Protein 1WYJ (pdb70)

Organism: Mus musculus (NCBI:txid10090)

Solvent-accessible surface area: 9272 Å² total; per-residue (Å²): 129,123,110,78,114,125,78,114,75,88,56,82,11,82,9,64,12,99,76,125,6,77,152,40,41,81,7,15,52,0,0,155,67,79,61,65,59,37,163,70,4,80,76,65,6,0,43,2,76,3,99,88,104,157,62,10,0,98,10,68,44,166,70,0,30,0,36,9,93,95,130,18,105,138,152,90,31,25,13,108,83,126,107,10,49,14,100,7,79,2,35,10,104,93,101,104,84,100,20,91,0,39,1,83,39,72,122,107,142,122,180,60,132,128,194,149,130,122,152,122,67,142,110,128,132

CATH classification: 2.60.40.60

Secondary structure (DSSP, 8-state):
--------------EEE-SS--TT-EEEESTTTTT--HHHHHHTT-EEE-SSSS-SEEE-SSSSEEEESS---STTT-TT-SS--B--EEEETTTTEEE---EEE--------------------

Sequence (125 aa):
GSSGSSGAGSATITYSVLEETDRGSLVGNLAKDLGLSLRELITRGAQILSKGNKQLLQLEQKSGNLLLKEKLDREELCGSTNPCILHFQVLLKSPVQFIQGEIQLQDVNDHAPEFMEDESGPSSGGSSGSSGAGSATITYSVLEETDRGSLVGNLAKDLGLSLRELITRGAQILSKGNKQLLQLEQKSGNLLLKEKLDREELCGSTNPCILHFQVLLKSPVQFIQGEIQLQDVNDHAPEFMEDESGPSSGGSSGSSGAGSATITYSVLEETDRGSLVGNLAKDLGLSLRELITRGAQILSKGNKQLLQLEQKSGNLLLKEKLDREELCGSTNPCILHFQVLLKSPVQFIQGEIQLQDVNDHAPEFMEDESGPSSGGSSGSSGAGSATITYSVLEETDRGSLVGNLAKDLGLSLRELITRGAQILSKGNKQLLQLEQKSGNLLLKEKLDREELCGSTNPCILHFQVLLKSPVQFIQGEIQLQDVNDHAPEFMEDESGPSSGGSSGSSGAGSATITYSVLEETDRGSLVGNLAKDLGLSLRELITRGAQILSKGNKQLLQLEQKSGNLLLKEKLDREELCGSTNPCILHFQVLLKSPVQFIQGEIQLQDVNDHAPEFMEDESGPSSGGSSGSSGAGSATITYSVLEETDRGSLVGNLAKDLGLSLRELITRGAQILSKGNKQLLQLEQKSGNLLLKEKLDREELCGSTNPCILHFQVLLKSPVQFIQGEIQLQDVNDHAPEFMEDESGPSSGGSSGSSGAGSATITYSVLEETDRGSLVGNLAKDLGLSLRELITRGAQILSKGNKQLLQLEQKSGNLLLKEKLDREELCGSTNPCILHFQVLLKSPVQFIQGEIQLQDVNDHAPEFMEDESGPSSGGSSGSSGAGSATITYSVLEETDRGSLVGNLAKDLGLSLRELITRGAQILSKGNKQLLQLEQKSGNLLLKEKLDREELCGSTNPCILHFQVLLKSPVQFIQGEIQLQDVNDHAPEFMEDESGPSSGGSSGSSGAGSATITYSVLEETDRGSLVGNLAKDLGLSLRELITRGAQILSKGNKQLLQLEQKSGNLLLKEKLDREELCGSTNPCILHFQVLLKSPVQFIQGEIQLQDVNDHAPEFMEDESGPSSGGSSGSSGAGSATITYSVLEETDRGSLVGNLAKDLGLSLRELITRGAQILSKGNKQLLQLEQKSGNLLLKEKLDREELCGSTNPCILHFQVLLKSPVQFIQGEIQLQDVNDHAPEFMEDESGPSSGGSSGSSGAGSATITYSVLEETDRGSLVGNLAKDLGLSLRELITRGAQILSKGNKQLLQLEQKSGNLLLKEKLDREELCGSTNPCILHFQVLLKSPVQFIQGEIQLQDVNDHAPEFMEDESGPSSGGSSGSSGAGSATITYSVLEETDRGSLVGNLAKDLGLSLRELITRGAQILSKGNKQLLQLEQKSGNLLLKEKLDREELCGSTNPCILHFQVLLKSPVQFIQGEIQLQDVNDHAPEFMEDESGPSSGGSSGSSGAGSATITYSVLEETDRGSLVGNLAKDLGLSLRELITRGAQILSKGNKQLLQLEQKSGNLLLKEKLDREELCGSTNPCILHFQVLLKSPVQFIQGEIQLQDVNDHAPEFMEDESGPSSGGSSGSSGAGSATITYSVLEETDRGSLVGNLAKDLGLSLRELITRGAQILSKGNKQLLQLEQKSGNLLLKEKLDREELCGSTNPCILHFQVLLKSPVQFIQGEIQLQDVNDHAPEFMEDESGPSSGGSSGSSGAGSATITYSVLEETDRGSLVGNLAKDLGLSLRELITRGAQILSKGNKQLLQLEQKSGNLLLKEKLDREELCGSTNPCILHFQVLLKSPVQFIQGEIQLQDVNDHAPEFMEDESGPSSGGSSGSSGAGSATITYSVLEETDRGSLVGNLAKDLGLSLRELITRGAQILSKGNKQLLQLEQKSGNLLLKEKLDREELCGSTNPCILHFQVLLKSPVQFIQGEIQLQDVNDHAPEFMEDESGPSSGGSSGSSGAGSATITYSVLEETDRGSLVGNLAKDLGLSLRELITRGAQILSKGNKQLLQLEQKSGNLLLKEKLDREELCGSTNPCILHFQVLLKSPVQFIQGEIQLQDVNDHAPEFMEDESGPSSGGSSGSSGAGSATITYSVLEETDRGSLVGNLAKDLGLSLRELITRGAQILSKGNKQLLQLEQKSGNLLLKEKLDREELCGSTNPCILHFQVLLKSPVQFIQGEIQLQDVNDHAPEFMEDESGPSSGGSSGSSGAGSATITYSVLEETDRGSLVGNLAKDLGLSLRELITRGAQILSKGNKQLLQLEQKSGNLLLKEKLDREELCGSTNPCILHFQVLLKSPVQFIQGEIQLQDVNDHAPEFMEDESGPSSGGSSGSSGAGSATITYSVLEETDRGSLVGNLAKDLGLSLRELITRGAQILSKGNKQLLQLEQKSGNLLLKEKLDREELCGSTNPCILHFQVLLKSPVQFIQGEIQLQDVNDHAPEFMEDESGPSSG

InterPro domains:
  IPR002126 Cadherin-like [PF00028] (156-233)
  IPR002126 Cadherin-like [PF00028] (247-337)
  IPR002126 Cadherin-like [PF00028] (355-441)
  IPR002126 Cadherin-like [PF00028] (456-552)
  IPR002126 Cadherin-like [PF00028] (581-661)
  IPR002126 Cadherin-like [PR00205] (73-92)
  IPR002126 Cadherin-like [PR00205] (242-271)
  IPR002126 Cadherin-like [PR00205] (314-326)
  IPR002126 Cadherin-like [PR00205] (326-345)
  IPR002126 Cadherin-like [PR00205] (449-462)
  IPR002126 Cadherin-like [PR00205] (509-535)
  IPR002126 Cadherin-like [PR00205] (543-560)
  IPR002126 Cadherin-like [PS50268] (28-133)
  IPR002126 Cadherin-like [PS50268] (134-242)
  IPR002126 Cadherin-like [PS50268] (243-347)
  IPR002126 Cadherin-like [PS50268] (348-451)
  IPR002126 Cadherin-like [PS50268] (452-561)
  IPR002126 Cadherin-like [PS50268] (576-676)
  IPR002126 Cadherin-like [SM00112] (155-240)
  IPR002126 Cadherin-like [SM00112] (264-345)

Foldseek 3Di:
DDDDDDDDDDAPAEWEEALFDAAFDFRFADCVVVPHDLVVCVVQVKFKDDDDPDFQWGQPSPRRTITGHGGHDCVVQPVDDPPRKGWMKIFTVVVTDIHGHIYGHDDDDDDDDDDDDDDDDDDDD

Radius of gyration: 18.24 Å; Cα contacts (8 Å, |Δi|>4): 208; chains: 1; bounding box: 41×64×37 Å

Nearest PDB structures (foldseek):
  1wyj-assembly1_A  TM=8.303E-01  e=5.986E-22  Mus musculus
  5dzx-assembly1_B  TM=8.175E-01  e=1.644E-13  Mus musculus
  4zpl-assembly1_A  TM=7.864E-01  e=1.957E-11  Mus musculus
  4zi8-assembly1_A  TM=7.928E-01  e=5.149E-10  Mus musculus
  7jgz-assembly1_A-2  TM=7.872E-01  e=1.322E-09  Mus musculus

Structure (mmCIF, N/CA/C/O backbone):
data_1WYJ
#
_entry.id   1WYJ
#
loop_
_atom_site.group_PDB
_atom_site.id
_atom_site.type_symbol
_atom_site.label_atom_id
_atom_site.label_alt_id
_atom_site.label_comp_id
_atom_site.label_asym_id
_atom_site.label_entity_id
_atom_site.label_seq_id
_atom_site.pdbx_PDB_ins_code
_atom_site.Cartn_x
_atom_site.Cartn_y
_atom_site.Cartn_z
_atom_site.occupancy
_atom_site.B_iso_or_equiv
_atom_site.auth_seq_id
_atom_site.auth_comp_id
_atom_site.auth_asym_id
_atom_site.auth_atom_id
_atom_site.pdbx_PDB_model_num
ATOM 1 N N . GLY A 1 1 ? -24.073 -22.412 23.167 1.00 0.00 1 GLY A N 1
ATOM 2 C CA . GLY A 1 1 ? -22.637 -22.622 23.100 1.00 0.00 1 GLY A CA 1
ATOM 3 C C . GLY A 1 1 ? -21.879 -21.413 23.652 1.00 0.00 1 GLY A C 1
ATOM 4 O O . GLY A 1 1 ? -22.387 -20.293 23.626 1.00 0.00 1 GLY A O 1
ATOM 8 N N . SER A 1 2 ? -20.677 -21.680 24.140 1.00 0.00 2 SER A N 1
ATOM 9 C CA . SER A 1 2 ? -19.844 -20.628 24.697 1.00 0.00 2 SER A CA 1
ATOM 10 C C . SER A 1 2 ? -18.382 -21.078 24.726 1.00 0.00 2 SER A C 1
ATOM 11 O O . SER A 1 2 ? -18.094 -22.253 24.947 1.00 0.00 2 SER A O 1
ATOM 19 N N . SER A 1 3 ? -17.497 -20.118 24.500 1.00 0.00 3 SER A N 1
ATOM 20 C CA . SER A 1 3 ? -16.071 -20.400 24.497 1.00 0.00 3 SER A CA 1
ATOM 21 C C . SER A 1 3 ? -15.287 -19.138 24.859 1.00 0.00 3 SER A C 1
ATOM 22 O O . SER A 1 3 ? -14.756 -18.459 23.981 1.00 0.00 3 SER A O 1
ATOM 30 N N . GLY A 1 4 ? -15.239 -18.860 26.153 1.00 0.00 4 GLY A N 1
ATOM 31 C CA . GLY A 1 4 ? -14.528 -17.691 26.642 1.00 0.00 4 GLY A CA 1
ATOM 32 C C . GLY A 1 4 ? -14.719 -16.500 25.701 1.00 0.00 4 GLY A C 1
ATOM 33 O O . GLY A 1 4 ? -15.749 -16.387 25.039 1.00 0.00 4 GLY A O 1
ATOM 37 N N . SER A 1 5 ? -13.710 -15.642 25.671 1.00 0.00 5 SER A N 1
ATOM 38 C CA . SER A 1 5 ? -13.754 -14.464 24.822 1.00 0.00 5 SER A CA 1
ATOM 39 C C . SER A 1 5 ? -12.440 -13.688 24.935 1.00 0.00 5 SER A C 1
ATOM 40 O O . SER A 1 5 ? -11.866 -13.587 26.019 1.00 0.00 5 SER A O 1
ATOM 48 N N . SER A 1 6 ? -12.001 -13.161 23.802 1.00 0.00 6 SER A N 1
ATOM 49 C CA . SER A 1 6 ? -10.766 -12.397 23.760 1.00 0.00 6 SER A CA 1
ATOM 50 C C . SER A 1 6 ? -10.493 -11.921 22.332 1.00 0.00 6 SER A C 1
ATOM 51 O O . SER A 1 6 ? -11.038 -12.470 21.376 1.00 0.00 6 SER A O 1
ATOM 59 N N . GLY A 1 7 ? -9.649 -10.904 22.232 1.00 0.00 7 GLY A N 1
ATOM 60 C CA . GLY A 1 7 ? -9.298 -10.347 20.937 1.00 0.00 7 GLY A CA 1
ATOM 61 C C . GLY A 1 7 ? -9.011 -8.848 21.044 1.00 0.00 7 GLY A C 1
ATOM 62 O O . GLY A 1 7 ? -9.835 -8.089 21.551 1.00 0.00 7 GLY A O 1
ATOM 66 N N . ALA A 1 8 ? -7.839 -8.467 20.558 1.00 0.00 8 ALA A N 1
ATOM 67 C CA . ALA A 1 8 ? -7.433 -7.072 20.593 1.00 0.00 8 ALA A CA 1
ATOM 68 C C . ALA A 1 8 ? -6.444 -6.805 19.456 1.00 0.00 8 ALA A C 1
ATOM 69 O O . ALA A 1 8 ? -5.943 -7.739 18.832 1.00 0.00 8 ALA A O 1
ATOM 76 N N . GLY A 1 9 ? -6.193 -5.525 19.221 1.00 0.00 9 GLY A N 1
ATOM 77 C CA . GLY A 1 9 ? -5.273 -5.123 18.170 1.00 0.00 9 GLY A CA 1
ATOM 78 C C . GLY A 1 9 ? -5.959 -4.194 17.167 1.00 0.00 9 GLY A C 1
ATOM 79 O O . GLY A 1 9 ? -6.847 -4.618 16.429 1.00 0.00 9 GLY A O 1
ATOM 83 N N . SER A 1 10 ? -5.521 -2.943 17.172 1.00 0.00 10 SER A N 1
ATOM 84 C CA . SER A 1 10 ? -6.082 -1.951 16.272 1.00 0.00 10 SER A CA 1
ATOM 85 C C . SER A 1 10 ? -5.309 -1.946 14.951 1.00 0.00 10 SER A C 1
ATOM 86 O O . SER A 1 10 ? -5.899 -2.094 13.882 1.00 0.00 10 SER A O 1
ATOM 94 N N . ALA A 1 11 ? -4.001 -1.774 15.069 1.00 0.00 11 ALA A N 1
ATOM 95 C CA . ALA A 1 11 ? -3.141 -1.749 13.898 1.00 0.00 11 ALA A CA 1
ATOM 96 C C . ALA A 1 11 ? -3.444 -2.965 13.021 1.00 0.00 11 ALA A C 1
ATOM 97 O O . ALA A 1 11 ? -3.498 -4.091 13.512 1.00 0.00 11 ALA A O 1
ATOM 104 N N . THR A 1 12 ? -3.635 -2.696 11.738 1.00 0.00 12 THR A N 1
ATOM 105 C CA . THR A 1 12 ? -3.932 -3.754 10.787 1.00 0.00 12 THR A CA 1
ATOM 106 C C . THR A 1 12 ? -2.735 -3.994 9.865 1.00 0.00 12 THR A C 1
ATOM 107 O O . THR A 1 12 ? -2.499 -5.120 9.429 1.00 0.00 12 THR A O 1
ATOM 118 N N . ILE A 1 13 ? -2.011 -2.918 9.596 1.00 0.00 13 ILE A N 1
ATOM 119 C CA . ILE A 1 13 ? -0.844 -2.997 8.734 1.00 0.00 13 ILE A CA 1
ATOM 120 C C . ILE A 1 13 ? 0.356 -2.371 9.448 1.00 0.00 13 ILE A C 1
ATOM 121 O O . ILE A 1 13 ? 0.198 -1.432 10.226 1.00 0.00 13 ILE A O 1
ATOM 137 N N . THR A 1 14 ? 1.527 -2.917 9.157 1.00 0.00 14 THR A N 1
ATOM 138 C CA . THR A 1 14 ? 2.753 -2.424 9.761 1.00 0.00 14 THR A CA 1
ATOM 139 C C . THR A 1 14 ? 3.859 -2.313 8.710 1.00 0.00 14 THR A C 1
ATOM 140 O O . THR A 1 14 ? 4.273 -3.316 8.131 1.00 0.00 14 THR A O 1
ATOM 151 N N . TYR A 1 15 ? 4.306 -1.084 8.494 1.00 0.00 15 TYR A N 1
ATOM 152 C CA . TYR A 1 15 ? 5.356 -0.830 7.522 1.00 0.00 15 TYR A CA 1
ATOM 153 C C . TYR A 1 15 ? 6.723 -0.737 8.204 1.00 0.00 15 TYR A C 1
ATOM 154 O O . TYR A 1 15 ? 6.806 -0.664 9.429 1.00 0.00 15 TYR A O 1
ATOM 172 N N . SER A 1 16 ? 7.760 -0.744 7.380 1.00 0.00 16 SER A N 1
ATOM 173 C CA . SER A 1 16 ? 9.119 -0.662 7.888 1.00 0.00 16 SER A CA 1
ATOM 174 C C . SER A 1 16 ? 9.866 0.483 7.201 1.00 0.00 16 SER A C 1
ATOM 175 O O . SER A 1 16 ? 9.985 0.506 5.977 1.00 0.00 16 SER A O 1
ATOM 183 N N . VAL A 1 17 ? 10.350 1.406 8.019 1.00 0.00 17 VAL A N 1
ATOM 184 C CA . VAL A 1 17 ? 11.082 2.552 7.506 1.00 0.00 17 VAL A CA 1
ATOM 185 C C . VAL A 1 17 ? 11.883 3.191 8.642 1.00 0.00 17 VAL A C 1
ATOM 186 O O . VAL A 1 17 ? 11.411 3.261 9.776 1.00 0.00 17 VAL A O 1
ATOM 199 N N . LEU A 1 18 ? 13.081 3.641 8.299 1.00 0.00 18 LEU A N 1
ATOM 200 C CA . LEU A 1 18 ? 13.951 4.273 9.276 1.00 0.00 18 LEU A CA 1
ATOM 201 C C . LEU A 1 18 ? 13.254 5.508 9.850 1.00 0.00 18 LEU A C 1
ATOM 202 O O . LEU A 1 18 ? 12.028 5.604 9.821 1.00 0.00 18 LEU A O 1
ATOM 218 N N . GLU A 1 19 ? 14.066 6.423 10.360 1.00 0.00 19 GLU A N 1
ATOM 219 C CA . GLU A 1 19 ? 13.544 7.648 10.940 1.00 0.00 19 GLU A CA 1
ATOM 220 C C . GLU A 1 19 ? 13.965 8.855 10.100 1.00 0.00 19 GLU A C 1
ATOM 221 O O . GLU A 1 19 ? 13.270 9.870 10.072 1.00 0.00 19 GLU A O 1
ATOM 233 N N . GLU A 1 20 ? 15.102 8.706 9.435 1.00 0.00 20 GLU A N 1
ATOM 234 C CA . GLU A 1 20 ? 15.624 9.771 8.597 1.00 0.00 20 GLU A CA 1
ATOM 235 C C . GLU A 1 20 ? 15.233 9.537 7.136 1.00 0.00 20 GLU A C 1
ATOM 236 O O . GLU A 1 20 ? 15.875 10.061 6.227 1.00 0.00 20 GLU A O 1
ATOM 248 N N . THR A 1 21 ? 14.182 8.751 6.957 1.00 0.00 21 THR A N 1
ATOM 249 C CA . THR A 1 21 ? 13.698 8.441 5.623 1.00 0.00 21 THR A CA 1
ATOM 250 C C . THR A 1 21 ? 13.745 9.687 4.736 1.00 0.00 21 THR A C 1
ATOM 251 O O . THR A 1 21 ? 13.248 10.745 5.119 1.00 0.00 21 THR A O 1
ATOM 262 N N . ASP A 1 22 ? 14.347 9.520 3.568 1.00 0.00 22 ASP A N 1
ATOM 263 C CA . ASP A 1 22 ? 14.466 10.618 2.623 1.00 0.00 22 ASP A CA 1
ATOM 264 C C . ASP A 1 22 ? 13.112 10.856 1.951 1.00 0.00 22 ASP A C 1
ATOM 265 O O . ASP A 1 22 ? 12.242 9.986 1.974 1.00 0.00 22 ASP A O 1
ATOM 274 N N . ARG A 1 23 ? 12.976 12.038 1.368 1.00 0.00 23 ARG A N 1
ATOM 275 C CA . ARG A 1 23 ? 11.743 12.400 0.690 1.00 0.00 23 ARG A CA 1
ATOM 276 C C . ARG A 1 23 ? 11.645 11.680 -0.656 1.00 0.00 23 ARG A C 1
ATOM 277 O O . ARG A 1 23 ? 12.574 11.732 -1.461 1.00 0.00 23 ARG A O 1
ATOM 298 N N . GLY A 1 24 ? 10.512 11.023 -0.858 1.00 0.00 24 GLY A N 1
ATOM 299 C CA . GLY A 1 24 ? 10.281 10.292 -2.093 1.00 0.00 24 GLY A CA 1
ATOM 300 C C . GLY A 1 24 ? 10.730 8.836 -1.960 1.00 0.00 24 GLY A C 1
ATOM 301 O O . GLY A 1 24 ? 10.866 8.131 -2.959 1.00 0.00 24 GLY A O 1
ATOM 305 N N . SER A 1 25 ? 10.949 8.428 -0.719 1.00 0.00 25 SER A N 1
ATOM 306 C CA . SER A 1 25 ? 11.380 7.068 -0.443 1.00 0.00 25 SER A CA 1
ATOM 307 C C . SER A 1 25 ? 10.162 6.153 -0.296 1.00 0.00 25 SER A C 1
ATOM 308 O O . SER A 1 25 ? 9.151 6.548 0.284 1.00 0.00 25 SER A O 1
ATOM 316 N N . LEU A 1 26 ? 10.299 4.948 -0.830 1.00 0.00 26 LEU A N 1
ATOM 317 C CA . LEU A 1 26 ? 9.223 3.974 -0.765 1.00 0.00 26 LEU A CA 1
ATOM 318 C C . LEU A 1 26 ? 9.121 3.427 0.660 1.00 0.00 26 LEU A C 1
ATOM 319 O O . LEU A 1 26 ? 10.024 2.734 1.129 1.00 0.00 26 LEU A O 1
ATOM 335 N N . VAL A 1 27 ? 8.015 3.758 1.310 1.00 0.00 27 VAL A N 1
ATOM 336 C CA . VAL A 1 27 ? 7.784 3.309 2.672 1.00 0.00 27 VAL A CA 1
ATOM 337 C C . VAL A 1 27 ? 7.399 1.828 2.657 1.00 0.00 27 VAL A C 1
ATOM 338 O O . VAL A 1 27 ? 7.914 1.041 3.450 1.00 0.00 27 VAL A O 1
ATOM 351 N N . GLY A 1 28 ? 6.495 1.494 1.748 1.00 0.00 28 GLY A N 1
ATOM 352 C CA . GLY A 1 28 ? 6.035 0.122 1.619 1.00 0.00 28 GLY A CA 1
ATOM 353 C C . GLY A 1 28 ? 4.904 0.016 0.594 1.00 0.00 28 GLY A C 1
ATOM 354 O O . GLY A 1 28 ? 4.506 1.016 -0.002 1.00 0.00 28 GLY A O 1
ATOM 358 N N . ASN A 1 29 ? 4.419 -1.204 0.419 1.00 0.00 29 ASN A N 1
ATOM 359 C CA . ASN A 1 29 ? 3.342 -1.453 -0.524 1.00 0.00 29 ASN A CA 1
ATOM 360 C C . ASN A 1 29 ? 2.011 -1.500 0.229 1.00 0.00 29 ASN A C 1
ATOM 361 O O . ASN A 1 29 ? 1.936 -2.041 1.331 1.00 0.00 29 ASN A O 1
ATOM 372 N N . LEU A 1 30 ? 0.993 -0.927 -0.397 1.00 0.00 30 LEU A N 1
ATOM 373 C CA . LEU A 1 30 ? -0.331 -0.897 0.200 1.00 0.00 30 LEU A CA 1
ATOM 374 C C . LEU A 1 30 ? -1.264 -1.815 -0.591 1.00 0.00 30 LEU A C 1
ATOM 375 O O . LEU A 1 30 ? -1.950 -2.657 -0.013 1.00 0.00 30 LEU A O 1
ATOM 391 N N . ALA A 1 31 ? -1.259 -1.623 -1.902 1.00 0.00 31 ALA A N 1
ATOM 392 C CA . ALA A 1 31 ? -2.097 -2.423 -2.779 1.00 0.00 31 ALA A CA 1
ATOM 393 C C . ALA A 1 31 ? -1.571 -3.860 -2.807 1.00 0.00 31 ALA A C 1
ATOM 394 O O . ALA A 1 31 ? -2.343 -4.805 -2.963 1.00 0.00 31 ALA A O 1
ATOM 401 N N . LYS A 1 32 ? -0.260 -3.980 -2.655 1.00 0.00 32 LYS A N 1
ATOM 402 C CA . LYS A 1 32 ? 0.378 -5.285 -2.661 1.00 0.00 32 LYS A CA 1
ATOM 403 C C . LYS A 1 32 ? 0.352 -5.867 -1.246 1.00 0.00 32 LYS A C 1
ATOM 404 O O . LYS A 1 32 ? 0.416 -7.083 -1.070 1.00 0.00 32 LYS A O 1
ATOM 423 N N . ASP A 1 33 ? 0.258 -4.972 -0.274 1.00 0.00 33 ASP A N 1
ATOM 424 C CA . ASP A 1 33 ? 0.222 -5.382 1.120 1.00 0.00 33 ASP A CA 1
ATOM 425 C C . ASP A 1 33 ? -1.023 -6.237 1.364 1.00 0.00 33 ASP A C 1
ATOM 426 O O . ASP A 1 33 ? -0.915 -7.415 1.702 1.00 0.00 33 ASP A O 1
ATOM 435 N N . LEU A 1 34 ? -2.176 -5.611 1.183 1.00 0.00 34 LEU A N 1
ATOM 436 C CA . LEU A 1 34 ? -3.441 -6.300 1.380 1.00 0.00 34 LEU A CA 1
ATOM 437 C C . LEU A 1 34 ? -3.601 -7.378 0.306 1.00 0.00 34 LEU A C 1
ATOM 438 O O . LEU A 1 34 ? -4.493 -8.220 0.396 1.00 0.00 34 LEU A O 1
ATOM 454 N N . GLY A 1 35 ? -2.725 -7.316 -0.685 1.00 0.00 35 GLY A N 1
ATOM 455 C CA . GLY A 1 35 ? -2.758 -8.276 -1.775 1.00 0.00 35 GLY A CA 1
ATOM 456 C C . GLY A 1 35 ? -3.773 -7.859 -2.842 1.00 0.00 35 GLY A C 1
ATOM 457 O O . GLY A 1 35 ? -4.094 -8.640 -3.737 1.00 0.00 35 GLY A O 1
ATOM 461 N N . LEU A 1 36 ? -4.248 -6.629 -2.712 1.00 0.00 36 LEU A N 1
ATOM 462 C CA . LEU A 1 36 ? -5.220 -6.099 -3.654 1.00 0.00 36 LEU A CA 1
ATOM 463 C C . LEU A 1 36 ? -4.498 -5.650 -4.926 1.00 0.00 36 LEU A C 1
ATOM 464 O O . LEU A 1 36 ? -3.270 -5.681 -4.991 1.00 0.00 36 LEU A O 1
ATOM 480 N N . SER A 1 37 ? -5.291 -5.241 -5.906 1.00 0.00 37 SER A N 1
ATOM 481 C CA . SER A 1 37 ? -4.742 -4.786 -7.172 1.00 0.00 37 SER A CA 1
ATOM 482 C C . SER A 1 37 ? -4.851 -3.263 -7.271 1.00 0.00 37 SER A C 1
ATOM 483 O O . SER A 1 37 ? -5.791 -2.668 -6.747 1.00 0.00 37 SER A O 1
ATOM 491 N N . LEU A 1 38 ? -3.874 -2.675 -7.947 1.00 0.00 38 LEU A N 1
ATOM 492 C CA . LEU A 1 38 ? -3.848 -1.233 -8.122 1.00 0.00 38 LEU A CA 1
ATOM 493 C C . LEU A 1 38 ? -5.250 -0.742 -8.489 1.00 0.00 38 LEU A C 1
ATOM 494 O O . LEU A 1 38 ? -5.771 0.181 -7.866 1.00 0.00 38 LEU A O 1
ATOM 510 N N . ARG A 1 39 ? -5.821 -1.383 -9.499 1.00 0.00 39 ARG A N 1
ATOM 511 C CA . ARG A 1 39 ? -7.152 -1.023 -9.957 1.00 0.00 39 ARG A CA 1
ATOM 512 C C . ARG A 1 39 ? -8.102 -0.882 -8.766 1.00 0.00 39 ARG A C 1
ATOM 513 O O . ARG A 1 39 ? -8.731 0.160 -8.590 1.00 0.00 39 ARG A O 1
ATOM 534 N N . GLU A 1 40 ? -8.177 -1.946 -7.980 1.00 0.00 40 GLU A N 1
ATOM 535 C CA . GLU A 1 40 ? -9.040 -1.954 -6.811 1.00 0.00 40 GLU A CA 1
ATOM 536 C C . GLU A 1 40 ? -8.729 -0.754 -5.914 1.00 0.00 40 GLU A C 1
ATOM 537 O O . GLU A 1 40 ? -9.639 -0.125 -5.375 1.00 0.00 40 GLU A O 1
ATOM 549 N N . LEU A 1 41 ? -7.441 -0.473 -5.781 1.00 0.00 41 LEU A N 1
ATOM 550 C CA . LEU A 1 41 ? -6.999 0.640 -4.958 1.00 0.00 41 LEU A CA 1
ATOM 551 C C . LEU A 1 41 ? -7.366 1.956 -5.648 1.00 0.00 41 LEU A C 1
ATOM 552 O O . LEU A 1 41 ? -7.626 2.958 -4.984 1.00 0.00 41 LEU A O 1
ATOM 568 N N . ILE A 1 42 ? -7.375 1.910 -6.972 1.00 0.00 42 ILE A N 1
ATOM 569 C CA . ILE A 1 42 ? -7.706 3.086 -7.759 1.00 0.00 42 ILE A CA 1
ATOM 570 C C . ILE A 1 42 ? -9.218 3.312 -7.720 1.00 0.00 42 ILE A C 1
ATOM 571 O O . ILE A 1 42 ? -9.679 4.394 -7.357 1.00 0.00 42 ILE A O 1
ATOM 587 N N . THR A 1 43 ? -9.950 2.274 -8.098 1.00 0.00 43 THR A N 1
ATOM 588 C CA . THR A 1 43 ? -11.401 2.346 -8.111 1.00 0.00 43 THR A CA 1
ATOM 589 C C . THR A 1 43 ? -11.919 2.894 -6.780 1.00 0.00 43 THR A C 1
ATOM 590 O O . THR A 1 43 ? -12.750 3.800 -6.759 1.00 0.00 43 THR A O 1
ATOM 601 N N . ARG A 1 44 ? -11.407 2.320 -5.701 1.00 0.00 44 ARG A N 1
ATOM 602 C CA . ARG A 1 44 ? -11.808 2.740 -4.369 1.00 0.00 44 ARG A CA 1
ATOM 603 C C . ARG A 1 44 ? -10.942 3.910 -3.898 1.00 0.00 44 ARG A C 1
ATOM 604 O O . ARG A 1 44 ? -10.946 4.254 -2.717 1.00 0.00 44 ARG A O 1
ATOM 625 N N . GLY A 1 45 ? -10.222 4.491 -4.846 1.00 0.00 45 GLY A N 1
ATOM 626 C CA . GLY A 1 45 ? -9.353 5.616 -4.543 1.00 0.00 45 GLY A CA 1
ATOM 627 C C . GLY A 1 45 ? -8.703 5.451 -3.168 1.00 0.00 45 GLY A C 1
ATOM 628 O O . GLY A 1 45 ? -9.247 5.903 -2.162 1.00 0.00 45 GLY A O 1
ATOM 632 N N . ALA A 1 46 ? -7.547 4.803 -3.169 1.00 0.00 46 ALA A N 1
ATOM 633 C CA . ALA A 1 46 ? -6.816 4.574 -1.934 1.00 0.00 46 ALA A CA 1
ATOM 634 C C . ALA A 1 46 ? -5.712 5.624 -1.797 1.00 0.00 46 ALA A C 1
ATOM 635 O O . ALA A 1 46 ? -4.827 5.713 -2.646 1.00 0.00 46 ALA A O 1
ATOM 642 N N . GLN A 1 47 ? -5.801 6.393 -0.722 1.00 0.00 47 GLN A N 1
ATOM 643 C CA . GLN A 1 47 ? -4.820 7.433 -0.463 1.00 0.00 47 GLN A CA 1
ATOM 644 C C . GLN A 1 47 ? -4.270 7.301 0.959 1.00 0.00 47 GLN A C 1
ATOM 645 O O . GLN A 1 47 ? -4.765 6.498 1.748 1.00 0.00 47 GLN A O 1
ATOM 659 N N . ILE A 1 48 ? -3.253 8.102 1.242 1.00 0.00 48 ILE A N 1
ATOM 660 C CA . ILE A 1 48 ? -2.630 8.086 2.555 1.00 0.00 48 ILE A CA 1
ATOM 661 C C . ILE A 1 48 ? -3.106 9.299 3.356 1.00 0.00 48 ILE A C 1
ATOM 662 O O . ILE A 1 48 ? -3.105 10.421 2.850 1.00 0.00 48 ILE A O 1
ATOM 678 N N . LEU A 1 49 ? -3.502 9.034 4.592 1.00 0.00 49 LEU A N 1
ATOM 679 C CA . LEU A 1 49 ? -3.979 10.090 5.468 1.00 0.00 49 LEU A CA 1
ATOM 680 C C . LEU A 1 49 ? -3.001 10.264 6.632 1.00 0.00 49 LEU A C 1
ATOM 681 O O . LEU A 1 49 ? -2.954 9.432 7.537 1.00 0.00 49 LEU A O 1
ATOM 697 N N . SER A 1 50 ? -2.244 11.349 6.570 1.00 0.00 50 SER A N 1
ATOM 698 C CA . SER A 1 50 ? -1.270 11.642 7.607 1.00 0.00 50 SER A CA 1
ATOM 699 C C . SER A 1 50 ? -1.329 13.126 7.977 1.00 0.00 50 SER A C 1
ATOM 700 O O . SER A 1 50 ? -1.041 13.988 7.148 1.00 0.00 50 SER A O 1
ATOM 708 N N . LYS A 1 51 ? -1.704 13.378 9.222 1.00 0.00 51 LYS A N 1
ATOM 709 C CA . LYS A 1 51 ? -1.805 14.742 9.712 1.00 0.00 51 LYS A CA 1
ATOM 710 C C . LYS A 1 51 ? -2.966 15.447 9.009 1.00 0.00 51 LYS A C 1
ATOM 711 O O . LYS A 1 51 ? -3.378 15.041 7.923 1.00 0.00 51 LYS A O 1
ATOM 730 N N . GLY A 1 52 ? -3.462 16.491 9.657 1.00 0.00 52 GLY A N 1
ATOM 731 C CA . GLY A 1 52 ? -4.568 17.257 9.107 1.00 0.00 52 GLY A CA 1
ATOM 732 C C . GLY A 1 52 ? -4.137 18.020 7.853 1.00 0.00 52 GLY A C 1
ATOM 733 O O . GLY A 1 52 ? -4.691 17.811 6.774 1.00 0.00 52 GLY A O 1
ATOM 737 N N . ASN A 1 53 ? -3.153 18.888 8.036 1.00 0.00 53 ASN A N 1
ATOM 738 C CA . ASN A 1 53 ? -2.642 19.683 6.932 1.00 0.00 53 ASN A CA 1
ATOM 739 C C . ASN A 1 53 ? -1.241 19.193 6.563 1.00 0.00 53 ASN A C 1
ATOM 740 O O . ASN A 1 53 ? -0.409 18.962 7.439 1.00 0.00 53 ASN A O 1
ATOM 751 N N . LYS A 1 54 ? -1.022 19.049 5.264 1.00 0.00 54 LYS A N 1
ATOM 752 C CA . LYS A 1 54 ? 0.265 18.591 4.768 1.00 0.00 54 LYS A CA 1
ATOM 753 C C . LYS A 1 54 ? 0.477 17.133 5.183 1.00 0.00 54 LYS A C 1
ATOM 754 O O . LYS A 1 54 ? 0.632 16.837 6.367 1.00 0.00 54 LYS A O 1
ATOM 773 N N . GLN A 1 55 ? 0.476 16.261 4.185 1.00 0.00 55 GLN A N 1
ATOM 774 C CA . GLN A 1 55 ? 0.666 14.842 4.431 1.00 0.00 55 GLN A CA 1
ATOM 775 C C . GLN A 1 55 ? 2.137 14.464 4.246 1.00 0.00 55 GLN A C 1
ATOM 776 O O . GLN A 1 55 ? 2.822 15.021 3.390 1.00 0.00 55 GLN A O 1
ATOM 790 N N . LEU A 1 56 ? 2.579 13.519 5.062 1.00 0.00 56 LEU A N 1
ATOM 791 C CA . LEU A 1 56 ? 3.956 13.059 4.999 1.00 0.00 56 LEU A CA 1
ATOM 792 C C . LEU A 1 56 ? 4.023 11.775 4.170 1.00 0.00 56 LEU A C 1
ATOM 793 O O . LEU A 1 56 ? 5.013 11.046 4.227 1.00 0.00 56 LEU A O 1
ATOM 809 N N . LEU A 1 57 ? 2.958 11.537 3.420 1.00 0.00 57 LEU A N 1
ATOM 810 C CA . LEU A 1 57 ? 2.883 10.353 2.581 1.00 0.00 57 LEU A CA 1
ATOM 811 C C . LEU A 1 57 ? 2.086 10.679 1.316 1.00 0.00 57 LEU A C 1
ATOM 812 O O . LEU A 1 57 ? 1.242 11.573 1.324 1.00 0.00 57 LEU A O 1
ATOM 828 N N . GLN A 1 58 ? 2.382 9.935 0.260 1.00 0.00 58 GLN A N 1
ATOM 829 C CA . GLN A 1 58 ? 1.704 10.134 -1.009 1.00 0.00 58 GLN A CA 1
ATOM 830 C C . GLN A 1 58 ? 1.730 8.845 -1.833 1.00 0.00 58 GLN A C 1
ATOM 831 O O . GLN A 1 58 ? 2.753 8.501 -2.421 1.00 0.00 58 GLN A O 1
ATOM 845 N N . LEU A 1 59 ? 0.591 8.167 -1.847 1.00 0.00 59 LEU A N 1
ATOM 846 C CA . LEU A 1 59 ? 0.471 6.923 -2.589 1.00 0.00 59 LEU A CA 1
ATOM 847 C C . LEU A 1 59 ? 0.286 7.236 -4.075 1.00 0.00 59 LEU A C 1
ATOM 848 O O . LEU A 1 59 ? -0.779 7.690 -4.490 1.00 0.00 59 LEU A O 1
ATOM 864 N N . GLU A 1 60 ? 1.340 6.981 -4.836 1.00 0.00 60 GLU A N 1
ATOM 865 C CA . GLU A 1 60 ? 1.308 7.230 -6.267 1.00 0.00 60 GLU A CA 1
ATOM 866 C C . GLU A 1 60 ? 0.092 6.549 -6.897 1.00 0.00 60 GLU A C 1
ATOM 867 O O . GLU A 1 60 ? -0.485 7.062 -7.855 1.00 0.00 60 GLU A O 1
ATOM 879 N N . GLN A 1 61 ? -0.262 5.403 -6.334 1.00 0.00 61 GLN A N 1
ATOM 880 C CA . GLN A 1 61 ? -1.399 4.646 -6.829 1.00 0.00 61 GLN A CA 1
ATOM 881 C C . GLN A 1 61 ? -1.110 4.111 -8.233 1.00 0.00 61 GLN A C 1
ATOM 882 O O . GLN A 1 61 ? -2.032 3.875 -9.013 1.00 0.00 61 GLN A O 1
ATOM 896 N N . LYS A 1 62 ? 0.173 3.934 -8.512 1.00 0.00 62 LYS A N 1
ATOM 897 C CA . LYS A 1 62 ? 0.595 3.431 -9.808 1.00 0.00 62 LYS A CA 1
ATOM 898 C C . LYS A 1 62 ? 1.055 1.979 -9.662 1.00 0.00 62 LYS A C 1
ATOM 899 O O . LYS A 1 62 ? 0.653 1.116 -10.440 1.00 0.00 62 LYS A O 1
ATOM 918 N N . SER A 1 63 ? 1.893 1.756 -8.660 1.00 0.00 63 SER A N 1
ATOM 919 C CA . SER A 1 63 ? 2.412 0.424 -8.402 1.00 0.00 63 SER A CA 1
ATOM 920 C C . SER A 1 63 ? 2.095 0.008 -6.964 1.00 0.00 63 SER A C 1
ATOM 921 O O . SER A 1 63 ? 2.451 -1.090 -6.539 1.00 0.00 63 SER A O 1
ATOM 929 N N . GLY A 1 64 ? 1.430 0.907 -6.255 1.00 0.00 64 GLY A N 1
ATOM 930 C CA . GLY A 1 64 ? 1.061 0.647 -4.874 1.00 0.00 64 GLY A CA 1
ATOM 931 C C . GLY A 1 64 ? 2.273 0.775 -3.949 1.00 0.00 64 GLY A C 1
ATOM 932 O O . GLY A 1 64 ? 2.619 -0.168 -3.240 1.00 0.00 64 GLY A O 1
ATOM 936 N N . ASN A 1 65 ? 2.884 1.950 -3.987 1.00 0.00 65 ASN A N 1
ATOM 937 C CA . ASN A 1 65 ? 4.051 2.214 -3.161 1.00 0.00 65 ASN A CA 1
ATOM 938 C C . ASN A 1 65 ? 3.855 3.537 -2.418 1.00 0.00 65 ASN A C 1
ATOM 939 O O . ASN A 1 65 ? 3.479 4.541 -3.020 1.00 0.00 65 ASN A O 1
ATOM 950 N N . LEU A 1 66 ? 4.120 3.495 -1.120 1.00 0.00 66 LEU A N 1
ATOM 951 C CA . LEU A 1 66 ? 3.978 4.678 -0.289 1.00 0.00 66 LEU A CA 1
ATOM 952 C C . LEU A 1 66 ? 5.197 5.582 -0.485 1.00 0.00 66 LEU A C 1
ATOM 953 O O . LEU A 1 66 ? 6.331 5.157 -0.273 1.00 0.00 66 LEU A O 1
ATOM 969 N N . LEU A 1 67 ? 4.920 6.814 -0.887 1.00 0.00 67 LEU A N 1
ATOM 970 C CA . LEU A 1 67 ? 5.979 7.783 -1.113 1.00 0.00 67 LEU A CA 1
ATOM 971 C C . LEU A 1 67 ? 5.917 8.863 -0.032 1.00 0.00 67 LEU A C 1
ATOM 972 O O . LEU A 1 67 ? 4.833 9.306 0.346 1.00 0.00 67 LEU A O 1
ATOM 988 N N . LEU A 1 68 ? 7.093 9.256 0.436 1.00 0.00 68 LEU A N 1
ATOM 989 C CA . LEU A 1 68 ? 7.185 10.276 1.467 1.00 0.00 68 LEU A CA 1
ATOM 990 C C . LEU A 1 68 ? 7.052 11.658 0.824 1.00 0.00 68 LEU A C 1
ATOM 991 O O . LEU A 1 68 ? 7.525 11.876 -0.291 1.00 0.00 68 LEU A O 1
ATOM 1007 N N . LYS A 1 69 ? 6.406 12.555 1.554 1.00 0.00 69 LYS A N 1
ATOM 1008 C CA . LYS A 1 69 ? 6.205 13.910 1.069 1.00 0.00 69 LYS A CA 1
ATOM 1009 C C . LYS A 1 69 ? 7.544 14.651 1.070 1.00 0.00 69 LYS A C 1
ATOM 1010 O O . LYS A 1 69 ? 8.015 15.090 0.022 1.00 0.00 69 LYS A O 1
ATOM 1029 N N . GLU A 1 70 ? 8.118 14.768 2.258 1.00 0.00 70 GLU A N 1
ATOM 1030 C CA . GLU A 1 70 ? 9.393 15.449 2.409 1.00 0.00 70 GLU A CA 1
ATOM 1031 C C . GLU A 1 70 ? 10.274 14.708 3.417 1.00 0.00 70 GLU A C 1
ATOM 1032 O O . GLU A 1 70 ? 9.901 13.644 3.909 1.00 0.00 70 GLU A O 1
ATOM 1044 N N . LYS A 1 71 ? 11.427 15.300 3.694 1.00 0.00 71 LYS A N 1
ATOM 1045 C CA . LYS A 1 71 ? 12.364 14.709 4.634 1.00 0.00 71 LYS A CA 1
ATOM 1046 C C . LYS A 1 71 ? 11.844 14.909 6.060 1.00 0.00 71 LYS A C 1
ATOM 1047 O O . LYS A 1 71 ? 11.721 16.040 6.526 1.00 0.00 71 LYS A O 1
ATOM 1066 N N . LEU A 1 72 ? 11.554 13.792 6.711 1.00 0.00 72 LEU A N 1
ATOM 1067 C CA . LEU A 1 72 ? 11.050 13.831 8.074 1.00 0.00 72 LEU A CA 1
ATOM 1068 C C . LEU A 1 72 ? 11.923 14.769 8.909 1.00 0.00 72 LEU A C 1
ATOM 1069 O O . LEU A 1 72 ? 12.947 15.258 8.434 1.00 0.00 72 LEU A O 1
ATOM 1085 N N . ASP A 1 73 ? 11.487 14.992 10.140 1.00 0.00 73 ASP A N 1
ATOM 1086 C CA . ASP A 1 73 ? 12.216 15.863 11.047 1.00 0.00 73 ASP A CA 1
ATOM 1087 C C . ASP A 1 73 ? 12.726 15.044 12.234 1.00 0.00 73 ASP A C 1
ATOM 1088 O O . ASP A 1 73 ? 13.924 14.795 12.352 1.00 0.00 73 ASP A O 1
ATOM 1097 N N . ARG A 1 74 ? 11.790 14.647 13.084 1.00 0.00 74 ARG A N 1
ATOM 1098 C CA . ARG A 1 74 ? 12.129 13.862 14.258 1.00 0.00 74 ARG A CA 1
ATOM 1099 C C . ARG A 1 74 ? 11.016 13.960 15.303 1.00 0.00 74 ARG A C 1
ATOM 1100 O O . ARG A 1 74 ? 10.162 13.078 15.390 1.00 0.00 74 ARG A O 1
ATOM 1121 N N . GLU A 1 75 ? 11.060 15.040 16.068 1.00 0.00 75 GLU A N 1
ATOM 1122 C CA . GLU A 1 75 ? 10.065 15.265 17.104 1.00 0.00 75 GLU A CA 1
ATOM 1123 C C . GLU A 1 75 ? 8.661 15.276 16.497 1.00 0.00 75 GLU A C 1
ATOM 1124 O O . GLU A 1 75 ? 7.713 14.784 17.107 1.00 0.00 75 GLU A O 1
ATOM 1136 N N . GLU A 1 76 ? 8.571 15.844 15.303 1.00 0.00 76 GLU A N 1
ATOM 1137 C CA . GLU A 1 76 ? 7.299 15.926 14.606 1.00 0.00 76 GLU A CA 1
ATOM 1138 C C . GLU A 1 76 ? 6.575 14.579 14.663 1.00 0.00 76 GLU A C 1
ATOM 1139 O O . GLU A 1 76 ? 5.385 14.522 14.970 1.00 0.00 76 GLU A O 1
ATOM 1151 N N . LEU A 1 77 ? 7.323 13.528 14.362 1.00 0.00 77 LEU A N 1
ATOM 1152 C CA . LEU A 1 77 ? 6.768 12.185 14.375 1.00 0.00 77 LEU A CA 1
ATOM 1153 C C . LEU A 1 77 ? 6.965 11.570 15.762 1.00 0.00 77 LEU A C 1
ATOM 1154 O O . LEU A 1 77 ? 6.011 11.437 16.527 1.00 0.00 77 LEU A O 1
ATOM 1170 N N . CYS A 1 78 ? 8.208 11.210 16.044 1.00 0.00 78 CYS A N 1
ATOM 1171 C CA . CYS A 1 78 ? 8.542 10.612 17.325 1.00 0.00 78 CYS A CA 1
ATOM 1172 C C . CYS A 1 78 ? 9.970 11.024 17.690 1.00 0.00 78 CYS A C 1
ATOM 1173 O O . CYS A 1 78 ? 10.193 11.654 18.723 1.00 0.00 78 CYS A O 1
ATOM 1180 N N . GLY A 1 79 ? 10.899 10.652 16.822 1.00 0.00 79 GLY A N 1
ATOM 1181 C CA . GLY A 1 79 ? 12.299 10.975 17.040 1.00 0.00 79 GLY A CA 1
ATOM 1182 C C . GLY A 1 79 ? 12.797 10.391 18.363 1.00 0.00 79 GLY A C 1
ATOM 1183 O O . GLY A 1 79 ? 12.630 11.002 19.418 1.00 0.00 79 GLY A O 1
ATOM 1187 N N . SER A 1 80 ? 13.398 9.214 18.265 1.00 0.00 80 SER A N 1
ATOM 1188 C CA . SER A 1 80 ? 13.922 8.541 19.442 1.00 0.00 80 SER A CA 1
ATOM 1189 C C . SER A 1 80 ? 12.779 7.887 20.222 1.00 0.00 80 SER A C 1
ATOM 1190 O O . SER A 1 80 ? 12.784 6.676 20.439 1.00 0.00 80 SER A O 1
ATOM 1198 N N . THR A 1 81 ? 11.827 8.717 20.622 1.00 0.00 81 THR A N 1
ATOM 1199 C CA . THR A 1 81 ? 10.681 8.235 21.373 1.00 0.00 81 THR A CA 1
ATOM 1200 C C . THR A 1 81 ? 10.227 6.875 20.839 1.00 0.00 81 THR A C 1
ATOM 1201 O O . THR A 1 81 ? 10.398 6.579 19.657 1.00 0.00 81 THR A O 1
ATOM 1212 N N . ASN A 1 82 ? 9.658 6.083 21.736 1.00 0.00 82 ASN A N 1
ATOM 1213 C CA . ASN A 1 82 ? 9.178 4.761 21.370 1.00 0.00 82 ASN A CA 1
ATOM 1214 C C . ASN A 1 82 ? 7.651 4.738 21.445 1.00 0.00 82 ASN A C 1
ATOM 1215 O O . ASN A 1 82 ? 7.047 5.560 22.134 1.00 0.00 82 ASN A O 1
ATOM 1226 N N . PRO A 1 83 ? 7.053 3.764 20.709 1.00 0.00 83 PRO A N 1
ATOM 1227 C CA . PRO A 1 83 ? 7.841 2.832 19.921 1.00 0.00 83 PRO A CA 1
ATOM 1228 C C . PRO A 1 83 ? 8.383 3.503 18.657 1.00 0.00 83 PRO A C 1
ATOM 1229 O O . PRO A 1 83 ? 9.267 2.964 17.993 1.00 0.00 83 PRO A O 1
ATOM 1240 N N . CYS A 1 84 ? 7.829 4.670 18.362 1.00 0.00 84 CYS A N 1
ATOM 1241 C CA . CYS A 1 84 ? 8.245 5.421 17.190 1.00 0.00 84 CYS A CA 1
ATOM 1242 C C . CYS A 1 84 ? 7.528 4.842 15.969 1.00 0.00 84 CYS A C 1
ATOM 1243 O O . CYS A 1 84 ? 8.158 4.235 15.104 1.00 0.00 84 CYS A O 1
ATOM 1250 N N . ILE A 1 85 ? 6.220 5.050 15.937 1.00 0.00 85 ILE A N 1
ATOM 1251 C CA . ILE A 1 85 ? 5.410 4.556 14.837 1.00 0.00 85 ILE A CA 1
ATOM 1252 C C . ILE A 1 85 ? 4.613 5.715 14.235 1.00 0.00 85 ILE A C 1
ATOM 1253 O O . ILE A 1 85 ? 4.033 6.518 14.963 1.00 0.00 85 ILE A O 1
ATOM 1269 N N . LEU A 1 86 ? 4.612 5.765 12.911 1.00 0.00 86 LEU A N 1
ATOM 1270 C CA . LEU A 1 86 ? 3.896 6.813 12.203 1.00 0.00 86 LEU A CA 1
ATOM 1271 C C . LEU A 1 86 ? 2.391 6.565 12.319 1.00 0.00 86 LEU A C 1
ATOM 1272 O O . LEU A 1 86 ? 1.953 5.420 12.426 1.00 0.00 86 LEU A O 1
ATOM 1288 N N . HIS A 1 87 ? 1.640 7.656 12.294 1.00 0.00 87 HIS A N 1
ATOM 1289 C CA . HIS A 1 87 ? 0.193 7.571 12.395 1.00 0.00 87 HIS A CA 1
ATOM 1290 C C . HIS A 1 87 ? -0.438 7.943 11.052 1.00 0.00 87 HIS A C 1
ATOM 1291 O O . HIS A 1 87 ? -0.365 9.094 10.624 1.00 0.00 87 HIS A O 1
ATOM 1305 N N . PHE A 1 88 ? -1.045 6.946 10.424 1.00 0.00 88 PHE A N 1
ATOM 1306 C CA . PHE A 1 88 ? -1.689 7.154 9.138 1.00 0.00 88 PHE A CA 1
ATOM 1307 C C . PHE A 1 88 ? -2.897 6.229 8.973 1.00 0.00 88 PHE A C 1
ATOM 1308 O O . PHE A 1 88 ? -3.124 5.346 9.799 1.00 0.00 88 PHE A O 1
ATOM 1325 N N . GLN A 1 89 ? -3.640 6.464 7.902 1.00 0.00 89 GLN A N 1
ATOM 1326 C CA . GLN A 1 89 ? -4.819 5.663 7.619 1.00 0.00 89 GLN A CA 1
ATOM 1327 C C . GLN A 1 89 ? -5.107 5.655 6.116 1.00 0.00 89 GLN A C 1
ATOM 1328 O O . GLN A 1 89 ? -4.910 6.662 5.437 1.00 0.00 89 GLN A O 1
ATOM 1342 N N . VAL A 1 90 ? -5.568 4.508 5.640 1.00 0.00 90 VAL A N 1
ATOM 1343 C CA . VAL A 1 90 ? -5.885 4.356 4.231 1.00 0.00 90 VAL A CA 1
ATOM 1344 C C . VAL A 1 90 ? -7.338 4.773 3.991 1.00 0.00 90 VAL A C 1
ATOM 1345 O O . VAL A 1 90 ? -8.260 4.152 4.518 1.00 0.00 90 VAL A O 1
ATOM 1358 N N . LEU A 1 91 ? -7.496 5.820 3.196 1.00 0.00 91 LEU A N 1
ATOM 1359 C CA . LEU A 1 91 ? -8.821 6.327 2.880 1.00 0.00 91 LEU A CA 1
ATOM 1360 C C . LEU A 1 91 ? -9.313 5.683 1.583 1.00 0.00 91 LEU A C 1
ATOM 1361 O O . LEU A 1 91 ? -8.556 5.560 0.621 1.00 0.00 91 LEU A O 1
ATOM 1377 N N . LEU A 1 92 ? -10.578 5.289 1.598 1.00 0.00 92 LEU A N 1
ATOM 1378 C CA . LEU A 1 92 ? -11.179 4.661 0.434 1.00 0.00 92 LEU A CA 1
ATOM 1379 C C . LEU A 1 92 ? -12.473 5.394 0.075 1.00 0.00 92 LEU A C 1
ATOM 1380 O O . LEU A 1 92 ? -13.173 5.892 0.956 1.00 0.00 92 LEU A O 1
ATOM 1396 N N . LYS A 1 93 ? -12.752 5.438 -1.219 1.00 0.00 93 LYS A N 1
ATOM 1397 C CA . LYS A 1 93 ? -13.950 6.102 -1.705 1.00 0.00 93 LYS A CA 1
ATOM 1398 C C . LYS A 1 93 ? -15.048 5.062 -1.933 1.00 0.00 93 LYS A C 1
ATOM 1399 O O . LYS A 1 93 ? -14.813 3.863 -1.787 1.00 0.00 93 LYS A O 1
ATOM 1418 N N . SER A 1 94 ? -16.224 5.558 -2.288 1.00 0.00 94 SER A N 1
ATOM 1419 C CA . SER A 1 94 ? -17.359 4.686 -2.539 1.00 0.00 94 SER A CA 1
ATOM 1420 C C . SER A 1 94 ? -16.885 3.380 -3.180 1.00 0.00 94 SER A C 1
ATOM 1421 O O . SER A 1 94 ? -16.429 3.374 -4.322 1.00 0.00 94 SER A O 1
ATOM 1429 N N . PRO A 1 95 ? -17.010 2.276 -2.395 1.00 0.00 95 PRO A N 1
ATOM 1430 C CA . PRO A 1 95 ? -17.560 2.370 -1.054 1.00 0.00 95 PRO A CA 1
ATOM 1431 C C . PRO A 1 95 ? -16.544 2.983 -0.087 1.00 0.00 95 PRO A C 1
ATOM 1432 O O . PRO A 1 95 ? -15.438 2.467 0.066 1.00 0.00 95 PRO A O 1
ATOM 1443 N N . VAL A 1 96 ? -16.957 4.075 0.539 1.00 0.00 96 VAL A N 1
ATOM 1444 C CA . VAL A 1 96 ? -16.097 4.764 1.487 1.00 0.00 96 VAL A CA 1
ATOM 1445 C C . VAL A 1 96 ? -15.669 3.787 2.584 1.00 0.00 96 VAL A C 1
ATOM 1446 O O . VAL A 1 96 ? -16.510 3.145 3.211 1.00 0.00 96 VAL A O 1
ATOM 1459 N N . GLN A 1 97 ? -14.361 3.706 2.782 1.00 0.00 97 GLN A N 1
ATOM 1460 C CA . GLN A 1 97 ? -13.811 2.818 3.792 1.00 0.00 97 GLN A CA 1
ATOM 1461 C C . GLN A 1 97 ? -12.466 3.351 4.291 1.00 0.00 97 GLN A C 1
ATOM 1462 O O . GLN A 1 97 ? -11.769 4.061 3.568 1.00 0.00 97 GLN A O 1
ATOM 1476 N N . PHE A 1 98 ? -12.142 2.987 5.523 1.00 0.00 98 PHE A N 1
ATOM 1477 C CA . PHE A 1 98 ? -10.893 3.419 6.127 1.00 0.00 98 PHE A CA 1
ATOM 1478 C C . PHE A 1 98 ? -10.206 2.261 6.854 1.00 0.00 98 PHE A C 1
ATOM 1479 O O . PHE A 1 98 ? -10.872 1.370 7.378 1.00 0.00 98 PHE A O 1
ATOM 1496 N N . ILE A 1 99 ? -8.882 2.312 6.862 1.00 0.00 99 ILE A N 1
ATOM 1497 C CA . ILE A 1 99 ? -8.098 1.278 7.516 1.00 0.00 99 ILE A CA 1
ATOM 1498 C C . ILE A 1 99 ? -7.173 1.924 8.550 1.00 0.00 99 ILE A C 1
ATOM 1499 O O . ILE A 1 99 ? -6.892 3.119 8.477 1.00 0.00 99 ILE A O 1
ATOM 1515 N N . GLN A 1 100 ? -6.724 1.104 9.489 1.00 0.00 100 GLN A N 1
ATOM 1516 C CA . GLN A 1 100 ? -5.837 1.580 10.537 1.00 0.00 100 GLN A CA 1
ATOM 1517 C C . GLN A 1 100 ? -4.455 0.939 10.393 1.00 0.00 100 GLN A C 1
ATOM 1518 O O . GLN A 1 100 ? -4.142 -0.031 11.083 1.00 0.00 100 GLN A O 1
ATOM 1532 N N . GLY A 1 101 ? -3.665 1.506 9.494 1.00 0.00 101 GLY A N 1
ATOM 1533 C CA . GLY A 1 101 ? -2.324 1.002 9.252 1.00 0.00 101 GLY A CA 1
ATOM 1534 C C . GLY A 1 101 ? -1.341 1.535 10.296 1.00 0.00 101 GLY A C 1
ATOM 1535 O O . GLY A 1 101 ? -1.733 2.256 11.212 1.00 0.00 101 GLY A O 1
ATOM 1539 N N . GLU A 1 102 ? -0.082 1.161 10.122 1.00 0.00 102 GLU A N 1
ATOM 1540 C CA . GLU A 1 102 ? 0.961 1.592 11.038 1.00 0.00 102 GLU A CA 1
ATOM 1541 C C . GLU A 1 102 ? 2.324 1.559 10.344 1.00 0.00 102 GLU A C 1
ATOM 1542 O O . GLU A 1 102 ? 2.515 0.821 9.379 1.00 0.00 102 GLU A O 1
ATOM 1554 N N . ILE A 1 103 ? 3.237 2.367 10.864 1.00 0.00 103 ILE A N 1
ATOM 1555 C CA . ILE A 1 103 ? 4.576 2.439 10.307 1.00 0.00 103 ILE A CA 1
ATOM 1556 C C . ILE A 1 103 ? 5.597 2.122 11.401 1.00 0.00 103 ILE A C 1
ATOM 1557 O O . ILE A 1 103 ? 5.792 2.915 12.321 1.00 0.00 103 ILE A O 1
ATOM 1573 N N . GLN A 1 104 ? 6.222 0.961 11.266 1.00 0.00 104 GLN A N 1
ATOM 1574 C CA . GLN A 1 104 ? 7.218 0.530 12.232 1.00 0.00 104 GLN A CA 1
ATOM 1575 C C . GLN A 1 104 ? 8.611 0.994 11.801 1.00 0.00 104 GLN A C 1
ATOM 1576 O O . GLN A 1 104 ? 8.918 1.025 10.610 1.00 0.00 104 GLN A O 1
ATOM 1590 N N . LEU A 1 105 ? 9.416 1.342 12.793 1.00 0.00 105 LEU A N 1
ATOM 1591 C CA . LEU A 1 105 ? 10.769 1.803 12.532 1.00 0.00 105 LEU A CA 1
ATOM 1592 C C . LEU A 1 105 ? 11.613 0.632 12.024 1.00 0.00 105 LEU A C 1
ATOM 1593 O O . LEU A 1 105 ? 11.434 -0.503 12.462 1.00 0.00 105 LEU A O 1
ATOM 1609 N N . GLN A 1 106 ? 12.514 0.948 11.106 1.00 0.00 106 GLN A N 1
ATOM 1610 C CA . GLN A 1 106 ? 13.386 -0.063 10.533 1.00 0.00 106 GLN A CA 1
ATOM 1611 C C . GLN A 1 106 ? 14.261 -0.688 11.621 1.00 0.00 106 GLN A C 1
ATOM 1612 O O . GLN A 1 106 ? 15.416 -0.301 11.793 1.00 0.00 106 GLN A O 1
ATOM 1626 N N . ASP A 1 107 ? 13.677 -1.645 12.328 1.00 0.00 107 ASP A N 1
ATOM 1627 C CA . ASP A 1 107 ? 14.389 -2.327 13.395 1.00 0.00 107 ASP A CA 1
ATOM 1628 C C . ASP A 1 107 ? 14.853 -3.698 12.898 1.00 0.00 107 ASP A C 1
ATOM 1629 O O . ASP A 1 107 ? 14.576 -4.717 13.529 1.00 0.00 107 ASP A O 1
ATOM 1638 N N . VAL A 1 108 ? 15.551 -3.678 11.772 1.00 0.00 108 VAL A N 1
ATOM 1639 C CA . VAL A 1 108 ? 16.056 -4.906 11.183 1.00 0.00 108 VAL A CA 1
ATOM 1640 C C . VAL A 1 108 ? 17.384 -5.276 11.846 1.00 0.00 108 VAL A C 1
ATOM 1641 O O . VAL A 1 108 ? 18.369 -4.551 11.717 1.00 0.00 108 VAL A O 1
ATOM 1654 N N . ASN A 1 109 ? 17.369 -6.404 12.540 1.00 0.00 109 ASN A N 1
ATOM 1655 C CA . ASN A 1 109 ? 18.560 -6.879 13.223 1.00 0.00 109 ASN A CA 1
ATOM 1656 C C . ASN A 1 109 ? 18.279 -8.254 13.834 1.00 0.00 109 ASN A C 1
ATOM 1657 O O . ASN A 1 109 ? 18.263 -8.403 15.055 1.00 0.00 109 ASN A O 1
ATOM 1668 N N . ASP A 1 110 ? 18.065 -9.223 12.956 1.00 0.00 110 ASP A N 1
ATOM 1669 C CA . ASP A 1 110 ? 17.785 -10.580 13.394 1.00 0.00 110 ASP A CA 1
ATOM 1670 C C . ASP A 1 110 ? 17.977 -11.540 12.218 1.00 0.00 110 ASP A C 1
ATOM 1671 O O . ASP A 1 110 ? 18.648 -12.562 12.350 1.00 0.00 110 ASP A O 1
ATOM 1680 N N . HIS A 1 111 ? 17.376 -11.177 11.095 1.00 0.00 111 HIS A N 1
ATOM 1681 C CA . HIS A 1 111 ? 17.472 -11.993 9.896 1.00 0.00 111 HIS A CA 1
ATOM 1682 C C . HIS A 1 111 ? 16.726 -13.311 10.112 1.00 0.00 111 HIS A C 1
ATOM 1683 O O . HIS A 1 111 ? 15.669 -13.534 9.524 1.00 0.00 111 HIS A O 1
ATOM 1697 N N . ALA A 1 112 ? 17.306 -14.151 10.958 1.00 0.00 112 ALA A N 1
ATOM 1698 C CA . ALA A 1 112 ? 16.709 -15.441 11.258 1.00 0.00 112 ALA A CA 1
ATOM 1699 C C . ALA A 1 112 ? 16.825 -16.350 10.033 1.00 0.00 112 ALA A C 1
ATOM 1700 O O . ALA A 1 112 ? 16.817 -15.873 8.899 1.00 0.00 112 ALA A O 1
ATOM 1707 N N . PRO A 1 113 ? 16.934 -17.677 10.310 1.00 0.00 113 PRO A N 1
ATOM 1708 C CA . PRO A 1 113 ? 17.051 -18.657 9.243 1.00 0.00 113 PRO A CA 1
ATOM 1709 C C . PRO A 1 113 ? 15.705 -18.876 8.550 1.00 0.00 113 PRO A C 1
ATOM 1710 O O . PRO A 1 113 ? 14.660 -18.868 9.198 1.00 0.00 113 PRO A O 1
ATOM 1721 N N . GLU A 1 114 ? 15.775 -19.067 7.240 1.00 0.00 114 GLU A N 1
ATOM 1722 C CA . GLU A 1 114 ? 14.575 -19.288 6.451 1.00 0.00 114 GLU A CA 1
ATOM 1723 C C . GLU A 1 114 ? 14.944 -19.789 5.053 1.00 0.00 114 GLU A C 1
ATOM 1724 O O . GLU A 1 114 ? 15.989 -19.426 4.516 1.00 0.00 114 GLU A O 1
ATOM 1736 N N . PHE A 1 115 ? 14.065 -20.615 4.505 1.00 0.00 115 PHE A N 1
ATOM 1737 C CA . PHE A 1 115 ? 14.285 -21.169 3.180 1.00 0.00 115 PHE A CA 1
ATOM 1738 C C . PHE A 1 115 ? 13.094 -22.023 2.738 1.00 0.00 115 PHE A C 1
ATOM 1739 O O . PHE A 1 115 ? 13.071 -23.230 2.971 1.00 0.00 115 PHE A O 1
ATOM 1756 N N . MET A 1 116 ? 12.135 -21.362 2.107 1.00 0.00 116 MET A N 1
ATOM 1757 C CA . MET A 1 116 ? 10.944 -22.045 1.630 1.00 0.00 116 MET A CA 1
ATOM 1758 C C . MET A 1 116 ? 10.208 -22.732 2.782 1.00 0.00 116 MET A C 1
ATOM 1759 O O . MET A 1 116 ? 10.779 -22.940 3.852 1.00 0.00 116 MET A O 1
ATOM 1773 N N . GLU A 1 117 ? 8.953 -23.066 2.524 1.00 0.00 117 GLU A N 1
ATOM 1774 C CA . GLU A 1 117 ? 8.133 -23.726 3.526 1.00 0.00 117 GLU A CA 1
ATOM 1775 C C . GLU A 1 117 ? 7.056 -24.579 2.853 1.00 0.00 117 GLU A C 1
ATOM 1776 O O . GLU A 1 117 ? 6.506 -24.192 1.823 1.00 0.00 117 GLU A O 1
ATOM 1788 N N . ASP A 1 118 ? 6.787 -25.725 3.462 1.00 0.00 118 ASP A N 1
ATOM 1789 C CA . ASP A 1 118 ? 5.786 -26.636 2.935 1.00 0.00 118 ASP A CA 1
ATOM 1790 C C . ASP A 1 118 ? 5.704 -27.872 3.832 1.00 0.00 118 ASP A C 1
ATOM 1791 O O . ASP A 1 118 ? 6.597 -28.718 3.814 1.00 0.00 118 ASP A O 1
ATOM 1800 N N . GLU A 1 119 ? 4.624 -27.938 4.597 1.00 0.00 119 GLU A N 1
ATOM 1801 C CA . GLU A 1 119 ? 4.414 -29.057 5.500 1.00 0.00 119 GLU A CA 1
ATOM 1802 C C . GLU A 1 119 ? 2.917 -29.309 5.694 1.00 0.00 119 GLU A C 1
ATOM 1803 O O . GLU A 1 119 ? 2.131 -28.366 5.772 1.00 0.00 119 GLU A O 1
ATOM 1815 N N . SER A 1 120 ? 2.569 -30.585 5.767 1.00 0.00 120 SER A N 1
ATOM 1816 C CA . SER A 1 120 ? 1.181 -30.973 5.951 1.00 0.00 120 SER A CA 1
ATOM 1817 C C . SER A 1 120 ? 1.056 -32.497 5.934 1.00 0.00 120 SER A C 1
ATOM 1818 O O . SER A 1 120 ? 1.444 -33.145 4.962 1.00 0.00 120 SER A O 1
ATOM 1826 N N . GLY A 1 121 ? 0.514 -33.027 7.020 1.00 0.00 121 GLY A N 1
ATOM 1827 C CA . GLY A 1 121 ? 0.333 -34.463 7.143 1.00 0.00 121 GLY A CA 1
ATOM 1828 C C . GLY A 1 121 ? -0.353 -34.819 8.463 1.00 0.00 121 GLY A C 1
ATOM 1829 O O . GLY A 1 121 ? 0.228 -34.651 9.534 1.00 0.00 121 GLY A O 1
ATOM 1833 N N . PRO A 1 122 ? -1.612 -35.318 8.340 1.00 0.00 122 PRO A N 1
ATOM 1834 C CA . PRO A 1 122 ? -2.384 -35.699 9.511 1.00 0.00 122 PRO A CA 1
ATOM 1835 C C . PRO A 1 122 ? -1.880 -37.021 10.093 1.00 0.00 122 PRO A C 1
ATOM 1836 O O . PRO A 1 122 ? -0.910 -37.593 9.596 1.00 0.00 122 PRO A O 1
ATOM 1847 N N . SER A 1 123 ? -2.560 -37.469 11.138 1.00 0.00 123 SER A N 1
ATOM 1848 C CA . SER A 1 123 ? -2.194 -38.713 11.793 1.00 0.00 123 SER A CA 1
ATOM 1849 C C . SER A 1 123 ? -3.335 -39.185 12.697 1.00 0.00 123 SER A C 1
ATOM 1850 O O . SER A 1 123 ? -4.114 -38.373 13.193 1.00 0.00 123 SER A O 1
ATOM 1858 N N . SER A 1 124 ? -3.397 -40.495 12.883 1.00 0.00 124 SER A N 1
ATOM 1859 C CA . SER A 1 124 ? -4.429 -41.084 13.718 1.00 0.00 124 SER A CA 1
ATOM 1860 C C . SER A 1 124 ? -4.313 -42.610 13.696 1.00 0.00 124 SER A C 1
ATOM 1861 O O . SER A 1 124 ? -3.795 -43.182 12.738 1.00 0.00 124 SER A O 1
ATOM 1869 N N . GLY A 1 125 ? -4.803 -43.224 14.763 1.00 0.00 125 GLY A N 1
ATOM 1870 C CA . GLY A 1 125 ? -4.760 -44.672 14.878 1.00 0.00 125 GLY A CA 1
ATOM 1871 C C . GLY A 1 125 ? -4.405 -45.098 16.304 1.00 0.00 125 GLY A C 1
ATOM 1872 O O . GLY A 1 125 ? -3.244 -45.373 16.603 1.00 0.00 125 GLY A O 1
ATOM 1876 N N . GLY A 1 1 ? -19.353 -26.936 14.676 1.00 0.00 1 GLY A N 2
ATOM 1877 C CA . GLY A 1 1 ? -18.934 -25.548 14.777 1.00 0.00 1 GLY A CA 2
ATOM 1878 C C . GLY A 1 1 ? -18.465 -25.219 16.196 1.00 0.00 1 GLY A C 2
ATOM 1879 O O . GLY A 1 1 ? -17.267 -25.227 16.475 1.00 0.00 1 GLY A O 2
ATOM 1883 N N . SER A 1 2 ? -19.434 -24.937 17.054 1.00 0.00 2 SER A N 2
ATOM 1884 C CA . SER A 1 2 ? -19.135 -24.606 18.437 1.00 0.00 2 SER A CA 2
ATOM 1885 C C . SER A 1 2 ? -18.584 -23.182 18.527 1.00 0.00 2 SER A C 2
ATOM 1886 O O . SER A 1 2 ? -19.163 -22.329 19.198 1.00 0.00 2 SER A O 2
ATOM 1894 N N . SER A 1 3 ? -17.471 -22.968 17.841 1.00 0.00 3 SER A N 2
ATOM 1895 C CA . SER A 1 3 ? -16.834 -21.662 17.835 1.00 0.00 3 SER A CA 2
ATOM 1896 C C . SER A 1 3 ? -16.425 -21.272 19.256 1.00 0.00 3 SER A C 2
ATOM 1897 O O . SER A 1 3 ? -16.965 -21.799 20.228 1.00 0.00 3 SER A O 2
ATOM 1905 N N . GLY A 1 4 ? -15.473 -20.353 19.333 1.00 0.00 4 GLY A N 2
ATOM 1906 C CA . GLY A 1 4 ? -14.985 -19.888 20.620 1.00 0.00 4 GLY A CA 2
ATOM 1907 C C . GLY A 1 4 ? -13.693 -19.084 20.458 1.00 0.00 4 GLY A C 2
ATOM 1908 O O . GLY A 1 4 ? -12.600 -19.646 20.487 1.00 0.00 4 GLY A O 2
ATOM 1912 N N . SER A 1 5 ? -13.862 -17.780 20.290 1.00 0.00 5 SER A N 2
ATOM 1913 C CA . SER A 1 5 ? -12.724 -16.893 20.123 1.00 0.00 5 SER A CA 2
ATOM 1914 C C . SER A 1 5 ? -13.170 -15.437 20.265 1.00 0.00 5 SER A C 2
ATOM 1915 O O . SER A 1 5 ? -14.365 -15.151 20.302 1.00 0.00 5 SER A O 2
ATOM 1923 N N . SER A 1 6 ? -12.184 -14.554 20.339 1.00 0.00 6 SER A N 2
ATOM 1924 C CA . SER A 1 6 ? -12.460 -13.134 20.475 1.00 0.00 6 SER A CA 2
ATOM 1925 C C . SER A 1 6 ? -11.149 -12.347 20.506 1.00 0.00 6 SER A C 2
ATOM 1926 O O . SER A 1 6 ? -10.236 -12.684 21.257 1.00 0.00 6 SER A O 2
ATOM 1934 N N . GLY A 1 7 ? -11.097 -11.312 19.680 1.00 0.00 7 GLY A N 2
ATOM 1935 C CA . GLY A 1 7 ? -9.913 -10.474 19.603 1.00 0.00 7 GLY A CA 2
ATOM 1936 C C . GLY A 1 7 ? -10.292 -8.993 19.548 1.00 0.00 7 GLY A C 2
ATOM 1937 O O . GLY A 1 7 ? -11.474 -8.651 19.524 1.00 0.00 7 GLY A O 2
ATOM 1941 N N . ALA A 1 8 ? -9.267 -8.153 19.530 1.00 0.00 8 ALA A N 2
ATOM 1942 C CA . ALA A 1 8 ? -9.478 -6.716 19.478 1.00 0.00 8 ALA A CA 2
ATOM 1943 C C . ALA A 1 8 ? -8.419 -6.082 18.575 1.00 0.00 8 ALA A C 2
ATOM 1944 O O . ALA A 1 8 ? -8.750 -5.435 17.583 1.00 0.00 8 ALA A O 2
ATOM 1951 N N . GLY A 1 9 ? -7.165 -6.288 18.952 1.00 0.00 9 GLY A N 2
ATOM 1952 C CA . GLY A 1 9 ? -6.055 -5.744 18.189 1.00 0.00 9 GLY A CA 2
ATOM 1953 C C . GLY A 1 9 ? -6.158 -4.222 18.081 1.00 0.00 9 GLY A C 2
ATOM 1954 O O . GLY A 1 9 ? -6.916 -3.593 18.817 1.00 0.00 9 GLY A O 2
ATOM 1958 N N . SER A 1 10 ? -5.384 -3.673 17.156 1.00 0.00 10 SER A N 2
ATOM 1959 C CA . SER A 1 10 ? -5.378 -2.236 16.941 1.00 0.00 10 SER A CA 2
ATOM 1960 C C . SER A 1 10 ? -4.762 -1.912 15.579 1.00 0.00 10 SER A C 2
ATOM 1961 O O . SER A 1 10 ? -5.361 -1.198 14.777 1.00 0.00 10 SER A O 2
ATOM 1969 N N . ALA A 1 11 ? -3.573 -2.454 15.359 1.00 0.00 11 ALA A N 2
ATOM 1970 C CA . ALA A 1 11 ? -2.869 -2.232 14.107 1.00 0.00 11 ALA A CA 2
ATOM 1971 C C . ALA A 1 11 ? -3.262 -3.321 13.107 1.00 0.00 11 ALA A C 2
ATOM 1972 O O . ALA A 1 11 ? -3.221 -4.508 13.427 1.00 0.00 11 ALA A O 2
ATOM 1979 N N . THR A 1 12 ? -3.634 -2.878 11.915 1.00 0.00 12 THR A N 2
ATOM 1980 C CA . THR A 1 12 ? -4.033 -3.800 10.865 1.00 0.00 12 THR A CA 2
ATOM 1981 C C . THR A 1 12 ? -2.862 -4.070 9.919 1.00 0.00 12 THR A C 2
ATOM 1982 O O . THR A 1 12 ? -2.737 -5.168 9.378 1.00 0.00 12 THR A O 2
ATOM 1993 N N . ILE A 1 13 ? -2.033 -3.051 9.748 1.00 0.00 13 ILE A N 2
ATOM 1994 C CA . ILE A 1 13 ? -0.876 -3.165 8.876 1.00 0.00 13 ILE A CA 2
ATOM 1995 C C . ILE A 1 13 ? 0.343 -2.555 9.571 1.00 0.00 13 ILE A C 2
ATOM 1996 O O . ILE A 1 13 ? 0.208 -1.629 10.369 1.00 0.00 13 ILE A O 2
ATOM 2012 N N . THR A 1 14 ? 1.506 -3.099 9.243 1.00 0.00 14 THR A N 2
ATOM 2013 C CA . THR A 1 14 ? 2.747 -2.620 9.826 1.00 0.00 14 THR A CA 2
ATOM 2014 C C . THR A 1 14 ? 3.822 -2.477 8.746 1.00 0.00 14 THR A C 2
ATOM 2015 O O . THR A 1 14 ? 4.223 -3.463 8.129 1.00 0.00 14 THR A O 2
ATOM 2026 N N . TYR A 1 15 ? 4.260 -1.241 8.552 1.00 0.00 15 TYR A N 2
ATOM 2027 C CA . TYR A 1 15 ? 5.281 -0.957 7.558 1.00 0.00 15 TYR A CA 2
ATOM 2028 C C . TYR A 1 15 ? 6.667 -0.888 8.201 1.00 0.00 15 TYR A C 2
ATOM 2029 O O . TYR A 1 15 ? 6.785 -0.735 9.416 1.00 0.00 15 TYR A O 2
ATOM 2047 N N . SER A 1 16 ? 7.682 -1.004 7.357 1.00 0.00 16 SER A N 2
ATOM 2048 C CA . SER A 1 16 ? 9.056 -0.957 7.827 1.00 0.00 16 SER A CA 2
ATOM 2049 C C . SER A 1 16 ? 9.868 0.019 6.974 1.00 0.00 16 SER A C 2
ATOM 2050 O O . SER A 1 16 ? 10.199 -0.280 5.828 1.00 0.00 16 SER A O 2
ATOM 2058 N N . VAL A 1 17 ? 10.166 1.167 7.566 1.00 0.00 17 VAL A N 2
ATOM 2059 C CA . VAL A 1 17 ? 10.933 2.189 6.874 1.00 0.00 17 VAL A CA 2
ATOM 2060 C C . VAL A 1 17 ? 12.039 2.702 7.797 1.00 0.00 17 VAL A C 2
ATOM 2061 O O . VAL A 1 17 ? 11.769 3.125 8.920 1.00 0.00 17 VAL A O 2
ATOM 2074 N N . LEU A 1 18 ? 13.262 2.649 7.290 1.00 0.00 18 LEU A N 2
ATOM 2075 C CA . LEU A 1 18 ? 14.411 3.103 8.055 1.00 0.00 18 LEU A CA 2
ATOM 2076 C C . LEU A 1 18 ? 14.200 4.563 8.464 1.00 0.00 18 LEU A C 2
ATOM 2077 O O . LEU A 1 18 ? 13.086 5.078 8.389 1.00 0.00 18 LEU A O 2
ATOM 2093 N N . GLU A 1 19 ? 15.289 5.188 8.887 1.00 0.00 19 GLU A N 2
ATOM 2094 C CA . GLU A 1 19 ? 15.238 6.578 9.308 1.00 0.00 19 GLU A CA 2
ATOM 2095 C C . GLU A 1 19 ? 15.744 7.490 8.189 1.00 0.00 19 GLU A C 2
ATOM 2096 O O . GLU A 1 19 ? 15.367 8.658 8.117 1.00 0.00 19 GLU A O 2
ATOM 2108 N N . GLU A 1 20 ? 16.591 6.922 7.343 1.00 0.00 20 GLU A N 2
ATOM 2109 C CA . GLU A 1 20 ? 17.153 7.669 6.231 1.00 0.00 20 GLU A CA 2
ATOM 2110 C C . GLU A 1 20 ? 16.130 7.784 5.098 1.00 0.00 20 GLU A C 2
ATOM 2111 O O . GLU A 1 20 ? 16.381 7.330 3.983 1.00 0.00 20 GLU A O 2
ATOM 2123 N N . THR A 1 21 ? 15.000 8.393 5.424 1.00 0.00 21 THR A N 2
ATOM 2124 C CA . THR A 1 21 ? 13.939 8.573 4.448 1.00 0.00 21 THR A CA 2
ATOM 2125 C C . THR A 1 21 ? 13.914 10.019 3.948 1.00 0.00 21 THR A C 2
ATOM 2126 O O . THR A 1 21 ? 13.871 10.955 4.745 1.00 0.00 21 THR A O 2
ATOM 2137 N N . ASP A 1 22 ? 13.942 10.156 2.630 1.00 0.00 22 ASP A N 2
ATOM 2138 C CA . ASP A 1 22 ? 13.924 11.472 2.014 1.00 0.00 22 ASP A CA 2
ATOM 2139 C C . ASP A 1 22 ? 12.878 11.493 0.897 1.00 0.00 22 ASP A C 2
ATOM 2140 O O . ASP A 1 22 ? 12.525 10.448 0.354 1.00 0.00 22 ASP A O 2
ATOM 2149 N N . ARG A 1 23 ? 12.412 12.694 0.589 1.00 0.00 23 ARG A N 2
ATOM 2150 C CA . ARG A 1 23 ? 11.414 12.865 -0.453 1.00 0.00 23 ARG A CA 2
ATOM 2151 C C . ARG A 1 23 ? 11.717 11.941 -1.635 1.00 0.00 23 ARG A C 2
ATOM 2152 O O . ARG A 1 23 ? 12.619 12.213 -2.425 1.00 0.00 23 ARG A O 2
ATOM 2173 N N . GLY A 1 24 ? 10.945 10.867 -1.718 1.00 0.00 24 GLY A N 2
ATOM 2174 C CA . GLY A 1 24 ? 11.119 9.902 -2.789 1.00 0.00 24 GLY A CA 2
ATOM 2175 C C . GLY A 1 24 ? 11.653 8.573 -2.249 1.00 0.00 24 GLY A C 2
ATOM 2176 O O . GLY A 1 24 ? 12.567 7.987 -2.826 1.00 0.00 24 GLY A O 2
ATOM 2180 N N . SER A 1 25 ? 11.059 8.138 -1.148 1.00 0.00 25 SER A N 2
ATOM 2181 C CA . SER A 1 25 ? 11.464 6.890 -0.523 1.00 0.00 25 SER A CA 2
ATOM 2182 C C . SER A 1 25 ? 10.261 5.952 -0.399 1.00 0.00 25 SER A C 2
ATOM 2183 O O . SER A 1 25 ? 9.166 6.386 -0.042 1.00 0.00 25 SER A O 2
ATOM 2191 N N . LEU A 1 26 ? 10.504 4.686 -0.701 1.00 0.00 26 LEU A N 2
ATOM 2192 C CA . LEU A 1 26 ? 9.454 3.684 -0.628 1.00 0.00 26 LEU A CA 2
ATOM 2193 C C . LEU A 1 26 ? 9.289 3.230 0.824 1.00 0.00 26 LEU A C 2
ATOM 2194 O O . LEU A 1 26 ? 10.181 2.597 1.386 1.00 0.00 26 LEU A O 2
ATOM 2210 N N . VAL A 1 27 ? 8.141 3.572 1.390 1.00 0.00 27 VAL A N 2
ATOM 2211 C CA . VAL A 1 27 ? 7.846 3.208 2.766 1.00 0.00 27 VAL A CA 2
ATOM 2212 C C . VAL A 1 27 ? 7.452 1.731 2.825 1.00 0.00 27 VAL A C 2
ATOM 2213 O O . VAL A 1 27 ? 7.882 1.005 3.720 1.00 0.00 27 VAL A O 2
ATOM 2226 N N . GLY A 1 28 ? 6.637 1.330 1.859 1.00 0.00 28 GLY A N 2
ATOM 2227 C CA . GLY A 1 28 ? 6.180 -0.047 1.790 1.00 0.00 28 GLY A CA 2
ATOM 2228 C C . GLY A 1 28 ? 5.055 -0.200 0.764 1.00 0.00 28 GLY A C 2
ATOM 2229 O O . GLY A 1 28 ? 4.650 0.774 0.132 1.00 0.00 28 GLY A O 2
ATOM 2233 N N . ASN A 1 29 ? 4.582 -1.431 0.631 1.00 0.00 29 ASN A N 2
ATOM 2234 C CA . ASN A 1 29 ? 3.512 -1.724 -0.307 1.00 0.00 29 ASN A CA 2
ATOM 2235 C C . ASN A 1 29 ? 2.167 -1.636 0.417 1.00 0.00 29 ASN A C 2
ATOM 2236 O O . ASN A 1 29 ? 2.040 -2.085 1.556 1.00 0.00 29 ASN A O 2
ATOM 2247 N N . LEU A 1 30 ? 1.196 -1.056 -0.273 1.00 0.00 30 LEU A N 2
ATOM 2248 C CA . LEU A 1 30 ? -0.135 -0.904 0.290 1.00 0.00 30 LEU A CA 2
ATOM 2249 C C . LEU A 1 30 ? -1.093 -1.872 -0.408 1.00 0.00 30 LEU A C 2
ATOM 2250 O O . LEU A 1 30 ? -1.643 -2.771 0.226 1.00 0.00 30 LEU A O 2
ATOM 2266 N N . ALA A 1 31 ? -1.262 -1.655 -1.704 1.00 0.00 31 ALA A N 2
ATOM 2267 C CA . ALA A 1 31 ? -2.144 -2.497 -2.495 1.00 0.00 31 ALA A CA 2
ATOM 2268 C C . ALA A 1 31 ? -1.627 -3.937 -2.467 1.00 0.00 31 ALA A C 2
ATOM 2269 O O . ALA A 1 31 ? -2.414 -4.882 -2.442 1.00 0.00 31 ALA A O 2
ATOM 2276 N N . LYS A 1 32 ? -0.308 -4.058 -2.473 1.00 0.00 32 LYS A N 2
ATOM 2277 C CA . LYS A 1 32 ? 0.323 -5.367 -2.449 1.00 0.00 32 LYS A CA 2
ATOM 2278 C C . LYS A 1 32 ? 0.285 -5.921 -1.023 1.00 0.00 32 LYS A C 2
ATOM 2279 O O . LYS A 1 32 ? 0.413 -7.127 -0.818 1.00 0.00 32 LYS A O 2
ATOM 2298 N N . ASP A 1 33 ? 0.108 -5.013 -0.075 1.00 0.00 33 ASP A N 2
ATOM 2299 C CA . ASP A 1 33 ? 0.052 -5.395 1.326 1.00 0.00 33 ASP A CA 2
ATOM 2300 C C . ASP A 1 33 ? -1.257 -6.140 1.594 1.00 0.00 33 ASP A C 2
ATOM 2301 O O . ASP A 1 33 ? -1.256 -7.200 2.218 1.00 0.00 33 ASP A O 2
ATOM 2310 N N . LEU A 1 34 ? -2.343 -5.556 1.110 1.00 0.00 34 LEU A N 2
ATOM 2311 C CA . LEU A 1 34 ? -3.657 -6.151 1.289 1.00 0.00 34 LEU A CA 2
ATOM 2312 C C . LEU A 1 34 ? -3.945 -7.102 0.125 1.00 0.00 34 LEU A C 2
ATOM 2313 O O . LEU A 1 34 ? -5.081 -7.535 -0.061 1.00 0.00 34 LEU A O 2
ATOM 2329 N N . GLY A 1 35 ? -2.896 -7.399 -0.628 1.00 0.00 35 GLY A N 2
ATOM 2330 C CA . GLY A 1 35 ? -3.022 -8.290 -1.768 1.00 0.00 35 GLY A CA 2
ATOM 2331 C C . GLY A 1 35 ? -4.021 -7.739 -2.787 1.00 0.00 35 GLY A C 2
ATOM 2332 O O . GLY A 1 35 ? -4.462 -8.459 -3.681 1.00 0.00 35 GLY A O 2
ATOM 2336 N N . LEU A 1 36 ? -4.348 -6.467 -2.618 1.00 0.00 36 LEU A N 2
ATOM 2337 C CA . LEU A 1 36 ? -5.287 -5.810 -3.512 1.00 0.00 36 LEU A CA 2
ATOM 2338 C C . LEU A 1 36 ? -4.582 -5.472 -4.827 1.00 0.00 36 LEU A C 2
ATOM 2339 O O . LEU A 1 36 ? -3.359 -5.565 -4.921 1.00 0.00 36 LEU A O 2
ATOM 2355 N N . SER A 1 37 ? -5.383 -5.088 -5.810 1.00 0.00 37 SER A N 2
ATOM 2356 C CA . SER A 1 37 ? -4.851 -4.735 -7.115 1.00 0.00 37 SER A CA 2
ATOM 2357 C C . SER A 1 37 ? -4.893 -3.218 -7.305 1.00 0.00 37 SER A C 2
ATOM 2358 O O . SER A 1 37 ? -5.773 -2.546 -6.769 1.00 0.00 37 SER A O 2
ATOM 2366 N N . LEU A 1 38 ? -3.931 -2.722 -8.069 1.00 0.00 38 LEU A N 2
ATOM 2367 C CA . LEU A 1 38 ? -3.847 -1.297 -8.337 1.00 0.00 38 LEU A CA 2
ATOM 2368 C C . LEU A 1 38 ? -5.224 -0.779 -8.755 1.00 0.00 38 LEU A C 2
ATOM 2369 O O . LEU A 1 38 ? -5.789 0.094 -8.098 1.00 0.00 38 LEU A O 2
ATOM 2385 N N . ARG A 1 39 ? -5.725 -1.338 -9.847 1.00 0.00 39 ARG A N 2
ATOM 2386 C CA . ARG A 1 39 ? -7.025 -0.944 -10.361 1.00 0.00 39 ARG A CA 2
ATOM 2387 C C . ARG A 1 39 ? -8.022 -0.777 -9.212 1.00 0.00 39 ARG A C 2
ATOM 2388 O O . ARG A 1 39 ? -8.736 0.222 -9.145 1.00 0.00 39 ARG A O 2
ATOM 2409 N N . GLU A 1 40 ? -8.038 -1.770 -8.335 1.00 0.00 40 GLU A N 2
ATOM 2410 C CA . GLU A 1 40 ? -8.935 -1.746 -7.192 1.00 0.00 40 GLU A CA 2
ATOM 2411 C C . GLU A 1 40 ? -8.633 -0.535 -6.307 1.00 0.00 40 GLU A C 2
ATOM 2412 O O . GLU A 1 40 ? -9.541 0.202 -5.927 1.00 0.00 40 GLU A O 2
ATOM 2424 N N . LEU A 1 41 ? -7.354 -0.368 -6.004 1.00 0.00 41 LEU A N 2
ATOM 2425 C CA . LEU A 1 41 ? -6.921 0.741 -5.170 1.00 0.00 41 LEU A CA 2
ATOM 2426 C C . LEU A 1 41 ? -7.223 2.060 -5.885 1.00 0.00 41 LEU A C 2
ATOM 2427 O O . LEU A 1 41 ? -7.408 3.091 -5.241 1.00 0.00 41 LEU A O 2
ATOM 2443 N N . ILE A 1 42 ? -7.263 1.983 -7.207 1.00 0.00 42 ILE A N 2
ATOM 2444 C CA . ILE A 1 42 ? -7.539 3.157 -8.017 1.00 0.00 42 ILE A CA 2
ATOM 2445 C C . ILE A 1 42 ? -9.045 3.427 -8.020 1.00 0.00 42 ILE A C 2
ATOM 2446 O O . ILE A 1 42 ? -9.481 4.536 -7.717 1.00 0.00 42 ILE A O 2
ATOM 2462 N N . THR A 1 43 ? -9.798 2.393 -8.366 1.00 0.00 43 THR A N 2
ATOM 2463 C CA . THR A 1 43 ? -11.246 2.505 -8.412 1.00 0.00 43 THR A CA 2
ATOM 2464 C C . THR A 1 43 ? -11.786 3.001 -7.070 1.00 0.00 43 THR A C 2
ATOM 2465 O O . THR A 1 43 ? -12.627 3.898 -7.028 1.00 0.00 43 THR A O 2
ATOM 2476 N N . ARG A 1 44 ? -11.281 2.396 -6.005 1.00 0.00 44 ARG A N 2
ATOM 2477 C CA . ARG A 1 44 ? -11.702 2.765 -4.664 1.00 0.00 44 ARG A CA 2
ATOM 2478 C C . ARG A 1 44 ? -10.923 3.990 -4.181 1.00 0.00 44 ARG A C 2
ATOM 2479 O O . ARG A 1 44 ? -11.056 4.400 -3.029 1.00 0.00 44 ARG A O 2
ATOM 2500 N N . GLY A 1 45 ? -10.126 4.539 -5.086 1.00 0.00 45 GLY A N 2
ATOM 2501 C CA . GLY A 1 45 ? -9.324 5.708 -4.767 1.00 0.00 45 GLY A CA 2
ATOM 2502 C C . GLY A 1 45 ? -8.726 5.596 -3.363 1.00 0.00 45 GLY A C 2
ATOM 2503 O O . GLY A 1 45 ? -9.364 5.971 -2.380 1.00 0.00 45 GLY A O 2
ATOM 2507 N N . ALA A 1 46 ? -7.507 5.077 -3.314 1.00 0.00 46 ALA A N 2
ATOM 2508 C CA . ALA A 1 46 ? -6.816 4.911 -2.047 1.00 0.00 46 ALA A CA 2
ATOM 2509 C C . ALA A 1 46 ? -5.791 6.035 -1.879 1.00 0.00 46 ALA A C 2
ATOM 2510 O O . ALA A 1 46 ? -5.025 6.324 -2.797 1.00 0.00 46 ALA A O 2
ATOM 2517 N N . GLN A 1 47 ? -5.810 6.638 -0.699 1.00 0.00 47 GLN A N 2
ATOM 2518 C CA . GLN A 1 47 ? -4.891 7.723 -0.399 1.00 0.00 47 GLN A CA 2
ATOM 2519 C C . GLN A 1 47 ? -4.354 7.585 1.027 1.00 0.00 47 GLN A C 2
ATOM 2520 O O . GLN A 1 47 ? -4.916 6.850 1.837 1.00 0.00 47 GLN A O 2
ATOM 2534 N N . ILE A 1 48 ? -3.271 8.302 1.289 1.00 0.00 48 ILE A N 2
ATOM 2535 C CA . ILE A 1 48 ? -2.651 8.269 2.603 1.00 0.00 48 ILE A CA 2
ATOM 2536 C C . ILE A 1 48 ? -3.104 9.489 3.407 1.00 0.00 48 ILE A C 2
ATOM 2537 O O . ILE A 1 48 ? -3.063 10.614 2.910 1.00 0.00 48 ILE A O 2
ATOM 2553 N N . LEU A 1 49 ? -3.526 9.226 4.635 1.00 0.00 49 LEU A N 2
ATOM 2554 C CA . LEU A 1 49 ? -3.985 10.289 5.512 1.00 0.00 49 LEU A CA 2
ATOM 2555 C C . LEU A 1 49 ? -3.016 10.429 6.688 1.00 0.00 49 LEU A C 2
ATOM 2556 O O . LEU A 1 49 ? -2.984 9.578 7.575 1.00 0.00 49 LEU A O 2
ATOM 2572 N N . SER A 1 50 ? -2.250 11.510 6.656 1.00 0.00 50 SER A N 2
ATOM 2573 C CA . SER A 1 50 ? -1.282 11.772 7.708 1.00 0.00 50 SER A CA 2
ATOM 2574 C C . SER A 1 50 ? -1.341 13.245 8.117 1.00 0.00 50 SER A C 2
ATOM 2575 O O . SER A 1 50 ? -1.242 14.133 7.271 1.00 0.00 50 SER A O 2
ATOM 2583 N N . LYS A 1 51 ? -1.502 13.460 9.414 1.00 0.00 51 LYS A N 2
ATOM 2584 C CA . LYS A 1 51 ? -1.575 14.810 9.946 1.00 0.00 51 LYS A CA 2
ATOM 2585 C C . LYS A 1 51 ? -2.814 15.509 9.382 1.00 0.00 51 LYS A C 2
ATOM 2586 O O . LYS A 1 51 ? -3.172 15.306 8.223 1.00 0.00 51 LYS A O 2
ATOM 2605 N N . GLY A 1 52 ? -3.434 16.319 10.228 1.00 0.00 52 GLY A N 2
ATOM 2606 C CA . GLY A 1 52 ? -4.625 17.049 9.829 1.00 0.00 52 GLY A CA 2
ATOM 2607 C C . GLY A 1 52 ? -4.468 17.626 8.421 1.00 0.00 52 GLY A C 2
ATOM 2608 O O . GLY A 1 52 ? -5.024 17.092 7.462 1.00 0.00 52 GLY A O 2
ATOM 2612 N N . ASN A 1 53 ? -3.708 18.708 8.340 1.00 0.00 53 ASN A N 2
ATOM 2613 C CA . ASN A 1 53 ? -3.471 19.363 7.065 1.00 0.00 53 ASN A CA 2
ATOM 2614 C C . ASN A 1 53 ? -1.964 19.452 6.815 1.00 0.00 53 ASN A C 2
ATOM 2615 O O . ASN A 1 53 ? -1.304 20.371 7.299 1.00 0.00 53 ASN A O 2
ATOM 2626 N N . LYS A 1 54 ? -1.463 18.486 6.060 1.00 0.00 54 LYS A N 2
ATOM 2627 C CA . LYS A 1 54 ? -0.047 18.444 5.739 1.00 0.00 54 LYS A CA 2
ATOM 2628 C C . LYS A 1 54 ? 0.239 17.219 4.868 1.00 0.00 54 LYS A C 2
ATOM 2629 O O . LYS A 1 54 ? 0.650 17.355 3.716 1.00 0.00 54 LYS A O 2
ATOM 2648 N N . GLN A 1 55 ? 0.010 16.052 5.450 1.00 0.00 55 GLN A N 2
ATOM 2649 C CA . GLN A 1 55 ? 0.237 14.804 4.741 1.00 0.00 55 GLN A CA 2
ATOM 2650 C C . GLN A 1 55 ? 1.708 14.683 4.338 1.00 0.00 55 GLN A C 2
ATOM 2651 O O . GLN A 1 55 ? 2.154 15.336 3.396 1.00 0.00 55 GLN A O 2
ATOM 2665 N N . LEU A 1 56 ? 2.422 13.842 5.072 1.00 0.00 56 LEU A N 2
ATOM 2666 C CA . LEU A 1 56 ? 3.834 13.627 4.804 1.00 0.00 56 LEU A CA 2
ATOM 2667 C C . LEU A 1 56 ? 4.003 12.352 3.975 1.00 0.00 56 LEU A C 2
ATOM 2668 O O . LEU A 1 56 ? 5.124 11.942 3.681 1.00 0.00 56 LEU A O 2
ATOM 2684 N N . LEU A 1 57 ? 2.871 11.761 3.620 1.00 0.00 57 LEU A N 2
ATOM 2685 C CA . LEU A 1 57 ? 2.879 10.542 2.831 1.00 0.00 57 LEU A CA 2
ATOM 2686 C C . LEU A 1 57 ? 2.118 10.779 1.525 1.00 0.00 57 LEU A C 2
ATOM 2687 O O . LEU A 1 57 ? 1.296 11.690 1.438 1.00 0.00 57 LEU A O 2
ATOM 2703 N N . GLN A 1 58 ? 2.419 9.944 0.541 1.00 0.00 58 GLN A N 2
ATOM 2704 C CA . GLN A 1 58 ? 1.774 10.052 -0.756 1.00 0.00 58 GLN A CA 2
ATOM 2705 C C . GLN A 1 58 ? 1.788 8.699 -1.470 1.00 0.00 58 GLN A C 2
ATOM 2706 O O . GLN A 1 58 ? 2.851 8.194 -1.829 1.00 0.00 58 GLN A O 2
ATOM 2720 N N . LEU A 1 59 ? 0.597 8.151 -1.655 1.00 0.00 59 LEU A N 2
ATOM 2721 C CA . LEU A 1 59 ? 0.459 6.866 -2.320 1.00 0.00 59 LEU A CA 2
ATOM 2722 C C . LEU A 1 59 ? 0.536 7.070 -3.835 1.00 0.00 59 LEU A C 2
ATOM 2723 O O . LEU A 1 59 ? -0.345 7.690 -4.427 1.00 0.00 59 LEU A O 2
ATOM 2739 N N . GLU A 1 60 ? 1.600 6.536 -4.418 1.00 0.00 60 GLU A N 2
ATOM 2740 C CA . GLU A 1 60 ? 1.804 6.651 -5.852 1.00 0.00 60 GLU A CA 2
ATOM 2741 C C . GLU A 1 60 ? 0.476 6.476 -6.593 1.00 0.00 60 GLU A C 2
ATOM 2742 O O . GLU A 1 60 ? 0.076 7.341 -7.370 1.00 0.00 60 GLU A O 2
ATOM 2754 N N . GLN A 1 61 ? -0.169 5.350 -6.326 1.00 0.00 61 GLN A N 2
ATOM 2755 C CA . GLN A 1 61 ? -1.443 5.050 -6.958 1.00 0.00 61 GLN A CA 2
ATOM 2756 C C . GLN A 1 61 ? -1.218 4.377 -8.313 1.00 0.00 61 GLN A C 2
ATOM 2757 O O . GLN A 1 61 ? -1.845 3.365 -8.620 1.00 0.00 61 GLN A O 2
ATOM 2771 N N . LYS A 1 62 ? -0.320 4.968 -9.089 1.00 0.00 62 LYS A N 2
ATOM 2772 C CA . LYS A 1 62 ? -0.004 4.438 -10.405 1.00 0.00 62 LYS A CA 2
ATOM 2773 C C . LYS A 1 62 ? 0.833 3.167 -10.251 1.00 0.00 62 LYS A C 2
ATOM 2774 O O . LYS A 1 62 ? 0.926 2.365 -11.179 1.00 0.00 62 LYS A O 2
ATOM 2793 N N . SER A 1 63 ? 1.420 3.023 -9.072 1.00 0.00 63 SER A N 2
ATOM 2794 C CA . SER A 1 63 ? 2.247 1.863 -8.785 1.00 0.00 63 SER A CA 2
ATOM 2795 C C . SER A 1 63 ? 1.618 1.039 -7.659 1.00 0.00 63 SER A C 2
ATOM 2796 O O . SER A 1 63 ? 1.495 -0.180 -7.771 1.00 0.00 63 SER A O 2
ATOM 2804 N N . GLY A 1 64 ? 1.237 1.737 -6.600 1.00 0.00 64 GLY A N 2
ATOM 2805 C CA . GLY A 1 64 ? 0.625 1.085 -5.454 1.00 0.00 64 GLY A CA 2
ATOM 2806 C C . GLY A 1 64 ? 1.623 0.947 -4.303 1.00 0.00 64 GLY A C 2
ATOM 2807 O O . GLY A 1 64 ? 1.689 -0.097 -3.656 1.00 0.00 64 GLY A O 2
ATOM 2811 N N . ASN A 1 65 ? 2.376 2.015 -4.084 1.00 0.00 65 ASN A N 2
ATOM 2812 C CA . ASN A 1 65 ? 3.368 2.026 -3.022 1.00 0.00 65 ASN A CA 2
ATOM 2813 C C . ASN A 1 65 ? 3.200 3.295 -2.185 1.00 0.00 65 ASN A C 2
ATOM 2814 O O . ASN A 1 65 ? 2.661 4.292 -2.665 1.00 0.00 65 ASN A O 2
ATOM 2825 N N . LEU A 1 66 ? 3.670 3.218 -0.949 1.00 0.00 66 LEU A N 2
ATOM 2826 C CA . LEU A 1 66 ? 3.579 4.349 -0.042 1.00 0.00 66 LEU A CA 2
ATOM 2827 C C . LEU A 1 66 ? 4.844 5.200 -0.165 1.00 0.00 66 LEU A C 2
ATOM 2828 O O . LEU A 1 66 ? 5.917 4.791 0.275 1.00 0.00 66 LEU A O 2
ATOM 2844 N N . LEU A 1 67 ? 4.675 6.369 -0.765 1.00 0.00 67 LEU A N 2
ATOM 2845 C CA . LEU A 1 67 ? 5.790 7.282 -0.952 1.00 0.00 67 LEU A CA 2
ATOM 2846 C C . LEU A 1 67 ? 5.706 8.402 0.086 1.00 0.00 67 LEU A C 2
ATOM 2847 O O . LEU A 1 67 ? 4.615 8.779 0.511 1.00 0.00 67 LEU A O 2
ATOM 2863 N N . LEU A 1 68 ? 6.873 8.904 0.465 1.00 0.00 68 LEU A N 2
ATOM 2864 C CA . LEU A 1 68 ? 6.944 9.973 1.446 1.00 0.00 68 LEU A CA 2
ATOM 2865 C C . LEU A 1 68 ? 6.881 11.323 0.728 1.00 0.00 68 LEU A C 2
ATOM 2866 O O . LEU A 1 68 ? 6.998 11.385 -0.495 1.00 0.00 68 LEU A O 2
ATOM 2882 N N . LYS A 1 69 ? 6.696 12.370 1.518 1.00 0.00 69 LYS A N 2
ATOM 2883 C CA . LYS A 1 69 ? 6.616 13.714 0.973 1.00 0.00 69 LYS A CA 2
ATOM 2884 C C . LYS A 1 69 ? 7.979 14.396 1.107 1.00 0.00 69 LYS A C 2
ATOM 2885 O O . LYS A 1 69 ? 8.531 14.885 0.123 1.00 0.00 69 LYS A O 2
ATOM 2904 N N . GLU A 1 70 ? 8.481 14.408 2.333 1.00 0.00 70 GLU A N 2
ATOM 2905 C CA . GLU A 1 70 ? 9.769 15.022 2.608 1.00 0.00 70 GLU A CA 2
ATOM 2906 C C . GLU A 1 70 ? 10.413 14.377 3.837 1.00 0.00 70 GLU A C 2
ATOM 2907 O O . GLU A 1 70 ? 9.801 13.535 4.493 1.00 0.00 70 GLU A O 2
ATOM 2919 N N . LYS A 1 71 ? 11.639 14.797 4.112 1.00 0.00 71 LYS A N 2
ATOM 2920 C CA . LYS A 1 71 ? 12.372 14.271 5.251 1.00 0.00 71 LYS A CA 2
ATOM 2921 C C . LYS A 1 71 ? 11.495 14.357 6.501 1.00 0.00 71 LYS A C 2
ATOM 2922 O O . LYS A 1 71 ? 10.870 15.386 6.756 1.00 0.00 71 LYS A O 2
ATOM 2941 N N . LEU A 1 72 ? 11.475 13.263 7.248 1.00 0.00 72 LEU A N 2
ATOM 2942 C CA . LEU A 1 72 ? 10.685 13.202 8.466 1.00 0.00 72 LEU A CA 2
ATOM 2943 C C . LEU A 1 72 ? 11.447 13.891 9.599 1.00 0.00 72 LEU A C 2
ATOM 2944 O O . LEU A 1 72 ? 12.222 13.251 10.310 1.00 0.00 72 LEU A O 2
ATOM 2960 N N . ASP A 1 73 ? 11.202 15.186 9.733 1.00 0.00 73 ASP A N 2
ATOM 2961 C CA . ASP A 1 73 ? 11.857 15.968 10.768 1.00 0.00 73 ASP A CA 2
ATOM 2962 C C . ASP A 1 73 ? 11.897 15.158 12.065 1.00 0.00 73 ASP A C 2
ATOM 2963 O O . ASP A 1 73 ? 10.890 15.045 12.762 1.00 0.00 73 ASP A O 2
ATOM 2972 N N . ARG A 1 74 ? 13.071 14.615 12.350 1.00 0.00 74 ARG A N 2
ATOM 2973 C CA . ARG A 1 74 ? 13.256 13.818 13.551 1.00 0.00 74 ARG A CA 2
ATOM 2974 C C . ARG A 1 74 ? 12.953 14.656 14.795 1.00 0.00 74 ARG A C 2
ATOM 2975 O O . ARG A 1 74 ? 12.298 14.182 15.722 1.00 0.00 74 ARG A O 2
ATOM 2996 N N . GLU A 1 75 ? 13.445 15.886 14.775 1.00 0.00 75 GLU A N 2
ATOM 2997 C CA . GLU A 1 75 ? 13.235 16.794 15.890 1.00 0.00 75 GLU A CA 2
ATOM 2998 C C . GLU A 1 75 ? 11.738 16.990 16.141 1.00 0.00 75 GLU A C 2
ATOM 2999 O O . GLU A 1 75 ? 11.246 16.705 17.231 1.00 0.00 75 GLU A O 2
ATOM 3011 N N . GLU A 1 76 ? 11.057 17.474 15.113 1.00 0.00 76 GLU A N 2
ATOM 3012 C CA . GLU A 1 76 ? 9.627 17.711 15.208 1.00 0.00 76 GLU A CA 2
ATOM 3013 C C . GLU A 1 76 ? 8.921 16.480 15.780 1.00 0.00 76 GLU A C 2
ATOM 3014 O O . GLU A 1 76 ? 8.270 16.560 16.821 1.00 0.00 76 GLU A O 2
ATOM 3026 N N . LEU A 1 77 ? 9.075 15.368 15.075 1.00 0.00 77 LEU A N 2
ATOM 3027 C CA . LEU A 1 77 ? 8.461 14.122 15.500 1.00 0.00 77 LEU A CA 2
ATOM 3028 C C . LEU A 1 77 ? 9.049 13.702 16.849 1.00 0.00 77 LEU A C 2
ATOM 3029 O O . LEU A 1 77 ? 8.400 13.844 17.884 1.00 0.00 77 LEU A O 2
ATOM 3045 N N . CYS A 1 78 ? 10.271 13.194 16.793 1.00 0.00 78 CYS A N 2
ATOM 3046 C CA . CYS A 1 78 ? 10.954 12.753 17.997 1.00 0.00 78 CYS A CA 2
ATOM 3047 C C . CYS A 1 78 ? 12.400 12.410 17.632 1.00 0.00 78 CYS A C 2
ATOM 3048 O O . CYS A 1 78 ? 12.671 11.336 17.097 1.00 0.00 78 CYS A O 2
ATOM 3055 N N . GLY A 1 79 ? 13.290 13.344 17.934 1.00 0.00 79 GLY A N 2
ATOM 3056 C CA . GLY A 1 79 ? 14.701 13.154 17.644 1.00 0.00 79 GLY A CA 2
ATOM 3057 C C . GLY A 1 79 ? 15.173 11.771 18.097 1.00 0.00 79 GLY A C 2
ATOM 3058 O O . GLY A 1 79 ? 15.260 11.503 19.294 1.00 0.00 79 GLY A O 2
ATOM 3062 N N . SER A 1 80 ? 15.466 10.930 17.116 1.00 0.00 80 SER A N 2
ATOM 3063 C CA . SER A 1 80 ? 15.927 9.581 17.399 1.00 0.00 80 SER A CA 2
ATOM 3064 C C . SER A 1 80 ? 15.191 9.022 18.619 1.00 0.00 80 SER A C 2
ATOM 3065 O O . SER A 1 80 ? 15.720 9.042 19.730 1.00 0.00 80 SER A O 2
ATOM 3073 N N . THR A 1 81 ? 13.984 8.537 18.371 1.00 0.00 81 THR A N 2
ATOM 3074 C CA . THR A 1 81 ? 13.171 7.974 19.435 1.00 0.00 81 THR A CA 2
ATOM 3075 C C . THR A 1 81 ? 12.614 6.611 19.017 1.00 0.00 81 THR A C 2
ATOM 3076 O O . THR A 1 81 ? 12.645 6.259 17.839 1.00 0.00 81 THR A O 2
ATOM 3087 N N . ASN A 1 82 ? 12.118 5.882 20.006 1.00 0.00 82 ASN A N 2
ATOM 3088 C CA . ASN A 1 82 ? 11.555 4.566 19.755 1.00 0.00 82 ASN A CA 2
ATOM 3089 C C . ASN A 1 82 ? 10.239 4.424 20.522 1.00 0.00 82 ASN A C 2
ATOM 3090 O O . ASN A 1 82 ? 10.083 4.988 21.604 1.00 0.00 82 ASN A O 2
ATOM 3101 N N . PRO A 1 83 ? 9.302 3.647 19.917 1.00 0.00 83 PRO A N 2
ATOM 3102 C CA . PRO A 1 83 ? 9.567 3.015 18.635 1.00 0.00 83 PRO A CA 2
ATOM 3103 C C . PRO A 1 83 ? 9.506 4.036 17.497 1.00 0.00 83 PRO A C 2
ATOM 3104 O O . PRO A 1 83 ? 10.182 3.880 16.482 1.00 0.00 83 PRO A O 2
ATOM 3115 N N . CYS A 1 84 ? 8.690 5.058 17.706 1.00 0.00 84 CYS A N 2
ATOM 3116 C CA . CYS A 1 84 ? 8.532 6.105 16.710 1.00 0.00 84 CYS A CA 2
ATOM 3117 C C . CYS A 1 84 ? 7.759 5.526 15.523 1.00 0.00 84 CYS A C 2
ATOM 3118 O O . CYS A 1 84 ? 8.344 5.232 14.481 1.00 0.00 84 CYS A O 2
ATOM 3125 N N . ILE A 1 85 ? 6.458 5.378 15.720 1.00 0.00 85 ILE A N 2
ATOM 3126 C CA . ILE A 1 85 ? 5.599 4.840 14.679 1.00 0.00 85 ILE A CA 2
ATOM 3127 C C . ILE A 1 85 ? 4.751 5.968 14.089 1.00 0.00 85 ILE A C 2
ATOM 3128 O O . ILE A 1 85 ? 4.145 6.745 14.826 1.00 0.00 85 ILE A O 2
ATOM 3144 N N . LEU A 1 86 ? 4.735 6.023 12.765 1.00 0.00 86 LEU A N 2
ATOM 3145 C CA . LEU A 1 86 ? 3.971 7.043 12.068 1.00 0.00 86 LEU A CA 2
ATOM 3146 C C . LEU A 1 86 ? 2.480 6.715 12.167 1.00 0.00 86 LEU A C 2
ATOM 3147 O O . LEU A 1 86 ? 2.102 5.548 12.266 1.00 0.00 86 LEU A O 2
ATOM 3163 N N . HIS A 1 87 ? 1.672 7.765 12.137 1.00 0.00 87 HIS A N 2
ATOM 3164 C CA . HIS A 1 87 ? 0.230 7.602 12.223 1.00 0.00 87 HIS A CA 2
ATOM 3165 C C . HIS A 1 87 ? -0.407 7.962 10.879 1.00 0.00 87 HIS A C 2
ATOM 3166 O O . HIS A 1 87 ? -0.374 9.118 10.461 1.00 0.00 87 HIS A O 2
ATOM 3180 N N . PHE A 1 88 ? -0.973 6.949 10.239 1.00 0.00 88 PHE A N 2
ATOM 3181 C CA . PHE A 1 88 ? -1.617 7.143 8.951 1.00 0.00 88 PHE A CA 2
ATOM 3182 C C . PHE A 1 88 ? -2.866 6.269 8.825 1.00 0.00 88 PHE A C 2
ATOM 3183 O O . PHE A 1 88 ? -3.119 5.416 9.675 1.00 0.00 88 PHE A O 2
ATOM 3200 N N . GLN A 1 89 ? -3.614 6.511 7.759 1.00 0.00 89 GLN A N 2
ATOM 3201 C CA . GLN A 1 89 ? -4.830 5.756 7.511 1.00 0.00 89 GLN A CA 2
ATOM 3202 C C . GLN A 1 89 ? -5.136 5.719 6.012 1.00 0.00 89 GLN A C 2
ATOM 3203 O O . GLN A 1 89 ? -4.986 6.724 5.319 1.00 0.00 89 GLN A O 2
ATOM 3217 N N . VAL A 1 90 ? -5.559 4.549 5.556 1.00 0.00 90 VAL A N 2
ATOM 3218 C CA . VAL A 1 90 ? -5.887 4.368 4.152 1.00 0.00 90 VAL A CA 2
ATOM 3219 C C . VAL A 1 90 ? -7.352 4.743 3.922 1.00 0.00 90 VAL A C 2
ATOM 3220 O O . VAL A 1 90 ? -8.254 4.075 4.425 1.00 0.00 90 VAL A O 2
ATOM 3233 N N . LEU A 1 91 ? -7.544 5.812 3.162 1.00 0.00 91 LEU A N 2
ATOM 3234 C CA . LEU A 1 91 ? -8.885 6.284 2.860 1.00 0.00 91 LEU A CA 2
ATOM 3235 C C . LEU A 1 91 ? -9.370 5.633 1.563 1.00 0.00 91 LEU A C 2
ATOM 3236 O O . LEU A 1 91 ? -8.626 5.556 0.587 1.00 0.00 91 LEU A O 2
ATOM 3252 N N . LEU A 1 92 ? -10.615 5.182 1.595 1.00 0.00 92 LEU A N 2
ATOM 3253 C CA . LEU A 1 92 ? -11.208 4.540 0.435 1.00 0.00 92 LEU A CA 2
ATOM 3254 C C . LEU A 1 92 ? -12.551 5.202 0.122 1.00 0.00 92 LEU A C 2
ATOM 3255 O O . LEU A 1 92 ? -13.250 5.655 1.027 1.00 0.00 92 LEU A O 2
ATOM 3271 N N . LYS A 1 93 ? -12.871 5.239 -1.164 1.00 0.00 93 LYS A N 2
ATOM 3272 C CA . LYS A 1 93 ? -14.118 5.839 -1.608 1.00 0.00 93 LYS A CA 2
ATOM 3273 C C . LYS A 1 93 ? -15.149 4.737 -1.857 1.00 0.00 93 LYS A C 2
ATOM 3274 O O . LYS A 1 93 ? -14.833 3.552 -1.758 1.00 0.00 93 LYS A O 2
ATOM 3293 N N . SER A 1 94 ? -16.362 5.166 -2.175 1.00 0.00 94 SER A N 2
ATOM 3294 C CA . SER A 1 94 ? -17.441 4.230 -2.440 1.00 0.00 94 SER A CA 2
ATOM 3295 C C . SER A 1 94 ? -16.887 2.964 -3.096 1.00 0.00 94 SER A C 2
ATOM 3296 O O . SER A 1 94 ? -16.455 2.995 -4.247 1.00 0.00 94 SER A O 2
ATOM 3304 N N . PRO A 1 95 ? -16.919 1.850 -2.315 1.00 0.00 95 PRO A N 2
ATOM 3305 C CA . PRO A 1 95 ? -17.448 1.900 -0.963 1.00 0.00 95 PRO A CA 2
ATOM 3306 C C . PRO A 1 95 ? -16.460 2.580 -0.013 1.00 0.00 95 PRO A C 2
ATOM 3307 O O . PRO A 1 95 ? -15.316 2.147 0.114 1.00 0.00 95 PRO A O 2
ATOM 3318 N N . VAL A 1 96 ? -16.939 3.634 0.632 1.00 0.00 96 VAL A N 2
ATOM 3319 C CA . VAL A 1 96 ? -16.113 4.379 1.567 1.00 0.00 96 VAL A CA 2
ATOM 3320 C C . VAL A 1 96 ? -15.663 3.449 2.695 1.00 0.00 96 VAL A C 2
ATOM 3321 O O . VAL A 1 96 ? -16.452 2.648 3.196 1.00 0.00 96 VAL A O 2
ATOM 3334 N N . GLN A 1 97 ? -14.398 3.586 3.064 1.00 0.00 97 GLN A N 2
ATOM 3335 C CA . GLN A 1 97 ? -13.834 2.769 4.125 1.00 0.00 97 GLN A CA 2
ATOM 3336 C C . GLN A 1 97 ? -12.446 3.282 4.510 1.00 0.00 97 GLN A C 2
ATOM 3337 O O . GLN A 1 97 ? -11.697 3.757 3.657 1.00 0.00 97 GLN A O 2
ATOM 3351 N N . PHE A 1 98 ? -12.143 3.170 5.795 1.00 0.00 98 PHE A N 2
ATOM 3352 C CA . PHE A 1 98 ? -10.858 3.617 6.303 1.00 0.00 98 PHE A CA 2
ATOM 3353 C C . PHE A 1 98 ? -10.131 2.483 7.029 1.00 0.00 98 PHE A C 2
ATOM 3354 O O . PHE A 1 98 ? -10.757 1.517 7.464 1.00 0.00 98 PHE A O 2
ATOM 3371 N N . ILE A 1 99 ? -8.820 2.638 7.138 1.00 0.00 99 ILE A N 2
ATOM 3372 C CA . ILE A 1 99 ? -8.001 1.639 7.804 1.00 0.00 99 ILE A CA 2
ATOM 3373 C C . ILE A 1 99 ? -7.076 2.331 8.807 1.00 0.00 99 ILE A C 2
ATOM 3374 O O . ILE A 1 99 ? -6.909 3.548 8.766 1.00 0.00 99 ILE A O 2
ATOM 3390 N N . GLN A 1 100 ? -6.499 1.524 9.686 1.00 0.00 100 GLN A N 2
ATOM 3391 C CA . GLN A 1 100 ? -5.595 2.043 10.698 1.00 0.00 100 GLN A CA 2
ATOM 3392 C C . GLN A 1 100 ? -4.312 1.210 10.741 1.00 0.00 100 GLN A C 2
ATOM 3393 O O . GLN A 1 100 ? -4.159 0.342 11.598 1.00 0.00 100 GLN A O 2
ATOM 3407 N N . GLY A 1 101 ? -3.422 1.506 9.805 1.00 0.00 101 GLY A N 2
ATOM 3408 C CA . GLY A 1 101 ? -2.156 0.795 9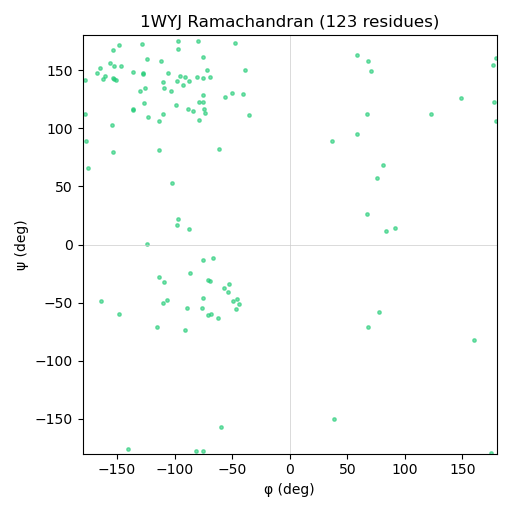.725 1.00 0.00 101 GLY A CA 2
ATOM 3409 C C . GLY A 1 101 ? -1.117 1.420 10.658 1.00 0.00 101 GLY A C 2
ATOM 3410 O O . GLY A 1 101 ? -1.453 2.252 11.499 1.00 0.00 101 GLY A O 2
ATOM 3414 N N . GLU A 1 102 ? 0.125 0.995 10.477 1.00 0.00 102 GLU A N 2
ATOM 3415 C CA . GLU A 1 102 ? 1.215 1.502 11.293 1.00 0.00 102 GLU A CA 2
ATOM 3416 C C . GLU A 1 102 ? 2.510 1.547 10.479 1.00 0.00 102 GLU A C 2
ATOM 3417 O O . GLU A 1 102 ? 2.621 0.889 9.445 1.00 0.00 102 GLU A O 2
ATOM 3429 N N . ILE A 1 103 ? 3.457 2.330 10.975 1.00 0.00 103 ILE A N 2
ATOM 3430 C CA . ILE A 1 103 ? 4.739 2.469 10.307 1.00 0.00 103 ILE A CA 2
ATOM 3431 C C . ILE A 1 103 ? 5.864 2.268 11.324 1.00 0.00 103 ILE A C 2
ATOM 3432 O O . ILE A 1 103 ? 6.131 3.147 12.142 1.00 0.00 103 ILE A O 2
ATOM 3448 N N . GLN A 1 104 ? 6.494 1.105 11.240 1.00 0.00 104 GLN A N 2
ATOM 3449 C CA . GLN A 1 104 ? 7.584 0.778 12.143 1.00 0.00 104 GLN A CA 2
ATOM 3450 C C . GLN A 1 104 ? 8.924 1.185 11.528 1.00 0.00 104 GLN A C 2
ATOM 3451 O O . GLN A 1 104 ? 9.139 1.012 10.329 1.00 0.00 104 GLN A O 2
ATOM 3465 N N . LEU A 1 105 ? 9.791 1.718 12.376 1.00 0.00 105 LEU A N 2
ATOM 3466 C CA . LEU A 1 105 ? 11.104 2.151 11.930 1.00 0.00 105 LEU A CA 2
ATOM 3467 C C . LEU A 1 105 ? 12.095 0.994 12.075 1.00 0.00 105 LEU A C 2
ATOM 3468 O O . LEU A 1 105 ? 12.185 0.380 13.137 1.00 0.00 105 LEU A O 2
ATOM 3484 N N . GLN A 1 106 ? 12.812 0.732 10.993 1.00 0.00 106 GLN A N 2
ATOM 3485 C CA . GLN A 1 106 ? 13.792 -0.340 10.986 1.00 0.00 106 GLN A CA 2
ATOM 3486 C C . GLN A 1 106 ? 14.841 -0.108 12.076 1.00 0.00 106 GLN A C 2
ATOM 3487 O O . GLN A 1 106 ? 15.442 0.963 12.146 1.00 0.00 106 GLN A O 2
ATOM 3501 N N . ASP A 1 107 ? 15.028 -1.129 12.900 1.00 0.00 107 ASP A N 2
ATOM 3502 C CA . ASP A 1 107 ? 15.993 -1.049 13.983 1.00 0.00 107 ASP A CA 2
ATOM 3503 C C . ASP A 1 107 ? 17.399 -1.279 13.426 1.00 0.00 107 ASP A C 2
ATOM 3504 O O . ASP A 1 107 ? 17.597 -2.136 12.566 1.00 0.00 107 ASP A O 2
ATOM 3513 N N . VAL A 1 108 ? 18.339 -0.498 13.938 1.00 0.00 108 VAL A N 2
ATOM 3514 C CA . VAL A 1 108 ? 19.721 -0.605 13.502 1.00 0.00 108 VAL A CA 2
ATOM 3515 C C . VAL A 1 108 ? 20.448 -1.630 14.375 1.00 0.00 108 VAL A C 2
ATOM 3516 O O . VAL A 1 108 ? 20.914 -1.302 15.465 1.00 0.00 108 VAL A O 2
ATOM 3529 N N . ASN A 1 109 ? 20.524 -2.849 13.862 1.00 0.00 109 ASN A N 2
ATOM 3530 C CA . ASN A 1 109 ? 21.187 -3.923 14.581 1.00 0.00 109 ASN A CA 2
ATOM 3531 C C . ASN A 1 109 ? 21.062 -5.221 13.780 1.00 0.00 109 ASN A C 2
ATOM 3532 O O . ASN A 1 109 ? 20.245 -5.313 12.865 1.00 0.00 109 ASN A O 2
ATOM 3543 N N . ASP A 1 110 ? 21.883 -6.191 14.154 1.00 0.00 110 ASP A N 2
ATOM 3544 C CA . ASP A 1 110 ? 21.875 -7.479 13.481 1.00 0.00 110 ASP A CA 2
ATOM 3545 C C . ASP A 1 110 ? 20.749 -8.342 14.055 1.00 0.00 110 ASP A C 2
ATOM 3546 O O . ASP A 1 110 ? 20.815 -8.768 15.207 1.00 0.00 110 ASP A O 2
ATOM 3555 N N . HIS A 1 111 ? 19.743 -8.574 13.225 1.00 0.00 111 HIS A N 2
ATOM 3556 C CA . HIS A 1 111 ? 18.604 -9.378 13.636 1.00 0.00 111 HIS A CA 2
ATOM 3557 C C . HIS A 1 111 ? 17.864 -9.890 12.398 1.00 0.00 111 HIS A C 2
ATOM 3558 O O . HIS A 1 111 ? 18.100 -9.414 11.289 1.00 0.00 111 HIS A O 2
ATOM 3572 N N . ALA A 1 112 ? 16.984 -10.852 12.630 1.00 0.00 112 ALA A N 2
ATOM 3573 C CA . ALA A 1 112 ? 16.208 -11.434 11.548 1.00 0.00 112 ALA A CA 2
ATOM 3574 C C . ALA A 1 112 ? 15.247 -12.478 12.120 1.00 0.00 112 ALA A C 2
ATOM 3575 O O . ALA A 1 112 ? 15.539 -13.106 13.136 1.00 0.00 112 ALA A O 2
ATOM 3582 N N . PRO A 1 113 ? 14.088 -12.634 11.424 1.00 0.00 113 PRO A N 2
ATOM 3583 C CA . PRO A 1 113 ? 13.082 -13.590 11.852 1.00 0.00 113 PRO A CA 2
ATOM 3584 C C . PRO A 1 113 ? 13.512 -15.022 11.525 1.00 0.00 113 PRO A C 2
ATOM 3585 O O . PRO A 1 113 ? 14.354 -15.237 10.654 1.00 0.00 113 PRO A O 2
ATOM 3596 N N . GLU A 1 114 ? 12.914 -15.963 12.240 1.00 0.00 114 GLU A N 2
ATOM 3597 C CA . GLU A 1 114 ? 13.224 -17.368 12.036 1.00 0.00 114 GLU A CA 2
ATOM 3598 C C . GLU A 1 114 ? 12.500 -18.228 13.074 1.00 0.00 114 GLU A C 2
ATOM 3599 O O . GLU A 1 114 ? 13.092 -18.631 14.074 1.00 0.00 114 GLU A O 2
ATOM 3611 N N . PHE A 1 115 ? 11.229 -18.483 12.800 1.00 0.00 115 PHE A N 2
ATOM 3612 C CA . PHE A 1 115 ? 10.417 -19.288 13.698 1.00 0.00 115 PHE A CA 2
ATOM 3613 C C . PHE A 1 115 ? 9.042 -19.570 13.089 1.00 0.00 115 PHE A C 2
ATOM 3614 O O . PHE A 1 115 ? 8.408 -18.673 12.536 1.00 0.00 115 PHE A O 2
ATOM 3631 N N . MET A 1 116 ? 8.622 -20.821 13.212 1.00 0.00 116 MET A N 2
ATOM 3632 C CA . MET A 1 116 ? 7.334 -21.233 12.681 1.00 0.00 116 MET A CA 2
ATOM 3633 C C . MET A 1 116 ? 7.038 -22.692 13.031 1.00 0.00 116 MET A C 2
ATOM 3634 O O . MET A 1 116 ? 7.933 -23.535 13.003 1.00 0.00 116 MET A O 2
ATOM 3648 N N . GLU A 1 117 ? 5.778 -22.946 13.355 1.00 0.00 117 GLU A N 2
ATOM 3649 C CA . GLU A 1 117 ? 5.353 -24.289 13.710 1.00 0.00 117 GLU A CA 2
ATOM 3650 C C . GLU A 1 117 ? 3.871 -24.293 14.093 1.00 0.00 117 GLU A C 2
ATOM 3651 O O . GLU A 1 117 ? 3.356 -23.301 14.606 1.00 0.00 117 GLU A O 2
ATOM 3663 N N . ASP A 1 118 ? 3.227 -25.420 13.827 1.00 0.00 118 ASP A N 2
ATOM 3664 C CA . ASP A 1 118 ? 1.815 -25.566 14.137 1.00 0.00 118 ASP A CA 2
ATOM 3665 C C . ASP A 1 118 ? 1.390 -27.015 13.888 1.00 0.00 118 ASP A C 2
ATOM 3666 O O . ASP A 1 118 ? 1.811 -27.629 12.909 1.00 0.00 118 ASP A O 2
ATOM 3675 N N . GLU A 1 119 ? 0.561 -27.518 14.791 1.00 0.00 119 GLU A N 2
ATOM 3676 C CA . GLU A 1 119 ? 0.075 -28.883 14.682 1.00 0.00 119 GLU A CA 2
ATOM 3677 C C . GLU A 1 119 ? -0.840 -29.216 15.862 1.00 0.00 119 GLU A C 2
ATOM 3678 O O . GLU A 1 119 ? -0.898 -28.469 16.838 1.00 0.00 119 GLU A O 2
ATOM 3690 N N . SER A 1 120 ? -1.534 -30.338 15.733 1.00 0.00 120 SER A N 2
ATOM 3691 C CA . SER A 1 120 ? -2.443 -30.779 16.777 1.00 0.00 120 SER A CA 2
ATOM 3692 C C . SER A 1 120 ? -3.645 -29.836 16.857 1.00 0.00 120 SER A C 2
ATOM 3693 O O . SER A 1 120 ? -3.526 -28.647 16.565 1.00 0.00 120 SER A O 2
ATOM 3701 N N . GLY A 1 121 ? -4.775 -30.401 17.255 1.00 0.00 121 GLY A N 2
ATOM 3702 C CA . GLY A 1 121 ? -5.997 -29.625 17.377 1.00 0.00 121 GLY A CA 2
ATOM 3703 C C . GLY A 1 121 ? -6.973 -30.289 18.351 1.00 0.00 121 GLY A C 2
ATOM 3704 O O . GLY A 1 121 ? -6.663 -31.325 18.936 1.00 0.00 121 GLY A O 2
ATOM 3708 N N . PRO A 1 122 ? -8.164 -29.648 18.498 1.00 0.00 122 PRO A N 2
ATOM 3709 C CA . PRO A 1 122 ? -9.187 -30.166 19.390 1.00 0.00 122 PRO A CA 2
ATOM 3710 C C . PRO A 1 122 ? -9.880 -31.386 18.781 1.00 0.00 122 PRO A C 2
ATOM 3711 O O . PRO A 1 122 ? -9.813 -31.604 17.572 1.00 0.00 122 PRO A O 2
ATOM 3722 N N . SER A 1 123 ? -10.529 -32.151 19.647 1.00 0.00 123 SER A N 2
ATOM 3723 C CA . SER A 1 123 ? -11.234 -33.344 19.209 1.00 0.00 123 SER A CA 2
ATOM 3724 C C . SER A 1 123 ? -12.238 -33.780 20.277 1.00 0.00 123 SER A C 2
ATOM 3725 O O . SER A 1 123 ? -12.018 -33.563 21.468 1.00 0.00 123 SER A O 2
ATOM 3733 N N . SER A 1 124 ? -13.321 -34.388 19.814 1.00 0.00 124 SER A N 2
ATOM 3734 C CA . SER A 1 124 ? -14.360 -34.856 20.715 1.00 0.00 124 SER A CA 2
ATOM 3735 C C . SER A 1 124 ? -14.928 -33.682 21.514 1.00 0.00 124 SER A C 2
ATOM 3736 O O . SER A 1 124 ? -14.370 -32.586 21.494 1.00 0.00 124 SER A O 2
ATOM 3744 N N . GLY A 1 125 ? -16.030 -33.951 22.198 1.00 0.00 125 GLY A N 2
ATOM 3745 C CA . GLY A 1 125 ? -16.680 -32.930 23.002 1.00 0.00 125 GLY A CA 2
ATOM 3746 C C . GLY A 1 125 ? -18.200 -32.990 22.840 1.00 0.00 125 GLY A C 2
ATOM 3747 O O . GLY A 1 125 ? -18.770 -32.268 22.024 1.00 0.00 125 GLY A O 2
ATOM 3751 N N . GLY A 1 1 ? -17.951 -29.523 28.153 1.00 0.00 1 GLY A N 3
ATOM 3752 C CA . GLY A 1 1 ? -16.882 -29.102 27.262 1.00 0.00 1 GLY A CA 3
ATOM 3753 C C . GLY A 1 1 ? -15.980 -28.069 27.939 1.00 0.00 1 GLY A C 3
ATOM 3754 O O . GLY A 1 1 ? -15.994 -27.932 29.161 1.00 0.00 1 GLY A O 3
ATOM 3758 N N . SER A 1 2 ? -15.216 -27.367 27.114 1.00 0.00 2 SER A N 3
ATOM 3759 C CA . SER A 1 2 ? -14.309 -26.350 27.618 1.00 0.00 2 SER A CA 3
ATOM 3760 C C . SER A 1 2 ? -14.523 -25.037 26.861 1.00 0.00 2 SER A C 3
ATOM 3761 O O . SER A 1 2 ? -15.244 -25.001 25.866 1.00 0.00 2 SER A O 3
ATOM 3769 N N . SER A 1 3 ? -13.883 -23.991 27.363 1.00 0.00 3 SER A N 3
ATOM 3770 C CA . SER A 1 3 ? -13.994 -22.680 26.747 1.00 0.00 3 SER A CA 3
ATOM 3771 C C . SER A 1 3 ? -12.702 -22.340 26.002 1.00 0.00 3 SER A C 3
ATOM 3772 O O . SER A 1 3 ? -11.697 -23.036 26.145 1.00 0.00 3 SER A O 3
ATOM 3780 N N . GLY A 1 4 ? -12.768 -21.270 25.224 1.00 0.00 4 GLY A N 3
ATOM 3781 C CA . GLY A 1 4 ? -11.616 -20.829 24.457 1.00 0.00 4 GLY A CA 3
ATOM 3782 C C . GLY A 1 4 ? -11.002 -19.567 25.066 1.00 0.00 4 GLY A C 3
ATOM 3783 O O . GLY A 1 4 ? -11.015 -19.391 26.283 1.00 0.00 4 GLY A O 3
ATOM 3787 N N . SER A 1 5 ? -10.477 -18.721 24.191 1.00 0.00 5 SER A N 3
ATOM 3788 C CA . SER A 1 5 ? -9.859 -17.481 24.627 1.00 0.00 5 SER A CA 3
ATOM 3789 C C . SER A 1 5 ? -10.135 -16.373 23.609 1.00 0.00 5 SER A C 3
ATOM 3790 O O . SER A 1 5 ? -10.660 -16.634 22.528 1.00 0.00 5 SER A O 3
ATOM 3798 N N . SER A 1 6 ? -9.769 -15.158 23.991 1.00 0.00 6 SER A N 3
ATOM 3799 C CA . SER A 1 6 ? -9.970 -14.009 23.125 1.00 0.00 6 S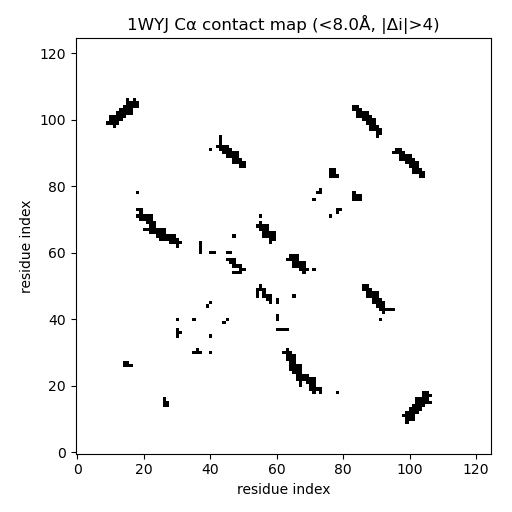ER A CA 3
ATOM 3800 C C . SER A 1 6 ? -8.636 -13.305 22.870 1.00 0.00 6 SER A C 3
ATOM 3801 O O . SER A 1 6 ? -7.629 -13.629 23.498 1.00 0.00 6 SER A O 3
ATOM 3809 N N . GLY A 1 7 ? -8.671 -12.355 21.948 1.00 0.00 7 GLY A N 3
ATOM 3810 C CA . GLY A 1 7 ? -7.476 -11.603 21.602 1.00 0.00 7 GLY A CA 3
ATOM 3811 C C . GLY A 1 7 ? -7.764 -10.100 21.573 1.00 0.00 7 GLY A C 3
ATOM 3812 O O . GLY A 1 7 ? -8.739 -9.639 22.165 1.00 0.00 7 GLY A O 3
ATOM 3816 N N . ALA A 1 8 ? -6.899 -9.378 20.877 1.00 0.00 8 ALA A N 3
ATOM 3817 C CA . ALA A 1 8 ? -7.048 -7.937 20.762 1.00 0.00 8 ALA A CA 3
ATOM 3818 C C . ALA A 1 8 ? -6.024 -7.401 19.759 1.00 0.00 8 ALA A C 3
ATOM 3819 O O . ALA A 1 8 ? -5.150 -8.138 19.305 1.00 0.00 8 ALA A O 3
ATOM 3826 N N . GLY A 1 9 ? -6.168 -6.123 19.441 1.00 0.00 9 GLY A N 3
ATOM 3827 C CA . GLY A 1 9 ? -5.267 -5.480 18.500 1.00 0.00 9 GLY A CA 3
ATOM 3828 C C . GLY A 1 9 ? -5.968 -4.338 17.762 1.00 0.00 9 GLY A C 3
ATOM 3829 O O . GLY A 1 9 ? -7.196 -4.289 17.710 1.00 0.00 9 GLY A O 3
ATOM 3833 N N . SER A 1 10 ? -5.158 -3.446 17.210 1.00 0.00 10 SER A N 3
ATOM 3834 C CA . SER A 1 10 ? -5.685 -2.308 16.478 1.00 0.00 10 SER A CA 3
ATOM 3835 C C . SER A 1 10 ? -5.021 -2.217 15.103 1.00 0.00 10 SER A C 3
ATOM 3836 O O . SER A 1 10 ? -5.690 -2.330 14.077 1.00 0.00 10 SER A O 3
ATOM 3844 N N . ALA A 1 11 ? -3.712 -2.013 15.126 1.00 0.00 11 ALA A N 3
ATOM 3845 C CA . ALA A 1 11 ? -2.949 -1.905 13.894 1.00 0.00 11 ALA A CA 3
ATOM 3846 C C . ALA A 1 11 ? -3.310 -3.072 12.972 1.00 0.00 11 ALA A C 3
ATOM 3847 O O . ALA A 1 11 ? -3.307 -4.226 13.396 1.00 0.00 11 ALA A O 3
ATOM 3854 N N . THR A 1 12 ? -3.612 -2.730 11.728 1.00 0.00 12 THR A N 3
ATOM 3855 C CA . THR A 1 12 ? -3.974 -3.734 10.743 1.00 0.00 12 THR A CA 3
ATOM 3856 C C . THR A 1 12 ? -2.797 -4.011 9.806 1.00 0.00 12 THR A C 3
ATOM 3857 O O . THR A 1 12 ? -2.632 -5.131 9.326 1.00 0.00 12 THR A O 3
ATOM 3868 N N . ILE A 1 13 ? -2.008 -2.972 9.575 1.00 0.00 13 ILE A N 3
ATOM 3869 C CA . ILE A 1 13 ? -0.851 -3.089 8.705 1.00 0.00 13 ILE A CA 3
ATOM 3870 C C . ILE A 1 13 ? 0.382 -2.542 9.426 1.00 0.00 13 ILE A C 3
ATOM 3871 O O . ILE A 1 13 ? 0.270 -1.647 10.262 1.00 0.00 13 ILE A O 3
ATOM 3887 N N . THR A 1 14 ? 1.530 -3.104 9.077 1.00 0.00 14 THR A N 3
ATOM 3888 C CA . THR A 1 14 ? 2.783 -2.683 9.681 1.00 0.00 14 THR A CA 3
ATOM 3889 C C . THR A 1 14 ? 3.866 -2.530 8.611 1.00 0.00 14 THR A C 3
ATOM 3890 O O . THR A 1 14 ? 4.237 -3.502 7.955 1.00 0.00 14 THR A O 3
ATOM 3901 N N . TYR A 1 15 ? 4.342 -1.301 8.468 1.00 0.00 15 TYR A N 3
ATOM 3902 C CA . TYR A 1 15 ? 5.375 -1.008 7.489 1.00 0.00 15 TYR A CA 3
ATOM 3903 C C . TYR A 1 15 ? 6.746 -0.893 8.156 1.00 0.00 15 TYR A C 3
ATOM 3904 O O . TYR A 1 15 ? 6.838 -0.749 9.375 1.00 0.00 15 TYR A O 3
ATOM 3922 N N . SER A 1 16 ? 7.779 -0.962 7.329 1.00 0.00 16 SER A N 3
ATOM 3923 C CA . SER A 1 16 ? 9.142 -0.867 7.824 1.00 0.00 16 SER A CA 3
ATOM 3924 C C . SER A 1 16 ? 9.864 0.301 7.150 1.00 0.00 16 SER A C 3
ATOM 3925 O O . SER A 1 16 ? 10.076 0.288 5.938 1.00 0.00 16 SER A O 3
ATOM 3933 N N . VAL A 1 17 ? 10.221 1.284 7.964 1.00 0.00 17 VAL A N 3
ATOM 3934 C CA . VAL A 1 17 ? 10.914 2.458 7.461 1.00 0.00 17 VAL A CA 3
ATOM 3935 C C . VAL A 1 17 ? 11.611 3.169 8.622 1.00 0.00 17 VAL A C 3
ATOM 3936 O O . VAL A 1 17 ? 11.130 3.135 9.754 1.00 0.00 17 VAL A O 3
ATOM 3949 N N . LEU A 1 18 ? 12.733 3.798 8.302 1.00 0.00 18 LEU A N 3
ATOM 3950 C CA . LEU A 1 18 ? 13.501 4.517 9.305 1.00 0.00 18 LEU A CA 3
ATOM 3951 C C . LEU A 1 18 ? 12.652 5.657 9.870 1.00 0.00 18 LEU A C 3
ATOM 3952 O O . LEU A 1 18 ? 11.438 5.690 9.671 1.00 0.00 18 LEU A O 3
ATOM 3968 N N . GLU A 1 19 ? 13.323 6.565 10.563 1.00 0.00 19 GLU A N 3
ATOM 3969 C CA . GLU A 1 19 ? 12.646 7.704 11.158 1.00 0.00 19 GLU A CA 3
ATOM 3970 C C . GLU A 1 19 ? 12.972 8.981 10.381 1.00 0.00 19 GLU A C 3
ATOM 3971 O O . GLU A 1 19 ? 12.196 9.935 10.394 1.00 0.00 19 GLU A O 3
ATOM 3983 N N . GLU A 1 20 ? 14.121 8.957 9.722 1.00 0.00 20 GLU A N 3
ATOM 3984 C CA . GLU A 1 20 ? 14.560 10.101 8.940 1.00 0.00 20 GLU A CA 3
ATOM 3985 C C . GLU A 1 20 ? 14.487 9.782 7.446 1.00 0.00 20 GLU A C 3
ATOM 3986 O O . GLU A 1 20 ? 15.209 10.374 6.645 1.00 0.00 20 GLU A O 3
ATOM 3998 N N . THR A 1 21 ? 13.609 8.847 7.115 1.00 0.00 21 THR A N 3
ATOM 3999 C CA . THR A 1 21 ? 13.433 8.442 5.730 1.00 0.00 21 THR A CA 3
ATOM 4000 C C . THR A 1 21 ? 13.411 9.667 4.815 1.00 0.00 21 THR A C 3
ATOM 4001 O O . THR A 1 21 ? 12.663 10.614 5.057 1.00 0.00 21 THR A O 3
ATOM 4012 N N . ASP A 1 22 ? 14.239 9.610 3.782 1.00 0.00 22 ASP A N 3
ATOM 4013 C CA . ASP A 1 22 ? 14.324 10.704 2.829 1.00 0.00 22 ASP A CA 3
ATOM 4014 C C . ASP A 1 22 ? 12.971 10.877 2.137 1.00 0.00 22 ASP A C 3
ATOM 4015 O O . ASP A 1 22 ? 12.125 9.985 2.186 1.00 0.00 22 ASP A O 3
ATOM 4024 N N . ARG A 1 23 ? 12.807 12.032 1.509 1.00 0.00 23 ARG A N 3
ATOM 4025 C CA . ARG A 1 23 ? 11.571 12.334 0.807 1.00 0.00 23 ARG A CA 3
ATOM 4026 C C . ARG A 1 23 ? 11.547 11.632 -0.552 1.00 0.00 23 ARG A C 3
ATOM 4027 O O . ARG A 1 23 ? 12.576 11.520 -1.215 1.00 0.00 23 ARG A O 3
ATOM 4048 N N . GLY A 1 24 ? 10.360 11.177 -0.925 1.00 0.00 24 GLY A N 3
ATOM 4049 C CA . GLY A 1 24 ? 10.187 10.488 -2.193 1.00 0.00 24 GLY A CA 3
ATOM 4050 C C . GLY A 1 24 ? 10.688 9.045 -2.105 1.00 0.00 24 GLY A C 3
ATOM 4051 O O . GLY A 1 24 ? 11.017 8.436 -3.122 1.00 0.00 24 GLY A O 3
ATOM 4055 N N . SER A 1 25 ? 10.729 8.540 -0.881 1.00 0.00 25 SER A N 3
ATOM 4056 C CA . SER A 1 25 ? 11.184 7.180 -0.648 1.00 0.00 25 SER A CA 3
ATOM 4057 C C . SER A 1 25 ? 9.982 6.244 -0.503 1.00 0.00 25 SER A C 3
ATOM 4058 O O . SER A 1 25 ? 8.934 6.647 0.001 1.00 0.00 25 SER A O 3
ATOM 4066 N N . LEU A 1 26 ? 10.174 5.013 -0.953 1.00 0.00 26 LEU A N 3
ATOM 4067 C CA . LEU A 1 26 ? 9.119 4.016 -0.879 1.00 0.00 26 LEU A CA 3
ATOM 4068 C C . LEU A 1 26 ? 9.059 3.447 0.540 1.00 0.00 26 LEU A C 3
ATOM 4069 O O . LEU A 1 26 ? 9.990 2.777 0.983 1.00 0.00 26 LEU A O 3
ATOM 4085 N N . VAL A 1 27 ? 7.954 3.733 1.212 1.00 0.00 27 VAL A N 3
ATOM 4086 C CA . VAL A 1 27 ? 7.760 3.258 2.571 1.00 0.00 27 VAL A CA 3
ATOM 4087 C C . VAL A 1 27 ? 7.470 1.756 2.545 1.00 0.00 27 VAL A C 3
ATOM 4088 O O . VAL A 1 27 ? 8.068 0.991 3.300 1.00 0.00 27 VAL A O 3
ATOM 4101 N N . GLY A 1 28 ? 6.551 1.379 1.668 1.00 0.00 28 GLY A N 3
ATOM 4102 C CA . GLY A 1 28 ? 6.174 -0.018 1.534 1.00 0.00 28 GLY A CA 3
ATOM 4103 C C . GLY A 1 28 ? 5.021 -0.182 0.541 1.00 0.00 28 GLY A C 3
ATOM 4104 O O . GLY A 1 28 ? 4.475 0.805 0.050 1.00 0.00 28 GLY A O 3
ATOM 4108 N N . ASN A 1 29 ? 4.684 -1.435 0.276 1.00 0.00 29 ASN A N 3
ATOM 4109 C CA . ASN A 1 29 ? 3.606 -1.741 -0.649 1.00 0.00 29 ASN A CA 3
ATOM 4110 C C . ASN A 1 29 ? 2.284 -1.804 0.118 1.00 0.00 29 ASN A C 3
ATOM 4111 O O . ASN A 1 29 ? 2.190 -2.473 1.146 1.00 0.00 29 ASN A O 3
ATOM 4122 N N . LEU A 1 30 ? 1.295 -1.098 -0.411 1.00 0.00 30 LEU A N 3
ATOM 4123 C CA . LEU A 1 30 ? -0.017 -1.066 0.211 1.00 0.00 30 LEU A CA 3
ATOM 4124 C C . LEU A 1 30 ? -0.962 -1.996 -0.552 1.00 0.00 30 LEU A C 3
ATOM 4125 O O . LEU A 1 30 ? -1.473 -2.964 0.009 1.00 0.00 30 LEU A O 3
ATOM 4141 N N . ALA A 1 31 ? -1.165 -1.670 -1.820 1.00 0.00 31 ALA A N 3
ATOM 4142 C CA . ALA A 1 31 ? -2.040 -2.465 -2.666 1.00 0.00 31 ALA A CA 3
ATOM 4143 C C . ALA A 1 31 ? -1.617 -3.934 -2.591 1.00 0.00 31 ALA A C 3
ATOM 4144 O O . ALA A 1 31 ? -2.463 -4.823 -2.504 1.00 0.00 31 ALA A O 3
ATOM 4151 N N . LYS A 1 32 ? -0.310 -4.143 -2.628 1.00 0.00 32 LYS A N 3
ATOM 4152 C CA . LYS A 1 32 ? 0.235 -5.489 -2.566 1.00 0.00 32 LYS A CA 3
ATOM 4153 C C . LYS A 1 32 ? 0.079 -6.032 -1.144 1.00 0.00 32 LYS A C 3
ATOM 4154 O O . LYS A 1 32 ? -0.261 -7.199 -0.955 1.00 0.00 32 LYS A O 3
ATOM 4173 N N . ASP A 1 33 ? 0.334 -5.159 -0.180 1.00 0.00 33 ASP A N 3
ATOM 4174 C CA . ASP A 1 33 ? 0.226 -5.537 1.219 1.00 0.00 33 ASP A CA 3
ATOM 4175 C C . ASP A 1 33 ? -1.069 -6.322 1.432 1.00 0.00 33 ASP A C 3
ATOM 4176 O O . ASP A 1 33 ? -1.035 -7.490 1.818 1.00 0.00 33 ASP A O 3
ATOM 4185 N N . LEU A 1 34 ? -2.181 -5.650 1.172 1.00 0.00 34 LEU A N 3
ATOM 4186 C CA . LEU A 1 34 ? -3.485 -6.271 1.330 1.00 0.00 34 LEU A CA 3
ATOM 4187 C C . LEU A 1 34 ? -3.674 -7.335 0.248 1.00 0.00 34 LEU A C 3
ATOM 4188 O O . LEU A 1 34 ? -4.466 -8.262 0.414 1.00 0.00 34 LEU A O 3
ATOM 4204 N N . GLY A 1 35 ? -2.933 -7.168 -0.838 1.00 0.00 35 GLY A N 3
ATOM 4205 C CA . GLY A 1 35 ? -3.009 -8.102 -1.948 1.00 0.00 35 GLY A CA 3
ATOM 4206 C C . GLY A 1 35 ? -4.059 -7.659 -2.967 1.00 0.00 35 GLY A C 3
ATOM 4207 O O . GLY A 1 35 ? -4.489 -8.450 -3.806 1.00 0.00 35 GLY A O 3
ATOM 4211 N N . LEU A 1 36 ? -4.444 -6.395 -2.862 1.00 0.00 36 LEU A N 3
ATOM 4212 C CA . LEU A 1 36 ? -5.436 -5.837 -3.765 1.00 0.00 36 LEU A CA 3
ATOM 4213 C C . LEU A 1 36 ? -4.745 -5.363 -5.045 1.00 0.00 36 LEU A C 3
ATOM 4214 O O . LEU A 1 36 ? -3.619 -4.872 -5.002 1.00 0.00 36 LEU A O 3
ATOM 4230 N N . SER A 1 37 ? -5.450 -5.528 -6.155 1.00 0.00 37 SER A N 3
ATOM 4231 C CA . SER A 1 37 ? -4.919 -5.124 -7.446 1.00 0.00 37 SER A CA 3
ATOM 4232 C C . SER A 1 37 ? -4.948 -3.599 -7.569 1.00 0.00 37 SER A C 3
ATOM 4233 O O . SER A 1 37 ? -5.871 -2.950 -7.080 1.00 0.00 37 SER A O 3
ATOM 4241 N N . LEU A 1 38 ? -3.925 -3.071 -8.225 1.00 0.00 38 LEU A N 3
ATOM 4242 C CA . LEU A 1 38 ? -3.821 -1.634 -8.419 1.00 0.00 38 LEU A CA 3
ATOM 4243 C C . LEU A 1 38 ? -5.202 -1.069 -8.756 1.00 0.00 38 LEU A C 3
ATOM 4244 O O . LEU A 1 38 ? -5.721 -0.218 -8.035 1.00 0.00 38 LEU A O 3
ATOM 4260 N N . ARG A 1 39 ? -5.758 -1.564 -9.852 1.00 0.00 39 ARG A N 3
ATOM 4261 C CA . ARG A 1 39 ? -7.069 -1.119 -10.293 1.00 0.00 39 ARG A CA 3
ATOM 4262 C C . ARG A 1 39 ? -7.989 -0.903 -9.090 1.00 0.00 39 ARG A C 3
ATOM 4263 O O . ARG A 1 39 ? -8.555 0.176 -8.922 1.00 0.00 39 ARG A O 3
ATOM 4284 N N . GLU A 1 40 ? -8.110 -1.947 -8.283 1.00 0.00 40 GLU A N 3
ATOM 4285 C CA . GLU A 1 40 ? -8.952 -1.885 -7.100 1.00 0.00 40 GLU A CA 3
ATOM 4286 C C . GLU A 1 40 ? -8.581 -0.670 -6.248 1.00 0.00 40 GLU A C 3
ATOM 4287 O O . GLU A 1 40 ? -9.441 0.142 -5.911 1.00 0.00 40 GLU A O 3
ATOM 4299 N N . LEU A 1 41 ? -7.299 -0.583 -5.924 1.00 0.00 41 LEU A N 3
ATOM 4300 C CA . LEU A 1 41 ? -6.804 0.519 -5.117 1.00 0.00 41 LEU A CA 3
ATOM 4301 C C . LEU A 1 41 ? -7.110 1.841 -5.825 1.00 0.00 41 LEU A C 3
ATOM 4302 O O . LEU A 1 41 ? -7.217 2.883 -5.181 1.00 0.00 41 LEU A O 3
ATOM 4318 N N . ILE A 1 42 ? -7.242 1.754 -7.140 1.00 0.00 42 ILE A N 3
ATOM 4319 C CA . ILE A 1 42 ? -7.534 2.931 -7.942 1.00 0.00 42 ILE A CA 3
ATOM 4320 C C . ILE A 1 42 ? -9.034 3.225 -7.881 1.00 0.00 42 ILE A C 3
ATOM 4321 O O . ILE A 1 42 ? -9.440 4.327 -7.515 1.00 0.00 42 ILE A O 3
ATOM 4337 N N . THR A 1 43 ? -9.817 2.220 -8.246 1.00 0.00 43 THR A N 3
ATOM 4338 C CA . THR A 1 43 ? -11.263 2.357 -8.238 1.00 0.00 43 THR A CA 3
ATOM 4339 C C . THR A 1 43 ? -11.746 2.836 -6.867 1.00 0.00 43 THR A C 3
ATOM 4340 O O . THR A 1 43 ? -12.585 3.731 -6.778 1.00 0.00 43 THR A O 3
ATOM 4351 N N . ARG A 1 44 ? -11.194 2.219 -5.832 1.00 0.00 44 ARG A N 3
ATOM 4352 C CA . ARG A 1 44 ? -11.558 2.571 -4.470 1.00 0.00 44 ARG A CA 3
ATOM 4353 C C . ARG A 1 44 ? -10.749 3.782 -4.002 1.00 0.00 44 ARG A C 3
ATOM 4354 O O . ARG A 1 44 ? -10.816 4.163 -2.834 1.00 0.00 44 ARG A O 3
ATOM 4375 N N . GLY A 1 45 ? -10.003 4.353 -4.936 1.00 0.00 45 GLY A N 3
ATOM 4376 C CA . GLY A 1 45 ? -9.182 5.513 -4.633 1.00 0.00 45 GLY A CA 3
ATOM 4377 C C . GLY A 1 45 ? -8.584 5.410 -3.229 1.00 0.00 45 GLY A C 3
ATOM 4378 O O . GLY A 1 45 ? -9.202 5.834 -2.253 1.00 0.00 45 GLY A O 3
ATOM 4382 N N . ALA A 1 46 ? -7.387 4.843 -3.171 1.00 0.00 46 ALA A N 3
ATOM 4383 C CA . ALA A 1 46 ? -6.698 4.678 -1.902 1.00 0.00 46 ALA A CA 3
ATOM 4384 C C . ALA A 1 46 ? -5.632 5.766 -1.761 1.00 0.00 46 ALA A C 3
ATOM 4385 O O . ALA A 1 46 ? -4.802 5.946 -2.651 1.00 0.00 46 ALA A O 3
ATOM 4392 N N . GLN A 1 47 ? -5.688 6.463 -0.636 1.00 0.00 47 GLN A N 3
ATOM 4393 C CA . GLN A 1 47 ? -4.737 7.528 -0.367 1.00 0.00 47 GLN A CA 3
ATOM 4394 C C . GLN A 1 47 ? -4.230 7.436 1.074 1.00 0.00 47 GLN A C 3
ATOM 4395 O O . GLN A 1 47 ? -4.873 6.821 1.924 1.00 0.00 47 GLN A O 3
ATOM 4409 N N . ILE A 1 48 ? -3.082 8.055 1.304 1.00 0.00 48 ILE A N 3
ATOM 4410 C CA . ILE A 1 48 ? -2.481 8.051 2.627 1.00 0.00 48 ILE A CA 3
ATOM 4411 C C . ILE A 1 48 ? -2.905 9.313 3.380 1.00 0.00 48 ILE A C 3
ATOM 4412 O O . ILE A 1 48 ? -2.795 10.420 2.854 1.00 0.00 48 ILE A O 3
ATOM 4428 N N . LEU A 1 49 ? -3.382 9.106 4.598 1.00 0.00 49 LEU A N 3
ATOM 4429 C CA . LEU A 1 49 ? -3.823 10.214 5.428 1.00 0.00 49 LEU A CA 3
ATOM 4430 C C . LEU A 1 49 ? -2.854 10.385 6.600 1.00 0.00 49 LEU A C 3
ATOM 4431 O O . LEU A 1 49 ? -2.842 9.573 7.524 1.00 0.00 49 LEU A O 3
ATOM 4447 N N . SER A 1 50 ? -2.065 11.446 6.523 1.00 0.00 50 SER A N 3
ATOM 4448 C CA . SER A 1 50 ? -1.095 11.734 7.566 1.00 0.00 50 SER A CA 3
ATOM 4449 C C . SER A 1 50 ? -1.125 13.224 7.912 1.00 0.00 50 SER A C 3
ATOM 4450 O O . SER A 1 50 ? -1.016 14.073 7.028 1.00 0.00 50 SER A O 3
ATOM 4458 N N . LYS A 1 51 ? -1.274 13.497 9.200 1.00 0.00 51 LYS A N 3
ATOM 4459 C CA . LYS A 1 51 ? -1.321 14.870 9.674 1.00 0.00 51 LYS A CA 3
ATOM 4460 C C . LYS A 1 51 ? -2.494 15.594 9.011 1.00 0.00 51 LYS A C 3
ATOM 4461 O O . LYS A 1 51 ? -2.961 15.185 7.949 1.00 0.00 51 LYS A O 3
ATOM 4480 N N . GLY A 1 52 ? -2.938 16.658 9.665 1.00 0.00 52 GLY A N 3
ATOM 4481 C CA . GLY A 1 52 ? -4.047 17.443 9.152 1.00 0.00 52 GLY A CA 3
ATOM 4482 C C . GLY A 1 52 ? -3.644 18.201 7.886 1.00 0.00 52 GLY A C 3
ATOM 4483 O O . GLY A 1 52 ? -4.229 17.997 6.823 1.00 0.00 52 GLY A O 3
ATOM 4487 N N . ASN A 1 53 ? -2.647 19.060 8.041 1.00 0.00 53 ASN A N 3
ATOM 4488 C CA . ASN A 1 53 ? -2.159 19.849 6.923 1.00 0.00 53 ASN A CA 3
ATOM 4489 C C . ASN A 1 53 ? -0.760 19.366 6.536 1.00 0.00 53 ASN A C 3
ATOM 4490 O O . ASN A 1 53 ? 0.095 19.170 7.399 1.00 0.00 53 ASN A O 3
ATOM 4501 N N . LYS A 1 54 ? -0.569 19.186 5.237 1.00 0.00 54 LYS A N 3
ATOM 4502 C CA . LYS A 1 54 ? 0.711 18.729 4.724 1.00 0.00 54 LYS A CA 3
ATOM 4503 C C . LYS A 1 54 ? 0.939 17.279 5.155 1.00 0.00 54 LYS A C 3
ATOM 4504 O O . LYS A 1 54 ? 1.399 17.022 6.267 1.00 0.00 54 LYS A O 3
ATOM 4523 N N . GLN A 1 55 ? 0.608 16.368 4.252 1.00 0.00 55 GLN A N 3
ATOM 4524 C CA . GLN A 1 55 ? 0.771 14.950 4.524 1.00 0.00 55 GLN A CA 3
ATOM 4525 C C . GLN A 1 55 ? 2.245 14.554 4.414 1.00 0.00 55 GLN A C 3
ATOM 4526 O O . GLN A 1 55 ? 3.032 15.251 3.776 1.00 0.00 55 GLN A O 3
ATOM 4540 N N . LEU A 1 56 ? 2.573 13.437 5.046 1.00 0.00 56 LEU A N 3
ATOM 4541 C CA . LEU A 1 56 ? 3.938 12.940 5.027 1.00 0.00 56 LEU A CA 3
ATOM 4542 C C . LEU A 1 56 ? 3.997 11.653 4.201 1.00 0.00 56 LEU A C 3
ATOM 4543 O O . LEU A 1 56 ? 4.992 10.931 4.241 1.00 0.00 56 LEU A O 3
ATOM 4559 N N . LEU A 1 57 ? 2.918 11.405 3.473 1.00 0.00 57 LEU A N 3
ATOM 4560 C CA . LEU A 1 57 ? 2.834 10.218 2.640 1.00 0.00 57 LEU A CA 3
ATOM 4561 C C . LEU A 1 57 ? 1.992 10.528 1.401 1.00 0.00 57 LEU A C 3
ATOM 4562 O O . LEU A 1 57 ? 1.153 11.427 1.425 1.00 0.00 57 LEU A O 3
ATOM 4578 N N . GLN A 1 58 ? 2.246 9.767 0.347 1.00 0.00 58 GLN A N 3
ATOM 4579 C CA . GLN A 1 58 ? 1.522 9.949 -0.900 1.00 0.00 58 GLN A CA 3
ATOM 4580 C C . GLN A 1 58 ? 1.521 8.650 -1.708 1.00 0.00 58 GLN A C 3
ATOM 4581 O O . GLN A 1 58 ? 2.545 8.262 -2.268 1.00 0.00 58 GLN A O 3
ATOM 4595 N N . LEU A 1 59 ? 0.359 8.013 -1.742 1.00 0.00 59 LEU A N 3
ATOM 4596 C CA . LEU A 1 59 ? 0.212 6.765 -2.473 1.00 0.00 59 LEU A CA 3
ATOM 4597 C C . LEU A 1 59 ? 0.049 7.068 -3.963 1.00 0.00 59 LEU A C 3
ATOM 4598 O O . LEU A 1 59 ? -1.047 7.392 -4.419 1.00 0.00 59 LEU A O 3
ATOM 4614 N N . GLU A 1 60 ? 1.156 6.953 -4.682 1.00 0.00 60 GLU A N 3
ATOM 4615 C CA . GLU A 1 60 ? 1.150 7.210 -6.112 1.00 0.00 60 GLU A CA 3
ATOM 4616 C C . GLU A 1 60 ? -0.042 6.515 -6.772 1.00 0.00 60 GLU A C 3
ATOM 4617 O O . GLU A 1 60 ? -0.554 6.983 -7.788 1.00 0.00 60 GLU A O 3
ATOM 4629 N N . GLN A 1 61 ? -0.450 5.409 -6.167 1.00 0.00 61 GLN A N 3
ATOM 4630 C CA . GLN A 1 61 ? -1.573 4.645 -6.683 1.00 0.00 61 GLN A CA 3
ATOM 4631 C C . GLN A 1 61 ? -1.252 4.107 -8.079 1.00 0.00 61 GLN A C 3
ATOM 4632 O O . GLN A 1 61 ? -2.155 3.868 -8.879 1.00 0.00 61 GLN A O 3
ATOM 4646 N N . LYS A 1 62 ? 0.037 3.931 -8.329 1.00 0.00 62 LYS A N 3
ATOM 4647 C CA . LYS A 1 62 ? 0.488 3.425 -9.614 1.00 0.00 62 LYS A CA 3
ATOM 4648 C C . LYS A 1 62 ? 0.949 1.975 -9.454 1.00 0.00 62 LYS A C 3
ATOM 4649 O O . LYS A 1 62 ? 0.549 1.104 -10.225 1.00 0.00 62 LYS A O 3
ATOM 4668 N N . SER A 1 63 ? 1.783 1.760 -8.447 1.00 0.00 63 SER A N 3
ATOM 4669 C CA . SER A 1 63 ? 2.303 0.431 -8.176 1.00 0.00 63 SER A CA 3
ATOM 4670 C C . SER A 1 63 ? 2.042 0.055 -6.716 1.00 0.00 63 SER A C 3
ATOM 4671 O O . SER A 1 63 ? 2.617 -0.905 -6.206 1.00 0.00 63 SER A O 3
ATOM 4679 N N . GLY A 1 64 ? 1.175 0.833 -6.083 1.00 0.00 64 GLY A N 3
ATOM 4680 C CA . GLY A 1 64 ? 0.832 0.594 -4.692 1.00 0.00 64 GLY A CA 3
ATOM 4681 C C . GLY A 1 64 ? 2.061 0.735 -3.792 1.00 0.00 64 GLY A C 3
ATOM 4682 O O . GLY A 1 64 ? 2.417 -0.196 -3.071 1.00 0.00 64 GLY A O 3
ATOM 4686 N N . ASN A 1 65 ? 2.677 1.906 -3.864 1.00 0.00 65 ASN A N 3
ATOM 4687 C CA . ASN A 1 65 ? 3.858 2.180 -3.064 1.00 0.00 65 ASN A CA 3
ATOM 4688 C C . ASN A 1 65 ? 3.660 3.493 -2.303 1.00 0.00 65 ASN A C 3
ATOM 4689 O O . ASN A 1 65 ? 3.190 4.478 -2.869 1.00 0.00 65 ASN A O 3
ATOM 4700 N N . LEU A 1 66 ? 4.029 3.463 -1.031 1.00 0.00 66 LEU A N 3
ATOM 4701 C CA . LEU A 1 66 ? 3.898 4.638 -0.186 1.00 0.00 66 LEU A CA 3
ATOM 4702 C C . LEU A 1 66 ? 5.107 5.551 -0.399 1.00 0.00 66 LEU A C 3
ATOM 4703 O O . LEU A 1 66 ? 6.248 5.130 -0.216 1.00 0.00 66 LEU A O 3
ATOM 4719 N N . LEU A 1 67 ? 4.815 6.786 -0.782 1.00 0.00 67 LEU A N 3
ATOM 4720 C CA . LEU A 1 67 ? 5.864 7.762 -1.021 1.00 0.00 67 LEU A CA 3
ATOM 4721 C C . LEU A 1 67 ? 5.781 8.864 0.038 1.00 0.00 67 LEU A C 3
ATOM 4722 O O . LEU A 1 67 ? 4.690 9.313 0.386 1.00 0.00 67 LEU A O 3
ATOM 4738 N N . LEU A 1 68 ? 6.947 9.267 0.519 1.00 0.00 68 LEU A N 3
ATOM 4739 C CA . LEU A 1 68 ? 7.020 10.307 1.531 1.00 0.00 68 LEU A CA 3
ATOM 4740 C C . LEU A 1 68 ? 6.879 11.675 0.861 1.00 0.00 68 LEU A C 3
ATOM 4741 O O . LEU A 1 68 ? 7.374 11.882 -0.246 1.00 0.00 68 LEU A O 3
ATOM 4757 N N . LYS A 1 69 ? 6.201 12.574 1.559 1.00 0.00 69 LYS A N 3
ATOM 4758 C CA . LYS A 1 69 ? 5.989 13.917 1.045 1.00 0.00 69 LYS A CA 3
ATOM 4759 C C . LYS A 1 69 ? 7.309 14.688 1.085 1.00 0.00 69 LYS A C 3
ATOM 4760 O O . LYS A 1 69 ? 7.759 15.208 0.065 1.00 0.00 69 LYS A O 3
ATOM 4779 N N . GLU A 1 70 ? 7.893 14.738 2.273 1.00 0.00 70 GLU A N 3
ATOM 4780 C CA . GLU A 1 70 ? 9.154 15.437 2.459 1.00 0.00 70 GLU A CA 3
ATOM 4781 C C . GLU A 1 70 ? 10.001 14.731 3.520 1.00 0.00 70 GLU A C 3
ATOM 4782 O O . GLU A 1 70 ? 9.605 13.691 4.045 1.00 0.00 70 GLU A O 3
ATOM 4794 N N . LYS A 1 71 ? 11.150 15.325 3.805 1.00 0.00 71 LYS A N 3
ATOM 4795 C CA . LYS A 1 71 ? 12.056 14.767 4.794 1.00 0.00 71 LYS A CA 3
ATOM 4796 C C . LYS A 1 71 ? 11.397 14.825 6.173 1.00 0.00 71 LYS A C 3
ATOM 4797 O O . LYS A 1 71 ? 11.211 15.905 6.731 1.00 0.00 71 LYS A O 3
ATOM 4816 N N . LEU A 1 72 ? 11.062 13.649 6.683 1.00 0.00 72 LEU A N 3
ATOM 4817 C CA . LEU A 1 72 ? 10.428 13.552 7.987 1.00 0.00 72 LEU A CA 3
ATOM 4818 C C . LEU A 1 72 ? 11.314 14.233 9.032 1.00 0.00 72 LEU A C 3
ATOM 4819 O O . LEU A 1 72 ? 12.531 14.056 9.030 1.00 0.00 72 LEU A O 3
ATOM 4835 N N . ASP A 1 73 ? 10.668 14.998 9.901 1.00 0.00 73 ASP A N 3
ATOM 4836 C CA . ASP A 1 73 ? 11.382 15.706 10.949 1.00 0.00 73 ASP A CA 3
ATOM 4837 C C . ASP A 1 73 ? 11.812 14.711 12.029 1.00 0.00 73 ASP A C 3
ATOM 4838 O O . ASP A 1 73 ? 11.085 13.766 12.332 1.00 0.00 73 ASP A O 3
ATOM 4847 N N . ARG A 1 74 ? 12.991 14.958 12.581 1.00 0.00 74 ARG A N 3
ATOM 4848 C CA . ARG A 1 74 ? 13.526 14.096 13.621 1.00 0.00 74 ARG A CA 3
ATOM 4849 C C . ARG A 1 74 ? 12.993 14.522 14.990 1.00 0.00 74 ARG A C 3
ATOM 4850 O O . ARG A 1 74 ? 12.144 13.845 15.567 1.00 0.00 74 ARG A O 3
ATOM 4871 N N . GLU A 1 75 ? 13.514 15.642 15.470 1.00 0.00 75 GLU A N 3
ATOM 4872 C CA . GLU A 1 75 ? 13.101 16.166 16.761 1.00 0.00 75 GLU A CA 3
ATOM 4873 C C . GLU A 1 75 ? 11.574 16.200 16.856 1.00 0.00 75 GLU A C 3
ATOM 4874 O O . GLU A 1 75 ? 10.991 15.601 17.759 1.00 0.00 75 GLU A O 3
ATOM 4886 N N . GLU A 1 76 ? 10.970 16.907 15.912 1.00 0.00 76 GLU A N 3
ATOM 4887 C CA . GLU A 1 76 ? 9.522 17.026 15.878 1.00 0.00 76 GLU A CA 3
ATOM 4888 C C . GLU A 1 76 ? 8.870 15.694 16.252 1.00 0.00 76 GLU A C 3
ATOM 4889 O O . GLU A 1 76 ? 8.196 15.594 17.275 1.00 0.00 76 GLU A O 3
ATOM 4901 N N . LEU A 1 77 ? 9.095 14.703 15.401 1.00 0.00 77 LEU A N 3
ATOM 4902 C CA . LEU A 1 77 ? 8.538 13.380 15.629 1.00 0.00 77 LEU A CA 3
ATOM 4903 C C . LEU A 1 77 ? 9.171 12.774 16.883 1.00 0.00 77 LEU A C 3
ATOM 4904 O O . LEU A 1 77 ? 8.557 12.760 17.948 1.00 0.00 77 LEU A O 3
ATOM 4920 N N . CYS A 1 78 ? 10.392 12.287 16.714 1.00 0.00 78 CYS A N 3
ATOM 4921 C CA . CYS A 1 78 ? 11.115 11.680 17.818 1.00 0.00 78 CYS A CA 3
ATOM 4922 C C . CYS A 1 78 ? 12.591 11.578 17.428 1.00 0.00 78 CYS A C 3
ATOM 4923 O O . CYS A 1 78 ? 12.996 10.629 16.758 1.00 0.00 78 CYS A O 3
ATOM 4930 N N . GLY A 1 79 ? 13.355 12.569 17.863 1.00 0.00 79 GLY A N 3
ATOM 4931 C CA . GLY A 1 79 ? 14.777 12.603 17.568 1.00 0.00 79 GLY A CA 3
ATOM 4932 C C . GLY A 1 79 ? 15.380 11.198 17.613 1.00 0.00 79 GLY A C 3
ATOM 4933 O O . GLY A 1 79 ? 16.156 10.823 16.735 1.00 0.00 79 GLY A O 3
ATOM 4937 N N . SER A 1 80 ? 15.001 10.459 18.645 1.00 0.00 80 SER A N 3
ATOM 4938 C CA . SER A 1 80 ? 15.495 9.103 18.816 1.00 0.00 80 SER A CA 3
ATOM 4939 C C . SER A 1 80 ? 14.743 8.412 19.956 1.00 0.00 80 SER A C 3
ATOM 4940 O O . SER A 1 80 ? 15.083 8.589 21.125 1.00 0.00 80 SER A O 3
ATOM 4948 N N . THR A 1 81 ? 13.736 7.640 19.575 1.00 0.00 81 THR A N 3
ATOM 4949 C CA . THR A 1 81 ? 12.933 6.922 20.551 1.00 0.00 81 THR A CA 3
ATOM 4950 C C . THR A 1 81 ? 12.301 5.684 19.913 1.00 0.00 81 THR A C 3
ATOM 4951 O O . THR A 1 81 ? 12.542 5.392 18.742 1.00 0.00 81 THR A O 3
ATOM 4962 N N . ASN A 1 82 ? 11.503 4.989 20.710 1.00 0.00 82 ASN A N 3
ATOM 4963 C CA . ASN A 1 82 ? 10.833 3.789 20.238 1.00 0.00 82 ASN A CA 3
ATOM 4964 C C . ASN A 1 82 ? 9.434 3.715 20.852 1.00 0.00 82 ASN A C 3
ATOM 4965 O O . ASN A 1 82 ? 9.187 4.285 21.914 1.00 0.00 82 ASN A O 3
ATOM 4976 N N . PRO A 1 83 ? 8.531 2.990 20.139 1.00 0.00 83 PRO A N 3
ATOM 4977 C CA . PRO A 1 83 ? 8.905 2.348 18.891 1.00 0.00 83 PRO A CA 3
ATOM 4978 C C . PRO A 1 83 ? 9.025 3.373 17.762 1.00 0.00 83 PRO A C 3
ATOM 4979 O O . PRO A 1 83 ? 9.673 3.112 16.749 1.00 0.00 83 PRO A O 3
ATOM 4990 N N . CYS A 1 84 ? 8.392 4.517 17.974 1.00 0.00 84 CYS A N 3
ATOM 4991 C CA . CYS A 1 84 ? 8.421 5.582 16.986 1.00 0.00 84 CYS A CA 3
ATOM 4992 C C . CYS A 1 84 ? 7.699 5.092 15.729 1.00 0.00 84 CYS A C 3
ATOM 4993 O O . CYS A 1 84 ? 8.322 4.895 14.688 1.00 0.00 84 CYS A O 3
ATOM 5000 N N . ILE A 1 85 ? 6.394 4.908 15.869 1.00 0.00 85 ILE A N 3
ATOM 5001 C CA . ILE A 1 85 ? 5.580 4.445 14.758 1.00 0.00 85 ILE A CA 3
ATOM 5002 C C . ILE A 1 85 ? 4.811 5.627 14.166 1.00 0.00 85 ILE A C 3
ATOM 5003 O O . ILE A 1 85 ? 4.217 6.416 14.900 1.00 0.00 85 ILE A O 3
ATOM 5019 N N . LEU A 1 86 ? 4.847 5.713 12.845 1.00 0.00 86 LEU A N 3
ATOM 5020 C CA . LEU A 1 86 ? 4.160 6.787 12.146 1.00 0.00 86 LEU A CA 3
ATOM 5021 C C . LEU A 1 86 ? 2.650 6.548 12.211 1.00 0.00 86 LEU A C 3
ATOM 5022 O O . LEU A 1 86 ? 2.200 5.403 12.236 1.00 0.00 86 LEU A O 3
ATOM 5038 N N . HIS A 1 87 ? 1.910 7.646 12.236 1.00 0.00 87 HIS A N 3
ATOM 5039 C CA . HIS A 1 87 ? 0.460 7.571 12.298 1.00 0.00 87 HIS A CA 3
ATOM 5040 C C . HIS A 1 87 ? -0.131 7.936 10.935 1.00 0.00 87 HIS A C 3
ATOM 5041 O O . HIS A 1 87 ? -0.013 9.076 10.488 1.00 0.00 87 HIS A O 3
ATOM 5055 N N . PHE A 1 88 ? -0.754 6.946 10.311 1.00 0.00 88 PHE A N 3
ATOM 5056 C CA . PHE A 1 88 ? -1.364 7.149 9.008 1.00 0.00 88 PHE A CA 3
ATOM 5057 C C . PHE A 1 88 ? -2.608 6.274 8.843 1.00 0.00 88 PHE A C 3
ATOM 5058 O O . PHE A 1 88 ? -2.897 5.433 9.693 1.00 0.00 88 PHE A O 3
ATOM 5075 N N . GLN A 1 89 ? -3.310 6.501 7.743 1.00 0.00 89 GLN A N 3
ATOM 5076 C CA . GLN A 1 89 ? -4.516 5.744 7.455 1.00 0.00 89 GLN A CA 3
ATOM 5077 C C . GLN A 1 89 ? -4.771 5.703 5.947 1.00 0.00 89 GLN A C 3
ATOM 5078 O O . GLN A 1 89 ? -4.364 6.609 5.221 1.00 0.00 89 GLN A O 3
ATOM 5092 N N . VAL A 1 90 ? -5.442 4.643 5.521 1.00 0.00 90 VAL A N 3
ATOM 5093 C CA . VAL A 1 90 ? -5.755 4.473 4.112 1.00 0.00 90 VAL A CA 3
ATOM 5094 C C . VAL A 1 90 ? -7.206 4.889 3.863 1.00 0.00 90 VAL A C 3
ATOM 5095 O O . VAL A 1 90 ? -8.134 4.206 4.291 1.00 0.00 90 VAL A O 3
ATOM 5108 N N . LEU A 1 91 ? -7.355 6.009 3.170 1.00 0.00 91 LEU A N 3
ATOM 5109 C CA . LEU A 1 91 ? -8.677 6.525 2.859 1.00 0.00 91 LEU A CA 3
ATOM 5110 C C . LEU A 1 91 ? -9.200 5.846 1.591 1.00 0.00 91 LEU A C 3
ATOM 5111 O O . LEU A 1 91 ? -8.456 5.666 0.628 1.00 0.00 91 LEU A O 3
ATOM 5127 N N . LEU A 1 92 ? -10.474 5.487 1.633 1.00 0.00 92 LEU A N 3
ATOM 5128 C CA . LEU A 1 92 ? -11.105 4.831 0.500 1.00 0.00 92 LEU A CA 3
ATOM 5129 C C . LEU A 1 92 ? -12.393 5.573 0.139 1.00 0.00 92 LEU A C 3
ATOM 5130 O O . LEU A 1 92 ? -13.055 6.134 1.011 1.00 0.00 92 LEU A O 3
ATOM 5146 N N . LYS A 1 93 ? -12.711 5.550 -1.147 1.00 0.00 93 LYS A N 3
ATOM 5147 C CA . LYS A 1 93 ? -13.908 6.214 -1.634 1.00 0.00 93 LYS A CA 3
ATOM 5148 C C . LYS A 1 93 ? -15.011 5.175 -1.846 1.00 0.00 93 LYS A C 3
ATOM 5149 O O . LYS A 1 93 ? -14.773 3.975 -1.712 1.00 0.00 93 LYS A O 3
ATOM 5168 N N . SER A 1 94 ? -16.195 5.673 -2.172 1.00 0.00 94 SER A N 3
ATOM 5169 C CA . SER A 1 94 ? -17.335 4.803 -2.404 1.00 0.00 94 SER A CA 3
ATOM 5170 C C . SER A 1 94 ? -16.866 3.472 -2.995 1.00 0.00 94 SER A C 3
ATOM 5171 O O . SER A 1 94 ? -16.435 3.417 -4.146 1.00 0.00 94 SER A O 3
ATOM 5179 N N . PRO A 1 95 ? -16.967 2.404 -2.159 1.00 0.00 95 PRO A N 3
ATOM 5180 C CA . PRO A 1 95 ? -17.488 2.556 -0.811 1.00 0.00 95 PRO A CA 3
ATOM 5181 C C . PRO A 1 95 ? -16.456 3.218 0.104 1.00 0.00 95 PRO A C 3
ATOM 5182 O O . PRO A 1 95 ? -15.337 2.727 0.241 1.00 0.00 95 PRO A O 3
ATOM 5193 N N . VAL A 1 96 ? -16.869 4.323 0.706 1.00 0.00 96 VAL A N 3
ATOM 5194 C CA . VAL A 1 96 ? -15.995 5.058 1.604 1.00 0.00 96 VAL A CA 3
ATOM 5195 C C . VAL A 1 96 ? -15.613 4.162 2.784 1.00 0.00 96 VAL A C 3
ATOM 5196 O O . VAL A 1 96 ? -16.468 3.488 3.359 1.00 0.00 96 VAL A O 3
ATOM 5209 N N . GLN A 1 97 ? -14.329 4.182 3.111 1.00 0.00 97 GLN A N 3
ATOM 5210 C CA . GLN A 1 97 ? -13.824 3.379 4.212 1.00 0.00 97 GLN A CA 3
ATOM 5211 C C . GLN A 1 97 ? -12.372 3.752 4.518 1.00 0.00 97 GLN A C 3
ATOM 5212 O O . GLN A 1 97 ? -11.642 4.195 3.633 1.00 0.00 97 GLN A O 3
ATOM 5226 N N . PHE A 1 98 ? -11.997 3.557 5.773 1.00 0.00 98 PHE A N 3
A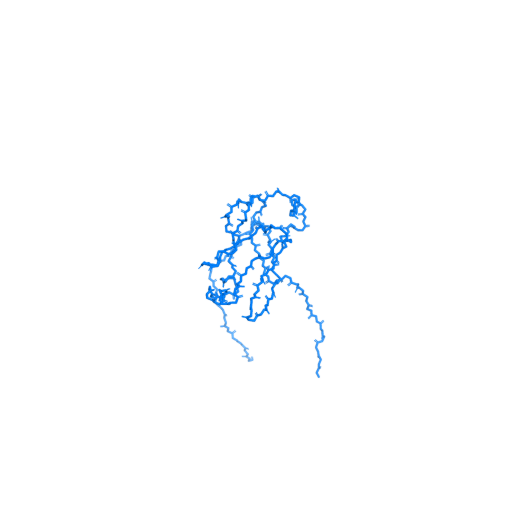TOM 5227 C CA . PHE A 1 98 ? -10.645 3.867 6.207 1.00 0.00 98 PHE A CA 3
ATOM 5228 C C . PHE A 1 98 ? -10.015 2.676 6.930 1.00 0.00 98 PHE A C 3
ATOM 5229 O O . PHE A 1 98 ? -10.723 1.823 7.463 1.00 0.00 98 PHE A O 3
ATOM 5246 N N . ILE A 1 99 ? -8.690 2.655 6.926 1.00 0.00 99 ILE A N 3
ATOM 5247 C CA . ILE A 1 99 ? -7.956 1.582 7.576 1.00 0.00 99 ILE A CA 3
ATOM 5248 C C . ILE A 1 99 ? -7.008 2.177 8.619 1.00 0.00 99 ILE A C 3
ATOM 5249 O O . ILE A 1 99 ? -6.724 3.374 8.594 1.00 0.00 99 ILE A O 3
ATOM 5265 N N . GLN A 1 100 ? -6.545 1.315 9.512 1.00 0.00 100 GLN A N 3
ATOM 5266 C CA . GLN A 1 100 ? -5.635 1.740 10.561 1.00 0.00 100 GLN A CA 3
ATOM 5267 C C . GLN A 1 100 ? -4.292 1.021 10.423 1.00 0.00 100 GLN A C 3
ATOM 5268 O O . GLN A 1 100 ? -4.040 0.030 11.107 1.00 0.00 100 GLN A O 3
ATOM 5282 N N . GLY A 1 101 ? -3.464 1.549 9.533 1.00 0.00 101 GLY A N 3
ATOM 5283 C CA . GLY A 1 101 ? -2.152 0.970 9.296 1.00 0.00 101 GLY A CA 3
ATOM 5284 C C . GLY A 1 101 ? -1.136 1.474 10.323 1.00 0.00 101 GLY A C 3
ATOM 5285 O O . GLY A 1 101 ? -1.485 2.234 11.225 1.00 0.00 101 GLY A O 3
ATOM 5289 N N . GLU A 1 102 ? 0.100 1.030 10.152 1.00 0.00 102 GLU A N 3
ATOM 5290 C CA . GLU A 1 102 ? 1.169 1.426 11.053 1.00 0.00 102 GLU A CA 3
ATOM 5291 C C . GLU A 1 102 ? 2.511 1.420 10.319 1.00 0.00 102 GLU A C 3
ATOM 5292 O O . GLU A 1 102 ? 2.685 0.694 9.341 1.00 0.00 102 GLU A O 3
ATOM 5304 N N . ILE A 1 103 ? 3.427 2.238 10.818 1.00 0.00 103 ILE A N 3
ATOM 5305 C CA . ILE A 1 103 ? 4.748 2.335 10.223 1.00 0.00 103 ILE A CA 3
ATOM 5306 C C . ILE A 1 103 ? 5.807 2.075 11.296 1.00 0.00 103 ILE A C 3
ATOM 5307 O O . ILE A 1 103 ? 6.075 2.937 12.131 1.00 0.00 103 ILE A O 3
ATOM 5323 N N . GLN A 1 104 ? 6.381 0.882 11.238 1.00 0.00 104 GLN A N 3
ATOM 5324 C CA . GLN A 1 104 ? 7.405 0.497 12.195 1.00 0.00 104 GLN A CA 3
ATOM 5325 C C . GLN A 1 104 ? 8.734 1.173 11.850 1.00 0.00 104 GLN A C 3
ATOM 5326 O O . GLN A 1 104 ? 9.017 1.435 10.682 1.00 0.00 104 GLN A O 3
ATOM 5340 N N . LEU A 1 105 ? 9.513 1.436 12.889 1.00 0.00 105 LEU A N 3
ATOM 5341 C CA . LEU A 1 105 ? 10.806 2.076 12.711 1.00 0.00 105 LEU A CA 3
ATOM 5342 C C . LEU A 1 105 ? 11.851 1.016 12.358 1.00 0.00 105 LEU A C 3
ATOM 5343 O O . LEU A 1 105 ? 12.039 0.053 13.099 1.00 0.00 105 LEU A O 3
ATOM 5359 N N . GLN A 1 106 ? 12.504 1.229 11.224 1.00 0.00 106 GLN A N 3
ATOM 5360 C CA . GLN A 1 106 ? 13.525 0.304 10.764 1.00 0.00 106 GLN A CA 3
ATOM 5361 C C . GLN A 1 106 ? 14.361 -0.195 11.944 1.00 0.00 106 GLN A C 3
ATOM 5362 O O . GLN A 1 106 ? 15.178 0.547 12.488 1.00 0.00 106 GLN A O 3
ATOM 5376 N N . ASP A 1 107 ? 14.128 -1.448 12.306 1.00 0.00 107 ASP A N 3
ATOM 5377 C CA . ASP A 1 107 ? 14.849 -2.054 13.412 1.00 0.00 107 ASP A CA 3
ATOM 5378 C C . ASP A 1 107 ? 15.802 -3.121 12.870 1.00 0.00 107 ASP A C 3
ATOM 5379 O O . ASP A 1 107 ? 15.462 -3.844 11.935 1.00 0.00 107 ASP A O 3
ATOM 5388 N N . VAL A 1 108 ? 16.976 -3.186 13.480 1.00 0.00 108 VAL A N 3
ATOM 5389 C CA . VAL A 1 108 ? 17.981 -4.153 13.070 1.00 0.00 108 VAL A CA 3
ATOM 5390 C C . VAL A 1 108 ? 17.300 -5.486 12.757 1.00 0.00 108 VAL A C 3
ATOM 5391 O O . VAL A 1 108 ? 16.188 -5.743 13.215 1.00 0.00 108 VAL A O 3
ATOM 5404 N N . ASN A 1 109 ? 17.997 -6.301 11.978 1.00 0.00 109 ASN A N 3
ATOM 5405 C CA . ASN A 1 109 ? 17.474 -7.602 11.597 1.00 0.00 109 ASN A CA 3
ATOM 5406 C C . ASN A 1 109 ? 18.571 -8.402 10.894 1.00 0.00 109 ASN A C 3
ATOM 5407 O O . ASN A 1 109 ? 18.867 -9.532 11.282 1.00 0.00 109 ASN A O 3
ATOM 5418 N N . ASP A 1 110 ? 19.146 -7.786 9.871 1.00 0.00 110 ASP A N 3
ATOM 5419 C CA . ASP A 1 110 ? 20.205 -8.427 9.110 1.00 0.00 110 ASP A CA 3
ATOM 5420 C C . ASP A 1 110 ? 20.708 -7.463 8.034 1.00 0.00 110 ASP A C 3
ATOM 5421 O O . ASP A 1 110 ? 19.915 -6.793 7.374 1.00 0.00 110 ASP A O 3
ATOM 5430 N N . HIS A 1 111 ? 22.025 -7.423 7.890 1.00 0.00 111 HIS A N 3
ATOM 5431 C CA . HIS A 1 111 ? 22.644 -6.552 6.905 1.00 0.00 111 HIS A CA 3
ATOM 5432 C C . HIS A 1 111 ? 23.637 -7.354 6.062 1.00 0.00 111 HIS A C 3
ATOM 5433 O O . HIS A 1 111 ? 24.824 -7.034 6.022 1.00 0.00 111 HIS A O 3
ATOM 5447 N N . ALA A 1 112 ? 23.115 -8.383 5.410 1.00 0.00 112 ALA A N 3
ATOM 5448 C CA . ALA A 1 112 ? 23.942 -9.234 4.571 1.00 0.00 112 ALA A CA 3
ATOM 5449 C C . ALA A 1 112 ? 23.063 -10.296 3.908 1.00 0.00 112 ALA A C 3
ATOM 5450 O O . ALA A 1 112 ? 22.061 -10.723 4.479 1.00 0.00 112 ALA A O 3
ATOM 5457 N N . PRO A 1 113 ? 23.481 -10.704 2.679 1.00 0.00 113 PRO A N 3
ATOM 5458 C CA . PRO A 1 113 ? 22.743 -11.708 1.933 1.00 0.00 113 PRO A CA 3
ATOM 5459 C C . PRO A 1 113 ? 22.977 -13.105 2.513 1.00 0.00 113 PRO A C 3
ATOM 5460 O O . PRO A 1 113 ? 24.110 -13.470 2.824 1.00 0.00 113 PRO A O 3
ATOM 5471 N N . GLU A 1 114 ? 21.888 -13.847 2.642 1.00 0.00 114 GLU A N 3
ATOM 5472 C CA . GLU A 1 114 ? 21.960 -15.195 3.180 1.00 0.00 114 GLU A CA 3
ATOM 5473 C C . GLU A 1 114 ? 20.766 -16.023 2.699 1.00 0.00 114 GLU A C 3
ATOM 5474 O O . GLU A 1 114 ? 19.639 -15.531 2.663 1.00 0.00 114 GLU A O 3
ATOM 5486 N N . PHE A 1 115 ? 21.054 -17.266 2.343 1.00 0.00 115 PHE A N 3
ATOM 5487 C CA . PHE A 1 115 ? 20.018 -18.167 1.866 1.00 0.00 115 PHE A CA 3
ATOM 5488 C C . PHE A 1 115 ? 20.107 -19.524 2.567 1.00 0.00 115 PHE A C 3
ATOM 5489 O O . PHE A 1 115 ? 19.088 -20.095 2.953 1.00 0.00 115 PHE A O 3
ATOM 5506 N N . MET A 1 116 ? 21.335 -20.001 2.710 1.00 0.00 116 MET A N 3
ATOM 5507 C CA . MET A 1 116 ? 21.569 -21.280 3.358 1.00 0.00 116 MET A CA 3
ATOM 5508 C C . MET A 1 116 ? 21.192 -22.440 2.434 1.00 0.00 116 MET A C 3
ATOM 5509 O O . MET A 1 116 ? 20.142 -22.412 1.794 1.00 0.00 116 MET A O 3
ATOM 5523 N N . GLU A 1 117 ? 22.069 -23.432 2.394 1.00 0.00 117 GLU A N 3
ATOM 5524 C CA . GLU A 1 117 ? 21.841 -24.599 1.559 1.00 0.00 117 GLU A CA 3
ATOM 5525 C C . GLU A 1 117 ? 22.584 -25.811 2.126 1.00 0.00 117 GLU A C 3
ATOM 5526 O O . GLU A 1 117 ? 23.758 -25.713 2.480 1.00 0.00 117 GLU A O 3
ATOM 5538 N N . ASP A 1 118 ? 21.870 -26.925 2.193 1.00 0.00 118 ASP A N 3
ATOM 5539 C CA . ASP A 1 118 ? 22.447 -28.154 2.711 1.00 0.00 118 ASP A CA 3
ATOM 5540 C C . ASP A 1 118 ? 21.371 -29.241 2.748 1.00 0.00 118 ASP A C 3
ATOM 5541 O O . ASP A 1 118 ? 20.211 -28.961 3.044 1.00 0.00 118 ASP A O 3
ATOM 5550 N N . GLU A 1 119 ? 21.795 -30.459 2.444 1.00 0.00 119 GLU A N 3
ATOM 5551 C CA . GLU A 1 119 ? 20.883 -31.589 2.440 1.00 0.00 119 GLU A CA 3
ATOM 5552 C C . GLU A 1 119 ? 21.659 -32.897 2.272 1.00 0.00 119 GLU A C 3
ATOM 5553 O O . GLU A 1 119 ? 22.828 -32.885 1.891 1.00 0.00 119 GLU A O 3
ATOM 5565 N N . SER A 1 120 ? 20.976 -33.995 2.565 1.00 0.00 120 SER A N 3
ATOM 5566 C CA . SER A 1 120 ? 21.587 -35.308 2.451 1.00 0.00 120 SER A CA 3
ATOM 5567 C C . SER A 1 120 ? 20.511 -36.394 2.519 1.00 0.00 120 SER A C 3
ATOM 5568 O O . SER A 1 120 ? 19.368 -36.118 2.882 1.00 0.00 120 SER A O 3
ATOM 5576 N N . GLY A 1 121 ? 20.914 -37.605 2.165 1.00 0.00 121 GLY A N 3
ATOM 5577 C CA . GLY A 1 121 ? 19.998 -38.733 2.182 1.00 0.00 121 GLY A CA 3
ATOM 5578 C C . GLY A 1 121 ? 20.559 -39.907 1.376 1.00 0.00 121 GLY A C 3
ATOM 5579 O O . GLY A 1 121 ? 20.619 -39.850 0.149 1.00 0.00 121 GLY A O 3
ATOM 5583 N N . PRO A 1 122 ? 20.966 -40.971 2.119 1.00 0.00 122 PRO A N 3
ATOM 5584 C CA . PRO A 1 122 ? 21.520 -42.156 1.487 1.00 0.00 122 PRO A CA 3
ATOM 5585 C C . PRO A 1 122 ? 20.420 -42.992 0.829 1.00 0.00 122 PRO A C 3
ATOM 5586 O O . PRO A 1 122 ? 19.237 -42.684 0.964 1.00 0.00 122 PRO A O 3
ATOM 5597 N N . SER A 1 123 ? 20.850 -44.033 0.131 1.00 0.00 123 SER A N 3
ATOM 5598 C CA . SER A 1 123 ? 19.916 -44.915 -0.548 1.00 0.00 123 SER A CA 3
ATOM 5599 C C . SER A 1 123 ? 20.667 -46.100 -1.159 1.00 0.00 123 SER A C 3
ATOM 5600 O O . SER A 1 123 ? 21.776 -45.943 -1.666 1.00 0.00 123 SER A O 3
ATOM 5608 N N . SER A 1 124 ? 20.031 -47.261 -1.091 1.00 0.00 124 SER A N 3
ATOM 5609 C CA . SER A 1 124 ? 20.624 -48.472 -1.631 1.00 0.00 124 SER A CA 3
ATOM 5610 C C . SER A 1 124 ? 19.674 -49.654 -1.431 1.00 0.00 124 SER A C 3
ATOM 5611 O O . SER A 1 124 ? 18.691 -49.549 -0.700 1.00 0.00 124 SER A O 3
ATOM 5619 N N . GLY A 1 125 ? 20.001 -50.754 -2.094 1.00 0.00 125 GLY A N 3
ATOM 5620 C CA . GLY A 1 125 ? 19.189 -51.955 -1.999 1.00 0.00 125 GLY A CA 3
ATOM 5621 C C . GLY A 1 125 ? 19.292 -52.577 -0.604 1.00 0.00 125 GLY A C 3
ATOM 5622 O O . GLY A 1 125 ? 19.869 -51.981 0.304 1.00 0.00 125 GLY A O 3
ATOM 5626 N N . GLY A 1 1 ? -5.560 -28.822 31.575 1.00 0.00 1 GLY A N 4
ATOM 5627 C CA . GLY A 1 1 ? -5.535 -28.007 30.373 1.00 0.00 1 GLY A CA 4
ATOM 5628 C C . GLY A 1 1 ? -5.523 -26.517 30.720 1.00 0.00 1 GLY A C 4
ATOM 5629 O O . GLY A 1 1 ? -5.354 -26.148 31.882 1.00 0.00 1 GLY A O 4
ATOM 5633 N N . SER A 1 2 ? -5.705 -25.700 29.693 1.00 0.00 2 SER A N 4
ATOM 5634 C CA . SER A 1 2 ? -5.717 -24.259 29.875 1.00 0.00 2 SER A CA 4
ATOM 5635 C C . SER A 1 2 ? -6.004 -23.565 28.542 1.00 0.00 2 SER A C 4
ATOM 5636 O O . SER A 1 2 ? -5.884 -24.177 27.481 1.00 0.00 2 SER A O 4
ATOM 5644 N N . SER A 1 3 ? -6.378 -22.298 28.639 1.00 0.00 3 SER A N 4
ATOM 5645 C CA . SER A 1 3 ? -6.684 -21.515 27.454 1.00 0.00 3 SER A CA 4
ATOM 5646 C C . SER A 1 3 ? -6.856 -20.042 27.830 1.00 0.00 3 SER A C 4
ATOM 5647 O O . SER A 1 3 ? -6.852 -19.694 29.010 1.00 0.00 3 SER A O 4
ATOM 5655 N N . GLY A 1 4 ? -7.003 -19.215 26.805 1.00 0.00 4 GLY A N 4
ATOM 5656 C CA . GLY A 1 4 ? -7.176 -17.788 27.014 1.00 0.00 4 GLY A CA 4
ATOM 5657 C C . GLY A 1 4 ? -8.169 -17.203 26.007 1.00 0.00 4 GLY A C 4
ATOM 5658 O O . GLY A 1 4 ? -8.962 -17.934 25.416 1.00 0.00 4 GLY A O 4
ATOM 5662 N N . SER A 1 5 ? -8.093 -15.891 25.843 1.00 0.00 5 SER A N 4
ATOM 5663 C CA . SER A 1 5 ? -8.975 -15.200 24.918 1.00 0.00 5 SER A CA 4
ATOM 5664 C C . SER A 1 5 ? -8.676 -13.699 24.932 1.00 0.00 5 SER A C 4
ATOM 5665 O O . SER A 1 5 ? -8.347 -13.138 25.976 1.00 0.00 5 SER A O 4
ATOM 5673 N N . SER A 1 6 ? -8.801 -13.093 23.761 1.00 0.00 6 SER A N 4
ATOM 5674 C CA . SER A 1 6 ? -8.548 -11.668 23.625 1.00 0.00 6 SER A CA 4
ATOM 5675 C C . SER A 1 6 ? -8.715 -11.244 22.164 1.00 0.00 6 SER A C 4
ATOM 5676 O O . SER A 1 6 ? -8.670 -12.080 21.263 1.00 0.00 6 SER A O 4
ATOM 5684 N N . GLY A 1 7 ? -8.903 -9.946 21.976 1.00 0.00 7 GLY A N 4
ATOM 5685 C CA . GLY A 1 7 ? -9.077 -9.401 20.640 1.00 0.00 7 GLY A CA 4
ATOM 5686 C C . GLY A 1 7 ? -9.819 -8.064 20.686 1.00 0.00 7 GLY A C 4
ATOM 5687 O O . GLY A 1 7 ? -10.831 -7.934 21.372 1.00 0.00 7 GLY A O 4
ATOM 5691 N N . ALA A 1 8 ? -9.286 -7.103 19.945 1.00 0.00 8 ALA A N 4
ATOM 5692 C CA . ALA A 1 8 ? -9.885 -5.780 19.892 1.00 0.00 8 ALA A CA 4
ATOM 5693 C C . ALA A 1 8 ? -9.180 -4.948 18.819 1.00 0.00 8 ALA A C 4
ATOM 5694 O O . ALA A 1 8 ? -8.105 -5.317 18.349 1.00 0.00 8 ALA A O 4
ATOM 5701 N N . GLY A 1 9 ? -9.815 -3.842 18.461 1.00 0.00 9 GLY A N 4
ATOM 5702 C CA . GLY A 1 9 ? -9.262 -2.955 17.452 1.00 0.00 9 GLY A CA 4
ATOM 5703 C C . GLY A 1 9 ? -7.770 -2.715 17.690 1.00 0.00 9 GLY A C 4
ATOM 5704 O O . GLY A 1 9 ? -7.361 -2.388 18.803 1.00 0.00 9 GLY A O 4
ATOM 5708 N N . SER A 1 10 ? -6.998 -2.887 16.627 1.00 0.00 10 SER A N 4
ATOM 5709 C CA . SER A 1 10 ? -5.561 -2.693 16.707 1.00 0.00 10 SER A CA 4
ATOM 5710 C C . SER A 1 10 ? -4.979 -2.509 15.304 1.00 0.00 10 SER A C 4
ATOM 5711 O O . SER A 1 10 ? -5.693 -2.635 14.311 1.00 0.00 10 SER A O 4
ATOM 5719 N N . ALA A 1 11 ? -3.687 -2.216 15.268 1.00 0.00 11 ALA A N 4
ATOM 5720 C CA . ALA A 1 11 ? -3.001 -2.014 14.003 1.00 0.00 11 ALA A CA 4
ATOM 5721 C C . ALA A 1 11 ? -3.378 -3.140 13.038 1.00 0.00 11 ALA A C 4
ATOM 5722 O O . ALA A 1 11 ? -3.311 -4.315 13.393 1.00 0.00 11 ALA A O 4
ATOM 5729 N N . THR A 1 12 ? -3.767 -2.740 11.836 1.00 0.00 12 THR A N 4
ATOM 5730 C CA . THR A 1 12 ? -4.154 -3.701 10.817 1.00 0.00 12 THR A CA 4
ATOM 5731 C C . THR A 1 12 ? -2.980 -3.987 9.879 1.00 0.00 12 THR A C 4
ATOM 5732 O O . THR A 1 12 ? -2.848 -5.097 9.364 1.00 0.00 12 THR A O 4
ATOM 5743 N N . ILE A 1 13 ? -2.156 -2.968 9.686 1.00 0.00 13 ILE A N 4
ATOM 5744 C CA . ILE A 1 13 ? -0.997 -3.096 8.819 1.00 0.00 13 ILE A CA 4
ATOM 5745 C C . ILE A 1 13 ? 0.231 -2.522 9.529 1.00 0.00 13 ILE A C 4
ATOM 5746 O O . ILE A 1 13 ? 0.112 -1.603 10.338 1.00 0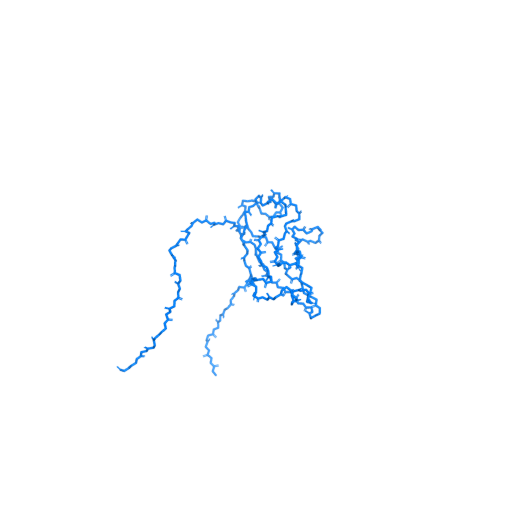.00 13 ILE A O 4
ATOM 5762 N N . THR A 1 14 ? 1.383 -3.088 9.201 1.00 0.00 14 THR A N 4
ATOM 5763 C CA . THR A 1 14 ? 2.632 -2.644 9.797 1.00 0.00 14 THR A CA 4
ATOM 5764 C C . THR A 1 14 ? 3.715 -2.507 8.725 1.00 0.00 14 THR A C 4
ATOM 5765 O O . THR A 1 14 ? 4.090 -3.489 8.086 1.00 0.00 14 THR A O 4
ATOM 5776 N N . TYR A 1 15 ? 4.187 -1.280 8.561 1.00 0.00 15 TYR A N 4
ATOM 5777 C CA . TYR A 1 15 ? 5.220 -1.001 7.577 1.00 0.00 15 TYR A CA 4
ATOM 5778 C C . TYR A 1 15 ? 6.603 -0.962 8.230 1.00 0.00 15 TYR A C 4
ATOM 5779 O O . TYR A 1 15 ? 6.716 -0.800 9.445 1.00 0.00 15 TYR A O 4
ATOM 5797 N N . SER A 1 16 ? 7.621 -1.112 7.396 1.00 0.00 16 SER A N 4
ATOM 5798 C CA . SER A 1 16 ? 8.992 -1.096 7.877 1.00 0.00 16 SER A CA 4
ATOM 5799 C C . SER A 1 16 ? 9.841 -0.167 7.007 1.00 0.00 16 SER A C 4
ATOM 5800 O O . SER A 1 16 ? 10.191 -0.515 5.880 1.00 0.00 16 SER A O 4
ATOM 5808 N N . VAL A 1 17 ? 10.148 0.995 7.563 1.00 0.00 17 VAL A N 4
ATOM 5809 C CA . VAL A 1 17 ? 10.949 1.977 6.852 1.00 0.00 17 VAL A CA 4
ATOM 5810 C C . VAL A 1 17 ? 12.063 2.482 7.771 1.00 0.00 17 VAL A C 4
ATOM 5811 O O . VAL A 1 17 ? 11.799 2.915 8.892 1.00 0.00 17 VAL A O 4
ATOM 5824 N N . LEU A 1 18 ? 13.284 2.411 7.263 1.00 0.00 18 LEU A N 4
ATOM 5825 C CA . LEU A 1 18 ? 14.439 2.856 8.025 1.00 0.00 18 LEU A CA 4
ATOM 5826 C C . LEU A 1 18 ? 14.279 4.339 8.364 1.00 0.00 18 LEU A C 4
ATOM 5827 O O . LEU A 1 18 ? 13.200 4.905 8.199 1.00 0.00 18 LEU A O 4
ATOM 5843 N N . GLU A 1 19 ? 15.371 4.927 8.832 1.00 0.00 19 GLU A N 4
ATOM 5844 C CA . GLU A 1 19 ? 15.366 6.334 9.196 1.00 0.00 19 GLU A CA 4
ATOM 5845 C C . GLU A 1 19 ? 15.932 7.180 8.054 1.00 0.00 19 GLU A C 4
ATOM 5846 O O . GLU A 1 19 ? 15.597 8.356 7.923 1.00 0.00 19 GLU A O 4
ATOM 5858 N N . GLU A 1 20 ? 16.780 6.548 7.256 1.00 0.00 20 GLU A N 4
ATOM 5859 C CA . GLU A 1 20 ? 17.395 7.228 6.129 1.00 0.00 20 GLU A CA 4
ATOM 5860 C C . GLU A 1 20 ? 16.375 7.424 5.006 1.00 0.00 20 GLU A C 4
ATOM 5861 O O . GLU A 1 20 ? 16.589 6.972 3.882 1.00 0.00 20 GLU A O 4
ATOM 5873 N N . THR A 1 21 ? 15.288 8.099 5.349 1.00 0.00 21 THR A N 4
ATOM 5874 C CA . THR A 1 21 ? 14.234 8.361 4.383 1.00 0.00 21 THR A CA 4
ATOM 5875 C C . THR A 1 21 ? 14.231 9.838 3.984 1.00 0.00 21 THR A C 4
ATOM 5876 O O . THR A 1 21 ? 14.139 10.716 4.840 1.00 0.00 21 THR A O 4
ATOM 5887 N N . ASP A 1 22 ? 14.333 10.066 2.683 1.00 0.00 22 ASP A N 4
ATOM 5888 C CA . ASP A 1 22 ? 14.344 11.421 2.160 1.00 0.00 22 ASP A CA 4
ATOM 5889 C C . ASP A 1 22 ? 13.121 11.627 1.263 1.00 0.00 22 ASP A C 4
ATOM 5890 O O . ASP A 1 22 ? 12.170 10.848 1.316 1.00 0.00 22 ASP A O 4
ATOM 5899 N N . ARG A 1 23 ? 13.185 12.679 0.461 1.00 0.00 23 ARG A N 4
ATOM 5900 C CA . ARG A 1 23 ? 12.095 12.997 -0.446 1.00 0.00 23 ARG A CA 4
ATOM 5901 C C . ARG A 1 23 ? 12.059 11.997 -1.603 1.00 0.00 23 ARG A C 4
ATOM 5902 O O . ARG A 1 23 ? 12.904 12.043 -2.495 1.00 0.00 23 ARG A O 4
ATOM 5923 N N . GLY A 1 24 ? 11.070 11.116 -1.551 1.00 0.00 24 GLY A N 4
ATOM 5924 C CA . GLY A 1 24 ? 10.913 10.106 -2.584 1.00 0.00 24 GLY A CA 4
ATOM 5925 C C . GLY A 1 24 ? 11.381 8.736 -2.087 1.00 0.00 24 GLY A C 4
ATOM 5926 O O . GLY A 1 24 ? 11.943 7.954 -2.852 1.00 0.00 24 GLY A O 4
ATOM 5930 N N . SER A 1 25 ? 11.131 8.488 -0.810 1.00 0.00 25 SER A N 4
ATOM 5931 C CA . SER A 1 25 ? 11.520 7.227 -0.203 1.00 0.00 25 SER A CA 4
ATOM 5932 C C . SER A 1 25 ? 10.313 6.290 -0.125 1.00 0.00 25 SER A C 4
ATOM 5933 O O . SER A 1 25 ? 9.222 6.708 0.259 1.00 0.00 25 SER A O 4
ATOM 5941 N N . LEU A 1 26 ? 10.550 5.040 -0.495 1.00 0.00 26 LEU A N 4
ATOM 5942 C CA . LEU A 1 26 ? 9.496 4.040 -0.472 1.00 0.00 26 LEU A CA 4
ATOM 5943 C C . LEU A 1 26 ? 9.319 3.525 0.958 1.00 0.00 26 LEU A C 4
ATOM 5944 O O . LEU A 1 26 ? 10.211 2.878 1.503 1.00 0.00 26 LEU A O 4
ATOM 5960 N N . VAL A 1 27 ? 8.161 3.832 1.524 1.00 0.00 27 VAL A N 4
ATOM 5961 C CA . VAL A 1 27 ? 7.855 3.408 2.880 1.00 0.00 27 VAL A CA 4
ATOM 5962 C C . VAL A 1 27 ? 7.490 1.922 2.875 1.00 0.00 27 VAL A C 4
ATOM 5963 O O . VAL A 1 27 ? 7.968 1.159 3.713 1.00 0.00 27 VAL A O 4
ATOM 5976 N N . GLY A 1 28 ? 6.646 1.556 1.922 1.00 0.00 28 GLY A N 4
ATOM 5977 C CA . GLY A 1 28 ? 6.211 0.175 1.796 1.00 0.00 28 GLY A CA 4
ATOM 5978 C C . GLY A 1 28 ? 5.109 0.041 0.743 1.00 0.00 28 GLY A C 4
ATOM 5979 O O . GLY A 1 28 ? 4.767 1.012 0.070 1.00 0.00 28 GLY A O 4
ATOM 5983 N N . ASN A 1 29 ? 4.585 -1.171 0.632 1.00 0.00 29 ASN A N 4
ATOM 5984 C CA . ASN A 1 29 ? 3.530 -1.445 -0.328 1.00 0.00 29 ASN A CA 4
ATOM 5985 C C . ASN A 1 29 ? 2.181 -1.462 0.394 1.00 0.00 29 ASN A C 4
ATOM 5986 O O . ASN A 1 29 ? 2.075 -1.974 1.507 1.00 0.00 29 ASN A O 4
ATOM 5997 N N . LEU A 1 30 ? 1.184 -0.896 -0.269 1.00 0.00 30 LEU A N 4
ATOM 5998 C CA . LEU A 1 30 ? -0.154 -0.840 0.295 1.00 0.00 30 LEU A CA 4
ATOM 5999 C C . LEU A 1 30 ? -1.069 -1.791 -0.477 1.00 0.00 30 LEU A C 4
ATOM 6000 O O . LEU A 1 30 ? -1.628 -2.725 0.097 1.00 0.00 30 LEU A O 4
ATOM 6016 N N . ALA A 1 31 ? -1.195 -1.522 -1.769 1.00 0.00 31 ALA A N 4
ATOM 6017 C CA . ALA A 1 31 ? -2.033 -2.343 -2.626 1.00 0.00 31 ALA A CA 4
ATOM 6018 C C . ALA A 1 31 ? -1.491 -3.774 -2.644 1.00 0.00 31 ALA A C 4
ATOM 6019 O O . ALA A 1 31 ? -2.241 -4.723 -2.868 1.00 0.00 31 ALA A O 4
ATOM 6026 N N . LYS A 1 32 ? -0.193 -3.884 -2.404 1.00 0.00 32 LYS A N 4
ATOM 6027 C CA . LYS A 1 32 ? 0.458 -5.183 -2.389 1.00 0.00 32 LYS A CA 4
ATOM 6028 C C . LYS A 1 32 ? 0.402 -5.760 -0.973 1.00 0.00 32 LYS A C 4
ATOM 6029 O O . LYS A 1 32 ? 0.518 -6.971 -0.788 1.00 0.00 32 LYS A O 4
ATOM 6048 N N . ASP A 1 33 ? 0.225 -4.867 -0.011 1.00 0.00 33 ASP A N 4
ATOM 6049 C CA . ASP A 1 33 ? 0.152 -5.273 1.383 1.00 0.00 33 ASP A CA 4
ATOM 6050 C C . ASP A 1 33 ? -1.150 -6.041 1.618 1.00 0.00 33 ASP A C 4
ATOM 6051 O O . ASP A 1 33 ? -1.130 -7.167 2.113 1.00 0.00 33 ASP A O 4
ATOM 6060 N N . LEU A 1 34 ? -2.251 -5.402 1.252 1.00 0.00 34 LEU A N 4
ATOM 6061 C CA . LEU A 1 34 ? -3.560 -6.010 1.418 1.00 0.00 34 LEU A CA 4
ATOM 6062 C C . LEU A 1 34 ? -3.739 -7.116 0.376 1.00 0.00 34 LEU A C 4
ATOM 6063 O O . LEU A 1 34 ? -4.718 -7.859 0.416 1.00 0.00 34 LEU A O 4
ATOM 6079 N N . GLY A 1 35 ? -2.777 -7.191 -0.532 1.00 0.00 35 GLY A N 4
ATOM 6080 C CA . GLY A 1 35 ? -2.816 -8.194 -1.583 1.00 0.00 35 GLY A CA 4
ATOM 6081 C C . GLY A 1 35 ? -3.802 -7.797 -2.683 1.00 0.00 35 GLY A C 4
ATOM 6082 O O . GLY A 1 35 ? -4.158 -8.617 -3.528 1.00 0.00 35 GLY A O 4
ATOM 6086 N N . LEU A 1 36 ? -4.215 -6.539 -2.638 1.00 0.00 36 LEU A N 4
ATOM 6087 C CA . LEU A 1 36 ? -5.153 -6.024 -3.621 1.00 0.00 36 LEU A CA 4
ATOM 6088 C C . LEU A 1 36 ? -4.386 -5.578 -4.867 1.00 0.00 36 LEU A C 4
ATOM 6089 O O . LEU A 1 36 ? -3.157 -5.636 -4.898 1.00 0.00 36 LEU A O 4
ATOM 6105 N N . SER A 1 37 ? -5.142 -5.142 -5.864 1.00 0.00 37 SER A N 4
ATOM 6106 C CA . SER A 1 37 ? -4.548 -4.686 -7.109 1.00 0.00 37 SER A CA 4
ATOM 6107 C C . SER A 1 37 ? -4.751 -3.177 -7.264 1.00 0.00 37 SER A C 4
ATOM 6108 O O . SER A 1 37 ? -5.683 -2.611 -6.696 1.00 0.00 37 SER A O 4
ATOM 6116 N N . LEU A 1 38 ? -3.862 -2.569 -8.036 1.00 0.00 38 LEU A N 4
ATOM 6117 C CA . LEU A 1 38 ? -3.932 -1.137 -8.273 1.00 0.00 38 LEU A CA 4
ATOM 6118 C C . LEU A 1 38 ? -5.382 -0.742 -8.560 1.00 0.00 38 LEU A C 4
ATOM 6119 O O . LEU A 1 38 ? -5.965 0.061 -7.833 1.00 0.00 38 LEU A O 4
ATOM 6135 N N . ARG A 1 39 ? -5.923 -1.325 -9.620 1.00 0.00 39 ARG A N 4
ATOM 6136 C CA . ARG A 1 39 ? -7.293 -1.044 -10.011 1.00 0.00 39 ARG A CA 4
ATOM 6137 C C . ARG A 1 39 ? -8.193 -0.967 -8.775 1.00 0.00 39 ARG A C 4
ATOM 6138 O O . ARG A 1 39 ? -8.860 0.042 -8.551 1.00 0.00 39 ARG A O 4
ATOM 6159 N N . GLU A 1 40 ? -8.181 -2.046 -8.006 1.00 0.00 40 GLU A N 4
ATOM 6160 C CA . GLU A 1 40 ? -8.987 -2.113 -6.799 1.00 0.00 40 GLU A CA 4
ATOM 6161 C C . GLU A 1 40 ? -8.726 -0.890 -5.917 1.00 0.00 40 GLU A C 4
ATOM 6162 O O . GLU A 1 40 ? -9.663 -0.259 -5.431 1.00 0.00 40 GLU A O 4
ATOM 6174 N N . LEU A 1 41 ? -7.447 -0.592 -5.738 1.00 0.00 41 LEU A N 4
ATOM 6175 C CA . LEU A 1 41 ? -7.050 0.544 -4.924 1.00 0.00 41 LEU A CA 4
ATOM 6176 C C . LEU A 1 41 ? -7.490 1.838 -5.612 1.00 0.00 41 LEU A C 4
ATOM 6177 O O . LEU A 1 41 ? -7.738 2.844 -4.950 1.00 0.00 41 LEU A O 4
ATOM 6193 N N . ILE A 1 42 ? -7.573 1.769 -6.933 1.00 0.00 42 ILE A N 4
ATOM 6194 C CA . ILE A 1 42 ? -7.978 2.923 -7.718 1.00 0.00 42 ILE A CA 4
ATOM 6195 C C . ILE A 1 42 ? -9.493 3.102 -7.608 1.00 0.00 42 ILE A C 4
ATOM 6196 O O . ILE A 1 42 ? -9.969 4.165 -7.213 1.00 0.00 42 ILE A O 4
ATOM 6212 N N . THR A 1 43 ? -10.210 2.046 -7.966 1.00 0.00 43 THR A N 4
ATOM 6213 C CA . THR A 1 43 ? -11.661 2.074 -7.913 1.00 0.00 43 THR A CA 4
ATOM 6214 C C . THR A 1 43 ? -12.135 2.602 -6.558 1.00 0.00 43 THR A C 4
ATOM 6215 O O . THR A 1 43 ? -13.004 3.471 -6.496 1.00 0.00 43 THR A O 4
ATOM 6226 N N . ARG A 1 44 ? -11.544 2.056 -5.505 1.00 0.00 44 ARG A N 4
ATOM 6227 C CA . ARG A 1 44 ? -11.895 2.462 -4.155 1.00 0.00 44 ARG A CA 4
ATOM 6228 C C . ARG A 1 44 ? -11.074 3.683 -3.737 1.00 0.00 44 ARG A C 4
ATOM 6229 O O . ARG A 1 44 ? -11.041 4.041 -2.561 1.00 0.00 44 ARG A O 4
ATOM 6250 N N . GLY A 1 45 ? -10.429 4.289 -4.724 1.00 0.00 45 GLY A N 4
ATOM 6251 C CA . GLY A 1 45 ? -9.610 5.462 -4.473 1.00 0.00 45 GLY A CA 4
ATOM 6252 C C . GLY A 1 45 ? -8.882 5.347 -3.132 1.00 0.00 45 GLY A C 4
ATOM 6253 O O . GLY A 1 45 ? -9.416 5.741 -2.097 1.00 0.00 45 GLY A O 4
ATOM 6257 N N . ALA A 1 46 ? -7.675 4.803 -3.195 1.00 0.00 46 ALA A N 4
ATOM 6258 C CA . ALA A 1 46 ? -6.869 4.631 -1.999 1.00 0.00 46 ALA A CA 4
ATOM 6259 C C . ALA A 1 46 ? -5.846 5.765 -1.910 1.00 0.00 46 ALA A C 4
ATOM 6260 O O . ALA A 1 46 ? -5.084 5.993 -2.849 1.00 0.00 46 ALA A O 4
ATOM 6267 N N . GLN A 1 47 ? -5.862 6.447 -0.774 1.00 0.00 47 GLN A N 4
ATOM 6268 C CA . GLN A 1 47 ? -4.945 7.552 -0.552 1.00 0.00 47 GLN A CA 4
ATOM 6269 C C . GLN A 1 47 ? -4.447 7.544 0.895 1.00 0.00 47 GLN A C 4
ATOM 6270 O O . GLN A 1 47 ? -5.090 6.972 1.774 1.00 0.00 47 GLN A O 4
ATOM 6284 N N . ILE A 1 48 ? -3.306 8.187 1.098 1.00 0.00 48 ILE A N 4
ATOM 6285 C CA . ILE A 1 48 ? -2.715 8.262 2.423 1.00 0.00 48 ILE A CA 4
ATOM 6286 C C . ILE A 1 48 ? -3.236 9.509 3.139 1.00 0.00 48 ILE A C 4
ATOM 6287 O O . ILE A 1 48 ? -3.235 10.601 2.573 1.00 0.00 48 ILE A O 4
ATOM 6303 N N . LEU A 1 49 ? -3.668 9.306 4.375 1.00 0.00 49 LEU A N 4
ATOM 6304 C CA . LEU A 1 49 ? -4.190 10.400 5.175 1.00 0.00 49 LEU A CA 4
ATOM 6305 C C . LEU A 1 49 ? -3.025 11.227 5.723 1.00 0.00 49 LEU A C 4
ATOM 6306 O O . LEU A 1 49 ? -1.904 10.733 5.829 1.00 0.00 49 LEU A O 4
ATOM 6322 N N . SER A 1 50 ? -3.331 12.472 6.057 1.00 0.00 50 SER A N 4
ATOM 6323 C CA . SER A 1 50 ? -2.323 13.373 6.591 1.00 0.00 50 SER A CA 4
ATOM 6324 C C . SER A 1 50 ? -2.042 13.033 8.056 1.00 0.00 50 SER A C 4
ATOM 6325 O O . SER A 1 50 ? -2.943 12.620 8.785 1.00 0.00 50 SER A O 4
ATOM 6333 N N . LYS A 1 51 ? -0.789 13.221 8.444 1.00 0.00 51 LYS A N 4
ATOM 6334 C CA . LYS A 1 51 ? -0.379 12.940 9.809 1.00 0.00 51 LYS A CA 4
ATOM 6335 C C . LYS A 1 51 ? -0.937 14.020 10.738 1.00 0.00 51 LYS A C 4
ATOM 6336 O O . LYS A 1 51 ? -1.210 15.137 10.303 1.00 0.00 51 LYS A O 4
ATOM 6355 N N . GLY A 1 52 ? -1.090 13.648 12.000 1.00 0.00 52 GLY A N 4
ATOM 6356 C CA . GLY A 1 52 ? -1.611 14.571 12.994 1.00 0.00 52 GLY A CA 4
ATOM 6357 C C . GLY A 1 52 ? -1.007 15.966 12.817 1.00 0.00 52 GLY A C 4
ATOM 6358 O O . GLY A 1 52 ? -1.660 16.969 13.099 1.00 0.00 52 GLY A O 4
ATOM 6362 N N . ASN A 1 53 ? 0.233 15.984 12.351 1.00 0.00 53 ASN A N 4
ATOM 6363 C CA . ASN A 1 53 ? 0.932 17.239 12.133 1.00 0.00 53 ASN A CA 4
ATOM 6364 C C . ASN A 1 53 ? 0.632 17.746 10.721 1.00 0.00 53 ASN A C 4
ATOM 6365 O O . ASN A 1 53 ? 0.122 18.853 10.551 1.00 0.00 53 ASN A O 4
ATOM 6376 N N . LYS A 1 54 ? 0.960 16.913 9.745 1.00 0.00 54 LYS A N 4
ATOM 6377 C CA . LYS A 1 54 ? 0.732 17.264 8.353 1.00 0.00 54 LYS A CA 4
ATOM 6378 C C . LYS A 1 54 ? 0.933 16.024 7.480 1.00 0.00 54 LYS A C 4
ATOM 6379 O O . LYS A 1 54 ? 1.446 15.008 7.947 1.00 0.00 54 LYS A O 4
ATOM 6398 N N . GLN A 1 55 ? 0.520 16.148 6.227 1.00 0.00 55 GLN A N 4
ATOM 6399 C CA . GLN A 1 55 ? 0.648 15.050 5.284 1.00 0.00 55 GLN A CA 4
ATOM 6400 C C . GLN A 1 55 ? 2.112 14.866 4.880 1.00 0.00 55 GLN A C 4
ATOM 6401 O O . GLN A 1 55 ? 2.663 15.681 4.141 1.00 0.00 55 GLN A O 4
ATOM 6415 N N . LEU A 1 56 ? 2.701 13.790 5.381 1.00 0.00 56 LEU A N 4
ATOM 6416 C CA . LEU A 1 56 ? 4.090 13.490 5.082 1.00 0.00 56 LEU A CA 4
ATOM 6417 C C . LEU A 1 56 ? 4.163 12.199 4.264 1.00 0.00 56 LEU A C 4
ATOM 6418 O O . LEU A 1 56 ? 5.225 11.588 4.154 1.00 0.00 56 LEU A O 4
ATOM 6434 N N . LEU A 1 57 ? 3.020 11.822 3.710 1.00 0.00 57 LEU A N 4
ATOM 6435 C CA . LEU A 1 57 ? 2.941 10.615 2.905 1.00 0.00 57 LEU A CA 4
ATOM 6436 C C . LEU A 1 57 ? 2.200 10.923 1.602 1.00 0.00 57 LEU A C 4
ATOM 6437 O O . LEU A 1 57 ? 1.374 11.834 1.554 1.00 0.00 57 LEU A O 4
ATOM 6453 N N . GLN A 1 58 ? 2.521 10.147 0.578 1.00 0.00 58 GLN A N 4
ATOM 6454 C CA . GLN A 1 58 ? 1.897 10.326 -0.722 1.00 0.00 58 GLN A CA 4
ATOM 6455 C C . GLN A 1 58 ? 1.948 9.021 -1.519 1.00 0.00 58 GLN A C 4
ATOM 6456 O O . GLN A 1 58 ? 3.003 8.636 -2.021 1.00 0.00 58 GLN A O 4
ATOM 6470 N N . LEU A 1 59 ? 0.794 8.376 -1.612 1.00 0.00 59 LEU A N 4
ATOM 6471 C CA . LEU A 1 59 ? 0.694 7.123 -2.341 1.00 0.00 59 LEU A CA 4
ATOM 6472 C C . LEU A 1 59 ? 0.643 7.413 -3.842 1.00 0.00 59 LEU A C 4
ATOM 6473 O O . LEU A 1 59 ? -0.125 8.264 -4.288 1.00 0.00 59 LEU A O 4
ATOM 6489 N N . GLU A 1 60 ? 1.471 6.688 -4.581 1.00 0.00 60 GLU A N 4
ATOM 6490 C CA . GLU A 1 60 ? 1.529 6.857 -6.023 1.00 0.00 60 GLU A CA 4
ATOM 6491 C C . GLU A 1 60 ? 0.700 5.776 -6.718 1.00 0.00 60 GLU A C 4
ATOM 6492 O O . GLU A 1 60 ? 1.064 4.601 -6.698 1.00 0.00 60 GLU A O 4
ATOM 6504 N N . GLN A 1 61 ? -0.399 6.211 -7.317 1.00 0.00 61 GLN A N 4
ATOM 6505 C CA . GLN A 1 61 ? -1.283 5.295 -8.017 1.00 0.00 61 GLN A CA 4
ATOM 6506 C C . GLN A 1 61 ? -0.635 4.824 -9.320 1.00 0.00 61 GLN A C 4
ATOM 6507 O O . GLN A 1 61 ? -1.190 3.982 -10.025 1.00 0.00 61 GLN A O 4
ATOM 6521 N N . LYS A 1 62 ? 0.531 5.387 -9.601 1.00 0.00 62 LYS A N 4
ATOM 6522 C CA . LYS A 1 62 ? 1.261 5.035 -10.807 1.00 0.00 62 LYS A CA 4
ATOM 6523 C C . LYS A 1 62 ? 1.951 3.684 -10.605 1.00 0.00 62 LYS A C 4
ATOM 6524 O O . LYS A 1 62 ? 2.468 3.098 -11.555 1.00 0.00 62 LYS A O 4
ATOM 6543 N N . SER A 1 63 ? 1.936 3.229 -9.361 1.00 0.00 63 SER A N 4
ATOM 6544 C CA . SER A 1 63 ? 2.554 1.958 -9.021 1.00 0.00 63 SER A CA 4
ATOM 6545 C C . SER A 1 63 ? 1.791 1.295 -7.873 1.00 0.00 63 SER A C 4
ATOM 6546 O O . SER A 1 63 ? 1.429 0.123 -7.958 1.00 0.00 63 SER A O 4
ATOM 6554 N N . GLY A 1 64 ? 1.568 2.075 -6.825 1.00 0.00 64 GLY A N 4
ATOM 6555 C CA . GLY A 1 64 ? 0.855 1.578 -5.661 1.00 0.00 64 GLY A CA 4
ATOM 6556 C C . GLY A 1 64 ? 1.811 1.350 -4.488 1.00 0.00 64 GLY A C 4
ATOM 6557 O O . GLY A 1 64 ? 1.915 0.237 -3.975 1.00 0.00 64 GLY A O 4
ATOM 6561 N N . ASN A 1 65 ? 2.484 2.423 -4.098 1.00 0.00 65 ASN A N 4
ATOM 6562 C CA . ASN A 1 65 ? 3.427 2.353 -2.995 1.00 0.00 65 ASN A CA 4
ATOM 6563 C C . ASN A 1 65 ? 3.214 3.554 -2.071 1.00 0.00 65 ASN A C 4
ATOM 6564 O O . ASN A 1 65 ? 2.600 4.544 -2.465 1.00 0.00 65 ASN A O 4
ATOM 6575 N N . L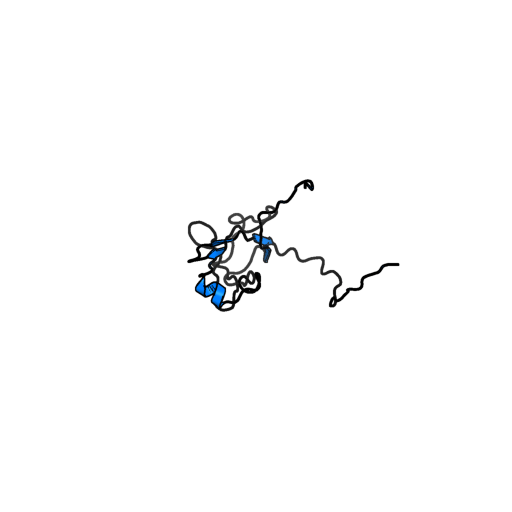EU A 1 66 ? 3.734 3.427 -0.859 1.00 0.00 66 LEU A N 4
ATOM 6576 C CA . LEU A 1 66 ? 3.608 4.489 0.125 1.00 0.00 66 LEU A CA 4
ATOM 6577 C C . LEU A 1 66 ? 4.876 5.344 0.111 1.00 0.00 66 LEU A C 4
ATOM 6578 O O . LEU A 1 66 ? 5.909 4.938 0.641 1.00 0.00 66 LEU A O 4
ATOM 6594 N N . LEU A 1 67 ? 4.757 6.513 -0.502 1.00 0.00 67 LEU A N 4
ATOM 6595 C CA . LEU A 1 67 ? 5.881 7.429 -0.593 1.00 0.00 67 LEU A CA 4
ATOM 6596 C C . LEU A 1 67 ? 5.713 8.540 0.446 1.00 0.00 67 LEU A C 4
ATOM 6597 O O . LEU A 1 67 ? 4.598 8.827 0.878 1.00 0.00 67 LEU A O 4
ATOM 6613 N N . LEU A 1 68 ? 6.838 9.134 0.817 1.00 0.00 68 LEU A N 4
ATOM 6614 C CA . LEU A 1 68 ? 6.829 10.207 1.797 1.00 0.00 68 LEU A CA 4
ATOM 6615 C C . LEU A 1 68 ? 6.675 11.548 1.077 1.00 0.00 68 LEU A C 4
ATOM 6616 O O . LEU A 1 68 ? 6.795 11.618 -0.145 1.00 0.00 68 LEU A O 4
ATOM 6632 N N . LYS A 1 69 ? 6.410 12.579 1.866 1.00 0.00 69 LYS A N 4
ATOM 6633 C CA . LYS A 1 69 ? 6.238 13.914 1.319 1.00 0.00 69 LYS A CA 4
ATOM 6634 C C . LYS A 1 69 ? 7.587 14.635 1.309 1.00 0.00 69 LYS A C 4
ATOM 6635 O O . LYS A 1 69 ? 7.885 15.390 0.385 1.00 0.00 69 LYS A O 4
ATOM 6654 N N . GLU A 1 70 ? 8.368 14.376 2.347 1.00 0.00 70 GLU A N 4
ATOM 6655 C CA . GLU A 1 70 ? 9.679 14.990 2.469 1.00 0.00 70 GLU A CA 4
ATOM 6656 C C . GLU A 1 70 ? 10.464 14.344 3.613 1.00 0.00 70 GLU A C 4
ATOM 6657 O O . GLU A 1 70 ? 9.980 13.412 4.253 1.00 0.00 70 GLU A O 4
ATOM 6669 N N . LYS A 1 71 ? 11.661 14.866 3.836 1.00 0.00 71 LYS A N 4
ATOM 6670 C CA . LYS A 1 71 ? 12.517 14.352 4.891 1.00 0.00 71 LYS A CA 4
ATOM 6671 C C . LYS A 1 71 ? 11.764 14.402 6.223 1.00 0.00 71 LYS A C 4
ATOM 6672 O O . LYS A 1 71 ? 11.269 15.456 6.620 1.00 0.00 71 LYS A O 4
ATOM 6691 N N . LEU A 1 72 ? 11.701 13.251 6.874 1.00 0.00 72 LEU A N 4
ATOM 6692 C CA . LEU A 1 72 ? 11.017 13.150 8.152 1.00 0.00 72 LEU A CA 4
ATOM 6693 C C . LEU A 1 72 ? 11.723 14.043 9.175 1.00 0.00 72 LEU A C 4
ATOM 6694 O O . LEU A 1 72 ? 12.922 14.291 9.065 1.00 0.00 72 LEU A O 4
ATOM 6710 N N . ASP A 1 73 ? 10.948 14.503 10.147 1.00 0.00 73 ASP A N 4
ATOM 6711 C CA . ASP A 1 73 ? 11.483 15.363 11.188 1.00 0.00 73 ASP A CA 4
ATOM 6712 C C . ASP A 1 73 ? 11.216 14.729 12.555 1.00 0.00 73 ASP A C 4
ATOM 6713 O O . ASP A 1 73 ? 10.069 14.652 12.993 1.00 0.00 73 ASP A O 4
ATOM 6722 N N . ARG A 1 74 ? 12.293 14.291 13.189 1.00 0.00 74 ARG A N 4
ATOM 6723 C CA . ARG A 1 74 ? 12.189 13.667 14.497 1.00 0.00 74 ARG A CA 4
ATOM 6724 C C . ARG A 1 74 ? 11.172 14.414 15.363 1.00 0.00 74 ARG A C 4
ATOM 6725 O O . ARG A 1 74 ? 10.235 13.812 15.885 1.00 0.00 74 ARG A O 4
ATOM 6746 N N . GLU A 1 75 ? 11.391 15.715 15.488 1.00 0.00 75 GLU A N 4
ATOM 6747 C CA . GLU A 1 75 ? 10.506 16.550 16.281 1.00 0.00 75 GLU A CA 4
ATOM 6748 C C . GLU A 1 75 ? 9.070 16.445 15.761 1.00 0.00 75 GLU A C 4
ATOM 6749 O O . GLU A 1 75 ? 8.177 16.000 16.481 1.00 0.00 75 GLU A O 4
ATOM 6761 N N . GLU A 1 76 ? 8.893 16.861 14.516 1.00 0.00 76 GLU A N 4
ATOM 6762 C CA . GLU A 1 76 ? 7.582 16.819 13.892 1.00 0.00 76 GLU A CA 4
ATOM 6763 C C . GLU A 1 76 ? 6.840 15.544 14.300 1.00 0.00 76 GLU A C 4
ATOM 6764 O O . GLU A 1 76 ? 5.729 15.609 14.823 1.00 0.00 76 GLU A O 4
ATOM 6776 N N . LEU A 1 77 ? 7.486 14.415 14.045 1.00 0.00 77 LEU A N 4
ATOM 6777 C CA . LEU A 1 77 ? 6.901 13.128 14.380 1.00 0.00 77 LEU A CA 4
ATOM 6778 C C . LEU A 1 77 ? 6.918 12.944 15.899 1.00 0.00 77 LEU A C 4
ATOM 6779 O O . LEU A 1 77 ? 5.888 13.083 16.556 1.00 0.00 77 LEU A O 4
ATOM 6795 N N . CYS A 1 78 ? 8.100 12.633 16.412 1.00 0.00 78 CYS A N 4
ATOM 6796 C CA . CYS A 1 78 ? 8.265 12.429 17.841 1.00 0.00 78 CYS A CA 4
ATOM 6797 C C . CYS A 1 78 ? 9.742 12.623 18.187 1.00 0.00 78 CYS A C 4
ATOM 6798 O O . CYS A 1 78 ? 10.535 11.687 18.089 1.00 0.00 78 CYS A O 4
ATOM 6805 N N . GLY A 1 79 ? 10.068 13.844 18.585 1.00 0.00 79 GLY A N 4
ATOM 6806 C CA . GLY A 1 79 ? 11.437 14.173 18.946 1.00 0.00 79 GLY A CA 4
ATOM 6807 C C . GLY A 1 79 ? 11.991 13.172 19.962 1.00 0.00 79 GLY A C 4
ATOM 6808 O O . GLY A 1 79 ? 11.601 13.185 21.128 1.00 0.00 79 GLY A O 4
ATOM 6812 N N . SER A 1 80 ? 12.893 12.329 19.482 1.00 0.00 80 SER A N 4
ATOM 6813 C CA . SER A 1 80 ? 13.506 11.323 20.333 1.00 0.00 80 SER A CA 4
ATOM 6814 C C . SER A 1 80 ? 12.451 10.702 21.251 1.00 0.00 80 SER A C 4
ATOM 6815 O O . SER A 1 80 ? 12.202 11.204 22.346 1.00 0.00 80 SER A O 4
ATOM 6823 N N . THR A 1 81 ? 11.859 9.618 20.771 1.00 0.00 81 THR A N 4
ATOM 6824 C CA . THR A 1 81 ? 10.837 8.923 21.534 1.00 0.00 81 THR A CA 4
ATOM 6825 C C . THR A 1 81 ? 10.715 7.472 21.066 1.00 0.00 81 THR A C 4
ATOM 6826 O O . THR A 1 81 ? 11.196 7.121 19.989 1.00 0.00 81 THR A O 4
ATOM 6837 N N . ASN A 1 82 ? 10.070 6.667 21.898 1.00 0.00 82 ASN A N 4
ATOM 6838 C CA . ASN A 1 82 ? 9.880 5.261 21.582 1.00 0.00 82 ASN A CA 4
ATOM 6839 C C . ASN A 1 82 ? 8.622 4.751 22.288 1.00 0.00 82 ASN A C 4
ATOM 6840 O O . ASN A 1 82 ? 8.372 5.093 23.442 1.00 0.00 82 ASN A O 4
ATOM 6851 N N . PRO A 1 83 ? 7.844 3.919 21.544 1.00 0.00 83 PRO A N 4
ATOM 6852 C CA . PRO A 1 83 ? 8.213 3.565 20.184 1.00 0.00 83 PRO A CA 4
ATOM 6853 C C . PRO A 1 83 ? 7.949 4.726 19.224 1.00 0.00 83 PRO A C 4
ATOM 6854 O O . PRO A 1 83 ? 7.161 5.621 19.529 1.00 0.00 83 PRO A O 4
ATOM 6865 N N . CYS A 1 84 ? 8.622 4.675 18.084 1.00 0.00 84 CYS A N 4
ATOM 6866 C CA . CYS A 1 84 ? 8.470 5.712 17.078 1.00 0.00 84 CYS A CA 4
ATOM 6867 C C . CYS A 1 84 ? 7.758 5.105 15.867 1.00 0.00 84 CYS A C 4
ATOM 6868 O O . CYS A 1 84 ? 8.398 4.506 15.003 1.00 0.00 84 CYS A O 4
ATOM 6875 N N . ILE A 1 85 ? 6.445 5.280 15.842 1.00 0.00 85 ILE A N 4
ATOM 6876 C CA . ILE A 1 85 ? 5.641 4.757 14.751 1.00 0.00 85 ILE A CA 4
ATOM 6877 C C . ILE A 1 85 ? 4.872 5.906 14.094 1.00 0.00 85 ILE A C 4
ATOM 6878 O O . ILE A 1 85 ? 4.295 6.745 14.783 1.00 0.00 85 ILE A O 4
ATOM 6894 N N . LEU A 1 86 ? 4.891 5.905 12.769 1.00 0.00 86 LEU A N 4
ATOM 6895 C CA . LEU A 1 86 ? 4.203 6.937 12.011 1.00 0.00 86 LEU A CA 4
ATOM 6896 C C . LEU A 1 86 ? 2.692 6.714 12.109 1.00 0.00 86 LEU A C 4
ATOM 6897 O O . LEU A 1 86 ? 2.237 5.581 12.263 1.00 0.00 86 LEU A O 4
ATOM 6913 N N . HIS A 1 87 ? 1.957 7.812 12.014 1.00 0.00 87 HIS A N 4
ATOM 6914 C CA . HIS A 1 87 ? 0.507 7.750 12.090 1.00 0.00 87 HIS A CA 4
ATOM 6915 C C . HIS A 1 87 ? -0.092 8.071 10.719 1.00 0.00 87 HIS A C 4
ATOM 6916 O O . HIS A 1 87 ? 0.014 9.198 10.239 1.00 0.00 87 HIS A O 4
ATOM 6930 N N . PHE A 1 88 ? -0.709 7.059 10.127 1.00 0.00 88 PHE A N 4
ATOM 6931 C CA . PHE A 1 88 ? -1.326 7.219 8.821 1.00 0.00 88 PHE A CA 4
ATOM 6932 C C . PHE A 1 88 ? -2.567 6.335 8.689 1.00 0.00 88 PHE A C 4
ATOM 6933 O O . PHE A 1 88 ? -2.864 5.538 9.577 1.00 0.00 88 PHE A O 4
ATOM 6950 N N . GLN A 1 89 ? -3.260 6.506 7.572 1.00 0.00 89 GLN A N 4
ATOM 6951 C CA . GLN A 1 89 ? -4.463 5.733 7.312 1.00 0.00 89 GLN A CA 4
ATOM 6952 C C . GLN A 1 89 ? -4.688 5.593 5.805 1.00 0.00 89 GLN A C 4
ATOM 6953 O O . GLN A 1 89 ? -3.990 6.219 5.009 1.00 0.00 89 GLN A O 4
ATOM 6967 N N . VAL A 1 90 ? -5.666 4.768 5.460 1.00 0.00 90 VAL A N 4
ATOM 6968 C CA . VAL A 1 90 ? -5.992 4.538 4.063 1.00 0.00 90 VAL A CA 4
ATOM 6969 C C . VAL A 1 90 ? -7.458 4.900 3.819 1.00 0.00 90 VAL A C 4
ATOM 6970 O O . VAL A 1 90 ? -8.358 4.248 4.347 1.00 0.00 90 VAL A O 4
ATOM 6983 N N . LEU A 1 91 ? -7.653 5.939 3.020 1.00 0.00 91 LEU A N 4
ATOM 6984 C CA . LEU A 1 91 ? -8.995 6.396 2.700 1.00 0.00 91 LEU A CA 4
ATOM 6985 C C . LEU A 1 91 ? -9.481 5.689 1.433 1.00 0.00 91 LEU A C 4
ATOM 6986 O O . LEU A 1 91 ? -8.738 5.569 0.461 1.00 0.00 91 LEU A O 4
ATOM 7002 N N . LEU A 1 92 ? -10.727 5.239 1.486 1.00 0.00 92 LEU A N 4
ATOM 7003 C CA . LEU A 1 92 ? -11.321 4.547 0.355 1.00 0.00 92 LEU A CA 4
ATOM 7004 C C . LEU A 1 92 ? -12.643 5.223 -0.014 1.00 0.00 92 LEU A C 4
ATOM 7005 O O . LEU A 1 92 ? -13.352 5.724 0.858 1.00 0.00 92 LEU A O 4
ATOM 7021 N N . LYS A 1 93 ? -12.934 5.216 -1.306 1.00 0.00 93 LYS A N 4
ATOM 7022 C CA . LYS A 1 93 ? -14.158 5.823 -1.801 1.00 0.00 93 LYS A CA 4
ATOM 7023 C C . LYS A 1 93 ? -15.222 4.738 -1.984 1.00 0.00 93 LYS A C 4
ATOM 7024 O O . LYS A 1 93 ? -14.942 3.553 -1.808 1.00 0.00 93 LYS A O 4
ATOM 7043 N N . SER A 1 94 ? -16.419 5.182 -2.336 1.00 0.00 94 SER A N 4
ATOM 7044 C CA . SER A 1 94 ? -17.526 4.265 -2.545 1.00 0.00 94 SER A CA 4
ATOM 7045 C C . SER A 1 94 ? -17.015 2.960 -3.159 1.00 0.00 94 SER A C 4
ATOM 7046 O O . SER A 1 94 ? -16.575 2.940 -4.307 1.00 0.00 94 SER A O 4
ATOM 7054 N N . PRO A 1 95 ? -17.092 1.873 -2.345 1.00 0.00 95 PRO A N 4
ATOM 7055 C CA . PRO A 1 95 ? -17.627 1.982 -0.998 1.00 0.00 95 PRO A CA 4
ATOM 7056 C C . PRO A 1 95 ? -16.620 2.655 -0.062 1.00 0.00 95 PRO A C 4
ATOM 7057 O O . PRO A 1 95 ? -15.496 2.181 0.090 1.00 0.00 95 PRO A O 4
ATOM 7068 N N . VAL A 1 96 ? -17.062 3.749 0.541 1.00 0.00 96 VAL A N 4
ATOM 7069 C CA . VAL A 1 96 ? -16.214 4.491 1.458 1.00 0.00 96 VAL A CA 4
ATOM 7070 C C . VAL A 1 96 ? -15.767 3.568 2.594 1.00 0.00 96 VAL A C 4
ATOM 7071 O O . VAL A 1 96 ? -16.585 2.861 3.182 1.00 0.00 96 VAL A O 4
ATOM 7084 N N . GLN A 1 97 ? -14.472 3.605 2.869 1.00 0.00 97 GLN A N 4
ATOM 7085 C CA . GLN A 1 97 ? -13.907 2.781 3.924 1.00 0.00 97 GLN A CA 4
ATOM 7086 C C . GLN A 1 97 ? -12.553 3.339 4.366 1.00 0.00 97 GLN A C 4
ATOM 7087 O O . GLN A 1 97 ? -11.829 3.929 3.565 1.00 0.00 97 GLN A O 4
ATOM 7101 N N . PHE A 1 98 ? -12.251 3.132 5.639 1.00 0.00 98 PHE A N 4
ATOM 7102 C CA . PHE A 1 98 ? -10.996 3.607 6.197 1.00 0.00 98 PHE A CA 4
ATOM 7103 C C . PHE A 1 98 ? -10.247 2.476 6.904 1.00 0.00 98 PHE A C 4
ATOM 7104 O O . PHE A 1 98 ? -10.850 1.480 7.301 1.00 0.00 98 PHE A O 4
ATOM 7121 N N . ILE A 1 99 ? -8.943 2.666 7.038 1.00 0.00 99 ILE A N 4
ATOM 7122 C CA . ILE A 1 99 ? -8.105 1.674 7.690 1.00 0.00 99 ILE A CA 4
ATOM 7123 C C . ILE A 1 99 ? -7.174 2.372 8.683 1.00 0.00 99 ILE A C 4
ATOM 7124 O O . ILE A 1 99 ? -7.024 3.592 8.648 1.00 0.00 99 ILE A O 4
ATOM 7140 N N . GLN A 1 100 ? -6.572 1.567 9.547 1.00 0.00 100 GLN A N 4
ATOM 7141 C CA . GLN A 1 100 ? -5.660 2.092 10.549 1.00 0.00 100 GLN A CA 4
ATOM 7142 C C . GLN A 1 100 ? -4.380 1.254 10.593 1.00 0.00 100 GLN A C 4
ATOM 7143 O O . GLN A 1 100 ? -4.266 0.332 11.398 1.00 0.00 100 GLN A O 4
ATOM 7157 N N . GLY A 1 101 ? -3.450 1.606 9.717 1.00 0.00 101 GLY A N 4
ATOM 7158 C CA . GLY A 1 101 ? -2.184 0.898 9.646 1.00 0.00 101 GLY A CA 4
ATOM 7159 C C . GLY A 1 101 ? -1.153 1.521 10.589 1.00 0.00 101 GLY A C 4
ATOM 7160 O O . GLY A 1 101 ? -1.490 2.381 11.401 1.00 0.00 101 GLY A O 4
ATOM 7164 N N . GLU A 1 102 ? 0.082 1.063 10.451 1.00 0.00 102 GLU A N 4
ATOM 7165 C CA . GLU A 1 102 ? 1.164 1.565 11.281 1.00 0.00 102 GLU A CA 4
ATOM 7166 C C . GLU A 1 102 ? 2.480 1.555 10.501 1.00 0.00 102 GLU A C 4
ATOM 7167 O O . GLU A 1 102 ? 2.619 0.826 9.520 1.00 0.00 102 GLU A O 4
ATOM 7179 N N . ILE A 1 103 ? 3.413 2.373 10.966 1.00 0.00 103 ILE A N 4
ATOM 7180 C CA . ILE A 1 103 ? 4.713 2.467 10.324 1.00 0.00 103 ILE A CA 4
ATOM 7181 C C . ILE A 1 103 ? 5.810 2.252 11.368 1.00 0.00 103 ILE A C 4
ATOM 7182 O O . ILE A 1 103 ? 6.052 3.119 12.207 1.00 0.00 103 ILE A O 4
ATOM 7198 N N . GLN A 1 104 ? 6.444 1.092 11.283 1.00 0.00 104 GLN A N 4
ATOM 7199 C CA . GLN A 1 104 ? 7.510 0.752 12.211 1.00 0.00 104 GLN A CA 4
ATOM 7200 C C . GLN A 1 104 ? 8.874 1.055 11.587 1.00 0.00 104 GLN A C 4
ATOM 7201 O O . GLN A 1 104 ? 9.060 0.889 10.383 1.00 0.00 104 GLN A O 4
ATOM 7215 N N . LEU A 1 105 ? 9.792 1.493 12.435 1.00 0.00 105 LEU A N 4
ATOM 7216 C CA . LEU A 1 105 ? 11.134 1.820 11.982 1.00 0.00 105 LEU A CA 4
ATOM 7217 C C . LEU A 1 105 ? 11.971 0.541 11.916 1.00 0.00 105 LEU A C 4
ATOM 7218 O O . LEU A 1 105 ? 12.090 -0.179 12.906 1.00 0.00 105 LEU A O 4
ATOM 7234 N N . GLN A 1 106 ? 12.529 0.298 10.739 1.00 0.00 106 GLN A N 4
ATOM 7235 C CA . GLN A 1 106 ? 13.352 -0.881 10.530 1.00 0.00 106 GLN A CA 4
ATOM 7236 C C . GLN A 1 106 ? 14.218 -1.149 11.763 1.00 0.00 106 GLN A C 4
ATOM 7237 O O . GLN A 1 106 ? 15.030 -0.311 12.150 1.00 0.00 106 GLN A O 4
ATOM 7251 N N . ASP A 1 107 ? 14.015 -2.322 12.346 1.00 0.00 107 ASP A N 4
ATOM 7252 C CA . ASP A 1 107 ? 14.767 -2.711 13.526 1.00 0.00 107 ASP A CA 4
ATOM 7253 C C . ASP A 1 107 ? 14.974 -4.227 13.517 1.00 0.00 107 ASP A C 4
ATOM 7254 O O . ASP A 1 107 ? 14.091 -4.975 13.102 1.00 0.00 107 ASP A O 4
ATOM 7263 N N . VAL A 1 108 ? 16.147 -4.634 13.979 1.00 0.00 108 VAL A N 4
ATOM 7264 C CA . VAL A 1 108 ? 16.482 -6.047 14.029 1.00 0.00 108 VAL A CA 4
ATOM 7265 C C . VAL A 1 108 ? 16.083 -6.614 15.393 1.00 0.00 108 VAL A C 4
ATOM 7266 O O . VAL A 1 108 ? 16.338 -5.995 16.425 1.00 0.00 108 VAL A O 4
ATOM 7279 N N . ASN A 1 109 ? 15.463 -7.784 15.354 1.00 0.00 109 ASN A N 4
ATOM 7280 C CA . ASN A 1 109 ? 15.026 -8.441 16.574 1.00 0.00 109 ASN A CA 4
ATOM 7281 C C . ASN A 1 109 ? 16.008 -9.561 16.925 1.00 0.00 109 ASN A C 4
ATOM 7282 O O . ASN A 1 109 ? 16.070 -10.576 16.233 1.00 0.00 109 ASN A O 4
ATOM 7293 N N . ASP A 1 110 ? 16.750 -9.338 18.000 1.00 0.00 110 ASP A N 4
ATOM 7294 C CA . ASP A 1 110 ? 17.726 -10.316 18.451 1.00 0.00 110 ASP A CA 4
ATOM 7295 C C . ASP A 1 110 ? 17.726 -10.362 19.980 1.00 0.00 110 ASP A C 4
ATOM 7296 O O . ASP A 1 110 ? 17.663 -11.439 20.572 1.00 0.00 110 ASP A O 4
ATOM 7305 N N . HIS A 1 111 ? 17.796 -9.181 20.576 1.00 0.00 111 HIS A N 4
ATOM 7306 C CA . HIS A 1 111 ? 17.805 -9.073 22.025 1.00 0.00 111 HIS A CA 4
ATOM 7307 C C . HIS A 1 111 ? 19.008 -9.831 22.589 1.00 0.00 111 HIS A C 4
ATOM 7308 O O . HIS A 1 111 ? 19.619 -10.640 21.892 1.00 0.00 111 HIS A O 4
ATOM 7322 N N . ALA A 1 112 ? 19.313 -9.543 23.846 1.00 0.00 112 ALA A N 4
ATOM 7323 C CA . ALA A 1 112 ? 20.433 -10.187 24.511 1.00 0.00 112 ALA A CA 4
ATOM 7324 C C . ALA A 1 112 ? 20.145 -11.684 24.649 1.00 0.00 112 ALA A C 4
ATOM 7325 O O . ALA A 1 112 ? 18.991 -12.089 24.774 1.00 0.00 112 ALA A O 4
ATOM 7332 N N . PRO A 1 113 ? 21.244 -12.485 24.622 1.00 0.00 113 PRO A N 4
ATOM 7333 C CA . PRO A 1 113 ? 21.122 -13.928 24.742 1.00 0.00 113 PRO A CA 4
ATOM 7334 C C . PRO A 1 113 ? 20.819 -14.333 26.186 1.00 0.00 113 PRO A C 4
ATOM 7335 O O . PRO A 1 113 ? 21.427 -13.814 27.121 1.00 0.00 113 PRO A O 4
ATOM 7346 N N . GLU A 1 114 ? 19.880 -15.258 26.323 1.00 0.00 114 GLU A N 4
ATOM 7347 C CA . GLU A 1 114 ? 19.490 -15.740 27.637 1.00 0.00 114 GLU A CA 4
ATOM 7348 C C . GLU A 1 114 ? 18.774 -17.086 27.518 1.00 0.00 114 GLU A C 4
ATOM 7349 O O . GLU A 1 114 ? 18.297 -17.447 26.443 1.00 0.00 114 GLU A O 4
ATOM 7361 N N . PHE A 1 115 ? 18.721 -17.793 28.638 1.00 0.00 115 PHE A N 4
ATOM 7362 C CA . PHE A 1 115 ? 18.071 -19.092 28.672 1.00 0.00 115 PHE A CA 4
ATOM 7363 C C . PHE A 1 115 ? 17.284 -19.278 29.971 1.00 0.00 115 PHE A C 4
ATOM 7364 O O . PHE A 1 115 ? 17.847 -19.181 31.061 1.00 0.00 115 PHE A O 4
ATOM 7381 N N . MET A 1 116 ? 15.995 -19.540 29.813 1.00 0.00 116 MET A N 4
ATOM 7382 C CA . MET A 1 116 ? 15.126 -19.740 30.960 1.00 0.00 116 MET A CA 4
ATOM 7383 C C . MET A 1 116 ? 14.363 -21.061 30.846 1.00 0.00 116 MET A C 4
ATOM 7384 O O . MET A 1 116 ? 13.766 -21.350 29.810 1.00 0.00 116 MET A O 4
ATOM 7398 N N . GLU A 1 117 ? 14.406 -21.828 31.926 1.00 0.00 117 GLU A N 4
ATOM 7399 C CA . GLU A 1 117 ? 13.726 -23.112 31.960 1.00 0.00 117 GLU A CA 4
ATOM 7400 C C . GLU A 1 117 ? 12.986 -23.285 33.288 1.00 0.00 117 GLU A C 4
ATOM 7401 O O . GLU A 1 117 ? 13.221 -22.537 34.236 1.00 0.00 117 GLU A O 4
ATOM 7413 N N . ASP A 1 118 ? 12.107 -24.276 33.314 1.00 0.00 118 ASP A N 4
ATOM 7414 C CA . ASP A 1 118 ? 11.331 -24.557 34.509 1.00 0.00 118 ASP A CA 4
ATOM 7415 C C . ASP A 1 118 ? 10.835 -26.003 34.462 1.00 0.00 118 ASP A C 4
ATOM 7416 O O . ASP A 1 118 ? 10.721 -26.589 33.387 1.00 0.00 118 ASP A O 4
ATOM 7425 N N . GLU A 1 119 ? 10.553 -26.537 35.641 1.00 0.00 119 GLU A N 4
ATOM 7426 C CA . GLU A 1 119 ? 10.072 -27.904 35.748 1.00 0.00 119 GLU A CA 4
ATOM 7427 C C . GLU A 1 119 ? 9.342 -28.108 37.077 1.00 0.00 119 GLU A C 4
ATOM 7428 O O . GLU A 1 119 ? 9.414 -27.260 37.965 1.00 0.00 119 GLU A O 4
ATOM 7440 N N . SER A 1 120 ? 8.656 -29.237 37.172 1.00 0.00 120 SER A N 4
ATOM 7441 C CA . SER A 1 120 ? 7.914 -29.563 38.378 1.00 0.00 120 SER A CA 4
ATOM 7442 C C . SER A 1 120 ? 7.490 -31.033 38.351 1.00 0.00 120 SER A C 4
ATOM 7443 O O . SER A 1 120 ? 7.084 -31.547 37.309 1.00 0.00 120 SER A O 4
ATOM 7451 N N . GLY A 1 121 ? 7.599 -31.669 39.508 1.00 0.00 121 GLY A N 4
ATOM 7452 C CA . GLY A 1 121 ? 7.233 -33.070 39.630 1.00 0.00 121 GLY A CA 4
ATOM 7453 C C . GLY A 1 121 ? 6.582 -33.350 40.986 1.00 0.00 121 GLY A C 4
ATOM 7454 O O . GLY A 1 121 ? 7.231 -33.238 42.025 1.00 0.00 121 GLY A O 4
ATOM 7458 N N . PRO A 1 122 ? 5.274 -33.719 40.931 1.00 0.00 122 PRO A N 4
ATOM 7459 C CA . PRO A 1 122 ? 4.529 -34.017 42.142 1.00 0.00 122 PRO A CA 4
ATOM 7460 C C . PRO A 1 122 ? 4.926 -35.381 42.709 1.00 0.00 122 PRO A C 4
ATOM 7461 O O . PRO A 1 122 ? 5.781 -36.066 42.149 1.00 0.00 122 PRO A O 4
ATOM 7472 N N . SER A 1 123 ? 4.287 -35.736 43.814 1.00 0.00 123 SER A N 4
ATOM 7473 C CA . SER A 1 123 ? 4.563 -37.007 44.463 1.00 0.00 123 SER A CA 4
ATOM 7474 C C . SER A 1 123 ? 3.307 -37.514 45.175 1.00 0.00 123 SER A C 4
ATOM 7475 O O . SER A 1 123 ? 2.434 -36.727 45.537 1.00 0.00 123 SER A O 4
ATOM 7483 N N . SER A 1 124 ? 3.257 -38.826 45.355 1.00 0.00 124 SER A N 4
ATOM 7484 C CA . SER A 1 124 ? 2.123 -39.447 46.017 1.00 0.00 124 SER A CA 4
ATOM 7485 C C . SER A 1 124 ? 2.551 -40.770 46.657 1.00 0.00 124 SER A C 4
ATOM 7486 O O . SER A 1 124 ? 3.639 -41.273 46.383 1.00 0.00 124 SER A O 4
ATOM 7494 N N . GLY A 1 125 ? 1.672 -41.295 47.498 1.00 0.00 125 GLY A N 4
ATOM 7495 C CA . GLY A 1 125 ? 1.945 -42.550 48.179 1.00 0.00 125 GLY A CA 4
ATOM 7496 C C . GLY A 1 125 ? 0.848 -42.871 49.196 1.00 0.00 125 GLY A C 4
ATOM 7497 O O . GLY A 1 125 ? 1.130 -43.065 50.377 1.00 0.00 125 GLY A O 4
ATOM 7501 N N . GLY A 1 1 ? -29.224 -19.317 11.177 1.00 0.00 1 GLY A N 5
ATOM 7502 C CA . GLY A 1 1 ? -27.950 -18.626 11.278 1.00 0.00 1 GLY A CA 5
ATOM 7503 C C . GLY A 1 1 ? -27.226 -18.614 9.930 1.00 0.00 1 GLY A C 5
ATOM 7504 O O . GLY A 1 1 ? -27.727 -19.156 8.946 1.00 0.00 1 GLY A O 5
ATOM 7508 N N . SER A 1 2 ? -26.057 -17.990 9.929 1.00 0.00 2 SER A N 5
ATOM 7509 C CA . SER A 1 2 ? -25.258 -17.900 8.718 1.00 0.00 2 SER A CA 5
ATOM 7510 C C . SER A 1 2 ? -23.771 -17.991 9.065 1.00 0.00 2 SER A C 5
ATOM 7511 O O . SER A 1 2 ? -23.070 -18.879 8.581 1.00 0.00 2 SER A O 5
ATOM 7519 N N . SER A 1 3 ? -23.332 -17.061 9.900 1.00 0.00 3 SER A N 5
ATOM 7520 C CA . SER A 1 3 ? -21.941 -17.026 10.317 1.00 0.00 3 SER A CA 5
ATOM 7521 C C . SER A 1 3 ? -21.738 -15.935 11.371 1.00 0.00 3 SER A C 5
ATOM 7522 O O . SER A 1 3 ? -22.634 -15.130 11.617 1.00 0.00 3 SER A O 5
ATOM 7530 N N . GLY A 1 4 ? -20.554 -15.945 11.967 1.00 0.00 4 GLY A N 5
ATOM 7531 C CA . GLY A 1 4 ? -20.222 -14.967 12.989 1.00 0.00 4 GLY A CA 5
ATOM 7532 C C . GLY A 1 4 ? -18.936 -14.218 12.634 1.00 0.00 4 GLY A C 5
ATOM 7533 O O . GLY A 1 4 ? -18.406 -14.374 11.535 1.00 0.00 4 GLY A O 5
ATOM 7537 N N . SER A 1 5 ? -18.472 -13.421 13.585 1.00 0.00 5 SER A N 5
ATOM 7538 C CA . SER A 1 5 ? -17.258 -12.647 13.387 1.00 0.00 5 SER A CA 5
ATOM 7539 C C . SER A 1 5 ? -16.827 -12.003 14.706 1.00 0.00 5 SER A C 5
ATOM 7540 O O . SER A 1 5 ? -17.666 -11.662 15.537 1.00 0.00 5 SER A O 5
ATOM 7548 N N . SER A 1 6 ? -15.519 -11.856 14.855 1.00 0.00 6 SER A N 5
ATOM 7549 C CA . SER A 1 6 ? -14.966 -11.258 16.059 1.00 0.00 6 SER A CA 5
ATOM 7550 C C . SER A 1 6 ? -13.507 -10.861 15.824 1.00 0.00 6 SER A C 5
ATOM 7551 O O . SER A 1 6 ? -12.838 -11.427 14.961 1.00 0.00 6 SER A O 5
ATOM 7559 N N . GLY A 1 7 ? -13.058 -9.891 16.606 1.00 0.00 7 GLY A N 5
ATOM 7560 C CA . GLY A 1 7 ? -11.691 -9.411 16.493 1.00 0.00 7 GLY A CA 5
ATOM 7561 C C . GLY A 1 7 ? -11.592 -7.938 16.895 1.00 0.00 7 GLY A C 5
ATOM 7562 O O . GLY A 1 7 ? -12.608 -7.258 17.030 1.00 0.00 7 GLY A O 5
ATOM 7566 N N . ALA A 1 8 ? -10.359 -7.489 17.075 1.00 0.00 8 ALA A N 5
ATOM 7567 C CA . ALA A 1 8 ? -10.114 -6.109 17.458 1.00 0.00 8 ALA A CA 5
ATOM 7568 C C . ALA A 1 8 ? -8.612 -5.824 17.390 1.00 0.00 8 ALA A C 5
ATOM 7569 O O . ALA A 1 8 ? -7.813 -6.735 17.182 1.00 0.00 8 ALA A O 5
ATOM 7576 N N . GLY A 1 9 ? -8.274 -4.555 17.569 1.00 0.00 9 GLY A N 5
ATOM 7577 C CA . GLY A 1 9 ? -6.883 -4.139 17.530 1.00 0.00 9 GLY A CA 5
ATOM 7578 C C . GLY A 1 9 ? -6.762 -2.663 17.146 1.00 0.00 9 GLY A C 5
ATOM 7579 O O . GLY A 1 9 ? -7.731 -2.055 16.693 1.00 0.00 9 GLY A O 5
ATOM 7583 N N . SER A 1 10 ? -5.565 -2.129 17.341 1.00 0.00 10 SER A N 5
ATOM 7584 C CA . SER A 1 10 ? -5.306 -0.736 17.021 1.00 0.00 10 SER A CA 5
ATOM 7585 C C . SER A 1 10 ? -4.649 -0.629 15.643 1.00 0.00 10 SER A C 5
ATOM 7586 O O . SER A 1 10 ? -5.147 0.077 14.767 1.00 0.00 10 SER A O 5
ATOM 7594 N N . ALA A 1 11 ? -3.541 -1.340 15.494 1.00 0.00 11 ALA A N 5
ATOM 7595 C CA . ALA A 1 11 ? -2.811 -1.334 14.238 1.00 0.00 11 ALA A CA 5
ATOM 7596 C C . ALA A 1 11 ? -3.209 -2.561 13.416 1.00 0.00 11 ALA A C 5
ATOM 7597 O O . ALA A 1 11 ? -3.206 -3.681 13.925 1.00 0.00 11 ALA A O 5
ATOM 7604 N N . THR A 1 12 ? -3.543 -2.309 12.159 1.00 0.00 12 THR A N 5
ATOM 7605 C CA . THR A 1 12 ? -3.942 -3.380 11.261 1.00 0.00 12 THR A CA 5
ATOM 7606 C C . THR A 1 12 ? -2.804 -3.719 10.297 1.00 0.00 12 THR A C 5
ATOM 7607 O O . THR A 1 12 ? -2.654 -4.870 9.889 1.00 0.00 12 THR A O 5
ATOM 7618 N N . ILE A 1 13 ? -2.032 -2.697 9.960 1.00 0.00 13 ILE A N 5
ATOM 7619 C CA . ILE A 1 13 ? -0.912 -2.873 9.051 1.00 0.00 13 ILE A CA 5
ATOM 7620 C C . ILE A 1 13 ? 0.345 -2.260 9.672 1.00 0.00 13 ILE A C 5
ATOM 7621 O O . ILE A 1 13 ? 0.261 -1.286 10.418 1.00 0.00 13 ILE A O 5
ATOM 7637 N N . THR A 1 14 ? 1.481 -2.856 9.341 1.00 0.00 14 THR A N 5
ATOM 7638 C CA . THR A 1 14 ? 2.753 -2.381 9.857 1.00 0.00 14 THR A CA 5
ATOM 7639 C C . THR A 1 14 ? 3.803 -2.351 8.744 1.00 0.00 14 THR A C 5
ATOM 7640 O O . THR A 1 14 ? 4.152 -3.392 8.188 1.00 0.00 14 THR A O 5
ATOM 7651 N N . TYR A 1 15 ? 4.276 -1.149 8.452 1.00 0.00 15 TYR A N 5
ATOM 7652 C CA . TYR A 1 15 ? 5.279 -0.971 7.416 1.00 0.00 15 TYR A CA 5
ATOM 7653 C C . TYR A 1 15 ? 6.685 -0.922 8.016 1.00 0.00 15 TYR A C 5
ATOM 7654 O O . TYR A 1 15 ? 6.852 -0.601 9.192 1.00 0.00 15 TYR A O 5
ATOM 7672 N N . SER A 1 16 ? 7.662 -1.246 7.181 1.00 0.00 16 SER A N 5
ATOM 7673 C CA . SER A 1 16 ? 9.049 -1.243 7.615 1.00 0.00 16 SER A CA 5
ATOM 7674 C C . SER A 1 16 ? 9.870 -0.296 6.737 1.00 0.00 16 SER A C 5
ATOM 7675 O O . SER A 1 16 ? 10.125 -0.590 5.570 1.00 0.00 16 SER A O 5
ATOM 7683 N N . VAL A 1 17 ? 10.260 0.821 7.332 1.00 0.00 17 VAL A N 5
ATOM 7684 C CA . VAL A 1 17 ? 11.047 1.813 6.619 1.00 0.00 17 VAL A CA 5
ATOM 7685 C C . VAL A 1 17 ? 12.204 2.275 7.507 1.00 0.00 17 VAL A C 5
ATOM 7686 O O . VAL A 1 17 ? 11.995 2.647 8.661 1.00 0.00 17 VAL A O 5
ATOM 7699 N N . LEU A 1 18 ? 13.399 2.236 6.935 1.00 0.00 18 LEU A N 5
ATOM 7700 C CA . LEU A 1 18 ? 14.589 2.646 7.661 1.00 0.00 18 LEU A CA 5
ATOM 7701 C C . LEU A 1 18 ? 14.452 4.114 8.069 1.00 0.00 18 LEU A C 5
ATOM 7702 O O . LEU A 1 18 ? 13.363 4.683 7.998 1.00 0.00 18 LEU A O 5
ATOM 7718 N N . GLU A 1 19 ? 15.571 4.686 8.489 1.00 0.00 19 GLU A N 5
ATOM 7719 C CA . GLU A 1 19 ? 15.589 6.076 8.909 1.00 0.00 19 GLU A CA 5
ATOM 7720 C C . GLU A 1 19 ? 16.034 6.974 7.753 1.00 0.00 19 GLU A C 5
ATOM 7721 O O . GLU A 1 19 ? 15.641 8.138 7.679 1.00 0.00 19 GLU A O 5
ATOM 7733 N N . GLU A 1 20 ? 16.846 6.400 6.878 1.00 0.00 20 GLU A N 5
ATOM 7734 C CA . GLU A 1 20 ? 17.348 7.134 5.729 1.00 0.00 20 GLU A CA 5
ATOM 7735 C C . GLU A 1 20 ? 16.226 7.365 4.715 1.00 0.00 20 GLU A C 5
ATOM 7736 O O . GLU A 1 20 ? 16.322 6.935 3.567 1.00 0.00 20 GLU A O 5
ATOM 7748 N N . THR A 1 21 ? 15.186 8.046 5.177 1.00 0.00 21 THR A N 5
ATOM 7749 C CA . THR A 1 21 ? 14.046 8.340 4.325 1.00 0.00 21 THR A CA 5
ATOM 7750 C C . THR A 1 21 ? 14.011 9.829 3.977 1.00 0.00 21 THR A C 5
ATOM 7751 O O . THR A 1 21 ? 14.054 10.679 4.865 1.00 0.00 21 THR A O 5
ATOM 7762 N N . ASP A 1 22 ? 13.933 10.100 2.683 1.00 0.00 22 ASP A N 5
ATOM 7763 C CA . ASP A 1 22 ? 13.892 11.472 2.206 1.00 0.00 22 ASP A CA 5
ATOM 7764 C C . ASP A 1 22 ? 12.871 11.583 1.072 1.00 0.00 22 ASP A C 5
ATOM 7765 O O . ASP A 1 22 ? 12.478 10.576 0.485 1.00 0.00 22 ASP A O 5
ATOM 7774 N N . ARG A 1 23 ? 12.470 12.816 0.798 1.00 0.00 23 ARG A N 5
ATOM 7775 C CA . ARG A 1 23 ? 11.503 13.071 -0.256 1.00 0.00 23 ARG A CA 5
ATOM 7776 C C . ARG A 1 23 ? 11.753 12.140 -1.444 1.00 0.00 23 ARG A C 5
ATOM 7777 O O . ARG A 1 23 ? 12.585 12.433 -2.302 1.00 0.00 23 ARG A O 5
ATOM 7798 N N . GLY A 1 24 ? 11.019 11.037 -1.456 1.00 0.00 24 GLY A N 5
ATOM 7799 C CA . GLY A 1 24 ? 11.152 10.061 -2.524 1.00 0.00 24 GLY A CA 5
ATOM 7800 C C . GLY A 1 24 ? 11.629 8.714 -1.980 1.00 0.00 24 GLY A C 5
ATOM 7801 O O . GLY A 1 24 ? 12.509 8.081 -2.562 1.00 0.00 24 GLY A O 5
ATOM 7805 N N . SER A 1 25 ? 11.027 8.313 -0.870 1.00 0.00 25 SER A N 5
ATOM 7806 C CA . SER A 1 25 ? 11.379 7.052 -0.240 1.00 0.00 25 SER A CA 5
ATOM 7807 C C . SER A 1 25 ? 10.164 6.123 -0.214 1.00 0.00 25 SER A C 5
ATOM 7808 O O . SER A 1 25 ? 9.074 6.532 0.184 1.00 0.00 25 SER A O 5
ATOM 7816 N N . LEU A 1 26 ? 10.392 4.890 -0.642 1.00 0.00 26 LEU A N 5
ATOM 7817 C CA . LEU A 1 26 ? 9.330 3.900 -0.673 1.00 0.00 26 LEU A CA 5
ATOM 7818 C C . LEU A 1 26 ? 9.147 3.310 0.727 1.00 0.00 26 LEU A C 5
ATOM 7819 O O . LEU A 1 26 ? 10.018 2.596 1.222 1.00 0.00 26 LEU A O 5
ATOM 7835 N N . VAL A 1 27 ? 8.009 3.631 1.326 1.00 0.00 27 VAL A N 5
ATOM 7836 C CA . VAL A 1 27 ? 7.702 3.143 2.659 1.00 0.00 27 VAL A CA 5
ATOM 7837 C C . VAL A 1 27 ? 7.232 1.690 2.569 1.00 0.00 27 VAL A C 5
ATOM 7838 O O . VAL A 1 27 ? 7.603 0.861 3.399 1.00 0.00 27 VAL A O 5
ATOM 7851 N N . GLY A 1 28 ? 6.421 1.425 1.555 1.00 0.00 28 GLY A N 5
ATOM 7852 C CA . GLY A 1 28 ? 5.897 0.086 1.345 1.00 0.00 28 GLY A CA 5
ATOM 7853 C C . GLY A 1 28 ? 4.658 0.117 0.448 1.00 0.00 28 GLY A C 5
ATOM 7854 O O . GLY A 1 28 ? 4.084 1.179 0.213 1.00 0.00 28 GLY A O 5
ATOM 7858 N N . ASN A 1 29 ? 4.283 -1.061 -0.029 1.00 0.00 29 ASN A N 5
ATOM 7859 C CA . ASN A 1 29 ? 3.123 -1.183 -0.895 1.00 0.00 29 ASN A CA 5
ATOM 7860 C C . ASN A 1 29 ? 1.857 -1.253 -0.038 1.00 0.00 29 ASN A C 5
ATOM 7861 O O . ASN A 1 29 ? 1.847 -1.897 1.009 1.00 0.00 29 ASN A O 5
ATOM 7872 N N . LEU A 1 30 ? 0.820 -0.580 -0.516 1.00 0.00 30 LEU A N 5
ATOM 7873 C CA . LEU A 1 30 ? -0.448 -0.558 0.194 1.00 0.00 30 LEU A CA 5
ATOM 7874 C C . LEU A 1 30 ? -1.419 -1.534 -0.475 1.00 0.00 30 LEU A C 5
ATOM 7875 O O . LEU A 1 30 ? -2.266 -2.126 0.191 1.00 0.00 30 LEU A O 5
ATOM 7891 N N . ALA A 1 31 ? -1.262 -1.670 -1.784 1.00 0.00 31 ALA A N 5
ATOM 7892 C CA . ALA A 1 31 ? -2.115 -2.564 -2.550 1.00 0.00 31 ALA A CA 5
ATOM 7893 C C . ALA A 1 31 ? -1.615 -4.001 -2.388 1.00 0.00 31 ALA A C 5
ATOM 7894 O O . ALA A 1 31 ? -2.412 -4.926 -2.242 1.00 0.00 31 ALA A O 5
ATOM 7901 N N . LYS A 1 32 ? -0.298 -4.143 -2.420 1.00 0.00 32 LYS A N 5
ATOM 7902 C CA . LYS A 1 32 ? 0.317 -5.452 -2.278 1.00 0.00 32 LYS A CA 5
ATOM 7903 C C . LYS A 1 32 ? 0.183 -5.919 -0.828 1.00 0.00 32 LYS A C 5
ATOM 7904 O O . LYS A 1 32 ? 0.209 -7.118 -0.553 1.00 0.00 32 LYS A O 5
ATOM 7923 N N . ASP A 1 33 ? 0.043 -4.949 0.063 1.00 0.00 33 ASP A N 5
ATOM 7924 C CA . ASP A 1 33 ? -0.094 -5.246 1.479 1.00 0.00 33 ASP A CA 5
ATOM 7925 C C . ASP A 1 33 ? -1.373 -6.055 1.703 1.00 0.00 33 ASP A C 5
ATOM 7926 O O . ASP A 1 33 ? -1.315 -7.216 2.108 1.00 0.00 33 ASP A O 5
ATOM 7935 N N . LEU A 1 34 ? -2.499 -5.411 1.431 1.00 0.00 34 LEU A N 5
ATOM 7936 C CA . LEU A 1 34 ? -3.789 -6.057 1.599 1.00 0.00 34 LEU A CA 5
ATOM 7937 C C . LEU A 1 34 ? -3.972 -7.112 0.506 1.00 0.00 34 LEU A C 5
ATOM 7938 O O . LEU A 1 34 ? -4.932 -7.881 0.535 1.00 0.00 34 LEU A O 5
ATOM 7954 N N . GLY A 1 35 ? -3.037 -7.115 -0.432 1.00 0.00 35 GLY A N 5
ATOM 7955 C CA . GLY A 1 35 ? -3.083 -8.063 -1.532 1.00 0.00 35 GLY A CA 5
ATOM 7956 C C . GLY A 1 35 ? -4.085 -7.617 -2.599 1.00 0.00 35 GLY A C 5
ATOM 7957 O O . GLY A 1 35 ? -4.478 -8.408 -3.455 1.00 0.00 35 GLY A O 5
ATOM 7961 N N . LEU A 1 36 ? -4.469 -6.352 -2.512 1.00 0.00 36 LEU A N 5
ATOM 7962 C CA . LEU A 1 36 ? -5.417 -5.791 -3.459 1.00 0.00 36 LEU A CA 5
ATOM 7963 C C . LEU A 1 36 ? -4.684 -5.420 -4.750 1.00 0.00 36 LEU A C 5
ATOM 7964 O O . LEU A 1 36 ? -3.464 -5.258 -4.750 1.00 0.00 36 LEU A O 5
ATOM 7980 N N . SER A 1 37 ? -5.458 -5.297 -5.818 1.00 0.00 37 SER A N 5
ATOM 7981 C CA . SER A 1 37 ? -4.897 -4.948 -7.112 1.00 0.00 37 SER A CA 5
ATOM 7982 C C . SER A 1 37 ? -4.881 -3.428 -7.283 1.00 0.00 37 SER A C 5
ATOM 7983 O O . SER A 1 37 ? -5.795 -2.739 -6.833 1.00 0.00 37 SER A O 5
ATOM 7991 N N . LEU A 1 38 ? -3.831 -2.949 -7.935 1.00 0.00 38 LEU A N 5
ATOM 7992 C CA . LEU A 1 38 ? -3.684 -1.523 -8.171 1.00 0.00 38 LEU A CA 5
ATOM 7993 C C . LEU A 1 38 ? -5.044 -0.929 -8.545 1.00 0.00 38 LEU A C 5
ATOM 7994 O O . LEU A 1 38 ? -5.501 0.027 -7.920 1.00 0.00 38 LEU A O 5
ATOM 8010 N N . ARG A 1 39 ? -5.653 -1.520 -9.562 1.00 0.00 39 ARG A N 5
ATOM 8011 C CA . ARG A 1 39 ? -6.951 -1.062 -10.026 1.00 0.00 39 ARG A CA 5
ATOM 8012 C C . ARG A 1 39 ? -7.884 -0.818 -8.838 1.00 0.00 39 ARG A C 5
ATOM 8013 O O . ARG A 1 39 ? -8.376 0.293 -8.648 1.00 0.00 39 ARG A O 5
ATOM 8034 N N . GLU A 1 40 ? -8.099 -1.876 -8.069 1.00 0.00 40 GLU A N 5
ATOM 8035 C CA . GLU A 1 40 ? -8.964 -1.791 -6.904 1.00 0.00 40 GLU A CA 5
ATOM 8036 C C . GLU A 1 40 ? -8.584 -0.581 -6.048 1.00 0.00 40 GLU A C 5
ATOM 8037 O O . GLU A 1 40 ? -9.455 0.147 -5.574 1.00 0.00 40 GLU A O 5
ATOM 8049 N N . LEU A 1 41 ? -7.282 -0.403 -5.876 1.00 0.00 41 LEU A N 5
ATOM 8050 C CA . LEU A 1 41 ? -6.776 0.706 -5.085 1.00 0.00 41 LEU A CA 5
ATOM 8051 C C . LEU A 1 41 ? -7.072 2.020 -5.810 1.00 0.00 41 LEU A C 5
ATOM 8052 O O . LEU A 1 41 ? -7.189 3.069 -5.179 1.00 0.00 41 LEU A O 5
ATOM 8068 N N . ILE A 1 42 ? -7.185 1.921 -7.127 1.00 0.00 42 ILE A N 5
ATOM 8069 C CA . ILE A 1 42 ? -7.465 3.088 -7.944 1.00 0.00 42 ILE A CA 5
ATOM 8070 C C . ILE A 1 42 ? -8.970 3.364 -7.934 1.00 0.00 42 ILE A C 5
ATOM 8071 O O . ILE A 1 42 ? -9.403 4.453 -7.560 1.00 0.00 42 ILE A O 5
ATOM 8087 N N . THR A 1 43 ? -9.727 2.359 -8.349 1.00 0.00 43 THR A N 5
ATOM 8088 C CA . THR A 1 43 ? -11.174 2.480 -8.391 1.00 0.00 43 THR A CA 5
ATOM 8089 C C . THR A 1 43 ? -11.714 2.909 -7.026 1.00 0.00 43 THR A C 5
ATOM 8090 O O . THR A 1 43 ? -12.559 3.799 -6.940 1.00 0.00 43 THR A O 5
ATOM 8101 N N . ARG A 1 44 ? -11.204 2.256 -5.992 1.00 0.00 44 ARG A N 5
ATOM 8102 C CA . ARG A 1 44 ? -11.625 2.559 -4.634 1.00 0.00 44 ARG A CA 5
ATOM 8103 C C . ARG A 1 44 ? -10.880 3.788 -4.110 1.00 0.00 44 ARG A C 5
ATOM 8104 O O . ARG A 1 44 ? -11.018 4.150 -2.942 1.00 0.00 44 ARG A O 5
ATOM 8125 N N . GLY A 1 45 ? -10.107 4.396 -4.998 1.00 0.00 45 GLY A N 5
ATOM 8126 C CA . GLY A 1 45 ? -9.341 5.577 -4.639 1.00 0.00 45 GLY A CA 5
ATOM 8127 C C . GLY A 1 45 ? -8.714 5.423 -3.251 1.00 0.00 45 GLY A C 5
ATOM 8128 O O . GLY A 1 45 ? -9.333 5.768 -2.246 1.00 0.00 45 GLY A O 5
ATOM 8132 N N . ALA A 1 46 ? -7.495 4.905 -3.241 1.00 0.00 46 ALA A N 5
ATOM 8133 C CA . ALA A 1 46 ? -6.778 4.702 -1.994 1.00 0.00 46 ALA A CA 5
ATOM 8134 C C . ALA A 1 46 ? -5.722 5.797 -1.833 1.00 0.00 46 ALA A C 5
ATOM 8135 O O . ALA A 1 46 ? -4.874 5.979 -2.705 1.00 0.00 46 ALA A O 5
ATOM 8142 N N . GLN A 1 47 ? -5.808 6.498 -0.712 1.00 0.00 47 GLN A N 5
ATOM 8143 C CA . GLN A 1 47 ? -4.870 7.570 -0.426 1.00 0.00 47 GLN A CA 5
ATOM 8144 C C . GLN A 1 47 ? -4.357 7.457 1.012 1.00 0.00 47 GLN A C 5
ATOM 8145 O O . GLN A 1 47 ? -4.930 6.733 1.824 1.00 0.00 47 GLN A O 5
ATOM 8159 N N . ILE A 1 48 ? -3.283 8.185 1.282 1.00 0.00 48 ILE A N 5
ATOM 8160 C CA . ILE A 1 48 ? -2.687 8.176 2.607 1.00 0.00 48 ILE A CA 5
ATOM 8161 C C . ILE A 1 48 ? -3.131 9.425 3.370 1.00 0.00 48 ILE A C 5
ATOM 8162 O O . ILE A 1 48 ? -3.033 10.538 2.855 1.00 0.00 48 ILE A O 5
ATOM 8178 N N . LEU A 1 49 ? -3.610 9.200 4.584 1.00 0.00 49 LEU A N 5
ATOM 8179 C CA . LEU A 1 49 ? -4.069 10.294 5.423 1.00 0.00 49 LEU A CA 5
ATOM 8180 C C . LEU A 1 49 ? -3.168 10.398 6.656 1.00 0.00 49 LEU A C 5
ATOM 8181 O O . LEU A 1 49 ? -3.240 9.561 7.554 1.00 0.00 49 LEU A O 5
ATOM 8197 N N . SER A 1 50 ? -2.341 11.434 6.659 1.00 0.00 50 SER A N 5
ATOM 8198 C CA . SER A 1 50 ? -1.428 11.658 7.766 1.00 0.00 50 SER A CA 5
ATOM 8199 C C . SER A 1 50 ? -1.438 13.136 8.161 1.00 0.00 50 SER A C 5
ATOM 8200 O O . SER A 1 50 ? -1.436 14.013 7.298 1.00 0.00 50 SER A O 5
ATOM 8208 N N . LYS A 1 51 ? -1.449 13.367 9.466 1.00 0.00 51 LYS A N 5
ATOM 8209 C CA . LYS A 1 51 ? -1.459 14.724 9.986 1.00 0.00 51 LYS A CA 5
ATOM 8210 C C . LYS A 1 51 ? -2.570 15.520 9.298 1.00 0.00 51 LYS A C 5
ATOM 8211 O O . LYS A 1 51 ? -3.317 14.977 8.485 1.00 0.00 51 LYS A O 5
ATOM 8230 N N . GLY A 1 52 ? -2.645 16.796 9.650 1.00 0.00 52 GLY A N 5
ATOM 8231 C CA . GLY A 1 52 ? -3.653 17.672 9.077 1.00 0.00 52 GLY A CA 5
ATOM 8232 C C . GLY A 1 52 ? -3.010 18.739 8.188 1.00 0.00 52 GLY A C 5
ATOM 8233 O O . GLY A 1 52 ? -2.108 19.453 8.623 1.00 0.00 52 GLY A O 5
ATOM 8237 N N . ASN A 1 53 ? -3.499 18.812 6.959 1.00 0.00 53 ASN A N 5
ATOM 8238 C CA . ASN A 1 53 ? -2.984 19.779 6.005 1.00 0.00 53 ASN A CA 5
ATOM 8239 C C . ASN A 1 53 ? -1.455 19.783 6.064 1.00 0.00 53 ASN A C 5
ATOM 8240 O O . ASN A 1 53 ? -0.827 20.828 5.903 1.00 0.00 53 ASN A O 5
ATOM 8251 N N . LYS A 1 54 ? -0.901 18.602 6.296 1.00 0.00 54 LYS A N 5
ATOM 8252 C CA . LYS A 1 54 ? 0.542 18.456 6.378 1.00 0.00 54 LYS A CA 5
ATOM 8253 C C . LYS A 1 54 ? 0.898 16.969 6.426 1.00 0.00 54 LYS A C 5
ATOM 8254 O O . LYS A 1 54 ? 1.541 16.511 7.370 1.00 0.00 54 LYS A O 5
ATOM 8273 N N . GLN A 1 55 ? 0.465 16.256 5.397 1.00 0.00 55 GLN A N 5
ATOM 8274 C CA . GLN A 1 55 ? 0.730 14.830 5.310 1.00 0.00 55 GLN A CA 5
ATOM 8275 C C . GLN A 1 55 ? 2.171 14.584 4.861 1.00 0.00 55 GLN A C 5
ATOM 8276 O O . GLN A 1 55 ? 2.690 15.302 4.008 1.00 0.00 55 GLN A O 5
ATOM 8290 N N . LEU A 1 56 ? 2.778 13.567 5.456 1.00 0.00 56 LEU A N 5
ATOM 8291 C CA . LEU A 1 56 ? 4.149 13.218 5.128 1.00 0.00 56 LEU A CA 5
ATOM 8292 C C . LEU A 1 56 ? 4.162 11.910 4.336 1.00 0.00 56 LEU A C 5
ATOM 8293 O O . LEU A 1 56 ? 5.190 11.240 4.254 1.00 0.00 56 LEU A O 5
ATOM 8309 N N . LEU A 1 57 ? 3.008 11.585 3.771 1.00 0.00 57 LEU A N 5
ATOM 8310 C CA . LEU A 1 57 ? 2.874 10.369 2.988 1.00 0.00 57 LEU A CA 5
ATOM 8311 C C . LEU A 1 57 ? 2.084 10.673 1.713 1.00 0.00 57 LEU A C 5
ATOM 8312 O O . LEU A 1 57 ? 1.222 11.550 1.708 1.00 0.00 57 LEU A O 5
ATOM 8328 N N . GLN A 1 58 ? 2.407 9.932 0.664 1.00 0.00 58 GLN A N 5
ATOM 8329 C CA . GLN A 1 58 ? 1.738 10.111 -0.613 1.00 0.00 58 GLN A CA 5
ATOM 8330 C C . GLN A 1 58 ? 1.811 8.823 -1.436 1.00 0.00 58 GLN A C 5
ATOM 8331 O O . GLN A 1 58 ? 2.885 8.435 -1.894 1.00 0.00 58 GLN A O 5
ATOM 8345 N N . LEU A 1 59 ? 0.656 8.196 -1.599 1.00 0.00 59 LEU A N 5
ATOM 8346 C CA . LEU A 1 59 ? 0.575 6.960 -2.358 1.00 0.00 59 LEU A CA 5
ATOM 8347 C C . LEU A 1 59 ? 0.585 7.284 -3.854 1.00 0.00 59 LEU A C 5
ATOM 8348 O O . LEU A 1 59 ? -0.306 7.972 -4.349 1.00 0.00 59 LEU A O 5
ATOM 8364 N N . GLU A 1 60 ? 1.603 6.772 -4.530 1.00 0.00 60 GLU A N 5
ATOM 8365 C CA . GLU A 1 60 ? 1.741 6.998 -5.959 1.00 0.00 60 GLU A CA 5
ATOM 8366 C C . GLU A 1 60 ? 0.476 6.547 -6.692 1.00 0.00 60 GLU A C 5
ATOM 8367 O O . GLU A 1 60 ? 0.023 7.211 -7.623 1.00 0.00 60 GLU A O 5
ATOM 8379 N N . GLN A 1 61 ? -0.058 5.420 -6.245 1.00 0.00 61 GLN A N 5
ATOM 8380 C CA . GLN A 1 61 ? -1.262 4.871 -6.847 1.00 0.00 61 GLN A CA 5
ATOM 8381 C C . GLN A 1 61 ? -0.984 4.438 -8.288 1.00 0.00 61 GLN A C 5
ATOM 8382 O O . GLN A 1 61 ? -1.908 4.105 -9.029 1.00 0.00 61 GLN A O 5
ATOM 8396 N N . LYS A 1 62 ? 0.292 4.458 -8.643 1.00 0.00 62 LYS A N 5
ATOM 8397 C CA . LYS A 1 62 ? 0.703 4.072 -9.983 1.00 0.00 62 LYS A CA 5
ATOM 8398 C C . LYS A 1 62 ? 1.383 2.703 -9.928 1.00 0.00 62 LYS A C 5
ATOM 8399 O O . LYS A 1 62 ? 1.206 1.881 -10.826 1.00 0.00 62 LYS A O 5
ATOM 8418 N N . SER A 1 63 ? 2.147 2.499 -8.865 1.00 0.00 63 SER A N 5
ATOM 8419 C CA . SER A 1 63 ? 2.855 1.244 -8.681 1.00 0.00 63 SER A CA 5
ATOM 8420 C C . SER A 1 63 ? 2.535 0.659 -7.304 1.00 0.00 63 SER A C 5
ATOM 8421 O O . SER A 1 63 ? 3.159 -0.312 -6.878 1.00 0.00 63 SER A O 5
ATOM 8429 N N . GLY A 1 64 ? 1.564 1.276 -6.646 1.00 0.00 64 GLY A N 5
ATOM 8430 C CA . GLY A 1 64 ? 1.154 0.829 -5.325 1.00 0.00 64 GLY A CA 5
ATOM 8431 C C . GLY A 1 64 ? 2.314 0.921 -4.331 1.00 0.00 64 GLY A C 5
ATOM 8432 O O . GLY A 1 64 ? 2.636 -0.055 -3.655 1.00 0.00 64 GLY A O 5
ATOM 8436 N N . ASN A 1 65 ? 2.909 2.103 -4.273 1.00 0.00 65 ASN A N 5
ATOM 8437 C CA . ASN A 1 65 ? 4.025 2.336 -3.372 1.00 0.00 65 ASN A CA 5
ATOM 8438 C C . ASN A 1 65 ? 3.783 3.628 -2.590 1.00 0.00 65 ASN A C 5
ATOM 8439 O O . ASN A 1 65 ? 3.294 4.611 -3.145 1.00 0.00 65 ASN A O 5
ATOM 8450 N N . LEU A 1 66 ? 4.138 3.586 -1.314 1.00 0.00 66 LEU A N 5
ATOM 8451 C CA . LEU A 1 66 ? 3.966 4.742 -0.451 1.00 0.00 66 LEU A CA 5
ATOM 8452 C C . LEU A 1 66 ? 5.191 5.650 -0.572 1.00 0.00 66 LEU A C 5
ATOM 8453 O O . LEU A 1 66 ? 6.316 5.216 -0.332 1.00 0.00 66 LEU A O 5
ATOM 8469 N N . LEU A 1 67 ? 4.930 6.895 -0.944 1.00 0.00 67 LEU A N 5
ATOM 8470 C CA . LEU A 1 67 ? 5.997 7.869 -1.100 1.00 0.00 67 LEU A CA 5
ATOM 8471 C C . LEU A 1 67 ? 5.894 8.915 0.012 1.00 0.00 67 LEU A C 5
ATOM 8472 O O . LEU A 1 67 ? 4.806 9.409 0.304 1.00 0.00 67 LEU A O 5
ATOM 8488 N N . LEU A 1 68 ? 7.040 9.221 0.600 1.00 0.00 68 LEU A N 5
ATOM 8489 C CA . LEU A 1 68 ? 7.092 10.200 1.673 1.00 0.00 68 LEU A CA 5
ATOM 8490 C C . LEU A 1 68 ? 7.062 11.608 1.076 1.00 0.00 68 LEU A C 5
ATOM 8491 O O . LEU A 1 68 ? 7.567 11.831 -0.024 1.00 0.00 68 LEU A O 5
ATOM 8507 N N . LYS A 1 69 ? 6.464 12.522 1.826 1.00 0.00 69 LYS A N 5
ATOM 8508 C CA . LYS A 1 69 ? 6.362 13.902 1.384 1.00 0.00 69 LYS A CA 5
ATOM 8509 C C . LYS A 1 69 ? 7.751 14.543 1.400 1.00 0.00 69 LYS A C 5
ATOM 8510 O O . LYS A 1 69 ? 8.125 15.246 0.462 1.00 0.00 69 LYS A O 5
ATOM 8529 N N . GLU A 1 70 ? 8.477 14.278 2.475 1.00 0.00 70 GLU A N 5
ATOM 8530 C CA . GLU A 1 70 ? 9.817 14.820 2.626 1.00 0.00 70 GLU A CA 5
ATOM 8531 C C . GLU A 1 70 ? 10.503 14.209 3.850 1.00 0.00 70 GLU A C 5
ATOM 8532 O O . GLU A 1 70 ? 9.941 13.335 4.508 1.00 0.00 70 GLU A O 5
ATOM 8544 N N . LYS A 1 71 ? 11.707 14.693 4.117 1.00 0.00 71 LYS A N 5
ATOM 8545 C CA . LYS A 1 71 ? 12.475 14.205 5.250 1.00 0.00 71 LYS A CA 5
ATOM 8546 C C . LYS A 1 71 ? 11.596 14.222 6.502 1.00 0.00 71 LYS A C 5
ATOM 8547 O O . LYS A 1 71 ? 11.060 15.265 6.874 1.00 0.00 71 LYS A O 5
ATOM 8566 N N . LEU A 1 72 ? 11.475 13.055 7.117 1.00 0.00 72 LEU A N 5
ATOM 8567 C CA . LEU A 1 72 ? 10.670 12.922 8.319 1.00 0.00 72 LEU A CA 5
ATOM 8568 C C . LEU A 1 72 ? 11.262 13.800 9.423 1.00 0.00 72 LEU A C 5
ATOM 8569 O O . LEU A 1 72 ? 12.416 13.622 9.811 1.00 0.00 72 LEU A O 5
ATOM 8585 N N . ASP A 1 73 ? 10.445 14.728 9.899 1.00 0.00 73 ASP A N 5
ATOM 8586 C CA . ASP A 1 73 ? 10.874 15.634 10.952 1.00 0.00 73 ASP A CA 5
ATOM 8587 C C . ASP A 1 73 ? 10.871 14.892 12.290 1.00 0.00 73 ASP A C 5
ATOM 8588 O O . ASP A 1 73 ? 9.817 14.482 12.773 1.00 0.00 73 ASP A O 5
ATOM 8597 N N . ARG A 1 74 ? 12.062 14.743 12.850 1.00 0.00 74 ARG A N 5
ATOM 8598 C CA . ARG A 1 74 ? 12.210 14.058 14.123 1.00 0.00 74 ARG A CA 5
ATOM 8599 C C . ARG A 1 74 ? 11.275 14.671 15.168 1.00 0.00 74 ARG A C 5
ATOM 8600 O O . ARG A 1 74 ? 10.637 13.951 15.934 1.00 0.00 74 ARG A O 5
ATOM 8621 N N . GLU A 1 75 ? 11.224 15.995 15.165 1.00 0.00 75 GLU A N 5
ATOM 8622 C CA . GLU A 1 75 ? 10.378 16.714 16.102 1.00 0.00 75 GLU A CA 5
ATOM 8623 C C . GLU A 1 75 ? 8.913 16.319 15.906 1.00 0.00 75 GLU A C 5
ATOM 8624 O O . GLU A 1 75 ? 8.299 15.734 16.797 1.00 0.00 75 GLU A O 5
ATOM 8636 N N . GLU A 1 76 ? 8.395 16.654 14.733 1.00 0.00 76 GLU A N 5
ATOM 8637 C CA . GLU A 1 76 ? 7.014 16.342 14.408 1.00 0.00 76 GLU A CA 5
ATOM 8638 C C . GLU A 1 76 ? 6.645 14.954 14.936 1.00 0.00 76 GLU A C 5
ATOM 8639 O O . GLU A 1 76 ? 5.651 14.799 15.644 1.00 0.00 76 GLU A O 5
ATOM 8651 N N . LEU A 1 77 ? 7.466 13.980 14.571 1.00 0.00 77 LEU A N 5
ATOM 8652 C CA . LEU A 1 77 ? 7.239 12.610 14.999 1.00 0.00 77 LEU A CA 5
ATOM 8653 C C . LEU A 1 77 ? 7.544 12.490 16.493 1.00 0.00 77 LEU A C 5
ATOM 8654 O O . LEU A 1 77 ? 6.630 12.449 17.316 1.00 0.00 77 LEU A O 5
ATOM 8670 N N . CYS A 1 78 ? 8.832 12.436 16.799 1.00 0.00 78 CYS A N 5
ATOM 8671 C CA . CYS A 1 78 ? 9.269 12.321 18.180 1.00 0.00 78 CYS A CA 5
ATOM 8672 C C . CYS A 1 78 ? 10.742 12.728 18.254 1.00 0.00 78 CYS A C 5
ATOM 8673 O O . CYS A 1 78 ? 11.070 13.793 18.774 1.00 0.00 78 CYS A O 5
ATOM 8680 N N . GLY A 1 79 ? 11.590 11.858 17.725 1.00 0.00 79 GLY A N 5
ATOM 8681 C CA . GLY A 1 79 ? 13.021 12.113 17.724 1.00 0.00 79 GLY A CA 5
ATOM 8682 C C . GLY A 1 79 ? 13.726 11.287 18.801 1.00 0.00 79 GLY A C 5
ATOM 8683 O O . GLY A 1 79 ? 14.742 10.648 18.532 1.00 0.00 79 GLY A O 5
ATOM 8687 N N . SER A 1 80 ? 13.159 11.327 19.998 1.00 0.00 80 SER A N 5
ATOM 8688 C CA . SER A 1 80 ? 13.721 10.590 21.117 1.00 0.00 80 SER A CA 5
ATOM 8689 C C . SER A 1 80 ? 12.691 9.597 21.659 1.00 0.00 80 SER A C 5
ATOM 8690 O O . SER A 1 80 ? 12.946 8.394 21.703 1.00 0.00 80 SER A O 5
ATOM 8698 N N . THR A 1 81 ? 11.549 10.137 22.060 1.00 0.00 81 THR A N 5
ATOM 8699 C CA . THR A 1 81 ? 10.480 9.313 22.597 1.00 0.00 81 THR A CA 5
ATOM 8700 C C . THR A 1 81 ? 10.277 8.069 21.730 1.00 0.00 81 THR A C 5
ATOM 8701 O O . THR A 1 81 ? 10.605 8.074 20.544 1.00 0.00 81 THR A O 5
ATOM 8712 N N . ASN A 1 82 ? 9.737 7.033 22.354 1.00 0.00 82 ASN A N 5
ATOM 8713 C CA . ASN A 1 82 ? 9.487 5.784 21.654 1.00 0.00 82 ASN A CA 5
ATOM 8714 C C . ASN A 1 82 ? 8.120 5.237 22.070 1.00 0.00 82 ASN A C 5
ATOM 8715 O O . ASN A 1 82 ? 7.610 5.576 23.137 1.00 0.00 82 ASN A O 5
ATOM 8726 N N . PRO A 1 83 ? 7.552 4.376 21.183 1.00 0.00 83 PRO A N 5
ATOM 8727 C CA . PRO A 1 83 ? 8.224 4.028 19.943 1.00 0.00 83 PRO A CA 5
ATOM 8728 C C . PRO A 1 83 ? 8.143 5.175 18.934 1.00 0.00 83 PRO A C 5
ATOM 8729 O O . PRO A 1 83 ? 7.705 6.274 19.272 1.00 0.00 83 PRO A O 5
ATOM 8740 N N . CYS A 1 84 ? 8.572 4.881 17.716 1.00 0.00 84 CYS A N 5
ATOM 8741 C CA . CYS A 1 84 ? 8.554 5.874 16.656 1.00 0.00 84 CYS A CA 5
ATOM 8742 C C . CYS A 1 84 ? 7.792 5.291 15.464 1.00 0.00 84 CYS A C 5
ATOM 8743 O O . CYS A 1 84 ? 8.400 4.843 14.493 1.00 0.00 84 CYS A O 5
ATOM 8750 N N . ILE A 1 85 ? 6.472 5.316 15.577 1.00 0.00 85 ILE A N 5
ATOM 8751 C CA . ILE A 1 85 ? 5.621 4.795 14.521 1.00 0.00 85 ILE A CA 5
ATOM 8752 C C . ILE A 1 85 ? 4.818 5.943 13.906 1.00 0.00 85 ILE A C 5
ATOM 8753 O O . ILE A 1 85 ? 4.264 6.773 14.626 1.00 0.00 85 ILE A O 5
ATOM 8769 N N . LEU A 1 86 ? 4.782 5.955 12.582 1.00 0.00 86 LEU A N 5
ATOM 8770 C CA . LEU A 1 86 ? 4.056 6.988 11.862 1.00 0.00 86 LEU A CA 5
ATOM 8771 C C . LEU A 1 86 ? 2.552 6.753 12.021 1.00 0.00 86 LEU A C 5
ATOM 8772 O O . LEU A 1 86 ? 2.114 5.620 12.212 1.00 0.00 86 LEU A O 5
ATOM 8788 N N . HIS A 1 87 ? 1.803 7.843 11.935 1.00 0.00 87 HIS A N 5
ATOM 8789 C CA . HIS A 1 87 ? 0.358 7.770 12.067 1.00 0.00 87 HIS A CA 5
ATOM 8790 C C . HIS A 1 87 ? -0.298 8.133 10.733 1.00 0.00 87 HIS A C 5
ATOM 8791 O O . HIS A 1 87 ? -0.241 9.283 10.302 1.00 0.00 87 HIS A O 5
ATOM 8805 N N . PHE A 1 88 ? -0.905 7.129 10.117 1.00 0.00 88 PHE A N 5
ATOM 8806 C CA . PHE A 1 88 ? -1.571 7.328 8.841 1.00 0.00 88 PHE A CA 5
ATOM 8807 C C . PHE A 1 88 ? -2.827 6.461 8.737 1.00 0.00 88 PHE A C 5
ATOM 8808 O O . PHE A 1 88 ? -3.094 5.641 9.614 1.00 0.00 88 PHE A O 5
ATOM 8825 N N . GLN A 1 89 ? -3.567 6.673 7.658 1.00 0.00 89 GLN A N 5
ATOM 8826 C CA . GLN A 1 89 ? -4.789 5.922 7.428 1.00 0.00 89 GLN A CA 5
ATOM 8827 C C . GLN A 1 89 ? -5.051 5.781 5.928 1.00 0.00 89 GLN A C 5
ATOM 8828 O O . GLN A 1 89 ? -4.683 6.655 5.145 1.00 0.00 89 GLN A O 5
ATOM 8842 N N . VAL A 1 90 ? -5.685 4.673 5.572 1.00 0.00 90 VAL A N 5
ATOM 8843 C CA . VAL A 1 90 ? -6.001 4.406 4.179 1.00 0.00 90 VAL A CA 5
ATOM 8844 C C . VAL A 1 90 ? -7.461 4.778 3.911 1.00 0.00 90 VAL A C 5
ATOM 8845 O O . VAL A 1 90 ? -8.374 4.133 4.425 1.00 0.00 90 VAL A O 5
ATOM 8858 N N . LEU A 1 91 ? -7.636 5.817 3.107 1.00 0.00 91 LEU A N 5
ATOM 8859 C CA . LEU A 1 91 ? -8.969 6.282 2.765 1.00 0.00 91 LEU A CA 5
ATOM 8860 C C . LEU A 1 91 ? -9.444 5.568 1.499 1.00 0.00 91 LEU A C 5
ATOM 8861 O O . LEU A 1 91 ? -8.687 5.427 0.540 1.00 0.00 91 LEU A O 5
ATOM 8877 N N . LEU A 1 92 ? -10.696 5.136 1.536 1.00 0.00 92 LEU A N 5
ATOM 8878 C CA . LEU A 1 92 ? -11.281 4.440 0.402 1.00 0.00 92 LEU A CA 5
ATOM 8879 C C . LEU A 1 92 ? -12.645 5.054 0.081 1.00 0.00 92 LEU A C 5
ATOM 8880 O O . LEU A 1 92 ? -13.341 5.533 0.975 1.00 0.00 92 LEU A O 5
ATOM 8896 N N . LYS A 1 93 ? -12.986 5.022 -1.199 1.00 0.00 93 LYS A N 5
ATOM 8897 C CA . LYS A 1 93 ? -14.254 5.569 -1.650 1.00 0.00 93 LYS A CA 5
ATOM 8898 C C . LYS A 1 93 ? -15.256 4.430 -1.849 1.00 0.00 93 LYS A C 5
ATOM 8899 O O . LYS A 1 93 ? -14.904 3.259 -1.711 1.00 0.00 93 LYS A O 5
ATOM 8918 N N . SER A 1 94 ? -16.483 4.812 -2.169 1.00 0.00 94 SER A N 5
ATOM 8919 C CA . SER A 1 94 ? -17.538 3.837 -2.388 1.00 0.00 94 SER A CA 5
ATOM 8920 C C . SER A 1 94 ? -16.950 2.556 -2.983 1.00 0.00 94 SER A C 5
ATOM 8921 O O . SER A 1 94 ? -16.530 2.540 -4.138 1.00 0.00 94 SER A O 5
ATOM 8929 N N . PRO A 1 95 ? -16.940 1.485 -2.144 1.00 0.00 95 PRO A N 5
ATOM 8930 C CA . PRO A 1 95 ? -17.458 1.589 -0.791 1.00 0.00 95 PRO A CA 5
ATOM 8931 C C . PRO A 1 95 ? -16.483 2.349 0.112 1.00 0.00 95 PRO A C 5
ATOM 8932 O O . PRO A 1 95 ? -15.328 1.952 0.257 1.00 0.00 95 PRO A O 5
ATOM 8943 N N . VAL A 1 96 ? -16.985 3.428 0.695 1.00 0.00 96 VAL A N 5
ATOM 8944 C CA . VAL A 1 96 ? -16.173 4.247 1.579 1.00 0.00 96 VAL A CA 5
ATOM 8945 C C . VAL A 1 96 ? -15.758 3.418 2.796 1.00 0.00 96 VAL A C 5
ATOM 8946 O O . VAL A 1 96 ? -16.587 2.740 3.402 1.00 0.00 96 VAL A O 5
ATOM 8959 N N . GLN A 1 97 ? -14.476 3.499 3.119 1.00 0.00 97 GLN A N 5
ATOM 8960 C CA . GLN A 1 97 ? -13.941 2.765 4.253 1.00 0.00 97 GLN A CA 5
ATOM 8961 C C . GLN A 1 97 ? -12.523 3.243 4.573 1.00 0.00 97 GLN A C 5
ATOM 8962 O O . GLN A 1 97 ? -11.773 3.619 3.674 1.00 0.00 97 GLN A O 5
ATOM 8976 N N . PHE A 1 98 ? -12.198 3.211 5.857 1.00 0.00 98 PHE A N 5
ATOM 8977 C CA . PHE A 1 98 ? -10.884 3.636 6.307 1.00 0.00 98 PHE A CA 5
ATOM 8978 C C . PHE A 1 98 ? -10.181 2.517 7.079 1.00 0.00 98 PHE A C 5
ATOM 8979 O O . PHE A 1 98 ? -10.831 1.605 7.587 1.00 0.00 98 PHE A O 5
ATOM 8996 N N . ILE A 1 99 ? -8.862 2.625 7.144 1.00 0.00 99 ILE A N 5
ATOM 8997 C CA . ILE A 1 99 ? -8.064 1.634 7.845 1.00 0.00 99 ILE A CA 5
ATOM 8998 C C . ILE A 1 99 ? -7.110 2.343 8.809 1.00 0.00 99 ILE A C 5
ATOM 8999 O O . ILE A 1 99 ? -6.870 3.543 8.680 1.00 0.00 99 ILE A O 5
ATOM 9015 N N . GLN A 1 100 ? -6.591 1.571 9.752 1.00 0.00 100 GLN A N 5
ATOM 9016 C CA . GLN A 1 100 ? -5.668 2.110 10.737 1.00 0.00 100 GLN A CA 5
ATOM 9017 C C . GLN A 1 100 ? -4.301 1.434 10.609 1.00 0.00 100 GLN A C 5
ATOM 9018 O O . GLN A 1 100 ? -3.909 0.652 11.473 1.00 0.00 100 GLN A O 5
ATOM 9032 N N . GLY A 1 101 ? -3.614 1.761 9.525 1.00 0.00 101 GLY A N 5
ATOM 9033 C CA . GLY A 1 101 ? -2.299 1.196 9.273 1.00 0.00 101 GLY A CA 5
ATOM 9034 C C . GLY A 1 101 ? -1.239 1.860 10.154 1.00 0.00 101 GLY A C 5
ATOM 9035 O O . GLY A 1 101 ? -1.464 2.943 10.692 1.00 0.00 101 GLY A O 5
ATOM 9039 N N . GLU A 1 102 ? -0.106 1.184 10.273 1.00 0.00 102 GLU A N 5
ATOM 9040 C CA . GLU A 1 102 ? 0.990 1.695 11.079 1.00 0.00 102 GLU A CA 5
ATOM 9041 C C . GLU A 1 102 ? 2.297 1.656 10.284 1.00 0.00 102 GLU A C 5
ATOM 9042 O O . GLU A 1 102 ? 2.375 1.005 9.243 1.00 0.00 102 GLU A O 5
ATOM 9054 N N . ILE A 1 103 ? 3.290 2.360 10.805 1.00 0.00 103 ILE A N 5
ATOM 9055 C CA . ILE A 1 103 ? 4.590 2.414 10.157 1.00 0.00 103 ILE A CA 5
ATOM 9056 C C . ILE A 1 103 ? 5.685 2.178 11.199 1.00 0.00 103 ILE A C 5
ATOM 9057 O O . ILE A 1 103 ? 5.837 2.964 12.134 1.00 0.00 103 ILE A O 5
ATOM 9073 N N . GLN A 1 104 ? 6.419 1.093 11.004 1.00 0.00 104 GLN A N 5
ATOM 9074 C CA . GLN A 1 104 ? 7.495 0.744 11.916 1.00 0.00 104 GLN A CA 5
ATOM 9075 C C . GLN A 1 104 ? 8.853 0.999 11.257 1.00 0.00 104 GLN A C 5
ATOM 9076 O O . GLN A 1 104 ? 9.010 0.798 10.054 1.00 0.00 104 GLN A O 5
ATOM 9090 N N . LEU A 1 105 ? 9.798 1.439 12.075 1.00 0.00 105 LEU A N 5
ATOM 9091 C CA . LEU A 1 105 ? 11.136 1.725 11.587 1.00 0.00 105 LEU A CA 5
ATOM 9092 C C . LEU A 1 105 ? 11.945 0.427 11.540 1.00 0.00 105 LEU A C 5
ATOM 9093 O O . LEU A 1 105 ? 11.979 -0.323 12.515 1.00 0.00 105 LEU A O 5
ATOM 9109 N N . GLN A 1 106 ? 12.576 0.200 10.397 1.00 0.00 106 GLN A N 5
ATOM 9110 C CA . GLN A 1 106 ? 13.382 -0.994 10.211 1.00 0.00 106 GLN A CA 5
ATOM 9111 C C . GLN A 1 106 ? 14.345 -1.173 11.386 1.00 0.00 106 GLN A C 5
ATOM 9112 O O . GLN A 1 106 ? 14.557 -0.246 12.166 1.00 0.00 106 GLN A O 5
ATOM 9126 N N . ASP A 1 107 ? 14.902 -2.372 11.476 1.00 0.00 107 ASP A N 5
ATOM 9127 C CA . ASP A 1 107 ? 15.838 -2.684 12.543 1.00 0.00 107 ASP A CA 5
ATOM 9128 C C . ASP A 1 107 ? 17.160 -3.155 11.935 1.00 0.00 107 ASP A C 5
ATOM 9129 O O . ASP A 1 107 ? 17.241 -3.401 10.732 1.00 0.00 107 ASP A O 5
ATOM 9138 N N . VAL A 1 108 ? 18.163 -3.267 12.793 1.00 0.00 108 VAL A N 5
ATOM 9139 C CA . VAL A 1 108 ? 19.478 -3.705 12.355 1.00 0.00 108 VAL A CA 5
ATOM 9140 C C . VAL A 1 108 ? 19.337 -4.996 11.546 1.00 0.00 108 VAL A C 5
ATOM 9141 O O . VAL A 1 108 ? 18.981 -6.039 12.091 1.00 0.00 108 VAL A O 5
ATOM 9154 N N . ASN A 1 109 ? 19.625 -4.883 10.257 1.00 0.00 109 ASN A N 5
ATOM 9155 C CA . ASN A 1 109 ? 19.535 -6.028 9.367 1.00 0.00 109 ASN A CA 5
ATOM 9156 C C . ASN A 1 109 ? 20.597 -5.903 8.273 1.00 0.00 109 ASN A C 5
ATOM 9157 O O . ASN A 1 109 ? 21.054 -4.802 7.970 1.00 0.00 109 ASN A O 5
ATOM 9168 N N . ASP A 1 110 ? 20.959 -7.046 7.710 1.00 0.00 110 ASP A N 5
ATOM 9169 C CA . ASP A 1 110 ? 21.958 -7.078 6.656 1.00 0.00 110 ASP A CA 5
ATOM 9170 C C . ASP A 1 110 ? 21.282 -7.426 5.328 1.00 0.00 110 ASP A C 5
ATOM 9171 O O . ASP A 1 110 ? 21.313 -6.636 4.386 1.00 0.00 110 ASP A O 5
ATOM 9180 N N . HIS A 1 111 ? 20.688 -8.610 5.296 1.00 0.00 111 HIS A N 5
ATOM 9181 C CA . HIS A 1 111 ? 20.006 -9.072 4.099 1.00 0.00 111 HIS A CA 5
ATOM 9182 C C . HIS A 1 111 ? 19.254 -10.369 4.406 1.00 0.00 111 HIS A C 5
ATOM 9183 O O . HIS A 1 111 ? 19.369 -10.913 5.503 1.00 0.00 111 HIS A O 5
ATOM 9197 N N . ALA A 1 112 ? 18.502 -10.828 3.416 1.00 0.00 112 ALA A N 5
ATOM 9198 C CA . ALA A 1 112 ? 17.732 -12.050 3.566 1.00 0.00 112 ALA A CA 5
ATOM 9199 C C . ALA A 1 112 ? 18.223 -13.085 2.551 1.00 0.00 112 ALA A C 5
ATOM 9200 O O . ALA A 1 112 ? 18.604 -12.733 1.435 1.00 0.00 112 ALA A O 5
ATOM 9207 N N . PRO A 1 113 ? 18.197 -14.373 2.985 1.00 0.00 113 PRO A N 5
ATOM 9208 C CA . PRO A 1 113 ? 18.634 -15.461 2.126 1.00 0.00 113 PRO A CA 5
ATOM 9209 C C . PRO A 1 113 ? 17.589 -15.766 1.051 1.00 0.00 113 PRO A C 5
ATOM 9210 O O . PRO A 1 113 ? 16.584 -15.065 0.941 1.00 0.00 113 PRO A O 5
ATOM 9221 N N . GLU A 1 114 ? 17.862 -16.812 0.285 1.00 0.00 114 GLU A N 5
ATOM 9222 C CA . GLU A 1 114 ? 16.958 -17.217 -0.777 1.00 0.00 114 GLU A CA 5
ATOM 9223 C C . GLU A 1 114 ? 16.128 -18.425 -0.336 1.00 0.00 114 GLU A C 5
ATOM 9224 O O . GLU A 1 114 ? 16.349 -18.973 0.742 1.00 0.00 114 GLU A O 5
ATOM 9236 N N . PHE A 1 115 ? 15.191 -18.804 -1.193 1.00 0.00 115 PHE A N 5
ATOM 9237 C CA . PHE A 1 115 ? 14.328 -19.936 -0.905 1.00 0.00 115 PHE A CA 5
ATOM 9238 C C . PHE A 1 115 ? 14.845 -21.206 -1.583 1.00 0.00 115 PHE A C 5
ATOM 9239 O O . PHE A 1 115 ? 14.415 -22.310 -1.252 1.00 0.00 115 PHE A O 5
ATOM 9256 N N . MET A 1 116 ? 15.762 -21.008 -2.519 1.00 0.00 116 MET A N 5
ATOM 9257 C CA . MET A 1 116 ? 16.343 -22.124 -3.246 1.00 0.00 116 MET A CA 5
ATOM 9258 C C . MET A 1 116 ? 15.256 -22.965 -3.919 1.00 0.00 116 MET A C 5
ATOM 9259 O O . MET A 1 116 ? 15.503 -24.103 -4.315 1.00 0.00 116 MET A O 5
ATOM 9273 N N . GLU A 1 117 ? 14.076 -22.372 -4.028 1.00 0.00 117 GLU A N 5
ATOM 9274 C CA . GLU A 1 117 ? 12.951 -23.052 -4.646 1.00 0.00 117 GLU A CA 5
ATOM 9275 C C . GLU A 1 117 ? 13.421 -23.868 -5.852 1.00 0.00 117 GLU A C 5
ATOM 9276 O O . GLU A 1 117 ? 14.369 -23.483 -6.535 1.00 0.00 117 GLU A O 5
ATOM 9288 N N . ASP A 1 118 ? 12.738 -24.981 -6.076 1.00 0.00 118 ASP A N 5
ATOM 9289 C CA . ASP A 1 118 ? 13.074 -25.854 -7.188 1.00 0.00 118 ASP A CA 5
ATOM 9290 C C . ASP A 1 118 ? 11.993 -26.928 -7.332 1.00 0.00 118 ASP A C 5
ATOM 9291 O O . ASP A 1 118 ? 11.161 -27.099 -6.443 1.00 0.00 118 ASP A O 5
ATOM 9300 N N . GLU A 1 119 ? 12.041 -27.622 -8.460 1.00 0.00 119 GLU A N 5
ATOM 9301 C CA . GLU A 1 119 ? 11.076 -28.674 -8.732 1.00 0.00 119 GLU A CA 5
ATOM 9302 C C . GLU A 1 119 ? 11.720 -29.781 -9.569 1.00 0.00 119 GLU A C 5
ATOM 9303 O O . GLU A 1 119 ? 12.473 -29.501 -10.501 1.00 0.00 119 GLU A O 5
ATOM 9315 N N . SER A 1 120 ? 11.400 -31.015 -9.207 1.00 0.00 120 SER A N 5
ATOM 9316 C CA . SER A 1 120 ? 11.937 -32.165 -9.914 1.00 0.00 120 SER A CA 5
ATOM 9317 C C . SER A 1 120 ? 11.135 -33.419 -9.559 1.00 0.00 120 SER A C 5
ATOM 9318 O O . SER A 1 120 ? 10.850 -33.666 -8.388 1.00 0.00 120 SER A O 5
ATOM 9326 N N . GLY A 1 121 ? 10.795 -34.176 -10.591 1.00 0.00 121 GLY A N 5
ATOM 9327 C CA . GLY A 1 121 ? 10.031 -35.398 -10.403 1.00 0.00 121 GLY A CA 5
ATOM 9328 C C . GLY A 1 121 ? 9.978 -36.216 -11.695 1.00 0.00 121 GLY A C 5
ATOM 9329 O O . GLY A 1 121 ? 9.690 -35.678 -12.763 1.00 0.00 121 GLY A O 5
ATOM 9333 N N . PRO A 1 122 ? 10.268 -37.537 -11.551 1.00 0.00 122 PRO A N 5
ATOM 9334 C CA . PRO A 1 122 ? 10.256 -38.434 -12.693 1.00 0.00 122 PRO A CA 5
ATOM 9335 C C . PRO A 1 122 ? 8.823 -38.760 -13.120 1.00 0.00 122 PRO A C 5
ATOM 9336 O O . PRO A 1 122 ? 7.867 -38.279 -12.515 1.00 0.00 122 PRO A O 5
ATOM 9347 N N . SER A 1 123 ? 8.720 -39.575 -14.160 1.00 0.00 123 SER A N 5
ATOM 9348 C CA . SER A 1 123 ? 7.420 -39.970 -14.675 1.00 0.00 123 SER A CA 5
ATOM 9349 C C . SER A 1 123 ? 7.424 -41.461 -15.016 1.00 0.00 123 SER A C 5
ATOM 9350 O O . SER A 1 123 ? 8.142 -41.894 -15.916 1.00 0.00 123 SER A O 5
ATOM 9358 N N . SER A 1 124 ? 6.613 -42.207 -14.279 1.00 0.00 124 SER A N 5
ATOM 9359 C CA . SER A 1 124 ? 6.514 -43.641 -14.492 1.00 0.00 124 SER A CA 5
ATOM 9360 C C . SER A 1 124 ? 5.153 -43.987 -15.099 1.00 0.00 124 SER A C 5
ATOM 9361 O O . SER A 1 124 ? 4.246 -43.156 -15.110 1.00 0.00 124 SER A O 5
ATOM 9369 N N . GLY A 1 125 ? 5.054 -45.214 -15.588 1.00 0.00 125 GLY A N 5
ATOM 9370 C CA . GLY A 1 125 ? 3.819 -45.680 -16.195 1.00 0.00 125 GLY A CA 5
ATOM 9371 C C . GLY A 1 125 ? 4.104 -46.631 -17.358 1.00 0.00 125 GLY A C 5
ATOM 9372 O O . GLY A 1 125 ? 4.572 -47.749 -17.150 1.00 0.00 125 GLY A O 5
ATOM 9376 N N . GLY A 1 1 ? -33.905 -17.659 13.293 1.00 0.00 1 GLY A N 6
ATOM 9377 C CA . GLY A 1 1 ? -33.220 -16.501 13.841 1.00 0.00 1 GLY A CA 6
ATOM 9378 C C . GLY A 1 1 ? -31.709 -16.733 13.895 1.00 0.00 1 GLY A C 6
ATOM 9379 O O . GLY A 1 1 ? -31.236 -17.833 13.616 1.00 0.00 1 GLY A O 6
ATOM 9383 N N . SER A 1 2 ? -30.993 -15.678 14.256 1.00 0.00 2 SER A N 6
ATOM 9384 C CA . SER A 1 2 ? -29.545 -15.753 14.350 1.00 0.00 2 SER A CA 6
ATOM 9385 C C . SER A 1 2 ? -28.993 -14.468 14.971 1.00 0.00 2 SER A C 6
ATOM 9386 O O . SER A 1 2 ? -29.725 -13.495 15.145 1.00 0.00 2 SER A O 6
ATOM 9394 N N . SER A 1 3 ? -27.707 -14.507 15.289 1.00 0.00 3 SER A N 6
ATOM 9395 C CA . SER A 1 3 ? -27.049 -13.357 15.887 1.00 0.00 3 SER A CA 6
ATOM 9396 C C . SER A 1 3 ? -25.573 -13.671 16.137 1.00 0.00 3 SER A C 6
ATOM 9397 O O . SER A 1 3 ? -25.153 -14.822 16.031 1.00 0.00 3 SER A O 6
ATOM 9405 N N . GLY A 1 4 ? -24.827 -12.627 16.466 1.00 0.00 4 GLY A N 6
ATOM 9406 C CA . GLY A 1 4 ? -23.406 -12.777 16.733 1.00 0.00 4 GLY A CA 6
ATOM 9407 C C . GLY A 1 4 ? -22.636 -11.519 16.327 1.00 0.00 4 GLY A C 6
ATOM 9408 O O . GLY A 1 4 ? -23.045 -10.804 15.414 1.00 0.00 4 GLY A O 6
ATOM 9412 N N . SER A 1 5 ? -21.535 -11.286 17.027 1.00 0.00 5 SER A N 6
ATOM 9413 C CA . SER A 1 5 ? -20.705 -10.126 16.751 1.00 0.00 5 SER A CA 6
ATOM 9414 C C . SER A 1 5 ? -19.463 -10.147 17.645 1.00 0.00 5 SER A C 6
ATOM 9415 O O . SER A 1 5 ? -19.525 -10.599 18.788 1.00 0.00 5 SER A O 6
ATOM 9423 N N . SER A 1 6 ? -18.366 -9.653 17.091 1.00 0.00 6 SER A N 6
ATOM 9424 C CA . SER A 1 6 ? -17.112 -9.609 17.824 1.00 0.00 6 SER A CA 6
ATOM 9425 C C . SER A 1 6 ? -16.013 -9.009 16.946 1.00 0.00 6 SER A C 6
ATOM 9426 O O . SER A 1 6 ? -16.188 -8.866 15.737 1.00 0.00 6 SER A O 6
ATOM 9434 N N . GLY A 1 7 ? -14.904 -8.673 17.588 1.00 0.00 7 GLY A N 6
ATOM 9435 C CA . GLY A 1 7 ? -13.776 -8.090 16.881 1.00 0.00 7 GLY A CA 6
ATOM 9436 C C . GLY A 1 7 ? -12.914 -7.247 17.822 1.00 0.00 7 GLY A C 6
ATOM 9437 O O . GLY A 1 7 ? -13.420 -6.672 18.785 1.00 0.00 7 GLY A O 6
ATOM 9441 N N . ALA A 1 8 ? -11.627 -7.199 17.511 1.00 0.00 8 ALA A N 6
ATOM 9442 C CA . ALA A 1 8 ? -10.691 -6.435 18.317 1.00 0.00 8 ALA A CA 6
ATOM 9443 C C . ALA A 1 8 ? -9.403 -6.211 17.521 1.00 0.00 8 ALA A C 6
ATOM 9444 O O . ALA A 1 8 ? -9.126 -6.936 16.567 1.00 0.00 8 ALA A O 6
ATOM 9451 N N . GLY A 1 9 ? -8.652 -5.205 17.943 1.00 0.00 9 GLY A N 6
ATOM 9452 C CA . GLY A 1 9 ? -7.401 -4.877 17.281 1.00 0.00 9 GLY A CA 6
ATOM 9453 C C . GLY A 1 9 ? -7.259 -3.365 17.095 1.00 0.00 9 GLY A C 6
ATOM 9454 O O . GLY A 1 9 ? -8.219 -2.620 17.285 1.00 0.00 9 GLY A O 6
ATOM 9458 N N . SER A 1 10 ? -6.054 -2.957 16.725 1.00 0.00 10 SER A N 6
ATOM 9459 C CA . SER A 1 10 ? -5.774 -1.547 16.511 1.00 0.00 10 SER A CA 6
ATOM 9460 C C . SER A 1 10 ? -4.965 -1.364 15.226 1.00 0.00 10 SER A C 6
ATOM 9461 O O . SER A 1 10 ? -5.301 -0.525 14.391 1.00 0.00 10 SER A O 6
ATOM 9469 N N . ALA A 1 11 ? -3.914 -2.161 15.106 1.00 0.00 11 ALA A N 6
ATOM 9470 C CA . ALA A 1 11 ? -3.055 -2.097 13.936 1.00 0.00 11 ALA A CA 6
ATOM 9471 C C . ALA A 1 11 ? -3.400 -3.250 12.992 1.00 0.00 11 ALA A C 6
ATOM 9472 O O . ALA A 1 11 ? -3.462 -4.405 13.412 1.00 0.00 11 ALA A O 6
ATOM 9479 N N . THR A 1 12 ? -3.615 -2.898 11.733 1.00 0.00 12 THR A N 6
ATOM 9480 C CA . THR A 1 12 ? -3.952 -3.889 10.725 1.00 0.00 12 THR A CA 6
ATOM 9481 C C . THR A 1 12 ? -2.758 -4.137 9.801 1.00 0.00 12 THR A C 6
ATOM 9482 O O . THR A 1 12 ? -2.570 -5.249 9.310 1.00 0.00 12 THR A O 6
ATOM 9493 N N . ILE A 1 13 ? -1.982 -3.084 9.594 1.00 0.00 13 ILE A N 6
ATOM 9494 C CA . ILE A 1 13 ? -0.812 -3.174 8.737 1.00 0.00 13 ILE A CA 6
ATOM 9495 C C . ILE A 1 13 ? 0.401 -2.605 9.477 1.00 0.00 13 ILE A C 6
ATOM 9496 O O . ILE A 1 13 ? 0.267 -1.680 10.276 1.00 0.00 13 ILE A O 6
ATOM 9512 N N . THR A 1 14 ? 1.557 -3.183 9.185 1.00 0.00 14 THR A N 6
ATOM 9513 C CA . THR A 1 14 ? 2.792 -2.746 9.813 1.00 0.00 14 THR A CA 6
ATOM 9514 C C . THR A 1 14 ? 3.912 -2.647 8.775 1.00 0.00 14 THR A C 6
ATOM 9515 O O . THR A 1 14 ? 4.302 -3.651 8.180 1.00 0.00 14 THR A O 6
ATOM 9526 N N . TYR A 1 15 ? 4.398 -1.429 8.589 1.00 0.00 15 TYR A N 6
ATOM 9527 C CA . TYR A 1 15 ? 5.465 -1.186 7.634 1.00 0.00 15 TYR A CA 6
ATOM 9528 C C . TYR A 1 15 ? 6.816 -1.058 8.341 1.00 0.00 15 TYR A C 6
ATOM 9529 O O . TYR A 1 15 ? 6.872 -0.954 9.565 1.00 0.00 15 TYR A O 6
ATOM 9547 N N . SER A 1 16 ? 7.871 -1.069 7.540 1.00 0.00 16 SER A N 6
ATOM 9548 C CA . SER A 1 16 ? 9.218 -0.955 8.074 1.00 0.00 16 SER A CA 6
ATOM 9549 C C . SER A 1 16 ? 9.993 0.121 7.311 1.00 0.00 16 SER A C 6
ATOM 9550 O O . SER A 1 16 ? 10.137 0.041 6.092 1.00 0.00 16 SER A O 6
ATOM 9558 N N . VAL A 1 17 ? 10.473 1.103 8.060 1.00 0.00 17 VAL A N 6
ATOM 9559 C CA . VAL A 1 17 ? 11.231 2.193 7.470 1.00 0.00 17 VAL A CA 6
ATOM 9560 C C . VAL A 1 17 ? 12.052 2.886 8.559 1.00 0.00 17 VAL A C 6
ATOM 9561 O O . VAL A 1 17 ? 11.820 2.671 9.747 1.00 0.00 17 VAL A O 6
ATOM 9574 N N . LEU A 1 18 ? 12.995 3.704 8.114 1.00 0.00 18 LEU A N 6
ATOM 9575 C CA . LEU A 1 18 ? 13.852 4.430 9.036 1.00 0.00 18 LEU A CA 6
ATOM 9576 C C . LEU A 1 18 ? 13.141 5.706 9.489 1.00 0.00 18 LEU A C 6
ATOM 9577 O O . LEU A 1 18 ? 11.976 5.922 9.159 1.00 0.00 18 LEU A O 6
ATOM 9593 N N . GLU A 1 19 ? 13.872 6.519 10.237 1.00 0.00 19 GLU A N 6
ATOM 9594 C CA . GLU A 1 19 ? 13.326 7.768 10.739 1.00 0.00 19 GLU A CA 6
ATOM 9595 C C . GLU A 1 19 ? 13.769 8.935 9.853 1.00 0.00 19 GLU A C 6
ATOM 9596 O O . GLU A 1 19 ? 13.089 9.957 9.781 1.00 0.00 19 GLU A O 6
ATOM 9608 N N . GLU A 1 20 ? 14.906 8.742 9.202 1.00 0.00 20 GLU A N 6
ATOM 9609 C CA . GLU A 1 20 ? 15.448 9.766 8.324 1.00 0.00 20 GLU A CA 6
ATOM 9610 C C . GLU A 1 20 ? 15.075 9.469 6.870 1.00 0.00 20 GLU A C 6
ATOM 9611 O O . GLU A 1 20 ? 15.696 9.994 5.947 1.00 0.00 20 GLU A O 6
ATOM 9623 N N . THR A 1 21 ? 14.063 8.629 6.711 1.00 0.00 21 THR A N 6
ATOM 9624 C CA . THR A 1 21 ? 13.600 8.257 5.385 1.00 0.00 21 THR A CA 6
ATOM 9625 C C . THR A 1 21 ? 13.607 9.473 4.457 1.00 0.00 21 THR A C 6
ATOM 9626 O O . THR A 1 21 ? 13.009 10.501 4.770 1.00 0.00 21 THR A O 6
ATOM 9637 N N . ASP A 1 22 ? 14.290 9.315 3.333 1.00 0.00 22 ASP A N 6
ATOM 9638 C CA . ASP A 1 22 ? 14.383 10.388 2.357 1.00 0.00 22 ASP A CA 6
ATOM 9639 C C . ASP A 1 22 ? 12.999 10.646 1.757 1.00 0.00 22 ASP A C 6
ATOM 9640 O O . ASP A 1 22 ? 12.079 9.851 1.944 1.00 0.00 22 ASP A O 6
ATOM 9649 N N . ARG A 1 23 ? 12.896 11.761 1.048 1.00 0.00 23 ARG A N 6
ATOM 9650 C CA . ARG A 1 23 ? 11.640 12.134 0.419 1.00 0.00 23 ARG A CA 6
ATOM 9651 C C . ARG A 1 23 ? 11.464 11.382 -0.902 1.00 0.00 23 ARG A C 6
ATOM 9652 O O . ARG A 1 23 ? 12.435 11.144 -1.619 1.00 0.00 23 ARG A O 6
ATOM 9673 N N . GLY A 1 24 ? 10.218 11.030 -1.184 1.00 0.00 24 GLY A N 6
ATOM 9674 C CA . GLY A 1 24 ? 9.903 10.310 -2.406 1.00 0.00 24 GLY A CA 6
ATOM 9675 C C . GLY A 1 24 ? 10.455 8.884 -2.361 1.00 0.00 24 GLY A C 6
ATOM 9676 O O . GLY A 1 24 ? 10.734 8.290 -3.401 1.00 0.00 24 GLY A O 6
ATOM 9680 N N . SER A 1 25 ? 10.598 8.377 -1.146 1.00 0.00 25 SER A N 6
ATOM 9681 C CA . SER A 1 25 ? 11.112 7.032 -0.952 1.00 0.00 25 SER A CA 6
ATOM 9682 C C . SER A 1 25 ? 9.954 6.051 -0.758 1.00 0.00 25 SER A C 6
ATOM 9683 O O . SER A 1 25 ? 8.908 6.418 -0.224 1.00 0.00 25 SER A O 6
ATOM 9691 N N . LEU A 1 26 ? 10.179 4.824 -1.203 1.00 0.00 26 LEU A N 6
ATOM 9692 C CA . LEU A 1 26 ? 9.167 3.788 -1.085 1.00 0.00 26 LEU A CA 6
ATOM 9693 C C . LEU A 1 26 ? 9.137 3.272 0.355 1.00 0.00 26 LEU A C 6
ATOM 9694 O O . LEU A 1 26 ? 10.093 2.649 0.815 1.00 0.00 26 LEU A O 6
ATOM 9710 N N . VAL A 1 27 ? 8.029 3.549 1.026 1.00 0.00 27 VAL A N 6
ATOM 9711 C CA . VAL A 1 27 ? 7.862 3.120 2.404 1.00 0.00 27 VAL A CA 6
ATOM 9712 C C . VAL A 1 27 ? 7.423 1.655 2.428 1.00 0.00 27 VAL A C 6
ATOM 9713 O O . VAL A 1 27 ? 7.874 0.882 3.272 1.00 0.00 27 VAL A O 6
ATOM 9726 N N . GLY A 1 28 ? 6.548 1.317 1.492 1.00 0.00 28 GLY A N 6
ATOM 9727 C CA . GLY A 1 28 ? 6.043 -0.042 1.395 1.00 0.00 28 GLY A CA 6
ATOM 9728 C C . GLY A 1 28 ? 4.798 -0.102 0.507 1.00 0.00 28 GLY A C 6
ATOM 9729 O O . GLY A 1 28 ? 4.110 0.902 0.328 1.00 0.00 28 GLY A O 6
ATOM 9733 N N . ASN A 1 29 ? 4.547 -1.289 -0.025 1.00 0.00 29 ASN A N 6
ATOM 9734 C CA . ASN A 1 29 ? 3.398 -1.493 -0.890 1.00 0.00 29 ASN A CA 6
ATOM 9735 C C . ASN A 1 29 ? 2.140 -1.642 -0.033 1.00 0.00 29 ASN A C 6
ATOM 9736 O O . ASN A 1 29 ? 2.127 -2.406 0.931 1.00 0.00 29 ASN A O 6
ATOM 9747 N N . LEU A 1 30 ? 1.111 -0.899 -0.414 1.00 0.00 30 LEU A N 6
ATOM 9748 C CA . LEU A 1 30 ? -0.149 -0.938 0.308 1.00 0.00 30 LEU A CA 6
ATOM 9749 C C . LEU A 1 30 ? -1.123 -1.863 -0.424 1.00 0.00 30 LEU A C 6
ATOM 9750 O O . LEU A 1 30 ? -1.886 -2.592 0.208 1.00 0.00 30 LEU A O 6
ATOM 9766 N N . ALA A 1 31 ? -1.064 -1.804 -1.746 1.00 0.00 31 ALA A N 6
ATOM 9767 C CA . ALA A 1 31 ? -1.932 -2.628 -2.571 1.00 0.00 31 ALA A CA 6
ATOM 9768 C C . ALA A 1 31 ? -1.527 -4.096 -2.421 1.00 0.00 31 ALA A C 6
ATOM 9769 O O . ALA A 1 31 ? -2.351 -4.938 -2.068 1.00 0.00 31 ALA A O 6
ATOM 9776 N N . LYS A 1 32 ? -0.258 -4.358 -2.698 1.00 0.00 32 LYS A N 6
ATOM 9777 C CA . LYS A 1 32 ? 0.266 -5.710 -2.598 1.00 0.00 32 LYS A CA 6
ATOM 9778 C C . LYS A 1 32 ? 0.113 -6.207 -1.159 1.00 0.00 32 LYS A C 6
ATOM 9779 O O . LYS A 1 32 ? -0.200 -7.374 -0.932 1.00 0.00 32 LYS A O 6
ATOM 9798 N N . ASP A 1 33 ? 0.341 -5.295 -0.225 1.00 0.00 33 ASP A N 6
ATOM 9799 C CA . ASP A 1 33 ? 0.233 -5.626 1.186 1.00 0.00 33 ASP A CA 6
ATOM 9800 C C . ASP A 1 33 ? -1.062 -6.406 1.424 1.00 0.00 33 ASP A C 6
ATOM 9801 O O . ASP A 1 33 ? -1.037 -7.504 1.979 1.00 0.00 33 ASP A O 6
ATOM 9810 N N . LEU A 1 34 ? -2.163 -5.808 0.993 1.00 0.00 34 LEU A N 6
ATOM 9811 C CA . LEU A 1 34 ? -3.465 -6.433 1.152 1.00 0.00 34 LEU A CA 6
ATOM 9812 C C . LEU A 1 34 ? -3.772 -7.285 -0.081 1.00 0.00 34 LEU A C 6
ATOM 9813 O O . LEU A 1 34 ? -4.934 -7.560 -0.376 1.00 0.00 34 LEU A O 6
ATOM 9829 N N . GLY A 1 35 ? -2.710 -7.678 -0.768 1.00 0.00 35 GLY A N 6
ATOM 9830 C CA . GLY A 1 35 ? -2.851 -8.493 -1.963 1.00 0.00 35 GLY A CA 6
ATOM 9831 C C . GLY A 1 35 ? -3.907 -7.908 -2.904 1.00 0.00 35 GLY A C 6
ATOM 9832 O O . GLY A 1 35 ? -4.512 -8.634 -3.690 1.00 0.00 35 GLY A O 6
ATOM 9836 N N . LEU A 1 36 ? -4.095 -6.601 -2.791 1.00 0.00 36 LEU A N 6
ATOM 9837 C CA . LEU A 1 36 ? -5.067 -5.911 -3.622 1.00 0.00 36 LEU A CA 6
ATOM 9838 C C . LEU A 1 36 ? -4.426 -5.561 -4.966 1.00 0.00 36 LEU A C 6
ATOM 9839 O O . LEU A 1 36 ? -3.202 -5.547 -5.090 1.00 0.00 36 LEU A O 6
ATOM 9855 N N . SER A 1 37 ? -5.281 -5.288 -5.940 1.00 0.00 37 SER A N 6
ATOM 9856 C CA . SER A 1 37 ? -4.814 -4.939 -7.271 1.00 0.00 37 SER A CA 6
ATOM 9857 C C . SER A 1 37 ? -4.820 -3.419 -7.446 1.00 0.00 37 SER A C 6
ATOM 9858 O O . SER A 1 37 ? -5.689 -2.732 -6.911 1.00 0.00 37 SER A O 6
ATOM 9866 N N . LEU A 1 38 ? -3.840 -2.938 -8.197 1.00 0.00 38 LEU A N 6
ATOM 9867 C CA . LEU A 1 38 ? -3.721 -1.512 -8.449 1.00 0.00 38 LEU A CA 6
ATOM 9868 C C . LEU A 1 38 ? -5.090 -0.952 -8.842 1.00 0.00 38 LEU A C 6
ATOM 9869 O O . LEU A 1 38 ? -5.562 0.016 -8.249 1.00 0.00 38 LEU A O 6
ATOM 9885 N N . ARG A 1 39 ? -5.688 -1.586 -9.841 1.00 0.00 39 ARG A N 6
ATOM 9886 C CA . ARG A 1 39 ? -6.992 -1.163 -10.321 1.00 0.00 39 ARG A CA 6
ATOM 9887 C C . ARG A 1 39 ? -7.945 -0.942 -9.144 1.00 0.00 39 ARG A C 6
ATOM 9888 O O . ARG A 1 39 ? -8.650 0.064 -9.091 1.00 0.00 39 ARG A O 6
ATOM 9909 N N . GLU A 1 40 ? -7.935 -1.900 -8.228 1.00 0.00 40 GLU A N 6
ATOM 9910 C CA . GLU A 1 40 ? -8.789 -1.823 -7.055 1.00 0.00 40 GLU A CA 6
ATOM 9911 C C . GLU A 1 40 ? -8.398 -0.621 -6.192 1.00 0.00 40 GLU A C 6
ATOM 9912 O O . GLU A 1 40 ? -9.249 0.187 -5.824 1.00 0.00 40 GLU A O 6
ATOM 9924 N N . LEU A 1 41 ? -7.109 -0.542 -5.893 1.00 0.00 41 LEU A N 6
ATOM 9925 C CA . LEU A 1 41 ? -6.595 0.547 -5.080 1.00 0.00 41 LEU A CA 6
ATOM 9926 C C . LEU A 1 41 ? -6.892 1.879 -5.773 1.00 0.00 41 LEU A C 6
ATOM 9927 O O . LEU A 1 41 ? -6.978 2.917 -5.119 1.00 0.00 41 LEU A O 6
ATOM 9943 N N . ILE A 1 42 ? -7.041 1.805 -7.087 1.00 0.00 42 ILE A N 6
ATOM 9944 C CA . ILE A 1 42 ? -7.327 2.992 -7.875 1.00 0.00 42 ILE A CA 6
ATOM 9945 C C . ILE A 1 42 ? -8.821 3.308 -7.791 1.00 0.00 42 ILE A C 6
ATOM 9946 O O . ILE A 1 42 ? -9.205 4.440 -7.499 1.00 0.00 42 ILE A O 6
ATOM 9962 N N . THR A 1 43 ? -9.625 2.287 -8.052 1.00 0.00 43 THR A N 6
ATOM 9963 C CA . THR A 1 43 ? -11.069 2.442 -8.010 1.00 0.00 43 THR A CA 6
ATOM 9964 C C . THR A 1 43 ? -11.505 3.003 -6.655 1.00 0.00 43 THR A C 6
ATOM 9965 O O . THR A 1 43 ? -12.263 3.970 -6.595 1.00 0.00 43 THR A O 6
ATOM 9976 N N . ARG A 1 44 ? -11.009 2.372 -5.601 1.00 0.00 44 ARG A N 6
ATOM 9977 C CA . ARG A 1 44 ? -11.338 2.796 -4.251 1.00 0.00 44 ARG A CA 6
ATOM 9978 C C . ARG A 1 44 ? -10.529 4.039 -3.873 1.00 0.00 44 ARG A C 6
ATOM 9979 O O . ARG A 1 44 ? -10.639 4.540 -2.755 1.00 0.00 44 ARG A O 6
ATOM 10000 N N . GLY A 1 45 ? -9.733 4.500 -4.826 1.00 0.00 45 GLY A N 6
ATOM 10001 C CA . GLY A 1 45 ? -8.905 5.674 -4.607 1.00 0.00 45 GLY A CA 6
ATOM 10002 C C . GLY A 1 45 ? -8.285 5.654 -3.209 1.00 0.00 45 GLY A C 6
ATOM 10003 O O . GLY A 1 45 ? -8.558 6.532 -2.392 1.00 0.00 45 GLY A O 6
ATOM 10007 N N . ALA A 1 46 ? -7.460 4.643 -2.976 1.00 0.00 46 ALA A N 6
ATOM 10008 C CA . ALA A 1 46 ? -6.799 4.498 -1.691 1.00 0.00 46 ALA A CA 6
ATOM 10009 C C . ALA A 1 46 ? -5.691 5.546 -1.571 1.00 0.00 46 ALA A C 6
ATOM 10010 O O . ALA A 1 46 ? -4.753 5.557 -2.366 1.00 0.00 46 ALA A O 6
ATOM 10017 N N . GLN A 1 47 ? -5.836 6.402 -0.570 1.00 0.00 47 GLN A N 6
ATOM 10018 C CA . GLN A 1 47 ? -4.860 7.452 -0.335 1.00 0.00 47 GLN A CA 6
ATOM 10019 C C . GLN A 1 47 ? -4.335 7.378 1.100 1.00 0.00 47 GLN A C 6
ATOM 10020 O O . GLN A 1 47 ? -4.975 6.787 1.969 1.00 0.00 47 GLN A O 6
ATOM 10034 N N . ILE A 1 48 ? -3.176 7.985 1.305 1.00 0.00 48 ILE A N 6
ATOM 10035 C CA . ILE A 1 48 ? -2.558 7.996 2.620 1.00 0.00 48 ILE A CA 6
ATOM 10036 C C . ILE A 1 48 ? -2.934 9.289 3.345 1.00 0.00 48 ILE A C 6
ATOM 10037 O O . ILE A 1 48 ? -2.901 10.368 2.755 1.00 0.00 48 ILE A O 6
ATOM 10053 N N . LEU A 1 49 ? -3.282 9.139 4.615 1.00 0.00 49 LEU A N 6
ATOM 10054 C CA . LEU A 1 49 ? -3.663 10.282 5.426 1.00 0.00 49 LEU A CA 6
ATOM 10055 C C . LEU A 1 49 ? -2.534 10.605 6.407 1.00 0.00 49 LEU A C 6
ATOM 10056 O O . LEU A 1 49 ? -2.330 9.884 7.383 1.00 0.00 49 LEU A O 6
ATOM 10072 N N . SER A 1 50 ? -1.831 11.689 6.115 1.00 0.00 50 SER A N 6
ATOM 10073 C CA . SER A 1 50 ? -0.728 12.116 6.959 1.00 0.00 50 SER A CA 6
ATOM 10074 C C . SER A 1 50 ? -0.785 13.630 7.167 1.00 0.00 50 SER A C 6
ATOM 10075 O O . SER A 1 50 ? -0.345 14.395 6.310 1.00 0.00 50 SER A O 6
ATOM 10083 N N . LYS A 1 51 ? -1.330 14.019 8.311 1.00 0.00 51 LYS A N 6
ATOM 10084 C CA . LYS A 1 51 ? -1.449 15.428 8.642 1.00 0.00 51 LYS A CA 6
ATOM 10085 C C . LYS A 1 51 ? -2.625 16.031 7.871 1.00 0.00 51 LYS A C 6
ATOM 10086 O O . LYS A 1 51 ? -3.350 15.317 7.180 1.00 0.00 51 LYS A O 6
ATOM 10105 N N . GLY A 1 52 ? -2.777 17.339 8.015 1.00 0.00 52 GLY A N 6
ATOM 10106 C CA . GLY A 1 52 ? -3.852 18.046 7.340 1.00 0.00 52 GLY A CA 6
ATOM 10107 C C . GLY A 1 52 ? -3.399 19.438 6.895 1.00 0.00 52 GLY A C 6
ATOM 10108 O O . GLY A 1 52 ? -4.069 20.432 7.172 1.00 0.00 52 GLY A O 6
ATOM 10112 N N . ASN A 1 53 ? -2.264 19.465 6.212 1.00 0.00 53 ASN A N 6
ATOM 10113 C CA . ASN A 1 53 ? -1.713 20.718 5.725 1.00 0.00 53 ASN A CA 6
ATOM 10114 C C . ASN A 1 53 ? -0.362 20.451 5.057 1.00 0.00 53 ASN A C 6
ATOM 10115 O O . ASN A 1 53 ? -0.131 20.875 3.926 1.00 0.00 53 ASN A O 6
ATOM 10126 N N . LYS A 1 54 ? 0.494 19.751 5.786 1.00 0.00 54 LYS A N 6
ATOM 10127 C CA . LYS A 1 54 ? 1.815 19.423 5.279 1.00 0.00 54 LYS A CA 6
ATOM 10128 C C . LYS A 1 54 ? 1.939 17.905 5.135 1.00 0.00 54 LYS A C 6
ATOM 10129 O O . LYS A 1 54 ? 2.643 17.259 5.910 1.00 0.00 54 LYS A O 6
ATOM 10148 N N . GLN A 1 55 ? 1.244 17.378 4.137 1.00 0.00 55 GLN A N 6
ATOM 10149 C CA . GLN A 1 55 ? 1.267 15.948 3.882 1.00 0.00 55 GLN A CA 6
ATOM 10150 C C . GLN A 1 55 ? 2.686 15.401 4.052 1.00 0.00 55 GLN A C 6
ATOM 10151 O O . GLN A 1 55 ? 3.661 16.114 3.820 1.00 0.00 55 GLN A O 6
ATOM 10165 N N . LEU A 1 56 ? 2.756 14.141 4.455 1.00 0.00 56 LEU A N 6
ATOM 10166 C CA . LEU A 1 56 ? 4.040 13.491 4.659 1.00 0.00 56 LEU A CA 6
ATOM 10167 C C . LEU A 1 56 ? 4.140 12.272 3.740 1.00 0.00 56 LEU A C 6
ATOM 10168 O O . LEU A 1 56 ? 5.180 12.036 3.127 1.00 0.00 56 LEU A O 6
ATOM 10184 N N . LEU A 1 57 ? 3.045 11.529 3.672 1.00 0.00 57 LEU A N 6
ATOM 10185 C CA . LEU A 1 57 ? 2.997 10.340 2.839 1.00 0.00 57 LEU A CA 6
ATOM 10186 C C . LEU A 1 57 ? 2.123 10.617 1.614 1.00 0.00 57 LEU A C 6
ATOM 10187 O O . LEU A 1 57 ? 1.242 11.474 1.656 1.00 0.00 57 LEU A O 6
ATOM 10203 N N . GLN A 1 58 ? 2.397 9.874 0.551 1.00 0.00 58 GLN A N 6
ATOM 10204 C CA . GLN A 1 58 ? 1.647 10.029 -0.684 1.00 0.00 58 GLN A CA 6
ATOM 10205 C C . GLN A 1 58 ? 1.693 8.735 -1.499 1.00 0.00 58 GLN A C 6
ATOM 10206 O O . GLN A 1 58 ? 2.713 8.417 -2.108 1.00 0.00 58 GLN A O 6
ATOM 10220 N N . LEU A 1 59 ? 0.576 8.022 -1.482 1.00 0.00 59 LEU A N 6
ATOM 10221 C CA . LEU A 1 59 ? 0.477 6.770 -2.212 1.00 0.00 59 LEU A CA 6
ATOM 10222 C C . LEU A 1 59 ? 0.240 7.066 -3.695 1.00 0.00 59 LEU A C 6
ATOM 10223 O O . LEU A 1 59 ? -0.849 7.487 -4.081 1.00 0.00 59 LEU A O 6
ATOM 10239 N N . GLU A 1 60 ? 1.279 6.834 -4.484 1.00 0.00 60 GLU A N 6
ATOM 10240 C CA . GLU A 1 60 ? 1.198 7.071 -5.916 1.00 0.00 60 GLU A CA 6
ATOM 10241 C C . GLU A 1 60 ? -0.155 6.602 -6.456 1.00 0.00 60 GLU A C 6
ATOM 10242 O O . GLU A 1 60 ? -0.849 7.353 -7.138 1.00 0.00 60 GLU A O 6
ATOM 10254 N N . GLN A 1 61 ? -0.488 5.361 -6.130 1.00 0.00 61 GLN A N 6
ATOM 10255 C CA . GLN A 1 61 ? -1.745 4.783 -6.574 1.00 0.00 61 GLN A CA 6
ATOM 10256 C C . GLN A 1 61 ? -1.594 4.200 -7.980 1.00 0.00 61 GLN A C 6
ATOM 10257 O O . GLN A 1 61 ? -2.484 3.503 -8.466 1.00 0.00 61 GLN A O 6
ATOM 10271 N N . LYS A 1 62 ? -0.461 4.506 -8.594 1.00 0.00 62 LYS A N 6
ATOM 10272 C CA . LYS A 1 62 ? -0.182 4.020 -9.935 1.00 0.00 62 LYS A CA 6
ATOM 10273 C C . LYS A 1 62 ? 0.617 2.718 -9.845 1.00 0.00 62 LYS A C 6
ATOM 10274 O O . LYS A 1 62 ? 0.423 1.810 -10.652 1.00 0.00 62 LYS A O 6
ATOM 10293 N N . SER A 1 63 ? 1.498 2.668 -8.857 1.00 0.00 63 SER A N 6
ATOM 10294 C CA . SER A 1 63 ? 2.327 1.493 -8.652 1.00 0.00 63 SER A CA 6
ATOM 10295 C C . SER A 1 63 ? 1.918 0.784 -7.359 1.00 0.00 63 SER A C 6
ATOM 10296 O O . SER A 1 63 ? 2.360 -0.333 -7.092 1.00 0.00 63 SER A O 6
ATOM 10304 N N . GLY A 1 64 ? 1.080 1.463 -6.589 1.00 0.00 64 GLY A N 6
ATOM 10305 C CA . GLY A 1 64 ? 0.607 0.912 -5.330 1.00 0.00 64 GLY A CA 6
ATOM 10306 C C . GLY A 1 64 ? 1.731 0.868 -4.294 1.00 0.00 64 GLY A C 6
ATOM 10307 O O . GLY A 1 64 ? 1.944 -0.156 -3.647 1.00 0.00 64 GLY A O 6
ATOM 10311 N N . ASN A 1 65 ? 2.422 1.992 -4.169 1.00 0.00 65 ASN A N 6
ATOM 10312 C CA . ASN A 1 65 ? 3.520 2.095 -3.223 1.00 0.00 65 ASN A CA 6
ATOM 10313 C C . ASN A 1 65 ? 3.411 3.419 -2.465 1.00 0.00 65 ASN A C 6
ATOM 10314 O O . ASN A 1 65 ? 2.908 4.406 -3.000 1.00 0.00 65 ASN A O 6
ATOM 10325 N N . LEU A 1 66 ? 3.892 3.399 -1.230 1.00 0.00 66 LEU A N 6
ATOM 10326 C CA . LEU A 1 66 ? 3.855 4.586 -0.393 1.00 0.00 66 LEU A CA 6
ATOM 10327 C C . LEU A 1 66 ? 5.078 5.455 -0.694 1.00 0.00 66 LEU A C 6
ATOM 10328 O O . LEU A 1 66 ? 6.213 4.994 -0.583 1.00 0.00 66 LEU A O 6
ATOM 10344 N N . LEU A 1 67 ? 4.805 6.696 -1.068 1.00 0.00 67 LEU A N 6
ATOM 10345 C CA . LEU A 1 67 ? 5.868 7.633 -1.386 1.00 0.00 67 LEU A CA 6
ATOM 10346 C C . LEU A 1 67 ? 5.881 8.755 -0.346 1.00 0.00 67 LEU A C 6
ATOM 10347 O O . LEU A 1 67 ? 4.832 9.296 0.002 1.00 0.00 67 LEU A O 6
ATOM 10363 N N . LEU A 1 68 ? 7.079 9.073 0.121 1.00 0.00 68 LEU A N 6
ATOM 10364 C CA . LEU A 1 68 ? 7.242 10.121 1.114 1.00 0.00 68 LEU A CA 6
ATOM 10365 C C . LEU A 1 68 ? 7.206 11.485 0.421 1.00 0.00 68 LEU A C 6
ATOM 10366 O O . LEU A 1 68 ? 7.887 11.693 -0.582 1.00 0.00 68 LEU A O 6
ATOM 10382 N N . LYS A 1 69 ? 6.406 12.378 0.983 1.00 0.00 69 LYS A N 6
ATOM 10383 C CA . LYS A 1 69 ? 6.273 13.716 0.432 1.00 0.00 69 LYS A CA 6
ATOM 10384 C C . LYS A 1 69 ? 7.614 14.444 0.542 1.00 0.00 69 LYS A C 6
ATOM 10385 O O . LYS A 1 69 ? 8.198 14.833 -0.468 1.00 0.00 69 LYS A O 6
ATOM 10404 N N . GLU A 1 70 ? 8.063 14.606 1.778 1.00 0.00 70 GLU A N 6
ATOM 10405 C CA . GLU A 1 70 ? 9.325 15.280 2.033 1.00 0.00 70 GLU A CA 6
ATOM 10406 C C . GLU A 1 70 ? 10.018 14.666 3.251 1.00 0.00 70 GLU A C 6
ATOM 10407 O O . GLU A 1 70 ? 9.545 13.674 3.805 1.00 0.00 70 GLU A O 6
ATOM 10419 N N . LYS A 1 71 ? 11.129 15.280 3.632 1.00 0.00 71 LYS A N 6
ATOM 10420 C CA . LYS A 1 71 ? 11.892 14.806 4.774 1.00 0.00 71 LYS A CA 6
ATOM 10421 C C . LYS A 1 71 ? 10.990 14.779 6.010 1.00 0.00 71 LYS A C 6
ATOM 10422 O O . LYS A 1 71 ? 10.455 15.811 6.414 1.00 0.00 71 LYS A O 6
ATOM 10441 N N . LEU A 1 72 ? 10.849 13.590 6.575 1.00 0.00 72 LEU A N 6
ATOM 10442 C CA . LEU A 1 72 ? 10.021 13.416 7.756 1.00 0.00 72 LEU A CA 6
ATOM 10443 C C . LEU A 1 72 ? 10.611 14.228 8.911 1.00 0.00 72 LEU A C 6
ATOM 10444 O O . LEU A 1 72 ? 11.817 14.467 8.955 1.00 0.00 72 LEU A O 6
ATOM 10460 N N . ASP A 1 73 ? 9.733 14.630 9.819 1.00 0.00 73 ASP A N 6
ATOM 10461 C CA . ASP A 1 73 ? 10.151 15.410 10.971 1.00 0.00 73 ASP A CA 6
ATOM 10462 C C . ASP A 1 73 ? 10.134 14.522 12.216 1.00 0.00 73 ASP A C 6
ATOM 10463 O O . ASP A 1 73 ? 9.163 13.808 12.460 1.00 0.00 73 ASP A O 6
ATOM 10472 N N . ARG A 1 74 ? 11.220 14.596 12.972 1.00 0.00 74 ARG A N 6
ATOM 10473 C CA . ARG A 1 74 ? 11.342 13.808 14.186 1.00 0.00 74 ARG A CA 6
ATOM 10474 C C . ARG A 1 74 ? 10.297 14.249 15.213 1.00 0.00 74 ARG A C 6
ATOM 10475 O O . ARG A 1 74 ? 9.328 13.535 15.465 1.00 0.00 74 ARG A O 6
ATOM 10496 N N . GLU A 1 75 ? 10.530 15.425 15.778 1.00 0.00 75 GLU A N 6
ATOM 10497 C CA . GLU A 1 75 ? 9.621 15.971 16.771 1.00 0.00 75 GLU A CA 6
ATOM 10498 C C . GLU A 1 75 ? 8.171 15.817 16.306 1.00 0.00 75 GLU A C 6
ATOM 10499 O O . GLU A 1 75 ? 7.366 15.172 16.976 1.00 0.00 75 GLU A O 6
ATOM 10511 N N . GLU A 1 76 ? 7.883 16.419 15.162 1.00 0.00 76 GLU A N 6
ATOM 10512 C CA . GLU A 1 76 ? 6.545 16.357 14.600 1.00 0.00 76 GLU A CA 6
ATOM 10513 C C . GLU A 1 76 ? 5.949 14.962 14.801 1.00 0.00 76 GLU A C 6
ATOM 10514 O O . GLU A 1 76 ? 4.915 14.813 15.451 1.00 0.00 76 GLU A O 6
ATOM 10526 N N . LEU A 1 77 ? 6.626 13.976 14.231 1.00 0.00 77 LEU A N 6
ATOM 10527 C CA . LEU A 1 77 ? 6.176 12.599 14.340 1.00 0.00 77 LEU A CA 6
ATOM 10528 C C . LEU A 1 77 ? 6.379 12.113 15.776 1.00 0.00 77 LEU A C 6
ATOM 10529 O O . LEU A 1 77 ? 5.428 12.050 16.554 1.00 0.00 77 LEU A O 6
ATOM 10545 N N . CYS A 1 78 ? 7.624 11.781 16.085 1.00 0.00 78 CYS A N 6
ATOM 10546 C CA . CYS A 1 78 ? 7.963 11.303 17.415 1.00 0.00 78 CYS A CA 6
ATOM 10547 C C . CYS A 1 78 ? 9.410 11.698 17.713 1.00 0.00 78 CYS A C 6
ATOM 10548 O O . CYS A 1 78 ? 10.336 10.938 17.434 1.00 0.00 78 CYS A O 6
ATOM 10555 N N . GLY A 1 79 ? 9.561 12.888 18.277 1.00 0.00 79 GLY A N 6
ATOM 10556 C CA . GLY A 1 79 ? 10.880 13.394 18.616 1.00 0.00 79 GLY A CA 6
ATOM 10557 C C . GLY A 1 79 ? 11.747 12.294 19.233 1.00 0.00 79 GLY A C 6
ATOM 10558 O O . GLY A 1 79 ? 12.826 11.992 18.726 1.00 0.00 79 GLY A O 6
ATOM 10562 N N . SER A 1 80 ? 11.242 11.726 20.318 1.00 0.00 80 SER A N 6
ATOM 10563 C CA . SER A 1 80 ? 11.957 10.667 21.010 1.00 0.00 80 SER A CA 6
ATOM 10564 C C . SER A 1 80 ? 10.981 9.840 21.850 1.00 0.00 80 SER A C 6
ATOM 10565 O O . SER A 1 80 ? 11.014 9.894 23.078 1.00 0.00 80 SER A O 6
ATOM 10573 N N . THR A 1 81 ? 10.137 9.093 21.153 1.00 0.00 81 THR A N 6
ATOM 10574 C CA . THR A 1 81 ? 9.154 8.255 21.820 1.00 0.00 81 THR A CA 6
ATOM 10575 C C . THR A 1 81 ? 9.168 6.844 21.229 1.00 0.00 81 THR A C 6
ATOM 10576 O O . THR A 1 81 ? 9.634 6.640 20.109 1.00 0.00 81 THR A O 6
ATOM 10587 N N . ASN A 1 82 ? 8.652 5.906 22.009 1.00 0.00 82 ASN A N 6
ATOM 10588 C CA . ASN A 1 82 ? 8.599 4.519 21.578 1.00 0.00 82 ASN A CA 6
ATOM 10589 C C . ASN A 1 82 ? 7.271 3.902 22.020 1.00 0.00 82 ASN A C 6
ATOM 10590 O O . ASN A 1 82 ? 6.731 4.265 23.063 1.00 0.00 82 ASN A O 6
ATOM 10601 N N . PRO A 1 83 ? 6.770 2.956 21.181 1.00 0.00 83 PRO A N 6
ATOM 10602 C CA . PRO A 1 83 ? 7.473 2.585 19.965 1.00 0.00 83 PRO A CA 6
ATOM 10603 C C . PRO A 1 83 ? 7.321 3.666 18.892 1.00 0.00 83 PRO A C 6
ATOM 10604 O O . PRO A 1 83 ? 6.216 4.144 18.641 1.00 0.00 83 PRO A O 6
ATOM 10615 N N . CYS A 1 84 ? 8.447 4.019 18.289 1.00 0.00 84 CYS A N 6
ATOM 10616 C CA . CYS A 1 84 ? 8.452 5.034 17.250 1.00 0.00 84 CYS A CA 6
ATOM 10617 C C . CYS A 1 84 ? 7.731 4.470 16.024 1.00 0.00 84 CYS A C 6
ATOM 10618 O O . CYS A 1 84 ? 8.328 3.755 15.222 1.00 0.00 84 CYS A O 6
ATOM 10625 N N . ILE A 1 85 ? 6.455 4.814 15.918 1.00 0.00 85 ILE A N 6
ATOM 10626 C CA . ILE A 1 85 ? 5.646 4.352 14.803 1.00 0.00 85 ILE A CA 6
ATOM 10627 C C . ILE A 1 85 ? 4.859 5.530 14.226 1.00 0.00 85 ILE A C 6
ATOM 10628 O O . ILE A 1 85 ? 4.269 6.311 14.970 1.00 0.00 85 ILE A O 6
ATOM 10644 N N . LEU A 1 86 ? 4.877 5.621 12.904 1.00 0.00 86 LEU A N 6
ATOM 10645 C CA . LEU A 1 86 ? 4.173 6.691 12.219 1.00 0.00 86 LEU A CA 6
ATOM 10646 C C . LEU A 1 86 ? 2.666 6.435 12.294 1.00 0.00 86 LEU A C 6
ATOM 10647 O O . LEU A 1 86 ? 2.231 5.286 12.351 1.00 0.00 86 LEU A O 6
ATOM 10663 N N . HIS A 1 87 ? 1.912 7.524 12.291 1.00 0.00 87 HIS A N 6
ATOM 10664 C CA . HIS A 1 87 ? 0.463 7.431 12.358 1.00 0.00 87 HIS A CA 6
ATOM 10665 C C . HIS A 1 87 ? -0.139 7.825 11.008 1.00 0.00 87 HIS A C 6
ATOM 10666 O O . HIS A 1 87 ? -0.089 8.990 10.618 1.00 0.00 87 HIS A O 6
ATOM 10680 N N . PHE A 1 88 ? -0.696 6.830 10.332 1.00 0.00 88 PHE A N 6
ATOM 10681 C CA . PHE A 1 88 ? -1.308 7.058 9.034 1.00 0.00 88 PHE A CA 6
ATOM 10682 C C . PHE A 1 88 ? -2.549 6.182 8.851 1.00 0.00 88 PHE A C 6
ATOM 10683 O O . PHE A 1 88 ? -2.774 5.251 9.623 1.00 0.00 88 PHE A O 6
ATOM 10700 N N . GLN A 1 89 ? -3.321 6.511 7.826 1.00 0.00 89 GLN A N 6
ATOM 10701 C CA . GLN A 1 89 ? -4.533 5.766 7.533 1.00 0.00 89 GLN A CA 6
ATOM 10702 C C . GLN A 1 89 ? -4.752 5.683 6.021 1.00 0.00 89 GLN A C 6
ATOM 10703 O O . GLN A 1 89 ? -4.214 6.493 5.267 1.00 0.00 89 GLN A O 6
ATOM 10717 N N . VAL A 1 90 ? -5.542 4.697 5.623 1.00 0.00 90 VAL A N 6
ATOM 10718 C CA . VAL A 1 90 ? -5.839 4.498 4.214 1.00 0.00 90 VAL A CA 6
ATOM 10719 C C . VAL A 1 90 ? -7.271 4.953 3.930 1.00 0.00 90 VAL A C 6
ATOM 10720 O O . VAL A 1 90 ? -8.228 4.269 4.291 1.00 0.00 90 VAL A O 6
ATOM 10733 N N . LEU A 1 91 ? -7.375 6.106 3.285 1.00 0.00 91 LEU A N 6
ATOM 10734 C CA . LEU A 1 91 ? -8.675 6.661 2.948 1.00 0.00 91 LEU A CA 6
ATOM 10735 C C . LEU A 1 91 ? -9.216 5.960 1.701 1.00 0.00 91 LEU A C 6
ATOM 10736 O O . LEU A 1 91 ? -8.494 5.783 0.721 1.00 0.00 91 LEU A O 6
ATOM 10752 N N . LEU A 1 92 ? -10.483 5.579 1.778 1.00 0.00 92 LEU A N 6
ATOM 10753 C CA . LEU A 1 92 ? -11.129 4.900 0.668 1.00 0.00 92 LEU A CA 6
ATOM 10754 C C . LEU A 1 92 ? -12.391 5.669 0.271 1.00 0.00 92 LEU A C 6
ATOM 10755 O O . LEU A 1 92 ? -13.054 6.263 1.120 1.00 0.00 92 LEU A O 6
ATOM 10771 N N . LYS A 1 93 ? -12.685 5.634 -1.021 1.00 0.00 93 LYS A N 6
ATOM 10772 C CA . LYS A 1 93 ? -13.856 6.320 -1.540 1.00 0.00 93 LYS A CA 6
ATOM 10773 C C . LYS A 1 93 ? -14.989 5.311 -1.735 1.00 0.00 93 LYS A C 6
ATOM 10774 O O . LYS A 1 93 ? -14.789 4.108 -1.569 1.00 0.00 93 LYS A O 6
ATOM 10793 N N . SER A 1 94 ? -16.153 5.837 -2.085 1.00 0.00 94 SER A N 6
ATOM 10794 C CA . SER A 1 94 ? -17.319 4.997 -2.304 1.00 0.00 94 SER A CA 6
ATOM 10795 C C . SER A 1 94 ? -16.894 3.664 -2.926 1.00 0.00 94 SER A C 6
ATOM 10796 O O . SER A 1 94 ? -16.455 3.623 -4.074 1.00 0.00 94 SER A O 6
ATOM 10804 N N . PRO A 1 95 ? -17.042 2.580 -2.118 1.00 0.00 95 PRO A N 6
ATOM 10805 C CA . PRO A 1 95 ? -17.569 2.717 -0.771 1.00 0.00 95 PRO A CA 6
ATOM 10806 C C . PRO A 1 95 ? -16.522 3.316 0.169 1.00 0.00 95 PRO A C 6
ATOM 10807 O O . PRO A 1 95 ? -15.431 2.768 0.320 1.00 0.00 95 PRO A O 6
ATOM 10818 N N . VAL A 1 96 ? -16.890 4.435 0.777 1.00 0.00 96 VAL A N 6
ATOM 10819 C CA . VAL A 1 96 ? -15.995 5.115 1.698 1.00 0.00 96 VAL A CA 6
ATOM 10820 C C . VAL A 1 96 ? -15.583 4.148 2.809 1.00 0.00 96 VAL A C 6
ATOM 10821 O O . VAL A 1 96 ? -16.422 3.437 3.361 1.00 0.00 96 VAL A O 6
ATOM 10834 N N . GLN A 1 97 ? -14.292 4.151 3.105 1.00 0.00 97 GLN A N 6
ATOM 10835 C CA . GLN A 1 97 ? -13.758 3.283 4.140 1.00 0.00 97 GLN A CA 6
ATOM 10836 C C . GLN A 1 97 ? -12.367 3.757 4.565 1.00 0.00 97 GLN A C 6
ATOM 10837 O O . GLN A 1 97 ? -11.691 4.461 3.817 1.00 0.00 97 GLN A O 6
ATOM 10851 N N . PHE A 1 98 ? -11.980 3.351 5.766 1.00 0.00 98 PHE A N 6
ATOM 10852 C CA . PHE A 1 98 ? -10.681 3.724 6.299 1.00 0.00 98 PHE A CA 6
ATOM 10853 C C . PHE A 1 98 ? -10.026 2.546 7.023 1.00 0.00 98 PHE A C 6
ATOM 10854 O O . PHE A 1 98 ? -10.715 1.703 7.593 1.00 0.00 98 PHE A O 6
ATOM 10871 N N . ILE A 1 99 ? -8.702 2.527 6.977 1.00 0.00 99 ILE A N 6
ATOM 10872 C CA . ILE A 1 99 ? -7.946 1.467 7.621 1.00 0.00 99 ILE A CA 6
ATOM 10873 C C . ILE A 1 99 ? -6.967 2.081 8.624 1.00 0.00 99 ILE A C 6
ATOM 10874 O O . ILE A 1 99 ? -6.694 3.279 8.576 1.00 0.00 99 ILE A O 6
ATOM 10890 N N . GLN A 1 100 ? -6.467 1.232 9.510 1.00 0.00 100 GLN A N 6
ATOM 10891 C CA . GLN A 1 100 ? -5.525 1.676 10.523 1.00 0.00 100 GLN A CA 6
ATOM 10892 C C . GLN A 1 100 ? -4.192 0.941 10.367 1.00 0.00 100 GLN A C 6
ATOM 10893 O O . GLN A 1 100 ? -3.986 -0.111 10.970 1.00 0.00 100 GLN A O 6
ATOM 10907 N N . GLY A 1 101 ? -3.322 1.523 9.555 1.00 0.00 101 GLY A N 6
ATOM 10908 C CA . GLY A 1 101 ? -2.015 0.936 9.313 1.00 0.00 101 GLY A CA 6
ATOM 10909 C C . GLY A 1 101 ? -0.996 1.423 10.344 1.00 0.00 101 GLY A C 6
ATOM 10910 O O . GLY A 1 101 ? -1.324 2.226 11.216 1.00 0.00 101 GLY A O 6
ATOM 10914 N N . GLU A 1 102 ? 0.221 0.916 10.211 1.00 0.00 102 GLU A N 6
ATOM 10915 C CA . GLU A 1 102 ? 1.291 1.289 11.121 1.00 0.00 102 GLU A CA 6
ATOM 10916 C C . GLU A 1 102 ? 2.631 1.313 10.383 1.00 0.00 102 GLU A C 6
ATOM 10917 O O . GLU A 1 102 ? 2.839 0.550 9.441 1.00 0.00 102 GLU A O 6
ATOM 10929 N N . ILE A 1 103 ? 3.506 2.198 10.839 1.00 0.00 103 ILE A N 6
ATOM 10930 C CA . ILE A 1 103 ? 4.820 2.331 10.234 1.00 0.00 103 ILE A CA 6
ATOM 10931 C C . ILE A 1 103 ? 5.893 2.135 11.307 1.00 0.00 103 ILE A C 6
ATOM 10932 O O . ILE A 1 103 ? 6.202 3.060 12.057 1.00 0.00 103 ILE A O 6
ATOM 10948 N N . GLN A 1 104 ? 6.431 0.925 11.346 1.00 0.00 104 GLN A N 6
ATOM 10949 C CA . GLN A 1 104 ? 7.463 0.596 12.314 1.00 0.00 104 GLN A CA 6
ATOM 10950 C C . GLN A 1 104 ? 8.794 1.232 11.909 1.00 0.00 104 GLN A C 6
ATOM 10951 O O . GLN A 1 104 ? 9.216 1.117 10.759 1.00 0.00 104 GLN A O 6
ATOM 10965 N N . LEU A 1 105 ? 9.418 1.889 12.875 1.00 0.00 105 LEU A N 6
ATOM 10966 C CA . LEU A 1 105 ? 10.693 2.543 12.634 1.00 0.00 105 LEU A CA 6
ATOM 10967 C C . LEU A 1 105 ? 11.821 1.520 12.774 1.00 0.00 105 LEU A C 6
ATOM 10968 O O . LEU A 1 105 ? 11.877 0.782 13.757 1.00 0.00 105 LEU A O 6
ATOM 10984 N N . GLN A 1 106 ? 12.694 1.508 11.777 1.00 0.00 106 GLN A N 6
ATOM 10985 C CA . GLN A 1 106 ? 13.818 0.587 11.777 1.00 0.00 106 GLN A CA 6
ATOM 10986 C C . GLN A 1 106 ? 14.476 0.554 13.158 1.00 0.00 106 GLN A C 6
ATOM 10987 O O . GLN A 1 106 ? 14.384 1.517 13.917 1.00 0.00 106 GLN A O 6
ATOM 11001 N N . ASP A 1 107 ? 15.125 -0.566 13.442 1.00 0.00 107 ASP A N 6
ATOM 11002 C CA . ASP A 1 107 ? 15.799 -0.738 14.718 1.00 0.00 107 ASP A CA 6
ATOM 11003 C C . ASP A 1 107 ? 17.017 -1.644 14.529 1.00 0.00 107 ASP A C 6
ATOM 11004 O O . ASP A 1 107 ? 17.158 -2.293 13.493 1.00 0.00 107 ASP A O 6
ATOM 11013 N N . VAL A 1 108 ? 17.866 -1.660 15.546 1.00 0.00 108 VAL A N 6
ATOM 11014 C CA . VAL A 1 108 ? 19.068 -2.476 15.505 1.00 0.00 108 VAL A CA 6
ATOM 11015 C C . VAL A 1 108 ? 18.721 -3.908 15.916 1.00 0.00 108 VAL A C 6
ATOM 11016 O O . VAL A 1 108 ? 18.528 -4.189 17.097 1.00 0.00 108 VAL A O 6
ATOM 11029 N N . ASN A 1 109 ? 18.651 -4.776 14.917 1.00 0.00 109 ASN A N 6
ATOM 11030 C CA . ASN A 1 109 ? 18.331 -6.172 15.160 1.00 0.00 109 ASN A CA 6
ATOM 11031 C C . ASN A 1 109 ? 18.350 -6.934 13.833 1.00 0.00 109 ASN A C 6
ATOM 11032 O O . ASN A 1 109 ? 17.963 -6.394 12.798 1.00 0.00 109 ASN A O 6
ATOM 11043 N N . ASP A 1 110 ? 18.806 -8.176 13.907 1.00 0.00 110 ASP A N 6
ATOM 11044 C CA . ASP A 1 110 ? 18.881 -9.017 12.724 1.00 0.00 110 ASP A CA 6
ATOM 11045 C C . ASP A 1 110 ? 19.448 -10.384 13.111 1.00 0.00 110 ASP A C 6
ATOM 11046 O O . ASP A 1 110 ? 20.324 -10.476 13.970 1.00 0.00 110 ASP A O 6
ATOM 11055 N N . HIS A 1 111 ? 18.924 -11.412 12.460 1.00 0.00 111 HIS A N 6
ATOM 11056 C CA . HIS A 1 111 ? 19.367 -12.770 12.725 1.00 0.00 111 HIS A CA 6
ATOM 11057 C C . HIS A 1 111 ? 18.668 -13.735 11.765 1.00 0.00 111 HIS A C 6
ATOM 11058 O O . HIS A 1 111 ? 19.321 -14.393 10.957 1.00 0.00 111 HIS A O 6
ATOM 11072 N N . ALA A 1 112 ? 17.350 -13.788 11.886 1.00 0.00 112 ALA A N 6
ATOM 11073 C CA . ALA A 1 112 ? 16.556 -14.661 11.038 1.00 0.00 112 ALA A CA 6
ATOM 11074 C C . ALA A 1 112 ? 16.881 -16.119 11.369 1.00 0.00 112 ALA A C 6
ATOM 11075 O O . ALA A 1 112 ? 18.004 -16.572 11.155 1.00 0.00 112 ALA A O 6
ATOM 11082 N N . PRO A 1 113 ? 15.851 -16.832 11.899 1.00 0.00 113 PRO A N 6
ATOM 11083 C CA . PRO A 1 113 ? 16.016 -18.229 12.261 1.00 0.00 113 PRO A CA 6
ATOM 11084 C C . PRO A 1 113 ? 16.037 -19.119 11.016 1.00 0.00 113 PRO A C 6
ATOM 11085 O O . PRO A 1 113 ? 15.553 -18.723 9.957 1.00 0.00 113 PRO A O 6
ATOM 11096 N N . GLU A 1 114 ? 16.603 -20.305 11.186 1.00 0.00 114 GLU A N 6
ATOM 11097 C CA . GLU A 1 114 ? 16.694 -21.255 10.089 1.00 0.00 114 GLU A CA 6
ATOM 11098 C C . GLU A 1 114 ? 16.501 -22.682 10.606 1.00 0.00 114 GLU A C 6
ATOM 11099 O O . GLU A 1 114 ? 16.783 -22.968 11.768 1.00 0.00 114 GLU A O 6
ATOM 11111 N N . PHE A 1 115 ? 16.023 -23.540 9.717 1.00 0.00 115 PHE A N 6
ATOM 11112 C CA . PHE A 1 115 ? 15.790 -24.930 10.068 1.00 0.00 115 PHE A CA 6
ATOM 11113 C C . PHE A 1 115 ? 14.892 -25.040 11.302 1.00 0.00 115 PHE A C 6
ATOM 11114 O O . PHE A 1 115 ? 14.599 -24.038 11.953 1.00 0.00 115 PHE A O 6
ATOM 11131 N N . MET A 1 116 ? 14.480 -26.267 11.587 1.00 0.00 116 MET A N 6
ATOM 11132 C CA . MET A 1 116 ? 13.621 -26.521 12.731 1.00 0.00 116 MET A CA 6
ATOM 11133 C C . MET A 1 116 ? 14.163 -27.675 13.577 1.00 0.00 116 MET A C 6
ATOM 11134 O O . MET A 1 116 ? 15.004 -28.446 13.117 1.00 0.00 116 MET A O 6
ATOM 11148 N N . GLU A 1 117 ? 13.658 -27.758 14.799 1.00 0.00 117 GLU A N 6
ATOM 11149 C CA . GLU A 1 117 ? 14.081 -28.805 15.714 1.00 0.00 117 GLU A CA 6
ATOM 11150 C C . GLU A 1 117 ? 13.258 -28.747 17.003 1.00 0.00 117 GLU A C 6
ATOM 11151 O O . GLU A 1 117 ? 12.867 -27.669 17.446 1.00 0.00 117 GLU A O 6
ATOM 11163 N N . ASP A 1 118 ? 13.021 -29.922 17.569 1.00 0.00 118 ASP A N 6
ATOM 11164 C CA . ASP A 1 118 ? 12.253 -30.018 18.798 1.00 0.00 118 ASP A CA 6
ATOM 11165 C C . ASP A 1 118 ? 13.091 -30.726 19.865 1.00 0.00 118 ASP A C 6
ATOM 11166 O O . ASP A 1 118 ? 13.826 -31.664 19.560 1.00 0.00 118 ASP A O 6
ATOM 11175 N N . GLU A 1 119 ? 12.953 -30.249 21.093 1.00 0.00 119 GLU A N 6
ATOM 11176 C CA . GLU A 1 119 ? 13.689 -30.824 22.206 1.00 0.00 119 GLU A CA 6
ATOM 11177 C C . GLU A 1 119 ? 13.327 -30.107 23.509 1.00 0.00 119 GLU A C 6
ATOM 11178 O O . GLU A 1 119 ? 12.911 -28.950 23.489 1.00 0.00 119 GLU A O 6
ATOM 11190 N N . SER A 1 120 ? 13.500 -30.824 24.609 1.00 0.00 120 SER A N 6
ATOM 11191 C CA . SER A 1 120 ? 13.197 -30.271 25.918 1.00 0.00 120 SER A CA 6
ATOM 11192 C C . SER A 1 120 ? 13.718 -31.203 27.014 1.00 0.00 120 SER A C 6
ATOM 11193 O O . SER A 1 120 ? 14.127 -32.329 26.733 1.00 0.00 120 SER A O 6
ATOM 11201 N N . GLY A 1 121 ? 13.688 -30.699 28.239 1.00 0.00 121 GLY A N 6
ATOM 11202 C CA . GLY A 1 121 ? 14.153 -31.472 29.378 1.00 0.00 121 GLY A CA 6
ATOM 11203 C C . GLY A 1 121 ? 13.593 -30.912 30.686 1.00 0.00 121 GLY A C 6
ATOM 11204 O O . GLY A 1 121 ? 13.217 -29.742 30.755 1.00 0.00 121 GLY A O 6
ATOM 11208 N N . PRO A 1 122 ? 13.553 -31.795 31.720 1.00 0.00 122 PRO A N 6
ATOM 11209 C CA . PRO A 1 122 ? 13.045 -31.400 33.023 1.00 0.00 122 PRO A CA 6
ATOM 11210 C C . PRO A 1 122 ? 14.058 -30.526 33.764 1.00 0.00 122 PRO A C 6
ATOM 11211 O O . PRO A 1 122 ? 15.128 -30.226 33.237 1.00 0.00 122 PRO A O 6
ATOM 11222 N N . SER A 1 123 ? 13.684 -30.140 34.975 1.00 0.00 123 SER A N 6
ATOM 11223 C CA . SER A 1 123 ? 14.547 -29.306 35.795 1.00 0.00 123 SER A CA 6
ATOM 11224 C C . SER A 1 123 ? 13.957 -29.165 37.199 1.00 0.00 123 SER A C 6
ATOM 11225 O O . SER A 1 123 ? 12.821 -29.567 37.443 1.00 0.00 123 SER A O 6
ATOM 11233 N N . SER A 1 124 ? 14.757 -28.592 38.087 1.00 0.00 124 SER A N 6
ATOM 11234 C CA . SER A 1 124 ? 14.329 -28.393 39.461 1.00 0.00 124 SER A CA 6
ATOM 11235 C C . SER A 1 124 ? 14.590 -26.946 39.886 1.00 0.00 124 SER A C 6
ATOM 11236 O O . SER A 1 124 ? 15.248 -26.194 39.170 1.00 0.00 124 SER A O 6
ATOM 11244 N N . GLY A 1 125 ? 14.060 -26.600 41.050 1.00 0.00 125 GLY A N 6
ATOM 11245 C CA . GLY A 1 125 ? 14.227 -25.258 41.579 1.00 0.00 125 GLY A CA 6
ATOM 11246 C C . GLY A 1 125 ? 13.190 -24.963 42.665 1.00 0.00 125 GLY A C 6
ATOM 11247 O O . GLY A 1 125 ? 12.094 -24.490 42.370 1.00 0.00 125 GLY A O 6
ATOM 11251 N N . GLY A 1 1 ? -20.070 -28.739 18.106 1.00 0.00 1 GLY A N 7
ATOM 11252 C CA . GLY A 1 1 ? -18.885 -27.927 17.888 1.00 0.00 1 GLY A CA 7
ATOM 11253 C C . GLY A 1 1 ? -18.815 -26.777 18.895 1.00 0.00 1 GLY A C 7
ATOM 11254 O O . GLY A 1 1 ? -19.538 -26.773 19.889 1.00 0.00 1 GLY A O 7
ATOM 11258 N N . SER A 1 2 ? -17.937 -25.829 18.601 1.00 0.00 2 SER A N 7
ATOM 11259 C CA . SER A 1 2 ? -17.764 -24.676 19.468 1.00 0.00 2 SER A CA 7
ATOM 11260 C C . SER A 1 2 ? -17.023 -23.565 18.720 1.00 0.00 2 SER A C 7
ATOM 11261 O O . SER A 1 2 ? -16.425 -23.809 17.673 1.00 0.00 2 SER A O 7
ATOM 11269 N N . SER A 1 3 ? -17.086 -22.370 19.287 1.00 0.00 3 SER A N 7
ATOM 11270 C CA . SER A 1 3 ? -16.429 -21.221 18.687 1.00 0.00 3 SER A CA 7
ATOM 11271 C C . SER A 1 3 ? -16.117 -20.176 19.761 1.00 0.00 3 SER A C 7
ATOM 11272 O O . SER A 1 3 ? -16.842 -20.060 20.747 1.00 0.00 3 SER A O 7
ATOM 11280 N N . GLY A 1 4 ? -15.037 -19.444 19.532 1.00 0.00 4 GLY A N 7
ATOM 11281 C CA . GLY A 1 4 ? -14.621 -18.413 20.468 1.00 0.00 4 GLY A CA 7
ATOM 11282 C C . GLY A 1 4 ? -15.174 -17.046 20.060 1.00 0.00 4 GLY A C 7
ATOM 11283 O O . GLY A 1 4 ? -16.295 -16.950 19.563 1.00 0.00 4 GLY A O 7
ATOM 11287 N N . SER A 1 5 ? -14.362 -16.023 20.285 1.00 0.00 5 SER A N 7
ATOM 11288 C CA . SER A 1 5 ? -14.757 -14.666 19.947 1.00 0.00 5 SER A CA 7
ATOM 11289 C C . SER A 1 5 ? -13.573 -13.716 20.132 1.00 0.00 5 SER A C 7
ATOM 11290 O O . SER A 1 5 ? -12.671 -13.988 20.923 1.00 0.00 5 SER A O 7
ATOM 11298 N N . SER A 1 6 ? -13.613 -12.619 19.389 1.00 0.00 6 SER A N 7
ATOM 11299 C CA . SER A 1 6 ? -12.554 -11.627 19.462 1.00 0.00 6 SER A CA 7
ATOM 11300 C C . SER A 1 6 ? -13.010 -10.326 18.796 1.00 0.00 6 SER A C 7
ATOM 11301 O O . SER A 1 6 ? -14.038 -10.297 18.121 1.00 0.00 6 SER A O 7
ATOM 11309 N N . GLY A 1 7 ? -12.222 -9.282 19.010 1.00 0.00 7 GLY A N 7
ATOM 11310 C CA . GLY A 1 7 ? -12.532 -7.982 18.439 1.00 0.00 7 GLY A CA 7
ATOM 11311 C C . GLY A 1 7 ? -11.446 -6.960 18.783 1.00 0.00 7 GLY A C 7
ATOM 11312 O O . GLY A 1 7 ? -10.266 -7.194 18.528 1.00 0.00 7 GLY A O 7
ATOM 11316 N N . ALA A 1 8 ? -11.885 -5.849 19.356 1.00 0.00 8 ALA A N 7
ATOM 11317 C CA . ALA A 1 8 ? -10.965 -4.791 19.737 1.00 0.00 8 ALA A CA 7
ATOM 11318 C C . ALA A 1 8 ? -10.287 -4.234 18.484 1.00 0.00 8 ALA A C 7
ATOM 11319 O O . ALA A 1 8 ? -10.201 -4.918 17.465 1.00 0.00 8 ALA A O 7
ATOM 11326 N N . GLY A 1 9 ? -9.823 -2.999 18.600 1.00 0.00 9 GLY A N 7
ATOM 11327 C CA . GLY A 1 9 ? -9.155 -2.343 17.488 1.00 0.00 9 GLY A CA 7
ATOM 11328 C C . GLY A 1 9 ? -7.646 -2.261 17.727 1.00 0.00 9 GLY A C 7
ATOM 11329 O O . GLY A 1 9 ? -7.198 -2.170 18.869 1.00 0.00 9 GLY A O 7
ATOM 11333 N N . SER A 1 10 ? -6.903 -2.295 16.630 1.00 0.00 10 SER A N 7
ATOM 11334 C CA . SER A 1 10 ? -5.454 -2.225 16.706 1.00 0.00 10 SER A CA 7
ATOM 11335 C C . SER A 1 10 ? -4.862 -2.096 15.301 1.00 0.00 10 SER A C 7
ATOM 11336 O O . SER A 1 10 ? -5.585 -2.183 14.309 1.00 0.00 10 SER A O 7
ATOM 11344 N N . ALA A 1 11 ? -3.554 -1.891 15.261 1.00 0.00 11 ALA A N 7
ATOM 11345 C CA . ALA A 1 11 ? -2.857 -1.749 13.994 1.00 0.00 11 ALA A CA 7
ATOM 11346 C C . ALA A 1 11 ? -3.272 -2.886 13.058 1.00 0.00 11 ALA A C 7
ATOM 11347 O O . ALA A 1 11 ? -3.245 -4.054 13.444 1.00 0.00 11 ALA A O 7
ATOM 11354 N N . THR A 1 12 ? -3.648 -2.505 11.846 1.00 0.00 12 THR A N 7
ATOM 11355 C CA . THR A 1 12 ? -4.068 -3.479 10.852 1.00 0.00 12 THR A CA 7
ATOM 11356 C C . THR A 1 12 ? -2.924 -3.780 9.883 1.00 0.00 12 THR A C 7
ATOM 11357 O O . THR A 1 12 ? -2.801 -4.900 9.390 1.00 0.00 12 THR A O 7
ATOM 11368 N N . ILE A 1 13 ? -2.115 -2.760 9.638 1.00 0.00 13 ILE A N 7
ATOM 11369 C CA . ILE A 1 13 ? -0.984 -2.901 8.736 1.00 0.00 13 ILE A CA 7
ATOM 11370 C C . ILE A 1 13 ? 0.278 -2.373 9.421 1.00 0.00 13 ILE A C 7
ATOM 11371 O O . ILE A 1 13 ? 0.205 -1.470 10.253 1.00 0.00 13 ILE A O 7
ATOM 11387 N N . THR A 1 14 ? 1.406 -2.958 9.045 1.00 0.00 14 THR A N 7
ATOM 11388 C CA . THR A 1 14 ? 2.682 -2.557 9.612 1.00 0.00 14 THR A CA 7
ATOM 11389 C C . THR A 1 14 ? 3.740 -2.436 8.513 1.00 0.00 14 THR A C 7
ATOM 11390 O O . THR A 1 14 ? 4.072 -3.421 7.855 1.00 0.00 14 THR A O 7
ATOM 11401 N N . TYR A 1 15 ? 4.239 -1.220 8.349 1.00 0.00 15 TYR A N 7
ATOM 11402 C CA . TYR A 1 15 ? 5.253 -0.958 7.341 1.00 0.00 15 TYR A CA 7
ATOM 11403 C C . TYR A 1 15 ? 6.645 -0.885 7.970 1.00 0.00 15 TYR A C 7
ATOM 11404 O O . TYR A 1 15 ? 6.776 -0.792 9.190 1.00 0.00 15 TYR A O 7
ATOM 11422 N N . SER A 1 16 ? 7.652 -0.929 7.109 1.00 0.00 16 SER A N 7
ATOM 11423 C CA . SER A 1 16 ? 9.030 -0.869 7.565 1.00 0.00 16 SER A CA 7
ATOM 11424 C C . SER A 1 16 ? 9.810 0.157 6.740 1.00 0.00 16 SER A C 7
ATOM 11425 O O . SER A 1 16 ? 9.962 -0.001 5.530 1.00 0.00 16 SER A O 7
ATOM 11433 N N . VAL A 1 17 ? 10.284 1.185 7.428 1.00 0.00 17 VAL A N 7
ATOM 11434 C CA . VAL A 1 17 ? 11.044 2.236 6.774 1.00 0.00 17 VAL A CA 7
ATOM 11435 C C . VAL A 1 17 ? 12.204 2.658 7.678 1.00 0.00 17 VAL A C 7
ATOM 11436 O O . VAL A 1 17 ? 12.043 2.761 8.893 1.00 0.00 17 VAL A O 7
ATOM 11449 N N . LEU A 1 18 ? 13.347 2.891 7.050 1.00 0.00 18 LEU A N 7
ATOM 11450 C CA . LEU A 1 18 ? 14.534 3.300 7.783 1.00 0.00 18 LEU A CA 7
ATOM 11451 C C . LEU A 1 18 ? 14.373 4.752 8.236 1.00 0.00 18 LEU A C 7
ATOM 11452 O O . LEU A 1 18 ? 13.280 5.312 8.162 1.00 0.00 18 LEU A O 7
ATOM 11468 N N . GLU A 1 19 ? 15.478 5.321 8.695 1.00 0.00 19 GLU A N 7
ATOM 11469 C CA . GLU A 1 19 ? 15.474 6.698 9.159 1.00 0.00 19 GLU A CA 7
ATOM 11470 C C . GLU A 1 19 ? 16.061 7.621 8.090 1.00 0.00 19 GLU A C 7
ATOM 11471 O O . GLU A 1 19 ? 16.041 8.842 8.240 1.00 0.00 19 GLU A O 7
ATOM 11483 N N . GLU A 1 20 ? 16.569 7.003 7.034 1.00 0.00 20 GLU A N 7
ATOM 11484 C CA . GLU A 1 20 ? 17.160 7.754 5.939 1.00 0.00 20 GLU A CA 7
ATOM 11485 C C . GLU A 1 20 ? 16.121 8.002 4.844 1.00 0.00 20 GLU A C 7
ATOM 11486 O O . GLU A 1 20 ? 16.407 7.823 3.661 1.00 0.00 20 GLU A O 7
ATOM 11498 N N . THR A 1 21 ? 14.938 8.410 5.276 1.00 0.00 21 THR A N 7
ATOM 11499 C CA . THR A 1 21 ? 13.855 8.684 4.347 1.00 0.00 21 THR A CA 7
ATOM 11500 C C . THR A 1 21 ? 13.973 10.107 3.795 1.00 0.00 21 THR A C 7
ATOM 11501 O O . THR A 1 21 ? 14.939 10.811 4.086 1.00 0.00 21 THR A O 7
ATOM 11512 N N . ASP A 1 22 ? 12.976 10.487 3.010 1.00 0.00 22 ASP A N 7
ATOM 11513 C CA . ASP A 1 22 ? 12.956 11.812 2.415 1.00 0.00 22 ASP A CA 7
ATOM 11514 C C . ASP A 1 22 ? 11.823 11.889 1.389 1.00 0.00 22 ASP A C 7
ATOM 11515 O O . ASP A 1 22 ? 10.933 11.041 1.378 1.00 0.00 22 ASP A O 7
ATOM 11524 N N . ARG A 1 23 ? 11.893 12.915 0.553 1.00 0.00 23 ARG A N 7
ATOM 11525 C CA . ARG A 1 23 ? 10.885 13.113 -0.474 1.00 0.00 23 ARG A CA 7
ATOM 11526 C C . ARG A 1 23 ? 11.137 12.173 -1.654 1.00 0.00 23 ARG A C 7
ATOM 11527 O O . ARG A 1 23 ? 11.240 12.618 -2.796 1.00 0.00 23 ARG A O 7
ATOM 11548 N N . GLY A 1 24 ? 11.229 10.890 -1.338 1.00 0.00 24 GLY A N 7
ATOM 11549 C CA . GLY A 1 24 ? 11.467 9.883 -2.358 1.00 0.00 24 GLY A CA 7
ATOM 11550 C C . GLY A 1 24 ? 11.960 8.576 -1.734 1.00 0.00 24 GLY A C 7
ATOM 11551 O O . GLY A 1 24 ? 12.875 7.941 -2.256 1.00 0.00 24 GLY A O 7
ATOM 11555 N N . SER A 1 25 ? 11.332 8.213 -0.625 1.00 0.00 25 SER A N 7
ATOM 11556 C CA . SER A 1 25 ? 11.696 6.993 0.075 1.00 0.00 25 SER A CA 7
ATOM 11557 C C . SER A 1 25 ? 10.529 6.004 0.044 1.00 0.00 25 SER A C 7
ATOM 11558 O O . SER A 1 25 ? 9.379 6.389 0.249 1.00 0.00 25 SER A O 7
ATOM 11566 N N . LEU A 1 26 ? 10.865 4.749 -0.213 1.00 0.00 26 LEU A N 7
ATOM 11567 C CA . LEU A 1 26 ? 9.859 3.702 -0.274 1.00 0.00 26 LEU A CA 7
ATOM 11568 C C . LEU A 1 26 ? 9.556 3.210 1.143 1.00 0.00 26 LEU A C 7
ATOM 11569 O O . LEU A 1 26 ? 10.410 2.609 1.791 1.00 0.00 26 LEU A O 7
ATOM 11585 N N . VAL A 1 27 ? 8.336 3.484 1.581 1.00 0.00 27 VAL A N 7
ATOM 11586 C CA . VAL A 1 27 ? 7.909 3.077 2.909 1.00 0.00 27 VAL A CA 7
ATOM 11587 C C . VAL A 1 27 ? 7.468 1.612 2.871 1.00 0.00 27 VAL A C 7
ATOM 11588 O O . VAL A 1 27 ? 7.761 0.848 3.790 1.00 0.00 27 VAL A O 7
ATOM 11601 N N . GLY A 1 28 ? 6.772 1.264 1.799 1.00 0.00 28 GLY A N 7
ATOM 11602 C CA . GLY A 1 28 ? 6.289 -0.096 1.630 1.00 0.00 28 GLY A CA 7
ATOM 11603 C C . GLY A 1 28 ? 5.223 -0.167 0.535 1.00 0.00 28 GLY A C 7
ATOM 11604 O O . GLY A 1 28 ? 5.022 0.796 -0.204 1.00 0.00 28 GLY A O 7
ATOM 11608 N N . ASN A 1 29 ? 4.567 -1.316 0.465 1.00 0.00 29 ASN A N 7
ATOM 11609 C CA . ASN A 1 29 ? 3.526 -1.525 -0.527 1.00 0.00 29 ASN A CA 7
ATOM 11610 C C . ASN A 1 29 ? 2.161 -1.517 0.162 1.00 0.00 29 ASN A C 7
ATOM 11611 O O . ASN A 1 29 ? 2.012 -2.055 1.259 1.00 0.00 29 ASN A O 7
ATOM 11622 N N . LEU A 1 30 ? 1.198 -0.902 -0.508 1.00 0.00 30 LEU A N 7
ATOM 11623 C CA . LEU A 1 30 ? -0.150 -0.817 0.026 1.00 0.00 30 LEU A CA 7
ATOM 11624 C C . LEU A 1 30 ? -1.057 -1.789 -0.731 1.00 0.00 30 LEU A C 7
ATOM 11625 O O . LEU A 1 30 ? -1.618 -2.710 -0.140 1.00 0.00 30 LEU A O 7
ATOM 11641 N N . ALA A 1 31 ? -1.173 -1.550 -2.030 1.00 0.00 31 ALA A N 7
ATOM 11642 C CA . ALA A 1 31 ? -2.002 -2.393 -2.874 1.00 0.00 31 ALA A CA 7
ATOM 11643 C C . ALA A 1 31 ? -1.563 -3.851 -2.720 1.00 0.00 31 ALA A C 7
ATOM 11644 O O . ALA A 1 31 ? -2.400 -4.750 -2.653 1.00 0.00 31 ALA A O 7
ATOM 11651 N N . LYS A 1 32 ? -0.253 -4.039 -2.667 1.00 0.00 32 LYS A N 7
ATOM 11652 C CA . LYS A 1 32 ? 0.306 -5.372 -2.522 1.00 0.00 32 LYS A CA 7
ATOM 11653 C C . LYS A 1 32 ? 0.067 -5.868 -1.095 1.00 0.00 32 LYS A C 7
ATOM 11654 O O . LYS A 1 32 ? -0.337 -7.012 -0.891 1.00 0.00 32 LYS A O 7
ATOM 11673 N N . ASP A 1 33 ? 0.325 -4.983 -0.143 1.00 0.00 33 ASP A N 7
ATOM 11674 C CA . ASP A 1 33 ? 0.142 -5.316 1.259 1.00 0.00 33 ASP A CA 7
ATOM 11675 C C . ASP A 1 33 ? -1.136 -6.142 1.420 1.00 0.00 33 ASP A C 7
ATOM 11676 O O . ASP A 1 33 ? -1.075 -7.338 1.702 1.00 0.00 33 ASP A O 7
ATOM 11685 N N . LEU A 1 34 ? -2.263 -5.472 1.234 1.00 0.00 34 LEU A N 7
ATOM 11686 C CA . LEU A 1 34 ? -3.554 -6.129 1.355 1.00 0.00 34 LEU A CA 7
ATOM 11687 C C . LEU A 1 34 ? -3.671 -7.213 0.282 1.00 0.00 34 LEU A C 7
ATOM 11688 O O . LEU A 1 34 ? -4.413 -8.180 0.450 1.00 0.00 34 LEU A O 7
ATOM 11704 N N . GLY A 1 35 ? -2.928 -7.016 -0.797 1.00 0.00 35 GLY A N 7
ATOM 11705 C CA . GLY A 1 35 ? -2.940 -7.966 -1.897 1.00 0.00 35 GLY A CA 7
ATOM 11706 C C . GLY A 1 35 ? -3.961 -7.559 -2.962 1.00 0.00 35 GLY A C 7
ATOM 11707 O O . GLY A 1 35 ? -4.367 -8.379 -3.784 1.00 0.00 35 GLY A O 7
ATOM 11711 N N . LEU A 1 36 ? -4.348 -6.292 -2.912 1.00 0.00 36 LEU A N 7
ATOM 11712 C CA . LEU A 1 36 ? -5.313 -5.767 -3.861 1.00 0.00 36 LEU A CA 7
ATOM 11713 C C . LEU A 1 36 ? -4.588 -5.349 -5.142 1.00 0.00 36 LEU A C 7
ATOM 11714 O O . LEU A 1 36 ? -3.363 -5.235 -5.157 1.00 0.00 36 LEU A O 7
ATOM 11730 N N . SER A 1 37 ? -5.374 -5.132 -6.186 1.00 0.00 37 SER A N 7
ATOM 11731 C CA . SER A 1 37 ? -4.822 -4.730 -7.468 1.00 0.00 37 SER A CA 7
ATOM 11732 C C . SER A 1 37 ? -4.830 -3.204 -7.586 1.00 0.00 37 SER A C 7
ATOM 11733 O O . SER A 1 37 ? -5.626 -2.532 -6.933 1.00 0.00 37 SER A O 7
ATOM 11741 N N . LEU A 1 38 ? -3.934 -2.702 -8.423 1.00 0.00 38 LEU A N 7
ATOM 11742 C CA . LEU A 1 38 ? -3.828 -1.269 -8.635 1.00 0.00 38 LEU A CA 7
ATOM 11743 C C . LEU A 1 38 ? -5.213 -0.701 -8.952 1.00 0.00 38 LEU A C 7
ATOM 11744 O O . LEU A 1 38 ? -5.711 0.167 -8.235 1.00 0.00 38 LEU A O 7
ATOM 11760 N N . ARG A 1 39 ? -5.795 -1.212 -10.026 1.00 0.00 39 ARG A N 7
ATOM 11761 C CA . ARG A 1 39 ? -7.113 -0.767 -10.447 1.00 0.00 39 ARG A CA 7
ATOM 11762 C C . ARG A 1 39 ? -8.038 -0.627 -9.236 1.00 0.00 39 ARG A C 7
ATOM 11763 O O . ARG A 1 39 ? -8.758 0.363 -9.111 1.00 0.00 39 ARG A O 7
ATOM 11784 N N . GLU A 1 40 ? -7.988 -1.632 -8.374 1.00 0.00 40 GLU A N 7
ATOM 11785 C CA . GLU A 1 40 ? -8.812 -1.634 -7.178 1.00 0.00 40 GLU A CA 7
ATOM 11786 C C . GLU A 1 40 ? -8.443 -0.453 -6.277 1.00 0.00 40 GLU A C 7
ATOM 11787 O O . GLU A 1 40 ? -9.320 0.271 -5.807 1.00 0.00 40 GLU A O 7
ATOM 11799 N N . LEU A 1 41 ? -7.145 -0.295 -6.065 1.00 0.00 41 LEU A N 7
ATOM 11800 C CA . LEU A 1 41 ? -6.650 0.786 -5.229 1.00 0.00 41 LEU A CA 7
ATOM 11801 C C . LEU A 1 41 ? -7.001 2.127 -5.876 1.00 0.00 41 LEU A C 7
ATOM 11802 O O . LEU A 1 41 ? -7.109 3.142 -5.190 1.00 0.00 41 LEU A O 7
ATOM 11818 N N . ILE A 1 42 ? -7.169 2.088 -7.190 1.00 0.00 42 ILE A N 7
ATOM 11819 C CA . ILE A 1 42 ? -7.505 3.288 -7.938 1.00 0.00 42 ILE A CA 7
ATOM 11820 C C . ILE A 1 42 ? -9.014 3.526 -7.858 1.00 0.00 42 ILE A C 7
ATOM 11821 O O . ILE A 1 42 ? -9.456 4.610 -7.481 1.00 0.00 42 ILE A O 7
ATOM 11837 N N . THR A 1 43 ? -9.764 2.495 -8.220 1.00 0.00 43 THR A N 7
ATOM 11838 C CA . THR A 1 43 ? -11.214 2.579 -8.194 1.00 0.00 43 THR A CA 7
ATOM 11839 C C . THR A 1 43 ? -11.701 2.973 -6.798 1.00 0.00 43 THR A C 7
ATOM 11840 O O . THR A 1 43 ? -12.573 3.830 -6.660 1.00 0.00 43 THR A O 7
ATOM 11851 N N . ARG A 1 44 ? -11.117 2.329 -5.799 1.00 0.00 44 ARG A N 7
ATOM 11852 C CA . ARG A 1 44 ? -11.480 2.601 -4.419 1.00 0.00 44 ARG A CA 7
ATOM 11853 C C . ARG A 1 44 ? -10.792 3.877 -3.930 1.00 0.00 44 ARG A C 7
ATOM 11854 O O . ARG A 1 44 ? -10.979 4.289 -2.787 1.00 0.00 44 ARG A O 7
ATOM 11875 N N . GLY A 1 45 ? -10.009 4.467 -4.822 1.00 0.00 45 GLY A N 7
ATOM 11876 C CA . GLY A 1 45 ? -9.291 5.688 -4.496 1.00 0.00 45 GLY A CA 7
ATOM 11877 C C . GLY A 1 45 ? -8.670 5.603 -3.100 1.00 0.00 45 GLY A C 7
ATOM 11878 O O . GLY A 1 45 ? -9.127 6.267 -2.172 1.00 0.00 45 GLY A O 7
ATOM 11882 N N . ALA A 1 46 ? -7.637 4.780 -2.997 1.00 0.00 46 ALA A N 7
ATOM 11883 C CA . ALA A 1 46 ? -6.948 4.599 -1.730 1.00 0.00 46 ALA A CA 7
ATOM 11884 C C . ALA A 1 46 ? -5.848 5.655 -1.597 1.00 0.00 46 ALA A C 7
ATOM 11885 O O . ALA A 1 46 ? -4.903 5.673 -2.384 1.00 0.00 46 ALA A O 7
ATOM 11892 N N . GLN A 1 47 ? -6.009 6.508 -0.596 1.00 0.00 47 GLN A N 7
ATOM 11893 C CA . GLN A 1 47 ? -5.042 7.564 -0.351 1.00 0.00 47 GLN A CA 7
ATOM 11894 C C . GLN A 1 47 ? -4.509 7.473 1.081 1.00 0.00 47 GLN A C 7
ATOM 11895 O O . GLN A 1 47 ? -5.118 6.829 1.934 1.00 0.00 47 GLN A O 7
ATOM 11909 N N . ILE A 1 48 ? -3.378 8.127 1.300 1.00 0.00 48 ILE A N 7
ATOM 11910 C CA . ILE A 1 48 ? -2.757 8.129 2.614 1.00 0.00 48 ILE A CA 7
ATOM 11911 C C . ILE A 1 48 ? -3.208 9.371 3.385 1.00 0.00 48 ILE A C 7
ATOM 11912 O O . ILE A 1 48 ? -3.237 10.471 2.836 1.00 0.00 48 ILE A O 7
ATOM 11928 N N . LEU A 1 49 ? -3.549 9.153 4.647 1.00 0.00 49 LEU A N 7
ATOM 11929 C CA . LEU A 1 49 ? -3.998 10.240 5.499 1.00 0.00 49 LEU A CA 7
ATOM 11930 C C . LEU A 1 49 ? -3.064 10.355 6.706 1.00 0.00 49 LEU A C 7
ATOM 11931 O O . LEU A 1 49 ? -3.065 9.490 7.580 1.00 0.00 49 LEU A O 7
ATOM 11947 N N . SER A 1 50 ? -2.289 11.430 6.714 1.00 0.00 50 SER A N 7
ATOM 11948 C CA . SER A 1 50 ? -1.353 11.669 7.799 1.00 0.00 50 SER A CA 7
ATOM 11949 C C . SER A 1 50 ? -1.434 13.129 8.248 1.00 0.00 50 SER A C 7
ATOM 11950 O O . SER A 1 50 ? -1.373 14.041 7.424 1.00 0.00 50 SER A O 7
ATOM 11958 N N . LYS A 1 51 ? -1.571 13.307 9.554 1.00 0.00 51 LYS A N 7
ATOM 11959 C CA . LYS A 1 51 ? -1.661 14.641 10.123 1.00 0.00 51 LYS A CA 7
ATOM 11960 C C . LYS A 1 51 ? -2.925 15.327 9.603 1.00 0.00 51 LYS A C 7
ATOM 11961 O O . LYS A 1 51 ? -3.223 15.268 8.411 1.00 0.00 51 LYS A O 7
ATOM 11980 N N . GLY A 1 52 ? -3.636 15.964 10.523 1.00 0.00 52 GLY A N 7
ATOM 11981 C CA . GLY A 1 52 ? -4.861 16.662 10.172 1.00 0.00 52 GLY A CA 7
ATOM 11982 C C . GLY A 1 52 ? -4.716 17.384 8.831 1.00 0.00 52 GLY A C 7
ATOM 11983 O O . GLY A 1 52 ? -5.411 17.060 7.869 1.00 0.00 52 GLY A O 7
ATOM 11987 N N . ASN A 1 53 ? -3.808 18.349 8.810 1.00 0.00 53 ASN A N 7
ATOM 11988 C CA . ASN A 1 53 ? -3.564 19.120 7.603 1.00 0.00 53 ASN A CA 7
ATOM 11989 C C . ASN A 1 53 ? -2.126 18.885 7.136 1.00 0.00 53 ASN A C 7
ATOM 11990 O O . ASN A 1 53 ? -1.197 18.902 7.942 1.00 0.00 53 ASN A O 7
ATOM 12001 N N . LYS A 1 54 ? -1.987 18.670 5.836 1.00 0.00 54 LYS A N 7
ATOM 12002 C CA . LYS A 1 54 ? -0.678 18.432 5.252 1.00 0.00 54 LYS A CA 7
ATOM 12003 C C . LYS A 1 54 ? -0.216 17.018 5.606 1.00 0.00 54 LYS A C 7
ATOM 12004 O O . LYS A 1 54 ? 0.091 16.733 6.763 1.00 0.00 54 LYS A O 7
ATOM 12023 N N . GLN A 1 55 ? -0.181 16.169 4.590 1.00 0.00 55 GLN A N 7
ATOM 12024 C CA . GLN A 1 55 ? 0.238 14.791 4.779 1.00 0.00 55 GLN A CA 7
ATOM 12025 C C . GLN A 1 55 ? 1.723 14.636 4.441 1.00 0.00 55 GLN A C 7
ATOM 12026 O O . GLN A 1 55 ? 2.232 15.308 3.546 1.00 0.00 55 GLN A O 7
ATOM 12040 N N . LEU A 1 56 ? 2.375 13.747 5.176 1.00 0.00 56 LEU A N 7
ATOM 12041 C CA . LEU A 1 56 ? 3.790 13.496 4.965 1.00 0.00 56 LEU A CA 7
ATOM 12042 C C . LEU A 1 56 ? 3.964 12.167 4.226 1.00 0.00 56 LEU A C 7
ATOM 12043 O O . LEU A 1 56 ? 5.049 11.588 4.229 1.00 0.00 56 LEU A O 7
ATOM 12059 N N . LEU A 1 57 ? 2.878 11.723 3.611 1.00 0.00 57 LEU A N 7
ATOM 12060 C CA . LEU A 1 57 ? 2.896 10.473 2.870 1.00 0.00 57 LEU A CA 7
ATOM 12061 C C . LEU A 1 57 ? 2.243 10.687 1.503 1.00 0.00 57 LEU A C 7
ATOM 12062 O O . LEU A 1 57 ? 1.384 11.555 1.350 1.00 0.00 57 LEU A O 7
ATOM 12078 N N . GLN A 1 58 ? 2.673 9.880 0.544 1.00 0.00 58 GLN A N 7
ATOM 12079 C CA . GLN A 1 58 ? 2.141 9.970 -0.805 1.00 0.00 58 GLN A CA 7
ATOM 12080 C C . GLN A 1 58 ? 2.310 8.634 -1.532 1.00 0.00 58 GLN A C 7
ATOM 12081 O O . GLN A 1 58 ? 3.408 8.297 -1.972 1.00 0.00 58 GLN A O 7
ATOM 12095 N N . LEU A 1 59 ? 1.205 7.910 -1.636 1.00 0.00 59 LEU A N 7
ATOM 12096 C CA . LEU A 1 59 ? 1.217 6.618 -2.303 1.00 0.00 59 LEU A CA 7
ATOM 12097 C C . LEU A 1 59 ? 1.102 6.828 -3.814 1.00 0.00 59 LEU A C 7
ATOM 12098 O O . LEU A 1 59 ? 0.277 7.615 -4.274 1.00 0.00 59 LEU A O 7
ATOM 12114 N N . GLU A 1 60 ? 1.943 6.110 -4.544 1.00 0.00 60 GLU A N 7
ATOM 12115 C CA . GLU A 1 60 ? 1.946 6.208 -5.994 1.00 0.00 60 GLU A CA 7
ATOM 12116 C C . GLU A 1 60 ? 0.999 5.168 -6.598 1.00 0.00 60 GLU A C 7
ATOM 12117 O O . GLU A 1 60 ? 1.229 3.966 -6.471 1.00 0.00 60 GLU A O 7
ATOM 12129 N N . GLN A 1 61 ? -0.045 5.669 -7.242 1.00 0.00 61 GLN A N 7
ATOM 12130 C CA . GLN A 1 61 ? -1.027 4.799 -7.866 1.00 0.00 61 GLN A CA 7
ATOM 12131 C C . GLN A 1 61 ? -0.560 4.388 -9.264 1.00 0.00 61 GLN A C 7
ATOM 12132 O O . GLN A 1 61 ? -1.334 3.831 -10.041 1.00 0.00 61 GLN A O 7
ATOM 12146 N N . LYS A 1 62 ? 0.702 4.681 -9.541 1.00 0.00 62 LYS A N 7
ATOM 12147 C CA . LYS A 1 62 ? 1.280 4.349 -10.832 1.00 0.00 62 LYS A CA 7
ATOM 12148 C C . LYS A 1 62 ? 2.053 3.034 -10.717 1.00 0.00 62 LYS A C 7
ATOM 12149 O O . LYS A 1 62 ? 2.691 2.599 -11.675 1.00 0.00 62 LYS A O 7
ATOM 12168 N N . SER A 1 63 ? 1.970 2.437 -9.537 1.00 0.00 63 SER A N 7
ATOM 12169 C CA . SER A 1 63 ? 2.654 1.180 -9.285 1.00 0.00 63 SER A CA 7
ATOM 12170 C C . SER A 1 63 ? 2.077 0.512 -8.035 1.00 0.00 63 SER A C 7
ATOM 12171 O O . SER A 1 63 ? 1.805 -0.688 -8.038 1.00 0.00 63 SER A O 7
ATOM 12179 N N . GLY A 1 64 ? 1.907 1.318 -6.997 1.00 0.00 64 GLY A N 7
ATOM 12180 C CA . GLY A 1 64 ? 1.367 0.820 -5.744 1.00 0.00 64 GLY A CA 7
ATOM 12181 C C . GLY A 1 64 ? 2.448 0.769 -4.663 1.00 0.00 64 GLY A C 7
ATOM 12182 O O . GLY A 1 64 ? 2.846 -0.311 -4.228 1.00 0.00 64 GLY A O 7
ATOM 12186 N N . ASN A 1 65 ? 2.893 1.950 -4.259 1.00 0.00 65 ASN A N 7
ATOM 12187 C CA . ASN A 1 65 ? 3.920 2.053 -3.237 1.00 0.00 65 ASN A CA 7
ATOM 12188 C C . ASN A 1 65 ? 3.635 3.271 -2.355 1.00 0.00 65 ASN A C 7
ATOM 12189 O O . ASN A 1 65 ? 3.016 4.234 -2.802 1.00 0.00 65 ASN A O 7
ATOM 12200 N N . LEU A 1 66 ? 4.101 3.187 -1.117 1.00 0.00 66 LEU A N 7
ATOM 12201 C CA . LEU A 1 66 ? 3.904 4.270 -0.169 1.00 0.00 66 LEU A CA 7
ATOM 12202 C C . LEU A 1 66 ? 5.171 5.125 -0.107 1.00 0.00 66 LEU A C 7
ATOM 12203 O O . LEU A 1 66 ? 6.169 4.720 0.487 1.00 0.00 66 LEU A O 7
ATOM 12219 N N . LEU A 1 67 ? 5.090 6.292 -0.730 1.00 0.00 67 LEU A N 7
ATOM 12220 C CA . LEU A 1 67 ? 6.218 7.207 -0.753 1.00 0.00 67 LEU A CA 7
ATOM 12221 C C . LEU A 1 67 ? 5.989 8.318 0.274 1.00 0.00 67 LEU A C 7
ATOM 12222 O O . LEU A 1 67 ? 4.849 8.690 0.548 1.00 0.00 67 LEU A O 7
ATOM 12238 N N . LEU A 1 68 ? 7.091 8.815 0.816 1.00 0.00 68 LEU A N 7
ATOM 12239 C CA . LEU A 1 68 ? 7.025 9.876 1.807 1.00 0.00 68 LEU A CA 7
ATOM 12240 C C . LEU A 1 68 ? 6.985 11.230 1.097 1.00 0.00 68 LEU A C 7
ATOM 12241 O O . LEU A 1 68 ? 7.576 11.394 0.030 1.00 0.00 68 LEU A O 7
ATOM 12257 N N . LYS A 1 69 ? 6.282 12.167 1.716 1.00 0.00 69 LYS A N 7
ATOM 12258 C CA . LYS A 1 69 ? 6.157 13.502 1.157 1.00 0.00 69 LYS A CA 7
ATOM 12259 C C . LYS A 1 69 ? 7.541 14.149 1.079 1.00 0.00 69 LYS A C 7
ATOM 12260 O O . LYS A 1 69 ? 7.953 14.617 0.019 1.00 0.00 69 LYS A O 7
ATOM 12279 N N . GLU A 1 70 ? 8.221 14.156 2.217 1.00 0.00 70 GLU A N 7
ATOM 12280 C CA . GLU A 1 70 ? 9.550 14.738 2.291 1.00 0.00 70 GLU A CA 7
ATOM 12281 C C . GLU A 1 70 ? 10.237 14.328 3.595 1.00 0.00 70 GLU A C 7
ATOM 12282 O O . GLU A 1 70 ? 9.696 13.534 4.363 1.00 0.00 70 GLU A O 7
ATOM 12294 N N . LYS A 1 71 ? 11.419 14.889 3.805 1.00 0.00 71 LYS A N 7
ATOM 12295 C CA . LYS A 1 71 ? 12.186 14.591 5.003 1.00 0.00 71 LYS A CA 7
ATOM 12296 C C . LYS A 1 71 ? 11.261 14.642 6.221 1.00 0.00 71 LYS A C 7
ATOM 12297 O O . LYS A 1 71 ? 10.617 15.659 6.474 1.00 0.00 71 LYS A O 7
ATOM 12316 N N . LEU A 1 72 ? 11.224 13.531 6.943 1.00 0.00 72 LEU A N 7
ATOM 12317 C CA . LEU A 1 72 ? 10.389 13.436 8.128 1.00 0.00 72 LEU A CA 7
ATOM 12318 C C . LEU A 1 72 ? 11.011 14.266 9.253 1.00 0.00 72 LEU A C 7
ATOM 12319 O O . LEU A 1 72 ? 12.194 14.121 9.555 1.00 0.00 72 LEU A O 7
ATOM 12335 N N . ASP A 1 73 ? 10.185 15.118 9.842 1.00 0.00 73 ASP A N 7
ATOM 12336 C CA . ASP A 1 73 ? 10.638 15.972 10.927 1.00 0.00 73 ASP A CA 7
ATOM 12337 C C . ASP A 1 73 ? 10.781 15.137 12.201 1.00 0.00 73 ASP A C 7
ATOM 12338 O O . ASP A 1 73 ? 9.848 14.440 12.598 1.00 0.00 73 ASP A O 7
ATOM 12347 N N . ARG A 1 74 ? 11.955 15.235 12.806 1.00 0.00 74 ARG A N 7
ATOM 12348 C CA . ARG A 1 74 ? 12.232 14.498 14.027 1.00 0.00 74 ARG A CA 7
ATOM 12349 C C . ARG A 1 74 ? 11.366 15.025 15.173 1.00 0.00 74 ARG A C 7
ATOM 12350 O O . ARG A 1 74 ? 10.655 14.258 15.822 1.00 0.00 74 ARG A O 7
ATOM 12371 N N . GLU A 1 75 ? 11.453 16.329 15.387 1.00 0.00 75 GLU A N 7
ATOM 12372 C CA . GLU A 1 75 ? 10.686 16.967 16.443 1.00 0.00 75 GLU A CA 7
ATOM 12373 C C . GLU A 1 75 ? 9.196 16.665 16.274 1.00 0.00 75 GLU A C 7
ATOM 12374 O O . GLU A 1 75 ? 8.584 16.040 17.138 1.00 0.00 75 GLU A O 7
ATOM 12386 N N . GLU A 1 76 ? 8.655 17.123 15.155 1.00 0.00 76 GLU A N 7
ATOM 12387 C CA . GLU A 1 76 ? 7.248 16.910 14.861 1.00 0.00 76 GLU A CA 7
ATOM 12388 C C . GLU A 1 76 ? 6.817 15.513 15.315 1.00 0.00 76 GLU A C 7
ATOM 12389 O O . GLU A 1 76 ? 5.944 15.377 16.170 1.00 0.00 76 GLU A O 7
ATOM 12401 N N . LEU A 1 77 ? 7.450 14.512 14.721 1.00 0.00 77 LEU A N 7
ATOM 12402 C CA . LEU A 1 77 ? 7.143 13.131 15.053 1.00 0.00 77 LEU A CA 7
ATOM 12403 C C . LEU A 1 77 ? 7.539 12.861 16.506 1.00 0.00 77 LEU A C 7
ATOM 12404 O O . LEU A 1 77 ? 6.680 12.782 17.383 1.00 0.00 77 LEU A O 7
ATOM 12420 N N . CYS A 1 78 ? 8.840 12.726 16.716 1.00 0.00 78 CYS A N 7
ATOM 12421 C CA . CYS A 1 78 ? 9.360 12.466 18.048 1.00 0.00 78 CYS A CA 7
ATOM 12422 C C . CYS A 1 78 ? 10.795 12.993 18.115 1.00 0.00 78 CYS A C 7
ATOM 12423 O O . CYS A 1 78 ? 11.049 14.034 18.719 1.00 0.00 78 CYS A O 7
ATOM 12430 N N . GLY A 1 79 ? 11.694 12.252 17.486 1.00 0.00 79 GLY A N 7
ATOM 12431 C CA . GLY A 1 79 ? 13.097 12.632 17.467 1.00 0.00 79 GLY A CA 7
ATOM 12432 C C . GLY A 1 79 ? 13.980 11.495 17.984 1.00 0.00 79 GLY A C 7
ATOM 12433 O O . GLY A 1 79 ? 14.838 10.992 17.260 1.00 0.00 79 GLY A O 7
ATOM 12437 N N . SER A 1 80 ? 13.740 11.123 19.233 1.00 0.00 80 SER A N 7
ATOM 12438 C CA . SER A 1 80 ? 14.504 10.055 19.855 1.00 0.00 80 SER A CA 7
ATOM 12439 C C . SER A 1 80 ? 13.649 9.346 20.908 1.00 0.00 80 SER A C 7
ATOM 12440 O O . SER A 1 80 ? 14.044 9.246 22.069 1.00 0.00 80 SER A O 7
ATOM 12448 N N . THR A 1 81 ? 12.494 8.873 20.465 1.00 0.00 81 THR A N 7
ATOM 12449 C CA . THR A 1 81 ? 11.580 8.176 21.355 1.00 0.00 81 THR A CA 7
ATOM 12450 C C . THR A 1 81 ? 11.148 6.844 20.739 1.00 0.00 81 THR A C 7
ATOM 12451 O O . THR A 1 81 ? 11.209 6.669 19.523 1.00 0.00 81 THR A O 7
ATOM 12462 N N . ASN A 1 82 ? 10.722 5.938 21.607 1.00 0.00 82 ASN A N 7
ATOM 12463 C CA . ASN A 1 82 ? 10.280 4.627 21.164 1.00 0.00 82 ASN A CA 7
ATOM 12464 C C . ASN A 1 82 ? 9.055 4.205 21.976 1.00 0.00 82 ASN A C 7
ATOM 12465 O O . ASN A 1 82 ? 8.959 4.507 23.165 1.00 0.00 82 ASN A O 7
ATOM 12476 N N . PRO A 1 83 ? 8.124 3.494 21.285 1.00 0.00 83 PRO A N 7
ATOM 12477 C CA . PRO A 1 83 ? 8.315 3.178 19.880 1.00 0.00 83 PRO A CA 7
ATOM 12478 C C . PRO A 1 83 ? 8.075 4.409 19.004 1.00 0.00 83 PRO A C 7
ATOM 12479 O O . PRO A 1 83 ? 7.402 5.351 19.421 1.00 0.00 83 PRO A O 7
ATOM 12490 N N . CYS A 1 84 ? 8.639 4.362 17.806 1.00 0.00 84 CYS A N 7
ATOM 12491 C CA . CYS A 1 84 ? 8.495 5.462 16.867 1.00 0.00 84 CYS A CA 7
ATOM 12492 C C . CYS A 1 84 ? 7.745 4.949 15.637 1.00 0.00 84 CYS A C 7
ATOM 12493 O O . CYS A 1 84 ? 8.362 4.531 14.658 1.00 0.00 84 CYS A O 7
ATOM 12500 N N . ILE A 1 85 ? 6.424 4.996 15.726 1.00 0.00 85 ILE A N 7
ATOM 12501 C CA . ILE A 1 85 ? 5.583 4.541 14.632 1.00 0.00 85 ILE A CA 7
ATOM 12502 C C . ILE A 1 85 ? 4.783 5.724 14.083 1.00 0.00 85 ILE A C 7
ATOM 12503 O O . ILE A 1 85 ? 4.222 6.507 14.847 1.00 0.00 85 ILE A O 7
ATOM 12519 N N . LEU A 1 86 ? 4.758 5.817 12.761 1.00 0.00 86 LEU A N 7
ATOM 12520 C CA . LEU A 1 86 ? 4.037 6.892 12.100 1.00 0.00 86 LEU A CA 7
ATOM 12521 C C . LEU A 1 86 ? 2.532 6.648 12.235 1.00 0.00 86 LEU A C 7
ATOM 12522 O O . LEU A 1 86 ? 2.093 5.506 12.354 1.00 0.00 86 LEU A O 7
ATOM 12538 N N . HIS A 1 87 ? 1.784 7.741 12.211 1.00 0.00 87 HIS A N 7
ATOM 12539 C CA . HIS A 1 87 ? 0.338 7.661 12.329 1.00 0.00 87 HIS A CA 7
ATOM 12540 C C . HIS A 1 87 ? -0.308 8.055 10.999 1.00 0.00 87 HIS A C 7
ATOM 12541 O O . HIS A 1 87 ? -0.263 9.219 10.604 1.00 0.00 87 HIS A O 7
ATOM 12555 N N . PHE A 1 88 ? -0.895 7.063 10.346 1.00 0.00 88 PHE A N 7
ATOM 12556 C CA . PHE A 1 88 ? -1.549 7.291 9.069 1.00 0.00 88 PHE A CA 7
ATOM 12557 C C . PHE A 1 88 ? -2.801 6.423 8.931 1.00 0.00 88 PHE A C 7
ATOM 12558 O O . PHE A 1 88 ? -3.043 5.541 9.754 1.00 0.00 88 PHE A O 7
ATOM 12575 N N . GLN A 1 89 ? -3.565 6.704 7.885 1.00 0.00 89 GLN A N 7
ATOM 12576 C CA . GLN A 1 89 ? -4.786 5.959 7.629 1.00 0.00 89 GLN A CA 7
ATOM 12577 C C . GLN A 1 89 ? -5.111 5.970 6.134 1.00 0.00 89 GLN A C 7
ATOM 12578 O O . GLN A 1 89 ? -4.847 6.954 5.445 1.00 0.00 89 GLN A O 7
ATOM 12592 N N . VAL A 1 90 ? -5.680 4.864 5.677 1.00 0.00 90 VAL A N 7
ATOM 12593 C CA . VAL A 1 90 ? -6.043 4.734 4.276 1.00 0.00 90 VAL A CA 7
ATOM 12594 C C . VAL A 1 90 ? -7.506 5.145 4.093 1.00 0.00 90 VAL A C 7
ATOM 12595 O O . VAL A 1 90 ? -8.387 4.644 4.790 1.00 0.00 90 VAL A O 7
ATOM 12608 N N . LEU A 1 91 ? -7.719 6.053 3.152 1.00 0.00 91 LEU A N 7
ATOM 12609 C CA . LEU A 1 91 ? -9.059 6.537 2.868 1.00 0.00 91 LEU A CA 7
ATOM 12610 C C . LEU A 1 91 ? -9.617 5.797 1.650 1.00 0.00 91 LEU A C 7
ATOM 12611 O O . LEU A 1 91 ? -8.923 5.634 0.648 1.00 0.00 91 LEU A O 7
ATOM 12627 N N . LEU A 1 92 ? -10.864 5.369 1.778 1.00 0.00 92 LEU A N 7
ATOM 12628 C CA . LEU A 1 92 ? -11.523 4.651 0.700 1.00 0.00 92 LEU A CA 7
ATOM 12629 C C . LEU A 1 92 ? -12.867 5.316 0.397 1.00 0.00 92 LEU A C 7
ATOM 12630 O O . LEU A 1 92 ? -13.510 5.861 1.292 1.00 0.00 92 LEU A O 7
ATOM 12646 N N . LYS A 1 93 ? -13.252 5.248 -0.870 1.00 0.00 93 LYS A N 7
ATOM 12647 C CA . LYS A 1 93 ? -14.508 5.837 -1.302 1.00 0.00 93 LYS A CA 7
ATOM 12648 C C . LYS A 1 93 ? -15.546 4.729 -1.494 1.00 0.00 93 LYS A C 7
ATOM 12649 O O . LYS A 1 93 ? -15.221 3.547 -1.401 1.00 0.00 93 LYS A O 7
ATOM 12668 N N . SER A 1 94 ? -16.773 5.152 -1.759 1.00 0.00 94 SER A N 7
ATOM 12669 C CA . SER A 1 94 ? -17.861 4.211 -1.965 1.00 0.00 94 SER A CA 7
ATOM 12670 C C . SER A 1 94 ? -17.325 2.921 -2.590 1.00 0.00 94 SER A C 7
ATOM 12671 O O . SER A 1 94 ? -16.949 2.904 -3.761 1.00 0.00 94 SER A O 7
ATOM 12679 N N . PRO A 1 95 ? -17.307 1.844 -1.759 1.00 0.00 95 PRO A N 7
ATOM 12680 C CA . PRO A 1 95 ? -17.771 1.950 -0.386 1.00 0.00 95 PRO A CA 7
ATOM 12681 C C . PRO A 1 95 ? -16.747 2.681 0.484 1.00 0.00 95 PRO A C 7
ATOM 12682 O O . PRO A 1 95 ? -15.594 2.261 0.578 1.00 0.00 95 PRO A O 7
ATOM 12693 N N . VAL A 1 96 ? -17.204 3.762 1.098 1.00 0.00 96 VAL A N 7
ATOM 12694 C CA . VAL A 1 96 ? -16.341 4.556 1.957 1.00 0.00 96 VAL A CA 7
ATOM 12695 C C . VAL A 1 96 ? -15.915 3.715 3.161 1.00 0.00 96 VAL A C 7
ATOM 12696 O O . VAL A 1 96 ? -16.741 3.042 3.777 1.00 0.00 96 VAL A O 7
ATOM 12709 N N . GLN A 1 97 ? -14.626 3.779 3.462 1.00 0.00 97 GLN A N 7
ATOM 12710 C CA . GLN A 1 97 ? -14.080 3.032 4.582 1.00 0.00 97 GLN A CA 7
ATOM 12711 C C . GLN A 1 97 ? -12.651 3.490 4.880 1.00 0.00 97 GLN A C 7
ATOM 12712 O O . GLN A 1 97 ? -11.907 3.846 3.968 1.00 0.00 97 GLN A O 7
ATOM 12726 N N . PHE A 1 98 ? -12.311 3.467 6.160 1.00 0.00 98 PHE A N 7
ATOM 12727 C CA . PHE A 1 98 ? -10.985 3.875 6.590 1.00 0.00 98 PHE A CA 7
ATOM 12728 C C . PHE A 1 98 ? -10.238 2.712 7.246 1.00 0.00 98 PHE A C 7
ATOM 12729 O O . PHE A 1 98 ? -10.857 1.754 7.707 1.00 0.00 98 PHE A O 7
ATOM 12746 N N . ILE A 1 99 ? -8.919 2.834 7.266 1.00 0.00 99 ILE A N 7
ATOM 12747 C CA . ILE A 1 99 ? -8.082 1.804 7.857 1.00 0.00 99 ILE A CA 7
ATOM 12748 C C . ILE A 1 99 ? -7.109 2.450 8.846 1.00 0.00 99 ILE A C 7
ATOM 12749 O O . ILE A 1 99 ? -6.806 3.637 8.739 1.00 0.00 99 ILE A O 7
ATOM 12765 N N . GLN A 1 100 ? -6.647 1.639 9.787 1.00 0.00 100 GLN A N 7
ATOM 12766 C CA . GLN A 1 100 ? -5.715 2.117 10.795 1.00 0.00 100 GLN A CA 7
ATOM 12767 C C . GLN A 1 100 ? -4.377 1.386 10.669 1.00 0.00 100 GLN A C 7
ATOM 12768 O O . GLN A 1 100 ? -4.041 0.550 11.507 1.00 0.00 100 GLN A O 7
ATOM 12782 N N . GLY A 1 101 ? -3.649 1.727 9.615 1.00 0.00 101 GLY A N 7
ATOM 12783 C CA . GLY A 1 101 ? -2.355 1.113 9.369 1.00 0.00 101 GLY A CA 7
ATOM 12784 C C . GLY A 1 101 ? -1.302 1.645 10.343 1.00 0.00 101 GLY A C 7
ATOM 12785 O O . GLY A 1 101 ? -1.609 2.461 11.210 1.00 0.00 101 GLY A O 7
ATOM 12789 N N . GLU A 1 102 ? -0.081 1.161 10.167 1.00 0.00 102 GLU A N 7
ATOM 12790 C CA . GLU A 1 102 ? 1.019 1.578 11.019 1.00 0.00 102 GLU A CA 7
ATOM 12791 C C . GLU A 1 102 ? 2.329 1.585 10.229 1.00 0.00 102 GLU A C 7
ATOM 12792 O O . GLU A 1 102 ? 2.441 0.920 9.199 1.00 0.00 102 GLU A O 7
ATOM 12804 N N . ILE A 1 103 ? 3.288 2.343 10.740 1.00 0.00 103 ILE A N 7
ATOM 12805 C CA . ILE A 1 103 ? 4.586 2.445 10.095 1.00 0.00 103 ILE A CA 7
ATOM 12806 C C . ILE A 1 103 ? 5.686 2.219 11.134 1.00 0.00 103 ILE A C 7
ATOM 12807 O O . ILE A 1 103 ? 5.917 3.069 11.993 1.00 0.00 103 ILE A O 7
ATOM 12823 N N . GLN A 1 104 ? 6.335 1.070 11.022 1.00 0.00 104 GLN A N 7
ATOM 12824 C CA . GLN A 1 104 ? 7.406 0.722 11.941 1.00 0.00 104 GLN A CA 7
ATOM 12825 C C . GLN A 1 104 ? 8.754 1.181 11.383 1.00 0.00 104 GLN A C 7
ATOM 12826 O O . GLN A 1 104 ? 9.058 0.951 10.213 1.00 0.00 104 GLN A O 7
ATOM 12840 N N . LEU A 1 105 ? 9.528 1.823 12.247 1.00 0.00 105 LEU A N 7
ATOM 12841 C CA . LEU A 1 105 ? 10.837 2.317 11.855 1.00 0.00 105 LEU A CA 7
ATOM 12842 C C . LEU A 1 105 ? 11.852 1.174 11.932 1.00 0.00 105 LEU A C 7
ATOM 12843 O O . LEU A 1 105 ? 12.135 0.661 13.013 1.00 0.00 105 LEU A O 7
ATOM 12859 N N . GLN A 1 106 ? 12.373 0.809 10.769 1.00 0.00 106 GLN A N 7
ATOM 12860 C CA . GLN A 1 106 ? 13.351 -0.263 10.691 1.00 0.00 106 GLN A CA 7
ATOM 12861 C C . GLN A 1 106 ? 14.308 -0.196 11.882 1.00 0.00 106 GLN A C 7
ATOM 12862 O O . GLN A 1 106 ? 14.949 0.828 12.112 1.00 0.00 106 GLN A O 7
ATOM 12876 N N . ASP A 1 107 ? 14.374 -1.302 12.609 1.00 0.00 107 ASP A N 7
ATOM 12877 C CA . ASP A 1 107 ? 15.243 -1.382 13.772 1.00 0.00 107 ASP A CA 7
ATOM 12878 C C . ASP A 1 107 ? 16.685 -1.103 13.346 1.00 0.00 107 ASP A C 7
ATOM 12879 O O . ASP A 1 107 ? 17.357 -1.980 12.804 1.00 0.00 107 ASP A O 7
ATOM 12888 N N . VAL A 1 108 ? 17.119 0.121 13.606 1.00 0.00 108 VAL A N 7
ATOM 12889 C CA . VAL A 1 108 ? 18.470 0.526 13.257 1.00 0.00 108 VAL A CA 7
ATOM 12890 C C . VAL A 1 108 ? 19.374 0.385 14.483 1.00 0.00 108 VAL A C 7
ATOM 12891 O O . VAL A 1 108 ? 19.354 1.233 15.374 1.00 0.00 108 VAL A O 7
ATOM 12904 N N . ASN A 1 109 ? 20.145 -0.692 14.489 1.00 0.00 109 ASN A N 7
ATOM 12905 C CA . ASN A 1 109 ? 21.055 -0.954 15.591 1.00 0.00 109 ASN A CA 7
ATOM 12906 C C . ASN A 1 109 ? 21.708 -2.323 15.393 1.00 0.00 109 ASN A C 7
ATOM 12907 O O . ASN A 1 109 ? 21.098 -3.353 15.676 1.00 0.00 109 ASN A O 7
ATOM 12918 N N . ASP A 1 110 ? 22.940 -2.291 14.907 1.00 0.00 110 ASP A N 7
ATOM 12919 C CA . ASP A 1 110 ? 23.683 -3.516 14.667 1.00 0.00 110 ASP A CA 7
ATOM 12920 C C . ASP A 1 110 ? 25.039 -3.173 14.046 1.00 0.00 110 ASP A C 7
ATOM 12921 O O . ASP A 1 110 ? 25.101 -2.609 12.955 1.00 0.00 110 ASP A O 7
ATOM 12930 N N . HIS A 1 111 ? 26.091 -3.527 14.769 1.00 0.00 111 HIS A N 7
ATOM 12931 C CA . HIS A 1 111 ? 27.442 -3.264 14.303 1.00 0.00 111 HIS A CA 7
ATOM 12932 C C . HIS A 1 111 ? 28.384 -4.354 14.816 1.00 0.00 111 HIS A C 7
ATOM 12933 O O . HIS A 1 111 ? 29.346 -4.065 15.526 1.00 0.00 111 HIS A O 7
ATOM 12947 N N . ALA A 1 112 ? 28.075 -5.586 14.436 1.00 0.00 112 ALA A N 7
ATOM 12948 C CA . ALA A 1 112 ? 28.882 -6.721 14.849 1.00 0.00 112 ALA A CA 7
ATOM 12949 C C . ALA A 1 112 ? 28.413 -7.972 14.103 1.00 0.00 112 ALA A C 7
ATOM 12950 O O . ALA A 1 112 ? 27.233 -8.104 13.784 1.00 0.00 112 ALA A O 7
ATOM 12957 N N . PRO A 1 113 ? 29.389 -8.883 13.839 1.00 0.00 113 PRO A N 7
ATOM 12958 C CA . PRO A 1 113 ? 29.088 -10.118 13.136 1.00 0.00 113 PRO A CA 7
ATOM 12959 C C . PRO A 1 113 ? 28.364 -11.108 14.051 1.00 0.00 113 PRO A C 7
ATOM 12960 O O . PRO A 1 113 ? 28.740 -11.276 15.210 1.00 0.00 113 PRO A O 7
ATOM 12971 N N . GLU A 1 114 ? 27.338 -11.736 13.496 1.00 0.00 114 GLU A N 7
ATOM 12972 C CA . GLU A 1 114 ? 26.558 -12.704 14.248 1.00 0.00 114 GLU A CA 7
ATOM 12973 C C . GLU A 1 114 ? 26.888 -14.125 13.787 1.00 0.00 114 GLU A C 7
ATOM 12974 O O . GLU A 1 114 ? 27.259 -14.337 12.633 1.00 0.00 114 GLU A O 7
ATOM 12986 N N . PHE A 1 115 ? 26.740 -15.063 14.711 1.00 0.00 115 PHE A N 7
ATOM 12987 C CA . PHE A 1 115 ? 27.017 -16.458 14.414 1.00 0.00 115 PHE A CA 7
ATOM 12988 C C . PHE A 1 115 ? 25.937 -17.369 15.001 1.00 0.00 115 PHE A C 7
ATOM 12989 O O . PHE A 1 115 ? 25.134 -16.934 15.825 1.00 0.00 115 PHE A O 7
ATOM 13006 N N . MET A 1 116 ? 25.953 -18.616 14.554 1.00 0.00 116 MET A N 7
ATOM 13007 C CA . MET A 1 116 ? 24.986 -19.592 15.025 1.00 0.00 116 MET A CA 7
ATOM 13008 C C . MET A 1 116 ? 25.668 -20.690 15.843 1.00 0.00 116 MET A C 7
ATOM 13009 O O . MET A 1 116 ? 25.083 -21.745 16.083 1.00 0.00 116 MET A O 7
ATOM 13023 N N . GLU A 1 117 ? 26.897 -20.405 16.248 1.00 0.00 117 GLU A N 7
ATOM 13024 C CA . GLU A 1 117 ? 27.665 -21.355 17.034 1.00 0.00 117 GLU A CA 7
ATOM 13025 C C . GLU A 1 117 ? 27.864 -20.829 18.457 1.00 0.00 117 GLU A C 7
ATOM 13026 O O . GLU A 1 117 ? 28.283 -19.689 18.649 1.00 0.00 117 GLU A O 7
ATOM 13038 N N . ASP A 1 118 ? 27.554 -21.686 19.419 1.00 0.00 118 ASP A N 7
AT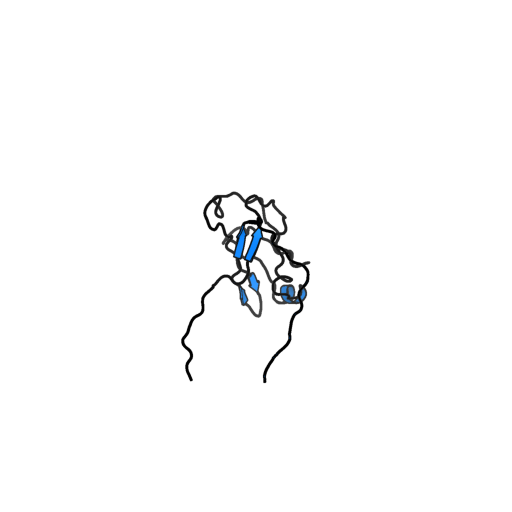OM 13039 C CA . ASP A 1 118 ? 27.693 -21.322 20.819 1.00 0.00 118 ASP A CA 7
ATOM 13040 C C . ASP A 1 118 ? 27.187 -22.472 21.693 1.00 0.00 118 ASP A C 7
ATOM 13041 O O . ASP A 1 118 ? 26.526 -23.385 21.202 1.00 0.00 118 ASP A O 7
ATOM 13050 N N . GLU A 1 119 ? 27.517 -22.388 22.973 1.00 0.00 119 GLU A N 7
ATOM 13051 C CA . GLU A 1 119 ? 27.104 -23.410 23.920 1.00 0.00 119 GLU A CA 7
ATOM 13052 C C . GLU A 1 119 ? 27.706 -24.764 23.537 1.00 0.00 119 GLU A C 7
ATOM 13053 O O . GLU A 1 119 ? 27.574 -25.205 22.396 1.00 0.00 119 GLU A O 7
ATOM 13065 N N . SER A 1 120 ? 28.354 -25.385 24.511 1.00 0.00 120 SER A N 7
ATOM 13066 C CA . SER A 1 120 ? 28.977 -26.679 24.290 1.00 0.00 120 SER A CA 7
ATOM 13067 C C . SER A 1 120 ? 28.967 -27.493 25.585 1.00 0.00 120 SER A C 7
ATOM 13068 O O . SER A 1 120 ? 28.863 -26.931 26.675 1.00 0.00 120 SER A O 7
ATOM 13076 N N . GLY A 1 121 ? 29.076 -28.803 25.424 1.00 0.00 121 GLY A N 7
ATOM 13077 C CA . GLY A 1 121 ? 29.080 -29.700 26.567 1.00 0.00 121 GLY A CA 7
ATOM 13078 C C . GLY A 1 121 ? 29.904 -29.117 27.718 1.00 0.00 121 GLY A C 7
ATOM 13079 O O . GLY A 1 121 ? 31.102 -28.880 27.571 1.00 0.00 121 GLY A O 7
ATOM 13083 N N . PRO A 1 122 ? 29.210 -28.898 28.867 1.00 0.00 122 PRO A N 7
ATOM 13084 C CA . PRO A 1 122 ? 29.864 -28.347 30.042 1.00 0.00 122 PRO A CA 7
ATOM 13085 C C . PRO A 1 122 ? 30.736 -29.401 30.728 1.00 0.00 122 PRO A C 7
ATOM 13086 O O . PRO A 1 122 ? 30.744 -30.563 30.326 1.00 0.00 122 PRO A O 7
ATOM 13097 N N . SER A 1 123 ? 31.449 -28.957 31.753 1.00 0.00 123 SER A N 7
ATOM 13098 C CA . SER A 1 123 ? 32.323 -29.847 32.499 1.00 0.00 123 SER A CA 7
ATOM 13099 C C . SER A 1 123 ? 32.599 -29.266 33.887 1.00 0.00 123 SER A C 7
ATOM 13100 O O . SER A 1 123 ? 32.592 -28.049 34.067 1.00 0.00 123 SER A O 7
ATOM 13108 N N . SER A 1 124 ? 32.836 -30.164 34.832 1.00 0.00 124 SER A N 7
ATOM 13109 C CA . SER A 1 124 ? 33.114 -29.756 36.199 1.00 0.00 124 SER A CA 7
ATOM 13110 C C . SER A 1 124 ? 34.106 -30.726 36.843 1.00 0.00 124 SER A C 7
ATOM 13111 O O . SER A 1 124 ? 34.386 -31.790 36.293 1.00 0.00 124 SER A O 7
ATOM 13119 N N . GLY A 1 125 ? 34.612 -30.324 38.000 1.00 0.00 125 GLY A N 7
ATOM 13120 C CA . GLY A 1 125 ? 35.567 -31.145 38.725 1.00 0.00 125 GLY A CA 7
ATOM 13121 C C . GLY A 1 125 ? 36.299 -30.325 39.788 1.00 0.00 125 GLY A C 7
ATOM 13122 O O . GLY A 1 125 ? 36.035 -30.470 40.981 1.00 0.00 125 GLY A O 7
ATOM 13126 N N . GLY A 1 1 ? 5.155 -30.029 26.701 1.00 0.00 1 GLY A N 8
ATOM 13127 C CA . GLY A 1 1 ? 5.296 -28.740 26.045 1.00 0.00 1 GLY A CA 8
ATOM 13128 C C . GLY A 1 1 ? 4.199 -27.773 26.494 1.00 0.00 1 GLY A C 8
ATOM 13129 O O . GLY A 1 1 ? 3.212 -28.187 27.099 1.00 0.00 1 GLY A O 8
ATOM 13133 N N . SER A 1 2 ? 4.409 -26.503 26.181 1.00 0.00 2 SER A N 8
ATOM 13134 C CA . SER A 1 2 ? 3.450 -25.474 26.544 1.00 0.00 2 SER A CA 8
ATOM 13135 C C . SER A 1 2 ? 3.933 -24.109 26.048 1.00 0.00 2 SER A C 8
ATOM 13136 O O . SER A 1 2 ? 4.873 -23.541 26.601 1.00 0.00 2 SER A O 8
ATOM 13144 N N . SER A 1 3 ? 3.268 -23.624 25.010 1.00 0.00 3 SER A N 8
ATOM 13145 C CA . SER A 1 3 ? 3.618 -22.337 24.433 1.00 0.00 3 SER A CA 8
ATOM 13146 C C . SER A 1 3 ? 2.645 -21.988 23.305 1.00 0.00 3 SER A C 8
ATOM 13147 O O . SER A 1 3 ? 2.282 -22.848 22.505 1.00 0.00 3 SER A O 8
ATOM 13155 N N . GLY A 1 4 ? 2.251 -20.723 23.277 1.00 0.00 4 GLY A N 8
ATOM 13156 C CA . GLY A 1 4 ? 1.328 -20.249 22.260 1.00 0.00 4 GLY A CA 8
ATOM 13157 C C . GLY A 1 4 ? 0.296 -19.292 22.860 1.00 0.00 4 GLY A C 8
ATOM 13158 O O . GLY A 1 4 ? -0.660 -19.727 23.502 1.00 0.00 4 GLY A O 8
ATOM 13162 N N . SER A 1 5 ? 0.523 -18.007 22.629 1.00 0.00 5 SER A N 8
ATOM 13163 C CA . SER A 1 5 ? -0.376 -16.985 23.139 1.00 0.00 5 SER A CA 8
ATOM 13164 C C . SER A 1 5 ? -0.226 -15.702 22.320 1.00 0.00 5 SER A C 8
ATOM 13165 O O . SER A 1 5 ? 0.874 -15.166 22.194 1.00 0.00 5 SER A O 8
ATOM 13173 N N . SER A 1 6 ? -1.349 -15.245 21.784 1.00 0.00 6 SER A N 8
ATOM 13174 C CA . SER A 1 6 ? -1.356 -14.035 20.981 1.00 0.00 6 SER A CA 8
ATOM 13175 C C . SER A 1 6 ? -2.786 -13.701 20.551 1.00 0.00 6 SER A C 8
ATOM 13176 O O . SER A 1 6 ? -3.647 -14.578 20.511 1.00 0.00 6 SER A O 8
ATOM 13184 N N . GLY A 1 7 ? -2.996 -12.430 20.242 1.00 0.00 7 GLY A N 8
ATOM 13185 C CA . GLY A 1 7 ? -4.307 -11.969 19.817 1.00 0.00 7 GLY A CA 8
ATOM 13186 C C . GLY A 1 7 ? -4.583 -10.554 20.329 1.00 0.00 7 GLY A C 8
ATOM 13187 O O . GLY A 1 7 ? -3.798 -10.004 21.100 1.00 0.00 7 GLY A O 8
ATOM 13191 N N . ALA A 1 8 ? -5.702 -10.005 19.880 1.00 0.00 8 ALA A N 8
ATOM 13192 C CA . ALA A 1 8 ? -6.092 -8.664 20.284 1.00 0.00 8 ALA A CA 8
ATOM 13193 C C . ALA A 1 8 ? -5.068 -7.659 19.754 1.00 0.00 8 ALA A C 8
ATOM 13194 O O . ALA A 1 8 ? -3.874 -7.783 20.022 1.00 0.00 8 ALA A O 8
ATOM 13201 N N . GLY A 1 9 ? -5.573 -6.685 19.010 1.00 0.00 9 GLY A N 8
ATOM 13202 C CA . GLY A 1 9 ? -4.717 -5.658 18.440 1.00 0.00 9 GLY A CA 8
ATOM 13203 C C . GLY A 1 9 ? -5.519 -4.710 17.546 1.00 0.00 9 GLY A C 8
ATOM 13204 O O . GLY A 1 9 ? -6.541 -5.098 16.982 1.00 0.00 9 GLY A O 8
ATOM 13208 N N . SER A 1 10 ? -5.025 -3.485 17.445 1.00 0.00 10 SER A N 8
ATOM 13209 C CA . SER A 1 10 ? -5.683 -2.478 16.629 1.00 0.00 10 SER A CA 8
ATOM 13210 C C . SER A 1 10 ? -5.003 -2.387 15.261 1.00 0.00 10 SER A C 8
ATOM 13211 O O . SER A 1 10 ? -5.653 -2.551 14.229 1.00 0.00 10 SER A O 8
ATOM 13219 N N . ALA A 1 11 ? -3.705 -2.127 15.297 1.00 0.00 11 ALA A N 8
ATOM 13220 C CA . ALA A 1 11 ? -2.930 -2.012 14.073 1.00 0.00 11 ALA A CA 8
ATOM 13221 C C . ALA A 1 11 ? -3.297 -3.162 13.133 1.00 0.00 11 ALA A C 8
ATOM 13222 O O . ALA A 1 11 ? -3.312 -4.322 13.542 1.00 0.00 11 ALA A O 8
ATOM 13229 N N . THR A 1 12 ? -3.583 -2.801 11.891 1.00 0.00 12 THR A N 8
ATOM 13230 C CA . THR A 1 12 ? -3.949 -3.788 10.890 1.00 0.00 12 THR A CA 8
ATOM 13231 C C . THR A 1 12 ? -2.771 -4.057 9.951 1.00 0.00 12 THR A C 8
ATOM 13232 O O . THR A 1 12 ? -2.611 -5.170 9.452 1.00 0.00 12 THR A O 8
ATOM 13243 N N . ILE A 1 13 ? -1.977 -3.018 9.737 1.00 0.00 13 ILE A N 8
ATOM 13244 C CA . ILE A 1 13 ? -0.819 -3.127 8.867 1.00 0.00 13 ILE A CA 8
ATOM 13245 C C . ILE A 1 13 ? 0.399 -2.523 9.568 1.00 0.00 13 ILE A C 8
ATOM 13246 O O . ILE A 1 13 ? 0.264 -1.599 10.369 1.00 0.00 13 ILE A O 8
ATOM 13262 N N . THR A 1 14 ? 1.562 -3.069 9.241 1.00 0.00 14 THR A N 8
ATOM 13263 C CA . THR A 1 14 ? 2.803 -2.595 9.829 1.00 0.00 14 THR A CA 8
ATOM 13264 C C . THR A 1 14 ? 3.883 -2.457 8.755 1.00 0.00 14 THR A C 8
ATOM 13265 O O . THR A 1 14 ? 4.273 -3.442 8.131 1.00 0.00 14 THR A O 8
ATOM 13276 N N . TYR A 1 15 ? 4.337 -1.225 8.572 1.00 0.00 15 TYR A N 8
ATOM 13277 C CA . TYR A 1 15 ? 5.364 -0.945 7.584 1.00 0.00 15 TYR A CA 8
ATOM 13278 C C . TYR A 1 15 ? 6.746 -0.868 8.237 1.00 0.00 15 TYR A C 8
ATOM 13279 O O . TYR A 1 15 ? 6.855 -0.765 9.458 1.00 0.00 15 TYR A O 8
ATOM 13297 N N . SER A 1 16 ? 7.767 -0.922 7.394 1.00 0.00 16 SER A N 8
ATOM 13298 C CA . SER A 1 16 ? 9.137 -0.860 7.874 1.00 0.00 16 SER A CA 8
ATOM 13299 C C . SER A 1 16 ? 9.936 0.148 7.046 1.00 0.00 16 SER A C 8
ATOM 13300 O O . SER A 1 16 ? 10.266 -0.115 5.890 1.00 0.00 16 SER A O 8
ATOM 13308 N N . VAL A 1 17 ? 10.225 1.282 7.669 1.00 0.00 17 VAL A N 8
ATOM 13309 C CA . VAL A 1 17 ? 10.979 2.330 7.004 1.00 0.00 17 VAL A CA 8
ATOM 13310 C C . VAL A 1 17 ? 12.119 2.789 7.915 1.00 0.00 17 VAL A C 8
ATOM 13311 O O . VAL A 1 17 ? 11.898 3.098 9.085 1.00 0.00 17 VAL A O 8
ATOM 13324 N N . LEU A 1 18 ? 13.315 2.819 7.345 1.00 0.00 18 LEU A N 8
ATOM 13325 C CA . LEU A 1 18 ? 14.490 3.235 8.091 1.00 0.00 18 LEU A CA 8
ATOM 13326 C C . LEU A 1 18 ? 14.282 4.660 8.609 1.00 0.00 18 LEU A C 8
ATOM 13327 O O . LEU A 1 18 ? 13.148 5.116 8.742 1.00 0.00 18 LEU A O 8
ATOM 13343 N N . GLU A 1 19 ? 15.396 5.323 8.886 1.00 0.00 19 GLU A N 8
ATOM 13344 C CA . GLU A 1 19 ? 15.350 6.686 9.385 1.00 0.00 19 GLU A CA 8
ATOM 13345 C C . GLU A 1 19 ? 15.899 7.655 8.336 1.00 0.00 19 GLU A C 8
ATOM 13346 O O . GLU A 1 19 ? 15.555 8.836 8.336 1.00 0.00 19 GLU A O 8
ATOM 13358 N N . GLU A 1 20 ? 16.743 7.119 7.467 1.00 0.00 20 GLU A N 8
ATOM 13359 C CA . GLU A 1 20 ? 17.343 7.921 6.414 1.00 0.00 20 GLU A CA 8
ATOM 13360 C C . GLU A 1 20 ? 16.380 8.052 5.233 1.00 0.00 20 GLU A C 8
ATOM 13361 O O . GLU A 1 20 ? 16.736 7.735 4.099 1.00 0.00 20 GLU A O 8
ATOM 13373 N N . THR A 1 21 ? 15.179 8.521 5.539 1.00 0.00 21 THR A N 8
ATOM 13374 C CA . THR A 1 21 ? 14.162 8.698 4.517 1.00 0.00 21 THR A CA 8
ATOM 13375 C C . THR A 1 21 ? 14.164 10.141 4.007 1.00 0.00 21 THR A C 8
ATOM 13376 O O . THR A 1 21 ? 14.088 11.082 4.796 1.00 0.00 21 THR A O 8
ATOM 13387 N N . ASP A 1 22 ? 14.251 10.270 2.692 1.00 0.00 22 ASP A N 8
ATOM 13388 C CA . ASP A 1 22 ? 14.263 11.582 2.068 1.00 0.00 22 ASP A CA 8
ATOM 13389 C C . ASP A 1 22 ? 13.034 11.727 1.169 1.00 0.00 22 ASP A C 8
ATOM 13390 O O . ASP A 1 22 ? 12.082 10.956 1.284 1.00 0.00 22 ASP A O 8
ATOM 13399 N N . ARG A 1 23 ? 13.094 12.719 0.293 1.00 0.00 23 ARG A N 8
ATOM 13400 C CA . ARG A 1 23 ? 11.997 12.974 -0.625 1.00 0.00 23 ARG A CA 8
ATOM 13401 C C . ARG A 1 23 ? 11.966 11.910 -1.724 1.00 0.00 23 ARG A C 8
ATOM 13402 O O . ARG A 1 23 ? 12.826 11.895 -2.603 1.00 0.00 23 ARG A O 8
ATOM 13423 N N . GLY A 1 24 ? 10.966 11.045 -1.637 1.00 0.00 24 GLY A N 8
ATOM 13424 C CA . GLY A 1 24 ? 10.812 9.980 -2.613 1.00 0.00 24 GLY A CA 8
ATOM 13425 C C . GLY A 1 24 ? 11.384 8.663 -2.083 1.00 0.00 24 GLY A C 8
ATOM 13426 O O . GLY A 1 24 ? 12.202 8.027 -2.745 1.00 0.00 24 GLY A O 8
ATOM 13430 N N . SER A 1 25 ? 10.930 8.295 -0.894 1.00 0.00 25 SER A N 8
ATOM 13431 C CA . SER A 1 25 ? 11.387 7.066 -0.267 1.00 0.00 25 SER A CA 8
ATOM 13432 C C . SER A 1 25 ? 10.227 6.075 -0.152 1.00 0.00 25 SER A C 8
ATOM 13433 O O . SER A 1 25 ? 9.136 6.438 0.285 1.00 0.00 25 SER A O 8
ATOM 13441 N N . LEU A 1 26 ? 10.502 4.842 -0.552 1.00 0.00 26 LEU A N 8
ATOM 13442 C CA . LEU A 1 26 ? 9.494 3.796 -0.500 1.00 0.00 26 LEU A CA 8
ATOM 13443 C C . LEU A 1 26 ? 9.317 3.337 0.949 1.00 0.00 26 LEU A C 8
ATOM 13444 O O . LEU A 1 26 ? 10.231 2.763 1.539 1.00 0.00 26 LEU A O 8
ATOM 13460 N N . VAL A 1 27 ? 8.134 3.608 1.481 1.00 0.00 27 VAL A N 8
ATOM 13461 C CA . VAL A 1 27 ? 7.825 3.231 2.850 1.00 0.00 27 VAL A CA 8
ATOM 13462 C C . VAL A 1 27 ? 7.438 1.751 2.891 1.00 0.00 27 VAL A C 8
ATOM 13463 O O . VAL A 1 27 ? 7.844 1.024 3.796 1.00 0.00 27 VAL A O 8
ATOM 13476 N N . GLY A 1 28 ? 6.657 1.348 1.899 1.00 0.00 28 GLY A N 8
ATOM 13477 C CA . GLY A 1 28 ? 6.211 -0.031 1.811 1.00 0.00 28 GLY A CA 8
ATOM 13478 C C . GLY A 1 28 ? 5.138 -0.193 0.732 1.00 0.00 28 GLY A C 8
ATOM 13479 O O . GLY A 1 28 ? 4.847 0.748 -0.005 1.00 0.00 28 GLY A O 8
ATOM 13483 N N . ASN A 1 29 ? 4.580 -1.393 0.672 1.00 0.00 29 ASN A N 8
ATOM 13484 C CA . ASN A 1 29 ? 3.546 -1.689 -0.305 1.00 0.00 29 ASN A CA 8
ATOM 13485 C C . ASN A 1 29 ? 2.178 -1.659 0.381 1.00 0.00 29 ASN A C 8
ATOM 13486 O O . ASN A 1 29 ? 2.052 -2.056 1.539 1.00 0.00 29 ASN A O 8
ATOM 13497 N N . LEU A 1 30 ? 1.189 -1.185 -0.362 1.00 0.00 30 LEU A N 8
ATOM 13498 C CA . LEU A 1 30 ? -0.164 -1.098 0.160 1.00 0.00 30 LEU A CA 8
ATOM 13499 C C . LEU A 1 30 ? -1.082 -2.005 -0.662 1.00 0.00 30 LEU A C 8
ATOM 13500 O O . LEU A 1 30 ? -1.756 -2.874 -0.112 1.00 0.00 30 LEU A O 8
ATOM 13516 N N . ALA A 1 31 ? -1.079 -1.770 -1.966 1.00 0.00 31 ALA A N 8
ATOM 13517 C CA . ALA A 1 31 ? -1.904 -2.554 -2.870 1.00 0.00 31 ALA A CA 8
ATOM 13518 C C . ALA A 1 31 ? -1.402 -4.000 -2.886 1.00 0.00 31 ALA A C 8
ATOM 13519 O O . ALA A 1 31 ? -2.155 -4.918 -3.207 1.00 0.00 31 ALA A O 8
ATOM 13526 N N . LYS A 1 32 ? -0.134 -4.156 -2.536 1.00 0.00 32 LYS A N 8
ATOM 13527 C CA . LYS A 1 32 ? 0.477 -5.474 -2.506 1.00 0.00 32 LYS A CA 8
ATOM 13528 C C . LYS A 1 32 ? 0.376 -6.047 -1.091 1.00 0.00 32 LYS A C 8
ATOM 13529 O O . LYS A 1 32 ? 0.415 -7.262 -0.905 1.00 0.00 32 LYS A O 8
ATOM 13548 N N . ASP A 1 33 ? 0.247 -5.144 -0.129 1.00 0.00 33 ASP A N 8
ATOM 13549 C CA . ASP A 1 33 ? 0.140 -5.544 1.263 1.00 0.00 33 ASP A CA 8
ATOM 13550 C C . ASP A 1 33 ? -1.197 -6.254 1.484 1.00 0.00 33 ASP A C 8
ATOM 13551 O O . ASP A 1 33 ? -1.242 -7.333 2.074 1.00 0.00 33 ASP A O 8
ATOM 13560 N N . LEU A 1 34 ? -2.255 -5.620 0.999 1.00 0.00 34 LEU A N 8
ATOM 13561 C CA . LEU A 1 34 ? -3.589 -6.178 1.136 1.00 0.00 34 LEU A CA 8
ATOM 13562 C C . LEU A 1 34 ? -3.862 -7.129 -0.032 1.00 0.00 34 LEU A C 8
ATOM 13563 O O . LEU A 1 34 ? -4.999 -7.549 -0.242 1.00 0.00 34 LEU A O 8
ATOM 13579 N N . GLY A 1 35 ? -2.801 -7.440 -0.760 1.00 0.00 35 GLY A N 8
ATOM 13580 C CA . GLY A 1 35 ? -2.912 -8.334 -1.901 1.00 0.00 35 GLY A CA 8
ATOM 13581 C C . GLY A 1 35 ? -3.963 -7.830 -2.892 1.00 0.00 35 GLY A C 8
ATOM 13582 O O . GLY A 1 35 ? -4.503 -8.606 -3.678 1.00 0.00 35 GLY A O 8
ATOM 13586 N N . LEU A 1 36 ? -4.221 -6.532 -2.823 1.00 0.00 36 LEU A N 8
ATOM 13587 C CA . LEU A 1 36 ? -5.197 -5.915 -3.704 1.00 0.00 36 LEU A CA 8
ATOM 13588 C C . LEU A 1 36 ? -4.542 -5.615 -5.054 1.00 0.00 36 LEU A C 8
ATOM 13589 O O . LEU A 1 36 ? -3.342 -5.826 -5.226 1.00 0.00 36 LEU A O 8
ATOM 13605 N N . SER A 1 37 ? -5.358 -5.127 -5.976 1.00 0.00 37 SER A N 8
ATOM 13606 C CA . SER A 1 37 ? -4.873 -4.796 -7.305 1.00 0.00 37 SER A CA 8
ATOM 13607 C C . SER A 1 37 ? -4.888 -3.279 -7.505 1.00 0.00 37 SER A C 8
ATOM 13608 O O . SER A 1 37 ? -5.740 -2.585 -6.951 1.00 0.00 37 SER A O 8
ATOM 13616 N N . LEU A 1 38 ? -3.937 -2.809 -8.298 1.00 0.00 38 LEU A N 8
ATOM 13617 C CA . LEU A 1 38 ? -3.830 -1.387 -8.578 1.00 0.00 38 LEU A CA 8
ATOM 13618 C C . LEU A 1 38 ? -5.217 -0.832 -8.909 1.00 0.00 38 LEU A C 8
ATOM 13619 O O . LEU A 1 38 ? -5.746 0.004 -8.178 1.00 0.00 38 LEU A O 8
ATOM 13635 N N . ARG A 1 39 ? -5.766 -1.318 -10.012 1.00 0.00 39 ARG A N 8
ATOM 13636 C CA . ARG A 1 39 ? -7.081 -0.881 -10.450 1.00 0.00 39 ARG A CA 8
ATOM 13637 C C . ARG A 1 39 ? -8.019 -0.738 -9.250 1.00 0.00 39 ARG A C 8
ATOM 13638 O O . ARG A 1 39 ? -8.737 0.254 -9.134 1.00 0.00 39 ARG A O 8
ATOM 13659 N N . GLU A 1 40 ? -7.983 -1.744 -8.388 1.00 0.00 40 GLU A N 8
ATOM 13660 C CA . GLU A 1 40 ? -8.821 -1.743 -7.201 1.00 0.00 40 GLU A CA 8
ATOM 13661 C C . GLU A 1 40 ? -8.465 -0.558 -6.301 1.00 0.00 40 GLU A C 8
ATOM 13662 O O . GLU A 1 40 ? -9.345 0.181 -5.863 1.00 0.00 40 GLU A O 8
ATOM 13674 N N . LEU A 1 41 ? -7.172 -0.415 -6.051 1.00 0.00 41 LEU A N 8
ATOM 13675 C CA . LEU A 1 41 ? -6.688 0.667 -5.210 1.00 0.00 41 LEU A CA 8
ATOM 13676 C C . LEU A 1 41 ? -7.033 2.008 -5.863 1.00 0.00 41 LEU A C 8
ATOM 13677 O O . LEU A 1 41 ? -7.130 3.027 -5.181 1.00 0.00 41 LEU A O 8
ATOM 13693 N N . ILE A 1 42 ? -7.209 1.963 -7.175 1.00 0.00 42 ILE A N 8
ATOM 13694 C CA . ILE A 1 42 ? -7.541 3.161 -7.927 1.00 0.00 42 ILE A CA 8
ATOM 13695 C C . ILE A 1 42 ? -9.054 3.384 -7.880 1.00 0.00 42 ILE A C 8
ATOM 13696 O O . ILE A 1 42 ? -9.515 4.443 -7.458 1.00 0.00 42 ILE A O 8
ATOM 13712 N N . THR A 1 43 ? -9.783 2.369 -8.319 1.00 0.00 43 THR A N 8
ATOM 13713 C CA . THR A 1 43 ? -11.235 2.442 -8.333 1.00 0.00 43 THR A CA 8
ATOM 13714 C C . THR A 1 43 ? -11.765 2.763 -6.934 1.00 0.00 43 THR A C 8
ATOM 13715 O O . THR A 1 43 ? -12.729 3.513 -6.789 1.00 0.00 43 THR A O 8
ATOM 13726 N N . ARG A 1 44 ? -11.113 2.178 -5.940 1.00 0.00 44 ARG A N 8
ATOM 13727 C CA . ARG A 1 44 ? -11.508 2.392 -4.558 1.00 0.00 44 ARG A CA 8
ATOM 13728 C C . ARG A 1 44 ? -10.903 3.694 -4.029 1.00 0.00 44 ARG A C 8
ATOM 13729 O O . ARG A 1 44 ? -11.066 4.028 -2.856 1.00 0.00 44 ARG A O 8
ATOM 13750 N N . GLY A 1 45 ? -10.217 4.395 -4.920 1.00 0.00 45 GLY A N 8
ATOM 13751 C CA . GLY A 1 45 ? -9.587 5.654 -4.558 1.00 0.00 45 GLY A CA 8
ATOM 13752 C C . GLY A 1 45 ? -8.933 5.562 -3.178 1.00 0.00 45 GLY A C 8
ATOM 13753 O O . GLY A 1 45 ? -9.462 6.087 -2.200 1.00 0.00 45 GLY A O 8
ATOM 13757 N N . ALA A 1 46 ? -7.790 4.892 -3.144 1.00 0.00 46 ALA A N 8
ATOM 13758 C CA . ALA A 1 46 ? -7.058 4.724 -1.900 1.00 0.00 46 ALA A CA 8
ATOM 13759 C C . ALA A 1 46 ? -5.977 5.803 -1.801 1.00 0.00 46 ALA A C 8
ATOM 13760 O O . ALA A 1 46 ? -5.150 5.943 -2.701 1.00 0.00 46 ALA A O 8
ATOM 13767 N N . GLN A 1 47 ? -6.018 6.537 -0.699 1.00 0.00 47 GLN A N 8
ATOM 13768 C CA . GLN A 1 47 ? -5.053 7.599 -0.470 1.00 0.00 47 GLN A CA 8
ATOM 13769 C C . GLN A 1 47 ? -4.493 7.511 0.951 1.00 0.00 47 GLN A C 8
ATOM 13770 O O . GLN A 1 47 ? -5.113 6.913 1.830 1.00 0.00 47 GLN A O 8
ATOM 13784 N N . ILE A 1 48 ? -3.328 8.115 1.133 1.00 0.00 48 ILE A N 8
ATOM 13785 C CA . ILE A 1 48 ? -2.679 8.113 2.432 1.00 0.00 48 ILE A CA 8
ATOM 13786 C C . ILE A 1 48 ? -3.078 9.375 3.200 1.00 0.00 48 ILE A C 8
ATOM 13787 O O . ILE A 1 48 ? -3.111 10.466 2.633 1.00 0.00 48 ILE A O 8
ATOM 13803 N N . LEU A 1 49 ? -3.371 9.184 4.478 1.00 0.00 49 LEU A N 8
ATOM 13804 C CA . LEU A 1 49 ? -3.767 10.293 5.329 1.00 0.00 49 LEU A CA 8
ATOM 13805 C C . LEU A 1 49 ? -2.720 10.486 6.427 1.00 0.00 49 LEU A C 8
ATOM 13806 O O . LEU A 1 49 ? -2.619 9.671 7.344 1.00 0.00 49 LEU A O 8
ATOM 13822 N N . SER A 1 50 ? -1.967 11.569 6.300 1.00 0.00 50 SER A N 8
ATOM 13823 C CA . SER A 1 50 ? -0.931 11.879 7.271 1.00 0.00 50 SER A CA 8
ATOM 13824 C C . SER A 1 50 ? -1.033 13.345 7.694 1.00 0.00 50 SER A C 8
ATOM 13825 O O . SER A 1 50 ? -0.745 14.245 6.906 1.00 0.00 50 SER A O 8
ATOM 13833 N N . LYS A 1 51 ? -1.445 13.541 8.938 1.00 0.00 51 LYS A N 8
ATOM 13834 C CA . LYS A 1 51 ? -1.589 14.883 9.477 1.00 0.00 51 LYS A CA 8
ATOM 13835 C C . LYS A 1 51 ? -2.826 15.544 8.864 1.00 0.00 51 LYS A C 8
ATOM 13836 O O . LYS A 1 51 ? -3.827 15.749 9.548 1.00 0.00 51 LYS A O 8
ATOM 13855 N N . GLY A 1 52 ? -2.716 15.858 7.582 1.00 0.00 52 GLY A N 8
ATOM 13856 C CA . GLY A 1 52 ? -3.813 16.491 6.870 1.00 0.00 52 GLY A CA 8
ATOM 13857 C C . GLY A 1 52 ? -3.298 17.302 5.679 1.00 0.00 52 GLY A C 8
ATOM 13858 O O . GLY A 1 52 ? -2.614 16.767 4.808 1.00 0.00 52 GLY A O 8
ATOM 13862 N N . ASN A 1 53 ? -3.646 18.581 5.680 1.00 0.00 53 ASN A N 8
ATOM 13863 C CA . ASN A 1 53 ? -3.228 19.471 4.611 1.00 0.00 53 ASN A CA 8
ATOM 13864 C C . ASN A 1 53 ? -1.749 19.230 4.302 1.00 0.00 53 ASN A C 8
ATOM 13865 O O . ASN A 1 53 ? -1.373 19.059 3.143 1.00 0.00 53 ASN A O 8
ATOM 13876 N N . LYS A 1 54 ? -0.950 19.224 5.358 1.00 0.00 54 LYS A N 8
ATOM 13877 C CA . LYS A 1 54 ? 0.480 19.007 5.214 1.00 0.00 54 LYS A CA 8
ATOM 13878 C C . LYS A 1 54 ? 0.718 17.755 4.368 1.00 0.00 54 LYS A C 8
ATOM 13879 O O . LYS A 1 54 ? 1.088 17.853 3.198 1.00 0.00 54 LYS A O 8
ATOM 13898 N N . GLN A 1 55 ? 0.497 16.607 4.991 1.00 0.00 55 GLN A N 8
ATOM 13899 C CA . GLN A 1 55 ? 0.683 15.337 4.310 1.00 0.00 55 GLN A CA 8
ATOM 13900 C C . GLN A 1 55 ? 2.173 15.007 4.199 1.00 0.00 55 GLN A C 8
ATOM 13901 O O . GLN A 1 55 ? 2.918 15.707 3.514 1.00 0.00 55 GLN A O 8
ATOM 13915 N N . LEU A 1 56 ? 2.563 13.942 4.884 1.00 0.00 56 LEU A N 8
ATOM 13916 C CA . LEU A 1 56 ? 3.950 13.511 4.871 1.00 0.00 56 LEU A CA 8
ATOM 13917 C C . LEU A 1 56 ? 4.062 12.189 4.109 1.00 0.00 56 LEU A C 8
ATOM 13918 O O . LEU A 1 56 ? 5.139 11.600 4.036 1.00 0.00 56 LEU A O 8
ATOM 13934 N N . LEU A 1 57 ? 2.934 11.762 3.560 1.00 0.00 57 LEU A N 8
ATOM 13935 C CA . LEU A 1 57 ? 2.892 10.521 2.806 1.00 0.00 57 LEU A CA 8
ATOM 13936 C C . LEU A 1 57 ? 2.143 10.752 1.493 1.00 0.00 57 LEU A C 8
ATOM 13937 O O . LEU A 1 57 ? 1.324 11.665 1.393 1.00 0.00 57 LEU A O 8
ATOM 13953 N N . GLN A 1 58 ? 2.448 9.909 0.517 1.00 0.00 58 GLN A N 8
ATOM 13954 C CA . GLN A 1 58 ? 1.813 10.010 -0.786 1.00 0.00 58 GLN A CA 8
ATOM 13955 C C . GLN A 1 58 ? 1.846 8.657 -1.499 1.00 0.00 58 GLN A C 8
ATOM 13956 O O . GLN A 1 58 ? 2.912 8.178 -1.881 1.00 0.00 58 GLN A O 8
ATOM 13970 N N . LEU A 1 59 ? 0.664 8.078 -1.656 1.00 0.00 59 LEU A N 8
ATOM 13971 C CA . LEU A 1 59 ? 0.544 6.789 -2.316 1.00 0.00 59 LEU A CA 8
ATOM 13972 C C . LEU A 1 59 ? 0.625 6.987 -3.831 1.00 0.00 59 LEU A C 8
ATOM 13973 O O . LEU A 1 59 ? -0.284 7.555 -4.435 1.00 0.00 59 LEU A O 8
ATOM 13989 N N . GLU A 1 60 ? 1.721 6.509 -4.401 1.00 0.00 60 GLU A N 8
ATOM 13990 C CA . GLU A 1 60 ? 1.931 6.626 -5.834 1.00 0.00 60 GLU A CA 8
ATOM 13991 C C . GLU A 1 60 ? 0.613 6.420 -6.583 1.00 0.00 60 GLU A C 8
ATOM 13992 O O . GLU A 1 60 ? 0.191 7.281 -7.353 1.00 0.00 60 GLU A O 8
ATOM 14004 N N . GLN A 1 61 ? -0.001 5.273 -6.330 1.00 0.00 61 GLN A N 8
ATOM 14005 C CA . GLN A 1 61 ? -1.262 4.943 -6.971 1.00 0.00 61 GLN A CA 8
ATOM 14006 C C . GLN A 1 61 ? -1.012 4.301 -8.337 1.00 0.00 61 GLN A C 8
ATOM 14007 O O . GLN A 1 61 ? -1.617 3.282 -8.668 1.00 0.00 61 GLN A O 8
ATOM 14021 N N . LYS A 1 62 ? -0.118 4.922 -9.092 1.00 0.00 62 LYS A N 8
ATOM 14022 C CA . LYS A 1 62 ? 0.220 4.424 -10.414 1.00 0.00 62 LYS A CA 8
ATOM 14023 C C . LYS A 1 62 ? 1.133 3.204 -10.277 1.00 0.00 62 LYS A C 8
ATOM 14024 O O . LYS A 1 62 ? 1.417 2.523 -11.261 1.00 0.00 62 LYS A O 8
ATOM 14043 N N . SER A 1 63 ? 1.568 2.965 -9.048 1.00 0.00 63 SER A N 8
ATOM 14044 C CA . SER A 1 63 ? 2.443 1.839 -8.769 1.00 0.00 63 SER A CA 8
ATOM 14045 C C . SER A 1 63 ? 1.850 0.981 -7.650 1.00 0.00 63 SER A C 8
ATOM 14046 O O . SER A 1 63 ? 1.840 -0.246 -7.742 1.00 0.00 63 SER A O 8
ATOM 14054 N N . GLY A 1 64 ? 1.372 1.660 -6.617 1.00 0.00 64 GLY A N 8
ATOM 14055 C CA . GLY A 1 64 ? 0.780 0.975 -5.481 1.00 0.00 64 GLY A CA 8
ATOM 14056 C C . GLY A 1 64 ? 1.779 0.860 -4.328 1.00 0.00 64 GLY A C 8
ATOM 14057 O O . GLY A 1 64 ? 1.843 -0.169 -3.657 1.00 0.00 64 GLY A O 8
ATOM 14061 N N . ASN A 1 65 ? 2.536 1.930 -4.133 1.00 0.00 65 ASN A N 8
ATOM 14062 C CA . ASN A 1 65 ? 3.529 1.962 -3.074 1.00 0.00 65 ASN A CA 8
ATOM 14063 C C . ASN A 1 65 ? 3.298 3.197 -2.201 1.00 0.00 65 ASN A C 8
ATOM 14064 O O . ASN A 1 65 ? 2.717 4.182 -2.654 1.00 0.00 65 ASN A O 8
ATOM 14075 N N . LEU A 1 66 ? 3.764 3.104 -0.964 1.00 0.00 66 LEU A N 8
ATOM 14076 C CA . LEU A 1 66 ? 3.615 4.202 -0.024 1.00 0.00 66 LEU A CA 8
ATOM 14077 C C . LEU A 1 66 ? 4.864 5.083 -0.073 1.00 0.00 66 LEU A C 8
ATOM 14078 O O . LEU A 1 66 ? 5.912 4.710 0.453 1.00 0.00 66 LEU A O 8
ATOM 14094 N N . LEU A 1 67 ? 4.712 6.235 -0.709 1.00 0.00 67 LEU A N 8
ATOM 14095 C CA . LEU A 1 67 ? 5.816 7.172 -0.833 1.00 0.00 67 LEU A CA 8
ATOM 14096 C C . LEU A 1 67 ? 5.653 8.286 0.203 1.00 0.00 67 LEU A C 8
ATOM 14097 O O . LEU A 1 67 ? 4.539 8.575 0.638 1.00 0.00 67 LEU A O 8
ATOM 14113 N N . LEU A 1 68 ? 6.779 8.882 0.567 1.00 0.00 68 LEU A N 8
ATOM 14114 C CA . LEU A 1 68 ? 6.775 9.958 1.543 1.00 0.00 68 LEU A CA 8
ATOM 14115 C C . LEU A 1 68 ? 6.547 11.290 0.826 1.00 0.00 68 LEU A C 8
ATOM 14116 O O . LEU A 1 68 ? 6.458 11.332 -0.400 1.00 0.00 68 LEU A O 8
ATOM 14132 N N . LYS A 1 69 ? 6.461 12.346 1.622 1.00 0.00 69 LYS A N 8
ATOM 14133 C CA . LYS A 1 69 ? 6.246 13.677 1.079 1.00 0.00 69 LYS A CA 8
ATOM 14134 C C . LYS A 1 69 ? 7.557 14.464 1.136 1.00 0.00 69 LYS A C 8
ATOM 14135 O O . LYS A 1 69 ? 7.884 15.199 0.206 1.00 0.00 69 LYS A O 8
ATOM 14154 N N . GLU A 1 70 ? 8.271 14.283 2.237 1.00 0.00 70 GLU A N 8
ATOM 14155 C CA . GLU A 1 70 ? 9.538 14.967 2.427 1.00 0.00 70 GLU A CA 8
ATOM 14156 C C . GLU A 1 70 ? 10.302 14.354 3.603 1.00 0.00 70 GLU A C 8
ATOM 14157 O O . GLU A 1 70 ? 9.840 13.389 4.211 1.00 0.00 70 GLU A O 8
ATOM 14169 N N . LYS A 1 71 ? 11.456 14.938 3.888 1.00 0.00 71 LYS A N 8
ATOM 14170 C CA . LYS A 1 71 ? 12.287 14.461 4.980 1.00 0.00 71 LYS A CA 8
ATOM 14171 C C . LYS A 1 71 ? 11.487 14.509 6.283 1.00 0.00 71 LYS A C 8
ATOM 14172 O O . LYS A 1 71 ? 10.971 15.560 6.660 1.00 0.00 71 LYS A O 8
ATOM 14191 N N . LEU A 1 72 ? 11.409 13.358 6.934 1.00 0.00 72 LEU A N 8
ATOM 14192 C CA . LEU A 1 72 ? 10.680 13.256 8.187 1.00 0.00 72 LEU A CA 8
ATOM 14193 C C . LEU A 1 72 ? 11.347 14.150 9.235 1.00 0.00 72 LEU A C 8
ATOM 14194 O O . LEU A 1 72 ? 12.570 14.148 9.370 1.00 0.00 72 LEU A O 8
ATOM 14210 N N . ASP A 1 73 ? 10.514 14.892 9.950 1.00 0.00 73 ASP A N 8
ATOM 14211 C CA . ASP A 1 73 ? 11.008 15.788 10.981 1.00 0.00 73 ASP A CA 8
ATOM 14212 C C . ASP A 1 73 ? 11.040 15.050 12.320 1.00 0.00 73 ASP A C 8
ATOM 14213 O O . ASP A 1 73 ? 9.995 14.675 12.852 1.00 0.00 73 ASP A O 8
ATOM 14222 N N . ARG A 1 74 ? 12.249 14.862 12.828 1.00 0.00 74 ARG A N 8
ATOM 14223 C CA . ARG A 1 74 ? 12.431 14.175 14.095 1.00 0.00 74 ARG A CA 8
ATOM 14224 C C . ARG A 1 74 ? 11.556 14.814 15.175 1.00 0.00 74 ARG A C 8
ATOM 14225 O O . ARG A 1 74 ? 10.808 14.121 15.864 1.00 0.00 74 ARG A O 8
ATOM 14246 N N . GLU A 1 75 ? 11.678 16.128 15.290 1.00 0.00 75 GLU A N 8
ATOM 14247 C CA . GLU A 1 75 ? 10.907 16.868 16.275 1.00 0.00 75 GLU A CA 8
ATOM 14248 C C . GLU A 1 75 ? 9.410 16.628 16.068 1.00 0.00 75 GLU A C 8
ATOM 14249 O O . GLU A 1 75 ? 8.746 16.052 16.928 1.00 0.00 75 GLU A O 8
ATOM 14261 N N . GLU A 1 76 ? 8.924 17.080 14.922 1.00 0.00 76 GLU A N 8
ATOM 14262 C CA . GLU A 1 76 ? 7.518 16.921 14.591 1.00 0.00 76 GLU A CA 8
ATOM 14263 C C . GLU A 1 76 ? 7.014 15.554 15.056 1.00 0.00 76 GLU A C 8
ATOM 14264 O O . GLU A 1 76 ? 6.018 15.466 15.772 1.00 0.00 76 GLU A O 8
ATOM 14276 N N . LEU A 1 77 ? 7.726 14.520 14.630 1.00 0.00 77 LEU A N 8
ATOM 14277 C CA . LEU A 1 77 ? 7.364 13.161 14.994 1.00 0.00 77 LEU A CA 8
ATOM 14278 C C . LEU A 1 77 ? 7.619 12.953 16.489 1.00 0.00 77 LEU A C 8
ATOM 14279 O O . LEU A 1 77 ? 6.680 12.910 17.282 1.00 0.00 77 LEU A O 8
ATOM 14295 N N . CYS A 1 78 ? 8.894 12.830 16.827 1.00 0.00 78 CYS A N 8
ATOM 14296 C CA . CYS A 1 78 ? 9.284 12.627 18.212 1.00 0.00 78 CYS A CA 8
ATOM 14297 C C . CYS A 1 78 ? 10.760 13.006 18.356 1.00 0.00 78 CYS A C 8
ATOM 14298 O O . CYS A 1 78 ? 11.086 14.030 18.954 1.00 0.00 78 CYS A O 8
ATOM 14305 N N . GLY A 1 79 ? 11.612 12.159 17.797 1.00 0.00 79 GLY A N 8
ATOM 14306 C CA . GLY A 1 79 ? 13.045 12.392 17.855 1.00 0.00 79 GLY A CA 8
ATOM 14307 C C . GLY A 1 79 ? 13.725 11.397 18.798 1.00 0.00 79 GLY A C 8
ATOM 14308 O O . GLY A 1 79 ? 14.663 10.706 18.405 1.00 0.00 79 GLY A O 8
ATOM 14312 N N . SER A 1 80 ? 13.224 11.356 20.024 1.00 0.00 80 SER A N 8
ATOM 14313 C CA . SER A 1 80 ? 13.771 10.457 21.026 1.00 0.00 80 SER A CA 8
ATOM 14314 C C . SER A 1 80 ? 12.653 9.605 21.631 1.00 0.00 80 SER A C 8
ATOM 14315 O O . SER A 1 80 ? 12.790 8.389 21.749 1.00 0.00 80 SER A O 8
ATOM 14323 N N . THR A 1 81 ? 11.573 10.278 21.998 1.00 0.00 81 THR A N 8
ATOM 14324 C CA . THR A 1 81 ? 10.432 9.599 22.588 1.00 0.00 81 THR A CA 8
ATOM 14325 C C . THR A 1 81 ? 10.104 8.328 21.802 1.00 0.00 81 THR A C 8
ATOM 14326 O O . THR A 1 81 ? 10.339 8.262 20.596 1.00 0.00 81 THR A O 8
ATOM 14337 N N . ASN A 1 82 ? 9.564 7.351 22.516 1.00 0.00 82 ASN A N 8
ATOM 14338 C CA . ASN A 1 82 ? 9.200 6.087 21.900 1.00 0.00 82 ASN A CA 8
ATOM 14339 C C . ASN A 1 82 ? 7.768 5.723 22.297 1.00 0.00 82 ASN A C 8
ATOM 14340 O O . ASN A 1 82 ? 7.286 6.145 23.348 1.00 0.00 82 ASN A O 8
ATOM 14351 N N . PRO A 1 83 ? 7.112 4.924 21.414 1.00 0.00 83 PRO A N 8
ATOM 14352 C CA . PRO A 1 83 ? 7.756 4.470 20.194 1.00 0.00 83 PRO A CA 8
ATOM 14353 C C . PRO A 1 83 ? 7.839 5.598 19.164 1.00 0.00 83 PRO A C 8
ATOM 14354 O O . PRO A 1 83 ? 7.539 6.750 19.475 1.00 0.00 83 PRO A O 8
ATOM 14365 N N . CYS A 1 84 ? 8.246 5.228 17.959 1.00 0.00 84 CYS A N 8
ATOM 14366 C CA . CYS A 1 84 ? 8.372 6.195 16.882 1.00 0.00 84 CYS A CA 8
ATOM 14367 C C . CYS A 1 84 ? 7.647 5.643 15.653 1.00 0.00 84 CYS A C 8
ATOM 14368 O O . CYS A 1 84 ? 8.241 5.511 14.584 1.00 0.00 84 CYS A O 8
ATOM 14375 N N . ILE A 1 85 ? 6.373 5.335 15.847 1.00 0.00 85 ILE A N 8
ATOM 14376 C CA . ILE A 1 85 ? 5.560 4.799 14.768 1.00 0.00 85 ILE A CA 8
ATOM 14377 C C . ILE A 1 85 ? 4.766 5.936 14.121 1.00 0.00 85 ILE A C 8
ATOM 14378 O O . ILE A 1 85 ? 4.199 6.777 14.817 1.00 0.00 85 ILE A O 8
ATOM 14394 N N . LEU A 1 86 ? 4.751 5.925 12.796 1.00 0.00 86 LEU A N 8
ATOM 14395 C CA . LEU A 1 86 ? 4.037 6.945 12.047 1.00 0.00 86 LEU A CA 8
ATOM 14396 C C . LEU A 1 86 ? 2.532 6.695 12.161 1.00 0.00 86 LEU A C 8
ATOM 14397 O O . LEU A 1 86 ? 2.101 5.559 12.355 1.00 0.00 86 LEU A O 8
ATOM 14413 N N . HIS A 1 87 ? 1.773 7.774 12.036 1.00 0.00 87 HIS A N 8
ATOM 14414 C CA . HIS A 1 87 ? 0.326 7.686 12.123 1.00 0.00 87 HIS A CA 8
ATOM 14415 C C . HIS A 1 87 ? -0.291 8.009 10.760 1.00 0.00 87 HIS A C 8
ATOM 14416 O O . HIS A 1 87 ? -0.185 9.136 10.279 1.00 0.00 87 HIS A O 8
ATOM 14430 N N . PHE A 1 88 ? -0.921 7.000 10.177 1.00 0.00 88 PHE A N 8
ATOM 14431 C CA . PHE A 1 88 ? -1.554 7.163 8.880 1.00 0.00 88 PHE A CA 8
ATOM 14432 C C . PHE A 1 88 ? -2.806 6.289 8.767 1.00 0.00 88 PHE A C 8
ATOM 14433 O O . PHE A 1 88 ? -3.046 5.431 9.614 1.00 0.00 88 PHE A O 8
ATOM 14450 N N . GLN A 1 89 ? -3.569 6.538 7.713 1.00 0.00 89 GLN A N 8
ATOM 14451 C CA . GLN A 1 89 ? -4.789 5.785 7.478 1.00 0.00 89 GLN A CA 8
ATOM 14452 C C . GLN A 1 89 ? -5.100 5.731 5.981 1.00 0.00 89 GLN A C 8
ATOM 14453 O O . GLN A 1 89 ? -4.863 6.698 5.259 1.00 0.00 89 GLN A O 8
ATOM 14467 N N . VAL A 1 90 ? -5.627 4.591 5.559 1.00 0.00 90 VAL A N 8
ATOM 14468 C CA . VAL A 1 90 ? -5.972 4.398 4.161 1.00 0.00 90 VAL A CA 8
ATOM 14469 C C . VAL A 1 90 ? -7.430 4.806 3.940 1.00 0.00 90 VAL A C 8
ATOM 14470 O O . VAL A 1 90 ? -8.346 4.108 4.370 1.00 0.00 90 VAL A O 8
ATOM 14483 N N . LEU A 1 91 ? -7.599 5.936 3.269 1.00 0.00 91 LEU A N 8
ATOM 14484 C CA . LEU A 1 91 ? -8.930 6.446 2.985 1.00 0.00 91 LEU A CA 8
ATOM 14485 C C . LEU A 1 91 ? -9.449 5.813 1.693 1.00 0.00 91 LEU A C 8
ATOM 14486 O O . LEU A 1 91 ? -8.713 5.700 0.714 1.00 0.00 91 LEU A O 8
ATOM 14502 N N . LEU A 1 92 ? -10.713 5.416 1.732 1.00 0.00 92 LEU A N 8
ATOM 14503 C CA . LEU A 1 92 ? -11.339 4.797 0.576 1.00 0.00 92 LEU A CA 8
ATOM 14504 C C . LEU A 1 92 ? -12.648 5.524 0.260 1.00 0.00 92 LEU A C 8
ATOM 14505 O O . LEU A 1 92 ? -13.322 6.017 1.163 1.00 0.00 92 LEU A O 8
ATOM 14521 N N . LYS A 1 93 ? -12.968 5.567 -1.024 1.00 0.00 93 LYS A N 8
ATOM 14522 C CA . LYS A 1 93 ? -14.184 6.225 -1.471 1.00 0.00 93 LYS A CA 8
ATOM 14523 C C . LYS A 1 93 ? -15.281 5.178 -1.673 1.00 0.00 93 LYS A C 8
ATOM 14524 O O . LYS A 1 93 ? -15.030 3.980 -1.553 1.00 0.00 93 LYS A O 8
ATOM 14543 N N . SER A 1 94 ? -16.474 5.668 -1.976 1.00 0.00 94 SER A N 8
ATOM 14544 C CA . SER A 1 94 ? -17.610 4.789 -2.196 1.00 0.00 94 SER A CA 8
ATOM 14545 C C . SER A 1 94 ? -17.147 3.492 -2.863 1.00 0.00 94 SER A C 8
ATOM 14546 O O . SER A 1 94 ? -16.734 3.499 -4.022 1.00 0.00 94 SER A O 8
ATOM 14554 N N . PRO A 1 95 ? -17.235 2.382 -2.083 1.00 0.00 95 PRO A N 8
ATOM 14555 C CA . PRO A 1 95 ? -17.736 2.461 -0.722 1.00 0.00 95 PRO A CA 8
ATOM 14556 C C . PRO A 1 95 ? -16.692 3.077 0.212 1.00 0.00 95 PRO A C 8
ATOM 14557 O O . PRO A 1 95 ? -15.573 2.576 0.314 1.00 0.00 95 PRO A O 8
ATOM 14568 N N . VAL A 1 96 ? -17.095 4.154 0.870 1.00 0.00 96 VAL A N 8
ATOM 14569 C CA . VAL A 1 96 ? -16.208 4.843 1.792 1.00 0.00 96 VAL A CA 8
ATOM 14570 C C . VAL A 1 96 ? -15.740 3.864 2.870 1.00 0.00 96 VAL A C 8
ATOM 14571 O O . VAL A 1 96 ? -16.557 3.221 3.527 1.00 0.00 96 VAL A O 8
ATOM 14584 N N . GLN A 1 97 ? -14.426 3.783 3.020 1.00 0.00 97 GLN A N 8
ATOM 14585 C CA . GLN A 1 97 ? -13.839 2.893 4.008 1.00 0.00 97 GLN A CA 8
ATOM 14586 C C . GLN A 1 97 ? -12.486 3.435 4.473 1.00 0.00 97 GLN A C 8
ATOM 14587 O O . GLN A 1 97 ? -11.823 4.169 3.742 1.00 0.00 97 GLN A O 8
ATOM 14601 N N . PHE A 1 98 ? -12.117 3.052 5.686 1.00 0.00 98 PHE A N 8
ATOM 14602 C CA . PHE A 1 98 ? -10.854 3.490 6.257 1.00 0.00 98 PHE A CA 8
ATOM 14603 C C . PHE A 1 98 ? -10.139 2.333 6.958 1.00 0.00 98 PHE A C 8
ATOM 14604 O O . PHE A 1 98 ? -10.770 1.350 7.343 1.00 0.00 98 PHE A O 8
ATOM 14621 N N . ILE A 1 99 ? -8.831 2.490 7.104 1.00 0.00 99 ILE A N 8
ATOM 14622 C CA . ILE A 1 99 ? -8.023 1.471 7.752 1.00 0.00 99 ILE A CA 8
ATOM 14623 C C . ILE A 1 99 ? -7.078 2.137 8.754 1.00 0.00 99 ILE A C 8
ATOM 14624 O O . ILE A 1 99 ? -6.862 3.346 8.699 1.00 0.00 99 ILE A O 8
ATOM 14640 N N . GLN A 1 100 ? -6.540 1.318 9.646 1.00 0.00 100 GLN A N 8
ATOM 14641 C CA . GLN A 1 100 ? -5.623 1.812 10.659 1.00 0.00 100 GLN A CA 8
ATOM 14642 C C . GLN A 1 100 ? -4.305 1.036 10.606 1.00 0.00 100 GLN A C 8
ATOM 14643 O O . GLN A 1 100 ? -4.121 0.067 11.340 1.00 0.00 100 GLN A O 8
ATOM 14657 N N . GLY A 1 101 ? -3.422 1.492 9.729 1.00 0.00 101 GLY A N 8
ATOM 14658 C CA . GLY A 1 101 ? -2.127 0.853 9.571 1.00 0.00 101 GLY A CA 8
ATOM 14659 C C . GLY A 1 101 ? -1.104 1.436 10.548 1.00 0.00 101 GLY A C 8
ATOM 14660 O O . GLY A 1 101 ? -1.452 2.245 11.407 1.00 0.00 101 GLY A O 8
ATOM 14664 N N . GLU A 1 102 ? 0.137 1.003 10.384 1.00 0.00 102 GLU A N 8
ATOM 14665 C CA . GLU A 1 102 ? 1.213 1.473 11.241 1.00 0.00 102 GLU A CA 8
ATOM 14666 C C . GLU A 1 102 ? 2.528 1.525 10.461 1.00 0.00 102 GLU A C 8
ATOM 14667 O O . GLU A 1 102 ? 2.679 0.847 9.446 1.00 0.00 102 GLU A O 8
ATOM 14679 N N . ILE A 1 103 ? 3.447 2.335 10.967 1.00 0.00 103 ILE A N 8
ATOM 14680 C CA . ILE A 1 103 ? 4.745 2.484 10.330 1.00 0.00 103 ILE A CA 8
ATOM 14681 C C . ILE A 1 103 ? 5.845 2.290 11.375 1.00 0.00 103 ILE A C 8
ATOM 14682 O O . ILE A 1 103 ? 6.058 3.154 12.225 1.00 0.00 103 ILE A O 8
ATOM 14698 N N . GLN A 1 104 ? 6.516 1.152 11.278 1.00 0.00 104 GLN A N 8
ATOM 14699 C CA . GLN A 1 104 ? 7.590 0.834 12.204 1.00 0.00 104 GLN A CA 8
ATOM 14700 C C . GLN A 1 104 ? 8.943 1.204 11.594 1.00 0.00 104 GLN A C 8
ATOM 14701 O O . GLN A 1 104 ? 9.132 1.100 10.383 1.00 0.00 104 GLN A O 8
ATOM 14715 N N . LEU A 1 105 ? 9.851 1.629 12.462 1.00 0.00 105 LEU A N 8
ATOM 14716 C CA . LEU A 1 105 ? 11.181 2.015 12.024 1.00 0.00 105 LEU A CA 8
ATOM 14717 C C . LEU A 1 105 ? 12.120 0.812 12.138 1.00 0.00 105 LEU A C 8
ATOM 14718 O O . LEU A 1 105 ? 11.934 -0.045 13.000 1.00 0.00 105 LEU A O 8
ATOM 14734 N N . GLN A 1 106 ? 13.108 0.787 11.255 1.00 0.00 106 GLN A N 8
ATOM 14735 C CA . GLN A 1 106 ? 14.076 -0.296 11.246 1.00 0.00 106 GLN A CA 8
ATOM 14736 C C . GLN A 1 106 ? 14.950 -0.238 12.500 1.00 0.00 106 GLN A C 8
ATOM 14737 O O . GLN A 1 106 ? 16.109 0.169 12.435 1.00 0.00 106 GLN A O 8
ATOM 14751 N N . ASP A 1 107 ? 14.361 -0.651 13.612 1.00 0.00 107 ASP A N 8
ATOM 14752 C CA . ASP A 1 107 ? 15.072 -0.651 14.880 1.00 0.00 107 ASP A CA 8
ATOM 14753 C C . ASP A 1 107 ? 15.381 -2.094 15.286 1.00 0.00 107 ASP A C 8
ATOM 14754 O O . ASP A 1 107 ? 15.014 -2.527 16.377 1.00 0.00 107 ASP A O 8
ATOM 14763 N N . VAL A 1 108 ? 16.053 -2.797 14.386 1.00 0.00 108 VAL A N 8
ATOM 14764 C CA . VAL A 1 108 ? 16.415 -4.182 14.638 1.00 0.00 108 VAL A CA 8
ATOM 14765 C C . VAL A 1 108 ? 17.107 -4.284 15.999 1.00 0.00 108 VAL A C 8
ATOM 14766 O O . VAL A 1 108 ? 18.312 -4.065 16.105 1.00 0.00 108 VAL A O 8
ATOM 14779 N N . ASN A 1 109 ? 16.313 -4.618 17.006 1.00 0.00 109 ASN A N 8
ATOM 14780 C CA . ASN A 1 109 ? 16.834 -4.753 18.356 1.00 0.00 109 ASN A CA 8
ATOM 14781 C C . ASN A 1 109 ? 15.679 -5.041 19.317 1.00 0.00 109 ASN A C 8
ATOM 14782 O O . ASN A 1 109 ? 15.088 -4.119 19.877 1.00 0.00 109 ASN A O 8
ATOM 14793 N N . ASP A 1 110 ? 15.390 -6.324 19.478 1.00 0.00 110 ASP A N 8
ATOM 14794 C CA . ASP A 1 110 ? 14.316 -6.745 20.361 1.00 0.00 110 ASP A CA 8
ATOM 14795 C C . ASP A 1 110 ? 14.102 -8.252 20.214 1.00 0.00 110 ASP A C 8
ATOM 14796 O O . ASP A 1 110 ? 13.366 -8.696 19.335 1.00 0.00 110 ASP A O 8
ATOM 14805 N N . HIS A 1 111 ? 14.759 -8.999 21.090 1.00 0.00 111 HIS A N 8
ATOM 14806 C CA . HIS A 1 111 ? 14.650 -10.448 21.068 1.00 0.00 111 HIS A CA 8
ATOM 14807 C C . HIS A 1 111 ? 14.950 -10.965 19.660 1.00 0.00 111 HIS A C 8
ATOM 14808 O O . HIS A 1 111 ? 15.157 -10.178 18.737 1.00 0.00 111 HIS A O 8
ATOM 14822 N N . ALA A 1 112 ? 14.965 -12.284 19.539 1.00 0.00 112 ALA A N 8
ATOM 14823 C CA . ALA A 1 112 ? 15.236 -12.915 18.259 1.00 0.00 112 ALA A CA 8
ATOM 14824 C C . ALA A 1 112 ? 13.912 -13.260 17.574 1.00 0.00 112 ALA A C 8
ATOM 14825 O O . ALA A 1 112 ? 12.909 -13.503 18.241 1.00 0.00 112 ALA A O 8
ATOM 14832 N N . PRO A 1 113 ? 13.954 -13.269 16.214 1.00 0.00 113 PRO A N 8
ATOM 14833 C CA . PRO A 1 113 ? 12.770 -13.579 15.431 1.00 0.00 113 PRO A CA 8
ATOM 14834 C C . PRO A 1 113 ? 12.467 -15.078 15.467 1.00 0.00 113 PRO A C 8
ATOM 14835 O O . PRO A 1 113 ? 13.363 -15.901 15.286 1.00 0.00 113 PRO A O 8
ATOM 14846 N N . GLU A 1 114 ? 11.200 -15.388 15.700 1.00 0.00 114 GLU A N 8
ATOM 14847 C CA . GLU A 1 114 ? 10.767 -16.774 15.761 1.00 0.00 114 GLU A CA 8
ATOM 14848 C C . GLU A 1 114 ? 9.361 -16.917 15.177 1.00 0.00 114 GLU A C 8
ATOM 14849 O O . GLU A 1 114 ? 8.661 -15.924 14.983 1.00 0.00 114 GLU A O 8
ATOM 14861 N N . PHE A 1 115 ? 8.988 -18.161 14.911 1.00 0.00 115 PHE A N 8
ATOM 14862 C CA . PHE A 1 115 ? 7.678 -18.447 14.353 1.00 0.00 115 PHE A CA 8
ATOM 14863 C C . PHE A 1 115 ? 7.282 -19.904 14.602 1.00 0.00 115 PHE A C 8
ATOM 14864 O O . PHE A 1 115 ? 8.086 -20.694 15.092 1.00 0.00 115 PHE A O 8
ATOM 14881 N N . MET A 1 116 ? 6.042 -20.214 14.253 1.00 0.00 116 MET A N 8
ATOM 14882 C CA . MET A 1 116 ? 5.529 -21.562 14.432 1.00 0.00 116 MET A CA 8
ATOM 14883 C C . MET A 1 116 ? 4.270 -21.786 13.592 1.00 0.00 116 MET A C 8
ATOM 14884 O O . MET A 1 116 ? 3.726 -20.843 13.019 1.00 0.00 116 MET A O 8
ATOM 14898 N N . GLU A 1 117 ? 3.845 -23.040 13.545 1.00 0.00 117 GLU A N 8
ATOM 14899 C CA . GLU A 1 117 ? 2.660 -23.400 12.784 1.00 0.00 117 GLU A CA 8
ATOM 14900 C C . GLU A 1 117 ? 2.375 -24.897 12.923 1.00 0.00 117 GLU A C 8
ATOM 14901 O O . GLU A 1 117 ? 3.271 -25.676 13.244 1.00 0.00 117 GLU A O 8
ATOM 14913 N N . ASP A 1 118 ? 1.124 -25.254 12.672 1.00 0.00 118 ASP A N 8
ATOM 14914 C CA . ASP A 1 118 ? 0.710 -26.644 12.765 1.00 0.00 118 ASP A CA 8
ATOM 14915 C C . ASP A 1 118 ? -0.616 -26.826 12.024 1.00 0.00 118 ASP A C 8
ATOM 14916 O O . ASP A 1 118 ? -1.270 -25.849 11.663 1.00 0.00 118 ASP A O 8
ATOM 14925 N N . GLU A 1 119 ? -0.975 -28.085 11.820 1.00 0.00 119 GLU A N 8
ATOM 14926 C CA . GLU A 1 119 ? -2.212 -28.409 11.129 1.00 0.00 119 GLU A CA 8
ATOM 14927 C C . GLU A 1 119 ? -2.874 -29.630 11.770 1.00 0.00 119 GLU A C 8
ATOM 14928 O O . GLU A 1 119 ? -2.277 -30.291 12.619 1.00 0.00 119 GLU A O 8
ATOM 14940 N N . SER A 1 120 ? -4.100 -29.892 11.341 1.00 0.00 120 SER A N 8
ATOM 14941 C CA . SER A 1 120 ? -4.850 -31.022 11.862 1.00 0.00 120 SER A CA 8
ATOM 14942 C C . SER A 1 120 ? -5.345 -31.898 10.710 1.00 0.00 120 SER A C 8
ATOM 14943 O O . SER A 1 120 ? -5.245 -31.514 9.546 1.00 0.00 120 SER A O 8
ATOM 14951 N N . GLY A 1 121 ? -5.868 -33.060 11.074 1.00 0.00 121 GLY A N 8
ATOM 14952 C CA . GLY A 1 121 ? -6.379 -33.994 10.085 1.00 0.00 121 GLY A CA 8
ATOM 14953 C C . GLY A 1 121 ? -7.657 -34.673 10.581 1.00 0.00 121 GLY A C 8
ATOM 14954 O O . GLY A 1 121 ? -7.897 -34.748 11.785 1.00 0.00 121 GLY A O 8
ATOM 14958 N N . PRO A 1 122 ? -8.464 -35.163 9.602 1.00 0.00 122 PRO A N 8
ATOM 14959 C CA . PRO A 1 122 ? -9.712 -35.833 9.927 1.00 0.00 122 PRO A CA 8
ATOM 14960 C C . PRO A 1 122 ? -9.453 -37.241 10.467 1.00 0.00 122 PRO A C 8
ATOM 14961 O O . PRO A 1 122 ? -8.303 -37.652 10.613 1.00 0.00 122 PRO A O 8
ATOM 14972 N N . SER A 1 123 ? -10.542 -37.941 10.748 1.00 0.00 123 SER A N 8
ATOM 14973 C CA . SER A 1 123 ? -10.448 -39.294 11.269 1.00 0.00 123 SER A CA 8
ATOM 14974 C C . SER A 1 123 ? -11.833 -39.945 11.290 1.00 0.00 123 SER A C 8
ATOM 14975 O O . SER A 1 123 ? -12.837 -39.268 11.507 1.00 0.00 123 SER A O 8
ATOM 14983 N N . SER A 1 124 ? -11.842 -41.250 11.061 1.00 0.00 124 SER A N 8
ATOM 14984 C CA . SER A 1 124 ? -13.087 -41.999 11.051 1.00 0.00 124 SER A CA 8
ATOM 14985 C C . SER A 1 124 ? -13.265 -42.737 12.379 1.00 0.00 124 SER A C 8
ATOM 14986 O O . SER A 1 124 ? -12.348 -42.778 13.198 1.00 0.00 124 SER A O 8
ATOM 14994 N N . GLY A 1 125 ? -14.450 -43.303 12.551 1.00 0.00 125 GLY A N 8
ATOM 14995 C CA . GLY A 1 125 ? -14.759 -44.038 13.766 1.00 0.00 125 GLY A CA 8
ATOM 14996 C C . GLY A 1 125 ? -15.438 -45.371 13.443 1.00 0.00 125 GLY A C 8
ATOM 14997 O O . GLY A 1 125 ? -16.071 -45.512 12.398 1.00 0.00 125 GLY A O 8
ATOM 15001 N N . GLY A 1 1 ? -13.873 -27.461 16.247 1.00 0.00 1 GLY A N 9
ATOM 15002 C CA . GLY A 1 1 ? -12.980 -26.734 15.362 1.00 0.00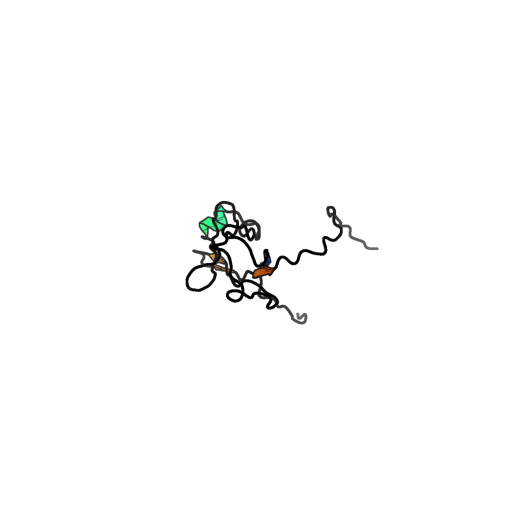 1 GLY A CA 9
ATOM 15003 C C . GLY A 1 1 ? -12.727 -25.317 15.881 1.00 0.00 1 GLY A C 9
ATOM 15004 O O . GLY A 1 1 ? -13.512 -24.407 15.620 1.00 0.00 1 GLY A O 9
ATOM 15008 N N . SER A 1 2 ? -11.628 -25.175 16.607 1.00 0.00 2 SER A N 9
ATOM 15009 C CA . SER A 1 2 ? -11.262 -23.884 17.166 1.00 0.00 2 SER A CA 9
ATOM 15010 C C . SER A 1 2 ? -9.743 -23.795 17.325 1.00 0.00 2 SER A C 9
ATOM 15011 O O . SER A 1 2 ? -9.129 -24.658 17.951 1.00 0.00 2 SER A O 9
ATOM 15019 N N . SER A 1 3 ? -9.180 -22.744 16.747 1.00 0.00 3 SER A N 9
ATOM 15020 C CA . SER A 1 3 ? -7.744 -22.532 16.816 1.00 0.00 3 SER A CA 9
ATOM 15021 C C . SER A 1 3 ? -7.395 -21.140 16.285 1.00 0.00 3 SER A C 9
ATOM 15022 O O . SER A 1 3 ? -7.746 -20.797 15.157 1.00 0.00 3 SER A O 9
ATOM 15030 N N . GLY A 1 4 ? -6.708 -20.377 17.122 1.00 0.00 4 GLY A N 9
ATOM 15031 C CA . GLY A 1 4 ? -6.308 -19.030 16.750 1.00 0.00 4 GLY A CA 9
ATOM 15032 C C . GLY A 1 4 ? -7.136 -17.985 17.500 1.00 0.00 4 GLY A C 9
ATOM 15033 O O . GLY A 1 4 ? -8.241 -17.645 17.079 1.00 0.00 4 GLY A O 9
ATOM 15037 N N . SER A 1 5 ? -6.571 -17.505 18.598 1.00 0.00 5 SER A N 9
ATOM 15038 C CA . SER A 1 5 ? -7.244 -16.506 19.411 1.00 0.00 5 SER A CA 9
ATOM 15039 C C . SER A 1 5 ? -6.588 -15.138 19.207 1.00 0.00 5 SER A C 9
ATOM 15040 O O . SER A 1 5 ? -5.456 -15.053 18.734 1.00 0.00 5 SER A O 9
ATOM 15048 N N . SER A 1 6 ? -7.328 -14.102 19.574 1.00 0.00 6 SER A N 9
ATOM 15049 C CA . SER A 1 6 ? -6.833 -12.743 19.438 1.00 0.00 6 SER A CA 9
ATOM 15050 C C . SER A 1 6 ? -7.803 -11.764 20.103 1.00 0.00 6 SER A C 9
ATOM 15051 O O . SER A 1 6 ? -8.845 -11.437 19.538 1.00 0.00 6 SER A O 9
ATOM 15059 N N . GLY A 1 7 ? -7.424 -11.323 21.294 1.00 0.00 7 GLY A N 9
ATOM 15060 C CA . GLY A 1 7 ? -8.247 -10.388 22.042 1.00 0.00 7 GLY A CA 9
ATOM 15061 C C . GLY A 1 7 ? -7.574 -9.017 22.133 1.00 0.00 7 GLY A C 9
ATOM 15062 O O . GLY A 1 7 ? -6.483 -8.893 22.689 1.00 0.00 7 GLY A O 9
ATOM 15066 N N . ALA A 1 8 ? -8.251 -8.022 21.579 1.00 0.00 8 ALA A N 9
ATOM 15067 C CA . ALA A 1 8 ? -7.732 -6.665 21.591 1.00 0.00 8 ALA A CA 9
ATOM 15068 C C . ALA A 1 8 ? -6.463 -6.602 20.740 1.00 0.00 8 ALA A C 9
ATOM 15069 O O . ALA A 1 8 ? -5.640 -7.516 20.777 1.00 0.00 8 ALA A O 9
ATOM 15076 N N . GLY A 1 9 ? -6.343 -5.514 19.993 1.00 0.00 9 GLY A N 9
ATOM 15077 C CA . GLY A 1 9 ? -5.187 -5.320 19.134 1.00 0.00 9 GLY A CA 9
ATOM 15078 C C . GLY A 1 9 ? -5.396 -4.130 18.195 1.00 0.00 9 GLY A C 9
ATOM 15079 O O . GLY A 1 9 ? -6.337 -4.117 17.404 1.00 0.00 9 GLY A O 9
ATOM 15083 N N . SER A 1 10 ? -4.502 -3.159 18.314 1.00 0.00 10 SER A N 9
ATOM 15084 C CA . SER A 1 10 ? -4.576 -1.967 17.486 1.00 0.00 10 SER A CA 9
ATOM 15085 C C . SER A 1 10 ? -3.671 -2.123 16.263 1.00 0.00 10 SER A C 9
ATOM 15086 O O . SER A 1 10 ? -2.838 -3.027 16.213 1.00 0.00 10 SER A O 9
ATOM 15094 N N . ALA A 1 11 ? -3.865 -1.229 15.305 1.00 0.00 11 ALA A N 9
ATOM 15095 C CA . ALA A 1 11 ? -3.077 -1.255 14.085 1.00 0.00 11 ALA A CA 9
ATOM 15096 C C . ALA A 1 11 ? -3.403 -2.528 13.300 1.00 0.00 11 ALA A C 9
ATOM 15097 O O . ALA A 1 11 ? -3.410 -3.623 13.860 1.00 0.00 11 ALA A O 9
ATOM 15104 N N . THR A 1 12 ? -3.664 -2.341 12.014 1.00 0.00 12 THR A N 9
ATOM 15105 C CA . THR A 1 12 ? -3.990 -3.460 11.147 1.00 0.00 12 THR A CA 9
ATOM 15106 C C . THR A 1 12 ? -2.815 -3.777 10.220 1.00 0.00 12 THR A C 9
ATOM 15107 O O . THR A 1 12 ? -2.600 -4.932 9.856 1.00 0.00 12 THR A O 9
ATOM 15118 N N . ILE A 1 13 ? -2.084 -2.730 9.865 1.00 0.00 13 ILE A N 9
ATOM 15119 C CA . ILE A 1 13 ? -0.936 -2.881 8.988 1.00 0.00 13 ILE A CA 9
ATOM 15120 C C . ILE A 1 13 ? 0.297 -2.275 9.660 1.00 0.00 13 ILE A C 9
ATOM 15121 O O . ILE A 1 13 ? 0.184 -1.323 10.431 1.00 0.00 13 ILE A O 9
ATOM 15137 N N . THR A 1 14 ? 1.448 -2.850 9.342 1.00 0.00 14 THR A N 9
ATOM 15138 C CA . THR A 1 14 ? 2.701 -2.378 9.905 1.00 0.00 14 THR A CA 9
ATOM 15139 C C . THR A 1 14 ? 3.780 -2.309 8.823 1.00 0.00 14 THR A C 9
ATOM 15140 O O . THR A 1 14 ? 4.147 -3.329 8.241 1.00 0.00 14 THR A O 9
ATOM 15151 N N . TYR A 1 15 ? 4.257 -1.096 8.584 1.00 0.00 15 TYR A N 9
ATOM 15152 C CA . TYR A 1 15 ? 5.287 -0.881 7.582 1.00 0.00 15 TYR A CA 9
ATOM 15153 C C . TYR A 1 15 ? 6.675 -0.835 8.223 1.00 0.00 15 TYR A C 9
ATOM 15154 O O . TYR A 1 15 ? 6.802 -0.587 9.421 1.00 0.00 15 TYR A O 9
ATOM 15172 N N . SER A 1 16 ? 7.682 -1.078 7.396 1.00 0.00 16 SER A N 9
ATOM 15173 C CA . SER A 1 16 ? 9.057 -1.067 7.867 1.00 0.00 16 SER A CA 9
ATOM 15174 C C . SER A 1 16 ? 9.901 -0.134 6.997 1.00 0.00 16 SER A C 9
ATOM 15175 O O . SER A 1 16 ? 10.215 -0.460 5.854 1.00 0.00 16 SER A O 9
ATOM 15183 N N . VAL A 1 17 ? 10.244 1.009 7.573 1.00 0.00 17 VAL A N 9
ATOM 15184 C CA . VAL A 1 17 ? 11.045 1.993 6.864 1.00 0.00 17 VAL A CA 9
ATOM 15185 C C . VAL A 1 17 ? 12.200 2.444 7.760 1.00 0.00 17 VAL A C 9
ATOM 15186 O O . VAL A 1 17 ? 11.987 2.819 8.912 1.00 0.00 17 VAL A O 9
ATOM 15199 N N . LEU A 1 18 ? 13.399 2.393 7.197 1.00 0.00 18 LEU A N 9
ATOM 15200 C CA . LEU A 1 18 ? 14.588 2.791 7.931 1.00 0.00 18 LEU A CA 9
ATOM 15201 C C . LEU A 1 18 ? 14.461 4.260 8.339 1.00 0.00 18 LEU A C 9
ATOM 15202 O O . LEU A 1 18 ? 13.371 4.829 8.296 1.00 0.00 18 LEU A O 9
ATOM 15218 N N . GLU A 1 19 ? 15.592 4.834 8.725 1.00 0.00 19 GLU A N 9
ATOM 15219 C CA . GLU A 1 19 ? 15.621 6.226 9.140 1.00 0.00 19 GLU A CA 9
ATOM 15220 C C . GLU A 1 19 ? 16.094 7.114 7.987 1.00 0.00 19 GLU A C 9
ATOM 15221 O O . GLU A 1 19 ? 15.718 8.282 7.904 1.00 0.00 19 GLU A O 9
ATOM 15233 N N . GLU A 1 20 ? 16.912 6.526 7.127 1.00 0.00 20 GLU A N 9
ATOM 15234 C CA . GLU A 1 20 ? 17.440 7.249 5.982 1.00 0.00 20 GLU A CA 9
ATOM 15235 C C . GLU A 1 20 ? 16.345 7.457 4.935 1.00 0.00 20 GLU A C 9
ATOM 15236 O O . GLU A 1 20 ? 16.489 7.035 3.788 1.00 0.00 20 GLU A O 9
ATOM 15248 N N . THR A 1 21 ? 15.274 8.109 5.366 1.00 0.00 21 THR A N 9
ATOM 15249 C CA . THR A 1 21 ? 14.155 8.378 4.479 1.00 0.00 21 THR A CA 9
ATOM 15250 C C . THR A 1 21 ? 14.156 9.847 4.051 1.00 0.00 21 THR A C 9
ATOM 15251 O O . THR A 1 21 ? 14.136 10.743 4.893 1.00 0.00 21 THR A O 9
ATOM 15262 N N . ASP A 1 22 ? 14.180 10.048 2.741 1.00 0.00 22 ASP A N 9
ATOM 15263 C CA . ASP A 1 22 ? 14.184 11.393 2.191 1.00 0.00 22 ASP A CA 9
ATOM 15264 C C . ASP A 1 22 ? 12.960 11.574 1.291 1.00 0.00 22 ASP A C 9
ATOM 15265 O O . ASP A 1 22 ? 12.163 10.652 1.127 1.00 0.00 22 ASP A O 9
ATOM 15274 N N . ARG A 1 23 ? 12.850 12.770 0.731 1.00 0.00 23 ARG A N 9
ATOM 15275 C CA . ARG A 1 23 ? 11.736 13.084 -0.149 1.00 0.00 23 ARG A CA 9
ATOM 15276 C C . ARG A 1 23 ? 11.738 12.151 -1.361 1.00 0.00 23 ARG A C 9
ATOM 15277 O O . ARG A 1 23 ? 12.495 12.360 -2.308 1.00 0.00 23 ARG A O 9
ATOM 15298 N N . GLY A 1 24 ? 10.882 11.143 -1.293 1.00 0.00 24 GLY A N 9
ATOM 15299 C CA . GLY A 1 24 ? 10.775 10.177 -2.374 1.00 0.00 24 GLY A CA 9
ATOM 15300 C C . GLY A 1 24 ? 11.274 8.800 -1.930 1.00 0.00 24 GLY A C 9
ATOM 15301 O O . GLY A 1 24 ? 11.853 8.061 -2.724 1.00 0.00 24 GLY A O 9
ATOM 15305 N N . SER A 1 25 ? 11.031 8.498 -0.663 1.00 0.00 25 SER A N 9
ATOM 15306 C CA . SER A 1 25 ? 11.449 7.223 -0.105 1.00 0.00 25 SER A CA 9
ATOM 15307 C C . SER A 1 25 ? 10.273 6.243 -0.101 1.00 0.00 25 SER A C 9
ATOM 15308 O O . SER A 1 25 ? 9.149 6.619 0.227 1.00 0.00 25 SER A O 9
ATOM 15316 N N . LEU A 1 26 ? 10.574 5.007 -0.470 1.00 0.00 26 LEU A N 9
ATOM 15317 C CA . LEU A 1 26 ? 9.557 3.971 -0.514 1.00 0.00 26 LEU A CA 9
ATOM 15318 C C . LEU A 1 26 ? 9.335 3.421 0.897 1.00 0.00 26 LEU A C 9
ATOM 15319 O O . LEU A 1 26 ? 10.232 2.812 1.478 1.00 0.00 26 LEU A O 9
ATOM 15335 N N . VAL A 1 27 ? 8.134 3.654 1.406 1.00 0.00 27 VAL A N 9
ATOM 15336 C CA . VAL A 1 27 ? 7.782 3.190 2.737 1.00 0.00 27 VAL A CA 9
ATOM 15337 C C . VAL A 1 27 ? 7.253 1.757 2.650 1.00 0.00 27 VAL A C 9
ATOM 15338 O O . VAL A 1 27 ? 7.522 0.937 3.526 1.00 0.00 27 VAL A O 9
ATOM 15351 N N . GLY A 1 28 ? 6.509 1.500 1.584 1.00 0.00 28 GLY A N 9
ATOM 15352 C CA . GLY A 1 28 ? 5.939 0.180 1.370 1.00 0.00 28 GLY A CA 9
ATOM 15353 C C . GLY A 1 28 ? 4.758 0.243 0.400 1.00 0.00 28 GLY A C 9
ATOM 15354 O O . GLY A 1 28 ? 4.301 1.328 0.042 1.00 0.00 28 GLY A O 9
ATOM 15358 N N . ASN A 1 29 ? 4.296 -0.933 0.002 1.00 0.00 29 ASN A N 9
ATOM 15359 C CA . ASN A 1 29 ? 3.177 -1.025 -0.919 1.00 0.00 29 ASN A CA 9
ATOM 15360 C C . ASN A 1 29 ? 1.884 -1.227 -0.126 1.00 0.00 29 ASN A C 9
ATOM 15361 O O . ASN A 1 29 ? 1.852 -2.002 0.828 1.00 0.00 29 ASN A O 9
ATOM 15372 N N . LEU A 1 30 ? 0.850 -0.515 -0.550 1.00 0.00 30 LEU A N 9
ATOM 15373 C CA . LEU A 1 30 ? -0.442 -0.607 0.109 1.00 0.00 30 LEU A CA 9
ATOM 15374 C C . LEU A 1 30 ? -1.301 -1.652 -0.605 1.00 0.00 30 LEU A C 9
ATOM 15375 O O . LEU A 1 30 ? -1.943 -2.479 0.040 1.00 0.00 30 LEU A O 9
ATOM 15391 N N . ALA A 1 31 ? -1.285 -1.582 -1.928 1.00 0.00 31 ALA A N 9
ATOM 15392 C CA . ALA A 1 31 ? -2.054 -2.512 -2.737 1.00 0.00 31 ALA A CA 9
ATOM 15393 C C . ALA A 1 31 ? -1.475 -3.919 -2.578 1.00 0.00 31 ALA A C 9
ATOM 15394 O O . ALA A 1 31 ? -2.220 -4.893 -2.480 1.00 0.00 31 ALA A O 9
ATOM 15401 N N . LYS A 1 32 ? -0.152 -3.981 -2.557 1.00 0.00 32 LYS A N 9
ATOM 15402 C CA . LYS A 1 32 ? 0.536 -5.253 -2.411 1.00 0.00 32 LYS A CA 9
ATOM 15403 C C . LYS A 1 32 ? 0.374 -5.753 -0.975 1.00 0.00 32 LYS A C 9
ATOM 15404 O O . LYS A 1 32 ? 0.329 -6.959 -0.735 1.00 0.00 32 LYS A O 9
ATOM 15423 N N . ASP A 1 33 ? 0.292 -4.802 -0.056 1.00 0.00 33 ASP A N 9
ATOM 15424 C CA . ASP A 1 33 ? 0.137 -5.131 1.351 1.00 0.00 33 ASP A CA 9
ATOM 15425 C C . ASP A 1 33 ? -1.120 -5.985 1.535 1.00 0.00 33 ASP A C 9
ATOM 15426 O O . ASP A 1 33 ? -1.030 -7.160 1.886 1.00 0.00 33 ASP A O 9
ATOM 15435 N N . LEU A 1 34 ? -2.262 -5.360 1.288 1.00 0.00 34 LEU A N 9
ATOM 15436 C CA . LEU A 1 34 ? -3.535 -6.047 1.422 1.00 0.00 34 LEU A CA 9
ATOM 15437 C C . LEU A 1 34 ? -3.669 -7.085 0.306 1.00 0.00 34 LEU A C 9
ATOM 15438 O O . LEU A 1 34 ? -4.601 -7.888 0.309 1.00 0.00 34 LEU A O 9
ATOM 15454 N N . GLY A 1 35 ? -2.726 -7.034 -0.622 1.00 0.00 35 GLY A N 9
ATOM 15455 C CA . GLY A 1 35 ? -2.727 -7.959 -1.743 1.00 0.00 35 GLY A CA 9
ATOM 15456 C C . GLY A 1 35 ? -3.805 -7.585 -2.762 1.00 0.00 35 GLY A C 9
ATOM 15457 O O . GLY A 1 35 ? -4.174 -8.398 -3.607 1.00 0.00 35 GLY A O 9
ATOM 15461 N N . LEU A 1 36 ? -4.280 -6.353 -2.648 1.00 0.00 36 LEU A N 9
ATOM 15462 C CA . LEU A 1 36 ? -5.308 -5.861 -3.549 1.00 0.00 36 LEU A CA 9
ATOM 15463 C C . LEU A 1 36 ? -4.686 -5.572 -4.916 1.00 0.00 36 LEU A C 9
ATOM 15464 O O . LEU A 1 36 ? -3.464 -5.570 -5.059 1.00 0.00 36 LEU A O 9
ATOM 15480 N N . SER A 1 37 ? -5.555 -5.335 -5.888 1.00 0.00 37 SER A N 9
ATOM 15481 C CA . SER A 1 37 ? -5.106 -5.046 -7.239 1.00 0.00 37 SER A CA 9
ATOM 15482 C C . SER A 1 37 ? -5.133 -3.536 -7.487 1.00 0.00 37 SER A C 9
ATOM 15483 O O . SER A 1 37 ? -6.060 -2.850 -7.062 1.00 0.00 37 SER A O 9
ATOM 15491 N N . LEU A 1 38 ? -4.103 -3.064 -8.175 1.00 0.00 38 LEU A N 9
ATOM 15492 C CA . LEU A 1 38 ? -3.997 -1.648 -8.484 1.00 0.00 38 LEU A CA 9
ATOM 15493 C C . LEU A 1 38 ? -5.378 -1.107 -8.858 1.00 0.00 38 LEU A C 9
ATOM 15494 O O . LEU A 1 38 ? -5.864 -0.157 -8.245 1.00 0.00 38 LEU A O 9
ATOM 15510 N N . ARG A 1 39 ? -5.972 -1.734 -9.863 1.00 0.00 39 ARG A N 9
ATOM 15511 C CA . ARG A 1 39 ? -7.288 -1.327 -10.326 1.00 0.00 39 ARG A CA 9
ATOM 15512 C C . ARG A 1 39 ? -8.203 -1.035 -9.135 1.00 0.00 39 ARG A C 9
ATOM 15513 O O . ARG A 1 39 ? -8.864 0.001 -9.095 1.00 0.00 39 ARG A O 9
ATOM 15534 N N . GLU A 1 40 ? -8.211 -1.967 -8.193 1.00 0.00 40 GLU A N 9
ATOM 15535 C CA . GLU A 1 40 ? -9.033 -1.822 -7.004 1.00 0.00 40 GLU A CA 9
ATOM 15536 C C . GLU A 1 40 ? -8.624 -0.571 -6.224 1.00 0.00 40 GLU A C 9
ATOM 15537 O O . GLU A 1 40 ? -9.468 0.259 -5.890 1.00 0.00 40 GLU A O 9
ATOM 15549 N N . LEU A 1 41 ? -7.330 -0.476 -5.957 1.00 0.00 41 LEU A N 9
ATOM 15550 C CA . LEU A 1 41 ? -6.799 0.660 -5.224 1.00 0.00 41 LEU A CA 9
ATOM 15551 C C . LEU A 1 41 ? -7.113 1.948 -5.988 1.00 0.00 41 LEU A C 9
ATOM 15552 O O . LEU A 1 41 ? -7.198 3.022 -5.394 1.00 0.00 41 LEU A O 9
ATOM 15568 N N . ILE A 1 42 ? -7.278 1.798 -7.294 1.00 0.00 42 ILE A N 9
ATOM 15569 C CA . ILE A 1 42 ? -7.581 2.935 -8.146 1.00 0.00 42 ILE A CA 9
ATOM 15570 C C . ILE A 1 42 ? -9.074 3.254 -8.051 1.00 0.00 42 ILE A C 9
ATOM 15571 O O . ILE A 1 42 ? -9.454 4.386 -7.757 1.00 0.00 42 ILE A O 9
ATOM 15587 N N . THR A 1 43 ? -9.881 2.235 -8.307 1.00 0.00 43 THR A N 9
ATOM 15588 C CA . THR A 1 43 ? -11.325 2.392 -8.254 1.00 0.00 43 THR A CA 9
ATOM 15589 C C . THR A 1 43 ? -11.749 2.972 -6.904 1.00 0.00 43 THR A C 9
ATOM 15590 O O . THR A 1 43 ? -12.440 3.989 -6.851 1.00 0.00 43 THR A O 9
ATOM 15601 N N . ARG A 1 44 ? -11.319 2.301 -5.846 1.00 0.00 44 ARG A N 9
ATOM 15602 C CA . ARG A 1 44 ? -11.646 2.738 -4.499 1.00 0.00 44 ARG A CA 9
ATOM 15603 C C . ARG A 1 44 ? -10.787 3.942 -4.108 1.00 0.00 44 ARG A C 9
ATOM 15604 O O . ARG A 1 44 ? -10.929 4.480 -3.011 1.00 0.00 44 ARG A O 9
ATOM 15625 N N . GLY A 1 45 ? -9.916 4.331 -5.028 1.00 0.00 45 GLY A N 9
ATOM 15626 C CA . GLY A 1 45 ? -9.035 5.462 -4.793 1.00 0.00 45 GLY A CA 9
ATOM 15627 C C . GLY A 1 45 ? -8.483 5.440 -3.366 1.00 0.00 45 GLY A C 9
ATOM 15628 O O . GLY A 1 45 ? -8.908 6.224 -2.520 1.00 0.00 45 GLY A O 9
ATOM 15632 N N . ALA A 1 46 ? -7.543 4.533 -3.143 1.00 0.00 46 ALA A N 9
ATOM 15633 C CA . ALA A 1 46 ? -6.928 4.398 -1.834 1.00 0.00 46 ALA A CA 9
ATOM 15634 C C . ALA A 1 46 ? -5.791 5.414 -1.702 1.00 0.00 46 ALA A C 9
ATOM 15635 O O . ALA A 1 46 ? -4.818 5.361 -2.452 1.00 0.00 46 ALA A O 9
ATOM 15642 N N . GLN A 1 47 ? -5.952 6.314 -0.743 1.00 0.00 47 GLN A N 9
ATOM 15643 C CA . GLN A 1 47 ? -4.951 7.339 -0.504 1.00 0.00 47 GLN A CA 9
ATOM 15644 C C . GLN A 1 47 ? -4.374 7.199 0.906 1.00 0.00 47 GLN A C 9
ATOM 15645 O O . GLN A 1 47 ? -4.887 6.429 1.717 1.00 0.00 47 GLN A O 9
ATOM 15659 N N . ILE A 1 48 ? -3.315 7.955 1.156 1.00 0.00 48 ILE A N 9
ATOM 15660 C CA . ILE A 1 48 ? -2.663 7.925 2.454 1.00 0.00 48 ILE A CA 9
ATOM 15661 C C . ILE A 1 48 ? -3.093 9.149 3.265 1.00 0.00 48 ILE A C 9
ATOM 15662 O O . ILE A 1 48 ? -3.117 10.265 2.746 1.00 0.00 48 ILE A O 9
ATOM 15678 N N . LEU A 1 49 ? -3.422 8.900 4.523 1.00 0.00 49 LEU A N 9
ATOM 15679 C CA . LEU A 1 49 ? -3.850 9.968 5.411 1.00 0.00 49 LEU A CA 9
ATOM 15680 C C . LEU A 1 49 ? -2.890 10.054 6.599 1.00 0.00 49 LEU A C 9
ATOM 15681 O O . LEU A 1 49 ? -2.853 9.155 7.438 1.00 0.00 49 LEU A O 9
ATOM 15697 N N . SER A 1 50 ? -2.136 11.143 6.632 1.00 0.00 50 SER A N 9
ATOM 15698 C CA . SER A 1 50 ? -1.178 11.358 7.703 1.00 0.00 50 SER A CA 9
ATOM 15699 C C . SER A 1 50 ? -1.271 12.799 8.207 1.00 0.00 50 SER A C 9
ATOM 15700 O O . SER A 1 50 ? -1.121 13.742 7.431 1.00 0.00 50 SER A O 9
ATOM 15708 N N . LYS A 1 51 ? -1.517 12.925 9.502 1.00 0.00 51 LYS A N 9
ATOM 15709 C CA . LYS A 1 51 ? -1.632 14.236 10.119 1.00 0.00 51 LYS A CA 9
ATOM 15710 C C . LYS A 1 51 ? -2.733 15.031 9.415 1.00 0.00 51 LYS A C 9
ATOM 15711 O O . LYS A 1 51 ? -3.231 14.617 8.369 1.00 0.00 51 LYS A O 9
ATOM 15730 N N . GLY A 1 52 ? -3.080 16.159 10.016 1.00 0.00 52 GLY A N 9
ATOM 15731 C CA . GLY A 1 52 ? -4.113 17.017 9.459 1.00 0.00 52 GLY A CA 9
ATOM 15732 C C . GLY A 1 52 ? -3.563 18.412 9.158 1.00 0.00 52 GLY A C 9
ATOM 15733 O O . GLY A 1 52 ? -3.858 19.368 9.874 1.00 0.00 52 GLY A O 9
ATOM 15737 N N . ASN A 1 53 ? -2.774 18.486 8.096 1.00 0.00 53 ASN A N 9
ATOM 15738 C CA . ASN A 1 53 ? -2.181 19.749 7.691 1.00 0.00 53 ASN A CA 9
ATOM 15739 C C . ASN A 1 53 ? -1.372 19.540 6.409 1.00 0.00 53 ASN A C 9
ATOM 15740 O O . ASN A 1 53 ? -1.586 20.233 5.416 1.00 0.00 53 ASN A O 9
ATOM 15751 N N . LYS A 1 54 ? -0.461 18.580 6.472 1.00 0.00 54 LYS A N 9
ATOM 15752 C CA . LYS A 1 54 ? 0.380 18.271 5.328 1.00 0.00 54 LYS A CA 9
ATOM 15753 C C . LYS A 1 54 ? 0.796 16.799 5.389 1.00 0.00 54 LYS A C 9
ATOM 15754 O O . LYS A 1 54 ? 1.768 16.452 6.057 1.00 0.00 54 LYS A O 9
ATOM 15773 N N . GLN A 1 55 ? 0.038 15.974 4.682 1.00 0.00 55 GLN A N 9
ATOM 15774 C CA . GLN A 1 55 ? 0.315 14.548 4.648 1.00 0.00 55 GLN A CA 9
ATOM 15775 C C . GLN A 1 55 ? 1.788 14.301 4.318 1.00 0.00 55 GLN A C 9
ATOM 15776 O O . GLN A 1 55 ? 2.305 14.830 3.335 1.00 0.00 55 GLN A O 9
ATOM 15790 N N . LEU A 1 56 ? 2.423 13.498 5.159 1.00 0.00 56 LEU A N 9
ATOM 15791 C CA . LEU A 1 56 ? 3.827 13.175 4.969 1.00 0.00 56 LEU A CA 9
ATOM 15792 C C . LEU A 1 56 ? 3.944 11.857 4.201 1.00 0.00 56 LEU A C 9
ATOM 15793 O O . LEU A 1 56 ? 5.005 11.236 4.183 1.00 0.00 56 LEU A O 9
ATOM 15809 N N . LEU A 1 57 ? 2.837 11.469 3.584 1.00 0.00 57 LEU A N 9
ATOM 15810 C CA . LEU A 1 57 ? 2.801 10.236 2.816 1.00 0.00 57 LEU A CA 9
ATOM 15811 C C . LEU A 1 57 ? 1.972 10.453 1.549 1.00 0.00 57 LEU A C 9
ATOM 15812 O O . LEU A 1 57 ? 0.930 11.105 1.589 1.00 0.00 57 LEU A O 9
ATOM 15828 N N . GLN A 1 58 ? 2.466 9.895 0.454 1.00 0.00 58 GLN A N 9
ATOM 15829 C CA . GLN A 1 58 ? 1.784 10.019 -0.823 1.00 0.00 58 GLN A CA 9
ATOM 15830 C C . GLN A 1 58 ? 1.884 8.710 -1.608 1.00 0.00 58 GLN A C 9
ATOM 15831 O O . GLN A 1 58 ? 2.936 8.393 -2.162 1.00 0.00 58 GLN A O 9
ATOM 15845 N N . LEU A 1 59 ? 0.776 7.984 -1.631 1.00 0.00 59 LEU A N 9
ATOM 15846 C CA . LEU A 1 59 ? 0.726 6.717 -2.340 1.00 0.00 59 LEU A CA 9
ATOM 15847 C C . LEU A 1 59 ? 0.520 6.980 -3.833 1.00 0.00 59 LEU A C 9
ATOM 15848 O O . LEU A 1 59 ? -0.608 7.176 -4.282 1.00 0.00 59 LEU A O 9
ATOM 15864 N N . GLU A 1 60 ? 1.627 6.975 -4.560 1.00 0.00 60 GLU A N 9
ATOM 15865 C CA . GLU A 1 60 ? 1.582 7.211 -5.993 1.00 0.00 60 GLU A CA 9
ATOM 15866 C C . GLU A 1 60 ? 0.318 6.592 -6.593 1.00 0.00 60 GLU A C 9
ATOM 15867 O O . GLU A 1 60 ? -0.406 7.250 -7.339 1.00 0.00 60 GLU A O 9
ATOM 15879 N N . GLN A 1 61 ? 0.091 5.334 -6.246 1.00 0.00 61 GLN A N 9
ATOM 15880 C CA . GLN A 1 61 ? -1.073 4.619 -6.741 1.00 0.00 61 GLN A CA 9
ATOM 15881 C C . GLN A 1 61 ? -0.889 4.264 -8.218 1.00 0.00 61 GLN A C 9
ATOM 15882 O O . GLN A 1 61 ? -1.794 3.716 -8.846 1.00 0.00 61 GLN A O 9
ATOM 15896 N N . LYS A 1 62 ? 0.288 4.590 -8.730 1.00 0.00 62 LYS A N 9
ATOM 15897 C CA . LYS A 1 62 ? 0.602 4.313 -10.122 1.00 0.00 62 LYS A CA 9
ATOM 15898 C C . LYS A 1 62 ? 1.147 2.888 -10.243 1.00 0.00 62 LYS A C 9
ATOM 15899 O O . LYS A 1 62 ? 1.145 2.310 -11.329 1.00 0.00 62 LYS A O 9
ATOM 15918 N N . SER A 1 63 ? 1.599 2.364 -9.114 1.00 0.00 63 SER A N 9
ATOM 15919 C CA . SER A 1 63 ? 2.145 1.018 -9.080 1.00 0.00 63 SER A CA 9
ATOM 15920 C C . SER A 1 63 ? 1.753 0.327 -7.772 1.00 0.00 63 SER A C 9
ATOM 15921 O O . SER A 1 63 ? 1.319 -0.824 -7.780 1.00 0.00 63 SER A O 9
ATOM 15929 N N . GLY A 1 64 ? 1.921 1.058 -6.680 1.00 0.00 64 GLY A N 9
ATOM 15930 C CA . GLY A 1 64 ? 1.591 0.530 -5.368 1.00 0.00 64 GLY A CA 9
ATOM 15931 C C . GLY A 1 64 ? 2.773 0.671 -4.406 1.00 0.00 64 GLY A C 9
ATOM 15932 O O . GLY A 1 64 ? 3.277 -0.324 -3.887 1.00 0.00 64 GLY A O 9
ATOM 15936 N N . ASN A 1 65 ? 3.180 1.914 -4.198 1.00 0.00 65 ASN A N 9
ATOM 15937 C CA . ASN A 1 65 ? 4.293 2.198 -3.308 1.00 0.00 65 ASN A CA 9
ATOM 15938 C C . ASN A 1 65 ? 4.015 3.496 -2.548 1.00 0.00 65 ASN A C 9
ATOM 15939 O O . ASN A 1 65 ? 3.497 4.455 -3.119 1.00 0.00 65 ASN A O 9
ATOM 15950 N N . LEU A 1 66 ? 4.371 3.486 -1.272 1.00 0.00 66 LEU A N 9
ATOM 15951 C CA . LEU A 1 66 ? 4.166 4.651 -0.428 1.00 0.00 66 LEU A CA 9
ATOM 15952 C C . LEU A 1 66 ? 5.384 5.571 -0.533 1.00 0.00 66 LEU A C 9
ATOM 15953 O O . LEU A 1 66 ? 6.513 5.142 -0.302 1.00 0.00 66 LEU A O 9
ATOM 15969 N N . LEU A 1 67 ? 5.113 6.820 -0.883 1.00 0.00 67 LEU A N 9
ATOM 15970 C CA . LEU A 1 67 ? 6.172 7.805 -1.021 1.00 0.00 67 LEU A CA 9
ATOM 15971 C C . LEU A 1 67 ? 5.998 8.888 0.046 1.00 0.00 67 LEU A C 9
ATOM 15972 O O . LEU A 1 67 ? 4.899 9.405 0.237 1.00 0.00 67 LEU A O 9
ATOM 15988 N N . LEU A 1 68 ? 7.100 9.199 0.712 1.00 0.00 68 LEU A N 9
ATOM 15989 C CA . LEU A 1 68 ? 7.084 10.211 1.755 1.00 0.00 68 LEU A CA 9
ATOM 15990 C C . LEU A 1 68 ? 6.975 11.596 1.114 1.00 0.00 68 LEU A C 9
ATOM 15991 O O . LEU A 1 68 ? 7.565 11.846 0.064 1.00 0.00 68 LEU A O 9
ATOM 16007 N N . LYS A 1 69 ? 6.216 12.460 1.772 1.00 0.00 69 LYS A N 9
ATOM 16008 C CA . LYS A 1 69 ? 6.022 13.813 1.279 1.00 0.00 69 LYS A CA 9
ATOM 16009 C C . LYS A 1 69 ? 7.356 14.561 1.319 1.00 0.00 69 LYS A C 9
ATOM 16010 O O . LYS A 1 69 ? 7.755 15.179 0.333 1.00 0.00 69 LYS A O 9
ATOM 16029 N N . GLU A 1 70 ? 8.009 14.482 2.470 1.00 0.00 70 GLU A N 9
ATOM 16030 C CA . GLU A 1 70 ? 9.289 15.144 2.651 1.00 0.00 70 GLU A CA 9
ATOM 16031 C C . GLU A 1 70 ? 10.137 14.389 3.677 1.00 0.00 70 GLU A C 9
ATOM 16032 O O . GLU A 1 70 ? 9.740 13.327 4.154 1.00 0.00 70 GLU A O 9
ATOM 16044 N N . LYS A 1 71 ? 11.288 14.967 3.986 1.00 0.00 71 LYS A N 9
ATOM 16045 C CA . LYS A 1 71 ? 12.195 14.362 4.946 1.00 0.00 71 LYS A CA 9
ATOM 16046 C C . LYS A 1 71 ? 11.549 14.380 6.333 1.00 0.00 71 LYS A C 9
ATOM 16047 O O . LYS A 1 71 ? 11.273 15.448 6.878 1.00 0.00 71 LYS A O 9
ATOM 16066 N N . LEU A 1 72 ? 11.328 13.187 6.864 1.00 0.00 72 LEU A N 9
ATOM 16067 C CA . LEU A 1 72 ? 10.719 13.053 8.176 1.00 0.00 72 LEU A CA 9
ATOM 16068 C C . LEU A 1 72 ? 11.484 13.920 9.179 1.00 0.00 72 LEU A C 9
ATOM 16069 O O . LEU A 1 72 ? 12.712 13.882 9.227 1.00 0.00 72 LEU A O 9
ATOM 16085 N N . ASP A 1 73 ? 10.725 14.680 9.954 1.00 0.00 73 ASP A N 9
ATOM 16086 C CA . ASP A 1 73 ? 11.315 15.555 10.953 1.00 0.00 73 ASP A CA 9
ATOM 16087 C C . ASP A 1 73 ? 11.245 14.879 12.323 1.00 0.00 73 ASP A C 9
ATOM 16088 O O . ASP A 1 73 ? 10.226 14.286 12.675 1.00 0.00 73 ASP A O 9
ATOM 16097 N N . ARG A 1 74 ? 12.340 14.990 13.060 1.00 0.00 74 ARG A N 9
ATOM 16098 C CA . ARG A 1 74 ? 12.415 14.397 14.384 1.00 0.00 74 ARG A CA 9
ATOM 16099 C C . ARG A 1 74 ? 11.390 15.046 15.316 1.00 0.00 74 ARG A C 9
ATOM 16100 O O . ARG A 1 74 ? 10.479 14.379 15.803 1.00 0.00 74 ARG A O 9
ATOM 16121 N N . GLU A 1 75 ? 11.574 16.340 15.536 1.00 0.00 75 GLU A N 9
ATOM 16122 C CA . GLU A 1 75 ? 10.676 17.086 16.400 1.00 0.00 75 GLU A CA 9
ATOM 16123 C C . GLU A 1 75 ? 9.220 16.775 16.049 1.00 0.00 75 GLU A C 9
ATOM 16124 O O . GLU A 1 75 ? 8.456 16.319 16.899 1.00 0.00 75 GLU A O 9
ATOM 16136 N N . GLU A 1 76 ? 8.878 17.034 14.795 1.00 0.00 76 GLU A N 9
ATOM 16137 C CA . GLU A 1 76 ? 7.527 16.787 14.321 1.00 0.00 76 GLU A CA 9
ATOM 16138 C C . GLU A 1 76 ? 7.003 15.462 14.878 1.00 0.00 76 GLU A C 9
ATOM 16139 O O . GLU A 1 76 ? 6.032 15.443 15.634 1.00 0.00 76 GLU A O 9
ATOM 16151 N N . LEU A 1 77 ? 7.668 14.386 14.484 1.00 0.00 77 LEU A N 9
ATOM 16152 C CA . LEU A 1 77 ? 7.281 13.060 14.935 1.00 0.00 77 LEU A CA 9
ATOM 16153 C C . LEU A 1 77 ? 7.521 12.949 16.442 1.00 0.00 77 LEU A C 9
ATOM 16154 O O . LEU A 1 77 ? 6.579 13.019 17.230 1.00 0.00 77 LEU A O 9
ATOM 16170 N N . CYS A 1 78 ? 8.786 12.776 16.797 1.00 0.00 78 CYS A N 9
ATOM 16171 C CA . CYS A 1 78 ? 9.160 12.654 18.195 1.00 0.00 78 CYS A CA 9
ATOM 16172 C C . CYS A 1 78 ? 10.588 13.180 18.357 1.00 0.00 78 CYS A C 9
ATOM 16173 O O . CYS A 1 78 ? 10.811 14.181 19.037 1.00 0.00 78 CYS A O 9
ATOM 16180 N N . GLY A 1 79 ? 11.518 12.481 17.722 1.00 0.00 79 GLY A N 9
ATOM 16181 C CA . GLY A 1 79 ? 12.917 12.866 17.788 1.00 0.00 79 GLY A CA 9
ATOM 16182 C C . GLY A 1 79 ? 13.672 12.016 18.813 1.00 0.00 79 GLY A C 9
ATOM 16183 O O . GLY A 1 79 ? 14.765 11.526 18.535 1.00 0.00 79 GLY A O 9
ATOM 16187 N N . SER A 1 80 ? 13.058 11.868 19.978 1.00 0.00 80 SER A N 9
ATOM 16188 C CA . SER A 1 80 ? 13.657 11.087 21.046 1.00 0.00 80 SER A CA 9
ATOM 16189 C C . SER A 1 80 ? 12.617 10.140 21.649 1.00 0.00 80 SER A C 9
ATOM 16190 O O . SER A 1 80 ? 12.868 8.943 21.785 1.00 0.00 80 SER A O 9
ATOM 16198 N N . THR A 1 81 ? 11.473 10.712 21.994 1.00 0.00 81 THR A N 9
ATOM 16199 C CA . THR A 1 81 ? 10.394 9.933 22.579 1.00 0.00 81 THR A CA 9
ATOM 16200 C C . THR A 1 81 ? 10.212 8.619 21.818 1.00 0.00 81 THR A C 9
ATOM 16201 O O . THR A 1 81 ? 10.702 8.471 20.700 1.00 0.00 81 THR A O 9
ATOM 16212 N N . ASN A 1 82 ? 9.505 7.697 22.455 1.00 0.00 82 ASN A N 9
ATOM 16213 C CA . ASN A 1 82 ? 9.252 6.399 21.853 1.00 0.00 82 ASN A CA 9
ATOM 16214 C C . ASN A 1 82 ? 7.844 5.933 22.229 1.00 0.00 82 ASN A C 9
ATOM 16215 O O . ASN A 1 82 ? 7.292 6.366 23.240 1.00 0.00 82 ASN A O 9
ATOM 16226 N N . PRO A 1 83 ? 7.288 5.033 21.373 1.00 0.00 83 PRO A N 9
ATOM 16227 C CA . PRO A 1 83 ? 8.010 4.573 20.199 1.00 0.00 83 PRO A CA 9
ATOM 16228 C C . PRO A 1 83 ? 8.029 5.648 19.111 1.00 0.00 83 PRO A C 9
ATOM 16229 O O . PRO A 1 83 ? 7.603 6.778 19.342 1.00 0.00 83 PRO A O 9
ATOM 16240 N N . CYS A 1 84 ? 8.528 5.258 17.947 1.00 0.00 84 CYS A N 9
ATOM 16241 C CA . CYS A 1 84 ? 8.608 6.174 16.822 1.00 0.00 84 CYS A CA 9
ATOM 16242 C C . CYS A 1 84 ? 7.877 5.543 15.636 1.00 0.00 84 CYS A C 9
ATOM 16243 O O . CYS A 1 84 ? 8.498 5.199 14.631 1.00 0.00 84 CYS A O 9
ATOM 16250 N N . ILE A 1 85 ? 6.568 5.411 15.791 1.00 0.00 85 ILE A N 9
ATOM 16251 C CA . ILE A 1 85 ? 5.746 4.827 14.745 1.00 0.00 85 ILE A CA 9
ATOM 16252 C C . ILE A 1 85 ? 4.875 5.918 14.119 1.00 0.00 85 ILE A C 9
ATOM 16253 O O . ILE A 1 85 ? 4.227 6.685 14.830 1.00 0.00 85 ILE A O 9
ATOM 16269 N N . LEU A 1 86 ? 4.887 5.954 12.794 1.00 0.00 86 LEU A N 9
ATOM 16270 C CA . LEU A 1 86 ? 4.106 6.938 12.064 1.00 0.00 86 LEU A CA 9
ATOM 16271 C C . LEU A 1 86 ? 2.621 6.584 12.169 1.00 0.00 86 LEU A C 9
ATOM 16272 O O . LEU A 1 86 ? 2.256 5.410 12.136 1.00 0.00 86 LEU A O 9
ATOM 16288 N N . HIS A 1 87 ? 1.806 7.621 12.292 1.00 0.00 87 HIS A N 9
ATOM 16289 C CA . HIS A 1 87 ? 0.369 7.434 12.401 1.00 0.00 87 HIS A CA 9
ATOM 16290 C C . HIS A 1 87 ? -0.304 7.848 11.091 1.00 0.00 87 HIS A C 9
ATOM 16291 O O . HIS A 1 87 ? -0.285 9.021 10.723 1.00 0.00 87 HIS A O 9
ATOM 16305 N N . PHE A 1 88 ? -0.881 6.861 10.422 1.00 0.00 88 PHE A N 9
ATOM 16306 C CA . PHE A 1 88 ? -1.558 7.107 9.160 1.00 0.00 88 PHE A CA 9
ATOM 16307 C C . PHE A 1 88 ? -2.799 6.223 9.022 1.00 0.00 88 PHE A C 9
ATOM 16308 O O . PHE A 1 88 ? -3.041 5.351 9.855 1.00 0.00 88 PHE A O 9
ATOM 16325 N N . GLN A 1 89 ? -3.554 6.479 7.963 1.00 0.00 89 GLN A N 9
ATOM 16326 C CA . GLN A 1 89 ? -4.764 5.718 7.705 1.00 0.00 89 GLN A CA 9
ATOM 16327 C C . GLN A 1 89 ? -5.080 5.715 6.208 1.00 0.00 89 GLN A C 9
ATOM 16328 O O . GLN A 1 89 ? -4.858 6.711 5.521 1.00 0.00 89 GLN A O 9
ATOM 16342 N N . VAL A 1 90 ? -5.595 4.585 5.746 1.00 0.00 90 VAL A N 9
ATOM 16343 C CA . VAL A 1 90 ? -5.944 4.440 4.343 1.00 0.00 90 VAL A CA 9
ATOM 16344 C C . VAL A 1 90 ? -7.388 4.901 4.131 1.00 0.00 90 VAL A C 9
ATOM 16345 O O . VAL A 1 90 ? -8.300 4.427 4.806 1.00 0.00 90 VAL A O 9
ATOM 16358 N N . LEU A 1 91 ? -7.549 5.821 3.191 1.00 0.00 91 LEU A N 9
ATOM 16359 C CA . LEU A 1 91 ? -8.866 6.351 2.882 1.00 0.00 91 LEU A CA 9
ATOM 16360 C C . LEU A 1 91 ? -9.423 5.636 1.649 1.00 0.00 91 LEU A C 9
ATOM 16361 O O . LEU A 1 91 ? -8.721 5.473 0.652 1.00 0.00 91 LEU A O 9
ATOM 16377 N N . LEU A 1 92 ? -10.679 5.228 1.758 1.00 0.00 92 LEU A N 9
ATOM 16378 C CA . LEU A 1 92 ? -11.337 4.534 0.665 1.00 0.00 92 LEU A CA 9
ATOM 16379 C C . LEU A 1 92 ? -12.606 5.294 0.275 1.00 0.00 92 LEU A C 9
ATOM 16380 O O . LEU A 1 92 ? -13.285 5.858 1.132 1.00 0.00 92 LEU A O 9
ATOM 16396 N N . LYS A 1 93 ? -12.889 5.286 -1.020 1.00 0.00 93 LYS A N 9
ATOM 16397 C CA . LYS A 1 93 ? -14.064 5.968 -1.534 1.00 0.00 93 LYS A CA 9
ATOM 16398 C C . LYS A 1 93 ? -15.194 4.954 -1.724 1.00 0.00 93 LYS A C 9
ATOM 16399 O O . LYS A 1 93 ? -14.992 3.753 -1.550 1.00 0.00 93 LYS A O 9
ATOM 16418 N N . SER A 1 94 ? -16.360 5.475 -2.079 1.00 0.00 94 SER A N 9
ATOM 16419 C CA . SER A 1 94 ? -17.522 4.630 -2.295 1.00 0.00 94 SER A CA 9
ATOM 16420 C C . SER A 1 94 ? -17.092 3.294 -2.905 1.00 0.00 94 SER A C 9
ATOM 16421 O O . SER A 1 94 ? -16.656 3.243 -4.054 1.00 0.00 94 SER A O 9
ATOM 16429 N N . PRO A 1 95 ? -17.234 2.217 -2.086 1.00 0.00 95 PRO A N 9
ATOM 16430 C CA . PRO A 1 95 ? -17.759 2.364 -0.739 1.00 0.00 95 PRO A CA 9
ATOM 16431 C C . PRO A 1 95 ? -16.712 2.978 0.193 1.00 0.00 95 PRO A C 9
ATOM 16432 O O . PRO A 1 95 ? -15.617 2.438 0.343 1.00 0.00 95 PRO A O 9
ATOM 16443 N N . VAL A 1 96 ? -17.085 4.098 0.794 1.00 0.00 96 VAL A N 9
ATOM 16444 C CA . VAL A 1 96 ? -16.192 4.791 1.707 1.00 0.00 96 VAL A CA 9
ATOM 16445 C C . VAL A 1 96 ? -15.750 3.827 2.810 1.00 0.00 96 VAL A C 9
ATOM 16446 O O . VAL A 1 96 ? -16.584 3.203 3.464 1.00 0.00 96 VAL A O 9
ATOM 16459 N N . GLN A 1 97 ? -14.440 3.737 2.983 1.00 0.00 97 GLN A N 9
ATOM 16460 C CA . GLN A 1 97 ? -13.877 2.860 3.996 1.00 0.00 97 GLN A CA 9
ATOM 16461 C C . GLN A 1 97 ? -12.543 3.417 4.497 1.00 0.00 97 GLN A C 9
ATOM 16462 O O . GLN A 1 97 ? -11.929 4.254 3.839 1.00 0.00 97 GLN A O 9
ATOM 16476 N N . PHE A 1 98 ? -12.134 2.928 5.659 1.00 0.00 98 PHE A N 9
ATOM 16477 C CA . PHE A 1 98 ? -10.884 3.366 6.257 1.00 0.00 98 PHE A CA 9
ATOM 16478 C C . PHE A 1 98 ? -10.161 2.199 6.932 1.00 0.00 98 PHE A C 9
ATOM 16479 O O . PHE A 1 98 ? -10.793 1.227 7.343 1.00 0.00 98 PHE A O 9
ATOM 16496 N N . ILE A 1 99 ? -8.846 2.334 7.028 1.00 0.00 99 ILE A N 9
ATOM 16497 C CA . ILE A 1 99 ? -8.031 1.304 7.647 1.00 0.00 99 ILE A CA 9
ATOM 16498 C C . ILE A 1 99 ? -7.042 1.955 8.616 1.00 0.00 99 ILE A C 9
ATOM 16499 O O . ILE A 1 99 ? -6.623 3.093 8.409 1.00 0.00 99 ILE A O 9
ATOM 16515 N N . GLN A 1 100 ? -6.697 1.205 9.652 1.00 0.00 100 GLN A N 9
ATOM 16516 C CA . GLN A 1 100 ? -5.765 1.696 10.653 1.00 0.00 100 GLN A CA 9
ATOM 16517 C C . GLN A 1 100 ? -4.401 1.023 10.483 1.00 0.00 100 GLN A C 9
ATOM 16518 O O . GLN A 1 100 ? -4.148 -0.031 11.065 1.00 0.00 100 GLN A O 9
ATOM 16532 N N . GLY A 1 101 ? -3.558 1.661 9.684 1.00 0.00 101 GLY A N 9
ATOM 16533 C CA . GLY A 1 101 ? -2.226 1.137 9.430 1.00 0.00 101 GLY A CA 9
ATOM 16534 C C . GLY A 1 101 ? -1.195 1.793 10.350 1.00 0.00 101 GLY A C 9
ATOM 16535 O O . GLY A 1 101 ? -1.485 2.800 10.995 1.00 0.00 101 GLY A O 9
ATOM 16539 N N . GLU A 1 102 ? -0.012 1.197 10.381 1.00 0.00 102 GLU A N 9
ATOM 16540 C CA . GLU A 1 102 ? 1.064 1.711 11.211 1.00 0.00 102 GLU A CA 9
ATOM 16541 C C . GLU A 1 102 ? 2.382 1.703 10.435 1.00 0.00 102 GLU A C 9
ATOM 16542 O O . GLU A 1 102 ? 2.514 1.000 9.435 1.00 0.00 102 GLU A O 9
ATOM 16554 N N . ILE A 1 103 ? 3.325 2.494 10.927 1.00 0.00 103 ILE A N 9
ATOM 16555 C CA . ILE A 1 103 ? 4.629 2.587 10.292 1.00 0.00 103 ILE A CA 9
ATOM 16556 C C . ILE A 1 103 ? 5.720 2.374 11.343 1.00 0.00 103 ILE A C 9
ATOM 16557 O O . ILE A 1 103 ? 5.894 3.200 12.239 1.00 0.00 103 ILE A O 9
ATOM 16573 N N . GLN A 1 104 ? 6.426 1.263 11.200 1.00 0.00 104 GLN A N 9
ATOM 16574 C CA . GLN A 1 104 ? 7.495 0.931 12.127 1.00 0.00 104 GLN A CA 9
ATOM 16575 C C . GLN A 1 104 ? 8.857 1.201 11.484 1.00 0.00 104 GLN A C 9
ATOM 16576 O O . GLN A 1 104 ? 9.021 1.041 10.276 1.00 0.00 104 GLN A O 9
ATOM 16590 N N . LEU A 1 105 ? 9.800 1.608 12.322 1.00 0.00 105 LEU A N 9
ATOM 16591 C CA . LEU A 1 105 ? 11.143 1.902 11.851 1.00 0.00 105 LEU A CA 9
ATOM 16592 C C . LEU A 1 105 ? 11.998 0.636 11.937 1.00 0.00 105 LEU A C 9
ATOM 16593 O O . LEU A 1 105 ? 12.027 -0.028 12.971 1.00 0.00 105 LEU A O 9
ATOM 16609 N N . GLN A 1 106 ? 12.674 0.341 10.836 1.00 0.00 106 GLN A N 9
ATOM 16610 C CA . GLN A 1 106 ? 13.528 -0.833 10.774 1.00 0.00 106 GLN A CA 9
ATOM 16611 C C . GLN A 1 106 ? 14.430 -0.899 12.008 1.00 0.00 106 GLN A C 9
ATOM 16612 O O . GLN A 1 106 ? 14.547 0.076 12.749 1.00 0.00 106 GLN A O 9
ATOM 16626 N N . ASP A 1 107 ? 15.045 -2.058 12.191 1.00 0.00 107 ASP A N 9
ATOM 16627 C CA . ASP A 1 107 ? 15.933 -2.264 13.323 1.00 0.00 107 ASP A CA 9
ATOM 16628 C C . ASP A 1 107 ? 17.272 -1.578 13.046 1.00 0.00 107 ASP A C 9
ATOM 16629 O O . ASP A 1 107 ? 17.860 -1.763 11.981 1.00 0.00 107 ASP A O 9
ATOM 16638 N N . VAL A 1 108 ? 17.716 -0.800 14.022 1.00 0.00 108 VAL A N 9
ATOM 16639 C CA . VAL A 1 108 ? 18.975 -0.086 13.897 1.00 0.00 108 VAL A CA 9
ATOM 16640 C C . VAL A 1 108 ? 20.109 -0.962 14.433 1.00 0.00 108 VAL A C 9
ATOM 16641 O O . VAL A 1 108 ? 20.210 -1.184 15.639 1.00 0.00 108 VAL A O 9
ATOM 16654 N N . ASN A 1 109 ? 20.933 -1.437 13.511 1.00 0.00 109 ASN A N 9
ATOM 16655 C CA . ASN A 1 109 ? 22.056 -2.284 13.875 1.00 0.00 109 ASN A CA 9
ATOM 16656 C C . ASN A 1 109 ? 22.941 -2.507 12.647 1.00 0.00 109 ASN A C 9
ATOM 16657 O O . ASN A 1 109 ? 22.515 -3.132 11.677 1.00 0.00 109 ASN A O 9
ATOM 16668 N N . ASP A 1 110 ? 24.156 -1.985 12.729 1.00 0.00 110 ASP A N 9
ATOM 16669 C CA . ASP A 1 110 ? 25.104 -2.119 11.636 1.00 0.00 110 ASP A CA 9
ATOM 16670 C C . ASP A 1 110 ? 25.251 -3.599 11.275 1.00 0.00 110 ASP A C 9
ATOM 16671 O O . ASP A 1 110 ? 25.049 -3.983 10.124 1.00 0.00 110 ASP A O 9
ATOM 16680 N N . HIS A 1 111 ? 25.603 -4.388 12.279 1.00 0.00 111 HIS A N 9
ATOM 16681 C CA . HIS A 1 111 ? 25.780 -5.817 12.081 1.00 0.00 111 HIS A CA 9
ATOM 16682 C C . HIS A 1 111 ? 26.886 -6.059 11.052 1.00 0.00 111 HIS A C 9
ATOM 16683 O O . HIS A 1 111 ? 26.607 -6.276 9.874 1.00 0.00 111 HIS A O 9
ATOM 16697 N N . ALA A 1 112 ? 28.119 -6.014 11.535 1.00 0.00 112 ALA A N 9
ATOM 16698 C CA . ALA A 1 112 ? 29.269 -6.226 10.673 1.00 0.00 112 ALA A CA 9
ATOM 16699 C C . ALA A 1 112 ? 28.977 -7.383 9.716 1.00 0.00 112 ALA A C 9
ATOM 16700 O O . ALA A 1 112 ? 28.199 -8.280 10.039 1.00 0.00 112 ALA A O 9
ATOM 16707 N N . PRO A 1 113 ? 29.632 -7.324 8.526 1.00 0.00 113 PRO A N 9
ATOM 16708 C CA . PRO A 1 113 ? 29.451 -8.356 7.519 1.00 0.00 113 PRO A CA 9
ATOM 16709 C C . PRO A 1 113 ? 30.195 -9.636 7.905 1.00 0.00 113 PRO A C 9
ATOM 16710 O O . PRO A 1 113 ? 31.073 -9.612 8.766 1.00 0.00 113 PRO A O 9
ATOM 16721 N N . GLU A 1 114 ? 29.817 -10.724 7.249 1.00 0.00 114 GLU A N 9
ATOM 16722 C CA . GLU A 1 114 ? 30.438 -12.010 7.513 1.00 0.00 114 GLU A CA 9
ATOM 16723 C C . GLU A 1 114 ? 30.082 -13.008 6.409 1.00 0.00 114 GLU A C 9
ATOM 16724 O O . GLU A 1 114 ? 28.944 -13.044 5.943 1.00 0.00 114 GLU A O 9
ATOM 16736 N N . PHE A 1 115 ? 31.077 -13.793 6.022 1.00 0.00 115 PHE A N 9
ATOM 16737 C CA . PHE A 1 115 ? 30.884 -14.787 4.981 1.00 0.00 115 PHE A CA 9
ATOM 16738 C C . PHE A 1 115 ? 31.644 -16.075 5.304 1.00 0.00 115 PHE A C 9
ATOM 16739 O O . PHE A 1 115 ? 32.854 -16.153 5.099 1.00 0.00 115 PHE A O 9
ATOM 16756 N N . MET A 1 116 ? 30.903 -17.052 5.805 1.00 0.00 116 MET A N 9
ATOM 16757 C CA . MET A 1 116 ? 31.492 -18.332 6.159 1.00 0.00 116 MET A CA 9
ATOM 16758 C C . MET A 1 116 ? 30.414 -19.336 6.574 1.00 0.00 116 MET A C 9
ATOM 16759 O O . MET A 1 116 ? 29.667 -19.094 7.521 1.00 0.00 116 MET A O 9
ATOM 16773 N N . GLU A 1 117 ? 30.368 -20.442 5.846 1.00 0.00 117 GLU A N 9
ATOM 16774 C CA . GLU A 1 117 ? 29.394 -21.483 6.127 1.00 0.00 117 GLU A CA 9
ATOM 16775 C C . GLU A 1 117 ? 29.611 -22.677 5.195 1.00 0.00 117 GLU A C 9
ATOM 16776 O O . GLU A 1 117 ? 29.968 -22.504 4.031 1.00 0.00 117 GLU A O 9
ATOM 16788 N N . ASP A 1 118 ? 29.385 -23.862 5.743 1.00 0.00 118 ASP A N 9
ATOM 16789 C CA . ASP A 1 118 ? 29.551 -25.085 4.975 1.00 0.00 118 ASP A CA 9
ATOM 16790 C C . ASP A 1 118 ? 29.257 -26.289 5.872 1.00 0.00 118 ASP A C 9
ATOM 16791 O O . ASP A 1 118 ? 29.222 -26.163 7.095 1.00 0.00 118 ASP A O 9
ATOM 16800 N N . GLU A 1 119 ? 29.052 -27.429 5.230 1.00 0.00 119 GLU A N 9
ATOM 16801 C CA . GLU A 1 119 ? 28.762 -28.655 5.954 1.00 0.00 119 GLU A CA 9
ATOM 16802 C C . GLU A 1 119 ? 29.908 -29.655 5.786 1.00 0.00 119 GLU A C 9
ATOM 16803 O O . GLU A 1 119 ? 30.721 -29.525 4.872 1.00 0.00 119 GLU A O 9
ATOM 16815 N N . SER A 1 120 ? 29.936 -30.631 6.682 1.00 0.00 120 SER A N 9
ATOM 16816 C CA . SER A 1 120 ? 30.969 -31.652 6.644 1.00 0.00 120 SER A CA 9
ATOM 16817 C C . SER A 1 120 ? 30.615 -32.789 7.605 1.00 0.00 120 SER A C 9
ATOM 16818 O O . SER A 1 120 ? 29.750 -32.633 8.466 1.00 0.00 120 SER A O 9
ATOM 16826 N N . GLY A 1 121 ? 31.303 -33.907 7.426 1.00 0.00 121 GLY A N 9
ATOM 16827 C CA . GLY A 1 121 ? 31.073 -35.070 8.267 1.00 0.00 121 GLY A CA 9
ATOM 16828 C C . GLY A 1 121 ? 32.122 -35.160 9.377 1.00 0.00 121 GLY A C 9
ATOM 16829 O O . GLY A 1 121 ? 33.278 -34.793 9.175 1.00 0.00 121 GLY A O 9
ATOM 16833 N N . PRO A 1 122 ? 31.669 -35.665 10.556 1.00 0.00 122 PRO A N 9
ATOM 16834 C CA . PRO A 1 122 ? 32.555 -35.809 11.698 1.00 0.00 122 PRO A CA 9
ATOM 16835 C C . PRO A 1 122 ? 33.500 -36.997 11.513 1.00 0.00 122 PRO A C 9
ATOM 16836 O O . PRO A 1 122 ? 33.517 -37.622 10.454 1.00 0.00 122 PRO A O 9
ATOM 16847 N N . SER A 1 123 ? 34.264 -37.274 12.560 1.00 0.00 123 SER A N 9
ATOM 16848 C CA . SER A 1 123 ? 35.210 -38.376 12.526 1.00 0.00 123 SER A CA 9
ATOM 16849 C C . SER A 1 123 ? 36.233 -38.154 11.410 1.00 0.00 123 SER A C 9
ATOM 16850 O O . SER A 1 123 ? 35.924 -37.533 10.394 1.00 0.00 123 SER A O 9
ATOM 16858 N N . SER A 1 124 ? 37.431 -38.673 11.637 1.00 0.00 124 SER A N 9
ATOM 16859 C CA . SER A 1 124 ? 38.501 -38.539 10.664 1.00 0.00 124 SER A CA 9
ATOM 16860 C C . SER A 1 124 ? 39.727 -39.331 11.122 1.00 0.00 124 SER A C 9
ATOM 16861 O O . SER A 1 124 ? 40.191 -40.226 10.417 1.00 0.00 124 SER A O 9
ATOM 16869 N N . GLY A 1 125 ? 40.218 -38.973 12.300 1.00 0.00 125 GLY A N 9
ATOM 16870 C CA . GLY A 1 125 ? 41.381 -39.639 12.860 1.00 0.00 125 GLY A CA 9
ATOM 16871 C C . GLY A 1 125 ? 41.211 -39.866 14.364 1.00 0.00 125 GLY A C 9
ATOM 16872 O O . GLY A 1 125 ? 42.188 -40.097 15.074 1.00 0.00 125 GLY A O 9
ATOM 16876 N N . GLY A 1 1 ? -16.780 -22.248 35.156 1.00 0.00 1 GLY A N 10
ATOM 16877 C CA . GLY A 1 1 ? -15.768 -21.216 35.012 1.00 0.00 1 GLY A CA 10
ATOM 16878 C C . GLY A 1 1 ? -15.439 -20.972 33.538 1.00 0.00 1 GLY A C 10
ATOM 16879 O O . GLY A 1 1 ? -16.153 -20.242 32.851 1.00 0.00 1 GLY A O 10
ATOM 16883 N N . SER A 1 2 ? -14.358 -21.597 33.094 1.00 0.00 2 SER A N 10
ATOM 16884 C CA . SER A 1 2 ? -13.926 -21.457 31.714 1.00 0.00 2 SER A CA 10
ATOM 16885 C C . SER A 1 2 ? -13.509 -20.011 31.440 1.00 0.00 2 SER A C 10
ATOM 16886 O O . SER A 1 2 ? -13.933 -19.095 32.142 1.00 0.00 2 SER A O 10
ATOM 16894 N N . SER A 1 3 ? -12.681 -19.851 30.418 1.00 0.00 3 SER A N 10
ATOM 16895 C CA . SER A 1 3 ? -12.201 -18.532 30.043 1.00 0.00 3 SER A CA 10
ATOM 16896 C C . SER A 1 3 ? -12.216 -18.383 28.520 1.00 0.00 3 SER A C 10
ATOM 16897 O O . SER A 1 3 ? -12.344 -19.370 27.798 1.00 0.00 3 SER A O 10
ATOM 16905 N N . GLY A 1 4 ? -12.083 -17.141 28.078 1.00 0.00 4 GLY A N 10
ATOM 16906 C CA . GLY A 1 4 ? -12.080 -16.850 26.654 1.00 0.00 4 GLY A CA 10
ATOM 16907 C C . GLY A 1 4 ? -11.685 -15.395 26.393 1.00 0.00 4 GLY A C 10
ATOM 16908 O O . GLY A 1 4 ? -11.345 -14.664 27.321 1.00 0.00 4 GLY A O 10
ATOM 16912 N N . SER A 1 5 ? -11.744 -15.019 25.124 1.00 0.00 5 SER A N 10
ATOM 16913 C CA . SER A 1 5 ? -11.397 -13.664 24.728 1.00 0.00 5 SER A CA 10
ATOM 16914 C C . SER A 1 5 ? -11.797 -13.426 23.271 1.00 0.00 5 SER A C 10
ATOM 16915 O O . SER A 1 5 ? -11.958 -14.375 22.505 1.00 0.00 5 SER A O 10
ATOM 16923 N N . SER A 1 6 ? -11.946 -12.154 22.932 1.00 0.00 6 SER A N 10
ATOM 16924 C CA . SER A 1 6 ? -12.324 -11.779 21.580 1.00 0.00 6 SER A CA 10
ATOM 16925 C C . SER A 1 6 ? -11.118 -11.194 20.843 1.00 0.00 6 SER A C 10
ATOM 16926 O O . SER A 1 6 ? -10.716 -11.705 19.798 1.00 0.00 6 SER A O 10
ATOM 16934 N N . GLY A 1 7 ? -10.573 -10.130 21.415 1.00 0.00 7 GLY A N 10
ATOM 16935 C CA . GLY A 1 7 ? -9.421 -9.470 20.825 1.00 0.00 7 GLY A CA 10
ATOM 16936 C C . GLY A 1 7 ? -9.759 -8.034 20.421 1.00 0.00 7 GLY A C 10
ATOM 16937 O O . GLY A 1 7 ? -10.783 -7.789 19.784 1.00 0.00 7 GLY A O 10
ATOM 16941 N N . ALA A 1 8 ? -8.880 -7.121 20.807 1.00 0.00 8 ALA A N 10
ATOM 16942 C CA . ALA A 1 8 ? -9.073 -5.716 20.493 1.00 0.00 8 ALA A CA 10
ATOM 16943 C C . ALA A 1 8 ? -8.271 -5.364 19.238 1.00 0.00 8 ALA A C 10
ATOM 16944 O O . ALA A 1 8 ? -7.407 -6.130 18.814 1.00 0.00 8 ALA A O 10
ATOM 16951 N N . GLY A 1 9 ? -8.585 -4.204 18.680 1.00 0.00 9 GLY A N 10
ATOM 16952 C CA . GLY A 1 9 ? -7.904 -3.741 17.483 1.00 0.00 9 GLY A CA 10
ATOM 16953 C C . GLY A 1 9 ? -6.985 -2.559 17.797 1.00 0.00 9 GLY A C 10
ATOM 16954 O O . GLY A 1 9 ? -6.995 -2.039 18.912 1.00 0.00 9 GLY A O 10
ATOM 16958 N N . SER A 1 10 ? -6.211 -2.169 16.794 1.00 0.00 10 SER A N 10
ATOM 16959 C CA . SER A 1 10 ? -5.288 -1.059 16.950 1.00 0.00 10 SER A CA 10
ATOM 16960 C C . SER A 1 10 ? -4.520 -0.830 15.646 1.00 0.00 10 SER A C 10
ATOM 16961 O O . SER A 1 10 ? -4.588 0.251 15.063 1.00 0.00 10 SER A O 10
ATOM 16969 N N . ALA A 1 11 ? -3.807 -1.865 15.227 1.00 0.00 11 ALA A N 10
ATOM 16970 C CA . ALA A 1 11 ? -3.028 -1.791 14.003 1.00 0.00 11 ALA A CA 10
ATOM 16971 C C . ALA A 1 11 ? -3.361 -2.993 13.118 1.00 0.00 11 ALA A C 10
ATOM 16972 O O . ALA A 1 11 ? -3.334 -4.134 13.578 1.00 0.00 11 ALA A O 10
ATOM 16979 N N . THR A 1 12 ? -3.666 -2.697 11.863 1.00 0.00 12 THR A N 10
ATOM 16980 C CA . THR A 1 12 ? -4.004 -3.739 10.909 1.00 0.00 12 THR A CA 10
ATOM 16981 C C . THR A 1 12 ? -2.819 -4.019 9.983 1.00 0.00 12 THR A C 10
ATOM 16982 O O . THR A 1 12 ? -2.628 -5.150 9.538 1.00 0.00 12 THR A O 10
ATOM 16993 N N . ILE A 1 13 ? -2.054 -2.970 9.720 1.00 0.00 13 ILE A N 10
ATOM 16994 C CA . ILE A 1 13 ? -0.892 -3.088 8.855 1.00 0.00 13 ILE A CA 10
ATOM 16995 C C . ILE A 1 13 ? 0.325 -2.482 9.556 1.00 0.00 13 ILE A C 10
ATOM 16996 O O . ILE A 1 13 ? 0.188 -1.557 10.355 1.00 0.00 13 ILE A O 10
ATOM 17012 N N . THR A 1 14 ? 1.487 -3.027 9.232 1.00 0.00 14 THR A N 10
ATOM 17013 C CA . THR A 1 14 ? 2.728 -2.551 9.821 1.00 0.00 14 THR A CA 10
ATOM 17014 C C . THR A 1 14 ? 3.812 -2.422 8.749 1.00 0.00 14 THR A C 10
ATOM 17015 O O . THR A 1 14 ? 4.197 -3.412 8.128 1.00 0.00 14 THR A O 10
ATOM 17026 N N . TYR A 1 15 ? 4.274 -1.194 8.565 1.00 0.00 15 TYR A N 10
ATOM 17027 C CA . TYR A 1 15 ? 5.306 -0.923 7.579 1.00 0.00 15 TYR A CA 10
ATOM 17028 C C . TYR A 1 15 ? 6.681 -0.811 8.242 1.00 0.00 15 TYR A C 10
ATOM 17029 O O . TYR A 1 15 ? 6.781 -0.754 9.466 1.00 0.00 15 TYR A O 10
ATOM 17047 N N . SER A 1 16 ? 7.706 -0.783 7.403 1.00 0.00 16 SER A N 10
ATOM 17048 C CA . SER A 1 16 ? 9.070 -0.679 7.891 1.00 0.00 16 SER A CA 10
ATOM 17049 C C . SER A 1 16 ? 9.825 0.399 7.111 1.00 0.00 16 SER A C 10
ATOM 17050 O O . SER A 1 16 ? 9.940 0.320 5.889 1.00 0.00 16 SER A O 10
ATOM 17058 N N . VAL A 1 17 ? 10.320 1.382 7.849 1.00 0.00 17 VAL A N 10
ATOM 17059 C CA . VAL A 1 17 ? 11.060 2.474 7.241 1.00 0.00 17 VAL A CA 10
ATOM 17060 C C . VAL A 1 17 ? 12.062 3.032 8.254 1.00 0.00 17 VAL A C 10
ATOM 17061 O O . VAL A 1 17 ? 11.781 3.075 9.451 1.00 0.00 17 VAL A O 10
ATOM 17074 N N . LEU A 1 18 ? 13.210 3.444 7.737 1.00 0.00 18 LEU A N 10
ATOM 17075 C CA . LEU A 1 18 ? 14.255 3.997 8.582 1.00 0.00 18 LEU A CA 10
ATOM 17076 C C . LEU A 1 18 ? 13.770 5.315 9.190 1.00 0.00 18 LEU A C 10
ATOM 17077 O O . LEU A 1 18 ? 12.576 5.611 9.167 1.00 0.00 18 LEU A O 10
ATOM 17093 N N . GLU A 1 19 ? 14.721 6.072 9.718 1.00 0.00 19 GLU A N 10
ATOM 17094 C CA . GLU A 1 19 ? 14.405 7.351 10.331 1.00 0.00 19 GLU A CA 10
ATOM 17095 C C . GLU A 1 19 ? 14.860 8.499 9.427 1.00 0.00 19 GLU A C 10
ATOM 17096 O O . GLU A 1 19 ? 14.288 9.587 9.465 1.00 0.00 19 GLU A O 10
ATOM 17108 N N . GLU A 1 20 ? 15.884 8.216 8.635 1.00 0.00 20 GLU A N 10
ATOM 17109 C CA . GLU A 1 20 ? 16.422 9.211 7.724 1.00 0.00 20 GLU A CA 10
ATOM 17110 C C . GLU A 1 20 ? 15.779 9.068 6.342 1.00 0.00 20 GLU A C 10
ATOM 17111 O O . GLU A 1 20 ? 16.478 8.936 5.339 1.00 0.00 20 GLU A O 10
ATOM 17123 N N . THR A 1 21 ? 14.455 9.099 6.335 1.00 0.00 21 THR A N 10
ATOM 17124 C CA . THR A 1 21 ? 13.710 8.974 5.094 1.00 0.00 21 THR A CA 10
ATOM 17125 C C . THR A 1 21 ? 13.469 10.353 4.476 1.00 0.00 21 THR A C 10
ATOM 17126 O O . THR A 1 21 ? 13.014 11.271 5.156 1.00 0.00 21 THR A O 10
ATOM 17137 N N . ASP A 1 22 ? 13.784 10.454 3.193 1.00 0.00 22 ASP A N 10
ATOM 17138 C CA . ASP A 1 22 ? 13.607 11.705 2.475 1.00 0.00 22 ASP A CA 10
ATOM 17139 C C . ASP A 1 22 ? 12.632 11.490 1.315 1.00 0.00 22 ASP A C 10
ATOM 17140 O O . ASP A 1 22 ? 12.397 10.356 0.900 1.00 0.00 22 ASP A O 10
ATOM 17149 N N . ARG A 1 23 ? 12.092 12.596 0.825 1.00 0.00 23 ARG A N 10
ATOM 17150 C CA . ARG A 1 23 ? 11.149 12.542 -0.279 1.00 0.00 23 ARG A CA 10
ATOM 17151 C C . ARG A 1 23 ? 11.675 11.622 -1.383 1.00 0.00 23 ARG A C 10
ATOM 17152 O O . ARG A 1 23 ? 12.816 11.762 -1.821 1.00 0.00 23 ARG A O 10
ATOM 17173 N N . GLY A 1 24 ? 10.818 10.703 -1.801 1.00 0.00 24 GLY A N 10
ATOM 17174 C CA . GLY A 1 24 ? 11.182 9.760 -2.845 1.00 0.00 24 GLY A CA 10
ATOM 17175 C C . GLY A 1 24 ? 11.717 8.458 -2.247 1.00 0.00 24 GLY A C 10
ATOM 17176 O O . GLY A 1 24 ? 12.651 7.862 -2.781 1.00 0.00 24 GLY A O 10
ATOM 17180 N N . SER A 1 25 ? 11.102 8.054 -1.145 1.00 0.00 25 SER A N 10
ATOM 17181 C CA . SER A 1 25 ? 11.504 6.833 -0.468 1.00 0.00 25 SER A CA 10
ATOM 17182 C C . SER A 1 25 ? 10.313 5.879 -0.357 1.00 0.00 25 SER A C 10
ATOM 17183 O O . SER A 1 25 ? 9.225 6.284 0.050 1.00 0.00 25 SER A O 10
ATOM 17191 N N . LEU A 1 26 ? 10.559 4.630 -0.725 1.00 0.00 26 LEU A N 10
ATOM 17192 C CA . LEU A 1 26 ? 9.520 3.616 -0.671 1.00 0.00 26 LEU A CA 10
ATOM 17193 C C . LEU A 1 26 ? 9.312 3.181 0.781 1.00 0.00 26 LEU A C 10
ATOM 17194 O O . LEU A 1 26 ? 10.188 2.556 1.376 1.00 0.00 26 LEU A O 10
ATOM 17210 N N . VAL A 1 27 ? 8.148 3.529 1.308 1.00 0.00 27 VAL A N 10
ATOM 17211 C CA . VAL A 1 27 ? 7.814 3.182 2.679 1.00 0.00 27 VAL A CA 10
ATOM 17212 C C . VAL A 1 27 ? 7.321 1.734 2.729 1.00 0.00 27 VAL A C 10
ATOM 17213 O O . VAL A 1 27 ? 7.619 1.005 3.674 1.00 0.00 27 VAL A O 10
ATOM 17226 N N . GLY A 1 28 ? 6.575 1.361 1.699 1.00 0.00 28 GLY A N 10
ATOM 17227 C CA . GLY A 1 28 ? 6.038 0.014 1.614 1.00 0.00 28 GLY A CA 10
ATOM 17228 C C . GLY A 1 28 ? 4.924 -0.067 0.567 1.00 0.00 28 GLY A C 10
ATOM 17229 O O . GLY A 1 28 ? 4.587 0.933 -0.065 1.00 0.00 28 GLY A O 10
ATOM 17233 N N . ASN A 1 29 ? 4.383 -1.267 0.417 1.00 0.00 29 ASN A N 10
ATOM 17234 C CA . ASN A 1 29 ? 3.315 -1.492 -0.542 1.00 0.00 29 ASN A CA 10
ATOM 17235 C C . ASN A 1 29 ? 1.980 -1.581 0.201 1.00 0.00 29 ASN A C 10
ATOM 17236 O O . ASN A 1 29 ? 1.902 -2.174 1.276 1.00 0.00 29 ASN A O 10
ATOM 17247 N N . LEU A 1 30 ? 0.963 -0.984 -0.403 1.00 0.00 30 LEU A N 10
ATOM 17248 C CA . LEU A 1 30 ? -0.365 -0.989 0.188 1.00 0.00 30 LEU A CA 10
ATOM 17249 C C . LEU A 1 30 ? -1.293 -1.860 -0.661 1.00 0.00 30 LEU A C 10
ATOM 17250 O O . LEU A 1 30 ? -2.160 -2.551 -0.129 1.00 0.00 30 LEU A O 10
ATOM 17266 N N . ALA A 1 31 ? -1.078 -1.799 -1.967 1.00 0.00 31 ALA A N 10
ATOM 17267 C CA . ALA A 1 31 ? -1.885 -2.574 -2.895 1.00 0.00 31 ALA A CA 10
ATOM 17268 C C . ALA A 1 31 ? -1.500 -4.051 -2.788 1.00 0.00 31 ALA A C 10
ATOM 17269 O O . ALA A 1 31 ? -2.359 -4.927 -2.870 1.00 0.00 31 ALA A O 10
ATOM 17276 N N . LYS A 1 32 ? -0.208 -4.281 -2.606 1.00 0.00 32 LYS A N 10
ATOM 17277 C CA . LYS A 1 32 ? 0.301 -5.637 -2.487 1.00 0.00 32 LYS A CA 10
ATOM 17278 C C . LYS A 1 32 ? 0.025 -6.158 -1.075 1.00 0.00 32 LYS A C 10
ATOM 17279 O O . LYS A 1 32 ? -0.438 -7.285 -0.905 1.00 0.00 32 LYS A O 10
ATOM 17298 N N . ASP A 1 33 ? 0.321 -5.313 -0.098 1.00 0.00 33 ASP A N 10
ATOM 17299 C CA . ASP A 1 33 ? 0.111 -5.674 1.293 1.00 0.00 33 ASP A CA 10
ATOM 17300 C C . ASP A 1 33 ? -1.219 -6.420 1.427 1.00 0.00 33 ASP A C 10
ATOM 17301 O O . ASP A 1 33 ? -1.236 -7.623 1.685 1.00 0.00 33 ASP A O 10
ATOM 17310 N N . LEU A 1 34 ? -2.299 -5.676 1.245 1.00 0.00 34 LEU A N 10
ATOM 17311 C CA . LEU A 1 34 ? -3.630 -6.252 1.342 1.00 0.00 34 LEU A CA 10
ATOM 17312 C C . LEU A 1 34 ? -3.807 -7.302 0.244 1.00 0.00 34 LEU A C 10
ATOM 17313 O O . LEU A 1 34 ? -4.653 -8.188 0.358 1.00 0.00 34 LEU A O 10
ATOM 17329 N N . GLY A 1 35 ? -2.997 -7.168 -0.796 1.00 0.00 35 GLY A N 10
ATOM 17330 C CA . GLY A 1 35 ? -3.054 -8.095 -1.913 1.00 0.00 35 GLY A CA 10
ATOM 17331 C C . GLY A 1 35 ? -4.056 -7.621 -2.968 1.00 0.00 35 GLY A C 10
ATOM 17332 O O . GLY A 1 35 ? -4.445 -8.387 -3.848 1.00 0.00 35 GLY A O 10
ATOM 17336 N N . LEU A 1 36 ? -4.446 -6.361 -2.843 1.00 0.00 36 LEU A N 10
ATOM 17337 C CA . LEU A 1 36 ? -5.396 -5.776 -3.775 1.00 0.00 36 LEU A CA 10
ATOM 17338 C C . LEU A 1 36 ? -4.663 -5.363 -5.052 1.00 0.00 36 LEU A C 10
ATOM 17339 O O . LEU A 1 36 ? -3.524 -4.900 -4.997 1.00 0.00 36 LEU A O 10
ATOM 17355 N N . SER A 1 37 ? -5.345 -5.546 -6.173 1.00 0.00 37 SER A N 10
ATOM 17356 C CA . SER A 1 37 ? -4.772 -5.198 -7.463 1.00 0.00 37 SER A CA 10
ATOM 17357 C C . SER A 1 37 ? -4.746 -3.678 -7.631 1.00 0.00 37 SER A C 10
ATOM 17358 O O . SER A 1 37 ? -5.606 -2.976 -7.101 1.00 0.00 37 SER A O 10
ATOM 17366 N N . LEU A 1 38 ? -3.749 -3.213 -8.370 1.00 0.00 38 LEU A N 10
ATOM 17367 C CA . LEU A 1 38 ? -3.600 -1.789 -8.614 1.00 0.00 38 LEU A CA 10
ATOM 17368 C C . LEU A 1 38 ? -4.969 -1.182 -8.924 1.00 0.00 38 LEU A C 10
ATOM 17369 O O . LEU A 1 38 ? -5.438 -0.300 -8.207 1.00 0.00 38 LEU A O 10
ATOM 17385 N N . ARG A 1 39 ? -5.573 -1.679 -9.993 1.00 0.00 39 ARG A N 10
ATOM 17386 C CA . ARG A 1 39 ? -6.880 -1.197 -10.407 1.00 0.00 39 ARG A CA 10
ATOM 17387 C C . ARG A 1 39 ? -7.757 -0.925 -9.183 1.00 0.00 39 ARG A C 10
ATOM 17388 O O . ARG A 1 39 ? -8.242 0.190 -8.998 1.00 0.00 39 ARG A O 10
ATOM 17409 N N . GLU A 1 40 ? -7.933 -1.963 -8.378 1.00 0.00 40 GLU A N 10
ATOM 17410 C CA . GLU A 1 40 ? -8.743 -1.849 -7.178 1.00 0.00 40 GLU A CA 10
ATOM 17411 C C . GLU A 1 40 ? -8.319 -0.624 -6.365 1.00 0.00 40 GLU A C 10
ATOM 17412 O O . GLU A 1 40 ? -9.142 0.237 -6.059 1.00 0.00 40 GLU A O 10
ATOM 17424 N N . LEU A 1 41 ? -7.036 -0.586 -6.038 1.00 0.00 41 LEU A N 10
ATOM 17425 C CA . LEU A 1 41 ? -6.492 0.519 -5.267 1.00 0.00 41 LEU A CA 10
ATOM 17426 C C . LEU A 1 41 ? -6.820 1.837 -5.971 1.00 0.00 41 LEU A C 10
ATOM 17427 O O . LEU A 1 41 ? -6.963 2.872 -5.323 1.00 0.00 41 LEU A O 10
ATOM 17443 N N . ILE A 1 42 ? -6.930 1.755 -7.289 1.00 0.00 42 ILE A N 10
ATOM 17444 C CA . ILE A 1 42 ? -7.238 2.928 -8.089 1.00 0.00 42 ILE A CA 10
ATOM 17445 C C . ILE A 1 42 ? -8.738 3.219 -8.003 1.00 0.00 42 ILE A C 10
ATOM 17446 O O . ILE A 1 42 ? -9.141 4.288 -7.547 1.00 0.00 42 ILE A O 10
ATOM 17462 N N . THR A 1 43 ? -9.522 2.249 -8.449 1.00 0.00 43 THR A N 10
ATOM 17463 C CA . THR A 1 43 ? -10.968 2.387 -8.428 1.00 0.00 43 THR A CA 10
ATOM 17464 C C . THR A 1 43 ? -11.450 2.746 -7.021 1.00 0.00 43 THR A C 10
ATOM 17465 O O . THR A 1 43 ? -12.219 3.690 -6.847 1.00 0.00 43 THR A O 10
ATOM 17476 N N . ARG A 1 44 ? -10.977 1.975 -6.054 1.00 0.00 44 ARG A N 10
ATOM 17477 C CA . ARG A 1 44 ? -11.349 2.200 -4.667 1.00 0.00 44 ARG A CA 10
ATOM 17478 C C . ARG A 1 44 ? -10.711 3.490 -4.149 1.00 0.00 44 ARG A C 10
ATOM 17479 O O . ARG A 1 44 ? -11.009 3.932 -3.041 1.00 0.00 44 ARG A O 10
ATOM 17500 N N . GLY A 1 45 ? -9.844 4.057 -4.975 1.00 0.00 45 GLY A N 10
ATOM 17501 C CA . GLY A 1 45 ? -9.160 5.287 -4.613 1.00 0.00 45 GLY A CA 10
ATOM 17502 C C . GLY A 1 45 ? -8.616 5.213 -3.185 1.00 0.00 45 GLY A C 10
ATOM 17503 O O . GLY A 1 45 ? -9.343 5.468 -2.226 1.00 0.00 45 GLY A O 10
ATOM 17507 N N . ALA A 1 46 ? -7.342 4.863 -3.089 1.00 0.00 46 ALA A N 10
ATOM 17508 C CA . ALA A 1 46 ? -6.693 4.752 -1.794 1.00 0.00 46 ALA A CA 10
ATOM 17509 C C . ALA A 1 46 ? -5.663 5.874 -1.647 1.00 0.00 46 ALA A C 10
ATOM 17510 O O . ALA A 1 46 ? -4.905 6.151 -2.576 1.00 0.00 46 ALA A O 10
ATOM 17517 N N . GLN A 1 47 ? -5.668 6.489 -0.474 1.00 0.00 47 GLN A N 10
ATOM 17518 C CA . GLN A 1 47 ? -4.744 7.575 -0.193 1.00 0.00 47 GLN A CA 10
ATOM 17519 C C . GLN A 1 47 ? -4.192 7.448 1.228 1.00 0.00 47 GLN A C 10
ATOM 17520 O O . GLN A 1 47 ? -4.725 6.693 2.040 1.00 0.00 47 GLN A O 10
ATOM 17534 N N . ILE A 1 48 ? -3.132 8.200 1.486 1.00 0.00 48 ILE A N 10
ATOM 17535 C CA . ILE A 1 48 ? -2.503 8.182 2.796 1.00 0.00 48 ILE A CA 10
ATOM 17536 C C . ILE A 1 48 ? -2.959 9.406 3.593 1.00 0.00 48 ILE A C 10
ATOM 17537 O O . ILE A 1 48 ? -2.913 10.529 3.094 1.00 0.00 48 ILE A O 10
ATOM 17553 N N . LEU A 1 49 ? -3.389 9.146 4.819 1.00 0.00 49 LEU A N 10
ATOM 17554 C CA . LEU A 1 49 ? -3.853 10.213 5.691 1.00 0.00 49 LEU A CA 10
ATOM 17555 C C . LEU A 1 49 ? -2.837 10.425 6.815 1.00 0.00 49 LEU A C 10
ATOM 17556 O O . LEU A 1 49 ? -2.751 9.618 7.739 1.00 0.00 49 LEU A O 10
ATOM 17572 N N . SER A 1 50 ? -2.093 11.515 6.698 1.00 0.00 50 SER A N 10
ATOM 17573 C CA . SER A 1 50 ? -1.086 11.844 7.693 1.00 0.00 50 SER A CA 10
ATOM 17574 C C . SER A 1 50 ? -1.137 13.339 8.014 1.00 0.00 50 SER A C 10
ATOM 17575 O O . SER A 1 50 ? -1.103 14.173 7.111 1.00 0.00 50 SER A O 10
ATOM 17583 N N . LYS A 1 51 ? -1.216 13.633 9.304 1.00 0.00 51 LYS A N 10
ATOM 17584 C CA . LYS A 1 51 ? -1.271 15.013 9.755 1.00 0.00 51 LYS A CA 10
ATOM 17585 C C . LYS A 1 51 ? -2.522 15.682 9.183 1.00 0.00 51 LYS A C 10
ATOM 17586 O O . LYS A 1 51 ? -3.023 15.277 8.135 1.00 0.00 51 LYS A O 10
ATOM 17605 N N . GLY A 1 52 ? -2.990 16.696 9.896 1.00 0.00 52 GLY A N 10
ATOM 17606 C CA . GLY A 1 52 ? -4.173 17.426 9.472 1.00 0.00 52 GLY A CA 10
ATOM 17607 C C . GLY A 1 52 ? -3.999 17.977 8.056 1.00 0.00 52 GLY A C 10
ATOM 17608 O O . GLY A 1 52 ? -4.654 17.516 7.122 1.00 0.00 52 GLY A O 10
ATOM 17612 N N . ASN A 1 53 ? -3.113 18.955 7.940 1.00 0.00 53 ASN A N 10
ATOM 17613 C CA . ASN A 1 53 ? -2.845 19.574 6.653 1.00 0.00 53 ASN A CA 10
ATOM 17614 C C . ASN A 1 53 ? -1.452 19.160 6.174 1.00 0.00 53 ASN A C 10
ATOM 17615 O O . ASN A 1 53 ? -0.644 18.664 6.957 1.00 0.00 53 ASN A O 10
ATOM 17626 N N . LYS A 1 54 ? -1.214 19.378 4.889 1.00 0.00 54 LYS A N 10
ATOM 17627 C CA . LYS A 1 54 ? 0.067 19.034 4.296 1.00 0.00 54 LYS A CA 10
ATOM 17628 C C . LYS A 1 54 ? 0.532 17.684 4.844 1.00 0.00 54 LYS A C 10
ATOM 17629 O O . LYS A 1 54 ? 1.269 17.630 5.827 1.00 0.00 54 LYS A O 10
ATOM 17648 N N . GLN A 1 55 ? 0.081 16.627 4.185 1.00 0.00 55 GLN A N 10
ATOM 17649 C CA . GLN A 1 55 ? 0.442 15.280 4.594 1.00 0.00 55 GLN A CA 10
ATOM 17650 C C . GLN A 1 55 ? 1.947 15.061 4.433 1.00 0.00 55 GLN A C 10
ATOM 17651 O O . GLN A 1 55 ? 2.643 15.902 3.866 1.00 0.00 55 GLN A O 10
ATOM 17665 N N . LEU A 1 56 ? 2.406 13.928 4.943 1.00 0.00 56 LEU A N 10
ATOM 17666 C CA . LEU A 1 56 ? 3.817 13.588 4.863 1.00 0.00 56 LEU A CA 10
ATOM 17667 C C . LEU A 1 56 ? 3.979 12.283 4.081 1.00 0.00 56 LEU A C 10
ATOM 17668 O O . LEU A 1 56 ? 5.080 11.742 3.991 1.00 0.00 56 LEU A O 10
ATOM 17684 N N . LEU A 1 57 ? 2.866 11.814 3.537 1.00 0.00 57 LEU A N 10
ATOM 17685 C CA . LEU A 1 57 ? 2.871 10.583 2.766 1.00 0.00 57 LEU A CA 10
ATOM 17686 C C . LEU A 1 57 ? 2.075 10.790 1.476 1.00 0.00 57 LEU A C 10
ATOM 17687 O O . LEU A 1 57 ? 1.253 11.702 1.389 1.00 0.00 57 LEU A O 10
ATOM 17703 N N . GLN A 1 58 ? 2.346 9.930 0.506 1.00 0.00 58 GLN A N 10
ATOM 17704 C CA . GLN A 1 58 ? 1.665 10.008 -0.776 1.00 0.00 58 GLN A CA 10
ATOM 17705 C C . GLN A 1 58 ? 1.672 8.641 -1.464 1.00 0.00 58 GLN A C 10
ATOM 17706 O O . GLN A 1 58 ? 2.726 8.152 -1.869 1.00 0.00 58 GLN A O 10
ATOM 17720 N N . LEU A 1 59 ? 0.485 8.064 -1.576 1.00 0.00 59 LEU A N 10
ATOM 17721 C CA . LEU A 1 59 ? 0.341 6.764 -2.209 1.00 0.00 59 LEU A CA 10
ATOM 17722 C C . LEU A 1 59 ? 0.309 6.942 -3.728 1.00 0.00 59 LEU A C 10
ATOM 17723 O O . LEU A 1 59 ? -0.672 7.441 -4.277 1.00 0.00 59 LEU A O 10
ATOM 17739 N N . GLU A 1 60 ? 1.393 6.523 -4.364 1.00 0.00 60 GLU A N 10
ATOM 17740 C CA . GLU A 1 60 ? 1.501 6.630 -5.809 1.00 0.00 60 GLU A CA 10
ATOM 17741 C C . GLU A 1 60 ? 0.155 6.319 -6.466 1.00 0.00 60 GLU A C 10
ATOM 17742 O O . GLU A 1 60 ? -0.378 7.137 -7.214 1.00 0.00 60 GLU A O 10
ATOM 17754 N N . GLN A 1 61 ? -0.355 5.134 -6.164 1.00 0.00 61 GLN A N 10
ATOM 17755 C CA . GLN A 1 61 ? -1.629 4.705 -6.716 1.00 0.00 61 GLN A CA 10
ATOM 17756 C C . GLN A 1 61 ? -1.427 4.095 -8.104 1.00 0.00 61 GLN A C 10
ATOM 17757 O O . GLN A 1 61 ? -1.929 3.008 -8.388 1.00 0.00 61 GLN A O 10
ATOM 17771 N N . LYS A 1 62 ? -0.690 4.820 -8.933 1.00 0.00 62 LYS A N 10
ATOM 17772 C CA . LYS A 1 62 ? -0.416 4.364 -10.285 1.00 0.00 62 LYS A CA 10
ATOM 17773 C C . LYS A 1 62 ? 0.499 3.139 -10.229 1.00 0.00 62 LYS A C 10
ATOM 17774 O O . LYS A 1 62 ? 0.628 2.411 -11.213 1.00 0.00 62 LYS A O 10
ATOM 17793 N N . SER A 1 63 ? 1.109 2.948 -9.069 1.00 0.00 63 SER A N 10
ATOM 17794 C CA . SER A 1 63 ? 2.008 1.823 -8.872 1.00 0.00 63 SER A CA 10
ATOM 17795 C C . SER A 1 63 ? 1.506 0.947 -7.723 1.00 0.00 63 SER A C 10
ATOM 17796 O O . SER A 1 63 ? 1.402 -0.270 -7.864 1.00 0.00 63 SER A O 10
ATOM 17804 N N . GLY A 1 64 ? 1.207 1.601 -6.609 1.00 0.00 64 GLY A N 10
ATOM 17805 C CA . GLY A 1 64 ? 0.719 0.897 -5.436 1.00 0.00 64 GLY A CA 10
ATOM 17806 C C . GLY A 1 64 ? 1.792 0.835 -4.347 1.00 0.00 64 GLY A C 10
ATOM 17807 O O . GLY A 1 64 ? 1.972 -0.199 -3.707 1.00 0.00 64 GLY A O 10
ATOM 17811 N N . ASN A 1 65 ? 2.477 1.956 -4.172 1.00 0.00 65 ASN A N 10
ATOM 17812 C CA . ASN A 1 65 ? 3.527 2.042 -3.172 1.00 0.00 65 ASN A CA 10
ATOM 17813 C C . ASN A 1 65 ? 3.323 3.304 -2.331 1.00 0.00 65 ASN A C 10
ATOM 17814 O O . ASN A 1 65 ? 2.780 4.296 -2.816 1.00 0.00 65 ASN A O 10
ATOM 17825 N N . LEU A 1 66 ? 3.770 3.227 -1.086 1.00 0.00 66 LEU A N 10
ATOM 17826 C CA . LEU A 1 66 ? 3.644 4.351 -0.174 1.00 0.00 66 LEU A CA 10
ATOM 17827 C C . LEU A 1 66 ? 4.895 5.226 -0.274 1.00 0.00 66 LEU A C 10
ATOM 17828 O O . LEU A 1 66 ? 5.951 4.865 0.242 1.00 0.00 66 LEU A O 10
ATOM 17844 N N . LEU A 1 67 ? 4.733 6.359 -0.941 1.00 0.00 67 LEU A N 10
ATOM 17845 C CA . LEU A 1 67 ? 5.837 7.289 -1.115 1.00 0.00 67 LEU A CA 10
ATOM 17846 C C . LEU A 1 67 ? 5.662 8.466 -0.154 1.00 0.00 67 LEU A C 10
ATOM 17847 O O . LEU A 1 67 ? 4.567 9.014 -0.030 1.00 0.00 67 LEU A O 10
ATOM 17863 N N . LEU A 1 68 ? 6.757 8.822 0.501 1.00 0.00 68 LEU A N 10
ATOM 17864 C CA . LEU A 1 68 ? 6.739 9.924 1.447 1.00 0.00 68 LEU A CA 10
ATOM 17865 C C . LEU A 1 68 ? 6.457 11.228 0.698 1.00 0.00 68 LEU A C 10
ATOM 17866 O O . LEU A 1 68 ? 6.205 11.215 -0.506 1.00 0.00 68 LEU A O 10
ATOM 17882 N N . LYS A 1 69 ? 6.510 12.324 1.441 1.00 0.00 69 LYS A N 10
ATOM 17883 C CA . LYS A 1 69 ? 6.264 13.634 0.863 1.00 0.00 69 LYS A CA 10
ATOM 17884 C C . LYS A 1 69 ? 7.520 14.495 1.007 1.00 0.00 69 LYS A C 10
ATOM 17885 O O . LYS A 1 69 ? 8.000 15.068 0.031 1.00 0.00 69 LYS A O 10
ATOM 17904 N N . GLU A 1 70 ? 8.017 14.559 2.234 1.00 0.00 70 GLU A N 10
ATOM 17905 C CA . GLU A 1 70 ? 9.208 15.340 2.519 1.00 0.00 70 GLU A CA 10
ATOM 17906 C C . GLU A 1 70 ? 10.030 14.672 3.624 1.00 0.00 70 GLU A C 10
ATOM 17907 O O . GLU A 1 70 ? 9.714 13.563 4.052 1.00 0.00 70 GLU A O 10
ATOM 17919 N N . LYS A 1 71 ? 11.067 15.376 4.053 1.00 0.00 71 LYS A N 10
ATOM 17920 C CA . LYS A 1 71 ? 11.936 14.865 5.100 1.00 0.00 71 LYS A CA 10
ATOM 17921 C C . LYS A 1 71 ? 11.198 14.915 6.439 1.00 0.00 71 LYS A C 10
ATOM 17922 O O . LYS A 1 71 ? 10.807 15.988 6.897 1.00 0.00 71 LYS A O 10
ATOM 17941 N N . LEU A 1 72 ? 11.029 13.741 7.030 1.00 0.00 72 LEU A N 10
ATOM 17942 C CA . LEU A 1 72 ? 10.345 13.638 8.308 1.00 0.00 72 LEU A CA 10
ATOM 17943 C C . LEU A 1 72 ? 11.117 14.434 9.361 1.00 0.00 72 LEU A C 10
ATOM 17944 O O . LEU A 1 72 ? 12.324 14.255 9.517 1.00 0.00 72 LEU A O 10
ATOM 17960 N N . ASP A 1 73 ? 10.390 15.296 10.057 1.00 0.00 73 ASP A N 10
ATOM 17961 C CA . ASP A 1 73 ? 10.992 16.119 11.091 1.00 0.00 73 ASP A CA 10
ATOM 17962 C C . ASP A 1 73 ? 11.374 15.238 12.282 1.00 0.00 73 ASP A C 10
ATOM 17963 O O . ASP A 1 73 ? 10.589 15.074 13.214 1.00 0.00 73 ASP A O 10
ATOM 17972 N N . ARG A 1 74 ? 12.579 14.692 12.211 1.00 0.00 74 ARG A N 10
ATOM 17973 C CA . ARG A 1 74 ? 13.075 13.832 13.272 1.00 0.00 74 ARG A CA 10
ATOM 17974 C C . ARG A 1 74 ? 12.753 14.436 14.640 1.00 0.00 74 ARG A C 10
ATOM 17975 O O . ARG A 1 74 ? 12.098 13.801 15.465 1.00 0.00 74 ARG A O 10
ATOM 17996 N N . GLU A 1 75 ? 13.229 15.657 14.839 1.00 0.00 75 GLU A N 10
ATOM 17997 C CA . GLU A 1 75 ? 13.001 16.354 16.092 1.00 0.00 75 GLU A CA 10
ATOM 17998 C C . GLU A 1 75 ? 11.505 16.397 16.411 1.00 0.00 75 GLU A C 10
ATOM 17999 O O . GLU A 1 75 ? 11.056 15.789 17.381 1.00 0.00 75 GLU A O 10
ATOM 18011 N N . GLU A 1 76 ? 10.775 17.122 15.576 1.00 0.00 76 GLU A N 10
ATOM 18012 C CA . GLU A 1 76 ? 9.339 17.252 15.757 1.00 0.00 76 GLU A CA 10
ATOM 18013 C C . GLU A 1 76 ? 8.735 15.914 16.185 1.00 0.00 76 GLU A C 10
ATOM 18014 O O . GLU A 1 76 ? 8.312 15.758 17.330 1.00 0.00 76 GLU A O 10
ATOM 18026 N N . LEU A 1 77 ? 8.713 14.982 15.244 1.00 0.00 77 LEU A N 10
ATOM 18027 C CA . LEU A 1 77 ? 8.167 13.662 15.510 1.00 0.00 77 LEU A CA 10
ATOM 18028 C C . LEU A 1 77 ? 8.909 13.037 16.693 1.00 0.00 77 LEU A C 10
ATOM 18029 O O . LEU A 1 77 ? 8.409 13.043 17.817 1.00 0.00 77 LEU A O 10
ATOM 18045 N N . CYS A 1 78 ? 10.090 12.512 16.400 1.00 0.00 78 CYS A N 10
ATOM 18046 C CA . CYS A 1 78 ? 10.905 11.885 17.426 1.00 0.00 78 CYS A CA 10
ATOM 18047 C C . CYS A 1 78 ? 12.275 11.568 16.824 1.00 0.00 78 CYS A C 10
ATOM 18048 O O . CYS A 1 78 ? 13.288 12.118 17.252 1.00 0.00 78 CYS A O 10
ATOM 18055 N N . GLY A 1 79 ? 12.262 10.681 15.839 1.00 0.00 79 GLY A N 10
ATOM 18056 C CA . GLY A 1 79 ? 13.491 10.284 15.173 1.00 0.00 79 GLY A CA 10
ATOM 18057 C C . GLY A 1 79 ? 14.615 10.056 16.187 1.00 0.00 79 GLY A C 10
ATOM 18058 O O . GLY A 1 79 ? 15.712 10.591 16.034 1.00 0.00 79 GLY A O 10
ATOM 18062 N N . SER A 1 80 ? 14.302 9.261 17.199 1.00 0.00 80 SER A N 10
ATOM 18063 C CA . SER A 1 80 ? 15.272 8.955 18.238 1.00 0.00 80 SER A CA 10
ATOM 18064 C C . SER A 1 80 ? 14.665 7.983 19.251 1.00 0.00 80 SER A C 10
ATOM 18065 O O . SER A 1 80 ? 15.100 6.837 19.354 1.00 0.00 80 SER A O 10
ATOM 18073 N N . THR A 1 81 ? 13.668 8.475 19.972 1.00 0.00 81 THR A N 10
ATOM 18074 C CA . THR A 1 81 ? 12.997 7.664 20.973 1.00 0.00 81 THR A CA 10
ATOM 18075 C C . THR A 1 81 ? 12.218 6.529 20.305 1.00 0.00 81 THR A C 10
ATOM 18076 O O . THR A 1 81 ? 11.948 6.579 19.106 1.00 0.00 81 THR A O 10
ATOM 18087 N N . ASN A 1 82 ? 11.878 5.534 21.111 1.00 0.00 82 ASN A N 10
ATOM 18088 C CA . ASN A 1 82 ? 11.135 4.389 20.613 1.00 0.00 82 ASN A CA 10
ATOM 18089 C C . ASN A 1 82 ? 9.726 4.401 21.210 1.00 0.00 82 ASN A C 10
ATOM 18090 O O . ASN A 1 82 ? 9.482 5.058 22.220 1.00 0.00 82 ASN A O 10
ATOM 18101 N N . PRO A 1 83 ? 8.812 3.648 20.541 1.00 0.00 83 PRO A N 10
ATOM 18102 C CA . PRO A 1 83 ? 9.184 2.900 19.352 1.00 0.00 83 PRO A CA 10
ATOM 18103 C C . PRO A 1 83 ? 9.348 3.831 18.149 1.00 0.00 83 PRO A C 10
ATOM 18104 O O . PRO A 1 83 ? 10.259 3.653 17.342 1.00 0.00 83 PRO A O 10
ATOM 18115 N N . CYS A 1 84 ? 8.452 4.803 18.066 1.00 0.00 84 CYS A N 10
ATOM 18116 C CA . CYS A 1 84 ? 8.486 5.762 16.975 1.00 0.00 84 CYS A CA 10
ATOM 18117 C C . CYS A 1 84 ? 7.763 5.148 15.774 1.00 0.00 84 CYS A C 10
ATOM 18118 O O . CYS A 1 84 ? 8.393 4.535 14.914 1.00 0.00 84 CYS A O 10
ATOM 18125 N N . ILE A 1 85 ? 6.452 5.335 15.754 1.00 0.00 85 ILE A N 10
ATOM 18126 C CA . ILE A 1 85 ? 5.637 4.808 14.673 1.00 0.00 85 ILE A CA 10
ATOM 18127 C C . ILE A 1 85 ? 4.760 5.927 14.108 1.00 0.00 85 ILE A C 10
ATOM 18128 O O . ILE A 1 85 ? 4.068 6.616 14.856 1.00 0.00 85 ILE A O 10
ATOM 18144 N N . LEU A 1 86 ? 4.818 6.074 12.793 1.00 0.00 86 LEU A N 10
ATOM 18145 C CA . LEU A 1 86 ? 4.037 7.098 12.119 1.00 0.00 86 LEU A CA 10
ATOM 18146 C C . LEU A 1 86 ? 2.560 6.701 12.136 1.00 0.00 86 LEU A C 10
ATOM 18147 O O . LEU A 1 86 ? 2.224 5.535 11.932 1.00 0.00 86 LEU A O 10
ATOM 18163 N N . HIS A 1 87 ? 1.716 7.693 12.382 1.00 0.00 87 HIS A N 10
ATOM 18164 C CA . HIS A 1 87 ? 0.282 7.461 12.428 1.00 0.00 87 HIS A CA 10
ATOM 18165 C C . HIS A 1 87 ? -0.342 7.841 11.084 1.00 0.00 87 HIS A C 10
ATOM 18166 O O . HIS A 1 87 ? -0.297 9.001 10.679 1.00 0.00 87 HIS A O 10
ATOM 18180 N N . PHE A 1 88 ? -0.912 6.839 10.429 1.00 0.00 88 PHE A N 10
ATOM 18181 C CA . PHE A 1 88 ? -1.545 7.053 9.139 1.00 0.00 88 PHE A CA 10
ATOM 18182 C C . PHE A 1 88 ? -2.738 6.114 8.952 1.00 0.00 88 PHE A C 10
ATOM 18183 O O . PHE A 1 88 ? -2.928 5.182 9.732 1.00 0.00 88 PHE A O 10
ATOM 18200 N N . GLN A 1 89 ? -3.512 6.391 7.912 1.00 0.00 89 GLN A N 10
ATOM 18201 C CA . GLN A 1 89 ? -4.681 5.583 7.612 1.00 0.00 89 GLN A CA 10
ATOM 18202 C C . GLN A 1 89 ? -4.966 5.599 6.109 1.00 0.00 89 GLN A C 10
ATOM 18203 O O . GLN A 1 89 ? -4.681 6.584 5.430 1.00 0.00 89 GLN A O 10
ATOM 18217 N N . VAL A 1 90 ? -5.526 4.496 5.634 1.00 0.00 90 VAL A N 10
ATOM 18218 C CA . VAL A 1 90 ? -5.853 4.371 4.224 1.00 0.00 90 VAL A CA 10
ATOM 18219 C C . VAL A 1 90 ? -7.296 4.826 3.997 1.00 0.00 90 VAL A C 10
ATOM 18220 O O . VAL A 1 90 ? -8.234 4.181 4.462 1.00 0.00 90 VAL A O 10
ATOM 18233 N N . LEU A 1 91 ? -7.429 5.934 3.282 1.00 0.00 91 LEU A N 10
ATOM 18234 C CA . LEU A 1 91 ? -8.742 6.482 2.988 1.00 0.00 91 LEU A CA 10
ATOM 18235 C C . LEU A 1 91 ? -9.277 5.849 1.702 1.00 0.00 91 LEU A C 10
ATOM 18236 O O . LEU A 1 91 ? -8.557 5.744 0.710 1.00 0.00 91 LEU A O 10
ATOM 18252 N N . LEU A 1 92 ? -10.538 5.445 1.760 1.00 0.00 92 LEU A N 10
ATOM 18253 C CA . LEU A 1 92 ? -11.178 4.825 0.612 1.00 0.00 92 LEU A CA 10
ATOM 18254 C C . LEU A 1 92 ? -12.443 5.609 0.255 1.00 0.00 92 LEU A C 10
ATOM 18255 O O . LEU A 1 92 ? -13.095 6.175 1.131 1.00 0.00 92 LEU A O 10
ATOM 18271 N N . LYS A 1 93 ? -12.751 5.617 -1.034 1.00 0.00 93 LYS A N 10
ATOM 18272 C CA . LYS A 1 93 ? -13.926 6.322 -1.518 1.00 0.00 93 LYS A CA 10
ATOM 18273 C C . LYS A 1 93 ? -15.075 5.327 -1.697 1.00 0.00 93 LYS A C 10
ATOM 18274 O O . LYS A 1 93 ? -14.887 4.122 -1.536 1.00 0.00 93 LYS A O 10
ATOM 18293 N N . SER A 1 94 ? -16.238 5.868 -2.027 1.00 0.00 94 SER A N 10
ATOM 18294 C CA . SER A 1 94 ? -17.417 5.043 -2.230 1.00 0.00 94 SER A CA 10
ATOM 18295 C C . SER A 1 94 ? -17.019 3.709 -2.863 1.00 0.00 94 SER A C 10
ATOM 18296 O O . SER A 1 94 ? -16.597 3.667 -4.018 1.00 0.00 94 SER A O 10
ATOM 18304 N N . PRO A 1 95 ? -17.171 2.623 -2.059 1.00 0.00 95 PRO A N 10
ATOM 18305 C CA . PRO A 1 95 ? -17.677 2.760 -0.704 1.00 0.00 95 PRO A CA 10
ATOM 18306 C C . PRO A 1 95 ? -16.608 3.341 0.224 1.00 0.00 95 PRO A C 10
ATOM 18307 O O . PRO A 1 95 ? -15.525 2.774 0.362 1.00 0.00 95 PRO A O 10
ATOM 18318 N N . VAL A 1 96 ? -16.950 4.464 0.837 1.00 0.00 96 VAL A N 10
ATOM 18319 C CA . VAL A 1 96 ? -16.034 5.128 1.749 1.00 0.00 96 VAL A CA 10
ATOM 18320 C C . VAL A 1 96 ? -15.619 4.151 2.850 1.00 0.00 96 VAL A C 10
ATOM 18321 O O . VAL A 1 96 ? -16.469 3.535 3.491 1.00 0.00 96 VAL A O 10
ATOM 18334 N N . GLN A 1 97 ? -14.312 4.039 3.036 1.00 0.00 97 GLN A N 10
ATOM 18335 C CA . GLN A 1 97 ? -13.774 3.146 4.049 1.00 0.00 97 GLN A CA 10
ATOM 18336 C C . GLN A 1 97 ? -12.430 3.671 4.559 1.00 0.00 97 GLN A C 10
ATOM 18337 O O . GLN A 1 97 ? -11.801 4.507 3.913 1.00 0.00 97 GLN A O 10
ATOM 18351 N N . PHE A 1 98 ? -12.030 3.158 5.713 1.00 0.00 98 PHE A N 10
ATOM 18352 C CA . PHE A 1 98 ? -10.773 3.564 6.317 1.00 0.00 98 PHE A CA 10
ATOM 18353 C C . PHE A 1 98 ? -10.080 2.378 6.992 1.00 0.00 98 PHE A C 10
ATOM 18354 O O . PHE A 1 98 ? -10.740 1.441 7.438 1.00 0.00 98 PHE A O 10
ATOM 18371 N N . ILE A 1 99 ? -8.758 2.458 7.045 1.00 0.00 99 ILE A N 10
ATOM 18372 C CA . ILE A 1 99 ? -7.969 1.403 7.657 1.00 0.00 99 ILE A CA 10
ATOM 18373 C C . ILE A 1 99 ? -6.966 2.023 8.633 1.00 0.00 99 ILE A C 10
ATOM 18374 O O . ILE A 1 99 ? -6.610 3.193 8.502 1.00 0.00 99 ILE A O 10
ATOM 18390 N N . GLN A 1 100 ? -6.540 1.211 9.588 1.00 0.00 100 GLN A N 10
ATOM 18391 C CA . GLN A 1 100 ? -5.585 1.665 10.585 1.00 0.00 100 GLN A CA 10
ATOM 18392 C C . GLN A 1 100 ? -4.235 0.974 10.381 1.00 0.00 100 GLN A C 10
ATOM 18393 O O . GLN A 1 100 ? -4.011 -0.121 10.893 1.00 0.00 100 GLN A O 10
ATOM 18407 N N . GLY A 1 101 ? -3.371 1.643 9.632 1.00 0.00 101 GLY A N 10
ATOM 18408 C CA . GLY A 1 101 ? -2.050 1.107 9.354 1.00 0.00 101 GLY A CA 10
ATOM 18409 C C . GLY A 1 101 ? -1.023 1.630 10.361 1.00 0.00 101 GLY A C 10
ATOM 18410 O O . GLY A 1 101 ? -1.361 2.413 11.248 1.00 0.00 101 GLY A O 10
ATOM 18414 N N . GLU A 1 102 ? 0.210 1.177 10.190 1.00 0.00 102 GLU A N 10
ATOM 18415 C CA . GLU A 1 102 ? 1.288 1.589 11.073 1.00 0.00 102 GLU A CA 10
ATOM 18416 C C . GLU A 1 102 ? 2.620 1.591 10.319 1.00 0.00 102 GLU A C 10
ATOM 18417 O O . GLU A 1 102 ? 2.763 0.913 9.303 1.00 0.00 102 GLU A O 10
ATOM 18429 N N . ILE A 1 103 ? 3.561 2.360 10.847 1.00 0.00 103 ILE A N 10
ATOM 18430 C CA . ILE A 1 103 ? 4.876 2.459 10.236 1.00 0.00 103 ILE A CA 10
ATOM 18431 C C . ILE A 1 103 ? 5.947 2.203 11.299 1.00 0.00 103 ILE A C 10
ATOM 18432 O O . ILE A 1 103 ? 6.204 3.058 12.145 1.00 0.00 103 ILE A O 10
ATOM 18448 N N . GLN A 1 104 ? 6.542 1.022 11.221 1.00 0.00 104 GLN A N 10
ATOM 18449 C CA . GLN A 1 104 ? 7.579 0.643 12.165 1.00 0.00 104 GLN A CA 10
ATOM 18450 C C . GLN A 1 104 ? 8.940 1.161 11.696 1.00 0.00 104 GLN A C 10
ATOM 18451 O O . GLN A 1 104 ? 9.225 1.172 10.500 1.00 0.00 104 GLN A O 10
ATOM 18465 N N . LEU A 1 105 ? 9.743 1.579 12.663 1.00 0.00 105 LEU A N 10
ATOM 18466 C CA . LEU A 1 105 ? 11.067 2.098 12.364 1.00 0.00 105 LEU A CA 10
ATOM 18467 C C . LEU A 1 105 ? 12.021 0.930 12.103 1.00 0.00 105 LEU A C 10
ATOM 18468 O O . LEU A 1 105 ? 12.216 0.078 12.968 1.00 0.00 105 LEU A O 10
ATOM 18484 N N . GLN A 1 106 ? 12.590 0.928 10.906 1.00 0.00 106 GLN A N 10
ATOM 18485 C CA . GLN A 1 106 ? 13.518 -0.122 10.521 1.00 0.00 106 GLN A CA 10
ATOM 18486 C C . GLN A 1 106 ? 14.452 -0.458 11.685 1.00 0.00 106 GLN A C 10
ATOM 18487 O O . GLN A 1 106 ? 15.330 0.331 12.029 1.00 0.00 106 GLN A O 10
ATOM 18501 N N . ASP A 1 107 ? 14.230 -1.632 12.259 1.00 0.00 107 ASP A N 10
ATOM 18502 C CA . ASP A 1 107 ? 15.040 -2.082 13.378 1.00 0.00 107 ASP A CA 10
ATOM 18503 C C . ASP A 1 107 ? 16.309 -2.752 12.846 1.00 0.00 107 ASP A C 10
ATOM 18504 O O . ASP A 1 107 ? 16.236 -3.665 12.025 1.00 0.00 107 ASP A O 10
ATOM 18513 N N . VAL A 1 108 ? 17.443 -2.271 13.334 1.00 0.00 108 VAL A N 10
ATOM 18514 C CA . VAL A 1 108 ? 18.726 -2.812 12.918 1.00 0.00 108 VAL A CA 10
ATOM 18515 C C . VAL A 1 108 ? 18.640 -4.339 12.872 1.00 0.00 108 VAL A C 10
ATOM 18516 O O . VAL A 1 108 ? 18.178 -4.967 13.823 1.00 0.00 108 VAL A O 10
ATOM 18529 N N . ASN A 1 109 ? 19.093 -4.891 11.756 1.00 0.00 109 ASN A N 10
ATOM 18530 C CA . ASN A 1 109 ? 19.073 -6.333 11.573 1.00 0.00 109 ASN A CA 10
ATOM 18531 C C . ASN A 1 109 ? 19.875 -6.695 10.322 1.00 0.00 109 ASN A C 10
ATOM 18532 O O . ASN A 1 109 ? 19.496 -6.331 9.210 1.00 0.00 109 ASN A O 10
ATOM 18543 N N . ASP A 1 110 ? 20.970 -7.407 10.545 1.00 0.00 110 ASP A N 10
ATOM 18544 C CA . ASP A 1 110 ? 21.829 -7.823 9.449 1.00 0.00 110 ASP A CA 10
ATOM 18545 C C . ASP A 1 110 ? 21.497 -9.266 9.066 1.00 0.00 110 ASP A C 10
ATOM 18546 O O . ASP A 1 110 ? 21.293 -10.112 9.935 1.00 0.00 110 ASP A O 10
ATOM 18555 N N . HIS A 1 111 ? 21.453 -9.504 7.763 1.00 0.00 111 HIS A N 10
ATOM 18556 C CA . HIS A 1 111 ? 21.150 -10.830 7.254 1.00 0.00 111 HIS A CA 10
ATOM 18557 C C . HIS A 1 111 ? 21.356 -10.858 5.738 1.00 0.00 111 HIS A C 10
ATOM 18558 O O . HIS A 1 111 ? 21.537 -9.814 5.114 1.00 0.00 111 HIS A O 10
ATOM 18572 N N . ALA A 1 112 ? 21.320 -12.064 5.190 1.00 0.00 112 ALA A N 10
ATOM 18573 C CA . ALA A 1 112 ? 21.501 -12.241 3.760 1.00 0.00 112 ALA A CA 10
ATOM 18574 C C . ALA A 1 112 ? 20.145 -12.524 3.110 1.00 0.00 112 ALA A C 10
ATOM 18575 O O . ALA A 1 112 ? 19.289 -13.172 3.710 1.00 0.00 112 ALA A O 10
ATOM 18582 N N . PRO A 1 113 ? 19.988 -12.011 1.860 1.00 0.00 113 PRO A N 10
ATOM 18583 C CA . PRO A 1 113 ? 18.751 -12.202 1.123 1.00 0.00 113 PRO A CA 10
ATOM 18584 C C . PRO A 1 113 ? 18.647 -13.632 0.587 1.00 0.00 113 PRO A C 10
ATOM 18585 O O . PRO A 1 113 ? 19.586 -14.416 0.714 1.00 0.00 113 PRO A O 10
ATOM 18596 N N . GLU A 1 114 ? 17.497 -13.927 -0.001 1.00 0.00 114 GLU A N 10
ATOM 18597 C CA . GLU A 1 114 ? 17.258 -15.248 -0.557 1.00 0.00 114 GLU A CA 10
ATOM 18598 C C . GLU A 1 114 ? 17.120 -15.167 -2.079 1.00 0.00 114 GLU A C 10
ATOM 18599 O O . GLU A 1 114 ? 16.320 -14.387 -2.592 1.00 0.00 114 GLU A O 10
ATOM 18611 N N . PHE A 1 115 ? 17.912 -15.984 -2.757 1.00 0.00 115 PHE A N 10
ATOM 18612 C CA . PHE A 1 115 ? 17.888 -16.014 -4.210 1.00 0.00 115 PHE A CA 10
ATOM 18613 C C . PHE A 1 115 ? 16.749 -16.899 -4.721 1.00 0.00 115 PHE A C 10
ATOM 18614 O O . PHE A 1 115 ? 16.132 -17.631 -3.948 1.00 0.00 115 PHE A O 10
ATOM 18631 N N . MET A 1 116 ? 16.504 -16.802 -6.019 1.00 0.00 116 MET A N 10
ATOM 18632 C CA . MET A 1 116 ? 15.451 -17.585 -6.643 1.00 0.00 116 MET A CA 10
ATOM 18633 C C . MET A 1 116 ? 15.816 -19.070 -6.675 1.00 0.00 116 MET A C 10
ATOM 18634 O O . MET A 1 116 ? 16.977 -19.431 -6.489 1.00 0.00 116 MET A O 10
ATOM 18648 N N . GLU A 1 117 ? 14.804 -19.891 -6.912 1.00 0.00 117 GLU A N 10
ATOM 18649 C CA . GLU A 1 117 ? 15.004 -21.329 -6.971 1.00 0.00 117 GLU A CA 10
ATOM 18650 C C . GLU A 1 117 ? 13.735 -22.021 -7.472 1.00 0.00 117 GLU A C 10
ATOM 18651 O O . GLU A 1 117 ? 12.628 -21.660 -7.076 1.00 0.00 117 GLU A O 10
ATOM 18663 N N . ASP A 1 118 ? 13.938 -23.005 -8.336 1.00 0.00 118 ASP A N 10
ATOM 18664 C CA . ASP A 1 118 ? 12.824 -23.751 -8.896 1.00 0.00 118 ASP A CA 10
ATOM 18665 C C . ASP A 1 118 ? 12.886 -25.198 -8.402 1.00 0.00 118 ASP A C 10
ATOM 18666 O O . ASP A 1 118 ? 13.961 -25.703 -8.081 1.00 0.00 118 ASP A O 10
ATOM 18675 N N . GLU A 1 119 ? 11.720 -25.825 -8.356 1.00 0.00 119 GLU A N 10
ATOM 18676 C CA . GLU A 1 119 ? 11.628 -27.203 -7.907 1.00 0.00 119 GLU A CA 10
ATOM 18677 C C . GLU A 1 119 ? 10.911 -28.057 -8.955 1.00 0.00 119 GLU A C 10
ATOM 18678 O O . GLU A 1 119 ? 9.935 -27.615 -9.559 1.00 0.00 119 GLU A O 10
ATOM 18690 N N . SER A 1 120 ? 11.425 -29.264 -9.140 1.00 0.00 120 SER A N 10
ATOM 18691 C CA . SER A 1 120 ? 10.846 -30.184 -10.105 1.00 0.00 120 SER A CA 10
ATOM 18692 C C . SER A 1 120 ? 10.445 -31.487 -9.411 1.00 0.00 120 SER A C 10
ATOM 18693 O O . SER A 1 120 ? 11.276 -32.372 -9.217 1.00 0.00 120 SER A O 10
ATOM 18701 N N . GLY A 1 121 ? 9.170 -31.563 -9.057 1.00 0.00 121 GLY A N 10
ATOM 18702 C CA . GLY A 1 121 ? 8.648 -32.743 -8.389 1.00 0.00 121 GLY A CA 10
ATOM 18703 C C . GLY A 1 121 ? 8.447 -33.890 -9.381 1.00 0.00 121 GLY A C 10
ATOM 18704 O O . GLY A 1 121 ? 8.161 -33.658 -10.555 1.00 0.00 121 GLY A O 10
ATOM 18708 N N . PRO A 1 122 ? 8.608 -35.136 -8.859 1.00 0.00 122 PRO A N 10
ATOM 18709 C CA . PRO A 1 122 ? 8.447 -36.320 -9.686 1.00 0.00 122 PRO A CA 10
ATOM 18710 C C . PRO A 1 122 ? 6.969 -36.593 -9.971 1.00 0.00 122 PRO A C 10
ATOM 18711 O O . PRO A 1 122 ? 6.093 -36.041 -9.307 1.00 0.00 122 PRO A O 10
ATOM 18722 N N . SER A 1 123 ? 6.737 -37.445 -10.959 1.00 0.00 123 SER A N 10
ATOM 18723 C CA . SER A 1 123 ? 5.380 -37.798 -11.340 1.00 0.00 123 SER A CA 10
ATOM 18724 C C . SER A 1 123 ? 5.081 -39.241 -10.931 1.00 0.00 123 SER A C 10
ATOM 18725 O O . SER A 1 123 ? 5.997 -40.037 -10.731 1.00 0.00 123 SER A O 10
ATOM 18733 N N . SER A 1 124 ? 3.794 -39.536 -10.818 1.00 0.00 124 SER A N 10
ATOM 18734 C CA . SER A 1 124 ? 3.362 -40.870 -10.437 1.00 0.00 124 SER A CA 10
ATOM 18735 C C . SER A 1 124 ? 2.376 -41.417 -11.471 1.00 0.00 124 SER A C 10
ATOM 18736 O O . SER A 1 124 ? 1.696 -40.650 -12.151 1.00 0.00 124 SER A O 10
ATOM 18744 N N . GLY A 1 125 ? 2.330 -42.738 -11.557 1.00 0.00 125 GLY A N 10
ATOM 18745 C CA . GLY A 1 125 ? 1.439 -43.396 -12.497 1.00 0.00 125 GLY A CA 10
ATOM 18746 C C . GLY A 1 125 ? 2.224 -44.269 -13.478 1.00 0.00 125 GLY A C 10
ATOM 18747 O O . GLY A 1 125 ? 2.177 -45.496 -13.398 1.00 0.00 125 GLY A O 10
ATOM 18751 N N . GLY A 1 1 ? -14.155 -24.631 37.071 1.00 0.00 1 GLY A N 11
ATOM 18752 C CA . GLY A 1 1 ? -13.381 -24.240 35.905 1.00 0.00 1 GLY A CA 11
ATOM 18753 C C . GLY A 1 1 ? -13.073 -22.742 35.929 1.00 0.00 1 GLY A C 11
ATOM 18754 O O . GLY A 1 1 ? -13.135 -22.108 36.982 1.00 0.00 1 GLY A O 11
ATOM 18758 N N . SER A 1 2 ? -12.746 -22.218 34.757 1.00 0.00 2 SER A N 11
ATOM 18759 C CA . SER A 1 2 ? -12.428 -20.806 34.630 1.00 0.00 2 SER A CA 11
ATOM 18760 C C . SER A 1 2 ? -12.072 -20.478 33.179 1.00 0.00 2 SER A C 11
ATOM 18761 O O . SER A 1 2 ? -11.469 -21.294 32.484 1.00 0.00 2 SER A O 11
ATOM 18769 N N . SER A 1 3 ? -12.462 -19.282 32.764 1.00 0.00 3 SER A N 11
ATOM 18770 C CA . SER A 1 3 ? -12.192 -18.836 31.407 1.00 0.00 3 SER A CA 11
ATOM 18771 C C . SER A 1 3 ? -12.060 -17.312 31.374 1.00 0.00 3 SER A C 11
ATOM 18772 O O . SER A 1 3 ? -12.328 -16.640 32.369 1.00 0.00 3 SER A O 11
ATOM 18780 N N . GLY A 1 4 ? -11.647 -16.810 30.219 1.00 0.00 4 GLY A N 11
ATOM 18781 C CA . GLY A 1 4 ? -11.476 -15.378 30.043 1.00 0.00 4 GLY A CA 11
ATOM 18782 C C . GLY A 1 4 ? -11.825 -14.956 28.615 1.00 0.00 4 GLY A C 11
ATOM 18783 O O . GLY A 1 4 ? -12.412 -15.730 27.860 1.00 0.00 4 GLY A O 11
ATOM 18787 N N . SER A 1 5 ? -11.450 -13.728 28.286 1.00 0.00 5 SER A N 11
ATOM 18788 C CA . SER A 1 5 ? -11.716 -13.194 26.962 1.00 0.00 5 SER A CA 11
ATOM 18789 C C . SER A 1 5 ? -11.218 -11.750 26.871 1.00 0.00 5 SER A C 11
ATOM 18790 O O . SER A 1 5 ? -11.215 -11.027 27.866 1.00 0.00 5 SER A O 11
ATOM 18798 N N . SER A 1 6 ? -10.809 -11.373 25.668 1.00 0.00 6 SER A N 11
ATOM 18799 C CA . SER A 1 6 ? -10.311 -10.028 25.434 1.00 0.00 6 SER A CA 11
ATOM 18800 C C . SER A 1 6 ? -10.090 -9.805 23.937 1.00 0.00 6 SER A C 11
ATOM 18801 O O . SER A 1 6 ? -9.885 -10.759 23.187 1.00 0.00 6 SER A O 11
ATOM 18809 N N . GLY A 1 7 ? -10.138 -8.540 23.546 1.00 0.00 7 GLY A N 11
ATOM 18810 C CA . GLY A 1 7 ? -9.945 -8.180 22.151 1.00 0.00 7 GLY A CA 11
ATOM 18811 C C . GLY A 1 7 ? -10.478 -6.774 21.869 1.00 0.00 7 GLY A C 11
ATOM 18812 O O . GLY A 1 7 ? -11.385 -6.302 22.553 1.00 0.00 7 GLY A O 11
ATOM 18816 N N . ALA A 1 8 ? -9.892 -6.145 20.862 1.00 0.00 8 ALA A N 11
ATOM 18817 C CA . ALA A 1 8 ? -10.297 -4.802 20.481 1.00 0.00 8 ALA A CA 11
ATOM 18818 C C . ALA A 1 8 ? -9.488 -4.357 19.261 1.00 0.00 8 ALA A C 11
ATOM 18819 O O . ALA A 1 8 ? -8.464 -4.957 18.938 1.00 0.00 8 ALA A O 11
ATOM 18826 N N . GLY A 1 9 ? -9.978 -3.308 18.617 1.00 0.00 9 GLY A N 11
ATOM 18827 C CA . GLY A 1 9 ? -9.313 -2.775 17.440 1.00 0.00 9 GLY A CA 11
ATOM 18828 C C . GLY A 1 9 ? -7.815 -2.590 17.693 1.00 0.00 9 GLY A C 11
ATOM 18829 O O . GLY A 1 9 ? -7.403 -2.298 18.814 1.00 0.00 9 GLY A O 11
ATOM 18833 N N . SER A 1 10 ? -7.042 -2.767 16.631 1.00 0.00 10 SER A N 11
ATOM 18834 C CA . SER A 1 10 ? -5.599 -2.624 16.724 1.00 0.00 10 SER A CA 11
ATOM 18835 C C . SER A 1 10 ? -5.000 -2.450 15.327 1.00 0.00 10 SER A C 11
ATOM 18836 O O . SER A 1 10 ? -5.714 -2.522 14.328 1.00 0.00 10 SER A O 11
ATOM 18844 N N . ALA A 1 11 ? -3.695 -2.224 15.302 1.00 0.00 11 ALA A N 11
ATOM 18845 C CA . ALA A 1 11 ? -2.991 -2.040 14.044 1.00 0.00 11 ALA A CA 11
ATOM 18846 C C . ALA A 1 11 ? -3.361 -3.175 13.087 1.00 0.00 11 ALA A C 11
ATOM 18847 O O . ALA A 1 11 ? -3.286 -4.348 13.450 1.00 0.00 11 ALA A O 11
ATOM 18854 N N . THR A 1 12 ? -3.752 -2.786 11.882 1.00 0.00 12 THR A N 11
ATOM 18855 C CA . THR A 1 12 ? -4.133 -3.757 10.870 1.00 0.00 12 THR A CA 11
ATOM 18856 C C . THR A 1 12 ? -2.949 -4.060 9.949 1.00 0.00 12 THR A C 11
ATOM 18857 O O . THR A 1 12 ? -2.812 -5.179 9.457 1.00 0.00 12 THR A O 11
ATOM 18868 N N . ILE A 1 13 ? -2.125 -3.044 9.743 1.00 0.00 13 ILE A N 11
ATOM 18869 C CA . ILE A 1 13 ? -0.957 -3.188 8.890 1.00 0.00 13 ILE A CA 11
ATOM 18870 C C . ILE A 1 13 ? 0.258 -2.576 9.590 1.00 0.00 13 ILE A C 11
ATOM 18871 O O . ILE A 1 13 ? 0.123 -1.627 10.360 1.00 0.00 13 ILE A O 11
ATOM 18887 N N . THR A 1 14 ? 1.418 -3.145 9.296 1.00 0.00 14 THR A N 11
ATOM 18888 C CA . THR A 1 14 ? 2.657 -2.668 9.887 1.00 0.00 14 THR A CA 11
ATOM 18889 C C . THR A 1 14 ? 3.743 -2.537 8.817 1.00 0.00 14 THR A C 11
ATOM 18890 O O . THR A 1 14 ? 4.146 -3.529 8.212 1.00 0.00 14 THR A O 11
ATOM 18901 N N . TYR A 1 15 ? 4.186 -1.305 8.616 1.00 0.00 15 TYR A N 11
ATOM 18902 C CA . TYR A 1 15 ? 5.217 -1.032 7.630 1.00 0.00 15 TYR A CA 11
ATOM 18903 C C . TYR A 1 15 ? 6.602 -1.003 8.279 1.00 0.00 15 TYR A C 11
ATOM 18904 O O . TYR A 1 15 ? 6.720 -0.836 9.492 1.00 0.00 15 TYR A O 11
ATOM 18922 N N . SER A 1 16 ? 7.616 -1.168 7.442 1.00 0.00 16 SER A N 11
ATOM 18923 C CA . SER A 1 16 ? 8.989 -1.163 7.919 1.00 0.00 16 SER A CA 11
ATOM 18924 C C . SER A 1 16 ? 9.845 -0.248 7.040 1.00 0.00 16 SER A C 11
ATOM 18925 O O . SER A 1 16 ? 10.186 -0.606 5.913 1.00 0.00 16 SER A O 11
ATOM 18933 N N . VAL A 1 17 ? 10.167 0.914 7.588 1.00 0.00 17 VAL A N 11
ATOM 18934 C CA . VAL A 1 17 ? 10.977 1.882 6.868 1.00 0.00 17 VAL A CA 11
ATOM 18935 C C . VAL A 1 17 ? 12.159 2.303 7.743 1.00 0.00 17 VAL A C 11
ATOM 18936 O O . VAL A 1 17 ? 12.002 2.516 8.945 1.00 0.00 17 VAL A O 11
ATOM 18949 N N . LEU A 1 18 ? 13.316 2.411 7.107 1.00 0.00 18 LEU A N 11
ATOM 18950 C CA . LEU A 1 18 ? 14.524 2.803 7.813 1.00 0.00 18 LEU A CA 11
ATOM 18951 C C . LEU A 1 18 ? 14.443 4.290 8.166 1.00 0.00 18 LEU A C 11
ATOM 18952 O O . LEU A 1 18 ? 13.389 4.908 8.027 1.00 0.00 18 LEU A O 11
ATOM 18968 N N . GLU A 1 19 ? 15.571 4.820 8.617 1.00 0.00 19 GLU A N 11
ATOM 18969 C CA . GLU A 1 19 ? 15.641 6.222 8.992 1.00 0.00 19 GLU A CA 11
ATOM 18970 C C . GLU A 1 19 ? 16.268 7.042 7.863 1.00 0.00 19 GLU A C 11
ATOM 18971 O O . GLU A 1 19 ? 16.275 8.272 7.914 1.00 0.00 19 GLU A O 11
ATOM 18983 N N . GLU A 1 20 ? 16.780 6.330 6.871 1.00 0.00 20 GLU A N 11
ATOM 18984 C CA . GLU A 1 20 ? 17.409 6.976 5.731 1.00 0.00 20 GLU A CA 11
ATOM 18985 C C . GLU A 1 20 ? 16.368 7.277 4.651 1.00 0.00 20 GLU A C 11
ATOM 18986 O O . GLU A 1 20 ? 16.616 7.058 3.466 1.00 0.00 20 GLU A O 11
ATOM 18998 N N . THR A 1 21 ? 15.224 7.774 5.098 1.00 0.00 21 THR A N 11
ATOM 18999 C CA . THR A 1 21 ? 14.144 8.106 4.185 1.00 0.00 21 THR A CA 11
ATOM 19000 C C . THR A 1 21 ? 14.228 9.577 3.772 1.00 0.00 21 THR A C 11
ATOM 19001 O O . THR A 1 21 ? 14.265 10.463 4.625 1.00 0.00 21 THR A O 11
ATOM 19012 N N . ASP A 1 22 ? 14.257 9.792 2.465 1.00 0.00 22 ASP A N 11
ATOM 19013 C CA . ASP A 1 22 ? 14.337 11.140 1.929 1.00 0.00 22 ASP A CA 11
ATOM 19014 C C . ASP A 1 22 ? 13.125 11.400 1.032 1.00 0.00 22 ASP A C 11
ATOM 19015 O O . ASP A 1 22 ? 12.285 10.521 0.848 1.00 0.00 22 ASP A O 11
ATOM 19024 N N . ARG A 1 23 ? 13.074 12.611 0.498 1.00 0.00 23 ARG A N 11
ATOM 19025 C CA . ARG A 1 23 ? 11.979 12.998 -0.375 1.00 0.00 23 ARG A CA 11
ATOM 19026 C C . ARG A 1 23 ? 11.885 12.040 -1.564 1.00 0.00 23 ARG A C 11
ATOM 19027 O O . ARG A 1 23 ? 12.671 12.134 -2.506 1.00 0.00 23 ARG A O 11
ATOM 19048 N N . GLY A 1 24 ? 10.916 11.140 -1.483 1.00 0.00 24 GLY A N 11
ATOM 19049 C CA . GLY A 1 24 ? 10.709 10.165 -2.541 1.00 0.00 24 GLY A CA 11
ATOM 19050 C C . GLY A 1 24 ? 11.257 8.795 -2.139 1.00 0.00 24 GLY A C 11
ATOM 19051 O O . GLY A 1 24 ? 11.955 8.148 -2.919 1.00 0.00 24 GLY A O 11
ATOM 19055 N N . SER A 1 25 ? 10.921 8.392 -0.922 1.00 0.00 25 SER A N 11
ATOM 19056 C CA . SER A 1 25 ? 11.372 7.110 -0.407 1.00 0.00 25 SER A CA 11
ATOM 19057 C C . SER A 1 25 ? 10.194 6.138 -0.319 1.00 0.00 25 SER A C 11
ATOM 19058 O O . SER A 1 25 ? 9.083 6.534 0.031 1.00 0.00 25 SER A O 11
ATOM 19066 N N . LEU A 1 26 ? 10.476 4.885 -0.643 1.00 0.00 26 LEU A N 11
ATOM 19067 C CA . LEU A 1 26 ? 9.453 3.853 -0.604 1.00 0.00 26 LEU A CA 11
ATOM 19068 C C . LEU A 1 26 ? 9.305 3.341 0.829 1.00 0.00 26 LEU A C 11
ATOM 19069 O O . LEU A 1 26 ? 10.208 2.693 1.357 1.00 0.00 26 LEU A O 11
ATOM 19085 N N . VAL A 1 27 ? 8.160 3.650 1.419 1.00 0.00 27 VAL A N 11
ATOM 19086 C CA . VAL A 1 27 ? 7.882 3.229 2.782 1.00 0.00 27 VAL A CA 11
ATOM 19087 C C . VAL A 1 27 ? 7.458 1.759 2.780 1.00 0.00 27 VAL A C 11
ATOM 19088 O O . VAL A 1 27 ? 7.837 0.999 3.671 1.00 0.00 27 VAL A O 11
ATOM 19101 N N . GLY A 1 28 ? 6.679 1.402 1.770 1.00 0.00 28 GLY A N 11
ATOM 19102 C CA . GLY A 1 28 ? 6.200 0.036 1.641 1.00 0.00 28 GLY A CA 11
ATOM 19103 C C . GLY A 1 28 ? 5.036 -0.045 0.651 1.00 0.00 28 GLY A C 11
ATOM 19104 O O . GLY A 1 28 ? 4.592 0.974 0.125 1.00 0.00 28 GLY A O 11
ATOM 19108 N N . ASN A 1 29 ? 4.575 -1.267 0.429 1.00 0.00 29 ASN A N 11
ATOM 19109 C CA . ASN A 1 29 ? 3.470 -1.495 -0.488 1.00 0.00 29 ASN A CA 11
ATOM 19110 C C . ASN A 1 29 ? 2.153 -1.468 0.290 1.00 0.00 29 ASN A C 11
ATOM 19111 O O . ASN A 1 29 ? 2.080 -1.969 1.411 1.00 0.00 29 ASN A O 11
ATOM 19122 N N . LEU A 1 30 ? 1.145 -0.878 -0.336 1.00 0.00 30 LEU A N 11
ATOM 19123 C CA . LEU A 1 30 ? -0.165 -0.780 0.284 1.00 0.00 30 LEU A CA 11
ATOM 19124 C C . LEU A 1 30 ? -1.131 -1.733 -0.421 1.00 0.00 30 LEU A C 11
ATOM 19125 O O . LEU A 1 30 ? -1.762 -2.571 0.221 1.00 0.00 30 LEU A O 11
ATOM 19141 N N . ALA A 1 31 ? -1.217 -1.574 -1.734 1.00 0.00 31 ALA A N 11
ATOM 19142 C CA . ALA A 1 31 ? -2.095 -2.410 -2.534 1.00 0.00 31 ALA A CA 11
ATOM 19143 C C . ALA A 1 31 ? -1.653 -3.870 -2.413 1.00 0.00 31 ALA A C 11
ATOM 19144 O O . ALA A 1 31 ? -2.483 -4.763 -2.249 1.00 0.00 31 ALA A O 11
ATOM 19151 N N . LYS A 1 32 ? -0.345 -4.067 -2.498 1.00 0.00 32 LYS A N 11
ATOM 19152 C CA . LYS A 1 32 ? 0.218 -5.403 -2.400 1.00 0.00 32 LYS A CA 11
ATOM 19153 C C . LYS A 1 32 ? 0.145 -5.877 -0.947 1.00 0.00 32 LYS A C 11
ATOM 19154 O O . LYS A 1 32 ? 0.131 -7.078 -0.682 1.00 0.00 32 LYS A O 11
ATOM 19173 N N . ASP A 1 33 ? 0.101 -4.909 -0.043 1.00 0.00 33 ASP A N 11
ATOM 19174 C CA . ASP A 1 33 ? 0.030 -5.212 1.376 1.00 0.00 33 ASP A CA 11
ATOM 19175 C C . ASP A 1 33 ? -1.251 -5.998 1.661 1.00 0.00 33 ASP A C 11
ATOM 19176 O O . ASP A 1 33 ? -1.206 -7.069 2.265 1.00 0.00 33 ASP A O 11
ATOM 19185 N N . LEU A 1 34 ? -2.365 -5.436 1.214 1.00 0.00 34 LEU A N 11
ATOM 19186 C CA . LEU A 1 34 ? -3.656 -6.071 1.414 1.00 0.00 34 LEU A CA 11
ATOM 19187 C C . LEU A 1 34 ? -3.886 -7.107 0.313 1.00 0.00 34 LEU A C 11
ATOM 19188 O O . LEU A 1 34 ? -4.962 -7.697 0.225 1.00 0.00 34 LEU A O 11
ATOM 19204 N N . GLY A 1 35 ? -2.858 -7.298 -0.501 1.00 0.00 35 GLY A N 11
ATOM 19205 C CA . GLY A 1 35 ? -2.934 -8.253 -1.593 1.00 0.00 35 GLY A CA 11
ATOM 19206 C C . GLY A 1 35 ? -3.909 -7.775 -2.672 1.00 0.00 35 GLY A C 11
ATOM 19207 O O . GLY A 1 35 ? -4.324 -8.555 -3.528 1.00 0.00 35 GLY A O 11
ATOM 19211 N N . LEU A 1 36 ? -4.246 -6.496 -2.595 1.00 0.00 36 LEU A N 11
ATOM 19212 C CA . LEU A 1 36 ? -5.163 -5.905 -3.554 1.00 0.00 36 LEU A CA 11
ATOM 19213 C C . LEU A 1 36 ? -4.393 -5.517 -4.818 1.00 0.00 36 LEU A C 11
ATOM 19214 O O . LEU A 1 36 ? -3.166 -5.598 -4.851 1.00 0.00 36 LEU A O 11
ATOM 19230 N N . SER A 1 37 ? -5.145 -5.102 -5.827 1.00 0.00 37 SER A N 11
ATOM 19231 C CA . SER A 1 37 ? -4.549 -4.701 -7.090 1.00 0.00 37 SER A CA 11
ATOM 19232 C C . SER A 1 37 ? -4.687 -3.189 -7.277 1.00 0.00 37 SER A C 11
ATOM 19233 O O . SER A 1 37 ? -5.596 -2.572 -6.723 1.00 0.00 37 SER A O 11
ATOM 19241 N N . LEU A 1 38 ? -3.772 -2.635 -8.058 1.00 0.00 38 LEU A N 11
ATOM 19242 C CA . LEU A 1 38 ? -3.780 -1.207 -8.325 1.00 0.00 38 LEU A CA 11
ATOM 19243 C C . LEU A 1 38 ? -5.199 -0.770 -8.694 1.00 0.00 38 LEU A C 11
ATOM 19244 O O . LEU A 1 38 ? -5.820 0.010 -7.974 1.00 0.00 38 LEU A O 11
ATOM 19260 N N . ARG A 1 39 ? -5.671 -1.292 -9.817 1.00 0.00 39 ARG A N 11
ATOM 19261 C CA . ARG A 1 39 ? -7.006 -0.965 -10.291 1.00 0.00 39 ARG A CA 11
ATOM 19262 C C . ARG A 1 39 ? -7.978 -0.867 -9.113 1.00 0.00 39 ARG A C 11
ATOM 19263 O O . ARG A 1 39 ? -8.678 0.133 -8.964 1.00 0.00 39 ARG A O 11
ATOM 19284 N N . GLU A 1 40 ? -7.990 -1.919 -8.308 1.00 0.00 40 GLU A N 11
ATOM 19285 C CA . GLU A 1 40 ? -8.864 -1.963 -7.148 1.00 0.00 40 GLU A CA 11
ATOM 19286 C C . GLU A 1 40 ? -8.601 -0.762 -6.238 1.00 0.00 40 GLU A C 11
ATOM 19287 O O . GLU A 1 40 ? -9.528 -0.044 -5.868 1.00 0.00 40 GLU A O 11
ATOM 19299 N N . LEU A 1 41 ? -7.332 -0.581 -5.903 1.00 0.00 41 LEU A N 11
ATOM 19300 C CA . LEU A 1 41 ? -6.935 0.521 -5.044 1.00 0.00 41 LEU A CA 11
ATOM 19301 C C . LEU A 1 41 ? -7.311 1.845 -5.712 1.00 0.00 41 LEU A C 11
ATOM 19302 O O . LEU A 1 41 ? -7.522 2.849 -5.033 1.00 0.00 41 LEU A O 11
ATOM 19318 N N . ILE A 1 42 ? -7.384 1.804 -7.034 1.00 0.00 42 ILE A N 11
ATOM 19319 C CA . ILE A 1 42 ? -7.732 2.988 -7.801 1.00 0.00 42 ILE A CA 11
ATOM 19320 C C . ILE A 1 42 ? -9.249 3.187 -7.764 1.00 0.00 42 ILE A C 11
ATOM 19321 O O . ILE A 1 42 ? -9.728 4.267 -7.421 1.00 0.00 42 ILE A O 11
ATOM 19337 N N . THR A 1 43 ? -9.961 2.129 -8.121 1.00 0.00 43 THR A N 11
ATOM 19338 C CA . THR A 1 43 ? -11.414 2.175 -8.133 1.00 0.00 43 THR A CA 11
ATOM 19339 C C . THR A 1 43 ? -11.945 2.613 -6.767 1.00 0.00 43 THR A C 11
ATOM 19340 O O . THR A 1 43 ? -12.864 3.426 -6.686 1.00 0.00 43 THR A O 11
ATOM 19351 N N . ARG A 1 44 ? -11.343 2.054 -5.727 1.00 0.00 44 ARG A N 11
ATOM 19352 C CA . ARG A 1 44 ? -11.743 2.377 -4.368 1.00 0.00 44 ARG A CA 11
ATOM 19353 C C . ARG A 1 44 ? -11.021 3.637 -3.887 1.00 0.00 44 ARG A C 11
ATOM 19354 O O . ARG A 1 44 ? -11.084 3.981 -2.708 1.00 0.00 44 ARG A O 11
ATOM 19375 N N . GLY A 1 45 ? -10.352 4.292 -4.825 1.00 0.00 45 GLY A N 11
ATOM 19376 C CA . GLY A 1 45 ? -9.618 5.506 -4.511 1.00 0.00 45 GLY A CA 11
ATOM 19377 C C . GLY A 1 45 ? -8.902 5.382 -3.164 1.00 0.00 45 GLY A C 11
ATOM 19378 O O . GLY A 1 45 ? -9.468 5.712 -2.123 1.00 0.00 45 GLY A O 11
ATOM 19382 N N . ALA A 1 46 ? -7.667 4.906 -3.229 1.00 0.00 46 ALA A N 11
ATOM 19383 C CA . ALA A 1 46 ? -6.868 4.734 -2.028 1.00 0.00 46 ALA A CA 11
ATOM 19384 C C . ALA A 1 46 ? -5.879 5.895 -1.908 1.00 0.00 46 ALA A C 11
ATOM 19385 O O . ALA A 1 46 ? -5.153 6.197 -2.855 1.00 0.00 46 ALA A O 11
ATOM 19392 N N . GLN A 1 47 ? -5.882 6.515 -0.737 1.00 0.00 47 GLN A N 11
ATOM 19393 C CA . GLN A 1 47 ? -4.994 7.636 -0.482 1.00 0.00 47 GLN A CA 11
ATOM 19394 C C . GLN A 1 47 ? -4.476 7.586 0.957 1.00 0.00 47 GLN A C 11
ATOM 19395 O O . GLN A 1 47 ? -5.073 6.935 1.813 1.00 0.00 47 GLN A O 11
ATOM 19409 N N . ILE A 1 48 ? -3.371 8.283 1.179 1.00 0.00 48 ILE A N 11
ATOM 19410 C CA . ILE A 1 48 ? -2.767 8.326 2.500 1.00 0.00 48 ILE A CA 11
ATOM 19411 C C . ILE A 1 48 ? -3.301 9.541 3.261 1.00 0.00 48 ILE A C 11
ATOM 19412 O O . ILE A 1 48 ? -3.329 10.649 2.727 1.00 0.00 48 ILE A O 11
ATOM 19428 N N . LEU A 1 49 ? -3.710 9.293 4.496 1.00 0.00 49 LEU A N 11
ATOM 19429 C CA . LEU A 1 49 ? -4.242 10.353 5.336 1.00 0.00 49 LEU A CA 11
ATOM 19430 C C . LEU A 1 49 ? -3.083 11.163 5.921 1.00 0.00 49 LEU A C 11
ATOM 19431 O O . LEU A 1 49 ? -1.932 10.735 5.866 1.00 0.00 49 LEU A O 11
ATOM 19447 N N . SER A 1 50 ? -3.429 12.319 6.469 1.00 0.00 50 SER A N 11
ATOM 19448 C CA . SER A 1 50 ? -2.432 13.193 7.064 1.00 0.00 50 SER A CA 11
ATOM 19449 C C . SER A 1 50 ? -2.007 12.649 8.429 1.00 0.00 50 SER A C 11
ATOM 19450 O O . SER A 1 50 ? -2.798 12.007 9.119 1.00 0.00 50 SER A O 11
ATOM 19458 N N . LYS A 1 51 ? -0.759 12.925 8.778 1.00 0.00 51 LYS A N 11
ATOM 19459 C CA . LYS A 1 51 ? -0.220 12.471 10.049 1.00 0.00 51 LYS A CA 11
ATOM 19460 C C . LYS A 1 51 ? -0.655 13.434 11.156 1.00 0.00 51 LYS A C 11
ATOM 19461 O O . LYS A 1 51 ? 0.175 14.122 11.747 1.00 0.00 51 LYS A O 11
ATOM 19480 N N . GLY A 1 52 ? -1.957 13.451 11.402 1.00 0.00 52 GLY A N 11
ATOM 19481 C CA . GLY A 1 52 ? -2.513 14.318 12.428 1.00 0.00 52 GLY A CA 11
ATOM 19482 C C . GLY A 1 52 ? -2.983 15.645 11.828 1.00 0.00 52 GLY A C 11
ATOM 19483 O O . GLY A 1 52 ? -4.157 15.996 11.933 1.00 0.00 52 GLY A O 11
ATOM 19487 N N . ASN A 1 53 ? -2.042 16.346 11.214 1.00 0.00 53 ASN A N 11
ATOM 19488 C CA . ASN A 1 53 ? -2.344 17.627 10.597 1.00 0.00 53 ASN A CA 11
ATOM 19489 C C . ASN A 1 53 ? -1.684 17.694 9.219 1.00 0.00 53 ASN A C 11
ATOM 19490 O O . ASN A 1 53 ? -2.370 17.785 8.202 1.00 0.00 53 ASN A O 11
ATOM 19501 N N . LYS A 1 54 ? -0.360 17.645 9.229 1.00 0.00 54 LYS A N 11
ATOM 19502 C CA . LYS A 1 54 ? 0.400 17.699 7.992 1.00 0.00 54 LYS A CA 11
ATOM 19503 C C . LYS A 1 54 ? 0.437 16.306 7.360 1.00 0.00 54 LYS A C 11
ATOM 19504 O O . LYS A 1 54 ? 0.162 15.310 8.027 1.00 0.00 54 LYS A O 11
ATOM 19523 N N . GLN A 1 55 ? 0.778 16.281 6.080 1.00 0.00 55 GLN A N 11
ATOM 19524 C CA . GLN A 1 55 ? 0.853 15.027 5.350 1.00 0.00 55 GLN A CA 11
ATOM 19525 C C . GLN A 1 55 ? 2.294 14.752 4.916 1.00 0.00 55 GLN A C 11
ATOM 19526 O O . GLN A 1 55 ? 2.849 15.481 4.094 1.00 0.00 55 GLN A O 11
ATOM 19540 N N . LEU A 1 56 ? 2.860 13.699 5.486 1.00 0.00 56 LEU A N 11
ATOM 19541 C CA . LEU A 1 56 ? 4.225 13.318 5.168 1.00 0.00 56 LEU A CA 11
ATOM 19542 C C . LEU A 1 56 ? 4.215 12.001 4.390 1.00 0.00 56 LEU A C 11
ATOM 19543 O O . LEU A 1 56 ? 5.233 11.315 4.311 1.00 0.00 56 LEU A O 11
ATOM 19559 N N . LEU A 1 57 ? 3.054 11.687 3.835 1.00 0.00 57 LEU A N 11
ATOM 19560 C CA . LEU A 1 57 ? 2.898 10.465 3.066 1.00 0.00 57 LEU A CA 11
ATOM 19561 C C . LEU A 1 57 ? 2.085 10.761 1.804 1.00 0.00 57 LEU A C 11
ATOM 19562 O O . LEU A 1 57 ? 1.229 11.644 1.806 1.00 0.00 57 LEU A O 11
ATOM 19578 N N . GLN A 1 58 ? 2.381 10.006 0.757 1.00 0.00 58 GLN A N 11
ATOM 19579 C CA . GLN A 1 58 ? 1.688 10.177 -0.509 1.00 0.00 58 GLN A CA 11
ATOM 19580 C C . GLN A 1 58 ? 1.721 8.875 -1.312 1.00 0.00 58 GLN A C 11
ATOM 19581 O O . GLN A 1 58 ? 2.794 8.380 -1.656 1.00 0.00 58 GLN A O 11
ATOM 19595 N N . LEU A 1 59 ? 0.534 8.357 -1.589 1.00 0.00 59 LEU A N 11
ATOM 19596 C CA . LEU A 1 59 ? 0.413 7.122 -2.345 1.00 0.00 59 LEU A CA 11
ATOM 19597 C C . LEU A 1 59 ? 0.475 7.437 -3.841 1.00 0.00 59 LEU A C 11
ATOM 19598 O O . LEU A 1 59 ? -0.336 8.209 -4.350 1.00 0.00 59 LEU A O 11
ATOM 19614 N N . GLU A 1 60 ? 1.445 6.823 -4.503 1.00 0.00 60 GLU A N 11
ATOM 19615 C CA . GLU A 1 60 ? 1.623 7.029 -5.930 1.00 0.00 60 GLU A CA 11
ATOM 19616 C C . GLU A 1 60 ? 0.298 6.819 -6.666 1.00 0.00 60 GLU A C 11
ATOM 19617 O O . GLU A 1 60 ? -0.161 7.701 -7.390 1.00 0.00 60 GLU A O 11
ATOM 19629 N N . GLN A 1 61 ? -0.280 5.646 -6.455 1.00 0.00 61 GLN A N 11
ATOM 19630 C CA . GLN A 1 61 ? -1.543 5.309 -7.090 1.00 0.00 61 GLN A CA 11
ATOM 19631 C C . GLN A 1 61 ? -1.296 4.650 -8.448 1.00 0.00 61 GLN A C 11
ATOM 19632 O O . GLN A 1 61 ? -2.113 3.859 -8.917 1.00 0.00 61 GLN A O 11
ATOM 19646 N N . LYS A 1 62 ? -0.165 5.001 -9.043 1.00 0.00 62 LYS A N 11
ATOM 19647 C CA . LYS A 1 62 ? 0.200 4.454 -10.339 1.00 0.00 62 LYS A CA 11
ATOM 19648 C C . LYS A 1 62 ? 1.138 3.261 -10.138 1.00 0.00 62 LYS A C 11
ATOM 19649 O O . LYS A 1 62 ? 1.385 2.497 -11.070 1.00 0.00 62 LYS A O 11
ATOM 19668 N N . SER A 1 63 ? 1.635 3.140 -8.916 1.00 0.00 63 SER A N 11
ATOM 19669 C CA . SER A 1 63 ? 2.540 2.053 -8.581 1.00 0.00 63 SER A CA 11
ATOM 19670 C C . SER A 1 63 ? 1.932 1.186 -7.477 1.00 0.00 63 SER A C 11
ATOM 19671 O O . SER A 1 63 ? 2.035 -0.039 -7.518 1.00 0.00 63 SER A O 11
ATOM 19679 N N . GLY A 1 64 ? 1.311 1.856 -6.518 1.00 0.00 64 GLY A N 11
ATOM 19680 C CA . GLY A 1 64 ? 0.685 1.162 -5.405 1.00 0.00 64 GLY A CA 11
ATOM 19681 C C . GLY A 1 64 ? 1.661 1.009 -4.236 1.00 0.00 64 GLY A C 11
ATOM 19682 O O . GLY A 1 64 ? 1.718 -0.045 -3.604 1.00 0.00 64 GLY A O 11
ATOM 19686 N N . ASN A 1 65 ? 2.403 2.077 -3.983 1.00 0.00 65 ASN A N 11
ATOM 19687 C CA . ASN A 1 65 ? 3.374 2.075 -2.902 1.00 0.00 65 ASN A CA 11
ATOM 19688 C C . ASN A 1 65 ? 3.169 3.321 -2.037 1.00 0.00 65 ASN A C 11
ATOM 19689 O O . ASN A 1 65 ? 2.535 4.283 -2.467 1.00 0.00 65 ASN A O 11
ATOM 19700 N N . LEU A 1 66 ? 3.718 3.262 -0.832 1.00 0.00 66 LEU A N 11
ATOM 19701 C CA . LEU A 1 66 ? 3.604 4.373 0.097 1.00 0.00 66 LEU A CA 11
ATOM 19702 C C . LEU A 1 66 ? 4.855 5.249 -0.005 1.00 0.00 66 LEU A C 11
ATOM 19703 O O . LEU A 1 66 ? 5.930 4.855 0.445 1.00 0.00 66 LEU A O 11
ATOM 19719 N N . LEU A 1 67 ? 4.672 6.419 -0.599 1.00 0.00 67 LEU A N 11
ATOM 19720 C CA . LEU A 1 67 ? 5.773 7.353 -0.765 1.00 0.00 67 LEU A CA 11
ATOM 19721 C C . LEU A 1 67 ? 5.658 8.461 0.283 1.00 0.00 67 LEU A C 11
ATOM 19722 O O . LEU A 1 67 ? 4.558 8.799 0.718 1.00 0.00 67 LEU A O 11
ATOM 19738 N N . LEU A 1 68 ? 6.810 8.997 0.659 1.00 0.00 68 LEU A N 11
ATOM 19739 C CA . LEU A 1 68 ? 6.853 10.061 1.648 1.00 0.00 68 LEU A CA 11
ATOM 19740 C C . LEU A 1 68 ? 6.733 11.413 0.943 1.00 0.00 68 LEU A C 11
ATOM 19741 O O . LEU A 1 68 ? 6.905 11.501 -0.272 1.00 0.00 68 LEU A O 11
ATOM 19757 N N . LYS A 1 69 ? 6.437 12.433 1.735 1.00 0.00 69 LYS A N 11
ATOM 19758 C CA . LYS A 1 69 ? 6.292 13.777 1.201 1.00 0.00 69 LYS A CA 11
ATOM 19759 C C . LYS A 1 69 ? 7.655 14.472 1.203 1.00 0.00 69 LYS A C 11
ATOM 19760 O O . LYS A 1 69 ? 8.050 15.075 0.206 1.00 0.00 69 LYS A O 11
ATOM 19779 N N . GLU A 1 70 ? 8.336 14.366 2.335 1.00 0.00 70 GLU A N 11
ATOM 19780 C CA . GLU A 1 70 ? 9.646 14.977 2.480 1.00 0.00 70 GLU A CA 11
ATOM 19781 C C . GLU A 1 70 ? 10.420 14.309 3.618 1.00 0.00 70 GLU A C 11
ATOM 19782 O O . GLU A 1 70 ? 9.958 13.326 4.195 1.00 0.00 70 GLU A O 11
ATOM 19794 N N . LYS A 1 71 ? 11.585 14.870 3.908 1.00 0.00 71 LYS A N 11
ATOM 19795 C CA . LYS A 1 71 ? 12.428 14.341 4.967 1.00 0.00 71 LYS A CA 11
ATOM 19796 C C . LYS A 1 71 ? 11.659 14.377 6.290 1.00 0.00 71 LYS A C 11
ATOM 19797 O O . LYS A 1 71 ? 11.218 15.439 6.727 1.00 0.00 71 LYS A O 11
ATOM 19816 N N . LEU A 1 72 ? 11.523 13.204 6.890 1.00 0.00 72 LEU A N 11
ATOM 19817 C CA . LEU A 1 72 ? 10.816 13.088 8.154 1.00 0.00 72 LEU A CA 11
ATOM 19818 C C . LEU A 1 72 ? 11.481 13.996 9.191 1.00 0.00 72 LEU A C 11
ATOM 19819 O O . LEU A 1 72 ? 12.696 14.186 9.166 1.00 0.00 72 LEU A O 11
ATOM 19835 N N . ASP A 1 73 ? 10.655 14.532 10.077 1.00 0.00 73 ASP A N 11
ATOM 19836 C CA . ASP A 1 73 ? 11.147 15.415 11.121 1.00 0.00 73 ASP A CA 11
ATOM 19837 C C . ASP A 1 73 ? 11.169 14.662 12.452 1.00 0.00 73 ASP A C 11
ATOM 19838 O O . ASP A 1 73 ? 10.186 14.021 12.823 1.00 0.00 73 ASP A O 11
ATOM 19847 N N . ARG A 1 74 ? 12.299 14.764 13.135 1.00 0.00 74 ARG A N 11
ATOM 19848 C CA . ARG A 1 74 ? 12.461 14.101 14.418 1.00 0.00 74 ARG A CA 11
ATOM 19849 C C . ARG A 1 74 ? 11.464 14.660 15.435 1.00 0.00 74 ARG A C 11
ATOM 19850 O O . ARG A 1 74 ? 10.746 13.903 16.086 1.00 0.00 74 ARG A O 11
ATOM 19871 N N . GLU A 1 75 ? 11.452 15.981 15.539 1.00 0.00 75 GLU A N 11
ATOM 19872 C CA . GLU A 1 75 ? 10.554 16.650 16.465 1.00 0.00 75 GLU A CA 11
ATOM 19873 C C . GLU A 1 75 ? 9.107 16.230 16.200 1.00 0.00 75 GLU A C 11
ATOM 19874 O O . GLU A 1 75 ? 8.485 15.571 17.032 1.00 0.00 75 GLU A O 11
ATOM 19886 N N . GLU A 1 76 ? 8.613 16.628 15.036 1.00 0.00 76 GLU A N 11
ATOM 19887 C CA . GLU A 1 76 ? 7.251 16.301 14.651 1.00 0.00 76 GLU A CA 11
ATOM 19888 C C . GLU A 1 76 ? 6.901 14.879 15.093 1.00 0.00 76 GLU A C 11
ATOM 19889 O O . GLU A 1 76 ? 5.974 14.679 15.877 1.00 0.00 76 GLU A O 11
ATOM 19901 N N . LEU A 1 77 ? 7.660 13.927 14.571 1.00 0.00 77 LEU A N 11
ATOM 19902 C CA . LEU A 1 77 ? 7.442 12.529 14.903 1.00 0.00 77 LEU A CA 11
ATOM 19903 C C . LEU A 1 77 ? 7.681 12.321 16.400 1.00 0.00 77 LEU A C 11
ATOM 19904 O O . LEU A 1 77 ? 6.733 12.200 17.173 1.00 0.00 77 LEU A O 11
ATOM 19920 N N . CYS A 1 78 ? 8.955 12.286 16.763 1.00 0.00 78 CYS A N 11
ATOM 19921 C CA . CYS A 1 78 ? 9.331 12.094 18.153 1.00 0.00 78 CYS A CA 11
ATOM 19922 C C . CYS A 1 78 ? 10.790 12.526 18.320 1.00 0.00 78 CYS A C 11
ATOM 19923 O O . CYS A 1 78 ? 11.083 13.464 19.059 1.00 0.00 78 CYS A O 11
ATOM 19930 N N . GLY A 1 79 ? 11.666 11.820 17.621 1.00 0.00 79 GLY A N 11
ATOM 19931 C CA . GLY A 1 79 ? 13.087 12.118 17.682 1.00 0.00 79 GLY A CA 11
ATOM 19932 C C . GLY A 1 79 ? 13.776 11.282 18.762 1.00 0.00 79 GLY A C 11
ATOM 19933 O O . GLY A 1 79 ? 14.798 10.647 18.504 1.00 0.00 79 GLY A O 11
ATOM 19937 N N . SER A 1 80 ? 13.190 11.308 19.950 1.00 0.00 80 SER A N 11
ATOM 19938 C CA . SER A 1 80 ? 13.735 10.561 21.071 1.00 0.00 80 SER A CA 11
ATOM 19939 C C . SER A 1 80 ? 12.636 9.720 21.723 1.00 0.00 80 SER A C 11
ATOM 19940 O O . SER A 1 80 ? 12.843 8.544 22.018 1.00 0.00 80 SER A O 11
ATOM 19948 N N . THR A 1 81 ? 11.492 10.355 21.927 1.00 0.00 81 THR A N 11
ATOM 19949 C CA . THR A 1 81 ? 10.360 9.679 22.539 1.00 0.00 81 THR A CA 11
ATOM 19950 C C . THR A 1 81 ? 9.969 8.447 21.721 1.00 0.00 81 THR A C 11
ATOM 19951 O O . THR A 1 81 ? 10.143 8.424 20.504 1.00 0.00 81 THR A O 11
ATOM 19962 N N . ASN A 1 82 ? 9.449 7.450 22.424 1.00 0.00 82 ASN A N 11
ATOM 19963 C CA . ASN A 1 82 ? 9.033 6.217 21.778 1.00 0.00 82 ASN A CA 11
ATOM 19964 C C . ASN A 1 82 ? 7.587 5.904 22.171 1.00 0.00 82 ASN A C 11
ATOM 19965 O O . ASN A 1 82 ? 7.080 6.434 23.158 1.00 0.00 82 ASN A O 11
ATOM 19976 N N . PRO A 1 83 ? 6.949 5.021 21.357 1.00 0.00 83 PRO A N 11
ATOM 19977 C CA . PRO A 1 83 ? 7.623 4.440 20.208 1.00 0.00 83 PRO A CA 11
ATOM 19978 C C . PRO A 1 83 ? 7.743 5.455 19.070 1.00 0.00 83 PRO A C 11
ATOM 19979 O O . PRO A 1 83 ? 7.199 6.555 19.155 1.00 0.00 83 PRO A O 11
ATOM 19990 N N . CYS A 1 84 ? 8.459 5.050 18.032 1.00 0.00 84 CYS A N 11
ATOM 19991 C CA . CYS A 1 84 ? 8.657 5.911 16.878 1.00 0.00 84 CYS A CA 11
ATOM 19992 C C . CYS A 1 84 ? 7.922 5.295 15.686 1.00 0.00 84 CYS A C 11
ATOM 19993 O O . CYS A 1 84 ? 8.551 4.789 14.758 1.00 0.00 84 CYS A O 11
ATOM 20000 N N . ILE A 1 85 ? 6.600 5.357 15.751 1.00 0.00 85 ILE A N 11
ATOM 20001 C CA . ILE A 1 85 ? 5.772 4.811 14.689 1.00 0.00 85 ILE A CA 11
ATOM 20002 C C . ILE A 1 85 ? 5.016 5.949 14.001 1.00 0.00 85 ILE A C 11
ATOM 20003 O O . ILE A 1 85 ? 4.465 6.824 14.668 1.00 0.00 85 ILE A O 11
ATOM 20019 N N . LEU A 1 86 ? 5.013 5.900 12.677 1.00 0.00 86 LEU A N 11
ATOM 20020 C CA . LEU A 1 86 ? 4.334 6.917 11.892 1.00 0.00 86 LEU A CA 11
ATOM 20021 C C . LEU A 1 86 ? 2.822 6.707 11.993 1.00 0.00 86 LEU A C 11
ATOM 20022 O O . LEU A 1 86 ? 2.360 5.589 12.218 1.00 0.00 86 LEU A O 11
ATOM 20038 N N . HIS A 1 87 ? 2.092 7.799 11.823 1.00 0.00 87 HIS A N 11
ATOM 20039 C CA . HIS A 1 87 ? 0.641 7.749 11.892 1.00 0.00 87 HIS A CA 11
ATOM 20040 C C . HIS A 1 87 ? 0.051 8.032 10.509 1.00 0.00 87 HIS A C 11
ATOM 20041 O O . HIS A 1 87 ? 0.234 9.119 9.963 1.00 0.00 87 HIS A O 11
ATOM 20055 N N . PHE A 1 88 ? -0.645 7.035 9.983 1.00 0.00 88 PHE A N 11
ATOM 20056 C CA . PHE A 1 88 ? -1.263 7.163 8.674 1.00 0.00 88 PHE A CA 11
ATOM 20057 C C . PHE A 1 88 ? -2.518 6.295 8.573 1.00 0.00 88 PHE A C 11
ATOM 20058 O O . PHE A 1 88 ? -2.818 5.522 9.482 1.00 0.00 88 PHE A O 11
ATOM 20075 N N . GLN A 1 89 ? -3.218 6.450 7.459 1.00 0.00 89 GLN A N 11
ATOM 20076 C CA . GLN A 1 89 ? -4.435 5.690 7.227 1.00 0.00 89 GLN A CA 11
ATOM 20077 C C . GLN A 1 89 ? -4.699 5.556 5.726 1.00 0.00 89 GLN A C 11
ATOM 20078 O O . GLN A 1 89 ? -4.078 6.245 4.919 1.00 0.00 89 GLN A O 11
ATOM 20092 N N . VAL A 1 90 ? -5.622 4.664 5.398 1.00 0.00 90 VAL A N 11
ATOM 20093 C CA . VAL A 1 90 ? -5.977 4.431 4.008 1.00 0.00 90 VAL A CA 11
ATOM 20094 C C . VAL A 1 90 ? -7.451 4.779 3.797 1.00 0.00 90 VAL A C 11
ATOM 20095 O O . VAL A 1 90 ? -8.334 4.105 4.327 1.00 0.00 90 VAL A O 11
ATOM 20108 N N . LEU A 1 91 ? -7.673 5.830 3.022 1.00 0.00 91 LEU A N 11
ATOM 20109 C CA . LEU A 1 91 ? -9.026 6.276 2.734 1.00 0.00 91 LEU A CA 11
ATOM 20110 C C . LEU A 1 91 ? -9.500 5.641 1.425 1.00 0.00 91 LEU A C 11
ATOM 20111 O O . LEU A 1 91 ? -8.755 5.598 0.447 1.00 0.00 91 LEU A O 11
ATOM 20127 N N . LEU A 1 92 ? -10.736 5.165 1.448 1.00 0.00 92 LEU A N 11
ATOM 20128 C CA . LEU A 1 92 ? -11.318 4.535 0.276 1.00 0.00 92 LEU A CA 11
ATOM 20129 C C . LEU A 1 92 ? -12.626 5.242 -0.082 1.00 0.00 92 LEU A C 11
ATOM 20130 O O . LEU A 1 92 ? -13.317 5.758 0.795 1.00 0.00 92 LEU A O 11
ATOM 20146 N N . LYS A 1 93 ? -12.927 5.244 -1.372 1.00 0.00 93 LYS A N 11
ATOM 20147 C CA . LYS A 1 93 ? -14.140 5.880 -1.857 1.00 0.00 93 LYS A CA 11
ATOM 20148 C C . LYS A 1 93 ? -15.225 4.819 -2.052 1.00 0.00 93 LYS A C 11
ATOM 20149 O O . LYS A 1 93 ? -14.965 3.626 -1.899 1.00 0.00 93 LYS A O 11
ATOM 20168 N N . SER A 1 94 ? -16.417 5.291 -2.387 1.00 0.00 94 SER A N 11
ATOM 20169 C CA . SER A 1 94 ? -17.541 4.397 -2.604 1.00 0.00 94 SER A CA 11
ATOM 20170 C C . SER A 1 94 ? -17.059 3.096 -3.249 1.00 0.00 94 SER A C 11
ATOM 20171 O O . SER A 1 94 ? -16.632 3.092 -4.403 1.00 0.00 94 SER A O 11
ATOM 20179 N N . PRO A 1 95 ? -17.145 1.994 -2.457 1.00 0.00 95 PRO A N 11
ATOM 20180 C CA . PRO A 1 95 ? -17.663 2.086 -1.102 1.00 0.00 95 PRO A CA 11
ATOM 20181 C C . PRO A 1 95 ? -16.636 2.723 -0.164 1.00 0.00 95 PRO A C 11
ATOM 20182 O O . PRO A 1 95 ? -15.520 2.224 -0.030 1.00 0.00 95 PRO A O 11
ATOM 20193 N N . VAL A 1 96 ? -17.050 3.816 0.461 1.00 0.00 96 VAL A N 11
ATOM 20194 C CA . VAL A 1 96 ? -16.179 4.526 1.382 1.00 0.00 96 VAL A CA 11
ATOM 20195 C C . VAL A 1 96 ? -15.691 3.560 2.463 1.00 0.00 96 VAL A C 11
ATOM 20196 O O . VAL A 1 96 ? -16.467 2.756 2.979 1.00 0.00 96 VAL A O 11
ATOM 20209 N N . GLN A 1 97 ? -14.408 3.670 2.775 1.00 0.00 97 GLN A N 11
ATOM 20210 C CA . GLN A 1 97 ? -13.808 2.816 3.786 1.00 0.00 97 GLN A CA 11
ATOM 20211 C C . GLN A 1 97 ? -12.518 3.446 4.315 1.00 0.00 97 GLN A C 11
ATOM 20212 O O . GLN A 1 97 ? -11.931 4.309 3.663 1.00 0.00 97 GLN A O 11
ATOM 20226 N N . PHE A 1 98 ? -12.115 2.992 5.493 1.00 0.00 98 PHE A N 11
ATOM 20227 C CA . PHE A 1 98 ? -10.906 3.501 6.117 1.00 0.00 98 PHE A CA 11
ATOM 20228 C C . PHE A 1 98 ? -10.148 2.383 6.837 1.00 0.00 98 PHE A C 11
ATOM 20229 O O . PHE A 1 98 ? -10.742 1.380 7.232 1.00 0.00 98 PHE A O 11
ATOM 20246 N N . ILE A 1 99 ? -8.849 2.593 6.985 1.00 0.00 99 ILE A N 11
ATOM 20247 C CA . ILE A 1 99 ? -8.004 1.615 7.650 1.00 0.00 99 ILE A CA 11
ATOM 20248 C C . ILE A 1 99 ? -7.049 2.337 8.603 1.00 0.00 99 ILE A C 11
ATOM 20249 O O . ILE A 1 99 ? -6.898 3.556 8.531 1.00 0.00 99 ILE A O 11
ATOM 20265 N N . GLN A 1 100 ? -6.430 1.555 9.474 1.00 0.00 100 GLN A N 11
ATOM 20266 C CA . GLN A 1 100 ? -5.494 2.104 10.441 1.00 0.00 100 GLN A CA 11
ATOM 20267 C C . GLN A 1 100 ? -4.249 1.220 10.535 1.00 0.00 100 GLN A C 11
ATOM 20268 O O . GLN A 1 100 ? -4.219 0.264 11.309 1.00 0.00 100 GLN A O 11
ATOM 20282 N N . GLY A 1 101 ? -3.251 1.571 9.738 1.00 0.00 101 GLY A N 11
ATOM 20283 C CA . GLY A 1 101 ? -2.006 0.821 9.722 1.00 0.00 101 GLY A CA 11
ATOM 20284 C C . GLY A 1 101 ? -0.970 1.458 10.650 1.00 0.00 101 GLY A C 11
ATOM 20285 O O . GLY A 1 101 ? -1.298 2.347 11.435 1.00 0.00 101 GLY A O 11
ATOM 20289 N N . GLU A 1 102 ? 0.259 0.979 10.531 1.00 0.00 102 GLU A N 11
ATOM 20290 C CA . GLU A 1 102 ? 1.345 1.491 11.349 1.00 0.00 102 GLU A CA 11
ATOM 20291 C C . GLU A 1 102 ? 2.658 1.467 10.565 1.00 0.00 102 GLU A C 11
ATOM 20292 O O . GLU A 1 102 ? 2.805 0.697 9.616 1.00 0.00 102 GLU A O 11
ATOM 20304 N N . ILE A 1 103 ? 3.580 2.319 10.989 1.00 0.00 103 ILE A N 11
ATOM 20305 C CA . ILE A 1 103 ? 4.876 2.405 10.338 1.00 0.00 103 ILE A CA 11
ATOM 20306 C C . ILE A 1 103 ? 5.978 2.170 11.372 1.00 0.00 103 ILE A C 11
ATOM 20307 O O . ILE A 1 103 ? 6.254 3.037 12.200 1.00 0.00 103 ILE A O 11
ATOM 20323 N N . GLN A 1 104 ? 6.579 0.992 11.292 1.00 0.00 104 GLN A N 11
ATOM 20324 C CA . GLN A 1 104 ? 7.645 0.631 12.211 1.00 0.00 104 GLN A CA 11
ATOM 20325 C C . GLN A 1 104 ? 9.003 1.032 11.632 1.00 0.00 104 GLN A C 11
ATOM 20326 O O . GLN A 1 104 ? 9.291 0.758 10.468 1.00 0.00 104 GLN A O 11
ATOM 20340 N N . LEU A 1 105 ? 9.802 1.675 12.471 1.00 0.00 105 LEU A N 11
ATOM 20341 C CA . LEU A 1 105 ? 11.123 2.117 12.057 1.00 0.00 105 LEU A CA 11
ATOM 20342 C C . LEU A 1 105 ? 12.123 0.975 12.254 1.00 0.00 105 LEU A C 11
ATOM 20343 O O . LEU A 1 105 ? 12.314 0.498 13.371 1.00 0.00 105 LEU A O 11
ATOM 20359 N N . GLN A 1 106 ? 12.734 0.570 11.150 1.00 0.00 106 GLN A N 11
ATOM 20360 C CA . GLN A 1 106 ? 13.709 -0.507 11.187 1.00 0.00 106 GLN A CA 11
ATOM 20361 C C . GLN A 1 106 ? 14.696 -0.290 12.336 1.00 0.00 106 GLN A C 11
ATOM 20362 O O . GLN A 1 106 ? 15.244 0.800 12.491 1.00 0.00 106 GLN A O 11
ATOM 20376 N N . ASP A 1 107 ? 14.892 -1.346 13.112 1.00 0.00 107 ASP A N 11
ATOM 20377 C CA . ASP A 1 107 ? 15.804 -1.285 14.242 1.00 0.00 107 ASP A CA 11
ATOM 20378 C C . ASP A 1 107 ? 17.181 -0.827 13.757 1.00 0.00 107 ASP A C 11
ATOM 20379 O O . ASP A 1 107 ? 17.644 -1.253 12.700 1.00 0.00 107 ASP A O 11
ATOM 20388 N N . VAL A 1 108 ? 17.797 0.034 14.553 1.00 0.00 108 VAL A N 11
ATOM 20389 C CA . VAL A 1 108 ? 19.111 0.555 14.218 1.00 0.00 108 VAL A CA 11
ATOM 20390 C C . VAL A 1 108 ? 19.967 -0.571 13.635 1.00 0.00 108 VAL A C 11
ATOM 20391 O O . VAL A 1 108 ? 19.762 -1.741 13.955 1.00 0.00 108 VAL A O 11
ATOM 20404 N N . ASN A 1 109 ? 20.909 -0.178 12.790 1.00 0.00 109 ASN A N 11
ATOM 20405 C CA . ASN A 1 109 ? 21.797 -1.140 12.159 1.00 0.00 109 ASN A CA 11
ATOM 20406 C C . ASN A 1 109 ? 23.222 -0.924 12.671 1.00 0.00 109 ASN A C 11
ATOM 20407 O O . ASN A 1 109 ? 23.692 0.210 12.749 1.00 0.00 109 ASN A O 11
ATOM 20418 N N . ASP A 1 110 ? 23.870 -2.030 13.008 1.00 0.00 110 ASP A N 11
ATOM 20419 C CA . ASP A 1 110 ? 25.232 -1.976 13.511 1.00 0.00 110 ASP A CA 11
ATOM 20420 C C . ASP A 1 110 ? 25.725 -3.397 13.789 1.00 0.00 110 ASP A C 11
ATOM 20421 O O . ASP A 1 110 ? 24.985 -4.221 14.325 1.00 0.00 110 ASP A O 11
ATOM 20430 N N . HIS A 1 111 ? 26.972 -3.641 13.414 1.00 0.00 111 HIS A N 11
ATOM 20431 C CA . HIS A 1 111 ? 27.572 -4.949 13.617 1.00 0.00 111 HIS A CA 11
ATOM 20432 C C . HIS A 1 111 ? 28.813 -4.812 14.502 1.00 0.00 111 HIS A C 11
ATOM 20433 O O . HIS A 1 111 ? 29.789 -4.172 14.114 1.00 0.00 111 HIS A O 11
ATOM 20447 N N . ALA A 1 112 ? 28.734 -5.424 15.674 1.00 0.00 112 ALA A N 11
ATOM 20448 C CA . ALA A 1 112 ? 29.839 -5.379 16.617 1.00 0.00 112 ALA A CA 11
ATOM 20449 C C . ALA A 1 112 ? 29.548 -6.326 17.783 1.00 0.00 112 ALA A C 11
ATOM 20450 O O . ALA A 1 112 ? 28.524 -6.195 18.453 1.00 0.00 112 ALA A O 11
ATOM 20457 N N . PRO A 1 113 ? 30.490 -7.284 17.995 1.00 0.00 113 PRO A N 11
ATOM 20458 C CA . PRO A 1 113 ? 30.344 -8.252 19.068 1.00 0.00 113 PRO A CA 11
ATOM 20459 C C . PRO A 1 113 ? 30.638 -7.614 20.427 1.00 0.00 113 PRO A C 11
ATOM 20460 O O . PRO A 1 113 ? 31.377 -6.633 20.509 1.00 0.00 113 PRO A O 11
ATOM 20471 N N . GLU A 1 114 ? 30.045 -8.195 21.459 1.00 0.00 114 GLU A N 11
ATOM 20472 C CA . GLU A 1 114 ? 30.234 -7.695 22.810 1.00 0.00 114 GLU A CA 11
ATOM 20473 C C . GLU A 1 114 ? 30.885 -8.767 23.687 1.00 0.00 114 GLU A C 11
ATOM 20474 O O . GLU A 1 114 ? 30.216 -9.392 24.509 1.00 0.00 114 GLU A O 11
ATOM 20486 N N . PHE A 1 115 ? 32.181 -8.948 23.482 1.00 0.00 115 PHE A N 11
ATOM 20487 C CA . PHE A 1 115 ? 32.929 -9.933 24.243 1.00 0.00 115 PHE A CA 11
ATOM 20488 C C . PHE A 1 115 ? 32.561 -9.875 25.727 1.00 0.00 115 PHE A C 11
ATOM 20489 O O . PHE A 1 115 ? 32.771 -8.855 26.382 1.00 0.00 115 PHE A O 11
ATOM 20506 N N . MET A 1 116 ? 32.019 -10.981 26.214 1.00 0.00 116 MET A N 11
ATOM 20507 C CA . MET A 1 116 ? 31.620 -11.069 27.608 1.00 0.00 116 MET A CA 11
ATOM 20508 C C . MET A 1 116 ? 32.315 -12.240 28.305 1.00 0.00 116 MET A C 11
ATOM 20509 O O . MET A 1 116 ? 32.242 -13.376 27.839 1.00 0.00 116 MET A O 11
ATOM 20523 N N . GLU A 1 117 ? 32.974 -11.922 29.410 1.00 0.00 117 GLU A N 11
ATOM 20524 C CA . GLU A 1 117 ? 33.682 -12.934 30.176 1.00 0.00 117 GLU A CA 11
ATOM 20525 C C . GLU A 1 117 ? 32.706 -13.704 31.068 1.00 0.00 117 GLU A C 11
ATOM 20526 O O . GLU A 1 117 ? 31.796 -13.116 31.650 1.00 0.00 117 GLU A O 11
ATOM 20538 N N . ASP A 1 118 ? 32.929 -15.008 31.147 1.00 0.00 118 ASP A N 11
ATOM 20539 C CA . ASP A 1 118 ? 32.081 -15.864 31.959 1.00 0.00 118 ASP A CA 11
ATOM 20540 C C . ASP A 1 118 ? 32.712 -17.254 32.058 1.00 0.00 118 ASP A C 11
ATOM 20541 O O . ASP A 1 118 ? 33.132 -17.822 31.051 1.00 0.00 118 ASP A O 11
ATOM 20550 N N . GLU A 1 119 ? 32.760 -17.762 33.281 1.00 0.00 119 GLU A N 11
ATOM 20551 C CA . GLU A 1 119 ? 33.333 -19.074 33.524 1.00 0.00 119 GLU A CA 11
ATOM 20552 C C . GLU A 1 119 ? 32.776 -19.665 34.821 1.00 0.00 119 GLU A C 11
ATOM 20553 O O . GLU A 1 119 ? 32.560 -18.943 35.794 1.00 0.00 119 GLU A O 11
ATOM 20565 N N . SER A 1 120 ? 32.558 -20.971 34.793 1.00 0.00 120 SER A N 11
ATOM 20566 C CA . SER A 1 120 ? 32.029 -21.667 35.954 1.00 0.00 120 SER A CA 11
ATOM 20567 C C . SER A 1 120 ? 32.397 -23.151 35.887 1.00 0.00 120 SER A C 11
ATOM 20568 O O . SER A 1 120 ? 32.003 -23.850 34.955 1.00 0.00 120 SER A O 11
ATOM 20576 N N . GLY A 1 121 ? 33.147 -23.587 36.888 1.00 0.00 121 GLY A N 11
ATOM 20577 C CA . GLY A 1 121 ? 33.573 -24.975 36.955 1.00 0.00 121 GLY A CA 11
ATOM 20578 C C . GLY A 1 121 ? 33.474 -25.510 38.385 1.00 0.00 121 GLY A C 11
ATOM 20579 O O . GLY A 1 121 ? 34.079 -24.957 39.302 1.00 0.00 121 GLY A O 11
ATOM 20583 N N . PRO A 1 122 ? 32.687 -26.609 38.534 1.00 0.00 122 PRO A N 11
ATOM 20584 C CA . PRO A 1 122 ? 32.501 -27.226 39.837 1.00 0.00 122 PRO A CA 11
ATOM 20585 C C . PRO A 1 122 ? 33.744 -28.017 40.251 1.00 0.00 122 PRO A C 11
ATOM 20586 O O . PRO A 1 122 ? 34.651 -28.221 39.446 1.00 0.00 122 PRO A O 11
ATOM 20597 N N . SER A 1 123 ? 33.745 -28.441 41.506 1.00 0.00 123 SER A N 11
ATOM 20598 C CA . SER A 1 123 ? 34.861 -29.205 42.037 1.00 0.00 123 SER A CA 11
ATOM 20599 C C . SER A 1 123 ? 34.344 -30.328 42.939 1.00 0.00 123 SER A C 11
ATOM 20600 O O . SER A 1 123 ? 34.617 -31.502 42.693 1.00 0.00 123 SER A O 11
ATOM 20608 N N . SER A 1 124 ? 33.607 -29.927 43.964 1.00 0.00 124 SER A N 11
ATOM 20609 C CA . SER A 1 124 ? 33.050 -30.885 44.905 1.00 0.00 124 SER A CA 11
ATOM 20610 C C . SER A 1 124 ? 32.270 -31.965 44.151 1.00 0.00 124 SER A C 11
ATOM 20611 O O . SER A 1 124 ? 31.817 -31.740 43.030 1.00 0.00 124 SER A O 11
ATOM 20619 N N . GLY A 1 125 ? 32.138 -33.114 44.798 1.00 0.00 125 GLY A N 11
ATOM 20620 C CA . GLY A 1 125 ? 31.421 -34.229 44.203 1.00 0.00 125 GLY A CA 11
ATOM 20621 C C . GLY A 1 125 ? 32.382 -35.352 43.809 1.00 0.00 125 GLY A C 11
ATOM 20622 O O . GLY A 1 125 ? 33.575 -35.116 43.623 1.00 0.00 125 GLY A O 11
ATOM 20626 N N . GLY A 1 1 ? -9.974 -27.430 29.667 1.00 0.00 1 GLY A N 12
ATOM 20627 C CA . GLY A 1 1 ? -9.262 -26.215 29.310 1.00 0.00 1 GLY A CA 12
ATOM 20628 C C . GLY A 1 1 ? -10.108 -25.334 28.389 1.00 0.00 1 GLY A C 12
ATOM 20629 O O . GLY A 1 1 ? -10.686 -25.820 27.418 1.00 0.00 1 GLY A O 12
ATOM 20633 N N . SER A 1 2 ? -10.154 -24.054 28.725 1.00 0.00 2 SER A N 12
ATOM 20634 C CA . SER A 1 2 ? -10.919 -23.100 27.940 1.00 0.00 2 SER A CA 12
ATOM 20635 C C . SER A 1 2 ? -10.536 -21.672 28.332 1.00 0.00 2 SER A C 12
ATOM 20636 O O . SER A 1 2 ? -10.524 -21.331 29.514 1.00 0.00 2 SER A O 12
ATOM 20644 N N . SER A 1 3 ? -10.232 -20.875 27.318 1.00 0.00 3 SER A N 12
ATOM 20645 C CA . SER A 1 3 ? -9.849 -19.492 27.542 1.00 0.00 3 SER A CA 12
ATOM 20646 C C . SER A 1 3 ? -10.046 -18.680 26.260 1.00 0.00 3 SER A C 12
ATOM 20647 O O . SER A 1 3 ? -10.299 -19.245 25.197 1.00 0.00 3 SER A O 12
ATOM 20655 N N . GLY A 1 4 ? -9.923 -17.369 26.403 1.00 0.00 4 GLY A N 12
ATOM 20656 C CA . GLY A 1 4 ? -10.084 -16.474 25.269 1.00 0.00 4 GLY A CA 12
ATOM 20657 C C . GLY A 1 4 ? -8.928 -15.475 25.191 1.00 0.00 4 GLY A C 12
ATOM 20658 O O . GLY A 1 4 ? -7.873 -15.693 25.784 1.00 0.00 4 GLY A O 12
ATOM 20662 N N . SER A 1 5 ? -9.166 -14.400 24.453 1.00 0.00 5 SER A N 12
ATOM 20663 C CA . SER A 1 5 ? -8.157 -13.367 24.289 1.00 0.00 5 SER A CA 12
ATOM 20664 C C . SER A 1 5 ? -8.822 -12.043 23.909 1.00 0.00 5 SER A C 12
ATOM 20665 O O . SER A 1 5 ? -8.676 -11.046 24.615 1.00 0.00 5 SER A O 12
ATOM 20673 N N . SER A 1 6 ? -9.539 -12.075 22.795 1.00 0.00 6 SER A N 12
ATOM 20674 C CA . SER A 1 6 ? -10.227 -10.889 22.313 1.00 0.00 6 SER A CA 12
ATOM 20675 C C . SER A 1 6 ? -9.209 -9.850 21.839 1.00 0.00 6 SER A C 12
ATOM 20676 O O . SER A 1 6 ? -8.041 -9.901 22.221 1.00 0.00 6 SER A O 12
ATOM 20684 N N . GLY A 1 7 ? -9.689 -8.932 21.013 1.00 0.00 7 GLY A N 12
ATOM 20685 C CA . GLY A 1 7 ? -8.835 -7.883 20.483 1.00 0.00 7 GLY A CA 12
ATOM 20686 C C . GLY A 1 7 ? -9.628 -6.935 19.580 1.00 0.00 7 GLY A C 12
ATOM 20687 O O . GLY A 1 7 ? -10.076 -5.879 20.023 1.00 0.00 7 GLY A O 12
ATOM 20691 N N . ALA A 1 8 ? -9.777 -7.347 18.330 1.00 0.00 8 ALA A N 12
ATOM 20692 C CA . ALA A 1 8 ? -10.507 -6.549 17.360 1.00 0.00 8 ALA A CA 12
ATOM 20693 C C . ALA A 1 8 ? -9.750 -5.243 17.108 1.00 0.00 8 ALA A C 12
ATOM 20694 O O . ALA A 1 8 ? -8.899 -4.851 17.904 1.00 0.00 8 ALA A O 12
ATOM 20701 N N . GLY A 1 9 ? -10.088 -4.606 15.996 1.00 0.00 9 GLY A N 12
ATOM 20702 C CA . GLY A 1 9 ? -9.451 -3.353 15.629 1.00 0.00 9 GLY A CA 12
ATOM 20703 C C . GLY A 1 9 ? -7.930 -3.452 15.761 1.00 0.00 9 GLY A C 12
ATOM 20704 O O . GLY A 1 9 ? -7.338 -4.474 15.419 1.00 0.00 9 GLY A O 12
ATOM 20708 N N . SER A 1 10 ? -7.341 -2.375 16.259 1.00 0.00 10 SER A N 12
ATOM 20709 C CA . SER A 1 10 ? -5.900 -2.327 16.442 1.00 0.00 10 SER A CA 12
ATOM 20710 C C . SER A 1 10 ? -5.203 -2.246 15.082 1.00 0.00 10 SER A C 12
ATOM 20711 O O . SER A 1 10 ? -5.850 -2.347 14.042 1.00 0.00 10 SER A O 12
ATOM 20719 N N . ALA A 1 11 ? -3.891 -2.065 15.135 1.00 0.00 11 ALA A N 12
ATOM 20720 C CA . ALA A 1 11 ? -3.099 -1.969 13.921 1.00 0.00 11 ALA A CA 12
ATOM 20721 C C . ALA A 1 11 ? -3.498 -3.097 12.967 1.00 0.00 11 ALA A C 12
ATOM 20722 O O . ALA A 1 11 ? -3.552 -4.260 13.363 1.00 0.00 11 ALA A O 12
ATOM 20729 N N . THR A 1 12 ? -3.768 -2.713 11.728 1.00 0.00 12 THR A N 12
ATOM 20730 C CA . THR A 1 12 ? -4.160 -3.677 10.714 1.00 0.00 12 THR A CA 12
ATOM 20731 C C . THR A 1 12 ? -2.988 -3.974 9.778 1.00 0.00 12 THR A C 12
ATOM 20732 O O . THR A 1 12 ? -2.857 -5.089 9.275 1.00 0.00 12 THR A O 12
ATOM 20743 N N . ILE A 1 13 ? -2.165 -2.956 9.572 1.00 0.00 13 ILE A N 12
ATOM 20744 C CA . ILE A 1 13 ? -1.007 -3.094 8.704 1.00 0.00 13 ILE A CA 12
ATOM 20745 C C . ILE A 1 13 ? 0.231 -2.555 9.424 1.00 0.00 13 ILE A C 12
ATOM 20746 O O . ILE A 1 13 ? 0.124 -1.680 10.281 1.00 0.00 13 ILE A O 12
ATOM 20762 N N . THR A 1 14 ? 1.379 -3.102 9.049 1.00 0.00 14 THR A N 12
ATOM 20763 C CA . THR A 1 14 ? 2.636 -2.687 9.648 1.00 0.00 14 THR A CA 12
ATOM 20764 C C . THR A 1 14 ? 3.699 -2.479 8.568 1.00 0.00 14 THR A C 12
ATOM 20765 O O . THR A 1 14 ? 4.075 -3.422 7.872 1.00 0.00 14 THR A O 12
ATOM 20776 N N . TYR A 1 15 ? 4.153 -1.240 8.460 1.00 0.00 15 TYR A N 12
ATOM 20777 C CA . TYR A 1 15 ? 5.165 -0.896 7.476 1.00 0.00 15 TYR A CA 12
ATOM 20778 C C . TYR A 1 15 ? 6.553 -0.833 8.116 1.00 0.00 15 TYR A C 12
ATOM 20779 O O . TYR A 1 15 ? 6.675 -0.655 9.327 1.00 0.00 15 TYR A O 12
ATOM 20797 N N . SER A 1 16 ? 7.565 -0.983 7.274 1.00 0.00 16 SER A N 12
ATOM 20798 C CA . SER A 1 16 ? 8.940 -0.945 7.743 1.00 0.00 16 SER A CA 12
ATOM 20799 C C . SER A 1 16 ? 9.773 -0.026 6.848 1.00 0.00 16 SER A C 12
ATOM 20800 O O . SER A 1 16 ? 10.095 -0.381 5.715 1.00 0.00 16 SER A O 12
ATOM 20808 N N . VAL A 1 17 ? 10.099 1.138 7.390 1.00 0.00 17 VAL A N 12
ATOM 20809 C CA . VAL A 1 17 ? 10.888 2.112 6.655 1.00 0.00 17 VAL A CA 12
ATOM 20810 C C . VAL A 1 17 ? 12.097 2.523 7.498 1.00 0.00 17 VAL A C 12
ATOM 20811 O O . VAL A 1 17 ? 11.960 2.820 8.683 1.00 0.00 17 VAL A O 12
ATOM 20824 N N . LEU A 1 18 ? 13.254 2.528 6.852 1.00 0.00 18 LEU A N 12
ATOM 20825 C CA . LEU A 1 18 ? 14.487 2.898 7.528 1.00 0.00 18 LEU A CA 12
ATOM 20826 C C . LEU A 1 18 ? 14.409 4.366 7.952 1.00 0.00 18 LEU A C 12
ATOM 20827 O O . LEU A 1 18 ? 13.344 4.978 7.890 1.00 0.00 18 LEU A O 12
ATOM 20843 N N . GLU A 1 19 ? 15.552 4.888 8.374 1.00 0.00 19 GLU A N 12
ATOM 20844 C CA . GLU A 1 19 ? 15.627 6.272 8.808 1.00 0.00 19 GLU A CA 12
ATOM 20845 C C . GLU A 1 19 ? 16.059 7.170 7.647 1.00 0.00 19 GLU A C 12
ATOM 20846 O O . GLU A 1 19 ? 15.720 8.352 7.612 1.00 0.00 19 GLU A O 12
ATOM 20858 N N . GLU A 1 20 ? 16.801 6.575 6.725 1.00 0.00 20 GLU A N 12
ATOM 20859 C CA . GLU A 1 20 ? 17.283 7.306 5.565 1.00 0.00 20 GLU A CA 12
ATOM 20860 C C . GLU A 1 20 ? 16.141 7.542 4.574 1.00 0.00 20 GLU A C 12
ATOM 20861 O O . GLU A 1 20 ? 16.196 7.076 3.437 1.00 0.00 20 GLU A O 12
ATOM 20873 N N . THR A 1 21 ? 15.133 8.263 5.042 1.00 0.00 21 THR A N 12
ATOM 20874 C CA . THR A 1 21 ? 13.981 8.566 4.211 1.00 0.00 21 THR A CA 12
ATOM 20875 C C . THR A 1 21 ? 14.055 10.006 3.700 1.00 0.00 21 THR A C 12
ATOM 20876 O O . THR A 1 21 ? 15.008 10.725 3.996 1.00 0.00 21 THR A O 12
ATOM 20887 N N . ASP A 1 22 ? 13.036 10.385 2.943 1.00 0.00 22 ASP A N 12
ATOM 20888 C CA . ASP A 1 22 ? 12.973 11.727 2.388 1.00 0.00 22 ASP A CA 12
ATOM 20889 C C . ASP A 1 22 ? 11.866 11.787 1.334 1.00 0.00 22 ASP A C 12
ATOM 20890 O O . ASP A 1 22 ? 10.981 10.933 1.308 1.00 0.00 22 ASP A O 12
ATOM 20899 N N . ARG A 1 23 ? 11.951 12.806 0.491 1.00 0.00 23 ARG A N 12
ATOM 20900 C CA . ARG A 1 23 ? 10.967 12.989 -0.562 1.00 0.00 23 ARG A CA 12
ATOM 20901 C C . ARG A 1 23 ? 11.255 12.041 -1.729 1.00 0.00 23 ARG A C 12
ATOM 20902 O O . ARG A 1 23 ? 11.461 12.484 -2.857 1.00 0.00 23 ARG A O 12
ATOM 20923 N N . GLY A 1 24 ? 11.259 10.754 -1.416 1.00 0.00 24 GLY A N 12
ATOM 20924 C CA . GLY A 1 24 ? 11.518 9.739 -2.423 1.00 0.00 24 GLY A CA 12
ATOM 20925 C C . GLY A 1 24 ? 11.976 8.430 -1.778 1.00 0.00 24 GLY A C 12
ATOM 20926 O O . GLY A 1 24 ? 12.905 7.786 -2.264 1.00 0.00 24 GLY A O 12
ATOM 20930 N N . SER A 1 25 ? 11.303 8.075 -0.694 1.00 0.00 25 SER A N 12
ATOM 20931 C CA . SER A 1 25 ? 11.629 6.853 0.023 1.00 0.00 25 SER A CA 12
ATOM 20932 C C . SER A 1 25 ? 10.424 5.911 0.025 1.00 0.00 25 SER A C 12
ATOM 20933 O O . SER A 1 25 ? 9.294 6.343 0.247 1.00 0.00 25 SER A O 12
ATOM 20941 N N . LEU A 1 26 ? 10.706 4.640 -0.224 1.00 0.00 26 LEU A N 12
ATOM 20942 C CA . LEU A 1 26 ? 9.659 3.633 -0.253 1.00 0.00 26 LEU A CA 12
ATOM 20943 C C . LEU A 1 26 ? 9.393 3.138 1.170 1.00 0.00 26 LEU A C 12
ATOM 20944 O O . LEU A 1 26 ? 10.247 2.494 1.777 1.00 0.00 26 LEU A O 12
ATOM 20960 N N . VAL A 1 27 ? 8.206 3.460 1.662 1.00 0.00 27 VAL A N 12
ATOM 20961 C CA . VAL A 1 27 ? 7.817 3.057 3.002 1.00 0.00 27 VAL A CA 12
ATOM 20962 C C . VAL A 1 27 ? 7.432 1.576 2.993 1.00 0.00 27 VAL A C 12
ATOM 20963 O O . VAL A 1 27 ? 7.770 0.837 3.917 1.00 0.00 27 VAL A O 12
ATOM 20976 N N . GLY A 1 28 ? 6.730 1.186 1.939 1.00 0.00 28 GLY A N 12
ATOM 20977 C CA . GLY A 1 28 ? 6.295 -0.193 1.798 1.00 0.00 28 GLY A CA 12
ATOM 20978 C C . GLY A 1 28 ? 5.209 -0.319 0.728 1.00 0.00 28 GLY A C 12
ATOM 20979 O O . GLY A 1 28 ? 5.051 0.569 -0.109 1.00 0.00 28 GLY A O 12
ATOM 20983 N N . ASN A 1 29 ? 4.487 -1.428 0.791 1.00 0.00 29 ASN A N 12
ATOM 20984 C CA . ASN A 1 29 ? 3.419 -1.681 -0.162 1.00 0.00 29 ASN A CA 12
ATOM 20985 C C . ASN A 1 29 ? 2.068 -1.528 0.540 1.00 0.00 29 ASN A C 12
ATOM 20986 O O . ASN A 1 29 ? 1.923 -1.903 1.702 1.00 0.00 29 ASN A O 12
ATOM 20997 N N . LEU A 1 30 ? 1.115 -0.977 -0.196 1.00 0.00 30 LEU A N 12
ATOM 20998 C CA . LEU A 1 30 ? -0.220 -0.770 0.341 1.00 0.00 30 LEU A CA 12
ATOM 20999 C C . LEU A 1 30 ? -1.192 -1.741 -0.332 1.00 0.00 30 LEU A C 12
ATOM 21000 O O . LEU A 1 30 ? -1.910 -2.475 0.346 1.00 0.00 30 LEU A O 12
ATOM 21016 N N . ALA A 1 31 ? -1.184 -1.713 -1.656 1.00 0.00 31 ALA A N 12
ATOM 21017 C CA . ALA A 1 31 ? -2.057 -2.581 -2.428 1.00 0.00 31 ALA A CA 12
ATOM 21018 C C . ALA A 1 31 ? -1.480 -3.999 -2.437 1.00 0.00 31 ALA A C 12
ATOM 21019 O O . ALA A 1 31 ? -2.217 -4.973 -2.298 1.00 0.00 31 ALA A O 12
ATOM 21026 N N . LYS A 1 32 ? -0.167 -4.068 -2.602 1.00 0.00 32 LYS A N 12
ATOM 21027 C CA . LYS A 1 32 ? 0.517 -5.350 -2.631 1.00 0.00 32 LYS A CA 12
ATOM 21028 C C . LYS A 1 32 ? 0.473 -5.978 -1.237 1.00 0.00 32 LYS A C 12
ATOM 21029 O O . LYS A 1 32 ? 0.679 -7.181 -1.088 1.00 0.00 32 LYS A O 12
ATOM 21048 N N . ASP A 1 33 ? 0.204 -5.135 -0.251 1.00 0.00 33 ASP A N 12
ATOM 21049 C CA . ASP A 1 33 ? 0.130 -5.592 1.126 1.00 0.00 33 ASP A CA 12
ATOM 21050 C C . ASP A 1 33 ? -1.061 -6.540 1.281 1.00 0.00 33 ASP A C 12
ATOM 21051 O O . ASP A 1 33 ? -0.884 -7.751 1.404 1.00 0.00 33 ASP A O 12
ATOM 21060 N N . LEU A 1 34 ? -2.249 -5.953 1.271 1.00 0.00 34 LEU A N 12
ATOM 21061 C CA . LEU A 1 34 ? -3.469 -6.729 1.409 1.00 0.00 34 LEU A CA 12
ATOM 21062 C C . LEU A 1 34 ? -3.587 -7.699 0.231 1.00 0.00 34 LEU A C 12
ATOM 21063 O O . LEU A 1 34 ? -4.363 -8.652 0.283 1.00 0.00 34 LEU A O 12
ATOM 21079 N N . GLY A 1 35 ? -2.805 -7.423 -0.802 1.00 0.00 35 GLY A N 12
ATOM 21080 C CA . GLY A 1 35 ? -2.812 -8.259 -1.990 1.00 0.00 35 GLY A CA 12
ATOM 21081 C C . GLY A 1 35 ? -3.784 -7.714 -3.039 1.00 0.00 35 GLY A C 12
ATOM 21082 O O . GLY A 1 35 ? -4.152 -8.420 -3.976 1.00 0.00 35 GLY A O 12
ATOM 21086 N N . LEU A 1 36 ? -4.173 -6.462 -2.844 1.00 0.00 36 LEU A N 12
ATOM 21087 C CA . LEU A 1 36 ? -5.095 -5.814 -3.761 1.00 0.00 36 LEU A CA 12
ATOM 21088 C C . LEU A 1 36 ? -4.314 -5.253 -4.952 1.00 0.00 36 LEU A C 12
ATOM 21089 O O . LEU A 1 36 ? -3.114 -5.000 -4.848 1.00 0.00 36 LEU A O 12
ATOM 21105 N N . SER A 1 37 ? -5.026 -5.076 -6.055 1.00 0.00 37 SER A N 12
ATOM 21106 C CA . SER A 1 37 ? -4.414 -4.550 -7.264 1.00 0.00 37 SER A CA 12
ATOM 21107 C C . SER A 1 37 ? -4.596 -3.032 -7.324 1.00 0.00 37 SER A C 12
ATOM 21108 O O . SER A 1 37 ? -5.499 -2.485 -6.693 1.00 0.00 37 SER A O 12
ATOM 21116 N N . LEU A 1 38 ? -3.723 -2.393 -8.090 1.00 0.00 38 LEU A N 12
ATOM 21117 C CA . LEU A 1 38 ? -3.776 -0.949 -8.241 1.00 0.00 38 LEU A CA 12
ATOM 21118 C C . LEU A 1 38 ? -5.208 -0.528 -8.577 1.00 0.00 38 LEU A C 12
ATOM 21119 O O . LEU A 1 38 ? -5.831 0.220 -7.826 1.00 0.00 38 LEU A O 12
ATOM 21135 N N . ARG A 1 39 ? -5.687 -1.026 -9.708 1.00 0.00 39 ARG A N 12
ATOM 21136 C CA . ARG A 1 39 ? -7.033 -0.710 -10.153 1.00 0.00 39 ARG A CA 12
ATOM 21137 C C . ARG A 1 39 ? -7.991 -0.668 -8.960 1.00 0.00 39 ARG A C 12
ATOM 21138 O O . ARG A 1 39 ? -8.638 0.349 -8.715 1.00 0.00 39 ARG A O 12
ATOM 21159 N N . GLU A 1 40 ? -8.051 -1.785 -8.251 1.00 0.00 40 GLU A N 12
ATOM 21160 C CA . GLU A 1 40 ? -8.918 -1.889 -7.090 1.00 0.00 40 GLU A CA 12
ATOM 21161 C C . GLU A 1 40 ? -8.662 -0.724 -6.131 1.00 0.00 40 GLU A C 12
ATOM 21162 O O . GLU A 1 40 ? -9.601 -0.076 -5.671 1.00 0.00 40 GLU A O 12
ATOM 21174 N N . LEU A 1 41 ? -7.386 -0.494 -5.857 1.00 0.00 41 LEU A N 12
ATOM 21175 C CA . LEU A 1 41 ? -6.995 0.580 -4.961 1.00 0.00 41 LEU A CA 12
ATOM 21176 C C . LEU A 1 41 ? -7.347 1.925 -5.600 1.00 0.00 41 LEU A C 12
ATOM 21177 O O . LEU A 1 41 ? -7.531 2.920 -4.900 1.00 0.00 41 LEU A O 12
ATOM 21193 N N . ILE A 1 42 ? -7.430 1.912 -6.922 1.00 0.00 42 ILE A N 12
ATOM 21194 C CA . ILE A 1 42 ? -7.757 3.118 -7.664 1.00 0.00 42 ILE A CA 12
ATOM 21195 C C . ILE A 1 42 ? -9.270 3.345 -7.618 1.00 0.00 42 ILE A C 12
ATOM 21196 O O . ILE A 1 42 ? -9.728 4.419 -7.231 1.00 0.00 42 ILE A O 12
ATOM 21212 N N . THR A 1 43 ? -10.003 2.317 -8.019 1.00 0.00 43 THR A N 12
ATOM 21213 C CA . THR A 1 43 ? -11.454 2.391 -8.028 1.00 0.00 43 THR A CA 12
ATOM 21214 C C . THR A 1 43 ? -11.969 2.929 -6.692 1.00 0.00 43 THR A C 12
ATOM 21215 O O . THR A 1 43 ? -12.833 3.805 -6.662 1.00 0.00 43 THR A O 12
ATOM 21226 N N . ARG A 1 44 ? -11.418 2.382 -5.618 1.00 0.00 44 ARG A N 12
ATOM 21227 C CA . ARG A 1 44 ? -11.811 2.795 -4.282 1.00 0.00 44 ARG A CA 12
ATOM 21228 C C . ARG A 1 44 ? -11.002 4.018 -3.845 1.00 0.00 44 ARG A C 12
ATOM 21229 O O . ARG A 1 44 ? -11.012 4.386 -2.671 1.00 0.00 44 ARG A O 12
ATOM 21250 N N . GLY A 1 45 ? -10.320 4.613 -4.812 1.00 0.00 45 GLY A N 12
ATOM 21251 C CA . GLY A 1 45 ? -9.506 5.786 -4.542 1.00 0.00 45 GLY A CA 12
ATOM 21252 C C . GLY A 1 45 ? -8.808 5.669 -3.186 1.00 0.00 45 GLY A C 12
ATOM 21253 O O . GLY A 1 45 ? -9.337 6.119 -2.170 1.00 0.00 45 GLY A O 12
ATOM 21257 N N . ALA A 1 46 ? -7.631 5.062 -3.213 1.00 0.00 46 ALA A N 12
ATOM 21258 C CA . ALA A 1 46 ? -6.855 4.880 -1.998 1.00 0.00 46 ALA A CA 12
ATOM 21259 C C . ALA A 1 46 ? -5.848 6.024 -1.865 1.00 0.00 46 ALA A C 12
ATOM 21260 O O . ALA A 1 46 ? -5.052 6.264 -2.771 1.00 0.00 46 ALA A O 12
ATOM 21267 N N . GLN A 1 47 ? -5.915 6.700 -0.727 1.00 0.00 47 GLN A N 12
ATOM 21268 C CA . GLN A 1 47 ? -5.019 7.814 -0.464 1.00 0.00 47 GLN A CA 12
ATOM 21269 C C . GLN A 1 47 ? -4.522 7.764 0.982 1.00 0.00 47 GLN A C 12
ATOM 21270 O O . GLN A 1 47 ? -5.143 7.130 1.834 1.00 0.00 47 GLN A O 12
ATOM 21284 N N . ILE A 1 48 ? -3.407 8.441 1.214 1.00 0.00 48 ILE A N 12
ATOM 21285 C CA . ILE A 1 48 ? -2.819 8.482 2.542 1.00 0.00 48 ILE A CA 12
ATOM 21286 C C . ILE A 1 48 ? -3.348 9.706 3.292 1.00 0.00 48 ILE A C 12
ATOM 21287 O O . ILE A 1 48 ? -3.343 10.815 2.759 1.00 0.00 48 ILE A O 12
ATOM 21303 N N . LEU A 1 49 ? -3.793 9.464 4.516 1.00 0.00 49 LEU A N 12
ATOM 21304 C CA . LEU A 1 49 ? -4.324 10.533 5.345 1.00 0.00 49 LEU A CA 12
ATOM 21305 C C . LEU A 1 49 ? -3.166 11.353 5.917 1.00 0.00 49 LEU A C 12
ATOM 21306 O O . LEU A 1 49 ? -2.045 10.859 6.023 1.00 0.00 49 LEU A O 12
ATOM 21322 N N . SER A 1 50 ? -3.478 12.591 6.272 1.00 0.00 50 SER A N 12
ATOM 21323 C CA . SER A 1 50 ? -2.477 13.483 6.831 1.00 0.00 50 SER A CA 12
ATOM 21324 C C . SER A 1 50 ? -2.246 13.152 8.307 1.00 0.00 50 SER A C 12
ATOM 21325 O O . SER A 1 50 ? -3.139 12.636 8.978 1.00 0.00 50 SER A O 12
ATOM 21333 N N . LYS A 1 51 ? -1.043 13.461 8.769 1.00 0.00 51 LYS A N 12
ATOM 21334 C CA . LYS A 1 51 ? -0.684 13.202 10.152 1.00 0.00 51 LYS A CA 12
ATOM 21335 C C . LYS A 1 51 ? -1.566 14.049 11.071 1.00 0.00 51 LYS A C 12
ATOM 21336 O O . LYS A 1 51 ? -2.435 13.521 11.763 1.00 0.00 51 LYS A O 12
ATOM 21355 N N . GLY A 1 52 ? -1.313 15.349 11.048 1.00 0.00 52 GLY A N 12
ATOM 21356 C CA . GLY A 1 52 ? -2.073 16.275 11.871 1.00 0.00 52 GLY A CA 12
ATOM 21357 C C . GLY A 1 52 ? -1.884 17.716 11.393 1.00 0.00 52 GLY A C 12
ATOM 21358 O O . GLY A 1 52 ? -2.850 18.467 11.277 1.00 0.00 52 GLY A O 12
ATOM 21362 N N . ASN A 1 53 ? -0.631 18.058 11.130 1.00 0.00 53 ASN A N 12
ATOM 21363 C CA . ASN A 1 53 ? -0.302 19.396 10.667 1.00 0.00 53 ASN A CA 12
ATOM 21364 C C . ASN A 1 53 ? -0.146 19.381 9.146 1.00 0.00 53 ASN A C 12
ATOM 21365 O O . ASN A 1 53 ? -0.881 20.065 8.435 1.00 0.00 53 ASN A O 12
ATOM 21376 N N . LYS A 1 54 ? 0.818 18.593 8.690 1.00 0.00 54 LYS A N 12
ATOM 21377 C CA . LYS A 1 54 ? 1.080 18.480 7.265 1.00 0.00 54 LYS A CA 12
ATOM 21378 C C . LYS A 1 54 ? 1.200 17.002 6.889 1.00 0.00 54 LYS A C 12
ATOM 21379 O O . LYS A 1 54 ? 1.432 16.155 7.750 1.00 0.00 54 LYS A O 12
ATOM 21398 N N . GLN A 1 55 ? 1.035 16.737 5.601 1.00 0.00 55 GLN A N 12
ATOM 21399 C CA . GLN A 1 55 ? 1.121 15.375 5.100 1.00 0.00 55 GLN A CA 12
ATOM 21400 C C . GLN A 1 55 ? 2.576 15.015 4.791 1.00 0.00 55 GLN A C 12
ATOM 21401 O O . GLN A 1 55 ? 3.284 15.780 4.138 1.00 0.00 55 GLN A O 12
ATOM 21415 N N . LEU A 1 56 ? 2.979 13.849 5.275 1.00 0.00 56 LEU A N 12
ATOM 21416 C CA . LEU A 1 56 ? 4.336 13.378 5.059 1.00 0.00 56 LEU A CA 12
ATOM 21417 C C . LEU A 1 56 ? 4.294 12.025 4.345 1.00 0.00 56 LEU A C 12
ATOM 21418 O O . LEU A 1 56 ? 5.264 11.270 4.381 1.00 0.00 56 LEU A O 12
ATOM 21434 N N . LEU A 1 57 ? 3.160 11.760 3.713 1.00 0.00 57 LEU A N 12
ATOM 21435 C CA . LEU A 1 57 ? 2.978 10.512 2.993 1.00 0.00 57 LEU A CA 12
ATOM 21436 C C . LEU A 1 57 ? 2.260 10.790 1.671 1.00 0.00 57 LEU A C 12
ATOM 21437 O O . LEU A 1 57 ? 1.493 11.746 1.566 1.00 0.00 57 LEU A O 12
ATOM 21453 N N . GLN A 1 58 ? 2.535 9.938 0.694 1.00 0.00 58 GLN A N 12
ATOM 21454 C CA . GLN A 1 58 ? 1.924 10.081 -0.617 1.00 0.00 58 GLN A CA 12
ATOM 21455 C C . GLN A 1 58 ? 1.888 8.731 -1.335 1.00 0.00 58 GLN A C 12
ATOM 21456 O O . GLN A 1 58 ? 2.933 8.152 -1.630 1.00 0.00 58 GLN A O 12
ATOM 21470 N N . LEU A 1 59 ? 0.674 8.268 -1.596 1.00 0.00 59 LEU A N 12
ATOM 21471 C CA . LEU A 1 59 ? 0.488 6.996 -2.274 1.00 0.00 59 LEU A CA 12
ATOM 21472 C C . LEU A 1 59 ? 0.484 7.226 -3.787 1.00 0.00 59 LEU A C 12
ATOM 21473 O O . LEU A 1 59 ? -0.519 7.665 -4.349 1.00 0.00 59 LEU A O 12
ATOM 21489 N N . GLU A 1 60 ? 1.616 6.919 -4.404 1.00 0.00 60 GLU A N 12
ATOM 21490 C CA . GLU A 1 60 ? 1.755 7.087 -5.840 1.00 0.00 60 GLU A CA 12
ATOM 21491 C C . GLU A 1 60 ? 0.454 6.701 -6.548 1.00 0.00 60 GLU A C 12
ATOM 21492 O O . GLU A 1 60 ? -0.119 7.505 -7.282 1.00 0.00 60 GLU A O 12
ATOM 21504 N N . GLN A 1 61 ? 0.025 5.472 -6.302 1.00 0.00 61 GLN A N 12
ATOM 21505 C CA . GLN A 1 61 ? -1.197 4.971 -6.906 1.00 0.00 61 GLN A CA 12
ATOM 21506 C C . GLN A 1 61 ? -0.903 4.382 -8.288 1.00 0.00 61 GLN A C 12
ATOM 21507 O O . GLN A 1 61 ? -1.743 3.690 -8.863 1.00 0.00 61 GLN A O 12
ATOM 21521 N N . LYS A 1 62 ? 0.290 4.677 -8.780 1.00 0.00 62 LYS A N 12
ATOM 21522 C CA . LYS A 1 62 ? 0.705 4.186 -10.083 1.00 0.00 62 LYS A CA 12
ATOM 21523 C C . LYS A 1 62 ? 1.465 2.869 -9.909 1.00 0.00 62 LYS A C 12
ATOM 21524 O O . LYS A 1 62 ? 1.432 2.009 -10.787 1.00 0.00 62 LYS A O 12
ATOM 21543 N N . SER A 1 63 ? 2.131 2.754 -8.769 1.00 0.00 63 SER A N 12
ATOM 21544 C CA . SER A 1 63 ? 2.897 1.557 -8.468 1.00 0.00 63 SER A CA 12
ATOM 21545 C C . SER A 1 63 ? 2.254 0.802 -7.303 1.00 0.00 63 SER A C 12
ATOM 21546 O O . SER A 1 63 ? 2.381 -0.417 -7.202 1.00 0.00 63 SER A O 12
ATOM 21554 N N . GLY A 1 64 ? 1.576 1.559 -6.452 1.00 0.00 64 GLY A N 12
ATOM 21555 C CA . GLY A 1 64 ? 0.912 0.977 -5.298 1.00 0.00 64 GLY A CA 12
ATOM 21556 C C . GLY A 1 64 ? 1.876 0.855 -4.115 1.00 0.00 64 GLY A C 12
ATOM 21557 O O . GLY A 1 64 ? 1.898 -0.167 -3.431 1.00 0.00 64 GLY A O 12
ATOM 21561 N N . ASN A 1 65 ? 2.649 1.912 -3.911 1.00 0.00 65 ASN A N 12
ATOM 21562 C CA . ASN A 1 65 ? 3.612 1.936 -2.824 1.00 0.00 65 ASN A CA 12
ATOM 21563 C C . ASN A 1 65 ? 3.397 3.197 -1.985 1.00 0.00 65 ASN A C 12
ATOM 21564 O O . ASN A 1 65 ? 2.918 4.210 -2.493 1.00 0.00 65 ASN A O 12
ATOM 21575 N N . LEU A 1 66 ? 3.761 3.095 -0.716 1.00 0.00 66 LEU A N 12
ATOM 21576 C CA . LEU A 1 66 ? 3.614 4.215 0.198 1.00 0.00 66 LEU A CA 12
ATOM 21577 C C . LEU A 1 66 ? 4.896 5.049 0.186 1.00 0.00 66 LEU A C 12
ATOM 21578 O O . LEU A 1 66 ? 5.919 4.631 0.726 1.00 0.00 66 LEU A O 12
ATOM 21594 N N . LEU A 1 67 ? 4.800 6.215 -0.437 1.00 0.00 67 LEU A N 12
ATOM 21595 C CA . LEU A 1 67 ? 5.940 7.112 -0.527 1.00 0.00 67 LEU A CA 12
ATOM 21596 C C . LEU A 1 67 ? 5.761 8.258 0.471 1.00 0.00 67 LEU A C 12
ATOM 21597 O O . LEU A 1 67 ? 4.635 8.632 0.798 1.00 0.00 67 LEU A O 12
ATOM 21613 N N . LEU A 1 68 ? 6.888 8.784 0.928 1.00 0.00 68 LEU A N 12
ATOM 21614 C CA . LEU A 1 68 ? 6.870 9.880 1.882 1.00 0.00 68 LEU A CA 12
ATOM 21615 C C . LEU A 1 68 ? 6.817 11.208 1.125 1.00 0.00 68 LEU A C 12
ATOM 21616 O O . LEU A 1 68 ? 7.107 11.258 -0.070 1.00 0.00 68 LEU A O 12
ATOM 21632 N N . LYS A 1 69 ? 6.445 12.252 1.851 1.00 0.00 69 LYS A N 12
ATOM 21633 C CA . LYS A 1 69 ? 6.350 13.577 1.263 1.00 0.00 69 LYS A CA 12
ATOM 21634 C C . LYS A 1 69 ? 7.752 14.180 1.146 1.00 0.00 69 LYS A C 12
ATOM 21635 O O . LYS A 1 69 ? 8.124 14.695 0.092 1.00 0.00 69 LYS A O 12
ATOM 21654 N N . GLU A 1 70 ? 8.491 14.096 2.242 1.00 0.00 70 GLU A N 12
ATOM 21655 C CA . GLU A 1 70 ? 9.843 14.627 2.276 1.00 0.00 70 GLU A CA 12
ATOM 21656 C C . GLU A 1 70 ? 10.525 14.259 3.595 1.00 0.00 70 GLU A C 12
ATOM 21657 O O . GLU A 1 70 ? 9.963 13.523 4.404 1.00 0.00 70 GLU A O 12
ATOM 21669 N N . LYS A 1 71 ? 11.727 14.788 3.771 1.00 0.00 71 LYS A N 12
ATOM 21670 C CA . LYS A 1 71 ? 12.491 14.524 4.978 1.00 0.00 71 LYS A CA 12
ATOM 21671 C C . LYS A 1 71 ? 11.563 14.603 6.192 1.00 0.00 71 LYS A C 12
ATOM 21672 O O . LYS A 1 71 ? 10.971 15.647 6.458 1.00 0.00 71 LYS A O 12
ATOM 21691 N N . LEU A 1 72 ? 11.465 13.484 6.895 1.00 0.00 72 LEU A N 12
ATOM 21692 C CA . LEU A 1 72 ? 10.619 13.413 8.074 1.00 0.00 72 LEU A CA 12
ATOM 21693 C C . LEU A 1 72 ? 11.190 14.324 9.162 1.00 0.00 72 LEU A C 12
ATOM 21694 O O . LEU A 1 72 ? 12.349 14.184 9.548 1.00 0.00 72 LEU A O 12
ATOM 21710 N N . ASP A 1 73 ? 10.350 15.238 9.625 1.00 0.00 73 ASP A N 12
ATOM 21711 C CA . ASP A 1 73 ? 10.756 16.172 10.661 1.00 0.00 73 ASP A CA 12
ATOM 21712 C C . ASP A 1 73 ? 10.728 15.465 12.018 1.00 0.00 73 ASP A C 12
ATOM 21713 O O . ASP A 1 73 ? 9.709 14.896 12.404 1.00 0.00 73 ASP A O 12
ATOM 21722 N N . ARG A 1 74 ? 11.860 15.526 12.705 1.00 0.00 74 ARG A N 12
ATOM 21723 C CA . ARG A 1 74 ? 11.978 14.900 14.010 1.00 0.00 74 ARG A CA 12
ATOM 21724 C C . ARG A 1 74 ? 10.814 15.322 14.909 1.00 0.00 74 ARG A C 12
ATOM 21725 O O . ARG A 1 74 ? 9.856 14.571 15.084 1.00 0.00 74 ARG A O 12
ATOM 21746 N N . GLU A 1 75 ? 10.936 16.523 15.455 1.00 0.00 75 GLU A N 12
ATOM 21747 C CA . GLU A 1 75 ? 9.906 17.055 16.331 1.00 0.00 75 GLU A CA 12
ATOM 21748 C C . GLU A 1 75 ? 8.518 16.680 15.808 1.00 0.00 75 GLU A C 12
ATOM 21749 O O . GLU A 1 75 ? 7.720 16.082 16.528 1.00 0.00 75 GLU A O 12
ATOM 21761 N N . GLU A 1 76 ? 8.273 17.046 14.558 1.00 0.00 76 GLU A N 12
ATOM 21762 C CA . GLU A 1 76 ? 6.995 16.755 13.930 1.00 0.00 76 GLU A CA 12
ATOM 21763 C C . GLU A 1 76 ? 6.529 15.346 14.303 1.00 0.00 76 GLU A C 12
ATOM 21764 O O . GLU A 1 76 ? 5.377 15.152 14.689 1.00 0.00 76 GLU A O 12
ATOM 21776 N N . LEU A 1 77 ? 7.447 14.400 14.175 1.00 0.00 77 LEU A N 12
ATOM 21777 C CA . LEU A 1 77 ? 7.145 13.015 14.493 1.00 0.00 77 LEU A CA 12
ATOM 21778 C C . LEU A 1 77 ? 7.248 12.810 16.006 1.00 0.00 77 LEU A C 12
ATOM 21779 O O . LEU A 1 77 ? 6.233 12.695 16.691 1.00 0.00 77 LEU A O 12
ATOM 21795 N N . CYS A 1 78 ? 8.484 12.770 16.482 1.00 0.00 78 CYS A N 12
ATOM 21796 C CA . CYS A 1 78 ? 8.733 12.581 17.901 1.00 0.00 78 CYS A CA 12
ATOM 21797 C C . CYS A 1 78 ? 10.037 13.297 18.260 1.00 0.00 78 CYS A C 12
ATOM 21798 O O . CYS A 1 78 ? 10.014 14.367 18.867 1.00 0.00 78 CYS A O 12
ATOM 21805 N N . GLY A 1 79 ? 11.141 12.679 17.869 1.00 0.00 79 GLY A N 12
ATOM 21806 C CA . GLY A 1 79 ? 12.452 13.244 18.142 1.00 0.00 79 GLY A CA 12
ATOM 21807 C C . GLY A 1 79 ? 13.135 12.511 19.298 1.00 0.00 79 GLY A C 12
ATOM 21808 O O . GLY A 1 79 ? 13.123 12.986 20.432 1.00 0.00 79 GLY A O 12
ATOM 21812 N N . SER A 1 80 ? 13.715 11.366 18.970 1.00 0.00 80 SER A N 12
ATOM 21813 C CA . SER A 1 80 ? 14.402 10.562 19.967 1.00 0.00 80 SER A CA 12
ATOM 21814 C C . SER A 1 80 ? 13.392 9.714 20.742 1.00 0.00 80 SER A C 12
ATOM 21815 O O . SER A 1 80 ? 13.511 8.491 20.791 1.00 0.00 80 SER A O 12
ATOM 21823 N N . THR A 1 81 ? 12.421 10.397 21.330 1.00 0.00 81 THR A N 12
ATOM 21824 C CA . THR A 1 81 ? 11.391 9.722 22.101 1.00 0.00 81 THR A CA 12
ATOM 21825 C C . THR A 1 81 ? 10.881 8.493 21.347 1.00 0.00 81 THR A C 12
ATOM 21826 O O . THR A 1 81 ? 10.972 8.429 20.122 1.00 0.00 81 THR A O 12
ATOM 21837 N N . ASN A 1 82 ? 10.355 7.546 22.110 1.00 0.00 82 ASN A N 12
ATOM 21838 C CA . ASN A 1 82 ? 9.829 6.322 21.529 1.00 0.00 82 ASN A CA 12
ATOM 21839 C C . ASN A 1 82 ? 8.437 6.048 22.100 1.00 0.00 82 ASN A C 12
ATOM 21840 O O . ASN A 1 82 ? 8.090 6.550 23.169 1.00 0.00 82 ASN A O 12
ATOM 21851 N N . PRO A 1 83 ? 7.655 5.232 21.343 1.00 0.00 83 PRO A N 12
ATOM 21852 C CA . PRO A 1 83 ? 8.143 4.680 20.091 1.00 0.00 83 PRO A CA 12
ATOM 21853 C C . PRO A 1 83 ? 8.156 5.744 18.991 1.00 0.00 83 PRO A C 12
ATOM 21854 O O . PRO A 1 83 ? 7.878 6.913 19.251 1.00 0.00 83 PRO A O 12
ATOM 21865 N N . CYS A 1 84 ? 8.482 5.300 17.786 1.00 0.00 84 CYS A N 12
ATOM 21866 C CA . CYS A 1 84 ? 8.536 6.199 16.646 1.00 0.00 84 CYS A CA 12
ATOM 21867 C C . CYS A 1 84 ? 7.753 5.563 15.496 1.00 0.00 84 CYS A C 12
ATOM 21868 O O . CYS A 1 84 ? 8.341 5.124 14.509 1.00 0.00 84 CYS A O 12
ATOM 21875 N N . ILE A 1 85 ? 6.439 5.535 15.661 1.00 0.00 85 ILE A N 12
ATOM 21876 C CA . ILE A 1 85 ? 5.570 4.960 14.648 1.00 0.00 85 ILE A CA 12
ATOM 21877 C C . ILE A 1 85 ? 4.711 6.066 14.032 1.00 0.00 85 ILE A C 12
ATOM 21878 O O . ILE A 1 85 ? 3.987 6.763 14.741 1.00 0.00 85 ILE A O 12
ATOM 21894 N N . LEU A 1 86 ? 4.820 6.193 12.717 1.00 0.00 86 LEU A N 12
ATOM 21895 C CA . LEU A 1 86 ? 4.063 7.203 11.998 1.00 0.00 86 LEU A CA 12
ATOM 21896 C C . LEU A 1 86 ? 2.590 6.793 11.951 1.00 0.00 86 LEU A C 12
ATOM 21897 O O . LEU A 1 86 ? 2.266 5.670 11.566 1.00 0.00 86 LEU A O 12
ATOM 21913 N N . HIS A 1 87 ? 1.736 7.724 12.350 1.00 0.00 87 HIS A N 12
ATOM 21914 C CA . HIS A 1 87 ? 0.305 7.474 12.359 1.00 0.00 87 HIS A CA 12
ATOM 21915 C C . HIS A 1 87 ? -0.297 7.886 11.014 1.00 0.00 87 HIS A C 12
ATOM 21916 O O . HIS A 1 87 ? -0.228 9.053 10.631 1.00 0.00 87 HIS A O 12
ATOM 21930 N N . PHE A 1 88 ? -0.873 6.906 10.334 1.00 0.00 88 PHE A N 12
ATOM 21931 C CA . PHE A 1 88 ? -1.486 7.153 9.040 1.00 0.00 88 PHE A CA 12
ATOM 21932 C C . PHE A 1 88 ? -2.734 6.287 8.850 1.00 0.00 88 PHE A C 12
ATOM 21933 O O . PHE A 1 88 ? -3.053 5.458 9.701 1.00 0.00 88 PHE A O 12
ATOM 21950 N N . GLN A 1 89 ? -3.405 6.510 7.730 1.00 0.00 89 GLN A N 12
ATOM 21951 C CA . GLN A 1 89 ? -4.610 5.760 7.418 1.00 0.00 89 GLN A CA 12
ATOM 21952 C C . GLN A 1 89 ? -4.815 5.692 5.903 1.00 0.00 89 GLN A C 12
ATOM 21953 O O . GLN A 1 89 ? -4.171 6.423 5.152 1.00 0.00 89 GLN A O 12
ATOM 21967 N N . VAL A 1 90 ? -5.714 4.807 5.499 1.00 0.00 90 VAL A N 12
ATOM 21968 C CA . VAL A 1 90 ? -6.013 4.634 4.088 1.00 0.00 90 VAL A CA 12
ATOM 21969 C C . VAL A 1 90 ? -7.488 4.953 3.840 1.00 0.00 90 VAL A C 12
ATOM 21970 O O . VAL A 1 90 ? -8.370 4.251 4.332 1.00 0.00 90 VAL A O 12
ATOM 21983 N N . LEU A 1 91 ? -7.711 6.013 3.077 1.00 0.00 91 LEU A N 12
ATOM 21984 C CA . LEU A 1 91 ? -9.065 6.434 2.757 1.00 0.00 91 LEU A CA 12
ATOM 21985 C C . LEU A 1 91 ? -9.517 5.746 1.468 1.00 0.00 91 LEU A C 12
ATOM 21986 O O . LEU A 1 91 ? -8.765 5.683 0.497 1.00 0.00 91 LEU A O 12
ATOM 22002 N N . LEU A 1 92 ? -10.744 5.247 1.500 1.00 0.00 92 LEU A N 12
ATOM 22003 C CA . LEU A 1 92 ? -11.306 4.566 0.346 1.00 0.00 92 LEU A CA 12
ATOM 22004 C C . LEU A 1 92 ? -12.650 5.204 -0.013 1.00 0.00 92 LEU A C 12
ATOM 22005 O O . LEU A 1 92 ? -13.333 5.749 0.852 1.00 0.00 92 LEU A O 12
ATOM 22021 N N . LYS A 1 93 ? -12.988 5.115 -1.291 1.00 0.00 93 LYS A N 12
ATOM 22022 C CA . LYS A 1 93 ? -14.238 5.676 -1.775 1.00 0.00 93 LYS A CA 12
ATOM 22023 C C . LYS A 1 93 ? -15.265 4.554 -1.943 1.00 0.00 93 LYS A C 12
ATOM 22024 O O . LYS A 1 93 ? -14.941 3.380 -1.771 1.00 0.00 93 LYS A O 12
ATOM 22043 N N . SER A 1 94 ? -16.483 4.955 -2.278 1.00 0.00 94 SER A N 12
ATOM 22044 C CA . SER A 1 94 ? -17.559 3.999 -2.471 1.00 0.00 94 SER A CA 12
ATOM 22045 C C . SER A 1 94 ? -16.998 2.683 -3.013 1.00 0.00 94 SER A C 12
ATOM 22046 O O . SER A 1 94 ? -16.577 2.612 -4.167 1.00 0.00 94 SER A O 12
ATOM 22054 N N . PRO A 1 95 ? -17.011 1.646 -2.133 1.00 0.00 95 PRO A N 12
ATOM 22055 C CA . PRO A 1 95 ? -17.528 1.815 -0.786 1.00 0.00 95 PRO A CA 12
ATOM 22056 C C . PRO A 1 95 ? -16.538 2.589 0.088 1.00 0.00 95 PRO A C 12
ATOM 22057 O O . PRO A 1 95 ? -15.389 2.179 0.244 1.00 0.00 95 PRO A O 12
ATOM 22068 N N . VAL A 1 96 ? -17.021 3.695 0.635 1.00 0.00 96 VAL A N 12
ATOM 22069 C CA . VAL A 1 96 ? -16.193 4.531 1.488 1.00 0.00 96 VAL A CA 12
ATOM 22070 C C . VAL A 1 96 ? -15.802 3.743 2.740 1.00 0.00 96 VAL A C 12
ATOM 22071 O O . VAL A 1 96 ? -16.643 3.086 3.353 1.00 0.00 96 VAL A O 12
ATOM 22084 N N . GLN A 1 97 ? -14.526 3.835 3.084 1.00 0.00 97 GLN A N 12
ATOM 22085 C CA . GLN A 1 97 ? -14.013 3.140 4.252 1.00 0.00 97 GLN A CA 12
ATOM 22086 C C . GLN A 1 97 ? -12.590 3.607 4.565 1.00 0.00 97 GLN A C 12
ATOM 22087 O O . GLN A 1 97 ? -11.888 4.102 3.686 1.00 0.00 97 GLN A O 12
ATOM 22101 N N . PHE A 1 98 ? -12.207 3.431 5.822 1.00 0.00 98 PHE A N 12
ATOM 22102 C CA . PHE A 1 98 ? -10.881 3.828 6.262 1.00 0.00 98 PHE A CA 12
ATOM 22103 C C . PHE A 1 98 ? -10.165 2.670 6.960 1.00 0.00 98 PHE A C 12
ATOM 22104 O O . PHE A 1 98 ? -10.808 1.735 7.436 1.00 0.00 98 PHE A O 12
ATOM 22121 N N . ILE A 1 99 ? -8.845 2.770 7.000 1.00 0.00 99 ILE A N 12
ATOM 22122 C CA . ILE A 1 99 ? -8.035 1.742 7.632 1.00 0.00 99 ILE A CA 12
ATOM 22123 C C . ILE A 1 99 ? -7.083 2.395 8.636 1.00 0.00 99 ILE A C 12
ATOM 22124 O O . ILE A 1 99 ? -6.852 3.602 8.584 1.00 0.00 99 ILE A O 12
ATOM 22140 N N . GLN A 1 100 ? -6.557 1.568 9.528 1.00 0.00 100 GLN A N 12
ATOM 22141 C CA . GLN A 1 100 ? -5.635 2.050 10.543 1.00 0.00 100 GLN A CA 12
ATOM 22142 C C . GLN A 1 100 ? -4.359 1.205 10.545 1.00 0.00 100 GLN A C 12
ATOM 22143 O O . GLN A 1 100 ? -4.265 0.218 11.272 1.00 0.00 100 GLN A O 12
ATOM 22157 N N . GLY A 1 101 ? -3.409 1.625 9.722 1.00 0.00 101 GLY A N 12
ATOM 22158 C CA . GLY A 1 101 ? -2.143 0.920 9.620 1.00 0.00 101 GLY A CA 12
ATOM 22159 C C . GLY A 1 101 ? -1.089 1.549 10.535 1.00 0.00 101 GLY A C 12
ATOM 22160 O O . GLY A 1 101 ? -1.385 2.485 11.276 1.00 0.00 101 GLY A O 12
ATOM 22164 N N . GLU A 1 102 ? 0.117 1.008 10.453 1.00 0.00 102 GLU A N 12
ATOM 22165 C CA . GLU A 1 102 ? 1.216 1.504 11.265 1.00 0.00 102 GLU A CA 12
ATOM 22166 C C . GLU A 1 102 ? 2.486 1.627 10.421 1.00 0.00 102 GLU A C 12
ATOM 22167 O O . GLU A 1 102 ? 2.557 1.088 9.317 1.00 0.00 102 GLU A O 12
ATOM 22179 N N . ILE A 1 103 ? 3.458 2.340 10.972 1.00 0.00 103 ILE A N 12
ATOM 22180 C CA . ILE A 1 103 ? 4.721 2.541 10.283 1.00 0.00 103 ILE A CA 12
ATOM 22181 C C . ILE A 1 103 ? 5.871 2.382 11.280 1.00 0.00 103 ILE A C 12
ATOM 22182 O O . ILE A 1 103 ? 6.130 3.278 12.082 1.00 0.00 103 ILE A O 12
ATOM 22198 N N . GLN A 1 104 ? 6.530 1.235 11.197 1.00 0.00 104 GLN A N 12
ATOM 22199 C CA . GLN A 1 104 ? 7.646 0.947 12.081 1.00 0.00 104 GLN A CA 12
ATOM 22200 C C . GLN A 1 104 ? 8.972 1.239 11.375 1.00 0.00 104 GLN A C 12
ATOM 22201 O O . GLN A 1 104 ? 9.055 1.169 10.150 1.00 0.00 104 GLN A O 12
ATOM 22215 N N . LEU A 1 105 ? 9.975 1.559 12.179 1.00 0.00 105 LEU A N 12
ATOM 22216 C CA . LEU A 1 105 ? 11.293 1.862 11.646 1.00 0.00 105 LEU A CA 12
ATOM 22217 C C . LEU A 1 105 ? 12.108 0.570 11.551 1.00 0.00 105 LEU A C 12
ATOM 22218 O O . LEU A 1 105 ? 12.243 -0.157 12.534 1.00 0.00 105 LEU A O 12
ATOM 22234 N N . GLN A 1 106 ? 12.631 0.325 10.359 1.00 0.00 106 GLN A N 12
ATOM 22235 C CA . GLN A 1 106 ? 13.430 -0.866 10.123 1.00 0.00 106 GLN A CA 12
ATOM 22236 C C . GLN A 1 106 ? 14.331 -1.149 11.327 1.00 0.00 106 GLN A C 12
ATOM 22237 O O . GLN A 1 106 ? 15.314 -0.444 11.550 1.00 0.00 106 GLN A O 12
ATOM 22251 N N . ASP A 1 107 ? 13.962 -2.181 12.071 1.00 0.00 107 ASP A N 12
ATOM 22252 C CA . ASP A 1 107 ? 14.725 -2.565 13.247 1.00 0.00 107 ASP A CA 12
ATOM 22253 C C . ASP A 1 107 ? 14.131 -3.845 13.838 1.00 0.00 107 ASP A C 12
ATOM 22254 O O . ASP A 1 107 ? 12.913 -3.968 13.966 1.00 0.00 107 ASP A O 12
ATOM 22263 N N . VAL A 1 108 ? 15.018 -4.766 14.184 1.00 0.00 108 VAL A N 12
ATOM 22264 C CA . VAL A 1 108 ? 14.597 -6.033 14.759 1.00 0.00 108 VAL A CA 12
ATOM 22265 C C . VAL A 1 108 ? 13.470 -5.782 15.763 1.00 0.00 108 VAL A C 12
ATOM 22266 O O . VAL A 1 108 ? 13.289 -4.659 16.231 1.00 0.00 108 VAL A O 12
ATOM 22279 N N . ASN A 1 109 ? 12.743 -6.847 16.066 1.00 0.00 109 ASN A N 12
ATOM 22280 C CA . ASN A 1 109 ? 11.639 -6.757 17.006 1.00 0.00 109 ASN A CA 12
ATOM 22281 C C . ASN A 1 109 ? 12.051 -7.398 18.333 1.00 0.00 109 ASN A C 12
ATOM 22282 O O . ASN A 1 109 ? 11.914 -8.607 18.512 1.00 0.00 109 ASN A O 12
ATOM 22293 N N . ASP A 1 110 ? 12.548 -6.558 19.230 1.00 0.00 110 ASP A N 12
ATOM 22294 C CA . ASP A 1 110 ? 12.981 -7.027 20.535 1.00 0.00 110 ASP A CA 12
ATOM 22295 C C . ASP A 1 110 ? 12.788 -5.911 21.563 1.00 0.00 110 ASP A C 12
ATOM 22296 O O . ASP A 1 110 ? 13.018 -4.740 21.265 1.00 0.00 110 ASP A O 12
ATOM 22305 N N . HIS A 1 111 ? 12.366 -6.313 22.753 1.00 0.00 111 HIS A N 12
ATOM 22306 C CA . HIS A 1 111 ? 12.138 -5.362 23.827 1.00 0.00 111 HIS A CA 12
ATOM 22307 C C . HIS A 1 111 ? 11.915 -6.114 25.140 1.00 0.00 111 HIS A C 12
ATOM 22308 O O . HIS A 1 111 ? 10.930 -6.837 25.286 1.00 0.00 111 HIS A O 12
ATOM 22322 N N . ALA A 1 112 ? 12.845 -5.918 26.063 1.00 0.00 112 ALA A N 12
ATOM 22323 C CA . ALA A 1 112 ? 12.762 -6.569 27.360 1.00 0.00 112 ALA A CA 12
ATOM 22324 C C . ALA A 1 112 ? 13.815 -5.970 28.294 1.00 0.00 112 ALA A C 12
ATOM 22325 O O . ALA A 1 112 ? 14.986 -5.866 27.931 1.00 0.00 112 ALA A O 12
ATOM 22332 N N . PRO A 1 113 ? 13.349 -5.583 29.512 1.00 0.00 113 PRO A N 12
ATOM 22333 C CA . PRO A 1 113 ? 14.237 -4.997 30.502 1.00 0.00 113 PRO A CA 12
ATOM 22334 C C . PRO A 1 113 ? 15.124 -6.067 31.143 1.00 0.00 113 PRO A C 12
ATOM 22335 O O . PRO A 1 113 ? 14.918 -7.260 30.928 1.00 0.00 113 PRO A O 12
ATOM 22346 N N . GLU A 1 114 ? 16.092 -5.600 31.918 1.00 0.00 114 GLU A N 12
ATOM 22347 C CA . GLU A 1 114 ? 17.012 -6.501 32.592 1.00 0.00 114 GLU A CA 12
ATOM 22348 C C . GLU A 1 114 ? 16.657 -6.608 34.076 1.00 0.00 114 GLU A C 12
ATOM 22349 O O . GLU A 1 114 ? 16.261 -5.622 34.696 1.00 0.00 114 GLU A O 12
ATOM 22361 N N . PHE A 1 115 ? 16.811 -7.814 34.603 1.00 0.00 115 PHE A N 12
ATOM 22362 C CA . PHE A 1 115 ? 16.512 -8.063 36.003 1.00 0.00 115 PHE A CA 12
ATOM 22363 C C . PHE A 1 115 ? 17.209 -9.333 36.496 1.00 0.00 115 PHE A C 12
ATOM 22364 O O . PHE A 1 115 ? 17.970 -9.954 35.756 1.00 0.00 115 PHE A O 12
ATOM 22381 N N . MET A 1 116 ? 16.924 -9.680 37.742 1.00 0.00 116 MET A N 12
ATOM 22382 C CA . MET A 1 116 ? 17.514 -10.865 38.342 1.00 0.00 116 MET A CA 12
ATOM 22383 C C . MET A 1 116 ? 16.550 -11.514 39.337 1.00 0.00 116 MET A C 12
ATOM 22384 O O . MET A 1 116 ? 15.837 -10.818 40.059 1.00 0.00 116 MET A O 12
ATOM 22398 N N . GLU A 1 117 ? 16.560 -12.838 39.344 1.00 0.00 117 GLU A N 12
ATOM 22399 C CA . GLU A 1 117 ? 15.695 -13.589 40.239 1.00 0.00 117 GLU A CA 12
ATOM 22400 C C . GLU A 1 117 ? 16.011 -15.083 40.153 1.00 0.00 117 GLU A C 12
ATOM 22401 O O . GLU A 1 117 ? 16.333 -15.593 39.081 1.00 0.00 117 GLU A O 12
ATOM 22413 N N . ASP A 1 118 ? 15.907 -15.744 41.296 1.00 0.00 118 ASP A N 12
ATOM 22414 C CA . ASP A 1 118 ? 16.177 -17.170 41.364 1.00 0.00 118 ASP A CA 12
ATOM 22415 C C . ASP A 1 118 ? 15.551 -17.744 42.636 1.00 0.00 118 ASP A C 12
ATOM 22416 O O . ASP A 1 118 ? 16.081 -17.558 43.731 1.00 0.00 118 ASP A O 12
ATOM 22425 N N . GLU A 1 119 ? 14.433 -18.431 42.450 1.00 0.00 119 GLU A N 12
ATOM 22426 C CA . GLU A 1 119 ? 13.730 -19.033 43.570 1.00 0.00 119 GLU A CA 12
ATOM 22427 C C . GLU A 1 119 ? 12.662 -20.005 43.065 1.00 0.00 119 GLU A C 12
ATOM 22428 O O . GLU A 1 119 ? 11.886 -19.670 42.170 1.00 0.00 119 GLU A O 12
ATOM 22440 N N . SER A 1 120 ? 12.655 -21.188 43.660 1.00 0.00 120 SER A N 12
ATOM 22441 C CA . SER A 1 120 ? 11.694 -22.211 43.281 1.00 0.00 120 SER A CA 12
ATOM 22442 C C . SER A 1 120 ? 11.907 -23.467 44.128 1.00 0.00 120 SER A C 12
ATOM 22443 O O . SER A 1 120 ? 12.893 -24.180 43.951 1.00 0.00 120 SER A O 12
ATOM 22451 N N . GLY A 1 121 ? 10.965 -23.700 45.031 1.00 0.00 121 GLY A N 12
ATOM 22452 C CA . GLY A 1 121 ? 11.036 -24.858 45.905 1.00 0.00 121 GLY A CA 12
ATOM 22453 C C . GLY A 1 121 ? 9.689 -25.118 46.582 1.00 0.00 121 GLY A C 12
ATOM 22454 O O . GLY A 1 121 ? 9.077 -24.201 47.128 1.00 0.00 121 GLY A O 12
ATOM 22458 N N . PRO A 1 122 ? 9.255 -26.406 46.523 1.00 0.00 122 PRO A N 12
ATOM 22459 C CA . PRO A 1 122 ? 7.992 -26.798 47.123 1.00 0.00 122 PRO A CA 12
ATOM 22460 C C . PRO A 1 122 ? 8.108 -26.871 48.647 1.00 0.00 122 PRO A C 12
ATOM 22461 O O . PRO A 1 122 ? 9.212 -26.889 49.189 1.00 0.00 122 PRO A O 12
ATOM 22472 N N . SER A 1 123 ? 6.953 -26.910 49.296 1.00 0.00 123 SER A N 12
ATOM 22473 C CA . SER A 1 123 ? 6.912 -26.980 50.747 1.00 0.00 123 SER A CA 12
ATOM 22474 C C . SER A 1 123 ? 5.773 -27.899 51.194 1.00 0.00 123 SER A C 12
ATOM 22475 O O . SER A 1 123 ? 4.700 -27.902 50.591 1.00 0.00 123 SER A O 12
ATOM 22483 N N . SER A 1 124 ? 6.044 -28.656 52.246 1.00 0.00 124 SER A N 12
ATOM 22484 C CA . SER A 1 124 ? 5.056 -29.577 52.781 1.00 0.00 124 SER A CA 12
ATOM 22485 C C . SER A 1 124 ? 4.720 -30.647 51.740 1.00 0.00 124 SER A C 12
ATOM 22486 O O . SER A 1 124 ? 5.037 -30.492 50.561 1.00 0.00 124 SER A O 12
ATOM 22494 N N . GLY A 1 125 ? 4.081 -31.707 52.212 1.00 0.00 125 GLY A N 12
ATOM 22495 C CA . GLY A 1 125 ? 3.699 -32.802 51.337 1.00 0.00 125 GLY A CA 12
ATOM 22496 C C . GLY A 1 125 ? 3.464 -34.086 52.135 1.00 0.00 125 GLY A C 12
ATOM 22497 O O . GLY A 1 125 ? 3.945 -34.219 53.259 1.00 0.00 125 GLY A O 12
ATOM 22501 N N . GLY A 1 1 ? -21.620 -18.733 27.524 1.00 0.00 1 GLY A N 13
ATOM 22502 C CA . GLY A 1 1 ? -20.174 -18.732 27.380 1.00 0.00 1 GLY A CA 13
ATOM 22503 C C . GLY A 1 1 ? -19.521 -17.813 28.415 1.00 0.00 1 GLY A C 13
ATOM 22504 O O . GLY A 1 1 ? -20.155 -17.427 29.396 1.00 0.00 1 GLY A O 13
ATOM 22508 N N . SER A 1 2 ? -18.261 -17.490 28.161 1.00 0.00 2 SER A N 13
ATOM 22509 C CA . SER A 1 2 ? -17.515 -16.625 29.059 1.00 0.00 2 SER A CA 13
ATOM 22510 C C . SER A 1 2 ? -16.115 -16.370 28.497 1.00 0.00 2 SER A C 13
ATOM 22511 O O . SER A 1 2 ? -15.430 -17.304 28.081 1.00 0.00 2 SER A O 13
ATOM 22519 N N . SER A 1 3 ? -15.731 -15.102 28.502 1.00 0.00 3 SER A N 13
ATOM 22520 C CA . SER A 1 3 ? -14.425 -14.714 27.998 1.00 0.00 3 SER A CA 13
ATOM 22521 C C . SER A 1 3 ? -14.125 -13.264 28.383 1.00 0.00 3 SER A C 13
ATOM 22522 O O . SER A 1 3 ? -15.016 -12.538 28.822 1.00 0.00 3 SER A O 13
ATOM 22530 N N . GLY A 1 4 ? -12.868 -12.886 28.206 1.00 0.00 4 GLY A N 13
ATOM 22531 C CA . GLY A 1 4 ? -12.440 -11.535 28.529 1.00 0.00 4 GLY A CA 13
ATOM 22532 C C . GLY A 1 4 ? -12.541 -10.620 27.307 1.00 0.00 4 GLY A C 13
ATOM 22533 O O . GLY A 1 4 ? -13.202 -10.959 26.327 1.00 0.00 4 GLY A O 13
ATOM 22537 N N . SER A 1 5 ? -11.876 -9.478 27.406 1.00 0.00 5 SER A N 13
ATOM 22538 C CA . SER A 1 5 ? -11.883 -8.512 26.320 1.00 0.00 5 SER A CA 13
ATOM 22539 C C . SER A 1 5 ? -11.007 -7.312 26.683 1.00 0.00 5 SER A C 13
ATOM 22540 O O . SER A 1 5 ? -10.633 -7.139 27.842 1.00 0.00 5 SER A O 13
ATOM 22548 N N . SER A 1 6 ? -10.703 -6.514 25.670 1.00 0.00 6 SER A N 13
ATOM 22549 C CA . SER A 1 6 ? -9.877 -5.335 25.867 1.00 0.00 6 SER A CA 13
ATOM 22550 C C . SER A 1 6 ? -10.412 -4.174 25.026 1.00 0.00 6 SER A C 13
ATOM 22551 O O . SER A 1 6 ? -11.306 -4.361 24.201 1.00 0.00 6 SER A O 13
ATOM 22559 N N . GLY A 1 7 ? -9.843 -3.001 25.263 1.00 0.00 7 GLY A N 13
ATOM 22560 C CA . GLY A 1 7 ? -10.252 -1.811 24.537 1.00 0.00 7 GLY A CA 13
ATOM 22561 C C . GLY A 1 7 ? -9.091 -0.823 24.406 1.00 0.00 7 GLY A C 13
ATOM 22562 O O . GLY A 1 7 ? -8.843 -0.027 25.311 1.00 0.00 7 GLY A O 13
ATOM 22566 N N . ALA A 1 8 ? -8.410 -0.907 23.273 1.00 0.00 8 ALA A N 13
ATOM 22567 C CA . ALA A 1 8 ? -7.281 -0.031 23.012 1.00 0.00 8 ALA A CA 13
ATOM 22568 C C . ALA A 1 8 ? -7.006 0.006 21.507 1.00 0.00 8 ALA A C 13
ATOM 22569 O O . ALA A 1 8 ? -7.632 -0.725 20.740 1.00 0.00 8 ALA A O 13
ATOM 22576 N N . GLY A 1 9 ? -6.071 0.865 21.129 1.00 0.00 9 GLY A N 13
ATOM 22577 C CA . GLY A 1 9 ? -5.706 1.007 19.729 1.00 0.00 9 GLY A CA 13
ATOM 22578 C C . GLY A 1 9 ? -5.337 -0.347 19.119 1.00 0.00 9 GLY A C 13
ATOM 22579 O O . GLY A 1 9 ? -5.007 -1.288 19.840 1.00 0.00 9 GLY A O 13
ATOM 22583 N N . SER A 1 10 ? -5.405 -0.403 17.797 1.00 0.00 10 SER A N 13
ATOM 22584 C CA . SER A 1 10 ? -5.081 -1.625 17.082 1.00 0.00 10 SER A CA 13
ATOM 22585 C C . SER A 1 10 ? -4.402 -1.290 15.753 1.00 0.00 10 SER A C 13
ATOM 22586 O O . SER A 1 10 ? -4.596 -0.204 15.209 1.00 0.00 10 SER A O 13
ATOM 22594 N N . ALA A 1 11 ? -3.619 -2.243 15.268 1.00 0.00 11 ALA A N 13
ATOM 22595 C CA . ALA A 1 11 ? -2.910 -2.062 14.013 1.00 0.00 11 ALA A CA 13
ATOM 22596 C C . ALA A 1 11 ? -3.209 -3.244 13.088 1.00 0.00 11 ALA A C 13
ATOM 22597 O O . ALA A 1 11 ? -3.095 -4.399 13.495 1.00 0.00 11 ALA A O 13
ATOM 22604 N N . THR A 1 12 ? -3.588 -2.913 11.862 1.00 0.00 12 THR A N 13
ATOM 22605 C CA . THR A 1 12 ? -3.905 -3.933 10.877 1.00 0.00 12 THR A CA 13
ATOM 22606 C C . THR A 1 12 ? -2.721 -4.147 9.932 1.00 0.00 12 THR A C 13
ATOM 22607 O O . THR A 1 12 ? -2.495 -5.259 9.455 1.00 0.00 12 THR A O 13
ATOM 22618 N N . ILE A 1 13 ? -1.996 -3.065 9.688 1.00 0.00 13 ILE A N 13
ATOM 22619 C CA . ILE A 1 13 ? -0.841 -3.121 8.808 1.00 0.00 13 ILE A CA 13
ATOM 22620 C C . ILE A 1 13 ? 0.367 -2.509 9.520 1.00 0.00 13 ILE A C 13
ATOM 22621 O O . ILE A 1 13 ? 0.220 -1.584 10.317 1.00 0.00 13 ILE A O 13
ATOM 22637 N N . THR A 1 14 ? 1.535 -3.051 9.208 1.00 0.00 14 THR A N 13
ATOM 22638 C CA . THR A 1 14 ? 2.768 -2.570 9.808 1.00 0.00 14 THR A CA 13
ATOM 22639 C C . THR A 1 14 ? 3.863 -2.441 8.747 1.00 0.00 14 THR A C 13
ATOM 22640 O O . THR A 1 14 ? 4.262 -3.432 8.138 1.00 0.00 14 THR A O 13
ATOM 22651 N N . TYR A 1 15 ? 4.317 -1.210 8.558 1.00 0.00 15 TYR A N 13
ATOM 22652 C CA . TYR A 1 15 ? 5.358 -0.939 7.581 1.00 0.00 15 TYR A CA 13
ATOM 22653 C C . TYR A 1 15 ? 6.728 -0.838 8.254 1.00 0.00 15 TYR A C 13
ATOM 22654 O O . TYR A 1 15 ? 6.822 -0.808 9.480 1.00 0.00 15 TYR A O 13
ATOM 22672 N N . SER A 1 16 ? 7.758 -0.787 7.421 1.00 0.00 16 SER A N 13
ATOM 22673 C CA . SER A 1 16 ? 9.119 -0.689 7.920 1.00 0.00 16 SER A CA 13
ATOM 22674 C C . SER A 1 16 ? 9.865 0.430 7.192 1.00 0.00 16 SER A C 13
ATOM 22675 O O . SER A 1 16 ? 10.048 0.371 5.977 1.00 0.00 16 SER A O 13
ATOM 22683 N N . VAL A 1 17 ? 10.275 1.425 7.965 1.00 0.00 17 VAL A N 13
ATOM 22684 C CA . VAL A 1 17 ? 10.996 2.557 7.408 1.00 0.00 17 VAL A CA 13
ATOM 22685 C C . VAL A 1 17 ? 11.743 3.282 8.529 1.00 0.00 17 VAL A C 13
ATOM 22686 O O . VAL A 1 17 ? 11.217 3.439 9.630 1.00 0.00 17 VAL A O 13
ATOM 22699 N N . LEU A 1 18 ? 12.958 3.704 8.211 1.00 0.00 18 LEU A N 13
ATOM 22700 C CA . LEU A 1 18 ? 13.783 4.408 9.178 1.00 0.00 18 LEU A CA 13
ATOM 22701 C C . LEU A 1 18 ? 13.040 5.654 9.665 1.00 0.00 18 LEU A C 13
ATOM 22702 O O . LEU A 1 18 ? 11.825 5.759 9.502 1.00 0.00 18 LEU A O 13
ATOM 22718 N N . GLU A 1 19 ? 13.800 6.566 10.253 1.00 0.00 19 GLU A N 13
ATOM 22719 C CA . GLU A 1 19 ? 13.228 7.800 10.764 1.00 0.00 19 GLU A CA 13
ATOM 22720 C C . GLU A 1 19 ? 13.666 8.985 9.901 1.00 0.00 19 GLU A C 13
ATOM 22721 O O . GLU A 1 19 ? 12.978 10.004 9.845 1.00 0.00 19 GLU A O 13
ATOM 22733 N N . GLU A 1 20 ? 14.806 8.812 9.249 1.00 0.00 20 GLU A N 13
ATOM 22734 C CA . GLU A 1 20 ? 15.343 9.855 8.391 1.00 0.00 20 GLU A CA 13
ATOM 22735 C C . GLU A 1 20 ? 15.185 9.466 6.920 1.00 0.00 20 GLU A C 13
ATOM 22736 O O . GLU A 1 20 ? 16.047 9.772 6.097 1.00 0.00 20 GLU A O 13
ATOM 22748 N N . THR A 1 21 ? 14.078 8.797 6.634 1.00 0.00 21 THR A N 13
ATOM 22749 C CA . THR A 1 21 ? 13.796 8.363 5.276 1.00 0.00 21 THR A CA 13
ATOM 22750 C C . THR A 1 21 ? 13.966 9.527 4.298 1.00 0.00 21 THR A C 13
ATOM 22751 O O . THR A 1 21 ? 13.458 10.621 4.535 1.00 0.00 21 THR A O 13
ATOM 22762 N N . ASP A 1 22 ? 14.682 9.250 3.218 1.00 0.00 22 ASP A N 13
ATOM 22763 C CA . ASP A 1 22 ? 14.926 10.261 2.203 1.00 0.00 22 ASP A CA 13
ATOM 22764 C C . ASP A 1 22 ? 13.599 10.648 1.546 1.00 0.00 22 ASP A C 13
ATOM 22765 O O . ASP A 1 22 ? 12.617 9.915 1.645 1.00 0.00 22 ASP A O 13
ATOM 22774 N N . ARG A 1 23 ? 13.614 11.800 0.892 1.00 0.00 23 ARG A N 13
ATOM 22775 C CA . ARG A 1 23 ? 12.424 12.293 0.219 1.00 0.00 23 ARG A CA 13
ATOM 22776 C C . ARG A 1 23 ? 12.081 11.401 -0.976 1.00 0.00 23 ARG A C 13
ATOM 22777 O O . ARG A 1 23 ? 12.960 11.037 -1.755 1.00 0.00 23 ARG A O 13
ATOM 22798 N N . GLY A 1 24 ? 10.801 11.076 -1.082 1.00 0.00 24 GLY A N 13
ATOM 22799 C CA . GLY A 1 24 ? 10.331 10.234 -2.169 1.00 0.00 24 GLY A CA 13
ATOM 22800 C C . GLY A 1 24 ? 10.895 8.817 -2.048 1.00 0.00 24 GLY A C 13
ATOM 22801 O O . GLY A 1 24 ? 11.439 8.277 -3.010 1.00 0.00 24 GLY A O 13
ATOM 22805 N N . SER A 1 25 ? 10.745 8.254 -0.857 1.00 0.00 25 SER A N 13
ATOM 22806 C CA . SER A 1 25 ? 11.232 6.910 -0.598 1.00 0.00 25 SER A CA 13
ATOM 22807 C C . SER A 1 25 ? 10.054 5.959 -0.381 1.00 0.00 25 SER A C 13
ATOM 22808 O O . SER A 1 25 ? 9.097 6.299 0.314 1.00 0.00 25 SER A O 13
ATOM 22816 N N . LEU A 1 26 ? 10.161 4.787 -0.988 1.00 0.00 26 LEU A N 13
ATOM 22817 C CA . LEU A 1 26 ? 9.116 3.784 -0.870 1.00 0.00 26 LEU A CA 13
ATOM 22818 C C . LEU A 1 26 ? 9.048 3.294 0.578 1.00 0.00 26 LEU A C 13
ATOM 22819 O O . LEU A 1 26 ? 9.971 2.640 1.061 1.00 0.00 26 LEU A O 13
ATOM 22835 N N . VAL A 1 27 ? 7.944 3.628 1.230 1.00 0.00 27 VAL A N 13
ATOM 22836 C CA . VAL A 1 27 ? 7.742 3.230 2.613 1.00 0.00 27 VAL A CA 13
ATOM 22837 C C . VAL A 1 27 ? 7.324 1.759 2.660 1.00 0.00 27 VAL A C 13
ATOM 22838 O O . VAL A 1 27 ? 7.800 1.001 3.504 1.00 0.00 27 VAL A O 13
ATOM 22851 N N . GLY A 1 28 ? 6.438 1.399 1.743 1.00 0.00 28 GLY A N 13
ATOM 22852 C CA . GLY A 1 28 ? 5.951 0.032 1.669 1.00 0.00 28 GLY A CA 13
ATOM 22853 C C . GLY A 1 28 ? 4.809 -0.089 0.658 1.00 0.00 28 GLY A C 13
ATOM 22854 O O . GLY A 1 28 ? 4.336 0.914 0.127 1.00 0.00 28 GLY A O 13
ATOM 22858 N N . ASN A 1 29 ? 4.399 -1.327 0.422 1.00 0.00 29 ASN A N 13
ATOM 22859 C CA . ASN A 1 29 ? 3.321 -1.592 -0.516 1.00 0.00 29 ASN A CA 13
ATOM 22860 C C . ASN A 1 29 ? 1.991 -1.627 0.239 1.00 0.00 29 ASN A C 13
ATOM 22861 O O . ASN A 1 29 ? 1.899 -2.215 1.316 1.00 0.00 29 ASN A O 13
ATOM 22872 N N . LEU A 1 30 ? 0.993 -0.989 -0.355 1.00 0.00 30 LEU A N 13
ATOM 22873 C CA . LEU A 1 30 ? -0.328 -0.940 0.248 1.00 0.00 30 LEU A CA 13
ATOM 22874 C C . LEU A 1 30 ? -1.286 -1.817 -0.560 1.00 0.00 30 LEU A C 13
ATOM 22875 O O . LEU A 1 30 ? -2.139 -2.498 0.008 1.00 0.00 30 LEU A O 13
ATOM 22891 N N . ALA A 1 31 ? -1.113 -1.773 -1.873 1.00 0.00 31 ALA A N 13
ATOM 22892 C CA . ALA A 1 31 ? -1.952 -2.556 -2.765 1.00 0.00 31 ALA A CA 13
ATOM 22893 C C . ALA A 1 31 ? -1.480 -4.012 -2.755 1.00 0.00 31 ALA A C 13
ATOM 22894 O O . ALA A 1 31 ? -2.272 -4.926 -2.978 1.00 0.00 31 ALA A O 13
ATOM 22901 N N . LYS A 1 32 ? -0.192 -4.181 -2.493 1.00 0.00 32 LYS A N 13
ATOM 22902 C CA . LYS A 1 32 ? 0.394 -5.510 -2.451 1.00 0.00 32 LYS A CA 13
ATOM 22903 C C . LYS A 1 32 ? 0.349 -6.037 -1.016 1.00 0.00 32 LYS A C 13
ATOM 22904 O O . LYS A 1 32 ? 0.516 -7.234 -0.785 1.00 0.00 32 LYS A O 13
ATOM 22923 N N . ASP A 1 33 ? 0.121 -5.119 -0.088 1.00 0.00 33 ASP A N 13
ATOM 22924 C CA . ASP A 1 33 ? 0.051 -5.476 1.318 1.00 0.00 33 ASP A CA 13
ATOM 22925 C C . ASP A 1 33 ? -1.258 -6.220 1.586 1.00 0.00 33 ASP A C 13
ATOM 22926 O O . ASP A 1 33 ? -1.252 -7.311 2.156 1.00 0.00 33 ASP A O 13
ATOM 22935 N N . LEU A 1 34 ? -2.351 -5.602 1.163 1.00 0.00 34 LEU A N 13
ATOM 22936 C CA . LEU A 1 34 ? -3.665 -6.191 1.350 1.00 0.00 34 LEU A CA 13
ATOM 22937 C C . LEU A 1 34 ? -3.939 -7.185 0.220 1.00 0.00 34 LEU A C 13
ATOM 22938 O O . LEU A 1 34 ? -5.043 -7.717 0.110 1.00 0.00 34 LEU A O 13
ATOM 22954 N N . GLY A 1 35 ? -2.916 -7.406 -0.592 1.00 0.00 35 GLY A N 13
ATOM 22955 C CA . GLY A 1 35 ? -3.032 -8.327 -1.710 1.00 0.00 35 GLY A CA 13
ATOM 22956 C C . GLY A 1 35 ? -4.018 -7.799 -2.754 1.00 0.00 35 GLY A C 13
ATOM 22957 O O . GLY A 1 35 ? -4.482 -8.550 -3.611 1.00 0.00 35 GLY A O 13
ATOM 22961 N N . LEU A 1 36 ? -4.310 -6.511 -2.648 1.00 0.00 36 LEU A N 13
ATOM 22962 C CA . LEU A 1 36 ? -5.233 -5.874 -3.573 1.00 0.00 36 LEU A CA 13
ATOM 22963 C C . LEU A 1 36 ? -4.514 -5.598 -4.895 1.00 0.00 36 LEU A C 13
ATOM 22964 O O . LEU A 1 36 ? -3.297 -5.751 -4.988 1.00 0.00 36 LEU A O 13
ATOM 22980 N N . SER A 1 37 ? -5.297 -5.196 -5.885 1.00 0.00 37 SER A N 13
ATOM 22981 C CA . SER A 1 37 ? -4.751 -4.897 -7.198 1.00 0.00 37 SER A CA 13
ATOM 22982 C C . SER A 1 37 ? -4.766 -3.387 -7.439 1.00 0.00 37 SER A C 13
ATOM 22983 O O . SER A 1 37 ? -5.579 -2.670 -6.857 1.00 0.00 37 SER A O 13
ATOM 22991 N N . LEU A 1 38 ? -3.859 -2.948 -8.299 1.00 0.00 38 LEU A N 13
ATOM 22992 C CA . LEU A 1 38 ? -3.758 -1.535 -8.626 1.00 0.00 38 LEU A CA 13
ATOM 22993 C C . LEU A 1 38 ? -5.147 -0.998 -8.978 1.00 0.00 38 LEU A C 13
ATOM 22994 O O . LEU A 1 38 ? -5.669 -0.120 -8.292 1.00 0.00 38 LEU A O 13
ATOM 23010 N N . ARG A 1 39 ? -5.705 -1.546 -10.046 1.00 0.00 39 ARG A N 13
ATOM 23011 C CA . ARG A 1 39 ? -7.023 -1.132 -10.498 1.00 0.00 39 ARG A CA 13
ATOM 23012 C C . ARG A 1 39 ? -7.966 -0.970 -9.304 1.00 0.00 39 ARG A C 13
ATOM 23013 O O . ARG A 1 39 ? -8.685 0.023 -9.207 1.00 0.00 39 ARG A O 13
ATOM 23034 N N . GLU A 1 40 ? -7.934 -1.962 -8.426 1.00 0.00 40 GLU A N 13
ATOM 23035 C CA . GLU A 1 40 ? -8.777 -1.942 -7.243 1.00 0.00 40 GLU A CA 13
ATOM 23036 C C . GLU A 1 40 ? -8.446 -0.725 -6.376 1.00 0.00 40 GLU A C 13
ATOM 23037 O O . GLU A 1 40 ? -9.344 -0.016 -5.925 1.00 0.00 40 GLU A O 13
ATOM 23049 N N . LEU A 1 41 ? -7.153 -0.521 -6.168 1.00 0.00 41 LEU A N 13
ATOM 23050 C CA . LEU A 1 41 ? -6.692 0.597 -5.363 1.00 0.00 41 LEU A CA 13
ATOM 23051 C C . LEU A 1 41 ? -7.021 1.907 -6.081 1.00 0.00 41 LEU A C 13
ATOM 23052 O O . LEU A 1 41 ? -7.149 2.952 -5.446 1.00 0.00 41 LEU A O 13
ATOM 23068 N N . ILE A 1 42 ? -7.149 1.808 -7.396 1.00 0.00 42 ILE A N 13
ATOM 23069 C CA . ILE A 1 42 ? -7.461 2.972 -8.208 1.00 0.00 42 ILE A CA 13
ATOM 23070 C C . ILE A 1 42 ? -8.967 3.235 -8.157 1.00 0.00 42 ILE A C 13
ATOM 23071 O O . ILE A 1 42 ? -9.396 4.372 -7.966 1.00 0.00 42 ILE A O 13
ATOM 23087 N N . THR A 1 43 ? -9.728 2.165 -8.332 1.00 0.00 43 THR A N 13
ATOM 23088 C CA . THR A 1 43 ? -11.178 2.266 -8.308 1.00 0.00 43 THR A CA 13
ATOM 23089 C C . THR A 1 43 ? -11.655 2.767 -6.944 1.00 0.00 43 THR A C 13
ATOM 23090 O O . THR A 1 43 ? -12.527 3.631 -6.866 1.00 0.00 43 THR A O 13
ATOM 23101 N N . ARG A 1 44 ? -11.063 2.202 -5.902 1.00 0.00 44 ARG A N 13
ATOM 23102 C CA . ARG A 1 44 ? -11.417 2.580 -4.544 1.00 0.00 44 ARG A CA 13
ATOM 23103 C C . ARG A 1 44 ? -10.646 3.833 -4.124 1.00 0.00 44 ARG A C 13
ATOM 23104 O O . ARG A 1 44 ? -10.805 4.317 -3.004 1.00 0.00 44 ARG A O 13
ATOM 23125 N N . GLY A 1 45 ? -9.827 4.321 -5.044 1.00 0.00 45 GLY A N 13
ATOM 23126 C CA . GLY A 1 45 ? -9.031 5.508 -4.782 1.00 0.00 45 GLY A CA 13
ATOM 23127 C C . GLY A 1 45 ? -8.486 5.499 -3.353 1.00 0.00 45 GLY A C 13
ATOM 23128 O O . GLY A 1 45 ? -9.035 6.159 -2.471 1.00 0.00 45 GLY A O 13
ATOM 23132 N N . ALA A 1 46 ? -7.414 4.744 -3.167 1.00 0.00 46 ALA A N 13
ATOM 23133 C CA . ALA A 1 46 ? -6.789 4.640 -1.859 1.00 0.00 46 ALA A CA 13
ATOM 23134 C C . ALA A 1 46 ? -5.734 5.739 -1.714 1.00 0.00 46 ALA A C 13
ATOM 23135 O O . ALA A 1 46 ? -4.829 5.849 -2.540 1.00 0.00 46 ALA A O 13
ATOM 23142 N N . GLN A 1 47 ? -5.886 6.525 -0.659 1.00 0.00 47 GLN A N 13
ATOM 23143 C CA . GLN A 1 47 ? -4.958 7.611 -0.395 1.00 0.00 47 GLN A CA 13
ATOM 23144 C C . GLN A 1 47 ? -4.425 7.518 1.037 1.00 0.00 47 GLN A C 13
ATOM 23145 O O . GLN A 1 47 ? -5.084 6.962 1.913 1.00 0.00 47 GLN A O 13
ATOM 23159 N N . ILE A 1 48 ? -3.236 8.071 1.228 1.00 0.00 48 ILE A N 13
ATOM 23160 C CA . ILE A 1 48 ? -2.607 8.058 2.538 1.00 0.00 48 ILE A CA 13
ATOM 23161 C C . ILE A 1 48 ? -3.011 9.318 3.306 1.00 0.00 48 ILE A C 13
ATOM 23162 O O . ILE A 1 48 ? -3.056 10.408 2.738 1.00 0.00 48 ILE A O 13
ATOM 23178 N N . LEU A 1 49 ? -3.295 9.126 4.586 1.00 0.00 49 LEU A N 13
ATOM 23179 C CA . LEU A 1 49 ? -3.693 10.234 5.438 1.00 0.00 49 LEU A CA 13
ATOM 23180 C C . LEU A 1 49 ? -2.642 10.434 6.532 1.00 0.00 49 LEU A C 13
ATOM 23181 O O . LEU A 1 49 ? -2.567 9.651 7.477 1.00 0.00 49 LEU A O 13
ATOM 23197 N N . SER A 1 50 ? -1.857 11.489 6.367 1.00 0.00 50 SER A N 13
ATOM 23198 C CA . SER A 1 50 ? -0.814 11.802 7.328 1.00 0.00 50 SER A CA 13
ATOM 23199 C C . SER A 1 50 ? -0.797 13.306 7.610 1.00 0.00 50 SER A C 13
ATOM 23200 O O . SER A 1 50 ? -0.227 14.079 6.842 1.00 0.00 50 SER A O 13
ATOM 23208 N N . LYS A 1 51 ? -1.428 13.676 8.715 1.00 0.00 51 LYS A N 13
ATOM 23209 C CA . LYS A 1 51 ? -1.493 15.073 9.108 1.00 0.00 51 LYS A CA 13
ATOM 23210 C C . LYS A 1 51 ? -2.303 15.853 8.071 1.00 0.00 51 LYS A C 13
ATOM 23211 O O . LYS A 1 51 ? -1.880 15.990 6.923 1.00 0.00 51 LYS A O 13
ATOM 23230 N N . GLY A 1 52 ? -3.452 16.344 8.511 1.00 0.00 52 GLY A N 13
ATOM 23231 C CA . GLY A 1 52 ? -4.324 17.107 7.635 1.00 0.00 52 GLY A CA 13
ATOM 23232 C C . GLY A 1 52 ? -3.907 18.578 7.591 1.00 0.00 52 GLY A C 13
ATOM 23233 O O . GLY A 1 52 ? -4.729 19.467 7.808 1.00 0.00 52 GLY A O 13
ATOM 23237 N N . ASN A 1 53 ? -2.630 18.790 7.310 1.00 0.00 53 ASN A N 13
ATOM 23238 C CA . ASN A 1 53 ? -2.093 20.139 7.235 1.00 0.00 53 ASN A CA 13
ATOM 23239 C C . ASN A 1 53 ? -0.588 20.070 6.974 1.00 0.00 53 ASN A C 13
ATOM 23240 O O . ASN A 1 53 ? 0.181 20.842 7.545 1.00 0.00 53 ASN A O 13
ATOM 23251 N N . LYS A 1 54 ? -0.211 19.138 6.110 1.00 0.00 54 LYS A N 13
ATOM 23252 C CA . LYS A 1 54 ? 1.189 18.959 5.767 1.00 0.00 54 LYS A CA 13
ATOM 23253 C C . LYS A 1 54 ? 1.319 17.824 4.748 1.00 0.00 54 LYS A C 13
ATOM 23254 O O . LYS A 1 54 ? 1.707 18.054 3.604 1.00 0.00 54 LYS A O 13
ATOM 23273 N N . GLN A 1 55 ? 0.986 16.625 5.202 1.00 0.00 55 GLN A N 13
ATOM 23274 C CA . GLN A 1 55 ? 1.060 15.454 4.344 1.00 0.00 55 GLN A CA 13
ATOM 23275 C C . GLN A 1 55 ? 2.512 14.995 4.197 1.00 0.00 55 GLN A C 13
ATOM 23276 O O . GLN A 1 55 ? 3.276 15.579 3.430 1.00 0.00 55 GLN A O 13
ATOM 23290 N N . LEU A 1 56 ? 2.848 13.953 4.944 1.00 0.00 56 LEU A N 13
ATOM 23291 C CA . LEU A 1 56 ? 4.195 13.409 4.906 1.00 0.00 56 LEU A CA 13
ATOM 23292 C C . LEU A 1 56 ? 4.164 12.026 4.252 1.00 0.00 56 LEU A C 13
ATOM 23293 O O . LEU A 1 56 ? 5.137 11.278 4.328 1.00 0.00 56 LEU A O 13
ATOM 23309 N N . LEU A 1 57 ? 3.035 11.729 3.626 1.00 0.00 57 LEU A N 13
ATOM 23310 C CA . LEU A 1 57 ? 2.864 10.449 2.959 1.00 0.00 57 LEU A CA 13
ATOM 23311 C C . LEU A 1 57 ? 1.923 10.622 1.765 1.00 0.00 57 LEU A C 13
ATOM 23312 O O . LEU A 1 57 ? 0.984 11.415 1.821 1.00 0.00 57 LEU A O 13
ATOM 23328 N N . GLN A 1 58 ? 2.207 9.868 0.714 1.00 0.00 58 GLN A N 13
ATOM 23329 C CA . GLN A 1 58 ? 1.398 9.928 -0.491 1.00 0.00 58 GLN A CA 13
ATOM 23330 C C . GLN A 1 58 ? 1.505 8.614 -1.268 1.00 0.00 58 GLN A C 13
ATOM 23331 O O . GLN A 1 58 ? 2.593 8.224 -1.688 1.00 0.00 58 GLN A O 13
ATOM 23345 N N . LEU A 1 59 ? 0.360 7.969 -1.437 1.00 0.00 59 LEU A N 13
ATOM 23346 C CA . LEU A 1 59 ? 0.312 6.707 -2.157 1.00 0.00 59 LEU A CA 13
ATOM 23347 C C . LEU A 1 59 ? 0.172 6.985 -3.655 1.00 0.00 59 LEU A C 13
ATOM 23348 O O . LEU A 1 59 ? -0.852 7.498 -4.102 1.00 0.00 59 LEU A O 13
ATOM 23364 N N . GLU A 1 60 ? 1.218 6.633 -4.389 1.00 0.00 60 GLU A N 13
ATOM 23365 C CA . GLU A 1 60 ? 1.225 6.838 -5.827 1.00 0.00 60 GLU A CA 13
ATOM 23366 C C . GLU A 1 60 ? -0.143 6.495 -6.419 1.00 0.00 60 GLU A C 13
ATOM 23367 O O . GLU A 1 60 ? -0.717 7.287 -7.164 1.00 0.00 60 GLU A O 13
ATOM 23379 N N . GLN A 1 61 ? -0.626 5.313 -6.065 1.00 0.00 61 GLN A N 13
ATOM 23380 C CA . GLN A 1 61 ? -1.916 4.855 -6.552 1.00 0.00 61 GLN A CA 13
ATOM 23381 C C . GLN A 1 61 ? -1.761 4.188 -7.920 1.00 0.00 61 GLN A C 13
ATOM 23382 O O . GLN A 1 61 ? -2.298 3.106 -8.151 1.00 0.00 61 GLN A O 13
ATOM 23396 N N . LYS A 1 62 ? -1.025 4.862 -8.791 1.00 0.00 62 LYS A N 13
ATOM 23397 C CA . LYS A 1 62 ? -0.792 4.348 -10.130 1.00 0.00 62 LYS A CA 13
ATOM 23398 C C . LYS A 1 62 ? 0.257 3.236 -10.070 1.00 0.00 62 LYS A C 13
ATOM 23399 O O . LYS A 1 62 ? 0.518 2.569 -11.070 1.00 0.00 62 LYS A O 13
ATOM 23418 N N . SER A 1 63 ? 0.829 3.070 -8.887 1.00 0.00 63 SER A N 13
ATOM 23419 C CA . SER A 1 63 ? 1.844 2.050 -8.683 1.00 0.00 63 SER A CA 13
ATOM 23420 C C . SER A 1 63 ? 1.445 1.140 -7.519 1.00 0.00 63 SER A C 13
ATOM 23421 O O . SER A 1 63 ? 1.546 -0.082 -7.619 1.00 0.00 63 SER A O 13
ATOM 23429 N N . GLY A 1 64 ? 1.001 1.771 -6.442 1.00 0.00 64 GLY A N 13
ATOM 23430 C CA . GLY A 1 64 ? 0.586 1.034 -5.261 1.00 0.00 64 GLY A CA 13
ATOM 23431 C C . GLY A 1 64 ? 1.719 0.960 -4.235 1.00 0.00 64 GLY A C 13
ATOM 23432 O O . GLY A 1 64 ? 2.051 -0.119 -3.748 1.00 0.00 64 GLY A O 13
ATOM 23436 N N . ASN A 1 65 ? 2.281 2.122 -3.937 1.00 0.00 65 ASN A N 13
ATOM 23437 C CA . ASN A 1 65 ? 3.370 2.203 -2.978 1.00 0.00 65 ASN A CA 13
ATOM 23438 C C . ASN A 1 65 ? 3.282 3.532 -2.225 1.00 0.00 65 ASN A C 13
ATOM 23439 O O . ASN A 1 65 ? 2.747 4.510 -2.744 1.00 0.00 65 ASN A O 13
ATOM 23450 N N . LEU A 1 66 ? 3.817 3.525 -1.013 1.00 0.00 66 LEU A N 13
ATOM 23451 C CA . LEU A 1 66 ? 3.806 4.718 -0.183 1.00 0.00 66 LEU A CA 13
ATOM 23452 C C . LEU A 1 66 ? 5.026 5.577 -0.517 1.00 0.00 66 LEU A C 13
ATOM 23453 O O . LEU A 1 66 ? 6.163 5.138 -0.351 1.00 0.00 66 LEU A O 13
ATOM 23469 N N . LEU A 1 67 ? 4.749 6.787 -0.981 1.00 0.00 67 LEU A N 13
ATOM 23470 C CA . LEU A 1 67 ? 5.811 7.712 -1.340 1.00 0.00 67 LEU A CA 13
ATOM 23471 C C . LEU A 1 67 ? 5.849 8.856 -0.325 1.00 0.00 67 LEU A C 13
ATOM 23472 O O . LEU A 1 67 ? 4.810 9.413 0.027 1.00 0.00 67 LEU A O 13
ATOM 23488 N N . LEU A 1 68 ? 7.057 9.173 0.117 1.00 0.00 68 LEU A N 13
ATOM 23489 C CA . LEU A 1 68 ? 7.244 10.241 1.085 1.00 0.00 68 LEU A CA 13
ATOM 23490 C C . LEU A 1 68 ? 7.077 11.592 0.385 1.00 0.00 68 LEU A C 13
ATOM 23491 O O . LEU A 1 68 ? 7.336 11.712 -0.811 1.00 0.00 68 LEU A O 13
ATOM 23507 N N . LYS A 1 69 ? 6.645 12.575 1.162 1.00 0.00 69 LYS A N 13
ATOM 23508 C CA . LYS A 1 69 ? 6.440 13.912 0.632 1.00 0.00 69 LYS A CA 13
ATOM 23509 C C . LYS A 1 69 ? 7.696 14.751 0.877 1.00 0.00 69 LYS A C 13
ATOM 23510 O O . LYS A 1 69 ? 8.034 15.618 0.074 1.00 0.00 69 LYS A O 13
ATOM 23529 N N . GLU A 1 70 ? 8.353 14.463 1.991 1.00 0.00 70 GLU A N 13
ATOM 23530 C CA . GLU A 1 70 ? 9.564 15.180 2.352 1.00 0.00 70 GLU A CA 13
ATOM 23531 C C . GLU A 1 70 ? 10.316 14.430 3.454 1.00 0.00 70 GLU A C 13
ATOM 23532 O O . GLU A 1 70 ? 9.932 13.324 3.831 1.00 0.00 70 GLU A O 13
ATOM 23544 N N . LYS A 1 71 ? 11.374 15.063 3.940 1.00 0.00 71 LYS A N 13
ATOM 23545 C CA . LYS A 1 71 ? 12.183 14.469 4.991 1.00 0.00 71 LYS A CA 13
ATOM 23546 C C . LYS A 1 71 ? 11.403 14.497 6.307 1.00 0.00 71 LYS A C 13
ATOM 23547 O O . LYS A 1 71 ? 11.029 15.565 6.789 1.00 0.00 71 LYS A O 13
ATOM 23566 N N . LEU A 1 72 ? 11.179 13.309 6.850 1.00 0.00 72 LEU A N 13
ATOM 23567 C CA . LEU A 1 72 ? 10.450 13.183 8.100 1.00 0.00 72 LEU A CA 13
ATOM 23568 C C . LEU A 1 72 ? 11.219 13.905 9.209 1.00 0.00 72 LEU A C 13
ATOM 23569 O O . LEU A 1 72 ? 12.222 13.396 9.706 1.00 0.00 72 LEU A O 13
ATOM 23585 N N . ASP A 1 73 ? 10.718 15.079 9.565 1.00 0.00 73 ASP A N 13
ATOM 23586 C CA . ASP A 1 73 ? 11.346 15.875 10.605 1.00 0.00 73 ASP A CA 13
ATOM 23587 C C . ASP A 1 73 ? 11.643 14.985 11.814 1.00 0.00 73 ASP A C 13
ATOM 23588 O O . ASP A 1 73 ? 10.836 14.128 12.171 1.00 0.00 73 ASP A O 13
ATOM 23597 N N . ARG A 1 74 ? 12.803 15.218 12.410 1.00 0.00 74 ARG A N 13
ATOM 23598 C CA . ARG A 1 74 ? 13.216 14.448 13.570 1.00 0.00 74 ARG A CA 13
ATOM 23599 C C . ARG A 1 74 ? 12.512 14.963 14.827 1.00 0.00 74 ARG A C 13
ATOM 23600 O O . ARG A 1 74 ? 11.619 14.303 15.357 1.00 0.00 74 ARG A O 13
ATOM 23621 N N . GLU A 1 75 ? 12.939 16.137 15.268 1.00 0.00 75 GLU A N 13
ATOM 23622 C CA . GLU A 1 75 ? 12.361 16.748 16.453 1.00 0.00 75 GLU A CA 13
ATOM 23623 C C . GLU A 1 75 ? 10.835 16.777 16.343 1.00 0.00 75 GLU A C 13
ATOM 23624 O O . GLU A 1 75 ? 10.136 16.310 17.240 1.00 0.00 75 GLU A O 13
ATOM 23636 N N . GLU A 1 76 ? 10.364 17.332 15.236 1.00 0.00 76 GLU A N 13
ATOM 23637 C CA . GLU A 1 76 ? 8.934 17.429 14.997 1.00 0.00 76 GLU A CA 13
ATOM 23638 C C . GLU A 1 76 ? 8.237 16.132 15.414 1.00 0.00 76 GLU A C 13
ATOM 23639 O O . GLU A 1 76 ? 7.463 16.118 16.370 1.00 0.00 76 GLU A O 13
ATOM 23651 N N . LEU A 1 77 ? 8.537 15.073 14.677 1.00 0.00 77 LEU A N 13
ATOM 23652 C CA . LEU A 1 77 ? 7.950 13.774 14.958 1.00 0.00 77 LEU A CA 13
ATOM 23653 C C . LEU A 1 77 ? 8.496 13.249 16.287 1.00 0.00 77 LEU A C 13
ATOM 23654 O O . LEU A 1 77 ? 7.803 13.281 17.303 1.00 0.00 77 LEU A O 13
ATOM 23670 N N . CYS A 1 78 ? 9.733 12.778 16.237 1.00 0.00 78 CYS A N 13
ATOM 23671 C CA . CYS A 1 78 ? 10.380 12.246 17.425 1.00 0.00 78 CYS A CA 13
ATOM 23672 C C . CYS A 1 78 ? 11.838 11.936 17.079 1.00 0.00 78 CYS A C 13
ATOM 23673 O O . CYS A 1 78 ? 12.130 10.908 16.470 1.00 0.00 78 CYS A O 13
ATOM 23680 N N . GLY A 1 79 ? 12.714 12.844 17.483 1.00 0.00 79 GLY A N 13
ATOM 23681 C CA . GLY A 1 79 ? 14.135 12.680 17.224 1.00 0.00 79 GLY A CA 13
ATOM 23682 C C . GLY A 1 79 ? 14.649 11.362 17.806 1.00 0.00 79 GLY A C 13
ATOM 23683 O O . GLY A 1 79 ? 14.777 11.223 19.022 1.00 0.00 79 GLY A O 13
ATOM 23687 N N . SER A 1 80 ? 14.931 10.426 16.911 1.00 0.00 80 SER A N 13
ATOM 23688 C CA . SER A 1 80 ? 15.429 9.124 17.320 1.00 0.00 80 SER A CA 13
ATOM 23689 C C . SER A 1 80 ? 14.668 8.638 18.555 1.00 0.00 80 SER A C 13
ATOM 23690 O O . SER A 1 80 ? 15.075 8.905 19.685 1.00 0.00 80 SER A O 13
ATOM 23698 N N . THR A 1 81 ? 13.577 7.931 18.298 1.00 0.00 81 THR A N 13
ATOM 23699 C CA . THR A 1 81 ? 12.756 7.404 19.375 1.00 0.00 81 THR A CA 13
ATOM 23700 C C . THR A 1 81 ? 12.239 6.009 19.019 1.00 0.00 81 THR A C 13
ATOM 23701 O O . THR A 1 81 ? 12.351 5.576 17.873 1.00 0.00 81 THR A O 13
ATOM 23712 N N . ASN A 1 82 ? 11.684 5.345 20.021 1.00 0.00 82 ASN A N 13
ATOM 23713 C CA . ASN A 1 82 ? 11.150 4.007 19.828 1.00 0.00 82 ASN A CA 13
ATOM 23714 C C . ASN A 1 82 ? 9.867 3.852 20.647 1.00 0.00 82 ASN A C 13
ATOM 23715 O O . ASN A 1 82 ? 9.750 4.411 21.736 1.00 0.00 82 ASN A O 13
ATOM 23726 N N . PRO A 1 83 ? 8.912 3.069 20.077 1.00 0.00 83 PRO A N 13
ATOM 23727 C CA . PRO A 1 83 ? 9.131 2.444 18.784 1.00 0.00 83 PRO A CA 13
ATOM 23728 C C . PRO A 1 83 ? 9.016 3.468 17.653 1.00 0.00 83 PRO A C 13
ATOM 23729 O O . PRO A 1 83 ? 9.277 3.150 16.494 1.00 0.00 83 PRO A O 13
ATOM 23740 N N . CYS A 1 84 ? 8.625 4.676 18.029 1.00 0.00 84 CYS A N 13
ATOM 23741 C CA . CYS A 1 84 ? 8.472 5.749 17.061 1.00 0.00 84 CYS A CA 13
ATOM 23742 C C . CYS A 1 84 ? 7.754 5.188 15.832 1.00 0.00 84 CYS A C 13
ATOM 23743 O O . CYS A 1 84 ? 8.397 4.758 14.876 1.00 0.00 84 CYS A O 13
ATOM 23750 N N . ILE A 1 85 ? 6.431 5.211 15.897 1.00 0.00 85 ILE A N 13
ATOM 23751 C CA . ILE A 1 85 ? 5.619 4.711 14.801 1.00 0.00 85 ILE A CA 13
ATOM 23752 C C . ILE A 1 85 ? 4.858 5.874 14.163 1.00 0.00 85 ILE A C 13
ATOM 23753 O O . ILE A 1 85 ? 4.315 6.725 14.866 1.00 0.00 85 ILE A O 13
ATOM 23769 N N . LEU A 1 86 ? 4.842 5.874 12.838 1.00 0.00 86 LEU A N 13
ATOM 23770 C CA . LEU A 1 86 ? 4.156 6.919 12.098 1.00 0.00 86 LEU A CA 13
ATOM 23771 C C . LEU A 1 86 ? 2.644 6.730 12.240 1.00 0.00 86 LEU A C 13
ATOM 23772 O O . LEU A 1 86 ? 2.170 5.612 12.435 1.00 0.00 86 LEU A O 13
ATOM 23788 N N . HIS A 1 87 ? 1.929 7.841 12.137 1.00 0.00 87 HIS A N 13
ATOM 23789 C CA . HIS A 1 87 ? 0.481 7.812 12.251 1.00 0.00 87 HIS A CA 13
ATOM 23790 C C . HIS A 1 87 ? -0.148 8.100 10.886 1.00 0.00 87 HIS A C 13
ATOM 23791 O O . HIS A 1 87 ? -0.079 9.224 10.392 1.00 0.00 87 HIS A O 13
ATOM 23805 N N . PHE A 1 88 ? -0.746 7.065 10.316 1.00 0.00 88 PHE A N 13
ATOM 23806 C CA . PHE A 1 88 ? -1.386 7.192 9.018 1.00 0.00 88 PHE A CA 13
ATOM 23807 C C . PHE A 1 88 ? -2.623 6.296 8.926 1.00 0.00 88 PHE A C 13
ATOM 23808 O O . PHE A 1 88 ? -2.859 5.467 9.803 1.00 0.00 88 PHE A O 13
ATOM 23825 N N . GLN A 1 89 ? -3.378 6.492 7.856 1.00 0.00 89 GLN A N 13
ATOM 23826 C CA . GLN A 1 89 ? -4.585 5.712 7.638 1.00 0.00 89 GLN A CA 13
ATOM 23827 C C . GLN A 1 89 ? -4.918 5.656 6.145 1.00 0.00 89 GLN A C 13
ATOM 23828 O O . GLN A 1 89 ? -4.719 6.632 5.424 1.00 0.00 89 GLN A O 13
ATOM 23842 N N . VAL A 1 90 ? -5.419 4.503 5.727 1.00 0.00 90 VAL A N 13
ATOM 23843 C CA . VAL A 1 90 ? -5.782 4.307 4.333 1.00 0.00 90 VAL A CA 13
ATOM 23844 C C . VAL A 1 90 ? -7.231 4.751 4.121 1.00 0.00 90 VAL A C 13
ATOM 23845 O O . VAL A 1 90 ? -8.152 4.171 4.694 1.00 0.00 90 VAL A O 13
ATOM 23858 N N . LEU A 1 91 ? -7.387 5.776 3.296 1.00 0.00 91 LEU A N 13
ATOM 23859 C CA . LEU A 1 91 ? -8.708 6.304 3.000 1.00 0.00 91 LEU A CA 13
ATOM 23860 C C . LEU A 1 91 ? -9.227 5.675 1.705 1.00 0.00 91 LEU A C 13
ATOM 23861 O O . LEU A 1 91 ? -8.485 5.548 0.733 1.00 0.00 91 LEU A O 13
ATOM 23877 N N . LEU A 1 92 ? -10.497 5.299 1.735 1.00 0.00 92 LEU A N 13
ATOM 23878 C CA . LEU A 1 92 ? -11.123 4.687 0.575 1.00 0.00 92 LEU A CA 13
ATOM 23879 C C . LEU A 1 92 ? -12.390 5.465 0.215 1.00 0.00 92 LEU A C 13
ATOM 23880 O O . LEU A 1 92 ? -13.074 5.985 1.095 1.00 0.00 92 LEU A O 13
ATOM 23896 N N . LYS A 1 93 ? -12.664 5.520 -1.080 1.00 0.00 93 LYS A N 13
ATOM 23897 C CA . LYS A 1 93 ? -13.836 6.226 -1.568 1.00 0.00 93 LYS A CA 13
ATOM 23898 C C . LYS A 1 93 ? -14.953 5.218 -1.847 1.00 0.00 93 LYS A C 13
ATOM 23899 O O . LYS A 1 93 ? -14.737 4.009 -1.771 1.00 0.00 93 LYS A O 13
ATOM 23918 N N . SER A 1 94 ? -16.123 5.752 -2.165 1.00 0.00 94 SER A N 13
ATOM 23919 C CA . SER A 1 94 ? -17.274 4.915 -2.456 1.00 0.00 94 SER A CA 13
ATOM 23920 C C . SER A 1 94 ? -16.823 3.629 -3.151 1.00 0.00 94 SER A C 13
ATOM 23921 O O . SER A 1 94 ? -16.377 3.661 -4.297 1.00 0.00 94 SER A O 13
ATOM 23929 N N . PRO A 1 95 ? -16.958 2.497 -2.409 1.00 0.00 95 PRO A N 13
ATOM 23930 C CA . PRO A 1 95 ? -17.496 2.546 -1.060 1.00 0.00 95 PRO A CA 13
ATOM 23931 C C . PRO A 1 95 ? -16.465 3.107 -0.079 1.00 0.00 95 PRO A C 13
ATOM 23932 O O . PRO A 1 95 ? -15.363 2.573 0.041 1.00 0.00 95 PRO A O 13
ATOM 23943 N N . VAL A 1 96 ? -16.859 4.176 0.597 1.00 0.00 96 VAL A N 13
ATOM 23944 C CA . VAL A 1 96 ? -15.983 4.815 1.564 1.00 0.00 96 VAL A CA 13
ATOM 23945 C C . VAL A 1 96 ? -15.553 3.788 2.614 1.00 0.00 96 VAL A C 13
ATOM 23946 O O . VAL A 1 96 ? -16.376 3.017 3.106 1.00 0.00 96 VAL A O 13
ATOM 23959 N N . GLN A 1 97 ? -14.266 3.810 2.925 1.00 0.00 97 GLN A N 13
ATOM 23960 C CA . GLN A 1 97 ? -13.717 2.890 3.907 1.00 0.00 97 GLN A CA 13
ATOM 23961 C C . GLN A 1 97 ? -12.369 3.403 4.420 1.00 0.00 97 GLN A C 13
ATOM 23962 O O . GLN A 1 97 ? -11.667 4.125 3.714 1.00 0.00 97 GLN A O 13
ATOM 23976 N N . PHE A 1 98 ? -12.049 3.008 5.643 1.00 0.00 98 PHE A N 13
ATOM 23977 C CA . PHE A 1 98 ? -10.798 3.419 6.258 1.00 0.00 98 PHE A CA 13
ATOM 23978 C C . PHE A 1 98 ? -10.127 2.244 6.973 1.00 0.00 98 PHE A C 13
ATOM 23979 O O . PHE A 1 98 ? -10.805 1.332 7.446 1.00 0.00 98 PHE A O 13
ATOM 23996 N N . ILE A 1 99 ? -8.805 2.304 7.030 1.00 0.00 99 ILE A N 13
ATOM 23997 C CA . ILE A 1 99 ? -8.036 1.256 7.680 1.00 0.00 99 ILE A CA 13
ATOM 23998 C C . ILE A 1 99 ? -7.080 1.887 8.694 1.00 0.00 99 ILE A C 13
ATOM 23999 O O . ILE A 1 99 ? -6.817 3.087 8.642 1.00 0.00 99 ILE A O 13
ATOM 24015 N N . GLN A 1 100 ? -6.585 1.048 9.594 1.00 0.00 100 GLN A N 13
ATOM 24016 C CA . GLN A 1 100 ? -5.664 1.508 10.619 1.00 0.00 100 GLN A CA 13
ATOM 24017 C C . GLN A 1 100 ? -4.320 0.789 10.486 1.00 0.00 100 GLN A C 13
ATOM 24018 O O . GLN A 1 100 ? -4.144 -0.308 11.014 1.00 0.00 100 GLN A O 13
ATOM 24032 N N . GLY A 1 101 ? -3.406 1.436 9.777 1.00 0.00 101 GLY A N 13
ATOM 24033 C CA . GLY A 1 101 ? -2.084 0.873 9.568 1.00 0.00 101 GLY A CA 13
ATOM 24034 C C . GLY A 1 101 ? -1.064 1.497 10.523 1.00 0.00 101 GLY A C 13
ATOM 24035 O O . GLY A 1 101 ? -1.394 2.409 11.279 1.00 0.00 101 GLY A O 13
ATOM 24039 N N . GLU A 1 102 ? 0.155 0.981 10.456 1.00 0.00 102 GLU A N 13
ATOM 24040 C CA . GLU A 1 102 ? 1.225 1.477 11.305 1.00 0.00 102 GLU A CA 13
ATOM 24041 C C . GLU A 1 102 ? 2.549 1.486 10.539 1.00 0.00 102 GLU A C 13
ATOM 24042 O O . GLU A 1 102 ? 2.723 0.731 9.584 1.00 0.00 102 GLU A O 13
ATOM 24054 N N . ILE A 1 103 ? 3.449 2.349 10.986 1.00 0.00 103 ILE A N 13
ATOM 24055 C CA . ILE A 1 103 ? 4.752 2.467 10.355 1.00 0.00 103 ILE A CA 13
ATOM 24056 C C . ILE A 1 103 ? 5.844 2.244 11.404 1.00 0.00 103 ILE A C 13
ATOM 24057 O O . ILE A 1 103 ? 6.143 3.138 12.194 1.00 0.00 103 ILE A O 13
ATOM 24073 N N . GLN A 1 104 ? 6.410 1.046 11.377 1.00 0.00 104 GLN A N 13
ATOM 24074 C CA . GLN A 1 104 ? 7.462 0.694 12.316 1.00 0.00 104 GLN A CA 13
ATOM 24075 C C . GLN A 1 104 ? 8.793 1.304 11.873 1.00 0.00 104 GLN A C 13
ATOM 24076 O O . GLN A 1 104 ? 9.039 1.467 10.679 1.00 0.00 104 GLN A O 13
ATOM 24090 N N . LEU A 1 105 ? 9.618 1.624 12.860 1.00 0.00 105 LEU A N 13
ATOM 24091 C CA . LEU A 1 105 ? 10.918 2.212 12.587 1.00 0.00 105 LEU A CA 13
ATOM 24092 C C . LEU A 1 105 ? 11.927 1.098 12.299 1.00 0.00 105 LEU A C 13
ATOM 24093 O O . LEU A 1 105 ? 12.046 0.148 13.071 1.00 0.00 105 LEU A O 13
ATOM 24109 N N . GLN A 1 106 ? 12.627 1.251 11.185 1.00 0.00 106 GLN A N 13
ATOM 24110 C CA . GLN A 1 106 ? 13.622 0.270 10.785 1.00 0.00 106 GLN A CA 13
ATOM 24111 C C . GLN A 1 106 ? 14.375 -0.252 12.010 1.00 0.00 106 GLN A C 13
ATOM 24112 O O . GLN A 1 106 ? 15.326 0.376 12.473 1.00 0.00 106 GLN A O 13
ATOM 24126 N N . ASP A 1 107 ? 13.921 -1.396 12.501 1.00 0.00 107 ASP A N 13
ATOM 24127 C CA . ASP A 1 107 ? 14.540 -2.010 13.664 1.00 0.00 107 ASP A CA 13
ATOM 24128 C C . ASP A 1 107 ? 15.986 -2.381 13.330 1.00 0.00 107 ASP A C 13
ATOM 24129 O O . ASP A 1 107 ? 16.230 -3.311 12.562 1.00 0.00 107 ASP A O 13
ATOM 24138 N N . VAL A 1 108 ? 16.907 -1.636 13.923 1.00 0.00 108 VAL A N 13
ATOM 24139 C CA . VAL A 1 108 ? 18.322 -1.876 13.698 1.00 0.00 108 VAL A CA 13
ATOM 24140 C C . VAL A 1 108 ? 18.836 -2.879 14.733 1.00 0.00 108 VAL A C 13
ATOM 24141 O O . VAL A 1 108 ? 19.279 -2.490 15.813 1.00 0.00 108 VAL A O 13
ATOM 24154 N N . ASN A 1 109 ? 18.760 -4.150 14.367 1.00 0.00 109 ASN A N 13
ATOM 24155 C CA . ASN A 1 109 ? 19.212 -5.211 15.251 1.00 0.00 109 ASN A CA 13
ATOM 24156 C C . ASN A 1 109 ? 19.013 -6.562 14.561 1.00 0.00 109 ASN A C 13
ATOM 24157 O O . ASN A 1 109 ? 18.330 -6.648 13.541 1.00 0.00 109 ASN A O 13
ATOM 24168 N N . ASP A 1 110 ? 19.620 -7.584 15.145 1.00 0.00 110 ASP A N 13
ATOM 24169 C CA . ASP A 1 110 ? 19.518 -8.927 14.600 1.00 0.00 110 ASP A CA 13
ATOM 24170 C C . ASP A 1 110 ? 18.156 -9.520 14.966 1.00 0.00 110 ASP A C 13
ATOM 24171 O O . ASP A 1 110 ? 17.970 -10.019 16.075 1.00 0.00 110 ASP A O 13
ATOM 24180 N N . HIS A 1 111 ? 17.238 -9.444 14.014 1.00 0.00 111 HIS A N 13
ATOM 24181 C CA . HIS A 1 111 ? 15.899 -9.967 14.222 1.00 0.00 111 HIS A CA 13
ATOM 24182 C C . HIS A 1 111 ? 15.381 -10.585 12.922 1.00 0.00 111 HIS A C 13
ATOM 24183 O O . HIS A 1 111 ? 16.019 -10.467 11.877 1.00 0.00 111 HIS A O 13
ATOM 24197 N N . ALA A 1 112 ? 14.229 -11.230 13.029 1.00 0.00 112 ALA A N 13
ATOM 24198 C CA . ALA A 1 112 ? 13.618 -11.867 11.874 1.00 0.00 112 ALA A CA 13
ATOM 24199 C C . ALA A 1 112 ? 12.295 -11.168 11.552 1.00 0.00 112 ALA A C 13
ATOM 24200 O O . ALA A 1 112 ? 11.567 -10.763 12.456 1.00 0.00 112 ALA A O 13
ATOM 24207 N N . PRO A 1 113 ? 12.018 -11.046 10.226 1.00 0.00 113 PRO A N 13
ATOM 24208 C CA . PRO A 1 113 ? 10.796 -10.403 9.773 1.00 0.00 113 PRO A CA 13
ATOM 24209 C C . PRO A 1 113 ? 9.587 -11.319 9.977 1.00 0.00 113 PRO A C 13
ATOM 24210 O O . PRO A 1 113 ? 9.715 -12.406 10.538 1.00 0.00 113 PRO A O 13
ATOM 24221 N N . GLU A 1 114 ? 8.441 -10.845 9.510 1.00 0.00 114 GLU A N 13
ATOM 24222 C CA . GLU A 1 114 ? 7.211 -11.607 9.633 1.00 0.00 114 GLU A CA 13
ATOM 24223 C C . GLU A 1 114 ? 7.410 -13.028 9.102 1.00 0.00 114 GLU A C 13
ATOM 24224 O O . GLU A 1 114 ? 8.217 -13.249 8.200 1.00 0.00 114 GLU A O 13
ATOM 24236 N N . PHE A 1 115 ? 6.662 -13.954 9.683 1.00 0.00 115 PHE A N 13
ATOM 24237 C CA . PHE A 1 115 ? 6.746 -15.347 9.278 1.00 0.00 115 PHE A CA 13
ATOM 24238 C C . PHE A 1 115 ? 5.689 -15.677 8.223 1.00 0.00 115 PHE A C 13
ATOM 24239 O O . PHE A 1 115 ? 4.597 -15.110 8.235 1.00 0.00 115 PHE A O 13
ATOM 24256 N N . MET A 1 116 ? 6.050 -16.592 7.336 1.00 0.00 116 MET A N 13
ATOM 24257 C CA . MET A 1 116 ? 5.146 -17.004 6.275 1.00 0.00 116 MET A CA 13
ATOM 24258 C C . MET A 1 116 ? 3.724 -17.193 6.810 1.00 0.00 116 MET A C 13
ATOM 24259 O O . MET A 1 116 ? 3.533 -17.465 7.994 1.00 0.00 116 MET A O 13
ATOM 24273 N N . GLU A 1 117 ? 2.763 -17.041 5.910 1.00 0.00 117 GLU A N 13
ATOM 24274 C CA . GLU A 1 117 ? 1.365 -17.192 6.276 1.00 0.00 117 GLU A CA 13
ATOM 24275 C C . GLU A 1 117 ? 0.828 -18.535 5.778 1.00 0.00 117 GLU A C 13
ATOM 24276 O O . GLU A 1 117 ? 1.386 -19.127 4.856 1.00 0.00 117 GLU A O 13
ATOM 24288 N N . ASP A 1 118 ? -0.250 -18.976 6.410 1.00 0.00 118 ASP A N 13
ATOM 24289 C CA . ASP A 1 118 ? -0.869 -20.238 6.042 1.00 0.00 118 ASP A CA 13
ATOM 24290 C C . ASP A 1 118 ? -2.216 -19.964 5.371 1.00 0.00 118 ASP A C 13
ATOM 24291 O O . ASP A 1 118 ? -3.109 -19.375 5.980 1.00 0.00 118 ASP A O 13
ATOM 24300 N N . GLU A 1 119 ? -2.322 -20.404 4.126 1.00 0.00 119 GLU A N 13
ATOM 24301 C CA . GLU A 1 119 ? -3.545 -20.213 3.365 1.00 0.00 119 GLU A CA 13
ATOM 24302 C C . GLU A 1 119 ? -4.472 -21.418 3.541 1.00 0.00 119 GLU A C 13
ATOM 24303 O O . GLU A 1 119 ? -4.009 -22.553 3.643 1.00 0.00 119 GLU A O 13
ATOM 24315 N N . SER A 1 120 ? -5.765 -21.130 3.570 1.00 0.00 120 SER A N 13
ATOM 24316 C CA . SER A 1 120 ? -6.761 -22.175 3.732 1.00 0.00 120 SER A CA 13
ATOM 24317 C C . SER A 1 120 ? -7.892 -21.981 2.720 1.00 0.00 120 SER A C 13
ATOM 24318 O O . SER A 1 120 ? -8.032 -20.906 2.139 1.00 0.00 120 SER A O 13
ATOM 24326 N N . GLY A 1 121 ? -8.670 -23.039 2.539 1.00 0.00 121 GLY A N 13
ATOM 24327 C CA . GLY A 1 121 ? -9.784 -22.998 1.607 1.00 0.00 121 GLY A CA 13
ATOM 24328 C C . GLY A 1 121 ? -11.011 -23.702 2.189 1.00 0.00 121 GLY A C 13
ATOM 24329 O O . GLY A 1 121 ? -10.969 -24.897 2.475 1.00 0.00 121 GLY A O 13
ATOM 24333 N N . PRO A 1 122 ? -12.105 -22.909 2.352 1.00 0.00 122 PRO A N 13
ATOM 24334 C CA . PRO A 1 122 ? -13.342 -23.443 2.895 1.00 0.00 122 PRO A CA 13
ATOM 24335 C C . PRO A 1 122 ? -14.073 -24.297 1.857 1.00 0.00 122 PRO A C 13
ATOM 24336 O O . PRO A 1 122 ? -13.744 -24.257 0.672 1.00 0.00 122 PRO A O 13
ATOM 24347 N N . SER A 1 123 ? -15.051 -25.050 2.339 1.00 0.00 123 SER A N 13
ATOM 24348 C CA . SER A 1 123 ? -15.831 -25.912 1.468 1.00 0.00 123 SER A CA 13
ATOM 24349 C C . SER A 1 123 ? -17.324 -25.717 1.738 1.00 0.00 123 SER A C 13
ATOM 24350 O O . SER A 1 123 ? -17.703 -25.107 2.737 1.00 0.00 123 SER A O 13
ATOM 24358 N N . SER A 1 124 ? -18.131 -26.247 0.831 1.00 0.00 124 SER A N 13
ATOM 24359 C CA . SER A 1 124 ? -19.574 -26.138 0.960 1.00 0.00 124 SER A CA 13
ATOM 24360 C C . SER A 1 124 ? -20.260 -27.042 -0.067 1.00 0.00 124 SER A C 13
ATOM 24361 O O . SER A 1 124 ? -19.620 -27.527 -0.998 1.00 0.00 124 SER A O 13
ATOM 24369 N N . GLY A 1 125 ? -21.555 -27.239 0.137 1.00 0.00 125 GLY A N 13
ATOM 24370 C CA . GLY A 1 125 ? -22.334 -28.075 -0.760 1.00 0.00 125 GLY A CA 13
ATOM 24371 C C . GLY A 1 125 ? -22.760 -29.372 -0.068 1.00 0.00 125 GLY A C 13
ATOM 24372 O O . GLY A 1 125 ? -22.297 -30.453 -0.429 1.00 0.00 125 GLY A O 13
ATOM 24376 N N . GLY A 1 1 ? -24.900 -21.826 20.416 1.00 0.00 1 GLY A N 14
ATOM 24377 C CA . GLY A 1 1 ? -23.888 -20.873 19.993 1.00 0.00 1 GLY A CA 14
ATOM 24378 C C . GLY A 1 1 ? -23.456 -19.979 21.157 1.00 0.00 1 GLY A C 14
ATOM 24379 O O . GLY A 1 1 ? -22.740 -20.422 22.053 1.00 0.00 1 GLY A O 14
ATOM 24383 N N . SER A 1 2 ? -23.910 -18.735 21.105 1.00 0.00 2 SER A N 14
ATOM 24384 C CA . SER A 1 2 ? -23.580 -17.774 22.144 1.00 0.00 2 SER A CA 14
ATOM 24385 C C . SER A 1 2 ? -22.066 -17.555 22.192 1.00 0.00 2 SER A C 14
ATOM 24386 O O . SER A 1 2 ? -21.296 -18.432 21.804 1.00 0.00 2 SER A O 14
ATOM 24394 N N . SER A 1 3 ? -21.685 -16.380 22.672 1.00 0.00 3 SER A N 14
ATOM 24395 C CA . SER A 1 3 ? -20.278 -16.035 22.776 1.00 0.00 3 SER A CA 14
ATOM 24396 C C . SER A 1 3 ? -20.124 -14.642 23.390 1.00 0.00 3 SER A C 14
ATOM 24397 O O . SER A 1 3 ? -21.093 -13.890 23.482 1.00 0.00 3 SER A O 14
ATOM 24405 N N . GLY A 1 4 ? -18.899 -14.340 23.795 1.00 0.00 4 GLY A N 14
ATOM 24406 C CA . GLY A 1 4 ? -18.607 -13.051 24.398 1.00 0.00 4 GLY A CA 14
ATOM 24407 C C . GLY A 1 4 ? -18.591 -11.943 23.342 1.00 0.00 4 GLY A C 14
ATOM 24408 O O . GLY A 1 4 ? -18.954 -12.174 22.190 1.00 0.00 4 GLY A O 14
ATOM 24412 N N . SER A 1 5 ? -18.167 -10.765 23.774 1.00 0.00 5 SER A N 14
ATOM 24413 C CA . SER A 1 5 ? -18.099 -9.621 22.881 1.00 0.00 5 SER A CA 14
ATOM 24414 C C . SER A 1 5 ? -17.050 -8.626 23.383 1.00 0.00 5 SER A C 14
ATOM 24415 O O . SER A 1 5 ? -16.750 -8.585 24.575 1.00 0.00 5 SER A O 14
ATOM 24423 N N . SER A 1 6 ? -16.522 -7.850 22.448 1.00 0.00 6 SER A N 14
ATOM 24424 C CA . SER A 1 6 ? -15.513 -6.859 22.781 1.00 0.00 6 SER A CA 14
ATOM 24425 C C . SER A 1 6 ? -15.117 -6.074 21.528 1.00 0.00 6 SER A C 14
ATOM 24426 O O . SER A 1 6 ? -14.548 -6.636 20.594 1.00 0.00 6 SER A O 14
ATOM 24434 N N . GLY A 1 7 ? -15.435 -4.788 21.549 1.00 0.00 7 GLY A N 14
ATOM 24435 C CA . GLY A 1 7 ? -15.120 -3.921 20.427 1.00 0.00 7 GLY A CA 14
ATOM 24436 C C . GLY A 1 7 ? -13.664 -4.098 19.989 1.00 0.00 7 GLY A C 14
ATOM 24437 O O . GLY A 1 7 ? -12.813 -4.477 20.791 1.00 0.00 7 GLY A O 14
ATOM 24441 N N . ALA A 1 8 ? -13.424 -3.816 18.717 1.00 0.00 8 ALA A N 14
ATOM 24442 C CA . ALA A 1 8 ? -12.087 -3.939 18.162 1.00 0.00 8 ALA A CA 14
ATOM 24443 C C . ALA A 1 8 ? -11.597 -2.562 17.712 1.00 0.00 8 ALA A C 14
ATOM 24444 O O . ALA A 1 8 ? -12.382 -1.619 17.622 1.00 0.00 8 ALA A O 14
ATOM 24451 N N . GLY A 1 9 ? -10.302 -2.489 17.441 1.00 0.00 9 GLY A N 14
ATOM 24452 C CA . GLY A 1 9 ? -9.698 -1.242 17.002 1.00 0.00 9 GLY A CA 14
ATOM 24453 C C . GLY A 1 9 ? -8.206 -1.207 17.339 1.00 0.00 9 GLY A C 14
ATOM 24454 O O . GLY A 1 9 ? -7.817 -0.719 18.399 1.00 0.00 9 GLY A O 14
ATOM 24458 N N . SER A 1 10 ? -7.412 -1.731 16.417 1.00 0.00 10 SER A N 14
ATOM 24459 C CA . SER A 1 10 ? -5.971 -1.766 16.603 1.00 0.00 10 SER A CA 14
ATOM 24460 C C . SER A 1 10 ? -5.268 -1.752 15.245 1.00 0.00 10 SER A C 14
ATOM 24461 O O . SER A 1 10 ? -5.909 -1.914 14.208 1.00 0.00 10 SER A O 14
ATOM 24469 N N . ALA A 1 11 ? -3.958 -1.557 15.294 1.00 0.00 11 ALA A N 14
ATOM 24470 C CA . ALA A 1 11 ? -3.161 -1.520 14.080 1.00 0.00 11 ALA A CA 14
ATOM 24471 C C . ALA A 1 11 ? -3.487 -2.745 13.223 1.00 0.00 11 ALA A C 14
ATOM 24472 O O . ALA A 1 11 ? -3.498 -3.870 13.721 1.00 0.00 11 ALA A O 14
ATOM 24479 N N . THR A 1 12 ? -3.744 -2.485 11.950 1.00 0.00 12 THR A N 14
ATOM 24480 C CA . THR A 1 12 ? -4.070 -3.552 11.019 1.00 0.00 12 THR A CA 14
ATOM 24481 C C . THR A 1 12 ? -2.884 -3.834 10.095 1.00 0.00 12 THR A C 14
ATOM 24482 O O . THR A 1 12 ? -2.677 -4.971 9.673 1.00 0.00 12 THR A O 14
ATOM 24493 N N . ILE A 1 13 ? -2.136 -2.779 9.807 1.00 0.00 13 ILE A N 14
ATOM 24494 C CA . ILE A 1 13 ? -0.976 -2.899 8.940 1.00 0.00 13 ILE A CA 14
ATOM 24495 C C . ILE A 1 13 ? 0.248 -2.314 9.649 1.00 0.00 13 ILE A C 14
ATOM 24496 O O . ILE A 1 13 ? 0.122 -1.387 10.447 1.00 0.00 13 ILE A O 14
ATOM 24512 N N . THR A 1 14 ? 1.403 -2.879 9.331 1.00 0.00 14 THR A N 14
ATOM 24513 C CA . THR A 1 14 ? 2.648 -2.426 9.927 1.00 0.00 14 THR A CA 14
ATOM 24514 C C . THR A 1 14 ? 3.743 -2.327 8.864 1.00 0.00 14 THR A C 14
ATOM 24515 O O . THR A 1 14 ? 4.122 -3.331 8.263 1.00 0.00 14 THR A O 14
ATOM 24526 N N . TYR A 1 15 ? 4.222 -1.108 8.665 1.00 0.00 15 TYR A N 14
ATOM 24527 C CA . TYR A 1 15 ? 5.267 -0.865 7.685 1.00 0.00 15 TYR A CA 14
ATOM 24528 C C . TYR A 1 15 ? 6.633 -0.733 8.361 1.00 0.00 15 TYR A C 14
ATOM 24529 O O . TYR A 1 15 ? 6.714 -0.450 9.556 1.00 0.00 15 TYR A O 14
ATOM 24547 N N . SER A 1 16 ? 7.673 -0.943 7.568 1.00 0.00 16 SER A N 14
ATOM 24548 C CA . SER A 1 16 ? 9.032 -0.851 8.075 1.00 0.00 16 SER A CA 14
ATOM 24549 C C . SER A 1 16 ? 9.859 0.084 7.190 1.00 0.00 16 SER A C 14
ATOM 24550 O O . SER A 1 16 ? 10.096 -0.213 6.019 1.00 0.00 16 SER A O 14
ATOM 24558 N N . VAL A 1 17 ? 10.275 1.193 7.782 1.00 0.00 17 VAL A N 14
ATOM 24559 C CA . VAL A 1 17 ? 11.070 2.173 7.061 1.00 0.00 17 VAL A CA 14
ATOM 24560 C C . VAL A 1 17 ? 12.192 2.681 7.970 1.00 0.00 17 VAL A C 14
ATOM 24561 O O . VAL A 1 17 ? 11.948 3.040 9.121 1.00 0.00 17 VAL A O 14
ATOM 24574 N N . LEU A 1 18 ? 13.396 2.694 7.418 1.00 0.00 18 LEU A N 14
ATOM 24575 C CA . LEU A 1 18 ? 14.556 3.152 8.164 1.00 0.00 18 LEU A CA 14
ATOM 24576 C C . LEU A 1 18 ? 14.358 4.617 8.558 1.00 0.00 18 LEU A C 14
ATOM 24577 O O . LEU A 1 18 ? 13.247 5.140 8.479 1.00 0.00 18 LEU A O 14
ATOM 24593 N N . GLU A 1 19 ? 15.452 5.238 8.973 1.00 0.00 19 GLU A N 14
ATOM 24594 C CA . GLU A 1 19 ? 15.413 6.633 9.379 1.00 0.00 19 GLU A CA 14
ATOM 24595 C C . GLU A 1 19 ? 15.904 7.531 8.242 1.00 0.00 19 GLU A C 14
ATOM 24596 O O . GLU A 1 19 ? 15.493 8.685 8.136 1.00 0.00 19 GLU A O 14
ATOM 24608 N N . GLU A 1 20 ? 16.776 6.967 7.420 1.00 0.00 20 GLU A N 14
ATOM 24609 C CA . GLU A 1 20 ? 17.328 7.702 6.295 1.00 0.00 20 GLU A CA 14
ATOM 24610 C C . GLU A 1 20 ? 16.282 7.838 5.186 1.00 0.00 20 GLU A C 14
ATOM 24611 O O . GLU A 1 20 ? 16.513 7.414 4.055 1.00 0.00 20 GLU A O 14
ATOM 24623 N N . THR A 1 21 ? 15.155 8.432 5.550 1.00 0.00 21 THR A N 14
ATOM 24624 C CA . THR A 1 21 ? 14.073 8.630 4.600 1.00 0.00 21 THR A CA 14
ATOM 24625 C C . THR A 1 21 ? 13.990 10.100 4.185 1.00 0.00 21 THR A C 14
ATOM 24626 O O . THR A 1 21 ? 13.920 10.986 5.035 1.00 0.00 21 THR A O 14
ATOM 24637 N N . ASP A 1 22 ? 14.001 10.314 2.877 1.00 0.00 22 ASP A N 14
ATOM 24638 C CA . ASP A 1 22 ? 13.928 11.661 2.339 1.00 0.00 22 ASP A CA 14
ATOM 24639 C C . ASP A 1 22 ? 12.919 11.693 1.189 1.00 0.00 22 ASP A C 14
ATOM 24640 O O . ASP A 1 22 ? 12.609 10.657 0.603 1.00 0.00 22 ASP A O 14
ATOM 24649 N N . ARG A 1 23 ? 12.435 12.892 0.902 1.00 0.00 23 ARG A N 14
ATOM 24650 C CA . ARG A 1 23 ? 11.467 13.072 -0.167 1.00 0.00 23 ARG A CA 14
ATOM 24651 C C . ARG A 1 23 ? 11.807 12.162 -1.350 1.00 0.00 23 ARG A C 14
ATOM 24652 O O . ARG A 1 23 ? 12.661 12.498 -2.170 1.00 0.00 23 ARG A O 14
ATOM 24673 N N . GLY A 1 24 ? 11.123 11.029 -1.400 1.00 0.00 24 GLY A N 14
ATOM 24674 C CA . GLY A 1 24 ? 11.342 10.069 -2.468 1.00 0.00 24 GLY A CA 14
ATOM 24675 C C . GLY A 1 24 ? 11.847 8.736 -1.913 1.00 0.00 24 GLY A C 14
ATOM 24676 O O . GLY A 1 24 ? 12.734 8.113 -2.494 1.00 0.00 24 GLY A O 14
ATOM 24680 N N . SER A 1 25 ? 11.259 8.337 -0.794 1.00 0.00 25 SER A N 14
ATOM 24681 C CA . SER A 1 25 ? 11.639 7.089 -0.153 1.00 0.00 25 SER A CA 14
ATOM 24682 C C . SER A 1 25 ? 10.457 6.118 -0.159 1.00 0.00 25 SER A C 14
ATOM 24683 O O . SER A 1 25 ? 9.322 6.513 0.106 1.00 0.00 25 SER A O 14
ATOM 24691 N N . LEU A 1 26 ? 10.763 4.865 -0.464 1.00 0.00 26 LEU A N 14
ATOM 24692 C CA . LEU A 1 26 ? 9.740 3.834 -0.508 1.00 0.00 26 LEU A CA 14
ATOM 24693 C C . LEU A 1 26 ? 9.488 3.311 0.908 1.00 0.00 26 LEU A C 14
ATOM 24694 O O . LEU A 1 26 ? 10.361 2.683 1.506 1.00 0.00 26 LEU A O 14
ATOM 24710 N N . VAL A 1 27 ? 8.291 3.590 1.404 1.00 0.00 27 VAL A N 14
ATOM 24711 C CA . VAL A 1 27 ? 7.914 3.155 2.738 1.00 0.00 27 VAL A CA 14
ATOM 24712 C C . VAL A 1 27 ? 7.422 1.708 2.678 1.00 0.00 27 VAL A C 14
ATOM 24713 O O . VAL A 1 27 ? 7.684 0.922 3.587 1.00 0.00 27 VAL A O 14
ATOM 24726 N N . GLY A 1 28 ? 6.719 1.400 1.599 1.00 0.00 28 GLY A N 14
ATOM 24727 C CA . GLY A 1 28 ? 6.188 0.061 1.408 1.00 0.00 28 GLY A CA 14
ATOM 24728 C C . GLY A 1 28 ? 4.985 0.077 0.463 1.00 0.00 28 GLY A C 14
ATOM 24729 O O . GLY A 1 28 ? 4.432 1.137 0.175 1.00 0.00 28 GLY A O 14
ATOM 24733 N N . ASN A 1 29 ? 4.616 -1.111 0.006 1.00 0.00 29 ASN A N 14
ATOM 24734 C CA . ASN A 1 29 ? 3.489 -1.247 -0.901 1.00 0.00 29 ASN A CA 14
ATOM 24735 C C . ASN A 1 29 ? 2.209 -1.456 -0.089 1.00 0.00 29 ASN A C 14
ATOM 24736 O O . ASN A 1 29 ? 2.236 -2.083 0.969 1.00 0.00 29 ASN A O 14
ATOM 24747 N N . LEU A 1 30 ? 1.118 -0.920 -0.616 1.00 0.00 30 LEU A N 14
ATOM 24748 C CA . LEU A 1 30 ? -0.170 -1.041 0.046 1.00 0.00 30 LEU A CA 14
ATOM 24749 C C . LEU A 1 30 ? -1.078 -1.957 -0.776 1.00 0.00 30 LEU A C 14
ATOM 24750 O O . LEU A 1 30 ? -1.674 -2.890 -0.240 1.00 0.00 30 LEU A O 14
ATOM 24766 N N . ALA A 1 31 ? -1.154 -1.660 -2.065 1.00 0.00 31 ALA A N 14
ATOM 24767 C CA . ALA A 1 31 ? -1.979 -2.445 -2.967 1.00 0.00 31 ALA A CA 14
ATOM 24768 C C . ALA A 1 31 ? -1.488 -3.894 -2.969 1.00 0.00 31 ALA A C 14
ATOM 24769 O O . ALA A 1 31 ? -2.239 -4.807 -3.308 1.00 0.00 31 ALA A O 14
ATOM 24776 N N . LYS A 1 32 ? -0.230 -4.059 -2.587 1.00 0.00 32 LYS A N 14
ATOM 24777 C CA . LYS A 1 32 ? 0.370 -5.382 -2.541 1.00 0.00 32 LYS A CA 14
ATOM 24778 C C . LYS A 1 32 ? 0.220 -5.956 -1.131 1.00 0.00 32 LYS A C 14
ATOM 24779 O O . LYS A 1 32 ? 0.025 -7.159 -0.964 1.00 0.00 32 LYS A O 14
ATOM 24798 N N . ASP A 1 33 ? 0.317 -5.069 -0.152 1.00 0.00 33 ASP A N 14
ATOM 24799 C CA . ASP A 1 33 ? 0.195 -5.472 1.239 1.00 0.00 33 ASP A CA 14
ATOM 24800 C C . ASP A 1 33 ? -1.144 -6.185 1.443 1.00 0.00 33 ASP A C 14
ATOM 24801 O O . ASP A 1 33 ? -1.178 -7.342 1.858 1.00 0.00 33 ASP A O 14
ATOM 24810 N N . LEU A 1 34 ? -2.214 -5.464 1.141 1.00 0.00 34 LEU A N 14
ATOM 24811 C CA . LEU A 1 34 ? -3.551 -6.013 1.286 1.00 0.00 34 LEU A CA 14
ATOM 24812 C C . LEU A 1 34 ? -3.773 -7.091 0.223 1.00 0.00 34 LEU A C 14
ATOM 24813 O O . LEU A 1 34 ? -4.764 -7.819 0.270 1.00 0.00 34 LEU A O 14
ATOM 24829 N N . GLY A 1 35 ? -2.835 -7.159 -0.710 1.00 0.00 35 GLY A N 14
ATOM 24830 C CA . GLY A 1 35 ? -2.916 -8.136 -1.782 1.00 0.00 35 GLY A CA 14
ATOM 24831 C C . GLY A 1 35 ? -3.942 -7.711 -2.835 1.00 0.00 35 GLY A C 14
ATOM 24832 O O . GLY A 1 35 ? -4.426 -8.539 -3.604 1.00 0.00 35 GLY A O 14
ATOM 24836 N N . LEU A 1 36 ? -4.243 -6.421 -2.834 1.00 0.00 36 LEU A N 14
ATOM 24837 C CA . LEU A 1 36 ? -5.203 -5.876 -3.779 1.00 0.00 36 LEU A CA 14
ATOM 24838 C C . LEU A 1 36 ? -4.497 -5.582 -5.104 1.00 0.00 36 LEU A C 14
ATOM 24839 O O . LEU A 1 36 ? -3.291 -5.792 -5.229 1.00 0.00 36 LEU A O 14
ATOM 24855 N N . SER A 1 37 ? -5.278 -5.102 -6.061 1.00 0.00 37 SER A N 14
ATOM 24856 C CA . SER A 1 37 ? -4.742 -4.777 -7.372 1.00 0.00 37 SER A CA 14
ATOM 24857 C C . SER A 1 37 ? -4.839 -3.271 -7.619 1.00 0.00 37 SER A C 14
ATOM 24858 O O . SER A 1 37 ? -5.759 -2.616 -7.130 1.00 0.00 37 SER A O 14
ATOM 24866 N N . LEU A 1 38 ? -3.877 -2.764 -8.377 1.00 0.00 38 LEU A N 14
ATOM 24867 C CA . LEU A 1 38 ? -3.843 -1.347 -8.694 1.00 0.00 38 LEU A CA 14
ATOM 24868 C C . LEU A 1 38 ? -5.261 -0.863 -9.001 1.00 0.00 38 LEU A C 14
ATOM 24869 O O . LEU A 1 38 ? -5.806 -0.029 -8.280 1.00 0.00 38 LEU A O 14
ATOM 24885 N N . ARG A 1 39 ? -5.819 -1.406 -10.073 1.00 0.00 39 ARG A N 14
ATOM 24886 C CA . ARG A 1 39 ? -7.163 -1.040 -10.484 1.00 0.00 39 ARG A CA 14
ATOM 24887 C C . ARG A 1 39 ? -8.084 -0.946 -9.266 1.00 0.00 39 ARG A C 14
ATOM 24888 O O . ARG A 1 39 ? -8.792 0.045 -9.093 1.00 0.00 39 ARG A O 14
ATOM 24909 N N . GLU A 1 40 ? -8.045 -1.992 -8.453 1.00 0.00 40 GLU A N 14
ATOM 24910 C CA . GLU A 1 40 ? -8.867 -2.040 -7.255 1.00 0.00 40 GLU A CA 14
ATOM 24911 C C . GLU A 1 40 ? -8.579 -0.829 -6.365 1.00 0.00 40 GLU A C 14
ATOM 24912 O O . GLU A 1 40 ? -9.503 -0.160 -5.904 1.00 0.00 40 GLU A O 14
ATOM 24924 N N . LEU A 1 41 ? -7.295 -0.584 -6.151 1.00 0.00 41 LEU A N 14
ATOM 24925 C CA . LEU A 1 41 ? -6.874 0.535 -5.324 1.00 0.00 41 LEU A CA 14
ATOM 24926 C C . LEU A 1 41 ? -7.326 1.843 -5.976 1.00 0.00 41 LEU A C 14
ATOM 24927 O O . LEU A 1 41 ? -7.479 2.858 -5.298 1.00 0.00 41 LEU A O 14
ATOM 24943 N N . ILE A 1 42 ? -7.526 1.777 -7.284 1.00 0.00 42 ILE A N 14
ATOM 24944 C CA . ILE A 1 42 ? -7.956 2.944 -8.035 1.00 0.00 42 ILE A CA 14
ATOM 24945 C C . ILE A 1 42 ? -9.478 3.072 -7.943 1.00 0.00 42 ILE A C 14
ATOM 24946 O O . ILE A 1 42 ? -9.998 4.154 -7.676 1.00 0.00 42 ILE A O 14
ATOM 24962 N N . THR A 1 43 ? -10.149 1.952 -8.168 1.00 0.00 43 THR A N 14
ATOM 24963 C CA . THR A 1 43 ? -11.600 1.925 -8.114 1.00 0.00 43 THR A CA 14
ATOM 24964 C C . THR A 1 43 ? -12.094 2.466 -6.770 1.00 0.00 43 THR A C 14
ATOM 24965 O O . THR A 1 43 ? -12.960 3.339 -6.729 1.00 0.00 43 THR A O 14
ATOM 24976 N N . ARG A 1 44 ? -11.521 1.926 -5.705 1.00 0.00 44 ARG A N 14
ATOM 24977 C CA . ARG A 1 44 ? -11.891 2.344 -4.363 1.00 0.00 44 ARG A CA 14
ATOM 24978 C C . ARG A 1 44 ? -11.078 3.571 -3.946 1.00 0.00 44 ARG A C 14
ATOM 24979 O O . ARG A 1 44 ? -11.149 4.006 -2.798 1.00 0.00 44 ARG A O 14
ATOM 25000 N N . GLY A 1 45 ? -10.324 4.095 -4.901 1.00 0.00 45 GLY A N 14
ATOM 25001 C CA . GLY A 1 45 ? -9.498 5.263 -4.647 1.00 0.00 45 GLY A CA 14
ATOM 25002 C C . GLY A 1 45 ? -8.901 5.216 -3.240 1.00 0.00 45 GLY A C 14
ATOM 25003 O O . GLY A 1 45 ? -9.441 5.816 -2.312 1.00 0.00 45 GLY A O 14
ATOM 25007 N N . ALA A 1 46 ? -7.793 4.499 -3.125 1.00 0.00 46 ALA A N 14
ATOM 25008 C CA . ALA A 1 46 ? -7.116 4.366 -1.846 1.00 0.00 46 ALA A CA 14
ATOM 25009 C C . ALA A 1 46 ? -5.990 5.399 -1.761 1.00 0.00 46 ALA A C 14
ATOM 25010 O O . ALA A 1 46 ? -5.065 5.383 -2.572 1.00 0.00 46 ALA A O 14
ATOM 25017 N N . GLN A 1 47 ? -6.105 6.272 -0.771 1.00 0.00 47 GLN A N 14
ATOM 25018 C CA . GLN A 1 47 ? -5.109 7.310 -0.569 1.00 0.00 47 GLN A CA 14
ATOM 25019 C C . GLN A 1 47 ? -4.524 7.217 0.842 1.00 0.00 47 GLN A C 14
ATOM 25020 O O . GLN A 1 47 ? -5.057 6.506 1.693 1.00 0.00 47 GLN A O 14
ATOM 25034 N N . ILE A 1 48 ? -3.437 7.946 1.047 1.00 0.00 48 ILE A N 14
ATOM 25035 C CA . ILE A 1 48 ? -2.775 7.955 2.340 1.00 0.00 48 ILE A CA 14
ATOM 25036 C C . ILE A 1 48 ? -3.216 9.191 3.126 1.00 0.00 48 ILE A C 14
ATOM 25037 O O . ILE A 1 48 ? -3.239 10.297 2.588 1.00 0.00 48 ILE A O 14
ATOM 25053 N N . LEU A 1 49 ? -3.556 8.962 4.386 1.00 0.00 49 LEU A N 14
ATOM 25054 C CA . LEU A 1 49 ? -3.996 10.043 5.251 1.00 0.00 49 LEU A CA 14
ATOM 25055 C C . LEU A 1 49 ? -3.015 10.189 6.416 1.00 0.00 49 LEU A C 14
ATOM 25056 O O . LEU A 1 49 ? -2.979 9.345 7.311 1.00 0.00 49 LEU A O 14
ATOM 25072 N N . SER A 1 50 ? -2.244 11.265 6.368 1.00 0.00 50 SER A N 14
ATOM 25073 C CA . SER A 1 50 ? -1.265 11.532 7.408 1.00 0.00 50 SER A CA 14
ATOM 25074 C C . SER A 1 50 ? -1.340 13.000 7.832 1.00 0.00 50 SER A C 14
ATOM 25075 O O . SER A 1 50 ? -0.935 13.887 7.083 1.00 0.00 50 SER A O 14
ATOM 25083 N N . LYS A 1 51 ? -1.859 13.211 9.033 1.00 0.00 51 LYS A N 14
ATOM 25084 C CA . LYS A 1 51 ? -1.992 14.556 9.565 1.00 0.00 51 LYS A CA 14
ATOM 25085 C C . LYS A 1 51 ? -3.110 15.287 8.820 1.00 0.00 51 LYS A C 14
ATOM 25086 O O . LYS A 1 51 ? -4.125 15.647 9.415 1.00 0.00 51 LYS A O 14
ATOM 25105 N N . GLY A 1 52 ? -2.888 15.484 7.529 1.00 0.00 52 GLY A N 14
ATOM 25106 C CA . GLY A 1 52 ? -3.864 16.166 6.697 1.00 0.00 52 GLY A CA 14
ATOM 25107 C C . GLY A 1 52 ? -3.356 17.545 6.272 1.00 0.00 52 GLY A C 14
ATOM 25108 O O . GLY A 1 52 ? -3.199 17.813 5.082 1.00 0.00 52 GLY A O 14
ATOM 25112 N N . ASN A 1 53 ? -3.111 18.383 7.268 1.00 0.00 53 ASN A N 14
ATOM 25113 C CA . ASN A 1 53 ? -2.624 19.727 7.013 1.00 0.00 53 ASN A CA 14
ATOM 25114 C C . ASN A 1 53 ? -1.262 19.648 6.321 1.00 0.00 53 ASN A C 14
ATOM 25115 O O . ASN A 1 53 ? -1.020 20.347 5.337 1.00 0.00 53 ASN A O 14
ATOM 25126 N N . LYS A 1 54 ? -0.408 18.791 6.861 1.00 0.00 54 LYS A N 14
ATOM 25127 C CA . LYS A 1 54 ? 0.924 18.612 6.307 1.00 0.00 54 LYS A CA 14
ATOM 25128 C C . LYS A 1 54 ? 1.181 17.121 6.082 1.00 0.00 54 LYS A C 14
ATOM 25129 O O . LYS A 1 54 ? 1.858 16.476 6.882 1.00 0.00 54 LYS A O 14
ATOM 25148 N N . GLN A 1 55 ? 0.627 16.616 4.989 1.00 0.00 55 GLN A N 14
ATOM 25149 C CA . GLN A 1 55 ? 0.788 15.212 4.649 1.00 0.00 55 GLN A CA 14
ATOM 25150 C C . GLN A 1 55 ? 2.271 14.874 4.481 1.00 0.00 55 GLN A C 14
ATOM 25151 O O . GLN A 1 55 ? 3.003 15.592 3.802 1.00 0.00 55 GLN A O 14
ATOM 25165 N N . LEU A 1 56 ? 2.670 13.779 5.112 1.00 0.00 56 LEU A N 14
ATOM 25166 C CA . LEU A 1 56 ? 4.052 13.336 5.042 1.00 0.00 56 LEU A CA 14
ATOM 25167 C C . LEU A 1 56 ? 4.116 11.992 4.315 1.00 0.00 56 LEU A C 14
ATOM 25168 O O . LEU A 1 56 ? 5.152 11.330 4.316 1.00 0.00 56 LEU A O 14
ATOM 25184 N N . LEU A 1 57 ? 2.994 11.628 3.711 1.00 0.00 57 LEU A N 14
ATOM 25185 C CA . LEU A 1 57 ? 2.909 10.374 2.981 1.00 0.00 57 LEU A CA 14
ATOM 25186 C C . LEU A 1 57 ? 2.110 10.591 1.694 1.00 0.00 57 LEU A C 14
ATOM 25187 O O . LEU A 1 57 ? 1.223 11.441 1.646 1.00 0.00 57 LEU A O 14
ATOM 25203 N N . GLN A 1 58 ? 2.454 9.807 0.683 1.00 0.00 58 GLN A N 14
ATOM 25204 C CA . GLN A 1 58 ? 1.780 9.902 -0.600 1.00 0.00 58 GLN A CA 14
ATOM 25205 C C . GLN A 1 58 ? 1.895 8.579 -1.360 1.00 0.00 58 GLN A C 14
ATOM 25206 O O . GLN A 1 58 ? 2.993 8.166 -1.731 1.00 0.00 58 GLN A O 14
ATOM 25220 N N . LEU A 1 59 ? 0.747 7.952 -1.570 1.00 0.00 59 LEU A N 14
ATOM 25221 C CA . LEU A 1 59 ? 0.706 6.684 -2.279 1.00 0.00 59 LEU A CA 14
ATOM 25222 C C . LEU A 1 59 ? 0.811 6.942 -3.783 1.00 0.00 59 LEU A C 14
ATOM 25223 O O . LEU A 1 59 ? 0.285 7.935 -4.284 1.00 0.00 59 LEU A O 14
ATOM 25239 N N . GLU A 1 60 ? 1.495 6.032 -4.461 1.00 0.00 60 GLU A N 14
ATOM 25240 C CA . GLU A 1 60 ? 1.676 6.149 -5.898 1.00 0.00 60 GLU A CA 14
ATOM 25241 C C . GLU A 1 60 ? 0.654 5.280 -6.634 1.00 0.00 60 GLU A C 14
ATOM 25242 O O . GLU A 1 60 ? 0.802 4.060 -6.697 1.00 0.00 60 GLU A O 14
ATOM 25254 N N . GLN A 1 61 ? -0.359 5.941 -7.173 1.00 0.00 61 GLN A N 14
ATOM 25255 C CA . GLN A 1 61 ? -1.405 5.244 -7.902 1.00 0.00 61 GLN A CA 14
ATOM 25256 C C . GLN A 1 61 ? -0.909 4.850 -9.294 1.00 0.00 61 GLN A C 14
ATOM 25257 O O . GLN A 1 61 ? -1.652 4.263 -10.079 1.00 0.00 61 GLN A O 14
ATOM 25271 N N . LYS A 1 62 ? 0.345 5.187 -9.558 1.00 0.00 62 LYS A N 14
ATOM 25272 C CA . LYS A 1 62 ? 0.950 4.876 -10.842 1.00 0.00 62 LYS A CA 14
ATOM 25273 C C . LYS A 1 62 ? 1.837 3.638 -10.696 1.00 0.00 62 LYS A C 14
ATOM 25274 O O . LYS A 1 62 ? 2.464 3.202 -11.661 1.00 0.00 62 LYS A O 14
ATOM 25293 N N . SER A 1 63 ? 1.862 3.107 -9.483 1.00 0.00 63 SER A N 14
ATOM 25294 C CA . SER A 1 63 ? 2.663 1.928 -9.198 1.00 0.00 63 SER A CA 14
ATOM 25295 C C . SER A 1 63 ? 2.026 1.125 -8.062 1.00 0.00 63 SER A C 14
ATOM 25296 O O . SER A 1 63 ? 1.746 -0.063 -8.217 1.00 0.00 63 SER A O 14
ATOM 25304 N N . GLY A 1 64 ? 1.816 1.805 -6.944 1.00 0.00 64 GLY A N 14
ATOM 25305 C CA . GLY A 1 64 ? 1.218 1.170 -5.782 1.00 0.00 64 GLY A CA 14
ATOM 25306 C C . GLY A 1 64 ? 2.231 1.048 -4.642 1.00 0.00 64 GLY A C 14
ATOM 25307 O O . GLY A 1 64 ? 2.456 -0.044 -4.122 1.00 0.00 64 GLY A O 14
ATOM 25311 N N . ASN A 1 65 ? 2.815 2.183 -4.288 1.00 0.00 65 ASN A N 14
ATOM 25312 C CA . ASN A 1 65 ? 3.799 2.216 -3.219 1.00 0.00 65 ASN A CA 14
ATOM 25313 C C . ASN A 1 65 ? 3.582 3.471 -2.371 1.00 0.00 65 ASN A C 14
ATOM 25314 O O . ASN A 1 65 ? 3.004 4.449 -2.840 1.00 0.00 65 ASN A O 14
ATOM 25325 N N . LEU A 1 66 ? 4.058 3.401 -1.136 1.00 0.00 66 LEU A N 14
ATOM 25326 C CA . LEU A 1 66 ? 3.923 4.519 -0.218 1.00 0.00 66 LEU A CA 14
ATOM 25327 C C . LEU A 1 66 ? 5.171 5.400 -0.307 1.00 0.00 66 LEU A C 14
ATOM 25328 O O . LEU A 1 66 ? 6.262 4.977 0.071 1.00 0.00 66 LEU A O 14
ATOM 25344 N N . LEU A 1 67 ? 4.968 6.609 -0.810 1.00 0.00 67 LEU A N 14
ATOM 25345 C CA . LEU A 1 67 ? 6.064 7.553 -0.954 1.00 0.00 67 LEU A CA 14
ATOM 25346 C C . LEU A 1 67 ? 5.919 8.658 0.095 1.00 0.00 67 LEU A C 14
ATOM 25347 O O . LEU A 1 67 ? 4.814 9.132 0.354 1.00 0.00 67 LEU A O 14
ATOM 25363 N N . LEU A 1 68 ? 7.052 9.037 0.668 1.00 0.00 68 LEU A N 14
ATOM 25364 C CA . LEU A 1 68 ? 7.066 10.078 1.682 1.00 0.00 68 LEU A CA 14
ATOM 25365 C C . LEU A 1 68 ? 6.998 11.447 1.003 1.00 0.00 68 LEU A C 14
ATOM 25366 O O . LEU A 1 68 ? 7.236 11.560 -0.199 1.00 0.00 68 LEU A O 14
ATOM 25382 N N . LYS A 1 69 ? 6.672 12.453 1.801 1.00 0.00 69 LYS A N 14
ATOM 25383 C CA . LYS A 1 69 ? 6.570 13.810 1.291 1.00 0.00 69 LYS A CA 14
ATOM 25384 C C . LYS A 1 69 ? 7.931 14.499 1.412 1.00 0.00 69 LYS A C 14
ATOM 25385 O O . LYS A 1 69 ? 8.449 15.034 0.433 1.00 0.00 69 LYS A O 14
ATOM 25404 N N . GLU A 1 70 ? 8.472 14.463 2.621 1.00 0.00 70 GLU A N 14
ATOM 25405 C CA . GLU A 1 70 ? 9.763 15.077 2.882 1.00 0.00 70 GLU A CA 14
ATOM 25406 C C . GLU A 1 70 ? 10.447 14.391 4.066 1.00 0.00 70 GLU A C 14
ATOM 25407 O O . GLU A 1 70 ? 9.917 13.431 4.623 1.00 0.00 70 GLU A O 14
ATOM 25419 N N . LYS A 1 71 ? 11.616 14.909 4.415 1.00 0.00 71 LYS A N 14
ATOM 25420 C CA . LYS A 1 71 ? 12.378 14.358 5.522 1.00 0.00 71 LYS A CA 14
ATOM 25421 C C . LYS A 1 71 ? 11.509 14.351 6.781 1.00 0.00 71 LYS A C 14
ATOM 25422 O O . LYS A 1 71 ? 10.979 15.386 7.180 1.00 0.00 71 LYS A O 14
ATOM 25441 N N . LEU A 1 72 ? 11.389 13.171 7.371 1.00 0.00 72 LEU A N 14
ATOM 25442 C CA . LEU A 1 72 ? 10.593 13.015 8.577 1.00 0.00 72 LEU A CA 14
ATOM 25443 C C . LEU A 1 72 ? 11.226 13.825 9.710 1.00 0.00 72 LEU A C 14
ATOM 25444 O O . LEU A 1 72 ? 12.243 13.422 10.272 1.00 0.00 72 LEU A O 14
ATOM 25460 N N . ASP A 1 73 ? 10.598 14.952 10.010 1.00 0.00 73 ASP A N 14
ATOM 25461 C CA . ASP A 1 73 ? 11.088 15.823 11.066 1.00 0.00 73 ASP A CA 14
ATOM 25462 C C . ASP A 1 73 ? 11.324 14.998 12.333 1.00 0.00 73 ASP A C 14
ATOM 25463 O O . ASP A 1 73 ? 10.432 14.283 12.788 1.00 0.00 73 ASP A O 14
ATOM 25472 N N . ARG A 1 74 ? 12.530 15.124 12.867 1.00 0.00 74 ARG A N 14
ATOM 25473 C CA . ARG A 1 74 ? 12.894 14.399 14.072 1.00 0.00 74 ARG A CA 14
ATOM 25474 C C . ARG A 1 74 ? 12.241 15.043 15.297 1.00 0.00 74 ARG A C 14
ATOM 25475 O O . ARG A 1 74 ? 12.199 14.443 16.370 1.00 0.00 74 ARG A O 14
ATOM 25496 N N . GLU A 1 75 ? 11.746 16.255 15.095 1.00 0.00 75 GLU A N 14
ATOM 25497 C CA . GLU A 1 75 ? 11.097 16.987 16.169 1.00 0.00 75 GLU A CA 14
ATOM 25498 C C . GLU A 1 75 ? 9.609 16.635 16.227 1.00 0.00 75 GLU A C 14
ATOM 25499 O O . GLU A 1 75 ? 9.121 16.153 17.248 1.00 0.00 75 GLU A O 14
ATOM 25511 N N . GLU A 1 76 ? 8.930 16.890 15.119 1.00 0.00 76 GLU A N 14
ATOM 25512 C CA . GLU A 1 76 ? 7.507 16.607 15.031 1.00 0.00 76 GLU A CA 14
ATOM 25513 C C . GLU A 1 76 ? 7.203 15.229 15.623 1.00 0.00 76 GLU A C 14
ATOM 25514 O O . GLU A 1 76 ? 6.494 15.122 16.622 1.00 0.00 76 GLU A O 14
ATOM 25526 N N . LEU A 1 77 ? 7.755 14.209 14.981 1.00 0.00 77 LEU A N 14
ATOM 25527 C CA . LEU A 1 77 ? 7.552 12.843 15.432 1.00 0.00 77 LEU A CA 14
ATOM 25528 C C . LEU A 1 77 ? 8.332 12.617 16.729 1.00 0.00 77 LEU A C 14
ATOM 25529 O O . LEU A 1 77 ? 7.753 12.625 17.814 1.00 0.00 77 LEU A O 14
ATOM 25545 N N . CYS A 1 78 ? 9.633 12.421 16.573 1.00 0.00 78 CYS A N 14
ATOM 25546 C CA . CYS A 1 78 ? 10.497 12.193 17.718 1.00 0.00 78 CYS A CA 14
ATOM 25547 C C . CYS A 1 78 ? 11.930 12.020 17.211 1.00 0.00 78 CYS A C 14
ATOM 25548 O O . CYS A 1 78 ? 12.871 12.542 17.808 1.00 0.00 78 CYS A O 14
ATOM 25555 N N . GLY A 1 79 ? 12.051 11.285 16.116 1.00 0.00 79 GLY A N 14
ATOM 25556 C CA . GLY A 1 79 ? 13.354 11.036 15.522 1.00 0.00 79 GLY A CA 14
ATOM 25557 C C . GLY A 1 79 ? 13.784 9.582 15.732 1.00 0.00 79 GLY A C 14
ATOM 25558 O O . GLY A 1 79 ? 14.033 8.859 14.768 1.00 0.00 79 GLY A O 14
ATOM 25562 N N . SER A 1 80 ? 13.857 9.198 16.998 1.00 0.00 80 SER A N 14
ATOM 25563 C CA . SER A 1 80 ? 14.252 7.844 17.347 1.00 0.00 80 SER A CA 14
ATOM 25564 C C . SER A 1 80 ? 14.274 7.681 18.868 1.00 0.00 80 SER A C 14
ATOM 25565 O O . SER A 1 80 ? 15.318 7.388 19.449 1.00 0.00 80 SER A O 14
ATOM 25573 N N . THR A 1 81 ? 13.110 7.877 19.469 1.00 0.00 81 THR A N 14
ATOM 25574 C CA . THR A 1 81 ? 12.983 7.755 20.911 1.00 0.00 81 THR A CA 14
ATOM 25575 C C . THR A 1 81 ? 11.990 6.647 21.267 1.00 0.00 81 THR A C 14
ATOM 25576 O O . THR A 1 81 ? 11.645 6.469 22.434 1.00 0.00 81 THR A O 14
ATOM 25587 N N . ASN A 1 82 ? 11.559 5.930 20.240 1.00 0.00 82 ASN A N 14
ATOM 25588 C CA . ASN A 1 82 ? 10.613 4.844 20.429 1.00 0.00 82 ASN A CA 14
ATOM 25589 C C . ASN A 1 82 ? 9.313 5.401 21.015 1.00 0.00 82 ASN A C 14
ATOM 25590 O O . ASN A 1 82 ? 9.343 6.276 21.879 1.00 0.00 82 ASN A O 14
ATOM 25601 N N . PRO A 1 83 ? 8.175 4.858 20.507 1.00 0.00 83 PRO A N 14
ATOM 25602 C CA . PRO A 1 83 ? 8.229 3.827 19.485 1.00 0.00 83 PRO A CA 14
ATOM 25603 C C . PRO A 1 83 ? 8.593 4.422 18.123 1.00 0.00 83 PRO A C 14
ATOM 25604 O O . PRO A 1 83 ? 9.158 3.736 17.273 1.00 0.00 83 PRO A O 14
ATOM 25615 N N . CYS A 1 84 ? 8.254 5.692 17.959 1.00 0.00 84 CYS A N 14
ATOM 25616 C CA . CYS A 1 84 ? 8.538 6.388 16.716 1.00 0.00 84 CYS A CA 14
ATOM 25617 C C . CYS A 1 84 ? 7.793 5.676 15.586 1.00 0.00 84 CYS A C 14
ATOM 25618 O O . CYS A 1 84 ? 8.410 5.032 14.738 1.00 0.00 84 CYS A O 14
ATOM 25625 N N . ILE A 1 85 ? 6.475 5.814 15.609 1.00 0.00 85 ILE A N 14
ATOM 25626 C CA . ILE A 1 85 ? 5.639 5.191 14.597 1.00 0.00 85 ILE A CA 14
ATOM 25627 C C . ILE A 1 85 ? 4.814 6.268 13.890 1.00 0.00 85 ILE A C 14
ATOM 25628 O O . ILE A 1 85 ? 4.194 7.108 14.541 1.00 0.00 85 ILE A O 14
ATOM 25644 N N . LEU A 1 86 ? 4.833 6.210 12.567 1.00 0.00 86 LEU A N 14
ATOM 25645 C CA . LEU A 1 86 ? 4.095 7.170 11.764 1.00 0.00 86 LEU A CA 14
ATOM 25646 C C . LEU A 1 86 ? 2.597 6.877 11.877 1.00 0.00 86 LEU A C 14
ATOM 25647 O O . LEU A 1 86 ? 2.177 5.725 11.780 1.00 0.00 86 LEU A O 14
ATOM 25663 N N . HIS A 1 87 ? 1.833 7.940 12.079 1.00 0.00 87 HIS A N 14
ATOM 25664 C CA . HIS A 1 87 ? 0.391 7.812 12.205 1.00 0.00 87 HIS A CA 14
ATOM 25665 C C . HIS A 1 87 ? -0.272 8.133 10.865 1.00 0.00 87 HIS A C 14
ATOM 25666 O O . HIS A 1 87 ? -0.194 9.262 10.383 1.00 0.00 87 HIS A O 14
ATOM 25680 N N . PHE A 1 88 ? -0.911 7.119 10.299 1.00 0.00 88 PHE A N 14
ATOM 25681 C CA . PHE A 1 88 ? -1.588 7.279 9.023 1.00 0.00 88 PHE A CA 14
ATOM 25682 C C . PHE A 1 88 ? -2.782 6.329 8.913 1.00 0.00 88 PHE A C 14
ATOM 25683 O O . PHE A 1 88 ? -2.970 5.461 9.765 1.00 0.00 88 PHE A O 14
ATOM 25700 N N . GLN A 1 89 ? -3.558 6.524 7.857 1.00 0.00 89 GLN A N 14
ATOM 25701 C CA . GLN A 1 89 ? -4.728 5.696 7.624 1.00 0.00 89 GLN A CA 14
ATOM 25702 C C . GLN A 1 89 ? -5.074 5.673 6.134 1.00 0.00 89 GLN A C 14
ATOM 25703 O O . GLN A 1 89 ? -4.842 6.650 5.424 1.00 0.00 89 GLN A O 14
ATOM 25717 N N . VAL A 1 90 ? -5.625 4.546 5.704 1.00 0.00 90 VAL A N 14
ATOM 25718 C CA . VAL A 1 90 ? -6.005 4.383 4.312 1.00 0.00 90 VAL A CA 14
ATOM 25719 C C . VAL A 1 90 ? -7.461 4.818 4.131 1.00 0.00 90 VAL A C 14
ATOM 25720 O O . VAL A 1 90 ? -8.358 4.279 4.776 1.00 0.00 90 VAL A O 14
ATOM 25733 N N . LEU A 1 91 ? -7.650 5.790 3.251 1.00 0.00 91 LEU A N 14
ATOM 25734 C CA . LEU A 1 91 ? -8.981 6.304 2.977 1.00 0.00 91 LEU A CA 14
ATOM 25735 C C . LEU A 1 91 ? -9.537 5.625 1.724 1.00 0.00 91 LEU A C 14
ATOM 25736 O O . LEU A 1 91 ? -8.828 5.472 0.730 1.00 0.00 91 LEU A O 14
ATOM 25752 N N . LEU A 1 92 ? -10.801 5.237 1.811 1.00 0.00 92 LEU A N 14
ATOM 25753 C CA . LEU A 1 92 ? -11.460 4.578 0.697 1.00 0.00 92 LEU A CA 14
ATOM 25754 C C . LEU A 1 92 ? -12.739 5.340 0.344 1.00 0.00 92 LEU A C 14
ATOM 25755 O O . LEU A 1 92 ? -13.392 5.904 1.220 1.00 0.00 92 LEU A O 14
ATOM 25771 N N . LYS A 1 93 ? -13.058 5.333 -0.942 1.00 0.00 93 LYS A N 14
ATOM 25772 C CA . LYS A 1 93 ? -14.247 6.017 -1.423 1.00 0.00 93 LYS A CA 14
ATOM 25773 C C . LYS A 1 93 ? -15.379 5.002 -1.594 1.00 0.00 93 LYS A C 14
ATOM 25774 O O . LYS A 1 93 ? -15.172 3.801 -1.425 1.00 0.00 93 LYS A O 14
ATOM 25793 N N . SER A 1 94 ? -16.551 5.522 -1.927 1.00 0.00 94 SER A N 14
ATOM 25794 C CA . SER A 1 94 ? -17.717 4.677 -2.123 1.00 0.00 94 SER A CA 14
ATOM 25795 C C . SER A 1 94 ? -17.296 3.339 -2.734 1.00 0.00 94 SER A C 14
ATOM 25796 O O . SER A 1 94 ? -16.880 3.284 -3.890 1.00 0.00 94 SER A O 14
ATOM 25804 N N . PRO A 1 95 ? -17.421 2.266 -1.909 1.00 0.00 95 PRO A N 14
ATOM 25805 C CA . PRO A 1 95 ? -17.922 2.418 -0.553 1.00 0.00 95 PRO A CA 14
ATOM 25806 C C . PRO A 1 95 ? -16.860 3.037 0.357 1.00 0.00 95 PRO A C 14
ATOM 25807 O O . PRO A 1 95 ? -15.764 2.496 0.495 1.00 0.00 95 PRO A O 14
ATOM 25818 N N . VAL A 1 96 ? -17.222 4.162 0.955 1.00 0.00 96 VAL A N 14
ATOM 25819 C CA . VAL A 1 96 ? -16.314 4.861 1.849 1.00 0.00 96 VAL A CA 14
ATOM 25820 C C . VAL A 1 96 ? -15.865 3.909 2.959 1.00 0.00 96 VAL A C 14
ATOM 25821 O O . VAL A 1 96 ? -16.668 3.139 3.484 1.00 0.00 96 VAL A O 14
ATOM 25834 N N . GLN A 1 97 ? -14.583 3.992 3.284 1.00 0.00 97 GLN A N 14
ATOM 25835 C CA . GLN A 1 97 ? -14.018 3.148 4.322 1.00 0.00 97 GLN A CA 14
ATOM 25836 C C . GLN A 1 97 ? -12.645 3.674 4.746 1.00 0.00 97 GLN A C 14
ATOM 25837 O O . GLN A 1 97 ? -11.991 4.392 3.991 1.00 0.00 97 GLN A O 14
ATOM 25851 N N . PHE A 1 98 ? -12.249 3.297 5.953 1.00 0.00 98 PHE A N 14
ATOM 25852 C CA . PHE A 1 98 ? -10.965 3.722 6.486 1.00 0.00 98 PHE A CA 14
ATOM 25853 C C . PHE A 1 98 ? -10.263 2.570 7.207 1.00 0.00 98 PHE A C 14
ATOM 25854 O O . PHE A 1 98 ? -10.917 1.709 7.793 1.00 0.00 98 PHE A O 14
ATOM 25871 N N . ILE A 1 99 ? -8.940 2.593 7.141 1.00 0.00 99 ILE A N 14
ATOM 25872 C CA . ILE A 1 99 ? -8.141 1.561 7.781 1.00 0.00 99 ILE A CA 14
ATOM 25873 C C . ILE A 1 99 ? -7.125 2.217 8.718 1.00 0.00 99 ILE A C 14
ATOM 25874 O O . ILE A 1 99 ? -6.822 3.401 8.580 1.00 0.00 99 ILE A O 14
ATOM 25890 N N . GLN A 1 100 ? -6.626 1.418 9.651 1.00 0.00 100 GLN A N 14
ATOM 25891 C CA . GLN A 1 100 ? -5.650 1.906 10.610 1.00 0.00 100 GLN A CA 14
ATOM 25892 C C . GLN A 1 100 ? -4.319 1.173 10.432 1.00 0.00 100 GLN A C 14
ATOM 25893 O O . GLN A 1 100 ? -4.158 0.048 10.900 1.00 0.00 100 GLN A O 14
ATOM 25907 N N . GLY A 1 101 ? -3.398 1.842 9.754 1.00 0.00 101 GLY A N 14
ATOM 25908 C CA . GLY A 1 101 ? -2.086 1.269 9.508 1.00 0.00 101 GLY A CA 14
ATOM 25909 C C . GLY A 1 101 ? -1.046 1.847 10.470 1.00 0.00 101 GLY A C 14
ATOM 25910 O O . GLY A 1 101 ? -1.363 2.710 11.288 1.00 0.00 101 GLY A O 14
ATOM 25914 N N . GLU A 1 102 ? 0.175 1.349 10.341 1.00 0.00 102 GLU A N 14
ATOM 25915 C CA . GLU A 1 102 ? 1.263 1.805 11.189 1.00 0.00 102 GLU A CA 14
ATOM 25916 C C . GLU A 1 102 ? 2.577 1.818 10.405 1.00 0.00 102 GLU A C 14
ATOM 25917 O O . GLU A 1 102 ? 2.690 1.171 9.365 1.00 0.00 102 GLU A O 14
ATOM 25929 N N . ILE A 1 103 ? 3.538 2.561 10.935 1.00 0.00 103 ILE A N 14
ATOM 25930 C CA . ILE A 1 103 ? 4.839 2.667 10.298 1.00 0.00 103 ILE A CA 14
ATOM 25931 C C . ILE A 1 103 ? 5.934 2.480 11.350 1.00 0.00 103 ILE A C 14
ATOM 25932 O O . ILE A 1 103 ? 6.180 3.372 12.160 1.00 0.00 103 ILE A O 14
ATOM 25948 N N . GLN A 1 104 ? 6.562 1.314 11.304 1.00 0.00 104 GLN A N 14
ATOM 25949 C CA . GLN A 1 104 ? 7.625 0.999 12.243 1.00 0.00 104 GLN A CA 14
ATOM 25950 C C . GLN A 1 104 ? 8.988 1.333 11.634 1.00 0.00 104 GLN A C 14
ATOM 25951 O O . GLN A 1 104 ? 9.153 1.297 10.416 1.00 0.00 104 GLN A O 14
ATOM 25965 N N . LEU A 1 105 ? 9.930 1.649 12.510 1.00 0.00 105 LEU A N 14
ATOM 25966 C CA . LEU A 1 105 ? 11.274 1.989 12.073 1.00 0.00 105 LEU A CA 14
ATOM 25967 C C . LEU A 1 105 ? 12.086 0.706 11.891 1.00 0.00 105 LEU A C 14
ATOM 25968 O O . LEU A 1 105 ? 12.137 -0.134 12.789 1.00 0.00 105 LEU A O 14
ATOM 25984 N N . GLN A 1 106 ? 12.701 0.594 10.723 1.00 0.00 106 GLN A N 14
ATOM 25985 C CA . GLN A 1 106 ? 13.509 -0.574 10.411 1.00 0.00 106 GLN A CA 14
ATOM 25986 C C . GLN A 1 106 ? 14.469 -0.877 11.563 1.00 0.00 106 GLN A C 14
ATOM 25987 O O . GLN A 1 106 ? 15.365 -0.086 11.854 1.00 0.00 106 GLN A O 14
ATOM 26001 N N . ASP A 1 107 ? 14.250 -2.026 12.186 1.00 0.00 107 ASP A N 14
ATOM 26002 C CA . ASP A 1 107 ? 15.085 -2.444 13.300 1.00 0.00 107 ASP A CA 14
ATOM 26003 C C . ASP A 1 107 ? 16.528 -2.608 12.816 1.00 0.00 107 ASP A C 14
ATOM 26004 O O . ASP A 1 107 ? 16.763 -3.076 11.703 1.00 0.00 107 ASP A O 14
ATOM 26013 N N . VAL A 1 108 ? 17.455 -2.215 13.676 1.00 0.00 108 VAL A N 14
ATOM 26014 C CA . VAL A 1 108 ? 18.868 -2.313 13.351 1.00 0.00 108 VAL A CA 14
ATOM 26015 C C . VAL A 1 108 ? 19.400 -3.672 13.810 1.00 0.00 108 VAL A C 14
ATOM 26016 O O . VAL A 1 108 ? 19.624 -3.884 15.001 1.00 0.00 108 VAL A O 14
ATOM 26029 N N . ASN A 1 109 ? 19.586 -4.557 12.842 1.00 0.00 109 ASN A N 14
ATOM 26030 C CA . ASN A 1 109 ? 20.087 -5.889 13.132 1.00 0.00 109 ASN A CA 14
ATOM 26031 C C . ASN A 1 109 ? 20.413 -6.604 11.819 1.00 0.00 109 ASN A C 14
ATOM 26032 O O . ASN A 1 109 ? 19.951 -6.196 10.755 1.00 0.00 109 ASN A O 14
ATOM 26043 N N . ASP A 1 110 ? 21.205 -7.659 11.938 1.00 0.00 110 ASP A N 14
ATOM 26044 C CA . ASP A 1 110 ? 21.598 -8.435 10.774 1.00 0.00 110 ASP A CA 14
ATOM 26045 C C . ASP A 1 110 ? 20.444 -9.354 10.366 1.00 0.00 110 ASP A C 14
ATOM 26046 O O . ASP A 1 110 ? 20.079 -10.265 11.108 1.00 0.00 110 ASP A O 14
ATOM 26055 N N . HIS A 1 111 ? 19.903 -9.083 9.188 1.00 0.00 111 HIS A N 14
ATOM 26056 C CA . HIS A 1 111 ? 18.798 -9.874 8.672 1.00 0.00 111 HIS A CA 14
ATOM 26057 C C . HIS A 1 111 ? 19.307 -10.814 7.577 1.00 0.00 111 HIS A C 14
ATOM 26058 O O . HIS A 1 111 ? 20.399 -10.619 7.045 1.00 0.00 111 HIS A O 14
ATOM 26072 N N . ALA A 1 112 ? 18.491 -11.813 7.274 1.00 0.00 112 ALA A N 14
ATOM 26073 C CA . ALA A 1 112 ? 18.845 -12.784 6.252 1.00 0.00 112 ALA A CA 14
ATOM 26074 C C . ALA A 1 112 ? 17.593 -13.556 5.833 1.00 0.00 112 ALA A C 14
ATOM 26075 O O . ALA A 1 112 ? 16.749 -13.877 6.667 1.00 0.00 112 ALA A O 14
ATOM 26082 N N . PRO A 1 113 ? 17.509 -13.838 4.505 1.00 0.00 113 PRO A N 14
ATOM 26083 C CA . PRO A 1 113 ? 16.374 -14.566 3.964 1.00 0.00 113 PRO A CA 14
ATOM 26084 C C . PRO A 1 113 ? 16.462 -16.054 4.310 1.00 0.00 113 PRO A C 14
ATOM 26085 O O . PRO A 1 113 ? 17.537 -16.558 4.631 1.00 0.00 113 PRO A O 14
ATOM 26096 N N . GLU A 1 114 ? 15.316 -16.715 4.233 1.00 0.00 114 GLU A N 14
ATOM 26097 C CA . GLU A 1 114 ? 15.250 -18.135 4.534 1.00 0.00 114 GLU A CA 14
ATOM 26098 C C . GLU A 1 114 ? 14.562 -18.888 3.394 1.00 0.00 114 GLU A C 14
ATOM 26099 O O . GLU A 1 114 ? 13.568 -18.416 2.845 1.00 0.00 114 GLU A O 14
ATOM 26111 N N . PHE A 1 115 ? 15.117 -20.047 3.072 1.00 0.00 115 PHE A N 14
ATOM 26112 C CA . PHE A 1 115 ? 14.569 -20.870 2.008 1.00 0.00 115 PHE A CA 14
ATOM 26113 C C . PHE A 1 115 ? 15.204 -22.261 2.008 1.00 0.00 115 PHE A C 14
ATOM 26114 O O . PHE A 1 115 ? 16.243 -22.474 2.632 1.00 0.00 115 PHE A O 14
ATOM 26131 N N . MET A 1 116 ? 14.554 -23.174 1.301 1.00 0.00 116 MET A N 14
ATOM 26132 C CA . MET A 1 116 ? 15.042 -24.539 1.211 1.00 0.00 116 MET A CA 14
ATOM 26133 C C . MET A 1 116 ? 14.240 -25.343 0.185 1.00 0.00 116 MET A C 14
ATOM 26134 O O . MET A 1 116 ? 13.190 -24.896 -0.274 1.00 0.00 116 MET A O 14
ATOM 26148 N N . GLU A 1 117 ? 14.766 -26.513 -0.144 1.00 0.00 117 GLU A N 14
ATOM 26149 C CA . GLU A 1 117 ? 14.112 -27.383 -1.108 1.00 0.00 117 GLU A CA 14
ATOM 26150 C C . GLU A 1 117 ? 14.632 -28.815 -0.969 1.00 0.00 117 GLU A C 14
ATOM 26151 O O . GLU A 1 117 ? 15.787 -29.027 -0.600 1.00 0.00 117 GLU A O 14
ATOM 26163 N N . ASP A 1 118 ? 13.756 -29.761 -1.272 1.00 0.00 118 ASP A N 14
ATOM 26164 C CA . ASP A 1 118 ? 14.112 -31.167 -1.186 1.00 0.00 118 ASP A CA 14
ATOM 26165 C C . ASP A 1 118 ? 13.139 -31.988 -2.034 1.00 0.00 118 ASP A C 14
ATOM 26166 O O . ASP A 1 118 ? 12.032 -31.538 -2.326 1.00 0.00 118 ASP A O 14
ATOM 26175 N N . GLU A 1 119 ? 13.588 -33.178 -2.406 1.00 0.00 119 GLU A N 14
ATOM 26176 C CA . GLU A 1 119 ? 12.770 -34.066 -3.215 1.00 0.00 119 GLU A CA 14
ATOM 26177 C C . GLU A 1 119 ? 13.162 -35.524 -2.963 1.00 0.00 119 GLU A C 14
ATOM 26178 O O . GLU A 1 119 ? 14.345 -35.845 -2.869 1.00 0.00 119 GLU A O 14
ATOM 26190 N N . SER A 1 120 ? 12.145 -36.367 -2.861 1.00 0.00 120 SER A N 14
ATOM 26191 C CA . SER A 1 120 ? 12.367 -37.783 -2.622 1.00 0.00 120 SER A CA 14
ATOM 26192 C C . SER A 1 120 ? 11.030 -38.526 -2.593 1.00 0.00 120 SER A C 14
ATOM 26193 O O . SER A 1 120 ? 9.977 -37.910 -2.432 1.00 0.00 120 SER A O 14
ATOM 26201 N N . GLY A 1 121 ? 11.115 -39.838 -2.752 1.00 0.00 121 GLY A N 14
ATOM 26202 C CA . GLY A 1 121 ? 9.924 -40.671 -2.746 1.00 0.00 121 GLY A CA 14
ATOM 26203 C C . GLY A 1 121 ? 10.180 -41.988 -2.010 1.00 0.00 121 GLY A C 14
ATOM 26204 O O . GLY A 1 121 ? 10.927 -42.838 -2.492 1.00 0.00 121 GLY A O 14
ATOM 26208 N N . PRO A 1 122 ? 9.529 -42.119 -0.823 1.00 0.00 122 PRO A N 14
ATOM 26209 C CA . PRO A 1 122 ? 9.679 -43.317 -0.015 1.00 0.00 122 PRO A CA 14
ATOM 26210 C C . PRO A 1 122 ? 8.891 -44.484 -0.615 1.00 0.00 122 PRO A C 14
ATOM 26211 O O . PRO A 1 122 ? 8.201 -44.320 -1.620 1.00 0.00 122 PRO A O 14
ATOM 26222 N N . SER A 1 123 ? 9.021 -45.636 0.027 1.00 0.00 123 SER A N 14
ATOM 26223 C CA . SER A 1 123 ? 8.330 -46.829 -0.430 1.00 0.00 123 SER A CA 14
ATOM 26224 C C . SER A 1 123 ? 8.237 -47.848 0.707 1.00 0.00 123 SER A C 14
ATOM 26225 O O . SER A 1 123 ? 9.165 -47.981 1.503 1.00 0.00 123 SER A O 14
ATOM 26233 N N . SER A 1 124 ? 7.109 -48.542 0.747 1.00 0.00 124 SER A N 14
ATOM 26234 C CA . SER A 1 124 ? 6.883 -49.545 1.773 1.00 0.00 124 SER A CA 14
ATOM 26235 C C . SER A 1 124 ? 5.693 -50.428 1.390 1.00 0.00 124 SER A C 14
ATOM 26236 O O . SER A 1 124 ? 4.961 -50.116 0.452 1.00 0.00 124 SER A O 14
ATOM 26244 N N . GLY A 1 125 ? 5.537 -51.512 2.135 1.00 0.00 125 GLY A N 14
ATOM 26245 C CA . GLY A 1 125 ? 4.449 -52.442 1.884 1.00 0.00 125 GLY A CA 14
ATOM 26246 C C . GLY A 1 125 ? 4.023 -53.147 3.174 1.00 0.00 125 GLY A C 14
ATOM 26247 O O . GLY A 1 125 ? 3.334 -52.560 4.007 1.00 0.00 125 GLY A O 14
ATOM 26251 N N . GLY A 1 1 ? -25.948 -23.997 21.520 1.00 0.00 1 GLY A N 15
ATOM 26252 C CA . GLY A 1 1 ? -25.080 -23.013 22.145 1.00 0.00 1 GLY A CA 15
ATOM 26253 C C . GLY A 1 1 ? -23.738 -22.923 21.414 1.00 0.00 1 GLY A C 15
ATOM 26254 O O . GLY A 1 1 ? -23.543 -23.568 20.385 1.00 0.00 1 GLY A O 15
ATOM 26258 N N . SER A 1 2 ? -22.848 -22.118 21.976 1.00 0.00 2 SER A N 15
ATOM 26259 C CA . SER A 1 2 ? -21.531 -21.936 21.391 1.00 0.00 2 SER A CA 15
ATOM 26260 C C . SER A 1 2 ? -20.623 -21.188 22.369 1.00 0.00 2 SER A C 15
ATOM 26261 O O . SER A 1 2 ? -19.570 -21.693 22.754 1.00 0.00 2 SER A O 15
ATOM 26269 N N . SER A 1 3 ? -21.065 -19.996 22.743 1.00 0.00 3 SER A N 15
ATOM 26270 C CA . SER A 1 3 ? -20.305 -19.173 23.669 1.00 0.00 3 SER A CA 15
ATOM 26271 C C . SER A 1 3 ? -18.954 -18.803 23.053 1.00 0.00 3 SER A C 15
ATOM 26272 O O . SER A 1 3 ? -18.491 -19.461 22.123 1.00 0.00 3 SER A O 15
ATOM 26280 N N . GLY A 1 4 ? -18.360 -17.751 23.597 1.00 0.00 4 GLY A N 15
ATOM 26281 C CA . GLY A 1 4 ? -17.071 -17.286 23.113 1.00 0.00 4 GLY A CA 15
ATOM 26282 C C . GLY A 1 4 ? -17.113 -15.791 22.791 1.00 0.00 4 GLY A C 15
ATOM 26283 O O . GLY A 1 4 ? -18.160 -15.262 22.420 1.00 0.00 4 GLY A O 15
ATOM 26287 N N . SER A 1 5 ? -15.963 -15.153 22.945 1.00 0.00 5 SER A N 15
ATOM 26288 C CA . SER A 1 5 ? -15.855 -13.729 22.675 1.00 0.00 5 SER A CA 15
ATOM 26289 C C . SER A 1 5 ? -14.408 -13.370 22.331 1.00 0.00 5 SER A C 15
ATOM 26290 O O . SER A 1 5 ? -13.477 -14.045 22.766 1.00 0.00 5 SER A O 15
ATOM 26298 N N . SER A 1 6 ? -14.265 -12.307 21.553 1.00 0.00 6 SER A N 15
ATOM 26299 C CA . SER A 1 6 ? -12.948 -11.849 21.146 1.00 0.00 6 SER A CA 15
ATOM 26300 C C . SER A 1 6 ? -13.078 -10.648 20.206 1.00 0.00 6 SER A C 15
ATOM 26301 O O . SER A 1 6 ? -14.023 -10.567 19.424 1.00 0.00 6 SER A O 15
ATOM 26309 N N . GLY A 1 7 ? -12.114 -9.746 20.315 1.00 0.00 7 GLY A N 15
ATOM 26310 C CA . GLY A 1 7 ? -12.109 -8.553 19.485 1.00 0.00 7 GLY A CA 15
ATOM 26311 C C . GLY A 1 7 ? -10.741 -7.868 19.519 1.00 0.00 7 GLY A C 15
ATOM 26312 O O . GLY A 1 7 ? -9.748 -8.434 19.066 1.00 0.00 7 GLY A O 15
ATOM 26316 N N . ALA A 1 8 ? -10.734 -6.658 20.060 1.00 0.00 8 ALA A N 15
ATOM 26317 C CA . ALA A 1 8 ? -9.506 -5.889 20.159 1.00 0.00 8 ALA A CA 15
ATOM 26318 C C . ALA A 1 8 ? -9.023 -5.524 18.754 1.00 0.00 8 ALA A C 15
ATOM 26319 O O . ALA A 1 8 ? -9.477 -6.103 17.768 1.00 0.00 8 ALA A O 15
ATOM 26326 N N . GLY A 1 9 ? -8.110 -4.565 18.707 1.00 0.00 9 GLY A N 15
ATOM 26327 C CA . GLY A 1 9 ? -7.562 -4.115 17.439 1.00 0.00 9 GLY A CA 15
ATOM 26328 C C . GLY A 1 9 ? -7.009 -2.693 17.554 1.00 0.00 9 GLY A C 15
ATOM 26329 O O . GLY A 1 9 ? -7.314 -1.980 18.509 1.00 0.00 9 GLY A O 15
ATOM 26333 N N . SER A 1 10 ? -6.207 -2.323 16.567 1.00 0.00 10 SER A N 15
ATOM 26334 C CA . SER A 1 10 ? -5.609 -0.998 16.546 1.00 0.00 10 SER A CA 15
ATOM 26335 C C . SER A 1 10 ? -4.805 -0.808 15.258 1.00 0.00 10 SER A C 15
ATOM 26336 O O . SER A 1 10 ? -4.958 0.200 14.569 1.00 0.00 10 SER A O 15
ATOM 26344 N N . ALA A 1 11 ? -3.965 -1.792 14.971 1.00 0.00 11 ALA A N 15
ATOM 26345 C CA . ALA A 1 11 ? -3.137 -1.745 13.779 1.00 0.00 11 ALA A CA 15
ATOM 26346 C C . ALA A 1 11 ? -3.489 -2.927 12.872 1.00 0.00 11 ALA A C 15
ATOM 26347 O O . ALA A 1 11 ? -3.566 -4.065 13.332 1.00 0.00 11 ALA A O 15
ATOM 26354 N N . THR A 1 12 ? -3.692 -2.615 11.600 1.00 0.00 12 THR A N 15
ATOM 26355 C CA . THR A 1 12 ? -4.034 -3.637 10.625 1.00 0.00 12 THR A CA 15
ATOM 26356 C C . THR A 1 12 ? -2.827 -3.956 9.741 1.00 0.00 12 THR A C 15
ATOM 26357 O O . THR A 1 12 ? -2.662 -5.090 9.296 1.00 0.00 12 THR A O 15
ATOM 26368 N N . ILE A 1 13 ? -2.014 -2.935 9.514 1.00 0.00 13 ILE A N 15
ATOM 26369 C CA . ILE A 1 13 ? -0.827 -3.092 8.692 1.00 0.00 13 ILE A CA 15
ATOM 26370 C C . ILE A 1 13 ? 0.390 -2.563 9.454 1.00 0.00 13 ILE A C 15
ATOM 26371 O O . ILE A 1 13 ? 0.265 -1.661 10.281 1.00 0.00 13 ILE A O 15
ATOM 26387 N N . THR A 1 14 ? 1.539 -3.147 9.148 1.00 0.00 14 THR A N 15
ATOM 26388 C CA . THR A 1 14 ? 2.778 -2.747 9.794 1.00 0.00 14 THR A CA 15
ATOM 26389 C C . THR A 1 14 ? 3.904 -2.635 8.764 1.00 0.00 14 THR A C 15
ATOM 26390 O O . THR A 1 14 ? 4.269 -3.623 8.129 1.00 0.00 14 THR A O 15
ATOM 26401 N N . TYR A 1 15 ? 4.423 -1.423 8.632 1.00 0.00 15 TYR A N 15
ATOM 26402 C CA . TYR A 1 15 ? 5.501 -1.169 7.690 1.00 0.00 15 TYR A CA 15
ATOM 26403 C C . TYR A 1 15 ? 6.848 -1.082 8.410 1.00 0.00 15 TYR A C 15
ATOM 26404 O O . TYR A 1 15 ? 6.898 -1.021 9.637 1.00 0.00 15 TYR A O 15
ATOM 26422 N N . SER A 1 16 ? 7.908 -1.080 7.615 1.00 0.00 16 SER A N 15
ATOM 26423 C CA . SER A 1 16 ? 9.253 -1.002 8.161 1.00 0.00 16 SER A CA 15
ATOM 26424 C C . SER A 1 16 ? 10.043 0.097 7.448 1.00 0.00 16 SER A C 15
ATOM 26425 O O . SER A 1 16 ? 10.465 -0.078 6.305 1.00 0.00 16 SER A O 15
ATOM 26433 N N . VAL A 1 17 ? 10.221 1.206 8.151 1.00 0.00 17 VAL A N 15
ATOM 26434 C CA . VAL A 1 17 ? 10.954 2.333 7.600 1.00 0.00 17 VAL A CA 15
ATOM 26435 C C . VAL A 1 17 ? 11.660 3.080 8.733 1.00 0.00 17 VAL A C 15
ATOM 26436 O O . VAL A 1 17 ? 11.145 3.153 9.848 1.00 0.00 17 VAL A O 15
ATOM 26449 N N . LEU A 1 18 ? 12.827 3.616 8.408 1.00 0.00 18 LEU A N 15
ATOM 26450 C CA . LEU A 1 18 ? 13.608 4.356 9.385 1.00 0.00 18 LEU A CA 15
ATOM 26451 C C . LEU A 1 18 ? 12.775 5.521 9.923 1.00 0.00 18 LEU A C 15
ATOM 26452 O O . LEU A 1 18 ? 11.551 5.518 9.806 1.00 0.00 18 LEU A O 15
ATOM 26468 N N . GLU A 1 19 ? 13.472 6.488 10.500 1.00 0.00 19 GLU A N 15
ATOM 26469 C CA . GLU A 1 19 ? 12.812 7.657 11.056 1.00 0.00 19 GLU A CA 15
ATOM 26470 C C . GLU A 1 19 ? 13.149 8.900 10.231 1.00 0.00 19 GLU A C 15
ATOM 26471 O O . GLU A 1 19 ? 12.383 9.862 10.209 1.00 0.00 19 GLU A O 15
ATOM 26483 N N . GLU A 1 20 ? 14.297 8.840 9.572 1.00 0.00 20 GLU A N 15
ATOM 26484 C CA . GLU A 1 20 ? 14.746 9.949 8.747 1.00 0.00 20 GLU A CA 15
ATOM 26485 C C . GLU A 1 20 ? 14.708 9.560 7.268 1.00 0.00 20 GLU A C 15
ATOM 26486 O O . GLU A 1 20 ? 15.650 9.833 6.526 1.00 0.00 20 GLU A O 15
ATOM 26498 N N . THR A 1 21 ? 13.608 8.928 6.884 1.00 0.00 21 THR A N 15
ATOM 26499 C CA . THR A 1 21 ? 13.435 8.499 5.506 1.00 0.00 21 THR A CA 15
ATOM 26500 C C . THR A 1 21 ? 13.547 9.693 4.557 1.00 0.00 21 THR A C 15
ATOM 26501 O O . THR A 1 21 ? 12.852 10.694 4.728 1.00 0.00 21 THR A O 15
ATOM 26512 N N . ASP A 1 22 ? 14.427 9.549 3.577 1.00 0.00 22 ASP A N 15
ATOM 26513 C CA . ASP A 1 22 ? 14.639 10.604 2.600 1.00 0.00 22 ASP A CA 15
ATOM 26514 C C . ASP A 1 22 ? 13.320 10.903 1.885 1.00 0.00 22 ASP A C 15
ATOM 26515 O O . ASP A 1 22 ? 12.334 10.191 2.069 1.00 0.00 22 ASP A O 15
ATOM 26524 N N . ARG A 1 23 ? 13.345 11.958 1.083 1.00 0.00 23 ARG A N 15
ATOM 26525 C CA . ARG A 1 23 ? 12.163 12.359 0.339 1.00 0.00 23 ARG A CA 15
ATOM 26526 C C . ARG A 1 23 ? 11.960 11.443 -0.869 1.00 0.00 23 ARG A C 15
ATOM 26527 O O . ARG A 1 23 ? 12.919 11.092 -1.555 1.00 0.00 23 ARG A O 15
ATOM 26548 N N . GLY A 1 24 ? 10.705 11.081 -1.093 1.00 0.00 24 GLY A N 15
ATOM 26549 C CA . GLY A 1 24 ? 10.363 10.212 -2.206 1.00 0.00 24 GLY A CA 15
ATOM 26550 C C . GLY A 1 24 ? 10.981 8.823 -2.027 1.00 0.00 24 GLY A C 15
ATOM 26551 O O . GLY A 1 24 ? 11.638 8.311 -2.931 1.00 0.00 24 GLY A O 15
ATOM 26555 N N . SER A 1 25 ? 10.746 8.254 -0.854 1.00 0.00 25 SER A N 15
ATOM 26556 C CA . SER A 1 25 ? 11.271 6.934 -0.545 1.00 0.00 25 SER A CA 15
ATOM 26557 C C . SER A 1 25 ? 10.120 5.948 -0.341 1.00 0.00 25 SER A C 15
ATOM 26558 O O . SER A 1 25 ? 9.109 6.286 0.274 1.00 0.00 25 SER A O 15
ATOM 26566 N N . LEU A 1 26 ? 10.311 4.748 -0.868 1.00 0.00 26 LEU A N 15
ATOM 26567 C CA . LEU A 1 26 ? 9.300 3.710 -0.752 1.00 0.00 26 LEU A CA 15
ATOM 26568 C C . LEU A 1 26 ? 9.200 3.263 0.708 1.00 0.00 26 LEU A C 15
ATOM 26569 O O . LEU A 1 26 ? 10.107 2.612 1.225 1.00 0.00 26 LEU A O 15
ATOM 26585 N N . VAL A 1 27 ? 8.091 3.630 1.331 1.00 0.00 27 VAL A N 15
ATOM 26586 C CA . VAL A 1 27 ? 7.861 3.275 2.721 1.00 0.00 27 VAL A CA 15
ATOM 26587 C C . VAL A 1 27 ? 7.513 1.788 2.813 1.00 0.00 27 VAL A C 15
ATOM 26588 O O . VAL A 1 27 ? 8.108 1.055 3.601 1.00 0.00 27 VAL A O 15
ATOM 26601 N N . GLY A 1 28 ? 6.550 1.387 1.995 1.00 0.00 28 GLY A N 15
ATOM 26602 C CA . GLY A 1 28 ? 6.116 0.001 1.974 1.00 0.00 28 GLY A CA 15
ATOM 26603 C C . GLY A 1 28 ? 4.999 -0.208 0.949 1.00 0.00 28 GLY A C 15
ATOM 26604 O O . GLY A 1 28 ? 4.438 0.757 0.431 1.00 0.00 28 GLY A O 15
ATOM 26608 N N . ASN A 1 29 ? 4.708 -1.474 0.688 1.00 0.00 29 ASN A N 15
ATOM 26609 C CA . ASN A 1 29 ? 3.668 -1.822 -0.265 1.00 0.00 29 ASN A CA 15
ATOM 26610 C C . ASN A 1 29 ? 2.319 -1.873 0.454 1.00 0.00 29 ASN A C 15
ATOM 26611 O O . ASN A 1 29 ? 2.235 -2.335 1.591 1.00 0.00 29 ASN A O 15
ATOM 26622 N N . LEU A 1 30 ? 1.297 -1.391 -0.237 1.00 0.00 30 LEU A N 15
ATOM 26623 C CA . LEU A 1 30 ? -0.044 -1.376 0.322 1.00 0.00 30 LEU A CA 15
ATOM 26624 C C . LEU A 1 30 ? -0.955 -2.267 -0.526 1.00 0.00 30 LEU A C 15
ATOM 26625 O O . LEU A 1 30 ? -1.457 -3.282 -0.046 1.00 0.00 30 LEU A O 15
ATOM 26641 N N . ALA A 1 31 ? -1.141 -1.854 -1.771 1.00 0.00 31 ALA A N 15
ATOM 26642 C CA . ALA A 1 31 ? -1.983 -2.601 -2.689 1.00 0.00 31 ALA A CA 15
ATOM 26643 C C . ALA A 1 31 ? -1.415 -4.011 -2.863 1.00 0.00 31 ALA A C 15
ATOM 26644 O O . ALA A 1 31 ? -2.155 -4.953 -3.144 1.00 0.00 31 ALA A O 15
ATOM 26651 N N . LYS A 1 32 ? -0.105 -4.112 -2.688 1.00 0.00 32 LYS A N 15
ATOM 26652 C CA . LYS A 1 32 ? 0.571 -5.391 -2.822 1.00 0.00 32 LYS A CA 15
ATOM 26653 C C . LYS A 1 32 ? 0.587 -6.100 -1.466 1.00 0.00 32 LYS A C 15
ATOM 26654 O O . LYS A 1 32 ? 0.689 -7.324 -1.402 1.00 0.00 32 LYS A O 15
ATOM 26673 N N . ASP A 1 33 ? 0.483 -5.300 -0.415 1.00 0.00 33 ASP A N 15
ATOM 26674 C CA . ASP A 1 33 ? 0.483 -5.835 0.936 1.00 0.00 33 ASP A CA 15
ATOM 26675 C C . ASP A 1 33 ? -0.757 -6.709 1.134 1.00 0.00 33 ASP A C 15
ATOM 26676 O O . ASP A 1 33 ? -0.648 -7.928 1.259 1.00 0.00 33 ASP A O 15
ATOM 26685 N N . LEU A 1 34 ? -1.907 -6.052 1.156 1.00 0.00 34 LEU A N 15
ATOM 26686 C CA . LEU A 1 34 ? -3.166 -6.754 1.337 1.00 0.00 34 LEU A CA 15
ATOM 26687 C C . LEU A 1 34 ? -3.384 -7.713 0.164 1.00 0.00 34 LEU A C 15
ATOM 26688 O O . LEU A 1 34 ? -4.240 -8.594 0.228 1.00 0.00 34 LEU A O 15
ATOM 26704 N N . GLY A 1 35 ? -2.594 -7.508 -0.880 1.00 0.00 35 GLY A N 15
ATOM 26705 C CA . GLY A 1 35 ? -2.690 -8.343 -2.066 1.00 0.00 35 GLY A CA 15
ATOM 26706 C C . GLY A 1 35 ? -3.749 -7.805 -3.031 1.00 0.00 35 GLY A C 15
ATOM 26707 O O . GLY A 1 35 ? -4.246 -8.539 -3.884 1.00 0.00 35 GLY A O 15
ATOM 26711 N N . LEU A 1 36 ? -4.063 -6.529 -2.863 1.00 0.00 36 LEU A N 15
ATOM 26712 C CA . LEU A 1 36 ? -5.053 -5.885 -3.709 1.00 0.00 36 LEU A CA 15
ATOM 26713 C C . LEU A 1 36 ? -4.413 -5.520 -5.050 1.00 0.00 36 LEU A C 15
ATOM 26714 O O . LEU A 1 36 ? -3.195 -5.592 -5.200 1.00 0.00 36 LEU A O 15
ATOM 26730 N N . SER A 1 37 ? -5.264 -5.136 -5.990 1.00 0.00 37 SER A N 15
ATOM 26731 C CA . SER A 1 37 ? -4.797 -4.760 -7.314 1.00 0.00 37 SER A CA 15
ATOM 26732 C C . SER A 1 37 ? -4.853 -3.240 -7.476 1.00 0.00 37 SER A C 15
ATOM 26733 O O . SER A 1 37 ? -5.773 -2.592 -6.978 1.00 0.00 37 SER A O 15
ATOM 26741 N N . LEU A 1 38 ? -3.857 -2.714 -8.174 1.00 0.00 38 LEU A N 15
ATOM 26742 C CA . LEU A 1 38 ? -3.782 -1.282 -8.407 1.00 0.00 38 LEU A CA 15
ATOM 26743 C C . LEU A 1 38 ? -5.170 -0.756 -8.777 1.00 0.00 38 LEU A C 15
ATOM 26744 O O . LEU A 1 38 ? -5.662 0.192 -8.166 1.00 0.00 38 LEU A O 15
ATOM 26760 N N . ARG A 1 39 ? -5.762 -1.393 -9.776 1.00 0.00 39 ARG A N 15
ATOM 26761 C CA . ARG A 1 39 ? -7.084 -1.002 -10.234 1.00 0.00 39 ARG A CA 15
ATOM 26762 C C . ARG A 1 39 ? -8.042 -0.876 -9.048 1.00 0.00 39 ARG A C 15
ATOM 26763 O O . ARG A 1 39 ? -8.713 0.143 -8.892 1.00 0.00 39 ARG A O 15
ATOM 26784 N N . GLU A 1 40 ? -8.075 -1.927 -8.241 1.00 0.00 40 GLU A N 15
ATOM 26785 C CA . GLU A 1 40 ? -8.939 -1.947 -7.074 1.00 0.00 40 GLU A CA 15
ATOM 26786 C C . GLU A 1 40 ? -8.645 -0.745 -6.174 1.00 0.00 40 GLU A C 15
ATOM 26787 O O . GLU A 1 40 ? -9.564 -0.071 -5.711 1.00 0.00 40 GLU A O 15
ATOM 26799 N N . LEU A 1 41 ? -7.359 -0.512 -5.953 1.00 0.00 41 LEU A N 15
ATOM 26800 C CA . LEU A 1 41 ? -6.932 0.597 -5.118 1.00 0.00 41 LEU A CA 15
ATOM 26801 C C . LEU A 1 41 ? -7.295 1.915 -5.803 1.00 0.00 41 LEU A C 15
ATOM 26802 O O . LEU A 1 41 ? -7.503 2.928 -5.137 1.00 0.00 41 LEU A O 15
ATOM 26818 N N . ILE A 1 42 ? -7.360 1.860 -7.125 1.00 0.00 42 ILE A N 15
ATOM 26819 C CA . ILE A 1 42 ? -7.694 3.038 -7.908 1.00 0.00 42 ILE A CA 15
ATOM 26820 C C . ILE A 1 42 ? -9.207 3.262 -7.863 1.00 0.00 42 ILE A C 15
ATOM 26821 O O . ILE A 1 42 ? -9.666 4.365 -7.572 1.00 0.00 42 ILE A O 15
ATOM 26837 N N . THR A 1 43 ? -9.939 2.197 -8.156 1.00 0.00 43 THR A N 15
ATOM 26838 C CA . THR A 1 43 ? -11.391 2.264 -8.153 1.00 0.00 43 THR A CA 15
ATOM 26839 C C . THR A 1 43 ? -11.896 2.838 -6.827 1.00 0.00 43 THR A C 15
ATOM 26840 O O . THR A 1 43 ? -12.732 3.740 -6.816 1.00 0.00 43 THR A O 15
ATOM 26851 N N . ARG A 1 44 ? -11.366 2.291 -5.743 1.00 0.00 44 ARG A N 15
ATOM 26852 C CA . ARG A 1 44 ? -11.753 2.737 -4.415 1.00 0.00 44 ARG A CA 15
ATOM 26853 C C . ARG A 1 44 ? -10.916 3.949 -3.998 1.00 0.00 44 ARG A C 15
ATOM 26854 O O . ARG A 1 44 ? -10.960 4.370 -2.843 1.00 0.00 44 ARG A O 15
ATOM 26875 N N . GLY A 1 45 ? -10.173 4.474 -4.960 1.00 0.00 45 GLY A N 15
ATOM 26876 C CA . GLY A 1 45 ? -9.328 5.629 -4.708 1.00 0.00 45 GLY A CA 15
ATOM 26877 C C . GLY A 1 45 ? -8.731 5.573 -3.300 1.00 0.00 45 GLY A C 15
ATOM 26878 O O . GLY A 1 45 ? -9.281 6.154 -2.365 1.00 0.00 45 GLY A O 15
ATOM 26882 N N . ALA A 1 46 ? -7.614 4.870 -3.193 1.00 0.00 46 ALA A N 15
ATOM 26883 C CA . ALA A 1 46 ? -6.936 4.731 -1.915 1.00 0.00 46 ALA A CA 15
ATOM 26884 C C . ALA A 1 46 ? -5.837 5.790 -1.808 1.00 0.00 46 ALA A C 15
ATOM 26885 O O . ALA A 1 46 ? -4.995 5.907 -2.696 1.00 0.00 46 ALA A O 15
ATOM 26892 N N . GLN A 1 47 ? -5.880 6.533 -0.712 1.00 0.00 47 GLN A N 15
ATOM 26893 C CA . GLN A 1 47 ? -4.898 7.578 -0.477 1.00 0.00 47 GLN A CA 15
ATOM 26894 C C . GLN A 1 47 ? -4.367 7.495 0.955 1.00 0.00 47 GLN A C 15
ATOM 26895 O O . GLN A 1 47 ? -5.048 6.988 1.845 1.00 0.00 47 GLN A O 15
ATOM 26909 N N . ILE A 1 48 ? -3.155 8.001 1.133 1.00 0.00 48 ILE A N 15
ATOM 26910 C CA . ILE A 1 48 ? -2.525 7.990 2.442 1.00 0.00 48 ILE A CA 15
ATOM 26911 C C . ILE A 1 48 ? -2.864 9.288 3.178 1.00 0.00 48 ILE A C 15
ATOM 26912 O O . ILE A 1 48 ? -2.727 10.376 2.621 1.00 0.00 48 ILE A O 15
ATOM 26928 N N . LEU A 1 49 ? -3.302 9.130 4.419 1.00 0.00 49 LEU A N 15
ATOM 26929 C CA . LEU A 1 49 ? -3.662 10.276 5.236 1.00 0.00 49 LEU A CA 15
ATOM 26930 C C . LEU A 1 49 ? -2.569 10.516 6.280 1.00 0.00 49 LEU A C 15
ATOM 26931 O O . LEU A 1 49 ? -2.470 9.781 7.261 1.00 0.00 49 LEU A O 15
ATOM 26947 N N . SER A 1 50 ? -1.777 11.549 6.033 1.00 0.00 50 SER A N 15
ATOM 26948 C CA . SER A 1 50 ? -0.695 11.895 6.939 1.00 0.00 50 SER A CA 15
ATOM 26949 C C . SER A 1 50 ? -0.639 13.412 7.131 1.00 0.00 50 SER A C 15
ATOM 26950 O O . SER A 1 50 ? -0.109 14.130 6.284 1.00 0.00 50 SER A O 15
ATOM 26958 N N . LYS A 1 51 ? -1.194 13.856 8.249 1.00 0.00 51 LYS A N 15
ATOM 26959 C CA . LYS A 1 51 ? -1.214 15.274 8.563 1.00 0.00 51 LYS A CA 15
ATOM 26960 C C . LYS A 1 51 ? -1.961 16.026 7.459 1.00 0.00 51 LYS A C 15
ATOM 26961 O O . LYS A 1 51 ? -2.410 15.422 6.486 1.00 0.00 51 LYS A O 15
ATOM 26980 N N . GLY A 1 52 ? -2.070 17.333 7.647 1.00 0.00 52 GLY A N 15
ATOM 26981 C CA . GLY A 1 52 ? -2.754 18.174 6.680 1.00 0.00 52 GLY A CA 15
ATOM 26982 C C . GLY A 1 52 ? -1.847 19.310 6.202 1.00 0.00 52 GLY A C 15
ATOM 26983 O O . GLY A 1 52 ? -1.025 19.816 6.965 1.00 0.00 52 GLY A O 15
ATOM 26987 N N . ASN A 1 53 ? -2.028 19.679 4.942 1.00 0.00 53 ASN A N 15
ATOM 26988 C CA . ASN A 1 53 ? -1.236 20.746 4.354 1.00 0.00 53 ASN A CA 15
ATOM 26989 C C . ASN A 1 53 ? 0.176 20.230 4.070 1.00 0.00 53 ASN A C 15
ATOM 26990 O O . ASN A 1 53 ? 0.563 20.076 2.912 1.00 0.00 53 ASN A O 15
ATOM 27001 N N . LYS A 1 54 ? 0.908 19.978 5.145 1.00 0.00 54 LYS A N 15
ATOM 27002 C CA . LYS A 1 54 ? 2.268 19.483 5.025 1.00 0.00 54 LYS A CA 15
ATOM 27003 C C . LYS A 1 54 ? 2.249 17.953 4.999 1.00 0.00 54 LYS A C 15
ATOM 27004 O O . LYS A 1 54 ? 2.789 17.307 5.896 1.00 0.00 54 LYS A O 15
ATOM 27023 N N . GLN A 1 55 ? 1.622 17.418 3.962 1.00 0.00 55 GLN A N 15
ATOM 27024 C CA . GLN A 1 55 ? 1.526 15.977 3.807 1.00 0.00 55 GLN A CA 15
ATOM 27025 C C . GLN A 1 55 ? 2.882 15.322 4.078 1.00 0.00 55 GLN A C 15
ATOM 27026 O O . GLN A 1 55 ? 3.926 15.940 3.871 1.00 0.00 55 GLN A O 15
ATOM 27040 N N . LEU A 1 56 ? 2.823 14.080 4.536 1.00 0.00 56 LEU A N 15
ATOM 27041 C CA . LEU A 1 56 ? 4.034 13.336 4.837 1.00 0.00 56 LEU A CA 15
ATOM 27042 C C . LEU A 1 56 ? 4.137 12.135 3.894 1.00 0.00 56 LEU A C 15
ATOM 27043 O O . LEU A 1 56 ? 5.191 11.888 3.312 1.00 0.00 56 LEU A O 15
ATOM 27059 N N . LEU A 1 57 ? 3.027 11.422 3.772 1.00 0.00 57 LEU A N 15
ATOM 27060 C CA . LEU A 1 57 ? 2.979 10.254 2.909 1.00 0.00 57 LEU A CA 15
ATOM 27061 C C . LEU A 1 57 ? 2.144 10.576 1.668 1.00 0.00 57 LEU A C 15
ATOM 27062 O O . LEU A 1 57 ? 1.272 11.443 1.710 1.00 0.00 57 LEU A O 15
ATOM 27078 N N . GLN A 1 58 ? 2.440 9.861 0.593 1.00 0.00 58 GLN A N 15
ATOM 27079 C CA . GLN A 1 58 ? 1.727 10.059 -0.658 1.00 0.00 58 GLN A CA 15
ATOM 27080 C C . GLN A 1 58 ? 1.784 8.789 -1.509 1.00 0.00 58 GLN A C 15
ATOM 27081 O O . GLN A 1 58 ? 2.846 8.420 -2.008 1.00 0.00 58 GLN A O 15
ATOM 27095 N N . LEU A 1 59 ? 0.629 8.156 -1.649 1.00 0.00 59 LEU A N 15
ATOM 27096 C CA . LEU A 1 59 ? 0.534 6.935 -2.431 1.00 0.00 59 LEU A CA 15
ATOM 27097 C C . LEU A 1 59 ? 0.413 7.293 -3.914 1.00 0.00 59 LEU A C 15
ATOM 27098 O O . LEU A 1 59 ? -0.427 8.107 -4.293 1.00 0.00 59 LEU A O 15
ATOM 27114 N N . GLU A 1 60 ? 1.264 6.666 -4.712 1.00 0.00 60 GLU A N 15
ATOM 27115 C CA . GLU A 1 60 ? 1.262 6.908 -6.145 1.00 0.00 60 GLU A CA 15
ATOM 27116 C C . GLU A 1 60 ? -0.106 6.570 -6.739 1.00 0.00 60 GLU A C 15
ATOM 27117 O O . GLU A 1 60 ? -0.691 7.377 -7.459 1.00 0.00 60 GLU A O 15
ATOM 27129 N N . GLN A 1 61 ? -0.578 5.374 -6.415 1.00 0.00 61 GLN A N 15
ATOM 27130 C CA . GLN A 1 61 ? -1.867 4.919 -6.908 1.00 0.00 61 GLN A CA 15
ATOM 27131 C C . GLN A 1 61 ? -1.709 4.266 -8.282 1.00 0.00 61 GLN A C 15
ATOM 27132 O O . GLN A 1 61 ? -2.606 3.562 -8.745 1.00 0.00 61 GLN A O 15
ATOM 27146 N N . LYS A 1 62 ? -0.564 4.522 -8.896 1.00 0.00 62 LYS A N 15
ATOM 27147 C CA . LYS A 1 62 ? -0.277 3.968 -10.208 1.00 0.00 62 LYS A CA 15
ATOM 27148 C C . LYS A 1 62 ? 0.754 2.846 -10.069 1.00 0.00 62 LYS A C 15
ATOM 27149 O O . LYS A 1 62 ? 0.959 2.067 -10.999 1.00 0.00 62 LYS A O 15
ATOM 27168 N N . SER A 1 63 ? 1.376 2.799 -8.900 1.00 0.00 63 SER A N 15
ATOM 27169 C CA . SER A 1 63 ? 2.381 1.785 -8.628 1.00 0.00 63 SER A CA 15
ATOM 27170 C C . SER A 1 63 ? 1.910 0.874 -7.493 1.00 0.00 63 SER A C 15
ATOM 27171 O O . SER A 1 63 ? 2.181 -0.326 -7.503 1.00 0.00 63 SER A O 15
ATOM 27179 N N . GLY A 1 64 ? 1.213 1.478 -6.542 1.00 0.00 64 GLY A N 15
ATOM 27180 C CA . GLY A 1 64 ? 0.702 0.735 -5.402 1.00 0.00 64 GLY A CA 15
ATOM 27181 C C . GLY A 1 64 ? 1.738 0.674 -4.278 1.00 0.00 64 GLY A C 15
ATOM 27182 O O . GLY A 1 64 ? 1.878 -0.351 -3.613 1.00 0.00 64 GLY A O 15
ATOM 27186 N N . ASN A 1 65 ? 2.438 1.785 -4.101 1.00 0.00 65 ASN A N 15
ATOM 27187 C CA . ASN A 1 65 ? 3.457 1.871 -3.069 1.00 0.00 65 ASN A CA 15
ATOM 27188 C C . ASN A 1 65 ? 3.281 3.177 -2.292 1.00 0.00 65 ASN A C 15
ATOM 27189 O O . ASN A 1 65 ? 2.637 4.108 -2.773 1.00 0.00 65 ASN A O 15
ATOM 27200 N N . LEU A 1 66 ? 3.867 3.205 -1.104 1.00 0.00 66 LEU A N 15
ATOM 27201 C CA . LEU A 1 66 ? 3.783 4.382 -0.256 1.00 0.00 66 LEU A CA 15
ATOM 27202 C C . LEU A 1 66 ? 5.019 5.256 -0.481 1.00 0.00 66 LEU A C 15
ATOM 27203 O O . LEU A 1 66 ? 6.141 4.834 -0.203 1.00 0.00 66 LEU A O 15
ATOM 27219 N N . LEU A 1 67 ? 4.772 6.457 -0.981 1.00 0.00 67 LEU A N 15
ATOM 27220 C CA . LEU A 1 67 ? 5.850 7.394 -1.246 1.00 0.00 67 LEU A CA 15
ATOM 27221 C C . LEU A 1 67 ? 5.806 8.522 -0.213 1.00 0.00 67 LEU A C 15
ATOM 27222 O O . LEU A 1 67 ? 4.729 8.934 0.216 1.00 0.00 67 LEU A O 15
ATOM 27238 N N . LEU A 1 68 ? 6.989 8.990 0.157 1.00 0.00 68 LEU A N 15
ATOM 27239 C CA . LEU A 1 68 ? 7.099 10.062 1.132 1.00 0.00 68 LEU A CA 15
ATOM 27240 C C . LEU A 1 68 ? 6.921 11.408 0.425 1.00 0.00 68 LEU A C 15
ATOM 27241 O O . LEU A 1 68 ? 7.250 11.542 -0.753 1.00 0.00 68 LEU A O 15
ATOM 27257 N N . LYS A 1 69 ? 6.403 12.369 1.174 1.00 0.00 69 LYS A N 15
ATOM 27258 C CA . LYS A 1 69 ? 6.178 13.700 0.634 1.00 0.00 69 LYS A CA 15
ATOM 27259 C C . LYS A 1 69 ? 7.450 14.533 0.798 1.00 0.00 69 LYS A C 15
ATOM 27260 O O . LYS A 1 69 ? 7.838 15.265 -0.111 1.00 0.00 69 LYS A O 15
ATOM 27279 N N . GLU A 1 70 ? 8.065 14.394 1.963 1.00 0.00 70 GLU A N 15
ATOM 27280 C CA . GLU A 1 70 ? 9.286 15.126 2.258 1.00 0.00 70 GLU A CA 15
ATOM 27281 C C . GLU A 1 70 ? 10.018 14.483 3.438 1.00 0.00 70 GLU A C 15
ATOM 27282 O O . GLU A 1 70 ? 9.604 13.437 3.935 1.00 0.00 70 GLU A O 15
ATOM 27294 N N . LYS A 1 71 ? 11.093 15.137 3.852 1.00 0.00 71 LYS A N 15
ATOM 27295 C CA . LYS A 1 71 ? 11.887 14.643 4.965 1.00 0.00 71 LYS A CA 15
ATOM 27296 C C . LYS A 1 71 ? 11.034 14.647 6.235 1.00 0.00 71 LYS A C 15
ATOM 27297 O O . LYS A 1 71 ? 10.613 15.705 6.701 1.00 0.00 71 LYS A O 15
ATOM 27316 N N . LEU A 1 72 ? 10.806 13.452 6.760 1.00 0.00 72 LEU A N 15
ATOM 27317 C CA . LEU A 1 72 ? 10.011 13.305 7.968 1.00 0.00 72 LEU A CA 15
ATOM 27318 C C . LEU A 1 72 ? 10.599 14.187 9.071 1.00 0.00 72 LEU A C 15
ATOM 27319 O O . LEU A 1 72 ? 11.732 13.976 9.501 1.00 0.00 72 LEU A O 15
ATOM 27335 N N . ASP A 1 73 ? 9.803 15.156 9.497 1.00 0.00 73 ASP A N 15
ATOM 27336 C CA . ASP A 1 73 ? 10.230 16.071 10.541 1.00 0.00 73 ASP A CA 15
ATOM 27337 C C . ASP A 1 73 ? 10.616 15.271 11.787 1.00 0.00 73 ASP A C 15
ATOM 27338 O O . ASP A 1 73 ? 9.811 14.502 12.309 1.00 0.00 73 ASP A O 15
ATOM 27347 N N . ARG A 1 74 ? 11.849 15.481 12.228 1.00 0.00 74 ARG A N 15
ATOM 27348 C CA . ARG A 1 74 ? 12.351 14.789 13.402 1.00 0.00 74 ARG A CA 15
ATOM 27349 C C . ARG A 1 74 ? 11.646 15.298 14.661 1.00 0.00 74 ARG A C 15
ATOM 27350 O O . ARG A 1 74 ? 11.008 14.526 15.375 1.00 0.00 74 ARG A O 15
ATOM 27371 N N . GLU A 1 75 ? 11.784 16.595 14.894 1.00 0.00 75 GLU A N 15
ATOM 27372 C CA . GLU A 1 75 ? 11.168 17.217 16.054 1.00 0.00 75 GLU A CA 15
ATOM 27373 C C . GLU A 1 75 ? 9.662 16.945 16.065 1.00 0.00 75 GLU A C 15
ATOM 27374 O O . GLU A 1 75 ? 9.141 16.354 17.009 1.00 0.00 75 GLU A O 15
ATOM 27386 N N . GLU A 1 76 ? 9.005 17.389 15.003 1.00 0.00 76 GLU A N 15
ATOM 27387 C CA . GLU A 1 76 ? 7.570 17.202 14.879 1.00 0.00 76 GLU A CA 15
ATOM 27388 C C . GLU A 1 76 ? 7.172 15.810 15.376 1.00 0.00 76 GLU A C 15
ATOM 27389 O O . GLU A 1 76 ? 6.479 15.683 16.384 1.00 0.00 76 GLU A O 15
ATOM 27401 N N . LEU A 1 77 ? 7.627 14.803 14.645 1.00 0.00 77 LEU A N 15
ATOM 27402 C CA . LEU A 1 77 ? 7.326 13.426 14.999 1.00 0.00 77 LEU A CA 15
ATOM 27403 C C . LEU A 1 77 ? 7.877 13.132 16.396 1.00 0.00 77 LEU A C 15
ATOM 27404 O O . LEU A 1 77 ? 7.128 13.115 17.371 1.00 0.00 77 LEU A O 15
ATOM 27420 N N . CYS A 1 78 ? 9.182 12.907 16.447 1.00 0.00 78 CYS A N 15
ATOM 27421 C CA . CYS A 1 78 ? 9.841 12.614 17.708 1.00 0.00 78 CYS A CA 15
ATOM 27422 C C . CYS A 1 78 ? 11.348 12.803 17.518 1.00 0.00 78 CYS A C 15
ATOM 27423 O O . CYS A 1 78 ? 11.928 13.753 18.041 1.00 0.00 78 CYS A O 15
ATOM 27430 N N . GLY A 1 79 ? 11.937 11.884 16.767 1.00 0.00 79 GLY A N 15
ATOM 27431 C CA . GLY A 1 79 ? 13.365 11.938 16.501 1.00 0.00 79 GLY A CA 15
ATOM 27432 C C . GLY A 1 79 ? 13.975 10.535 16.497 1.00 0.00 79 GLY A C 15
ATOM 27433 O O . GLY A 1 79 ? 13.603 9.695 15.679 1.00 0.00 79 GLY A O 15
ATOM 27437 N N . SER A 1 80 ? 14.902 10.325 17.420 1.00 0.00 80 SER A N 15
ATOM 27438 C CA . SER A 1 80 ? 15.567 9.038 17.533 1.00 0.00 80 SER A CA 15
ATOM 27439 C C . SER A 1 80 ? 15.049 8.287 18.761 1.00 0.00 80 SER A C 15
ATOM 27440 O O . SER A 1 80 ? 15.822 7.940 19.653 1.00 0.00 80 SER A O 15
ATOM 27448 N N . THR A 1 81 ? 13.744 8.058 18.767 1.00 0.00 81 THR A N 15
ATOM 27449 C CA . THR A 1 81 ? 13.113 7.354 19.871 1.00 0.00 81 THR A CA 15
ATOM 27450 C C . THR A 1 81 ? 12.476 6.052 19.379 1.00 0.00 81 THR A C 15
ATOM 27451 O O . THR A 1 81 ? 12.393 5.814 18.176 1.00 0.00 81 THR A O 15
ATOM 27462 N N . ASN A 1 82 ? 12.043 5.245 20.336 1.00 0.00 82 ASN A N 15
ATOM 27463 C CA . ASN A 1 82 ? 11.417 3.974 20.016 1.00 0.00 82 ASN A CA 15
ATOM 27464 C C . ASN A 1 82 ? 10.108 3.844 20.797 1.00 0.00 82 ASN A C 15
ATOM 27465 O O . ASN A 1 82 ? 9.996 4.345 21.915 1.00 0.00 82 ASN A O 15
ATOM 27476 N N . PRO A 1 83 ? 9.126 3.149 20.163 1.00 0.00 83 PRO A N 15
ATOM 27477 C CA . PRO A 1 83 ? 9.341 2.588 18.840 1.00 0.00 83 PRO A CA 15
ATOM 27478 C C . PRO A 1 83 ? 9.310 3.680 17.769 1.00 0.00 83 PRO A C 15
ATOM 27479 O O . PRO A 1 83 ? 9.985 3.571 16.746 1.00 0.00 83 PRO A O 15
ATOM 27490 N N . CYS A 1 84 ? 8.519 4.708 18.040 1.00 0.00 84 CYS A N 15
ATOM 27491 C CA . CYS A 1 84 ? 8.391 5.818 17.112 1.00 0.00 84 CYS A CA 15
ATOM 27492 C C . CYS A 1 84 ? 7.676 5.315 15.857 1.00 0.00 84 CYS A C 15
ATOM 27493 O O . CYS A 1 84 ? 8.254 5.303 14.771 1.00 0.00 84 CYS A O 15
ATOM 27500 N N . ILE A 1 85 ? 6.428 4.913 16.047 1.00 0.00 85 ILE A N 15
ATOM 27501 C CA . ILE A 1 85 ? 5.628 4.410 14.943 1.00 0.00 85 ILE A CA 15
ATOM 27502 C C . ILE A 1 85 ? 4.839 5.565 14.322 1.00 0.00 85 ILE A C 15
ATOM 27503 O O . ILE A 1 85 ? 4.238 6.366 15.037 1.00 0.00 85 ILE A O 15
ATOM 27519 N N . LEU A 1 86 ? 4.869 5.616 12.999 1.00 0.00 86 LEU A N 15
ATOM 27520 C CA . LEU A 1 86 ? 4.165 6.660 12.274 1.00 0.00 86 LEU A CA 15
ATOM 27521 C C . LEU A 1 86 ? 2.658 6.402 12.352 1.00 0.00 86 LEU A C 15
ATOM 27522 O O . LEU A 1 86 ? 2.227 5.257 12.479 1.00 0.00 86 LEU A O 15
ATOM 27538 N N . HIS A 1 87 ? 1.900 7.486 12.273 1.00 0.00 87 HIS A N 15
ATOM 27539 C CA . HIS A 1 87 ? 0.451 7.391 12.333 1.00 0.00 87 HIS A CA 15
ATOM 27540 C C . HIS A 1 87 ? -0.147 7.813 10.989 1.00 0.00 87 HIS A C 15
ATOM 27541 O O . HIS A 1 87 ? -0.079 8.982 10.615 1.00 0.00 87 HIS A O 15
ATOM 27555 N N . PHE A 1 88 ? -0.718 6.836 10.300 1.00 0.00 88 PHE A N 15
ATOM 27556 C CA . PHE A 1 88 ? -1.328 7.091 9.006 1.00 0.00 88 PHE A CA 15
ATOM 27557 C C . PHE A 1 88 ? -2.557 6.205 8.795 1.00 0.00 88 PHE A C 15
ATOM 27558 O O . PHE A 1 88 ? -2.832 5.316 9.600 1.00 0.00 88 PHE A O 15
ATOM 27575 N N . GLN A 1 89 ? -3.265 6.479 7.709 1.00 0.00 89 GLN A N 15
ATOM 27576 C CA . GLN A 1 89 ? -4.459 5.718 7.382 1.00 0.00 89 GLN A CA 15
ATOM 27577 C C . GLN A 1 89 ? -4.696 5.725 5.870 1.00 0.00 89 GLN A C 15
ATOM 27578 O O . GLN A 1 89 ? -4.196 6.600 5.164 1.00 0.00 89 GLN A O 15
ATOM 27592 N N . VAL A 1 90 ? -5.458 4.740 5.418 1.00 0.00 90 VAL A N 15
ATOM 27593 C CA . VAL A 1 90 ? -5.766 4.622 4.003 1.00 0.00 90 VAL A CA 15
ATOM 27594 C C . VAL A 1 90 ? -7.221 5.033 3.767 1.00 0.00 90 VAL A C 15
ATOM 27595 O O . VAL A 1 90 ? -8.143 4.298 4.120 1.00 0.00 90 VAL A O 15
ATOM 27608 N N . LEU A 1 91 ? -7.383 6.205 3.172 1.00 0.00 91 LEU A N 15
ATOM 27609 C CA . LEU A 1 91 ? -8.710 6.723 2.885 1.00 0.00 91 LEU A CA 15
ATOM 27610 C C . LEU A 1 91 ? -9.269 6.021 1.646 1.00 0.00 91 LEU A C 15
ATOM 27611 O O . LEU A 1 91 ? -8.559 5.839 0.658 1.00 0.00 91 LEU A O 15
ATOM 27627 N N . LEU A 1 92 ? -10.536 5.645 1.740 1.00 0.00 92 LEU A N 15
ATOM 27628 C CA . LEU A 1 92 ? -11.198 4.966 0.639 1.00 0.00 92 LEU A CA 15
ATOM 27629 C C . LEU A 1 92 ? -12.495 5.703 0.298 1.00 0.00 92 LEU A C 15
ATOM 27630 O O . LEU A 1 92 ? -13.119 6.306 1.170 1.00 0.00 92 LEU A O 15
ATOM 27646 N N . LYS A 1 93 ? -12.863 5.631 -0.973 1.00 0.00 93 LYS A N 15
ATOM 27647 C CA . LYS A 1 93 ? -14.075 6.284 -1.440 1.00 0.00 93 LYS A CA 15
ATOM 27648 C C . LYS A 1 93 ? -15.174 5.236 -1.625 1.00 0.00 93 LYS A C 15
ATOM 27649 O O . LYS A 1 93 ? -14.924 4.039 -1.496 1.00 0.00 93 LYS A O 15
ATOM 27668 N N . SER A 1 94 ? -16.369 5.725 -1.925 1.00 0.00 94 SER A N 15
ATOM 27669 C CA . SER A 1 94 ? -17.507 4.846 -2.129 1.00 0.00 94 SER A CA 15
ATOM 27670 C C . SER A 1 94 ? -17.041 3.515 -2.724 1.00 0.00 94 SER A C 15
ATOM 27671 O O . SER A 1 94 ? -16.640 3.457 -3.885 1.00 0.00 94 SER A O 15
ATOM 27679 N N . PRO A 1 95 ? -17.112 2.452 -1.879 1.00 0.00 95 PRO A N 15
ATOM 27680 C CA . PRO A 1 95 ? -17.599 2.607 -0.519 1.00 0.00 95 PRO A CA 15
ATOM 27681 C C . PRO A 1 95 ? -16.550 3.284 0.365 1.00 0.00 95 PRO A C 15
ATOM 27682 O O . PRO A 1 95 ? -15.424 2.802 0.479 1.00 0.00 95 PRO A O 15
ATOM 27693 N N . VAL A 1 96 ? -16.957 4.392 0.969 1.00 0.00 96 VAL A N 15
ATOM 27694 C CA . VAL A 1 96 ? -16.066 5.140 1.839 1.00 0.00 96 VAL A CA 15
ATOM 27695 C C . VAL A 1 96 ? -15.668 4.264 3.029 1.00 0.00 96 VAL A C 15
ATOM 27696 O O . VAL A 1 96 ? -16.515 3.607 3.632 1.00 0.00 96 VAL A O 15
ATOM 27709 N N . GLN A 1 97 ? -14.378 4.282 3.330 1.00 0.00 97 GLN A N 15
ATOM 27710 C CA . GLN A 1 97 ? -13.857 3.497 4.437 1.00 0.00 97 GLN A CA 15
ATOM 27711 C C . GLN A 1 97 ? -12.398 3.867 4.709 1.00 0.00 97 GLN A C 15
ATOM 27712 O O . GLN A 1 97 ? -11.694 4.330 3.813 1.00 0.00 97 GLN A O 15
ATOM 27726 N N . PHE A 1 98 ? -11.987 3.648 5.949 1.00 0.00 98 PHE A N 15
ATOM 27727 C CA . PHE A 1 98 ? -10.624 3.952 6.351 1.00 0.00 98 PHE A CA 15
ATOM 27728 C C . PHE A 1 98 ? -9.950 2.729 6.976 1.00 0.00 98 PHE A C 15
ATOM 27729 O O . PHE A 1 98 ? -10.627 1.816 7.446 1.00 0.00 98 PHE A O 15
ATOM 27746 N N . ILE A 1 99 ? -8.625 2.751 6.962 1.00 0.00 99 ILE A N 15
ATOM 27747 C CA . ILE A 1 99 ? -7.853 1.655 7.522 1.00 0.00 99 ILE A CA 15
ATOM 27748 C C . ILE A 1 99 ? -6.876 2.206 8.563 1.00 0.00 99 ILE A C 15
ATOM 27749 O O . ILE A 1 99 ? -6.518 3.382 8.523 1.00 0.00 99 ILE A O 15
ATOM 27765 N N . GLN A 1 100 ? -6.471 1.329 9.470 1.00 0.00 100 GLN A N 15
ATOM 27766 C CA . GLN A 1 100 ? -5.542 1.712 10.519 1.00 0.00 100 GLN A CA 15
ATOM 27767 C C . GLN A 1 100 ? -4.186 1.037 10.301 1.00 0.00 100 GLN A C 15
ATOM 27768 O O . GLN A 1 100 ? -3.946 -0.058 10.807 1.00 0.00 100 GLN A O 15
ATOM 27782 N N . GLY A 1 101 ? -3.336 1.718 9.547 1.00 0.00 101 GLY A N 15
ATOM 27783 C CA . GLY A 1 101 ? -2.011 1.197 9.255 1.00 0.00 101 GLY A CA 15
ATOM 27784 C C . GLY A 1 101 ? -0.982 1.727 10.256 1.00 0.00 101 GLY A C 15
ATOM 27785 O O . GLY A 1 101 ? -1.240 2.702 10.960 1.00 0.00 101 GLY A O 15
ATOM 27789 N N . GLU A 1 102 ? 0.163 1.060 10.287 1.00 0.00 102 GLU A N 15
ATOM 27790 C CA . GLU A 1 102 ? 1.232 1.451 11.189 1.00 0.00 102 GLU A CA 15
ATOM 27791 C C . GLU A 1 102 ? 2.575 1.444 10.456 1.00 0.00 102 GLU A C 15
ATOM 27792 O O . GLU A 1 102 ? 2.731 0.761 9.445 1.00 0.00 102 GLU A O 15
ATOM 27804 N N . ILE A 1 103 ? 3.511 2.211 10.995 1.00 0.00 103 ILE A N 15
ATOM 27805 C CA . ILE A 1 103 ? 4.836 2.302 10.404 1.00 0.00 103 ILE A CA 15
ATOM 27806 C C . ILE A 1 103 ? 5.889 2.052 11.485 1.00 0.00 103 ILE A C 15
ATOM 27807 O O . ILE A 1 103 ? 6.178 2.935 12.292 1.00 0.00 103 ILE A O 15
ATOM 27823 N N . GLN A 1 104 ? 6.436 0.845 11.467 1.00 0.00 104 GLN A N 15
ATOM 27824 C CA . GLN A 1 104 ? 7.451 0.468 12.435 1.00 0.00 104 GLN A CA 15
ATOM 27825 C C . GLN A 1 104 ? 8.804 1.068 12.046 1.00 0.00 104 GLN A C 15
ATOM 27826 O O . GLN A 1 104 ? 9.158 1.098 10.869 1.00 0.00 104 GLN A O 15
ATOM 27840 N N . LEU A 1 105 ? 9.523 1.531 13.058 1.00 0.00 105 LEU A N 15
ATOM 27841 C CA . LEU A 1 105 ? 10.829 2.128 12.837 1.00 0.00 105 LEU A CA 15
ATOM 27842 C C . LEU A 1 105 ? 11.841 1.026 12.516 1.00 0.00 105 LEU A C 15
ATOM 27843 O O . LEU A 1 105 ? 12.007 0.085 13.290 1.00 0.00 105 LEU A O 15
ATOM 27859 N N . GLN A 1 106 ? 12.492 1.179 11.372 1.00 0.00 106 GLN A N 15
ATOM 27860 C CA . GLN A 1 106 ? 13.482 0.209 10.938 1.00 0.00 106 GLN A CA 15
ATOM 27861 C C . GLN A 1 106 ? 14.308 -0.275 12.132 1.00 0.00 106 GLN A C 15
ATOM 27862 O O . GLN A 1 106 ? 15.011 0.511 12.765 1.00 0.00 106 GLN A O 15
ATOM 27876 N N . ASP A 1 107 ? 14.197 -1.568 12.402 1.00 0.00 107 ASP A N 15
ATOM 27877 C CA . ASP A 1 107 ? 14.925 -2.166 13.508 1.00 0.00 107 ASP A CA 15
ATOM 27878 C C . ASP A 1 107 ? 16.427 -1.998 13.275 1.00 0.00 107 ASP A C 15
ATOM 27879 O O . ASP A 1 107 ? 16.873 -1.890 12.134 1.00 0.00 107 ASP A O 15
ATOM 27888 N N . VAL A 1 108 ? 17.167 -1.983 14.374 1.00 0.00 108 VAL A N 15
ATOM 27889 C CA . VAL A 1 108 ? 18.610 -1.830 14.304 1.00 0.00 108 VAL A CA 15
ATOM 27890 C C . VAL A 1 108 ? 19.204 -2.998 13.513 1.00 0.00 108 VAL A C 15
ATOM 27891 O O . VAL A 1 108 ? 18.798 -4.145 13.694 1.00 0.00 108 VAL A O 15
ATOM 27904 N N . ASN A 1 109 ? 20.155 -2.665 12.653 1.00 0.00 109 ASN A N 15
ATOM 27905 C CA . ASN A 1 109 ? 20.809 -3.672 11.834 1.00 0.00 109 ASN A CA 15
ATOM 27906 C C . ASN A 1 109 ? 21.650 -2.981 10.759 1.00 0.00 109 ASN A C 15
ATOM 27907 O O . ASN A 1 109 ? 21.409 -1.821 10.427 1.00 0.00 109 ASN A O 15
ATOM 27918 N N . ASP A 1 110 ? 22.619 -3.722 10.243 1.00 0.00 110 ASP A N 15
ATOM 27919 C CA . ASP A 1 110 ? 23.497 -3.196 9.212 1.00 0.00 110 ASP A CA 15
ATOM 27920 C C . ASP A 1 110 ? 24.506 -4.272 8.808 1.00 0.00 110 ASP A C 15
ATOM 27921 O O . ASP A 1 110 ? 24.915 -5.086 9.635 1.00 0.00 110 ASP A O 15
ATOM 27930 N N . HIS A 1 111 ? 24.877 -4.243 7.537 1.00 0.00 111 HIS A N 15
ATOM 27931 C CA . HIS A 1 111 ? 25.831 -5.206 7.013 1.00 0.00 111 HIS A CA 15
ATOM 27932 C C . HIS A 1 111 ? 26.329 -4.742 5.643 1.00 0.00 111 HIS A C 15
ATOM 27933 O O . HIS A 1 111 ? 25.704 -3.898 5.004 1.00 0.00 111 HIS A O 15
ATOM 27947 N N . ALA A 1 112 ? 27.451 -5.315 5.233 1.00 0.00 112 ALA A N 15
ATOM 27948 C CA . ALA A 1 112 ? 28.041 -4.971 3.950 1.00 0.00 112 ALA A CA 15
ATOM 27949 C C . ALA A 1 112 ? 28.861 -6.156 3.436 1.00 0.00 112 ALA A C 15
ATOM 27950 O O . ALA A 1 112 ? 29.854 -6.543 4.051 1.00 0.00 112 ALA A O 15
ATOM 27957 N N . PRO A 1 113 ? 28.403 -6.715 2.284 1.00 0.00 113 PRO A N 15
ATOM 27958 C CA . PRO A 1 113 ? 29.082 -7.848 1.680 1.00 0.00 113 PRO A CA 15
ATOM 27959 C C . PRO A 1 113 ? 30.377 -7.409 0.993 1.00 0.00 113 PRO A C 15
ATOM 27960 O O . PRO A 1 113 ? 30.413 -6.371 0.334 1.00 0.00 113 PRO A O 15
ATOM 27971 N N . GLU A 1 114 ? 31.408 -8.221 1.171 1.00 0.00 114 GLU A N 15
ATOM 27972 C CA . GLU A 1 114 ? 32.702 -7.930 0.576 1.00 0.00 114 GLU A CA 15
ATOM 27973 C C . GLU A 1 114 ? 33.064 -8.999 -0.457 1.00 0.00 114 GLU A C 15
ATOM 27974 O O . GLU A 1 114 ? 32.409 -10.036 -0.538 1.00 0.00 114 GLU A O 15
ATOM 27986 N N . PHE A 1 115 ? 34.108 -8.708 -1.220 1.00 0.00 115 PHE A N 15
ATOM 27987 C CA . PHE A 1 115 ? 34.565 -9.632 -2.245 1.00 0.00 115 PHE A CA 15
ATOM 27988 C C . PHE A 1 115 ? 35.979 -10.131 -1.940 1.00 0.00 115 PHE A C 15
ATOM 27989 O O . PHE A 1 115 ? 36.734 -9.472 -1.228 1.00 0.00 115 PHE A O 15
ATOM 28006 N N . MET A 1 116 ? 36.294 -11.292 -2.496 1.00 0.00 116 MET A N 15
ATOM 28007 C CA . MET A 1 116 ? 37.604 -11.888 -2.293 1.00 0.00 116 MET A CA 15
ATOM 28008 C C . MET A 1 116 ? 37.787 -13.124 -3.176 1.00 0.00 116 MET A C 15
ATOM 28009 O O . MET A 1 116 ? 36.860 -13.915 -3.342 1.00 0.00 116 MET A O 15
ATOM 28023 N N . GLU A 1 117 ? 38.989 -13.250 -3.720 1.00 0.00 117 GLU A N 15
ATOM 28024 C CA . GLU A 1 117 ? 39.305 -14.376 -4.582 1.00 0.00 117 GLU A CA 15
ATOM 28025 C C . GLU A 1 117 ? 40.667 -14.964 -4.209 1.00 0.00 117 GLU A C 15
ATOM 28026 O O . GLU A 1 117 ? 41.422 -14.358 -3.449 1.00 0.00 117 GLU A O 15
ATOM 28038 N N . ASP A 1 118 ? 40.941 -16.138 -4.759 1.00 0.00 118 ASP A N 15
ATOM 28039 C CA . ASP A 1 118 ? 42.199 -16.815 -4.494 1.00 0.00 118 ASP A CA 15
ATOM 28040 C C . ASP A 1 118 ? 42.210 -18.163 -5.216 1.00 0.00 118 ASP A C 15
ATOM 28041 O O . ASP A 1 118 ? 41.173 -18.627 -5.688 1.00 0.00 118 ASP A O 15
ATOM 28050 N N . GLU A 1 119 ? 43.394 -18.754 -5.280 1.00 0.00 119 GLU A N 15
ATOM 28051 C CA . GLU A 1 119 ? 43.554 -20.040 -5.937 1.00 0.00 119 GLU A CA 15
ATOM 28052 C C . GLU A 1 119 ? 45.009 -20.506 -5.844 1.00 0.00 119 GLU A C 15
ATOM 28053 O O . GLU A 1 119 ? 45.929 -19.692 -5.888 1.00 0.00 119 GLU A O 15
ATOM 28065 N N . SER A 1 120 ? 45.170 -21.815 -5.716 1.00 0.00 120 SER A N 15
ATOM 28066 C CA . SER A 1 120 ? 46.496 -22.400 -5.616 1.00 0.00 120 SER A CA 15
ATOM 28067 C C . SER A 1 120 ? 46.389 -23.920 -5.475 1.00 0.00 120 SER A C 15
ATOM 28068 O O . SER A 1 120 ? 45.296 -24.454 -5.296 1.00 0.00 120 SER A O 15
ATOM 28076 N N . GLY A 1 121 ? 47.539 -24.572 -5.561 1.00 0.00 121 GLY A N 15
ATOM 28077 C CA . GLY A 1 121 ? 47.588 -26.020 -5.445 1.00 0.00 121 GLY A CA 15
ATOM 28078 C C . GLY A 1 121 ? 48.819 -26.465 -4.654 1.00 0.00 121 GLY A C 15
ATOM 28079 O O . GLY A 1 121 ? 49.933 -26.025 -4.933 1.00 0.00 121 GLY A O 15
ATOM 28083 N N . PRO A 1 122 ? 48.570 -27.355 -3.656 1.00 0.00 122 PRO A N 15
ATOM 28084 C CA . PRO A 1 122 ? 49.645 -27.864 -2.821 1.00 0.00 122 PRO A CA 15
ATOM 28085 C C . PRO A 1 122 ? 50.484 -28.896 -3.578 1.00 0.00 122 PRO A C 15
ATOM 28086 O O . PRO A 1 122 ? 50.184 -29.225 -4.725 1.00 0.00 122 PRO A O 15
ATOM 28097 N N . SER A 1 123 ? 51.520 -29.376 -2.906 1.00 0.00 123 SER A N 15
ATOM 28098 C CA . SER A 1 123 ? 52.405 -30.363 -3.501 1.00 0.00 123 SER A CA 15
ATOM 28099 C C . SER A 1 123 ? 53.431 -30.836 -2.468 1.00 0.00 123 SER A C 15
ATOM 28100 O O . SER A 1 123 ? 53.884 -30.053 -1.635 1.00 0.00 123 SER A O 15
ATOM 28108 N N . SER A 1 124 ? 53.766 -32.115 -2.557 1.00 0.00 124 SER A N 15
ATOM 28109 C CA . SER A 1 124 ? 54.730 -32.701 -1.641 1.00 0.00 124 SER A CA 15
ATOM 28110 C C . SER A 1 124 ? 54.897 -34.192 -1.941 1.00 0.00 124 SER A C 15
ATOM 28111 O O . SER A 1 124 ? 54.110 -34.770 -2.688 1.00 0.00 124 SER A O 15
ATOM 28119 N N . GLY A 1 125 ? 55.928 -34.771 -1.343 1.00 0.00 125 GLY A N 15
ATOM 28120 C CA . GLY A 1 125 ? 56.209 -36.183 -1.537 1.00 0.00 125 GLY A CA 15
ATOM 28121 C C . GLY A 1 125 ? 56.203 -36.545 -3.024 1.00 0.00 125 GLY A C 15
ATOM 28122 O O . GLY A 1 125 ? 57.039 -36.063 -3.787 1.00 0.00 125 GLY A O 15
ATOM 28126 N N . GLY A 1 1 ? -20.853 -26.193 17.896 1.00 0.00 1 GLY A N 16
ATOM 28127 C CA . GLY A 1 1 ? -19.620 -25.429 17.975 1.00 0.00 1 GLY A CA 16
ATOM 28128 C C . GLY A 1 1 ? -19.399 -24.611 16.701 1.00 0.00 1 GLY A C 16
ATOM 28129 O O . GLY A 1 1 ? -19.527 -25.133 15.594 1.00 0.00 1 GLY A O 16
ATOM 28133 N N . SER A 1 2 ? -19.072 -23.343 16.899 1.00 0.00 2 SER A N 16
ATOM 28134 C CA . SER A 1 2 ? -18.833 -22.447 15.780 1.00 0.00 2 SER A CA 16
ATOM 28135 C C . SER A 1 2 ? -18.332 -21.095 16.290 1.00 0.00 2 SER A C 16
ATOM 28136 O O . SER A 1 2 ? -18.342 -20.838 17.493 1.00 0.00 2 SER A O 16
ATOM 28144 N N . SER A 1 3 ? -17.905 -20.265 15.349 1.00 0.00 3 SER A N 16
ATOM 28145 C CA . SER A 1 3 ? -17.402 -18.945 15.688 1.00 0.00 3 SER A CA 16
ATOM 28146 C C . SER A 1 3 ? -16.197 -19.069 16.624 1.00 0.00 3 SER A C 16
ATOM 28147 O O . SER A 1 3 ? -16.080 -20.043 17.365 1.00 0.00 3 SER A O 16
ATOM 28155 N N . GLY A 1 4 ? -15.332 -18.068 16.558 1.00 0.00 4 GLY A N 16
ATOM 28156 C CA . GLY A 1 4 ? -14.141 -18.052 17.390 1.00 0.00 4 GLY A CA 16
ATOM 28157 C C . GLY A 1 4 ? -14.201 -16.916 18.413 1.00 0.00 4 GLY A C 16
ATOM 28158 O O . GLY A 1 4 ? -15.102 -16.877 19.249 1.00 0.00 4 GLY A O 16
ATOM 28162 N N . SER A 1 5 ? -13.230 -16.021 18.313 1.00 0.00 5 SER A N 16
ATOM 28163 C CA . SER A 1 5 ? -13.161 -14.887 19.219 1.00 0.00 5 SER A CA 16
ATOM 28164 C C . SER A 1 5 ? -12.470 -13.708 18.531 1.00 0.00 5 SER A C 16
ATOM 28165 O O . SER A 1 5 ? -13.022 -12.610 18.472 1.00 0.00 5 SER A O 16
ATOM 28173 N N . SER A 1 6 ? -11.274 -13.975 18.028 1.00 0.00 6 SER A N 16
ATOM 28174 C CA . SER A 1 6 ? -10.503 -12.950 17.346 1.00 0.00 6 SER A CA 16
ATOM 28175 C C . SER A 1 6 ? -10.254 -11.770 18.287 1.00 0.00 6 SER A C 16
ATOM 28176 O O . SER A 1 6 ? -10.845 -11.694 19.363 1.00 0.00 6 SER A O 16
ATOM 28184 N N . GLY A 1 7 ? -9.376 -10.879 17.848 1.00 0.00 7 GLY A N 16
ATOM 28185 C CA . GLY A 1 7 ? -9.041 -9.707 18.638 1.00 0.00 7 GLY A CA 16
ATOM 28186 C C . GLY A 1 7 ? -8.325 -8.657 17.786 1.00 0.00 7 GLY A C 16
ATOM 28187 O O . GLY A 1 7 ? -8.901 -8.123 16.839 1.00 0.00 7 GLY A O 16
ATOM 28191 N N . ALA A 1 8 ? -7.079 -8.394 18.152 1.00 0.00 8 ALA A N 16
ATOM 28192 C CA . ALA A 1 8 ? -6.278 -7.418 17.433 1.00 0.00 8 ALA A CA 16
ATOM 28193 C C . ALA A 1 8 ? -7.033 -6.089 17.373 1.00 0.00 8 ALA A C 16
ATOM 28194 O O . ALA A 1 8 ? -8.191 -6.010 17.780 1.00 0.00 8 ALA A O 16
ATOM 28201 N N . GLY A 1 9 ? -6.347 -5.078 16.861 1.00 0.00 9 GLY A N 16
ATOM 28202 C CA . GLY A 1 9 ? -6.939 -3.756 16.743 1.00 0.00 9 GLY A CA 16
ATOM 28203 C C . GLY A 1 9 ? -5.867 -2.667 16.818 1.00 0.00 9 GLY A C 16
ATOM 28204 O O . GLY A 1 9 ? -4.683 -2.965 16.965 1.00 0.00 9 GLY A O 16
ATOM 28208 N N . SER A 1 10 ? -6.321 -1.426 16.715 1.00 0.00 10 SER A N 16
ATOM 28209 C CA . SER A 1 10 ? -5.416 -0.291 16.770 1.00 0.00 10 SER A CA 16
ATOM 28210 C C . SER A 1 10 ? -4.596 -0.213 15.481 1.00 0.00 10 SER A C 16
ATOM 28211 O O . SER A 1 10 ? -4.686 0.766 14.742 1.00 0.00 10 SER A O 16
ATOM 28219 N N . ALA A 1 11 ? -3.814 -1.258 15.251 1.00 0.00 11 ALA A N 16
ATOM 28220 C CA . ALA A 1 11 ? -2.978 -1.320 14.064 1.00 0.00 11 ALA A CA 16
ATOM 28221 C C . ALA A 1 11 ? -3.421 -2.499 13.195 1.00 0.00 11 ALA A C 16
ATOM 28222 O O . ALA A 1 11 ? -3.563 -3.618 13.686 1.00 0.00 11 ALA A O 16
ATOM 28229 N N . THR A 1 12 ? -3.627 -2.207 11.919 1.00 0.00 12 THR A N 16
ATOM 28230 C CA . THR A 1 12 ? -4.051 -3.229 10.977 1.00 0.00 12 THR A CA 16
ATOM 28231 C C . THR A 1 12 ? -2.900 -3.601 10.040 1.00 0.00 12 THR A C 16
ATOM 28232 O O . THR A 1 12 ? -2.793 -4.747 9.606 1.00 0.00 12 THR A O 16
ATOM 28243 N N . ILE A 1 13 ? -2.068 -2.610 9.755 1.00 0.00 13 ILE A N 16
ATOM 28244 C CA . ILE A 1 13 ? -0.929 -2.818 8.877 1.00 0.00 13 ILE A CA 16
ATOM 28245 C C . ILE A 1 13 ? 0.335 -2.284 9.553 1.00 0.00 13 ILE A C 16
ATOM 28246 O O . ILE A 1 13 ? 0.268 -1.358 10.360 1.00 0.00 13 ILE A O 16
ATOM 28262 N N . THR A 1 14 ? 1.459 -2.890 9.199 1.00 0.00 14 THR A N 16
ATOM 28263 C CA . THR A 1 14 ? 2.736 -2.487 9.762 1.00 0.00 14 THR A CA 16
ATOM 28264 C C . THR A 1 14 ? 3.801 -2.409 8.666 1.00 0.00 14 THR A C 16
ATOM 28265 O O . THR A 1 14 ? 4.094 -3.406 8.007 1.00 0.00 14 THR A O 16
ATOM 28276 N N . TYR A 1 15 ? 4.351 -1.214 8.504 1.00 0.00 15 TYR A N 16
ATOM 28277 C CA . TYR A 1 15 ? 5.377 -0.993 7.499 1.00 0.00 15 TYR A CA 16
ATOM 28278 C C . TYR A 1 15 ? 6.764 -0.911 8.140 1.00 0.00 15 TYR A C 16
ATOM 28279 O O . TYR A 1 15 ? 6.884 -0.658 9.337 1.00 0.00 15 TYR A O 16
ATOM 28297 N N . SER A 1 16 ? 7.776 -1.129 7.313 1.00 0.00 16 SER A N 16
ATOM 28298 C CA . SER A 1 16 ? 9.150 -1.084 7.784 1.00 0.00 16 SER A CA 16
ATOM 28299 C C . SER A 1 16 ? 9.966 -0.116 6.925 1.00 0.00 16 SER A C 16
ATOM 28300 O O . SER A 1 16 ? 10.223 -0.387 5.753 1.00 0.00 16 SER A O 16
ATOM 28308 N N . VAL A 1 17 ? 10.350 0.993 7.541 1.00 0.00 17 VAL A N 16
ATOM 28309 C CA . VAL A 1 17 ? 11.131 2.002 6.847 1.00 0.00 17 VAL A CA 16
ATOM 28310 C C . VAL A 1 17 ? 12.250 2.496 7.766 1.00 0.00 17 VAL A C 16
ATOM 28311 O O . VAL A 1 17 ? 12.007 2.817 8.928 1.00 0.00 17 VAL A O 16
ATOM 28324 N N . LEU A 1 18 ? 13.452 2.542 7.211 1.00 0.00 18 LEU A N 16
ATOM 28325 C CA . LEU A 1 18 ? 14.609 2.992 7.966 1.00 0.00 18 LEU A CA 16
ATOM 28326 C C . LEU A 1 18 ? 14.444 4.474 8.309 1.00 0.00 18 LEU A C 16
ATOM 28327 O O . LEU A 1 18 ? 13.363 5.037 8.142 1.00 0.00 18 LEU A O 16
ATOM 28343 N N . GLU A 1 19 ? 15.532 5.063 8.782 1.00 0.00 19 GLU A N 16
ATOM 28344 C CA . GLU A 1 19 ? 15.522 6.469 9.150 1.00 0.00 19 GLU A CA 16
ATOM 28345 C C . GLU A 1 19 ? 16.050 7.323 7.996 1.00 0.00 19 GLU A C 16
ATOM 28346 O O . GLU A 1 19 ? 15.848 8.536 7.974 1.00 0.00 19 GLU A O 16
ATOM 28358 N N . GLU A 1 20 ? 16.716 6.656 7.064 1.00 0.00 20 GLU A N 16
ATOM 28359 C CA . GLU A 1 20 ? 17.274 7.339 5.910 1.00 0.00 20 GLU A CA 16
ATOM 28360 C C . GLU A 1 20 ? 16.194 7.559 4.849 1.00 0.00 20 GLU A C 16
ATOM 28361 O O . GLU A 1 20 ? 16.348 7.135 3.704 1.00 0.00 20 GLU A O 16
ATOM 28373 N N . THR A 1 21 ? 15.125 8.220 5.267 1.00 0.00 21 THR A N 16
ATOM 28374 C CA . THR A 1 21 ? 14.019 8.500 4.367 1.00 0.00 21 THR A CA 16
ATOM 28375 C C . THR A 1 21 ? 13.937 10.000 4.074 1.00 0.00 21 THR A C 16
ATOM 28376 O O . THR A 1 21 ? 14.197 10.822 4.951 1.00 0.00 21 THR A O 16
ATOM 28387 N N . ASP A 1 22 ? 13.574 10.310 2.838 1.00 0.00 22 ASP A N 16
ATOM 28388 C CA . ASP A 1 22 ? 13.454 11.696 2.419 1.00 0.00 22 ASP A CA 16
ATOM 28389 C C . ASP A 1 22 ? 12.311 11.822 1.410 1.00 0.00 22 ASP A C 16
ATOM 28390 O O . ASP A 1 22 ? 11.648 10.836 1.092 1.00 0.00 22 ASP A O 16
ATOM 28399 N N . ARG A 1 23 ? 12.117 13.043 0.933 1.00 0.00 23 ARG A N 16
ATOM 28400 C CA . ARG A 1 23 ? 11.066 13.311 -0.034 1.00 0.00 23 ARG A CA 16
ATOM 28401 C C . ARG A 1 23 ? 11.270 12.459 -1.288 1.00 0.00 23 ARG A C 16
ATOM 28402 O O . ARG A 1 23 ? 11.860 12.918 -2.265 1.00 0.00 23 ARG A O 16
ATOM 28423 N N . GLY A 1 24 ? 10.770 11.234 -1.221 1.00 0.00 24 GLY A N 16
ATOM 28424 C CA . GLY A 1 24 ? 10.891 10.314 -2.339 1.00 0.00 24 GLY A CA 16
ATOM 28425 C C . GLY A 1 24 ? 11.462 8.970 -1.885 1.00 0.00 24 GLY A C 16
ATOM 28426 O O . GLY A 1 24 ? 12.368 8.430 -2.519 1.00 0.00 24 GLY A O 16
ATOM 28430 N N . SER A 1 25 ? 10.910 8.468 -0.790 1.00 0.00 25 SER A N 16
ATOM 28431 C CA . SER A 1 25 ? 11.354 7.197 -0.243 1.00 0.00 25 SER A CA 16
ATOM 28432 C C . SER A 1 25 ? 10.188 6.207 -0.206 1.00 0.00 25 SER A C 16
ATOM 28433 O O . SER A 1 25 ? 9.079 6.564 0.187 1.00 0.00 25 SER A O 16
ATOM 28441 N N . LEU A 1 26 ? 10.479 4.983 -0.621 1.00 0.00 26 LEU A N 16
ATOM 28442 C CA . LEU A 1 26 ? 9.468 3.939 -0.640 1.00 0.00 26 LEU A CA 16
ATOM 28443 C C . LEU A 1 26 ? 9.301 3.371 0.771 1.00 0.00 26 LEU A C 16
ATOM 28444 O O . LEU A 1 26 ? 10.222 2.762 1.311 1.00 0.00 26 LEU A O 16
ATOM 28460 N N . VAL A 1 27 ? 8.119 3.592 1.326 1.00 0.00 27 VAL A N 16
ATOM 28461 C CA . VAL A 1 27 ? 7.819 3.110 2.664 1.00 0.00 27 VAL A CA 16
ATOM 28462 C C . VAL A 1 27 ? 7.294 1.675 2.578 1.00 0.00 27 VAL A C 16
ATOM 28463 O O . VAL A 1 27 ? 7.591 0.849 3.441 1.00 0.00 27 VAL A O 16
ATOM 28476 N N . GLY A 1 28 ? 6.523 1.422 1.531 1.00 0.00 28 GLY A N 16
ATOM 28477 C CA . GLY A 1 28 ? 5.955 0.102 1.322 1.00 0.00 28 GLY A CA 16
ATOM 28478 C C . GLY A 1 28 ? 4.732 0.170 0.404 1.00 0.00 28 GLY A C 16
ATOM 28479 O O . GLY A 1 28 ? 4.203 1.251 0.149 1.00 0.00 28 GLY A O 16
ATOM 28483 N N . ASN A 1 29 ? 4.319 -0.998 -0.066 1.00 0.00 29 ASN A N 16
ATOM 28484 C CA . ASN A 1 29 ? 3.169 -1.084 -0.950 1.00 0.00 29 ASN A CA 16
ATOM 28485 C C . ASN A 1 29 ? 1.905 -1.301 -0.115 1.00 0.00 29 ASN A C 16
ATOM 28486 O O . ASN A 1 29 ? 1.939 -1.996 0.899 1.00 0.00 29 ASN A O 16
ATOM 28497 N N . LEU A 1 30 ? 0.820 -0.693 -0.573 1.00 0.00 30 LEU A N 16
ATOM 28498 C CA . LEU A 1 30 ? -0.452 -0.811 0.119 1.00 0.00 30 LEU A CA 16
ATOM 28499 C C . LEU A 1 30 ? -1.395 -1.692 -0.703 1.00 0.00 30 LEU A C 16
ATOM 28500 O O . LEU A 1 30 ? -2.326 -2.285 -0.161 1.00 0.00 30 LEU A O 16
ATOM 28516 N N . ALA A 1 31 ? -1.120 -1.749 -1.998 1.00 0.00 31 ALA A N 16
ATOM 28517 C CA . ALA A 1 31 ? -1.933 -2.548 -2.901 1.00 0.00 31 ALA A CA 16
ATOM 28518 C C . ALA A 1 31 ? -1.453 -4.000 -2.861 1.00 0.00 31 ALA A C 16
ATOM 28519 O O . ALA A 1 31 ? -2.248 -4.924 -3.028 1.00 0.00 31 ALA A O 16
ATOM 28526 N N . LYS A 1 32 ? -0.157 -4.156 -2.639 1.00 0.00 32 LYS A N 16
ATOM 28527 C CA . LYS A 1 32 ? 0.438 -5.480 -2.575 1.00 0.00 32 LYS A CA 16
ATOM 28528 C C . LYS A 1 32 ? 0.306 -6.026 -1.152 1.00 0.00 32 LYS A C 16
ATOM 28529 O O . LYS A 1 32 ? 0.100 -7.224 -0.960 1.00 0.00 32 LYS A O 16
ATOM 28548 N N . ASP A 1 33 ? 0.428 -5.122 -0.192 1.00 0.00 33 ASP A N 16
ATOM 28549 C CA . ASP A 1 33 ? 0.325 -5.498 1.208 1.00 0.00 33 ASP A CA 16
ATOM 28550 C C . ASP A 1 33 ? -0.953 -6.312 1.420 1.00 0.00 33 ASP A C 16
ATOM 28551 O O . ASP A 1 33 ? -0.891 -7.505 1.716 1.00 0.00 33 ASP A O 16
ATOM 28560 N N . LEU A 1 34 ? -2.081 -5.636 1.259 1.00 0.00 34 LEU A N 16
ATOM 28561 C CA . LEU A 1 34 ? -3.371 -6.282 1.429 1.00 0.00 34 LEU A CA 16
ATOM 28562 C C . LEU A 1 34 ? -3.525 -7.388 0.383 1.00 0.00 34 LEU A C 16
ATOM 28563 O O . LEU A 1 34 ? -4.399 -8.245 0.504 1.00 0.00 34 LEU A O 16
ATOM 28579 N N . GLY A 1 35 ? -2.662 -7.333 -0.621 1.00 0.00 35 GLY A N 16
ATOM 28580 C CA . GLY A 1 35 ? -2.690 -8.319 -1.687 1.00 0.00 35 GLY A CA 16
ATOM 28581 C C . GLY A 1 35 ? -3.694 -7.924 -2.773 1.00 0.00 35 GLY A C 16
ATOM 28582 O O . GLY A 1 35 ? -4.123 -8.764 -3.562 1.00 0.00 35 GLY A O 16
ATOM 28586 N N . LEU A 1 36 ? -4.038 -6.644 -2.778 1.00 0.00 36 LEU A N 16
ATOM 28587 C CA . LEU A 1 36 ? -4.983 -6.127 -3.753 1.00 0.00 36 LEU A CA 16
ATOM 28588 C C . LEU A 1 36 ? -4.233 -5.750 -5.032 1.00 0.00 36 LEU A C 16
ATOM 28589 O O . LEU A 1 36 ? -3.011 -5.874 -5.100 1.00 0.00 36 LEU A O 16
ATOM 28605 N N . SER A 1 37 ? -4.996 -5.295 -6.015 1.00 0.00 37 SER A N 16
ATOM 28606 C CA . SER A 1 37 ? -4.419 -4.899 -7.289 1.00 0.00 37 SER A CA 16
ATOM 28607 C C . SER A 1 37 ? -4.614 -3.397 -7.506 1.00 0.00 37 SER A C 16
ATOM 28608 O O . SER A 1 37 ? -5.489 -2.786 -6.894 1.00 0.00 37 SER A O 16
ATOM 28616 N N . LEU A 1 38 ? -3.783 -2.845 -8.378 1.00 0.00 38 LEU A N 16
ATOM 28617 C CA . LEU A 1 38 ? -3.853 -1.426 -8.684 1.00 0.00 38 LEU A CA 16
ATOM 28618 C C . LEU A 1 38 ? -5.310 -1.035 -8.938 1.00 0.00 38 LEU A C 16
ATOM 28619 O O . LEU A 1 38 ? -5.874 -0.220 -8.209 1.00 0.00 38 LEU A O 16
ATOM 28635 N N . ARG A 1 39 ? -5.878 -1.633 -9.975 1.00 0.00 39 ARG A N 16
ATOM 28636 C CA . ARG A 1 39 ? -7.258 -1.357 -10.334 1.00 0.00 39 ARG A CA 16
ATOM 28637 C C . ARG A 1 39 ? -8.132 -1.295 -9.080 1.00 0.00 39 ARG A C 16
ATOM 28638 O O . ARG A 1 39 ? -8.840 -0.314 -8.859 1.00 0.00 39 ARG A O 16
ATOM 28659 N N . GLU A 1 40 ? -8.053 -2.356 -8.290 1.00 0.00 40 GLU A N 16
ATOM 28660 C CA . GLU A 1 40 ? -8.827 -2.435 -7.063 1.00 0.00 40 GLU A CA 16
ATOM 28661 C C . GLU A 1 40 ? -8.553 -1.213 -6.183 1.00 0.00 40 GLU A C 16
ATOM 28662 O O . GLU A 1 40 ? -9.484 -0.583 -5.682 1.00 0.00 40 GLU A O 16
ATOM 28674 N N . LEU A 1 41 ? -7.273 -0.915 -6.022 1.00 0.00 41 LEU A N 16
ATOM 28675 C CA . LEU A 1 41 ? -6.865 0.220 -5.212 1.00 0.00 41 LEU A CA 16
ATOM 28676 C C . LEU A 1 41 ? -7.331 1.514 -5.883 1.00 0.00 41 LEU A C 16
ATOM 28677 O O . LEU A 1 41 ? -7.506 2.534 -5.218 1.00 0.00 41 LEU A O 16
ATOM 28693 N N . ILE A 1 42 ? -7.518 1.430 -7.191 1.00 0.00 42 ILE A N 16
ATOM 28694 C CA . ILE A 1 42 ? -7.961 2.581 -7.960 1.00 0.00 42 ILE A CA 16
ATOM 28695 C C . ILE A 1 42 ? -9.473 2.745 -7.800 1.00 0.00 42 ILE A C 16
ATOM 28696 O O . ILE A 1 42 ? -9.959 3.848 -7.552 1.00 0.00 42 ILE A O 16
ATOM 28712 N N . THR A 1 43 ? -10.176 1.632 -7.949 1.00 0.00 43 THR A N 16
ATOM 28713 C CA . THR A 1 43 ? -11.624 1.638 -7.824 1.00 0.00 43 THR A CA 16
ATOM 28714 C C . THR A 1 43 ? -12.039 2.205 -6.465 1.00 0.00 43 THR A C 16
ATOM 28715 O O . THR A 1 43 ? -12.872 3.107 -6.394 1.00 0.00 43 THR A O 16
ATOM 28726 N N . ARG A 1 44 ? -11.440 1.652 -5.421 1.00 0.00 44 ARG A N 16
ATOM 28727 C CA . ARG A 1 44 ? -11.738 2.090 -4.068 1.00 0.00 44 ARG A CA 16
ATOM 28728 C C . ARG A 1 44 ? -10.995 3.391 -3.757 1.00 0.00 44 ARG A C 16
ATOM 28729 O O . ARG A 1 44 ? -11.174 3.971 -2.687 1.00 0.00 44 ARG A O 16
ATOM 28750 N N . GLY A 1 45 ? -10.178 3.812 -4.711 1.00 0.00 45 GLY A N 16
ATOM 28751 C CA . GLY A 1 45 ? -9.408 5.033 -4.552 1.00 0.00 45 GLY A CA 16
ATOM 28752 C C . GLY A 1 45 ? -8.718 5.073 -3.187 1.00 0.00 45 GLY A C 16
ATOM 28753 O O . GLY A 1 45 ? -9.215 5.703 -2.255 1.00 0.00 45 GLY A O 16
ATOM 28757 N N . ALA A 1 46 ? -7.584 4.392 -3.112 1.00 0.00 46 ALA A N 16
ATOM 28758 C CA . ALA A 1 46 ? -6.822 4.341 -1.876 1.00 0.00 46 ALA A CA 16
ATOM 28759 C C . ALA A 1 46 ? -5.737 5.420 -1.907 1.00 0.00 46 ALA A C 16
ATOM 28760 O O . ALA A 1 46 ? -4.933 5.471 -2.836 1.00 0.00 46 ALA A O 16
ATOM 28767 N N . GLN A 1 47 ? -5.750 6.256 -0.879 1.00 0.00 47 GLN A N 16
ATOM 28768 C CA . GLN A 1 47 ? -4.778 7.331 -0.776 1.00 0.00 47 GLN A CA 16
ATOM 28769 C C . GLN A 1 47 ? -4.359 7.531 0.682 1.00 0.00 47 GLN A C 16
ATOM 28770 O O . GLN A 1 47 ? -5.077 7.133 1.597 1.00 0.00 47 GLN A O 16
ATOM 28784 N N . ILE A 1 48 ? -3.198 8.146 0.851 1.00 0.00 48 ILE A N 16
ATOM 28785 C CA . ILE A 1 48 ? -2.675 8.403 2.182 1.00 0.00 48 ILE A CA 16
ATOM 28786 C C . ILE A 1 48 ? -3.131 9.788 2.647 1.00 0.00 48 ILE A C 16
ATOM 28787 O O . ILE A 1 48 ? -2.914 10.781 1.955 1.00 0.00 48 ILE A O 16
ATOM 28803 N N . LEU A 1 49 ? -3.756 9.809 3.815 1.00 0.00 49 LEU A N 16
ATOM 28804 C CA . LEU A 1 49 ? -4.244 11.055 4.380 1.00 0.00 49 LEU A CA 16
ATOM 28805 C C . LEU A 1 49 ? -3.153 11.677 5.253 1.00 0.00 49 LEU A C 16
ATOM 28806 O O . LEU A 1 49 ? -2.166 11.020 5.581 1.00 0.00 49 LEU A O 16
ATOM 28822 N N . SER A 1 50 ? -3.367 12.937 5.605 1.00 0.00 50 SER A N 16
ATOM 28823 C CA . SER A 1 50 ? -2.413 13.654 6.434 1.00 0.00 50 SER A CA 16
ATOM 28824 C C . SER A 1 50 ? -2.537 13.198 7.889 1.00 0.00 50 SER A C 16
ATOM 28825 O O . SER A 1 50 ? -3.634 12.900 8.358 1.00 0.00 50 SER A O 16
ATOM 28833 N N . LYS A 1 51 ? -1.396 13.157 8.562 1.00 0.00 51 LYS A N 16
ATOM 28834 C CA . LYS A 1 51 ? -1.363 12.742 9.954 1.00 0.00 51 LYS A CA 16
ATOM 28835 C C . LYS A 1 51 ? -2.497 13.431 10.714 1.00 0.00 51 LYS A C 16
ATOM 28836 O O . LYS A 1 51 ? -3.137 12.821 11.569 1.00 0.00 51 LYS A O 16
ATOM 28855 N N . GLY A 1 52 ? -2.712 14.694 10.375 1.00 0.00 52 GLY A N 16
ATOM 28856 C CA . GLY A 1 52 ? -3.759 15.473 11.016 1.00 0.00 52 GLY A CA 16
ATOM 28857 C C . GLY A 1 52 ? -3.588 16.965 10.724 1.00 0.00 52 GLY A C 16
ATOM 28858 O O . GLY A 1 52 ? -4.516 17.618 10.249 1.00 0.00 52 GLY A O 16
ATOM 28862 N N . ASN A 1 53 ? -2.396 17.461 11.021 1.00 0.00 53 ASN A N 16
ATOM 28863 C CA . ASN A 1 53 ? -2.091 18.864 10.796 1.00 0.00 53 ASN A CA 16
ATOM 28864 C C . ASN A 1 53 ? -1.303 19.008 9.493 1.00 0.00 53 ASN A C 16
ATOM 28865 O O . ASN A 1 53 ? -1.399 20.030 8.815 1.00 0.00 53 ASN A O 16
ATOM 28876 N N . LYS A 1 54 ? -0.541 17.970 9.181 1.00 0.00 54 LYS A N 16
ATOM 28877 C CA . LYS A 1 54 ? 0.263 17.968 7.971 1.00 0.00 54 LYS A CA 16
ATOM 28878 C C . LYS A 1 54 ? 0.393 16.534 7.452 1.00 0.00 54 LYS A C 16
ATOM 28879 O O . LYS A 1 54 ? 0.226 15.579 8.209 1.00 0.00 54 LYS A O 16
ATOM 28898 N N . GLN A 1 55 ? 0.688 16.430 6.165 1.00 0.00 55 GLN A N 16
ATOM 28899 C CA . GLN A 1 55 ? 0.842 15.129 5.536 1.00 0.00 55 GLN A CA 16
ATOM 28900 C C . GLN A 1 55 ? 2.319 14.845 5.257 1.00 0.00 55 GLN A C 16
ATOM 28901 O O . GLN A 1 55 ? 3.046 15.722 4.792 1.00 0.00 55 GLN A O 16
ATOM 28915 N N . LEU A 1 56 ? 2.720 13.617 5.552 1.00 0.00 56 LEU A N 16
ATOM 28916 C CA . LEU A 1 56 ? 4.097 13.208 5.339 1.00 0.00 56 LEU A CA 16
ATOM 28917 C C . LEU A 1 56 ? 4.118 11.867 4.602 1.00 0.00 56 LEU A C 16
ATOM 28918 O O . LEU A 1 56 ? 5.117 11.151 4.636 1.00 0.00 56 LEU A O 16
ATOM 28934 N N . LEU A 1 57 ? 3.002 11.567 3.954 1.00 0.00 57 LEU A N 16
ATOM 28935 C CA . LEU A 1 57 ? 2.879 10.325 3.210 1.00 0.00 57 LEU A CA 16
ATOM 28936 C C . LEU A 1 57 ? 2.048 10.571 1.949 1.00 0.00 57 LEU A C 16
ATOM 28937 O O . LEU A 1 57 ? 1.146 11.407 1.948 1.00 0.00 57 LEU A O 16
ATOM 28953 N N . GLN A 1 58 ? 2.382 9.827 0.905 1.00 0.00 58 GLN A N 16
ATOM 28954 C CA . GLN A 1 58 ? 1.679 9.953 -0.360 1.00 0.00 58 GLN A CA 16
ATOM 28955 C C . GLN A 1 58 ? 1.795 8.657 -1.164 1.00 0.00 58 GLN A C 16
ATOM 28956 O O . GLN A 1 58 ? 2.894 8.250 -1.538 1.00 0.00 58 GLN A O 16
ATOM 28970 N N . LEU A 1 59 ? 0.646 8.043 -1.407 1.00 0.00 59 LEU A N 16
ATOM 28971 C CA . LEU A 1 59 ? 0.605 6.801 -2.160 1.00 0.00 59 LEU A CA 16
ATOM 28972 C C . LEU A 1 59 ? 0.527 7.119 -3.655 1.00 0.00 59 LEU A C 16
ATOM 28973 O O . LEU A 1 59 ? -0.122 8.083 -4.056 1.00 0.00 59 LEU A O 16
ATOM 28989 N N . GLU A 1 60 ? 1.199 6.288 -4.439 1.00 0.00 60 GLU A N 16
ATOM 28990 C CA . GLU A 1 60 ? 1.215 6.468 -5.881 1.00 0.00 60 GLU A CA 16
ATOM 28991 C C . GLU A 1 60 ? 0.178 5.556 -6.541 1.00 0.00 60 GLU A C 16
ATOM 28992 O O . GLU A 1 60 ? 0.398 4.353 -6.671 1.00 0.00 60 GLU A O 16
ATOM 29004 N N . GLN A 1 61 ? -0.929 6.164 -6.940 1.00 0.00 61 GLN A N 16
ATOM 29005 C CA . GLN A 1 61 ? -2.000 5.423 -7.583 1.00 0.00 61 GLN A CA 16
ATOM 29006 C C . GLN A 1 61 ? -1.561 4.951 -8.970 1.00 0.00 61 GLN A C 16
ATOM 29007 O O . GLN A 1 61 ? -2.274 4.194 -9.628 1.00 0.00 61 GLN A O 16
ATOM 29021 N N . LYS A 1 62 ? -0.389 5.418 -9.375 1.00 0.00 62 LYS A N 16
ATOM 29022 C CA . LYS A 1 62 ? 0.154 5.054 -10.673 1.00 0.00 62 LYS A CA 16
ATOM 29023 C C . LYS A 1 62 ? 1.084 3.850 -10.512 1.00 0.00 62 LYS A C 16
ATOM 29024 O O . LYS A 1 62 ? 1.509 3.252 -11.500 1.00 0.00 62 LYS A O 16
ATOM 29043 N N . SER A 1 63 ? 1.373 3.529 -9.259 1.00 0.00 63 SER A N 16
ATOM 29044 C CA . SER A 1 63 ? 2.245 2.407 -8.956 1.00 0.00 63 SER A CA 16
ATOM 29045 C C . SER A 1 63 ? 1.623 1.542 -7.858 1.00 0.00 63 SER A C 16
ATOM 29046 O O . SER A 1 63 ? 1.267 0.389 -8.097 1.00 0.00 63 SER A O 16
ATOM 29054 N N . GLY A 1 64 ? 1.510 2.132 -6.677 1.00 0.00 64 GLY A N 16
ATOM 29055 C CA . GLY A 1 64 ? 0.937 1.431 -5.541 1.00 0.00 64 GLY A CA 16
ATOM 29056 C C . GLY A 1 64 ? 1.949 1.318 -4.399 1.00 0.00 64 GLY A C 16
ATOM 29057 O O . GLY A 1 64 ? 1.987 0.310 -3.695 1.00 0.00 64 GLY A O 16
ATOM 29061 N N . ASN A 1 65 ? 2.744 2.368 -4.249 1.00 0.00 65 ASN A N 16
ATOM 29062 C CA . ASN A 1 65 ? 3.753 2.399 -3.204 1.00 0.00 65 ASN A CA 16
ATOM 29063 C C . ASN A 1 65 ? 3.559 3.655 -2.352 1.00 0.00 65 ASN A C 16
ATOM 29064 O O . ASN A 1 65 ? 3.029 4.657 -2.828 1.00 0.00 65 ASN A O 16
ATOM 29075 N N . LEU A 1 66 ? 3.998 3.558 -1.105 1.00 0.00 66 LEU A N 16
ATOM 29076 C CA . LEU A 1 66 ? 3.878 4.673 -0.181 1.00 0.00 66 LEU A CA 16
ATOM 29077 C C . LEU A 1 66 ? 5.114 5.567 -0.306 1.00 0.00 66 LEU A C 16
ATOM 29078 O O . LEU A 1 66 ? 6.230 5.132 -0.027 1.00 0.00 66 LEU A O 16
ATOM 29094 N N . LEU A 1 67 ? 4.873 6.801 -0.724 1.00 0.00 67 LEU A N 16
ATOM 29095 C CA . LEU A 1 67 ? 5.952 7.760 -0.889 1.00 0.00 67 LEU A CA 16
ATOM 29096 C C . LEU A 1 67 ? 5.865 8.814 0.216 1.00 0.00 67 LEU A C 16
ATOM 29097 O O . LEU A 1 67 ? 4.782 9.311 0.521 1.00 0.00 67 LEU A O 16
ATOM 29113 N N . LEU A 1 68 ? 7.020 9.124 0.787 1.00 0.00 68 LEU A N 16
ATOM 29114 C CA . LEU A 1 68 ? 7.088 10.110 1.852 1.00 0.00 68 LEU A CA 16
ATOM 29115 C C . LEU A 1 68 ? 7.105 11.513 1.242 1.00 0.00 68 LEU A C 16
ATOM 29116 O O . LEU A 1 68 ? 7.576 11.701 0.121 1.00 0.00 68 LEU A O 16
ATOM 29132 N N . LYS A 1 69 ? 6.584 12.462 2.006 1.00 0.00 69 LYS A N 16
ATOM 29133 C CA . LYS A 1 69 ? 6.533 13.842 1.555 1.00 0.00 69 LYS A CA 16
ATOM 29134 C C . LYS A 1 69 ? 7.920 14.472 1.697 1.00 0.00 69 LYS A C 16
ATOM 29135 O O . LYS A 1 69 ? 8.345 15.247 0.841 1.00 0.00 69 LYS A O 16
ATOM 29154 N N . GLU A 1 70 ? 8.588 14.116 2.785 1.00 0.00 70 GLU A N 16
ATOM 29155 C CA . GLU A 1 70 ? 9.918 14.637 3.050 1.00 0.00 70 GLU A CA 16
ATOM 29156 C C . GLU A 1 70 ? 10.539 13.921 4.251 1.00 0.00 70 GLU A C 16
ATOM 29157 O O . GLU A 1 70 ? 9.955 12.979 4.787 1.00 0.00 70 GLU A O 16
ATOM 29169 N N . LYS A 1 71 ? 11.714 14.394 4.640 1.00 0.00 71 LYS A N 16
ATOM 29170 C CA . LYS A 1 71 ? 12.420 13.810 5.768 1.00 0.00 71 LYS A CA 16
ATOM 29171 C C . LYS A 1 71 ? 11.486 13.762 6.979 1.00 0.00 71 LYS A C 16
ATOM 29172 O O . LYS A 1 71 ? 10.785 14.732 7.265 1.00 0.00 71 LYS A O 16
ATOM 29191 N N . LEU A 1 72 ? 11.507 12.624 7.657 1.00 0.00 72 LEU A N 16
ATOM 29192 C CA . LEU A 1 72 ? 10.671 12.437 8.831 1.00 0.00 72 LEU A CA 16
ATOM 29193 C C . LEU A 1 72 ? 11.279 13.197 10.011 1.00 0.00 72 LEU A C 16
ATOM 29194 O O . LEU A 1 72 ? 12.227 12.725 10.636 1.00 0.00 72 LEU A O 16
ATOM 29210 N N . ASP A 1 73 ? 10.709 14.363 10.280 1.00 0.00 73 ASP A N 16
ATOM 29211 C CA . ASP A 1 73 ? 11.183 15.193 11.374 1.00 0.00 73 ASP A CA 16
ATOM 29212 C C . ASP A 1 73 ? 11.512 14.305 12.577 1.00 0.00 73 ASP A C 16
ATOM 29213 O O . ASP A 1 73 ? 10.896 13.258 12.766 1.00 0.00 73 ASP A O 16
ATOM 29222 N N . ARG A 1 74 ? 12.481 14.758 13.358 1.00 0.00 74 ARG A N 16
ATOM 29223 C CA . ARG A 1 74 ? 12.899 14.018 14.537 1.00 0.00 74 ARG A CA 16
ATOM 29224 C C . ARG A 1 74 ? 12.283 14.633 15.795 1.00 0.00 74 ARG A C 16
ATOM 29225 O O . ARG A 1 74 ? 11.754 13.917 16.645 1.00 0.00 74 ARG A O 16
ATOM 29246 N N . GLU A 1 75 ? 12.371 15.952 15.875 1.00 0.00 75 GLU A N 16
ATOM 29247 C CA . GLU A 1 75 ? 11.829 16.671 17.015 1.00 0.00 75 GLU A CA 16
ATOM 29248 C C . GLU A 1 75 ? 10.316 16.463 17.103 1.00 0.00 75 GLU A C 16
ATOM 29249 O O . GLU A 1 75 ? 9.804 16.026 18.133 1.00 0.00 75 GLU A O 16
ATOM 29261 N N . GLU A 1 76 ? 9.642 16.786 16.009 1.00 0.00 76 GLU A N 16
ATOM 29262 C CA . GLU A 1 76 ? 8.197 16.640 15.950 1.00 0.00 76 GLU A CA 16
ATOM 29263 C C . GLU A 1 76 ? 7.785 15.242 16.414 1.00 0.00 76 GLU A C 16
ATOM 29264 O O . GLU A 1 76 ? 7.019 15.101 17.366 1.00 0.00 76 GLU A O 16
ATOM 29276 N N . LEU A 1 77 ? 8.313 14.244 15.721 1.00 0.00 77 LEU A N 16
ATOM 29277 C CA . LEU A 1 77 ? 8.010 12.861 16.051 1.00 0.00 77 LEU A CA 16
ATOM 29278 C C . LEU A 1 77 ? 8.662 12.506 17.388 1.00 0.00 77 LEU A C 16
ATOM 29279 O O . LEU A 1 77 ? 7.999 12.501 18.424 1.00 0.00 77 LEU A O 16
ATOM 29295 N N . CYS A 1 78 ? 9.954 12.217 17.322 1.00 0.00 78 CYS A N 16
ATOM 29296 C CA . CYS A 1 78 ? 10.703 11.861 18.515 1.00 0.00 78 CYS A CA 16
ATOM 29297 C C . CYS A 1 78 ? 12.192 11.853 18.163 1.00 0.00 78 CYS A C 16
ATOM 29298 O O . CYS A 1 78 ? 13.016 12.356 18.925 1.00 0.00 78 CYS A O 16
ATOM 29305 N N . GLY A 1 79 ? 12.491 11.278 17.007 1.00 0.00 79 GLY A N 16
ATOM 29306 C CA . GLY A 1 79 ? 13.866 11.199 16.544 1.00 0.00 79 GLY A CA 16
ATOM 29307 C C . GLY A 1 79 ? 14.467 9.824 16.843 1.00 0.00 79 GLY A C 16
ATOM 29308 O O . GLY A 1 79 ? 15.140 9.240 15.995 1.00 0.00 79 GLY A O 16
ATOM 29312 N N . SER A 1 80 ? 14.200 9.346 18.049 1.00 0.00 80 SER A N 16
ATOM 29313 C CA . SER A 1 80 ? 14.706 8.051 18.470 1.00 0.00 80 SER A CA 16
ATOM 29314 C C . SER A 1 80 ? 14.375 7.813 19.944 1.00 0.00 80 SER A C 16
ATOM 29315 O O . SER A 1 80 ? 15.232 7.386 20.716 1.00 0.00 80 SER A O 16
ATOM 29323 N N . THR A 1 81 ? 13.128 8.100 20.292 1.00 0.00 81 THR A N 16
ATOM 29324 C CA . THR A 1 81 ? 12.673 7.923 21.660 1.00 0.00 81 THR A CA 16
ATOM 29325 C C . THR A 1 81 ? 11.630 6.806 21.735 1.00 0.00 81 THR A C 16
ATOM 29326 O O . THR A 1 81 ? 11.076 6.540 22.800 1.00 0.00 81 THR A O 16
ATOM 29337 N N . ASN A 1 82 ? 11.393 6.183 20.589 1.00 0.00 82 ASN A N 16
ATOM 29338 C CA . ASN A 1 82 ? 10.426 5.102 20.512 1.00 0.00 82 ASN A CA 16
ATOM 29339 C C . ASN A 1 82 ? 9.056 5.616 20.957 1.00 0.00 82 ASN A C 16
ATOM 29340 O O . ASN A 1 82 ? 8.967 6.554 21.747 1.00 0.00 82 ASN A O 16
ATOM 29351 N N . PRO A 1 83 ? 7.993 4.962 20.415 1.00 0.00 83 PRO A N 16
ATOM 29352 C CA . PRO A 1 83 ? 8.186 3.861 19.487 1.00 0.00 83 PRO A CA 16
ATOM 29353 C C . PRO A 1 83 ? 8.615 4.374 18.110 1.00 0.00 83 PRO A C 16
ATOM 29354 O O . PRO A 1 83 ? 9.215 3.636 17.329 1.00 0.00 83 PRO A O 16
ATOM 29365 N N . CYS A 1 84 ? 8.292 5.633 17.856 1.00 0.00 84 CYS A N 16
ATOM 29366 C CA . CYS A 1 84 ? 8.637 6.253 16.588 1.00 0.00 84 CYS A CA 16
ATOM 29367 C C . CYS A 1 84 ? 7.921 5.492 15.471 1.00 0.00 84 CYS A C 16
ATOM 29368 O O . CYS A 1 84 ? 8.564 4.933 14.583 1.00 0.00 84 CYS A O 16
ATOM 29375 N N . ILE A 1 85 ? 6.598 5.494 15.551 1.00 0.00 85 ILE A N 16
ATOM 29376 C CA . ILE A 1 85 ? 5.787 4.810 14.557 1.00 0.00 85 ILE A CA 16
ATOM 29377 C C . ILE A 1 85 ? 4.866 5.823 13.873 1.00 0.00 85 ILE A C 16
ATOM 29378 O O . ILE A 1 85 ? 4.090 6.509 14.537 1.00 0.00 85 ILE A O 16
ATOM 29394 N N . LEU A 1 86 ? 4.982 5.884 12.555 1.00 0.00 86 LEU A N 16
ATOM 29395 C CA . LEU A 1 86 ? 4.170 6.800 11.774 1.00 0.00 86 LEU A CA 16
ATOM 29396 C C . LEU A 1 86 ? 2.815 6.153 11.482 1.00 0.00 86 LEU A C 16
ATOM 29397 O O . LEU A 1 86 ? 2.741 5.151 10.772 1.00 0.00 86 LEU A O 16
ATOM 29413 N N . HIS A 1 87 ? 1.775 6.751 12.045 1.00 0.00 87 HIS A N 16
ATOM 29414 C CA . HIS A 1 87 ? 0.427 6.245 11.854 1.00 0.00 87 HIS A CA 16
ATOM 29415 C C . HIS A 1 87 ? -0.288 7.077 10.787 1.00 0.00 87 HIS A C 16
ATOM 29416 O O . HIS A 1 87 ? -0.383 8.297 10.907 1.00 0.00 87 HIS A O 16
ATOM 29430 N N . PHE A 1 88 ? -0.771 6.383 9.767 1.00 0.00 88 PHE A N 16
ATOM 29431 C CA . PHE A 1 88 ? -1.474 7.042 8.679 1.00 0.00 88 PHE A CA 16
ATOM 29432 C C . PHE A 1 88 ? -2.922 6.557 8.588 1.00 0.00 88 PHE A C 16
ATOM 29433 O O . PHE A 1 88 ? -3.347 5.712 9.374 1.00 0.00 88 PHE A O 16
ATOM 29450 N N . GLN A 1 89 ? -3.639 7.114 7.623 1.00 0.00 89 GLN A N 16
ATOM 29451 C CA . GLN A 1 89 ? -5.031 6.749 7.420 1.00 0.00 89 GLN A CA 16
ATOM 29452 C C . GLN A 1 89 ? -5.321 6.575 5.928 1.00 0.00 89 GLN A C 16
ATOM 29453 O O . GLN A 1 89 ? -5.229 7.530 5.158 1.00 0.00 89 GLN A O 16
ATOM 29467 N N . VAL A 1 90 ? -5.665 5.348 5.563 1.00 0.00 90 VAL A N 16
ATOM 29468 C CA . VAL A 1 90 ? -5.970 5.037 4.177 1.00 0.00 90 VAL A CA 16
ATOM 29469 C C . VAL A 1 90 ? -7.419 5.427 3.877 1.00 0.00 90 VAL A C 16
ATOM 29470 O O . VAL A 1 90 ? -8.344 4.925 4.514 1.00 0.00 90 VAL A O 16
ATOM 29483 N N . LEU A 1 91 ? -7.570 6.317 2.908 1.00 0.00 91 LEU A N 16
ATOM 29484 C CA . LEU A 1 91 ? -8.891 6.780 2.517 1.00 0.00 91 LEU A CA 16
ATOM 29485 C C . LEU A 1 91 ? -9.420 5.898 1.384 1.00 0.00 91 LEU A C 16
ATOM 29486 O O . LEU A 1 91 ? -8.702 5.615 0.426 1.00 0.00 91 LEU A O 16
ATOM 29502 N N . LEU A 1 92 ? -10.672 5.489 1.531 1.00 0.00 92 LEU A N 16
ATOM 29503 C CA . LEU A 1 92 ? -11.305 4.646 0.531 1.00 0.00 92 LEU A CA 16
ATOM 29504 C C . LEU A 1 92 ? -12.615 5.294 0.079 1.00 0.00 92 LEU A C 16
ATOM 29505 O O . LEU A 1 92 ? -13.304 5.931 0.874 1.00 0.00 92 LEU A O 16
ATOM 29521 N N . LYS A 1 93 ? -12.919 5.110 -1.198 1.00 0.00 93 LYS A N 16
ATOM 29522 C CA . LYS A 1 93 ? -14.134 5.670 -1.766 1.00 0.00 93 LYS A CA 16
ATOM 29523 C C . LYS A 1 93 ? -15.213 4.586 -1.819 1.00 0.00 93 LYS A C 16
ATOM 29524 O O . LYS A 1 93 ? -14.951 3.428 -1.499 1.00 0.00 93 LYS A O 16
ATOM 29543 N N . SER A 1 94 ? -16.403 5.002 -2.225 1.00 0.00 94 SER A N 16
ATOM 29544 C CA . SER A 1 94 ? -17.523 4.081 -2.324 1.00 0.00 94 SER A CA 16
ATOM 29545 C C . SER A 1 94 ? -17.027 2.697 -2.747 1.00 0.00 94 SER A C 16
ATOM 29546 O O . SER A 1 94 ? -16.586 2.511 -3.880 1.00 0.00 94 SER A O 16
ATOM 29554 N N . PRO A 1 95 ? -17.118 1.736 -1.788 1.00 0.00 95 PRO A N 16
ATOM 29555 C CA . PRO A 1 95 ? -17.653 2.041 -0.472 1.00 0.00 95 PRO A CA 16
ATOM 29556 C C . PRO A 1 95 ? -16.640 2.827 0.363 1.00 0.00 95 PRO A C 16
ATOM 29557 O O . PRO A 1 95 ? -15.522 2.364 0.586 1.00 0.00 95 PRO A O 16
ATOM 29568 N N . VAL A 1 96 ? -17.068 4.002 0.802 1.00 0.00 96 VAL A N 16
ATOM 29569 C CA . VAL A 1 96 ? -16.212 4.856 1.607 1.00 0.00 96 VAL A CA 16
ATOM 29570 C C . VAL A 1 96 ? -15.814 4.114 2.885 1.00 0.00 96 VAL A C 16
ATOM 29571 O O . VAL A 1 96 ? -16.660 3.516 3.549 1.00 0.00 96 VAL A O 16
ATOM 29584 N N . GLN A 1 97 ? -14.527 4.175 3.190 1.00 0.00 97 GLN A N 16
ATOM 29585 C CA . GLN A 1 97 ? -14.007 3.516 4.376 1.00 0.00 97 GLN A CA 16
ATOM 29586 C C . GLN A 1 97 ? -12.582 3.994 4.667 1.00 0.00 97 GLN A C 16
ATOM 29587 O O . GLN A 1 97 ? -11.931 4.579 3.803 1.00 0.00 97 GLN A O 16
ATOM 29601 N N . PHE A 1 98 ? -12.141 3.727 5.888 1.00 0.00 98 PHE A N 16
ATOM 29602 C CA . PHE A 1 98 ? -10.806 4.122 6.304 1.00 0.00 98 PHE A CA 16
ATOM 29603 C C . PHE A 1 98 ? -10.104 2.984 7.048 1.00 0.00 98 PHE A C 16
ATOM 29604 O O . PHE A 1 98 ? -10.759 2.096 7.591 1.00 0.00 98 PHE A O 16
ATOM 29621 N N . ILE A 1 99 ? -8.781 3.049 7.050 1.00 0.00 99 ILE A N 16
ATOM 29622 C CA . ILE A 1 99 ? -7.983 2.035 7.719 1.00 0.00 99 ILE A CA 16
ATOM 29623 C C . ILE A 1 99 ? -7.004 2.714 8.678 1.00 0.00 99 ILE A C 16
ATOM 29624 O O . ILE A 1 99 ? -6.782 3.921 8.593 1.00 0.00 99 ILE A O 16
ATOM 29640 N N . GLN A 1 100 ? -6.445 1.909 9.570 1.00 0.00 100 GLN A N 16
ATOM 29641 C CA . GLN A 1 100 ? -5.494 2.417 10.545 1.00 0.00 100 GLN A CA 16
ATOM 29642 C C . GLN A 1 100 ? -4.200 1.603 10.498 1.00 0.00 100 GLN A C 16
ATOM 29643 O O . GLN A 1 100 ? -4.001 0.699 11.309 1.00 0.00 100 GLN A O 16
ATOM 29657 N N . GLY A 1 101 ? -3.353 1.952 9.541 1.00 0.00 101 GLY A N 16
ATOM 29658 C CA . GLY A 1 101 ? -2.083 1.265 9.378 1.00 0.00 101 GLY A CA 16
ATOM 29659 C C . GLY A 1 101 ? -1.020 1.847 10.312 1.00 0.00 101 GLY A C 16
ATOM 29660 O O . GLY A 1 101 ? -1.276 2.823 11.017 1.00 0.00 101 GLY A O 16
ATOM 29664 N N . GLU A 1 102 ? 0.149 1.225 10.288 1.00 0.00 102 GLU A N 16
ATOM 29665 C CA . GLU A 1 102 ? 1.251 1.669 11.124 1.00 0.00 102 GLU A CA 16
ATOM 29666 C C . GLU A 1 102 ? 2.546 1.724 10.310 1.00 0.00 102 GLU A C 16
ATOM 29667 O O . GLU A 1 102 ? 2.571 1.320 9.149 1.00 0.00 102 GLU A O 16
ATOM 29679 N N . ILE A 1 103 ? 3.589 2.228 10.952 1.00 0.00 103 ILE A N 16
ATOM 29680 C CA . ILE A 1 103 ? 4.884 2.342 10.302 1.00 0.00 103 ILE A CA 16
ATOM 29681 C C . ILE A 1 103 ? 5.990 2.109 11.334 1.00 0.00 103 ILE A C 16
ATOM 29682 O O . ILE A 1 103 ? 6.239 2.961 12.185 1.00 0.00 103 ILE A O 16
ATOM 29698 N N . GLN A 1 104 ? 6.622 0.950 11.225 1.00 0.00 104 GLN A N 16
ATOM 29699 C CA . GLN A 1 104 ? 7.695 0.594 12.137 1.00 0.00 104 GLN A CA 16
ATOM 29700 C C . GLN A 1 104 ? 9.046 1.026 11.563 1.00 0.00 104 GLN A C 16
ATOM 29701 O O . GLN A 1 104 ? 9.322 0.806 10.385 1.00 0.00 104 GLN A O 16
ATOM 29715 N N . LEU A 1 105 ? 9.852 1.632 12.422 1.00 0.00 105 LEU A N 16
ATOM 29716 C CA . LEU A 1 105 ? 11.167 2.097 12.015 1.00 0.00 105 LEU A CA 16
ATOM 29717 C C . LEU A 1 105 ? 12.186 0.974 12.220 1.00 0.00 105 LEU A C 16
ATOM 29718 O O . LEU A 1 105 ? 12.346 0.471 13.331 1.00 0.00 105 LEU A O 16
ATOM 29734 N N . GLN A 1 106 ? 12.849 0.614 11.131 1.00 0.00 106 GLN A N 16
ATOM 29735 C CA . GLN A 1 106 ? 13.848 -0.440 11.178 1.00 0.00 106 GLN A CA 16
ATOM 29736 C C . GLN A 1 106 ? 14.892 -0.135 12.253 1.00 0.00 106 GLN A C 16
ATOM 29737 O O . GLN A 1 106 ? 15.107 1.025 12.603 1.00 0.00 106 GLN A O 16
ATOM 29751 N N . ASP A 1 107 ? 15.514 -1.195 12.747 1.00 0.00 107 ASP A N 16
ATOM 29752 C CA . ASP A 1 107 ? 16.530 -1.055 13.776 1.00 0.00 107 ASP A CA 16
ATOM 29753 C C . ASP A 1 107 ? 17.896 -0.862 13.114 1.00 0.00 107 ASP A C 16
ATOM 29754 O O . ASP A 1 107 ? 18.445 -1.796 12.531 1.00 0.00 107 ASP A O 16
ATOM 29763 N N . VAL A 1 108 ? 18.406 0.356 13.226 1.00 0.00 108 VAL A N 16
ATOM 29764 C CA . VAL A 1 108 ? 19.697 0.683 12.646 1.00 0.00 108 VAL A CA 16
ATOM 29765 C C . VAL A 1 108 ? 20.798 0.409 13.673 1.00 0.00 108 VAL A C 16
ATOM 29766 O O . VAL A 1 108 ? 20.571 0.523 14.877 1.00 0.00 108 VAL A O 16
ATOM 29779 N N . ASN A 1 109 ? 21.966 0.052 13.160 1.00 0.00 109 ASN A N 16
ATOM 29780 C CA . ASN A 1 109 ? 23.102 -0.239 14.018 1.00 0.00 109 ASN A CA 16
ATOM 29781 C C . ASN A 1 109 ? 22.701 -1.301 15.045 1.00 0.00 109 ASN A C 16
ATOM 29782 O O . ASN A 1 109 ? 22.213 -0.972 16.125 1.00 0.00 109 ASN A O 16
ATOM 29793 N N . ASP A 1 110 ? 22.922 -2.553 14.671 1.00 0.00 110 ASP A N 16
ATOM 29794 C CA . ASP A 1 110 ? 22.591 -3.664 15.546 1.00 0.00 110 ASP A CA 16
ATOM 29795 C C . ASP A 1 110 ? 22.929 -4.980 14.842 1.00 0.00 110 ASP A C 16
ATOM 29796 O O . ASP A 1 110 ? 22.705 -5.121 13.641 1.00 0.00 110 ASP A O 16
ATOM 29805 N N . HIS A 1 111 ? 23.463 -5.910 15.621 1.00 0.00 111 HIS A N 16
ATOM 29806 C CA . HIS A 1 111 ? 23.835 -7.209 15.087 1.00 0.00 111 HIS A CA 16
ATOM 29807 C C . HIS A 1 111 ? 22.683 -7.769 14.250 1.00 0.00 111 HIS A C 16
ATOM 29808 O O . HIS A 1 111 ? 21.542 -7.329 14.385 1.00 0.00 111 HIS A O 16
ATOM 29822 N N . ALA A 1 112 ? 23.021 -8.732 13.405 1.00 0.00 112 ALA A N 16
ATOM 29823 C CA . ALA A 1 112 ? 22.029 -9.356 12.547 1.00 0.00 112 ALA A CA 16
ATOM 29824 C C . ALA A 1 112 ? 20.749 -9.601 13.348 1.00 0.00 112 ALA A C 16
ATOM 29825 O O . ALA A 1 112 ? 20.747 -10.380 14.300 1.00 0.00 112 ALA A O 16
ATOM 29832 N N . PRO A 1 113 ? 19.662 -8.902 12.923 1.00 0.00 113 PRO A N 16
ATOM 29833 C CA . PRO A 1 113 ? 18.379 -9.036 13.590 1.00 0.00 113 PRO A CA 16
ATOM 29834 C C . PRO A 1 113 ? 17.709 -10.364 13.231 1.00 0.00 113 PRO A C 16
ATOM 29835 O O . PRO A 1 113 ? 17.841 -10.845 12.107 1.00 0.00 113 PRO A O 16
ATOM 29846 N N . GLU A 1 114 ? 17.005 -10.918 14.207 1.00 0.00 114 GLU A N 16
ATOM 29847 C CA . GLU A 1 114 ? 16.314 -12.181 14.007 1.00 0.00 114 GLU A CA 16
ATOM 29848 C C . GLU A 1 114 ? 14.888 -12.099 14.555 1.00 0.00 114 GLU A C 16
ATOM 29849 O O . GLU A 1 114 ? 14.669 -11.579 15.648 1.00 0.00 114 GLU A O 16
ATOM 29861 N N . PHE A 1 115 ? 13.956 -12.620 13.771 1.00 0.00 115 PHE A N 16
ATOM 29862 C CA . PHE A 1 115 ? 12.557 -12.612 14.164 1.00 0.00 115 PHE A CA 16
ATOM 29863 C C . PHE A 1 115 ? 12.396 -13.042 15.624 1.00 0.00 115 PHE A C 16
ATOM 29864 O O . PHE A 1 115 ? 12.492 -14.226 15.940 1.00 0.00 115 PHE A O 16
ATOM 29881 N N . MET A 1 116 ? 12.153 -12.055 16.474 1.00 0.00 116 MET A N 16
ATOM 29882 C CA . MET A 1 116 ? 11.977 -12.316 17.893 1.00 0.00 116 MET A CA 16
ATOM 29883 C C . MET A 1 116 ? 10.627 -12.983 18.164 1.00 0.00 116 MET A C 16
ATOM 29884 O O . MET A 1 116 ? 9.578 -12.420 17.854 1.00 0.00 116 MET A O 16
ATOM 29898 N N . GLU A 1 117 ? 10.697 -14.174 18.740 1.00 0.00 117 GLU A N 16
ATOM 29899 C CA . GLU A 1 117 ? 9.493 -14.924 19.057 1.00 0.00 117 GLU A CA 16
ATOM 29900 C C . GLU A 1 117 ? 8.976 -14.537 20.444 1.00 0.00 117 GLU A C 16
ATOM 29901 O O . GLU A 1 117 ? 9.743 -14.487 21.404 1.00 0.00 117 GLU A O 16
ATOM 29913 N N . ASP A 1 118 ? 7.679 -14.274 20.505 1.00 0.00 118 ASP A N 16
ATOM 29914 C CA . ASP A 1 118 ? 7.051 -13.893 21.758 1.00 0.00 118 ASP A CA 16
ATOM 29915 C C . ASP A 1 118 ? 5.537 -14.086 21.644 1.00 0.00 118 ASP A C 16
ATOM 29916 O O . ASP A 1 118 ? 4.853 -13.290 21.003 1.00 0.00 118 ASP A O 16
ATOM 29925 N N . GLU A 1 119 ? 5.058 -15.147 22.277 1.00 0.00 119 GLU A N 16
ATOM 29926 C CA . GLU A 1 119 ? 3.639 -15.454 22.254 1.00 0.00 119 GLU A CA 16
ATOM 29927 C C . GLU A 1 119 ? 3.238 -16.207 23.525 1.00 0.00 119 GLU A C 16
ATOM 29928 O O . GLU A 1 119 ? 4.014 -17.006 24.048 1.00 0.00 119 GLU A O 16
ATOM 29940 N N . SER A 1 120 ? 2.028 -15.926 23.984 1.00 0.00 120 SER A N 16
ATOM 29941 C CA . SER A 1 120 ? 1.515 -16.567 25.184 1.00 0.00 120 SER A CA 16
ATOM 29942 C C . SER A 1 120 ? 0.522 -17.668 24.805 1.00 0.00 120 SER A C 16
ATOM 29943 O O . SER A 1 120 ? -0.364 -17.452 23.980 1.00 0.00 120 SER A O 16
ATOM 29951 N N . GLY A 1 121 ? 0.704 -18.824 25.427 1.00 0.00 121 GLY A N 16
ATOM 29952 C CA . GLY A 1 121 ? -0.165 -19.958 25.165 1.00 0.00 121 GLY A CA 16
ATOM 29953 C C . GLY A 1 121 ? -1.611 -19.642 25.552 1.00 0.00 121 GLY A C 16
ATOM 29954 O O . GLY A 1 121 ? -1.856 -18.819 26.432 1.00 0.00 121 GLY A O 16
ATOM 29958 N N . PRO A 1 122 ? -2.555 -20.332 24.858 1.00 0.00 122 PRO A N 16
ATOM 29959 C CA . PRO A 1 122 ? -3.971 -20.133 25.120 1.00 0.00 122 PRO A CA 16
ATOM 29960 C C . PRO A 1 122 ? -4.387 -20.811 26.427 1.00 0.00 122 PRO A C 16
ATOM 29961 O O . PRO A 1 122 ? -5.285 -21.652 26.436 1.00 0.00 122 PRO A O 16
ATOM 29972 N N . SER A 1 123 ? -3.714 -20.420 27.500 1.00 0.00 123 SER A N 16
ATOM 29973 C CA . SER A 1 123 ? -4.003 -20.980 28.809 1.00 0.00 123 SER A CA 16
ATOM 29974 C C . SER A 1 123 ? -5.498 -20.863 29.110 1.00 0.00 123 SER A C 16
ATOM 29975 O O . SER A 1 123 ? -6.162 -19.945 28.630 1.00 0.00 123 SER A O 16
ATOM 29983 N N . SER A 1 124 ? -5.985 -21.805 29.904 1.00 0.00 124 SER A N 16
ATOM 29984 C CA . SER A 1 124 ? -7.390 -21.819 30.275 1.00 0.00 124 SER A CA 16
ATOM 29985 C C . SER A 1 124 ? -7.531 -21.736 31.796 1.00 0.00 124 SER A C 16
ATOM 29986 O O . SER A 1 124 ? -7.521 -22.758 32.481 1.00 0.00 124 SER A O 16
ATOM 29994 N N . GLY A 1 125 ? -7.658 -20.510 32.280 1.00 0.00 125 GLY A N 16
ATOM 29995 C CA . GLY A 1 125 ? -7.800 -20.280 33.708 1.00 0.00 125 GLY A CA 16
ATOM 29996 C C . GLY A 1 125 ? -6.874 -21.199 34.506 1.00 0.00 125 GLY A C 16
ATOM 29997 O O . GLY A 1 125 ? -5.682 -20.924 34.637 1.00 0.00 125 GLY A O 16
ATOM 30001 N N . GLY A 1 1 ? -16.640 -23.985 30.207 1.00 0.00 1 GLY A N 17
ATOM 30002 C CA . GLY A 1 1 ? -16.645 -23.277 28.938 1.00 0.00 1 GLY A CA 17
ATOM 30003 C C . GLY A 1 1 ? -15.913 -21.938 29.054 1.00 0.00 1 GLY A C 17
ATOM 30004 O O . GLY A 1 1 ? -16.331 -21.062 29.809 1.00 0.00 1 GLY A O 17
ATOM 30008 N N . SER A 1 2 ? -14.833 -21.823 28.296 1.00 0.00 2 SER A N 17
ATOM 30009 C CA . SER A 1 2 ? -14.039 -20.606 28.304 1.00 0.00 2 SER A CA 17
ATOM 30010 C C . SER A 1 2 ? -13.398 -20.389 26.932 1.00 0.00 2 SER A C 17
ATOM 30011 O O . SER A 1 2 ? -12.520 -21.149 26.526 1.00 0.00 2 SER A O 17
ATOM 30019 N N . SER A 1 3 ? -13.862 -19.349 26.256 1.00 0.00 3 SER A N 17
ATOM 30020 C CA . SER A 1 3 ? -13.346 -19.022 24.937 1.00 0.00 3 SER A CA 17
ATOM 30021 C C . SER A 1 3 ? -13.395 -17.509 24.716 1.00 0.00 3 SER A C 17
ATOM 30022 O O . SER A 1 3 ? -14.418 -16.875 24.966 1.00 0.00 3 SER A O 17
ATOM 30030 N N . GLY A 1 4 ? -12.276 -16.975 24.249 1.00 0.00 4 GLY A N 17
ATOM 30031 C CA . GLY A 1 4 ? -12.178 -15.549 23.991 1.00 0.00 4 GLY A CA 17
ATOM 30032 C C . GLY A 1 4 ? -11.188 -15.262 22.861 1.00 0.00 4 GLY A C 17
ATOM 30033 O O . GLY A 1 4 ? -10.284 -16.057 22.607 1.00 0.00 4 GLY A O 17
ATOM 30037 N N . SER A 1 5 ? -11.392 -14.125 22.212 1.00 0.00 5 SER A N 17
ATOM 30038 C CA . SER A 1 5 ? -10.528 -13.724 21.115 1.00 0.00 5 SER A CA 17
ATOM 30039 C C . SER A 1 5 ? -9.772 -12.446 21.484 1.00 0.00 5 SER A C 17
ATOM 30040 O O . SER A 1 5 ? -8.542 -12.430 21.496 1.00 0.00 5 SER A O 17
ATOM 30048 N N . SER A 1 6 ? -10.539 -11.406 21.776 1.00 0.00 6 SER A N 17
ATOM 30049 C CA . SER A 1 6 ? -9.957 -10.127 22.144 1.00 0.00 6 SER A CA 17
ATOM 30050 C C . SER A 1 6 ? -8.833 -9.764 21.172 1.00 0.00 6 SER A C 17
ATOM 30051 O O . SER A 1 6 ? -7.662 -10.022 21.448 1.00 0.00 6 SER A O 17
ATOM 30059 N N . GLY A 1 7 ? -9.228 -9.171 20.055 1.00 0.00 7 GLY A N 17
ATOM 30060 C CA . GLY A 1 7 ? -8.268 -8.770 19.041 1.00 0.00 7 GLY A CA 17
ATOM 30061 C C . GLY A 1 7 ? -8.353 -7.267 18.768 1.00 0.00 7 GLY A C 17
ATOM 30062 O O . GLY A 1 7 ? -8.811 -6.850 17.705 1.00 0.00 7 GLY A O 17
ATOM 30066 N N . ALA A 1 8 ? -7.906 -6.495 19.747 1.00 0.00 8 ALA A N 17
ATOM 30067 C CA . ALA A 1 8 ? -7.926 -5.047 19.626 1.00 0.00 8 ALA A CA 17
ATOM 30068 C C . ALA A 1 8 ? -6.528 -4.496 19.915 1.00 0.00 8 ALA A C 17
ATOM 30069 O O . ALA A 1 8 ? -5.651 -5.227 20.370 1.00 0.00 8 ALA A O 17
ATOM 30076 N N . GLY A 1 9 ? -6.365 -3.210 19.639 1.00 0.00 9 GLY A N 17
ATOM 30077 C CA . GLY A 1 9 ? -5.089 -2.553 19.864 1.00 0.00 9 GLY A CA 17
ATOM 30078 C C . GLY A 1 9 ? -4.141 -2.777 18.684 1.00 0.00 9 GLY A C 17
ATOM 30079 O O . GLY A 1 9 ? -3.673 -1.820 18.069 1.00 0.00 9 GLY A O 17
ATOM 30083 N N . SER A 1 10 ? -3.887 -4.047 18.404 1.00 0.00 10 SER A N 17
ATOM 30084 C CA . SER A 1 10 ? -3.004 -4.409 17.308 1.00 0.00 10 SER A CA 17
ATOM 30085 C C . SER A 1 10 ? -3.426 -3.678 16.032 1.00 0.00 10 SER A C 17
ATOM 30086 O O . SER A 1 10 ? -4.610 -3.416 15.825 1.00 0.00 10 SER A O 17
ATOM 30094 N N . ALA A 1 11 ? -2.434 -3.370 15.209 1.00 0.00 11 ALA A N 17
ATOM 30095 C CA . ALA A 1 11 ? -2.688 -2.675 13.959 1.00 0.00 11 ALA A CA 17
ATOM 30096 C C . ALA A 1 11 ? -3.032 -3.696 12.873 1.00 0.00 11 ALA A C 17
ATOM 30097 O O . ALA A 1 11 ? -2.843 -4.897 13.063 1.00 0.00 11 ALA A O 17
ATOM 30104 N N . THR A 1 12 ? -3.532 -3.182 11.759 1.00 0.00 12 THR A N 17
ATOM 30105 C CA . THR A 1 12 ? -3.904 -4.034 10.643 1.00 0.00 12 THR A CA 17
ATOM 30106 C C . THR A 1 12 ? -2.720 -4.214 9.691 1.00 0.00 12 THR A C 17
ATOM 30107 O O . THR A 1 12 ? -2.556 -5.276 9.092 1.00 0.00 12 THR A O 17
ATOM 30118 N N . ILE A 1 13 ? -1.925 -3.160 9.581 1.00 0.00 13 ILE A N 17
ATOM 30119 C CA . ILE A 1 13 ? -0.761 -3.188 8.711 1.00 0.00 13 ILE A CA 17
ATOM 30120 C C . ILE A 1 13 ? 0.406 -2.486 9.407 1.00 0.00 13 ILE A C 17
ATOM 30121 O O . ILE A 1 13 ? 0.211 -1.494 10.108 1.00 0.00 13 ILE A O 17
ATOM 30137 N N . THR A 1 14 ? 1.596 -3.028 9.190 1.00 0.00 14 THR A N 17
ATOM 30138 C CA . THR A 1 14 ? 2.795 -2.466 9.788 1.00 0.00 14 THR A CA 17
ATOM 30139 C C . THR A 1 14 ? 3.932 -2.428 8.765 1.00 0.00 14 THR A C 17
ATOM 30140 O O . THR A 1 14 ? 4.353 -3.468 8.260 1.00 0.00 14 THR A O 17
ATOM 30151 N N . TYR A 1 15 ? 4.398 -1.218 8.491 1.00 0.00 15 TYR A N 17
ATOM 30152 C CA . TYR A 1 15 ? 5.478 -1.031 7.538 1.00 0.00 15 TYR A CA 17
ATOM 30153 C C . TYR A 1 15 ? 6.831 -0.955 8.249 1.00 0.00 15 TYR A C 17
ATOM 30154 O O . TYR A 1 15 ? 6.886 -0.818 9.471 1.00 0.00 15 TYR A O 17
ATOM 30172 N N . SER A 1 16 ? 7.887 -1.048 7.456 1.00 0.00 16 SER A N 17
ATOM 30173 C CA . SER A 1 16 ? 9.235 -0.992 7.995 1.00 0.00 16 SER A CA 17
ATOM 30174 C C . SER A 1 16 ? 10.023 0.132 7.319 1.00 0.00 16 SER A C 17
ATOM 30175 O O . SER A 1 16 ? 10.457 -0.009 6.177 1.00 0.00 16 SER A O 17
ATOM 30183 N N . VAL A 1 17 ? 10.184 1.224 8.053 1.00 0.00 17 VAL A N 17
ATOM 30184 C CA . VAL A 1 17 ? 10.911 2.371 7.538 1.00 0.00 17 VAL A CA 17
ATOM 30185 C C . VAL A 1 17 ? 11.467 3.184 8.709 1.00 0.00 17 VAL A C 17
ATOM 30186 O O . VAL A 1 17 ? 10.840 3.268 9.764 1.00 0.00 17 VAL A O 17
ATOM 30199 N N . LEU A 1 18 ? 12.637 3.763 8.484 1.00 0.00 18 LEU A N 17
ATOM 30200 C CA . LEU A 1 18 ? 13.284 4.566 9.507 1.00 0.00 18 LEU A CA 17
ATOM 30201 C C . LEU A 1 18 ? 12.358 5.715 9.909 1.00 0.00 18 LEU A C 17
ATOM 30202 O O . LEU A 1 18 ? 11.150 5.650 9.687 1.00 0.00 18 LEU A O 17
ATOM 30218 N N . GLU A 1 19 ? 12.959 6.741 10.493 1.00 0.00 19 GLU A N 17
ATOM 30219 C CA . GLU A 1 19 ? 12.202 7.903 10.928 1.00 0.00 19 GLU A CA 17
ATOM 30220 C C . GLU A 1 19 ? 12.617 9.137 10.124 1.00 0.00 19 GLU A C 17
ATOM 30221 O O . GLU A 1 19 ? 11.842 10.083 9.988 1.00 0.00 19 GLU A O 17
ATOM 30233 N N . GLU A 1 20 ? 13.838 9.089 9.613 1.00 0.00 20 GLU A N 17
ATOM 30234 C CA . GLU A 1 20 ? 14.365 10.191 8.826 1.00 0.00 20 GLU A CA 17
ATOM 30235 C C . GLU A 1 20 ? 14.416 9.809 7.345 1.00 0.00 20 GLU A C 17
ATOM 30236 O O . GLU A 1 20 ? 15.250 10.319 6.598 1.00 0.00 20 GLU A O 17
ATOM 30248 N N . THR A 1 21 ? 13.515 8.916 6.966 1.00 0.00 21 THR A N 17
ATOM 30249 C CA . THR A 1 21 ? 13.447 8.460 5.588 1.00 0.00 21 THR A CA 17
ATOM 30250 C C . THR A 1 21 ? 13.473 9.652 4.630 1.00 0.00 21 THR A C 17
ATOM 30251 O O . THR A 1 21 ? 12.733 10.617 4.813 1.00 0.00 21 THR A O 17
ATOM 30262 N N . ASP A 1 22 ? 14.334 9.547 3.628 1.00 0.00 22 ASP A N 17
ATOM 30263 C CA . ASP A 1 22 ? 14.466 10.604 2.640 1.00 0.00 22 ASP A CA 17
ATOM 30264 C C . ASP A 1 22 ? 13.127 10.801 1.928 1.00 0.00 22 ASP A C 17
ATOM 30265 O O . ASP A 1 22 ? 12.298 9.893 1.894 1.00 0.00 22 ASP A O 17
ATOM 30274 N N . ARG A 1 23 ? 12.956 11.994 1.376 1.00 0.00 23 ARG A N 17
ATOM 30275 C CA . ARG A 1 23 ? 11.732 12.321 0.665 1.00 0.00 23 ARG A CA 17
ATOM 30276 C C . ARG A 1 23 ? 11.668 11.562 -0.661 1.00 0.00 23 ARG A C 17
ATOM 30277 O O . ARG A 1 23 ? 12.591 11.641 -1.471 1.00 0.00 23 ARG A O 17
ATOM 30298 N N . GLY A 1 24 ? 10.570 10.844 -0.843 1.00 0.00 24 GLY A N 17
ATOM 30299 C CA . GLY A 1 24 ? 10.374 10.071 -2.058 1.00 0.00 24 GLY A CA 17
ATOM 30300 C C . GLY A 1 24 ? 10.954 8.663 -1.911 1.00 0.00 24 GLY A C 17
ATOM 30301 O O . GLY A 1 24 ? 11.528 8.123 -2.856 1.00 0.00 24 GLY A O 17
ATOM 30305 N N . SER A 1 25 ? 10.784 8.108 -0.720 1.00 0.00 25 SER A N 17
ATOM 30306 C CA . SER A 1 25 ? 11.284 6.773 -0.438 1.00 0.00 25 SER A CA 17
ATOM 30307 C C . SER A 1 25 ? 10.117 5.792 -0.315 1.00 0.00 25 SER A C 17
ATOM 30308 O O . SER A 1 25 ? 9.049 6.151 0.179 1.00 0.00 25 SER A O 17
ATOM 30316 N N . LEU A 1 26 ? 10.359 4.573 -0.774 1.00 0.00 26 LEU A N 17
ATOM 30317 C CA . LEU A 1 26 ? 9.341 3.538 -0.722 1.00 0.00 26 LEU A CA 17
ATOM 30318 C C . LEU A 1 26 ? 9.213 3.026 0.715 1.00 0.00 26 LEU A C 17
ATOM 30319 O O . LEU A 1 26 ? 10.137 2.410 1.243 1.00 0.00 26 LEU A O 17
ATOM 30335 N N . VAL A 1 27 ? 8.059 3.301 1.306 1.00 0.00 27 VAL A N 17
ATOM 30336 C CA . VAL A 1 27 ? 7.799 2.876 2.671 1.00 0.00 27 VAL A CA 17
ATOM 30337 C C . VAL A 1 27 ? 7.344 1.415 2.668 1.00 0.00 27 VAL A C 17
ATOM 30338 O O . VAL A 1 27 ? 7.721 0.642 3.547 1.00 0.00 27 VAL A O 17
ATOM 30351 N N . GLY A 1 28 ? 6.540 1.081 1.669 1.00 0.00 28 GLY A N 17
ATOM 30352 C CA . GLY A 1 28 ? 6.029 -0.273 1.540 1.00 0.00 28 GLY A CA 17
ATOM 30353 C C . GLY A 1 28 ? 4.904 -0.338 0.505 1.00 0.00 28 GLY A C 17
ATOM 30354 O O . GLY A 1 28 ? 4.624 0.647 -0.175 1.00 0.00 28 GLY A O 17
ATOM 30358 N N . ASN A 1 29 ? 4.289 -1.509 0.420 1.00 0.00 29 ASN A N 17
ATOM 30359 C CA . ASN A 1 29 ? 3.201 -1.716 -0.520 1.00 0.00 29 ASN A CA 17
ATOM 30360 C C . ASN A 1 29 ? 1.870 -1.696 0.235 1.00 0.00 29 ASN A C 17
ATOM 30361 O O . ASN A 1 29 ? 1.755 -2.279 1.312 1.00 0.00 29 ASN A O 17
ATOM 30372 N N . LEU A 1 30 ? 0.898 -1.020 -0.360 1.00 0.00 30 LEU A N 17
ATOM 30373 C CA . LEU A 1 30 ? -0.420 -0.917 0.242 1.00 0.00 30 LEU A CA 17
ATOM 30374 C C . LEU A 1 30 ? -1.387 -1.846 -0.495 1.00 0.00 30 LEU A C 17
ATOM 30375 O O . LEU A 1 30 ? -2.207 -2.517 0.130 1.00 0.00 30 LEU A O 17
ATOM 30391 N N . ALA A 1 31 ? -1.259 -1.855 -1.814 1.00 0.00 31 ALA A N 17
ATOM 30392 C CA . ALA A 1 31 ? -2.111 -2.690 -2.642 1.00 0.00 31 ALA A CA 17
ATOM 30393 C C . ALA A 1 31 ? -1.647 -4.144 -2.541 1.00 0.00 31 ALA A C 17
ATOM 30394 O O . ALA A 1 31 ? -2.461 -5.049 -2.360 1.00 0.00 31 ALA A O 17
ATOM 30401 N N . LYS A 1 32 ? -0.340 -4.325 -2.664 1.00 0.00 32 LYS A N 17
ATOM 30402 C CA . LYS A 1 32 ? 0.243 -5.654 -2.588 1.00 0.00 32 LYS A CA 17
ATOM 30403 C C . LYS A 1 32 ? 0.180 -6.152 -1.143 1.00 0.00 32 LYS A C 17
ATOM 30404 O O . LYS A 1 32 ? 0.353 -7.342 -0.885 1.00 0.00 32 LYS A O 17
ATOM 30423 N N . ASP A 1 33 ? -0.068 -5.217 -0.238 1.00 0.00 33 ASP A N 17
ATOM 30424 C CA . ASP A 1 33 ? -0.156 -5.546 1.174 1.00 0.00 33 ASP A CA 17
ATOM 30425 C C . ASP A 1 33 ? -1.459 -6.302 1.437 1.00 0.00 33 ASP A C 17
ATOM 30426 O O . ASP A 1 33 ? -1.447 -7.382 2.027 1.00 0.00 33 ASP A O 17
ATOM 30435 N N . LEU A 1 34 ? -2.553 -5.706 0.986 1.00 0.00 34 LEU A N 17
ATOM 30436 C CA . LEU A 1 34 ? -3.863 -6.310 1.165 1.00 0.00 34 LEU A CA 17
ATOM 30437 C C . LEU A 1 34 ? -4.151 -7.250 -0.008 1.00 0.00 34 LEU A C 17
ATOM 30438 O O . LEU A 1 34 ? -5.287 -7.681 -0.198 1.00 0.00 34 LEU A O 17
ATOM 30454 N N . GLY A 1 35 ? -3.102 -7.539 -0.764 1.00 0.00 35 GLY A N 17
ATOM 30455 C CA . GLY A 1 35 ? -3.228 -8.419 -1.913 1.00 0.00 35 GLY A CA 17
ATOM 30456 C C . GLY A 1 35 ? -4.217 -7.851 -2.934 1.00 0.00 35 GLY A C 17
ATOM 30457 O O . GLY A 1 35 ? -4.791 -8.594 -3.728 1.00 0.00 35 GLY A O 17
ATOM 30461 N N . LEU A 1 36 ? -4.385 -6.538 -2.879 1.00 0.00 36 LEU A N 17
ATOM 30462 C CA . LEU A 1 36 ? -5.294 -5.861 -3.788 1.00 0.00 36 LEU A CA 17
ATOM 30463 C C . LEU A 1 36 ? -4.563 -5.551 -5.096 1.00 0.00 36 LEU A C 17
ATOM 30464 O O . LEU A 1 36 ? -3.355 -5.758 -5.201 1.00 0.00 36 LEU A O 17
ATOM 30480 N N . SER A 1 37 ? -5.326 -5.061 -6.062 1.00 0.00 37 SER A N 17
ATOM 30481 C CA . SER A 1 37 ? -4.766 -4.721 -7.359 1.00 0.00 37 SER A CA 17
ATOM 30482 C C . SER A 1 37 ? -4.788 -3.204 -7.557 1.00 0.00 37 SER A C 17
ATOM 30483 O O . SER A 1 37 ? -5.692 -2.524 -7.073 1.00 0.00 37 SER A O 17
ATOM 30491 N N . LEU A 1 38 ? -3.782 -2.717 -8.269 1.00 0.00 38 LEU A N 17
ATOM 30492 C CA . LEU A 1 38 ? -3.675 -1.293 -8.536 1.00 0.00 38 LEU A CA 17
ATOM 30493 C C . LEU A 1 38 ? -5.038 -0.758 -8.979 1.00 0.00 38 LEU A C 17
ATOM 30494 O O . LEU A 1 38 ? -5.588 0.145 -8.350 1.00 0.00 38 LEU A O 17
ATOM 30510 N N . ARG A 1 39 ? -5.543 -1.336 -10.059 1.00 0.00 39 ARG A N 17
ATOM 30511 C CA . ARG A 1 39 ? -6.831 -0.928 -10.593 1.00 0.00 39 ARG A CA 17
ATOM 30512 C C . ARG A 1 39 ? -7.829 -0.699 -9.456 1.00 0.00 39 ARG A C 17
ATOM 30513 O O . ARG A 1 39 ? -8.498 0.332 -9.411 1.00 0.00 39 ARG A O 17
ATOM 30534 N N . GLU A 1 40 ? -7.897 -1.677 -8.565 1.00 0.00 40 GLU A N 17
ATOM 30535 C CA . GLU A 1 40 ? -8.802 -1.595 -7.431 1.00 0.00 40 GLU A CA 17
ATOM 30536 C C . GLU A 1 40 ? -8.434 -0.403 -6.544 1.00 0.00 40 GLU A C 17
ATOM 30537 O O . GLU A 1 40 ? -9.283 0.433 -6.240 1.00 0.00 40 GLU A O 17
ATOM 30549 N N . LEU A 1 41 ? -7.168 -0.365 -6.155 1.00 0.00 41 LEU A N 17
ATOM 30550 C CA . LEU A 1 41 ? -6.678 0.710 -5.309 1.00 0.00 41 LEU A CA 17
ATOM 30551 C C . LEU A 1 41 ? -6.918 2.051 -6.005 1.00 0.00 41 LEU A C 17
ATOM 30552 O O . LEU A 1 41 ? -7.040 3.083 -5.348 1.00 0.00 41 LEU A O 17
ATOM 30568 N N . ILE A 1 42 ? -6.978 1.992 -7.328 1.00 0.00 42 ILE A N 17
ATOM 30569 C CA . ILE A 1 42 ? -7.200 3.189 -8.121 1.00 0.00 42 ILE A CA 17
ATOM 30570 C C . ILE A 1 42 ? -8.679 3.576 -8.049 1.00 0.00 42 ILE A C 17
ATOM 30571 O O . ILE A 1 42 ? -9.013 4.703 -7.687 1.00 0.00 42 ILE A O 17
ATOM 30587 N N . THR A 1 43 ? -9.525 2.619 -8.399 1.00 0.00 43 THR A N 17
ATOM 30588 C CA . THR A 1 43 ? -10.961 2.845 -8.378 1.00 0.00 43 THR A CA 17
ATOM 30589 C C . THR A 1 43 ? -11.416 3.254 -6.976 1.00 0.00 43 THR A C 17
ATOM 30590 O O . THR A 1 43 ? -12.123 4.248 -6.815 1.00 0.00 43 THR A O 17
ATOM 30601 N N . ARG A 1 44 ? -10.992 2.468 -5.998 1.00 0.00 44 ARG A N 17
ATOM 30602 C CA . ARG A 1 44 ? -11.347 2.736 -4.615 1.00 0.00 44 ARG A CA 17
ATOM 30603 C C . ARG A 1 44 ? -10.660 4.013 -4.128 1.00 0.00 44 ARG A C 17
ATOM 30604 O O . ARG A 1 44 ? -10.982 4.527 -3.058 1.00 0.00 44 ARG A O 17
ATOM 30625 N N . GLY A 1 45 ? -9.724 4.489 -4.937 1.00 0.00 45 GLY A N 17
ATOM 30626 C CA . GLY A 1 45 ? -8.988 5.696 -4.603 1.00 0.00 45 GLY A CA 17
ATOM 30627 C C . GLY A 1 45 ? -8.420 5.616 -3.184 1.00 0.00 45 GLY A C 17
ATOM 30628 O O . GLY A 1 45 ? -9.025 6.122 -2.240 1.00 0.00 45 GLY A O 17
ATOM 30632 N N . ALA A 1 46 ? -7.264 4.978 -3.079 1.00 0.00 46 ALA A N 17
ATOM 30633 C CA . ALA A 1 46 ? -6.608 4.825 -1.792 1.00 0.00 46 ALA A CA 17
ATOM 30634 C C . ALA A 1 46 ? -5.556 5.924 -1.627 1.00 0.00 46 ALA A C 17
ATOM 30635 O O . ALA A 1 46 ? -4.673 6.074 -2.471 1.00 0.00 46 ALA A O 17
ATOM 30642 N N . GLN A 1 47 ? -5.685 6.664 -0.536 1.00 0.00 47 GLN A N 17
ATOM 30643 C CA . GLN A 1 47 ? -4.756 7.744 -0.250 1.00 0.00 47 GLN A CA 17
ATOM 30644 C C . GLN A 1 47 ? -4.240 7.635 1.186 1.00 0.00 47 GLN A C 17
ATOM 30645 O O . GLN A 1 47 ? -4.888 7.028 2.037 1.00 0.00 47 GLN A O 17
ATOM 30659 N N . ILE A 1 48 ? -3.079 8.232 1.411 1.00 0.00 48 ILE A N 17
ATOM 30660 C CA . ILE A 1 48 ? -2.469 8.210 2.730 1.00 0.00 48 ILE A CA 17
ATOM 30661 C C . ILE A 1 48 ? -2.854 9.483 3.487 1.00 0.00 48 ILE A C 17
ATOM 30662 O O . ILE A 1 48 ? -2.738 10.585 2.954 1.00 0.00 48 ILE A O 17
ATOM 30678 N N . LEU A 1 49 ? -3.305 9.288 4.717 1.00 0.00 49 LEU A N 17
ATOM 30679 C CA . LEU A 1 49 ? -3.708 10.406 5.553 1.00 0.00 49 LEU A CA 17
ATOM 30680 C C . LEU A 1 49 ? -2.750 10.521 6.741 1.00 0.00 49 LEU A C 17
ATOM 30681 O O . LEU A 1 49 ? -2.804 9.713 7.667 1.00 0.00 49 LEU A O 17
ATOM 30697 N N . SER A 1 50 ? -1.895 11.531 6.675 1.00 0.00 50 SER A N 17
ATOM 30698 C CA . SER A 1 50 ? -0.927 11.761 7.734 1.00 0.00 50 SER A CA 17
ATOM 30699 C C . SER A 1 50 ? -0.860 13.253 8.066 1.00 0.00 50 SER A C 17
ATOM 30700 O O . SER A 1 50 ? -0.593 14.076 7.192 1.00 0.00 50 SER A O 17
ATOM 30708 N N . LYS A 1 51 ? -1.108 13.556 9.332 1.00 0.00 51 LYS A N 17
ATOM 30709 C CA . LYS A 1 51 ? -1.079 14.935 9.791 1.00 0.00 51 LYS A CA 17
ATOM 30710 C C . LYS A 1 51 ? -2.144 15.739 9.042 1.00 0.00 51 LYS A C 17
ATOM 30711 O O . LYS A 1 51 ? -2.950 15.173 8.306 1.00 0.00 51 LYS A O 17
ATOM 30730 N N . GLY A 1 52 ? -2.111 17.046 9.255 1.00 0.00 52 GLY A N 17
ATOM 30731 C CA . GLY A 1 52 ? -3.062 17.934 8.609 1.00 0.00 52 GLY A CA 17
ATOM 30732 C C . GLY A 1 52 ? -2.342 19.022 7.810 1.00 0.00 52 GLY A C 17
ATOM 30733 O O . GLY A 1 52 ? -1.300 19.521 8.233 1.00 0.00 52 GLY A O 17
ATOM 30737 N N . ASN A 1 53 ? -2.926 19.358 6.669 1.00 0.00 53 ASN A N 17
ATOM 30738 C CA . ASN A 1 53 ? -2.353 20.378 5.807 1.00 0.00 53 ASN A CA 17
ATOM 30739 C C . ASN A 1 53 ? -0.833 20.207 5.763 1.00 0.00 53 ASN A C 17
ATOM 30740 O O . ASN A 1 53 ? -0.093 21.096 6.182 1.00 0.00 53 ASN A O 17
ATOM 30751 N N . LYS A 1 54 ? -0.413 19.059 5.252 1.00 0.00 54 LYS A N 17
ATOM 30752 C CA . LYS A 1 54 ? 1.006 18.761 5.149 1.00 0.00 54 LYS A CA 17
ATOM 30753 C C . LYS A 1 54 ? 1.190 17.424 4.427 1.00 0.00 54 LYS A C 17
ATOM 30754 O O . LYS A 1 54 ? 1.691 17.384 3.305 1.00 0.00 54 LYS A O 17
ATOM 30773 N N . GLN A 1 55 ? 0.775 16.362 5.102 1.00 0.00 55 GLN A N 17
ATOM 30774 C CA . GLN A 1 55 ? 0.888 15.027 4.540 1.00 0.00 55 GLN A CA 17
ATOM 30775 C C . GLN A 1 55 ? 2.354 14.694 4.255 1.00 0.00 55 GLN A C 17
ATOM 30776 O O . GLN A 1 55 ? 2.972 15.297 3.379 1.00 0.00 55 GLN A O 17
ATOM 30790 N N . LEU A 1 56 ? 2.867 13.734 5.011 1.00 0.00 56 LEU A N 17
ATOM 30791 C CA . LEU A 1 56 ? 4.248 13.313 4.850 1.00 0.00 56 LEU A CA 17
ATOM 30792 C C . LEU A 1 56 ? 4.296 12.054 3.983 1.00 0.00 56 LEU A C 17
ATOM 30793 O O . LEU A 1 56 ? 5.367 11.638 3.544 1.00 0.00 56 LEU A O 17
ATOM 30809 N N . LEU A 1 57 ? 3.121 11.482 3.762 1.00 0.00 57 LEU A N 17
ATOM 30810 C CA . LEU A 1 57 ? 3.015 10.278 2.956 1.00 0.00 57 LEU A CA 17
ATOM 30811 C C . LEU A 1 57 ? 2.202 10.583 1.696 1.00 0.00 57 LEU A C 17
ATOM 30812 O O . LEU A 1 57 ? 1.339 11.459 1.707 1.00 0.00 57 LEU A O 17
ATOM 30828 N N . GLN A 1 58 ? 2.507 9.843 0.640 1.00 0.00 58 GLN A N 17
ATOM 30829 C CA . GLN A 1 58 ? 1.815 10.024 -0.625 1.00 0.00 58 GLN A CA 17
ATOM 30830 C C . GLN A 1 58 ? 1.876 8.738 -1.452 1.00 0.00 58 GLN A C 17
ATOM 30831 O O . GLN A 1 58 ? 2.946 8.341 -1.912 1.00 0.00 58 GLN A O 17
ATOM 30845 N N . LEU A 1 59 ? 0.715 8.121 -1.615 1.00 0.00 59 LEU A N 17
ATOM 30846 C CA . LEU A 1 59 ? 0.622 6.888 -2.378 1.00 0.00 59 LEU A CA 17
ATOM 30847 C C . LEU A 1 59 ? 0.415 7.223 -3.857 1.00 0.00 59 LEU A C 17
ATOM 30848 O O . LEU A 1 59 ? -0.573 7.859 -4.220 1.00 0.00 59 LEU A O 17
ATOM 30864 N N . GLU A 1 60 ? 1.363 6.780 -4.669 1.00 0.00 60 GLU A N 17
ATOM 30865 C CA . GLU A 1 60 ? 1.297 7.024 -6.100 1.00 0.00 60 GLU A CA 17
ATOM 30866 C C . GLU A 1 60 ? -0.078 6.629 -6.643 1.00 0.00 60 GLU A C 17
ATOM 30867 O O . GLU A 1 60 ? -0.708 7.399 -7.367 1.00 0.00 60 GLU A O 17
ATOM 30879 N N . GLN A 1 61 ? -0.504 5.431 -6.272 1.00 0.00 61 GLN A N 17
ATOM 30880 C CA . GLN A 1 61 ? -1.793 4.925 -6.712 1.00 0.00 61 GLN A CA 17
ATOM 30881 C C . GLN A 1 61 ? -1.658 4.247 -8.077 1.00 0.00 61 GLN A C 17
ATOM 30882 O O . GLN A 1 61 ? -2.578 3.568 -8.531 1.00 0.00 61 GLN A O 17
ATOM 30896 N N . LYS A 1 62 ? -0.505 4.456 -8.695 1.00 0.00 62 LYS A N 17
ATOM 30897 C CA . LYS A 1 62 ? -0.238 3.874 -9.999 1.00 0.00 62 LYS A CA 17
ATOM 30898 C C . LYS A 1 62 ? 0.720 2.692 -9.840 1.00 0.00 62 LYS A C 17
ATOM 30899 O O . LYS A 1 62 ? 0.637 1.716 -10.584 1.00 0.00 62 LYS A O 17
ATOM 30918 N N . SER A 1 63 ? 1.608 2.819 -8.864 1.00 0.00 63 SER A N 17
ATOM 30919 C CA . SER A 1 63 ? 2.580 1.773 -8.598 1.00 0.00 63 SER A CA 17
ATOM 30920 C C . SER A 1 63 ? 2.097 0.891 -7.445 1.00 0.00 63 SER A C 17
ATOM 30921 O O . SER A 1 63 ? 2.440 -0.289 -7.376 1.00 0.00 63 SER A O 17
ATOM 30929 N N . GLY A 1 64 ? 1.309 1.496 -6.569 1.00 0.00 64 GLY A N 17
ATOM 30930 C CA . GLY A 1 64 ? 0.775 0.780 -5.423 1.00 0.00 64 GLY A CA 17
ATOM 30931 C C . GLY A 1 64 ? 1.818 0.674 -4.308 1.00 0.00 64 GLY A C 17
ATOM 30932 O O . GLY A 1 64 ? 2.106 -0.420 -3.824 1.00 0.00 64 GLY A O 17
ATOM 30936 N N . ASN A 1 65 ? 2.356 1.825 -3.933 1.00 0.00 65 ASN A N 17
ATOM 30937 C CA . ASN A 1 65 ? 3.361 1.875 -2.885 1.00 0.00 65 ASN A CA 17
ATOM 30938 C C . ASN A 1 65 ? 3.215 3.185 -2.107 1.00 0.00 65 ASN A C 17
ATOM 30939 O O . ASN A 1 65 ? 2.481 4.080 -2.523 1.00 0.00 65 ASN A O 17
ATOM 30950 N N . LEU A 1 66 ? 3.926 3.256 -0.991 1.00 0.00 66 LEU A N 17
ATOM 30951 C CA . LEU A 1 66 ? 3.886 4.441 -0.152 1.00 0.00 66 LEU A CA 17
ATOM 30952 C C . LEU A 1 66 ? 5.121 5.300 -0.429 1.00 0.00 66 LEU A C 17
ATOM 30953 O O . LEU A 1 66 ? 6.250 4.841 -0.265 1.00 0.00 66 LEU A O 17
ATOM 30969 N N . LEU A 1 67 ? 4.864 6.531 -0.846 1.00 0.00 67 LEU A N 17
ATOM 30970 C CA . LEU A 1 67 ? 5.941 7.459 -1.147 1.00 0.00 67 LEU A CA 17
ATOM 30971 C C . LEU A 1 67 ? 5.894 8.627 -0.160 1.00 0.00 67 LEU A C 17
ATOM 30972 O O . LEU A 1 67 ? 4.843 9.233 0.040 1.00 0.00 67 LEU A O 17
ATOM 30988 N N . LEU A 1 68 ? 7.047 8.906 0.431 1.00 0.00 68 LEU A N 17
ATOM 30989 C CA . LEU A 1 68 ? 7.151 9.990 1.393 1.00 0.00 68 LEU A CA 17
ATOM 30990 C C . LEU A 1 68 ? 7.064 11.329 0.657 1.00 0.00 68 LEU A C 17
ATOM 30991 O O . LEU A 1 68 ? 7.688 11.509 -0.387 1.00 0.00 68 LEU A O 17
ATOM 31007 N N . LYS A 1 69 ? 6.285 12.234 1.232 1.00 0.00 69 LYS A N 17
ATOM 31008 C CA . LYS A 1 69 ? 6.108 13.551 0.643 1.00 0.00 69 LYS A CA 17
ATOM 31009 C C . LYS A 1 69 ? 7.438 14.307 0.687 1.00 0.00 69 LYS A C 17
ATOM 31010 O O . LYS A 1 69 ? 7.974 14.687 -0.352 1.00 0.00 69 LYS A O 17
ATOM 31029 N N . GLU A 1 70 ? 7.931 14.502 1.901 1.00 0.00 70 GLU A N 17
ATOM 31030 C CA . GLU A 1 70 ? 9.188 15.205 2.094 1.00 0.00 70 GLU A CA 17
ATOM 31031 C C . GLU A 1 70 ? 10.010 14.532 3.195 1.00 0.00 70 GLU A C 17
ATOM 31032 O O . GLU A 1 70 ? 9.620 13.487 3.715 1.00 0.00 70 GLU A O 17
ATOM 31044 N N . LYS A 1 71 ? 11.132 15.158 3.519 1.00 0.00 71 LYS A N 17
ATOM 31045 C CA . LYS A 1 71 ? 12.012 14.632 4.548 1.00 0.00 71 LYS A CA 17
ATOM 31046 C C . LYS A 1 71 ? 11.299 14.691 5.901 1.00 0.00 71 LYS A C 17
ATOM 31047 O O . LYS A 1 71 ? 11.058 15.774 6.433 1.00 0.00 71 LYS A O 17
ATOM 31066 N N . LEU A 1 72 ? 10.982 13.514 6.419 1.00 0.00 72 LEU A N 17
ATOM 31067 C CA . LEU A 1 72 ? 10.302 13.418 7.699 1.00 0.00 72 LEU A CA 17
ATOM 31068 C C . LEU A 1 72 ? 11.087 14.207 8.749 1.00 0.00 72 LEU A C 17
ATOM 31069 O O . LEU A 1 72 ? 12.269 13.950 8.968 1.00 0.00 72 LEU A O 17
ATOM 31085 N N . ASP A 1 73 ? 10.396 15.152 9.371 1.00 0.00 73 ASP A N 17
ATOM 31086 C CA . ASP A 1 73 ? 11.014 15.980 10.392 1.00 0.00 73 ASP A CA 17
ATOM 31087 C C . ASP A 1 73 ? 11.080 15.198 11.706 1.00 0.00 73 ASP A C 17
ATOM 31088 O O . ASP A 1 73 ? 10.127 14.512 12.073 1.00 0.00 73 ASP A O 17
ATOM 31097 N N . ARG A 1 74 ? 12.214 15.327 12.378 1.00 0.00 74 ARG A N 17
ATOM 31098 C CA . ARG A 1 74 ? 12.417 14.641 13.643 1.00 0.00 74 ARG A CA 17
ATOM 31099 C C . ARG A 1 74 ? 11.506 15.234 14.720 1.00 0.00 74 ARG A C 17
ATOM 31100 O O . ARG A 1 74 ? 10.652 14.538 15.268 1.00 0.00 74 ARG A O 17
ATOM 31121 N N . GLU A 1 75 ? 11.718 16.513 14.991 1.00 0.00 75 GLU A N 17
ATOM 31122 C CA . GLU A 1 75 ? 10.927 17.207 15.993 1.00 0.00 75 GLU A CA 17
ATOM 31123 C C . GLU A 1 75 ? 9.435 17.058 15.688 1.00 0.00 75 GLU A C 17
ATOM 31124 O O . GLU A 1 75 ? 8.666 16.607 16.536 1.00 0.00 75 GLU A O 17
ATOM 31136 N N . GLU A 1 76 ? 9.070 17.445 14.474 1.00 0.00 76 GLU A N 17
ATOM 31137 C CA . GLU A 1 76 ? 7.684 17.360 14.047 1.00 0.00 76 GLU A CA 17
ATOM 31138 C C . GLU A 1 76 ? 7.044 16.074 14.573 1.00 0.00 76 GLU A C 17
ATOM 31139 O O . GLU A 1 76 ? 6.102 16.123 15.362 1.00 0.00 76 GLU A O 17
ATOM 31151 N N . LEU A 1 77 ? 7.582 14.953 14.114 1.00 0.00 77 LEU A N 17
ATOM 31152 C CA . LEU A 1 77 ? 7.075 13.656 14.528 1.00 0.00 77 LEU A CA 17
ATOM 31153 C C . LEU A 1 77 ? 7.388 13.441 16.010 1.00 0.00 77 LEU A C 17
ATOM 31154 O O . LEU A 1 77 ? 6.502 13.544 16.857 1.00 0.00 77 LEU A O 17
ATOM 31170 N N . CYS A 1 78 ? 8.651 13.145 16.279 1.00 0.00 78 CYS A N 17
ATOM 31171 C CA . CYS A 1 78 ? 9.092 12.914 17.644 1.00 0.00 78 CYS A CA 17
ATOM 31172 C C . CYS A 1 78 ? 10.462 13.572 17.824 1.00 0.00 78 CYS A C 17
ATOM 31173 O O . CYS A 1 78 ? 10.548 14.761 18.127 1.00 0.00 78 CYS A O 17
ATOM 31180 N N . GLY A 1 79 ? 11.498 12.770 17.629 1.00 0.00 79 GLY A N 17
ATOM 31181 C CA . GLY A 1 79 ? 12.859 13.259 17.767 1.00 0.00 79 GLY A CA 17
ATOM 31182 C C . GLY A 1 79 ? 13.722 12.268 18.550 1.00 0.00 79 GLY A C 17
ATOM 31183 O O . GLY A 1 79 ? 14.778 11.850 18.078 1.00 0.00 79 GLY A O 17
ATOM 31187 N N . SER A 1 80 ? 13.240 11.921 19.735 1.00 0.00 80 SER A N 17
ATOM 31188 C CA . SER A 1 80 ? 13.954 10.987 20.589 1.00 0.00 80 SER A CA 17
ATOM 31189 C C . SER A 1 80 ? 12.969 10.261 21.507 1.00 0.00 80 SER A C 17
ATOM 31190 O O . SER A 1 80 ? 13.045 10.388 22.729 1.00 0.00 80 SER A O 17
ATOM 31198 N N . THR A 1 81 ? 12.068 9.515 20.885 1.00 0.00 81 THR A N 17
ATOM 31199 C CA . THR A 1 81 ? 11.070 8.768 21.631 1.00 0.00 81 THR A CA 17
ATOM 31200 C C . THR A 1 81 ? 10.874 7.380 21.019 1.00 0.00 81 THR A C 17
ATOM 31201 O O . THR A 1 81 ? 11.355 7.109 19.919 1.00 0.00 81 THR A O 17
ATOM 31212 N N . ASN A 1 82 ? 10.168 6.537 21.757 1.00 0.00 82 ASN A N 17
ATOM 31213 C CA . ASN A 1 82 ? 9.903 5.183 21.300 1.00 0.00 82 ASN A CA 17
ATOM 31214 C C . ASN A 1 82 ? 8.615 4.673 21.950 1.00 0.00 82 ASN A C 17
ATOM 31215 O O . ASN A 1 82 ? 8.353 4.952 23.119 1.00 0.00 82 ASN A O 17
ATOM 31226 N N . PRO A 1 83 ? 7.825 3.915 21.143 1.00 0.00 83 PRO A N 17
ATOM 31227 C CA . PRO A 1 83 ? 8.210 3.632 19.771 1.00 0.00 83 PRO A CA 17
ATOM 31228 C C . PRO A 1 83 ? 8.002 4.858 18.880 1.00 0.00 83 PRO A C 17
ATOM 31229 O O . PRO A 1 83 ? 7.263 5.773 19.239 1.00 0.00 83 PRO A O 17
ATOM 31240 N N . CYS A 1 84 ? 8.669 4.837 17.735 1.00 0.00 84 CYS A N 17
ATOM 31241 C CA . CYS A 1 84 ? 8.567 5.936 16.789 1.00 0.00 84 CYS A CA 17
ATOM 31242 C C . CYS A 1 84 ? 7.791 5.446 15.565 1.00 0.00 84 CYS A C 17
ATOM 31243 O O . CYS A 1 84 ? 8.295 5.499 14.445 1.00 0.00 84 CYS A O 17
ATOM 31250 N N . ILE A 1 85 ? 6.577 4.982 15.822 1.00 0.00 85 ILE A N 17
ATOM 31251 C CA . ILE A 1 85 ? 5.726 4.483 14.755 1.00 0.00 85 ILE A CA 17
ATOM 31252 C C . ILE A 1 85 ? 4.933 5.646 14.155 1.00 0.00 85 ILE A C 17
ATOM 31253 O O . ILE A 1 85 ? 4.443 6.508 14.882 1.00 0.00 85 ILE A O 17
ATOM 31269 N N . LEU A 1 86 ? 4.833 5.633 12.833 1.00 0.00 86 LEU A N 17
ATOM 31270 C CA . LEU A 1 86 ? 4.108 6.675 12.127 1.00 0.00 86 LEU A CA 17
ATOM 31271 C C . LEU A 1 86 ? 2.605 6.420 12.252 1.00 0.00 86 LEU A C 17
ATOM 31272 O O . LEU A 1 86 ? 2.178 5.280 12.429 1.00 0.00 86 LEU A O 17
ATOM 31288 N N . HIS A 1 87 ? 1.843 7.500 12.155 1.00 0.00 87 HIS A N 17
ATOM 31289 C CA . HIS A 1 87 ? 0.397 7.407 12.254 1.00 0.00 87 HIS A CA 17
ATOM 31290 C C . HIS A 1 87 ? -0.237 7.815 10.923 1.00 0.00 87 HIS A C 17
ATOM 31291 O O . HIS A 1 87 ? -0.176 8.980 10.533 1.00 0.00 87 HIS A O 17
ATOM 31305 N N . PHE A 1 88 ? -0.830 6.832 10.261 1.00 0.00 88 PHE A N 17
ATOM 31306 C CA . PHE A 1 88 ? -1.474 7.074 8.981 1.00 0.00 88 PHE A CA 17
ATOM 31307 C C . PHE A 1 88 ? -2.777 6.280 8.864 1.00 0.00 88 PHE A C 17
ATOM 31308 O O . PHE A 1 88 ? -3.101 5.480 9.740 1.00 0.00 88 PHE A O 17
ATOM 31325 N N . GLN A 1 89 ? -3.488 6.528 7.774 1.00 0.00 89 GLN A N 17
ATOM 31326 C CA . GLN A 1 89 ? -4.748 5.847 7.531 1.00 0.00 89 GLN A CA 17
ATOM 31327 C C . GLN A 1 89 ? -5.040 5.791 6.030 1.00 0.00 89 GLN A C 17
ATOM 31328 O O . GLN A 1 89 ? -4.839 6.773 5.318 1.00 0.00 89 GLN A O 17
ATOM 31342 N N . VAL A 1 90 ? -5.509 4.631 5.594 1.00 0.00 90 VAL A N 17
ATOM 31343 C CA . VAL A 1 90 ? -5.831 4.434 4.191 1.00 0.00 90 VAL A CA 17
ATOM 31344 C C . VAL A 1 90 ? -7.292 4.816 3.948 1.00 0.00 90 VAL A C 17
ATOM 31345 O O . VAL A 1 90 ? -8.202 4.114 4.386 1.00 0.00 90 VAL A O 17
ATOM 31358 N N . LEU A 1 91 ? -7.472 5.930 3.252 1.00 0.00 91 LEU A N 17
ATOM 31359 C CA . LEU A 1 91 ? -8.807 6.414 2.947 1.00 0.00 91 LEU A CA 17
ATOM 31360 C C . LEU A 1 91 ? -9.304 5.750 1.661 1.00 0.00 91 LEU A C 17
ATOM 31361 O O . LEU A 1 91 ? -8.552 5.615 0.697 1.00 0.00 91 LEU A O 17
ATOM 31377 N N . LEU A 1 92 ? -10.568 5.353 1.688 1.00 0.00 92 LEU A N 17
ATOM 31378 C CA . LEU A 1 92 ? -11.174 4.706 0.537 1.00 0.00 92 LEU A CA 17
ATOM 31379 C C . LEU A 1 92 ? -12.517 5.372 0.232 1.00 0.00 92 LEU A C 17
ATOM 31380 O O . LEU A 1 92 ? -13.180 5.882 1.134 1.00 0.00 92 LEU A O 17
ATOM 31396 N N . LYS A 1 93 ? -12.879 5.346 -1.042 1.00 0.00 93 LYS A N 17
ATOM 31397 C CA . LYS A 1 93 ? -14.131 5.940 -1.477 1.00 0.00 93 LYS A CA 17
ATOM 31398 C C . LYS A 1 93 ? -15.179 4.839 -1.657 1.00 0.00 93 LYS A C 17
ATOM 31399 O O . LYS A 1 93 ? -14.875 3.658 -1.499 1.00 0.00 93 LYS A O 17
ATOM 31418 N N . SER A 1 94 ? -16.389 5.266 -1.984 1.00 0.00 94 SER A N 17
ATOM 31419 C CA . SER A 1 94 ? -17.483 4.331 -2.187 1.00 0.00 94 SER A CA 17
ATOM 31420 C C . SER A 1 94 ? -16.951 3.022 -2.773 1.00 0.00 94 SER A C 17
ATOM 31421 O O . SER A 1 94 ? -16.533 2.980 -3.929 1.00 0.00 94 SER A O 17
ATOM 31429 N N . PRO A 1 95 ? -16.984 1.958 -1.927 1.00 0.00 95 PRO A N 17
ATOM 31430 C CA . PRO A 1 95 ? -17.495 2.094 -0.573 1.00 0.00 95 PRO A CA 17
ATOM 31431 C C . PRO A 1 95 ? -16.489 2.819 0.323 1.00 0.00 95 PRO A C 17
ATOM 31432 O O . PRO A 1 95 ? -15.350 2.377 0.467 1.00 0.00 95 PRO A O 17
ATOM 31443 N N . VAL A 1 96 ? -16.945 3.920 0.901 1.00 0.00 96 VAL A N 17
ATOM 31444 C CA . VAL A 1 96 ? -16.099 4.710 1.779 1.00 0.00 96 VAL A CA 17
ATOM 31445 C C . VAL A 1 96 ? -15.692 3.863 2.986 1.00 0.00 96 VAL A C 17
ATOM 31446 O O . VAL A 1 96 ? -16.542 3.267 3.645 1.00 0.00 96 VAL A O 17
ATOM 31459 N N . GLN A 1 97 ? -14.392 3.837 3.239 1.00 0.00 97 GLN A N 17
ATOM 31460 C CA . GLN A 1 97 ? -13.862 3.073 4.356 1.00 0.00 97 GLN A CA 17
ATOM 31461 C C . GLN A 1 97 ? -12.439 3.531 4.684 1.00 0.00 97 GLN A C 17
ATOM 31462 O O . GLN A 1 97 ? -11.759 4.110 3.839 1.00 0.00 97 GLN A O 17
ATOM 31476 N N . PHE A 1 98 ? -12.031 3.252 5.914 1.00 0.00 98 PHE A N 17
ATOM 31477 C CA . PHE A 1 98 ? -10.702 3.628 6.364 1.00 0.00 98 PHE A CA 17
ATOM 31478 C C . PHE A 1 98 ? -10.017 2.463 7.082 1.00 0.00 98 PHE A C 17
ATOM 31479 O O . PHE A 1 98 ? -10.683 1.553 7.572 1.00 0.00 98 PHE A O 17
ATOM 31496 N N . ILE A 1 99 ? -8.694 2.530 7.121 1.00 0.00 99 ILE A N 17
ATOM 31497 C CA . ILE A 1 99 ? -7.911 1.492 7.770 1.00 0.00 99 ILE A CA 17
ATOM 31498 C C . ILE A 1 99 ? -7.000 2.129 8.822 1.00 0.00 99 ILE A C 17
ATOM 31499 O O . ILE A 1 99 ? -6.800 3.343 8.821 1.00 0.00 99 ILE A O 17
ATOM 31515 N N . GLN A 1 100 ? -6.473 1.282 9.693 1.00 0.00 100 GLN A N 17
ATOM 31516 C CA . GLN A 1 100 ? -5.588 1.747 10.747 1.00 0.00 100 GLN A CA 17
ATOM 31517 C C . GLN A 1 100 ? -4.254 0.999 10.689 1.00 0.00 100 GLN A C 17
ATOM 31518 O O . GLN A 1 100 ? -4.028 0.067 11.459 1.00 0.00 100 GLN A O 17
ATOM 31532 N N . GLY A 1 101 ? -3.407 1.435 9.769 1.00 0.00 101 GLY A N 17
ATOM 31533 C CA . GLY A 1 101 ? -2.102 0.819 9.601 1.00 0.00 101 GLY A CA 17
ATOM 31534 C C . GLY A 1 101 ? -1.014 1.639 10.297 1.00 0.00 101 GLY A C 17
ATOM 31535 O O . GLY A 1 101 ? -1.088 2.866 10.338 1.00 0.00 101 GLY A O 17
ATOM 31539 N N . GLU A 1 102 ? -0.030 0.928 10.827 1.00 0.00 102 GLU A N 17
ATOM 31540 C CA . GLU A 1 102 ? 1.072 1.575 11.519 1.00 0.00 102 GLU A CA 17
ATOM 31541 C C . GLU A 1 102 ? 2.358 1.456 10.698 1.00 0.00 102 GLU A C 17
ATOM 31542 O O . GLU A 1 102 ? 2.401 0.727 9.709 1.00 0.00 102 GLU A O 17
ATOM 31554 N N . ILE A 1 103 ? 3.373 2.183 11.140 1.00 0.00 103 ILE A N 17
ATOM 31555 C CA . ILE A 1 103 ? 4.657 2.168 10.459 1.00 0.00 103 ILE A CA 17
ATOM 31556 C C . ILE A 1 103 ? 5.766 1.895 11.476 1.00 0.00 103 ILE A C 17
ATOM 31557 O O . ILE A 1 103 ? 6.049 2.732 12.332 1.00 0.00 103 ILE A O 17
ATOM 31573 N N . GLN A 1 104 ? 6.365 0.720 11.349 1.00 0.00 104 GLN A N 17
ATOM 31574 C CA . GLN A 1 104 ? 7.438 0.326 12.247 1.00 0.00 104 GLN A CA 17
ATOM 31575 C C . GLN A 1 104 ? 8.717 1.097 11.917 1.00 0.00 104 GLN A C 17
ATOM 31576 O O . GLN A 1 104 ? 9.083 1.228 10.750 1.00 0.00 104 GLN A O 17
ATOM 31590 N N . LEU A 1 105 ? 9.361 1.589 12.965 1.00 0.00 105 LEU A N 17
ATOM 31591 C CA . LEU A 1 105 ? 10.591 2.344 12.801 1.00 0.00 105 LEU A CA 17
ATOM 31592 C C . LEU A 1 105 ? 11.759 1.373 12.611 1.00 0.00 105 LEU A C 17
ATOM 31593 O O . LEU A 1 105 ? 11.963 0.474 13.425 1.00 0.00 105 LEU A O 17
ATOM 31609 N N . GLN A 1 106 ? 12.495 1.588 11.530 1.00 0.00 106 GLN A N 17
ATOM 31610 C CA . GLN A 1 106 ? 13.637 0.744 11.222 1.00 0.00 106 GLN A CA 17
ATOM 31611 C C . GLN A 1 106 ? 14.672 0.821 12.346 1.00 0.00 106 GLN A C 17
ATOM 31612 O O . GLN A 1 106 ? 15.172 1.900 12.660 1.00 0.00 106 GLN A O 17
ATOM 31626 N N . ASP A 1 107 ? 14.964 -0.337 12.920 1.00 0.00 107 ASP A N 17
ATOM 31627 C CA . ASP A 1 107 ? 15.931 -0.413 14.001 1.00 0.00 107 ASP A CA 17
ATOM 31628 C C . ASP A 1 107 ? 17.165 -1.181 13.523 1.00 0.00 107 ASP A C 17
ATOM 31629 O O . ASP A 1 107 ? 17.044 -2.164 12.793 1.00 0.00 107 ASP A O 17
ATOM 31638 N N . VAL A 1 108 ? 18.323 -0.704 13.954 1.00 0.00 108 VAL A N 17
ATOM 31639 C CA . VAL A 1 108 ? 19.578 -1.333 13.578 1.00 0.00 108 VAL A CA 17
ATOM 31640 C C . VAL A 1 108 ? 19.425 -2.854 13.657 1.00 0.00 108 VAL A C 17
ATOM 31641 O O . VAL A 1 108 ? 18.721 -3.366 14.527 1.00 0.00 108 VAL A O 17
ATOM 31654 N N . ASN A 1 109 ? 20.095 -3.532 12.738 1.00 0.00 109 ASN A N 17
ATOM 31655 C CA . ASN A 1 109 ? 20.042 -4.984 12.692 1.00 0.00 109 ASN A CA 17
ATOM 31656 C C . ASN A 1 109 ? 21.130 -5.500 11.750 1.00 0.00 109 ASN A C 17
ATOM 31657 O O . ASN A 1 109 ? 20.966 -5.472 10.531 1.00 0.00 109 ASN A O 17
ATOM 31668 N N . ASP A 1 110 ? 22.218 -5.961 12.349 1.00 0.00 110 ASP A N 17
ATOM 31669 C CA . ASP A 1 110 ? 23.334 -6.483 11.578 1.00 0.00 110 ASP A CA 17
ATOM 31670 C C . ASP A 1 110 ? 24.418 -6.985 12.534 1.00 0.00 110 ASP A C 17
ATOM 31671 O O . ASP A 1 110 ? 24.803 -6.281 13.466 1.00 0.00 110 ASP A O 17
ATOM 31680 N N . HIS A 1 111 ? 24.882 -8.197 12.268 1.00 0.00 111 HIS A N 17
ATOM 31681 C CA . HIS A 1 111 ? 25.914 -8.801 13.093 1.00 0.00 111 HIS A CA 17
ATOM 31682 C C . HIS A 1 111 ? 26.250 -10.194 12.557 1.00 0.00 111 HIS A C 17
ATOM 31683 O O . HIS A 1 111 ? 25.395 -11.079 12.539 1.00 0.00 111 HIS A O 17
ATOM 31697 N N . ALA A 1 112 ? 27.496 -10.346 12.134 1.00 0.00 112 ALA A N 17
ATOM 31698 C CA . ALA A 1 112 ? 27.955 -11.617 11.599 1.00 0.00 112 ALA A CA 17
ATOM 31699 C C . ALA A 1 112 ? 29.474 -11.573 11.424 1.00 0.00 112 ALA A C 17
ATOM 31700 O O . ALA A 1 112 ? 29.987 -10.805 10.611 1.00 0.00 112 ALA A O 17
ATOM 31707 N N . PRO A 1 113 ? 30.170 -12.428 12.220 1.00 0.00 113 PRO A N 17
ATOM 31708 C CA . PRO A 1 113 ? 31.620 -12.494 12.162 1.00 0.00 113 PRO A CA 17
ATOM 31709 C C . PRO A 1 113 ? 32.085 -13.232 10.905 1.00 0.00 113 PRO A C 17
ATOM 31710 O O . PRO A 1 113 ? 31.537 -14.277 10.556 1.00 0.00 113 PRO A O 17
ATOM 31721 N N . GLU A 1 114 ? 33.090 -12.660 10.259 1.00 0.00 114 GLU A N 17
ATOM 31722 C CA . GLU A 1 114 ? 33.635 -13.251 9.048 1.00 0.00 114 GLU A CA 17
ATOM 31723 C C . GLU A 1 114 ? 34.985 -13.909 9.340 1.00 0.00 114 GLU A C 17
ATOM 31724 O O . GLU A 1 114 ? 35.925 -13.242 9.771 1.00 0.00 114 GLU A O 17
ATOM 31736 N N . PHE A 1 115 ? 35.039 -15.209 9.093 1.00 0.00 115 PHE A N 17
ATOM 31737 C CA . PHE A 1 115 ? 36.259 -15.965 9.323 1.00 0.00 115 PHE A CA 17
ATOM 31738 C C . PHE A 1 115 ? 36.100 -17.415 8.864 1.00 0.00 115 PHE A C 17
ATOM 31739 O O . PHE A 1 115 ? 35.537 -18.240 9.582 1.00 0.00 115 PHE A O 17
ATOM 31756 N N . MET A 1 116 ? 36.607 -17.683 7.669 1.00 0.00 116 MET A N 17
ATOM 31757 C CA . MET A 1 116 ? 36.528 -19.020 7.106 1.00 0.00 116 MET A CA 17
ATOM 31758 C C . MET A 1 116 ? 37.806 -19.812 7.393 1.00 0.00 116 MET A C 17
ATOM 31759 O O . MET A 1 116 ? 38.864 -19.511 6.843 1.00 0.00 116 MET A O 17
ATOM 31773 N N . GLU A 1 117 ? 37.665 -20.809 8.254 1.00 0.00 117 GLU A N 17
ATOM 31774 C CA . GLU A 1 117 ? 38.794 -21.646 8.621 1.00 0.00 117 GLU A CA 17
ATOM 31775 C C . GLU A 1 117 ? 38.364 -22.700 9.642 1.00 0.00 117 GLU A C 17
ATOM 31776 O O . GLU A 1 117 ? 37.267 -22.624 10.194 1.00 0.00 117 GLU A O 17
ATOM 31788 N N . ASP A 1 118 ? 39.250 -23.660 9.864 1.00 0.00 118 ASP A N 17
ATOM 31789 C CA . ASP A 1 118 ? 38.975 -24.728 10.810 1.00 0.00 118 ASP A CA 17
ATOM 31790 C C . ASP A 1 118 ? 39.023 -24.168 12.233 1.00 0.00 118 ASP A C 17
ATOM 31791 O O . ASP A 1 118 ? 39.320 -22.991 12.431 1.00 0.00 118 ASP A O 17
ATOM 31800 N N . GLU A 1 119 ? 38.727 -25.038 13.188 1.00 0.00 119 GLU A N 17
ATOM 31801 C CA . GLU A 1 119 ? 38.733 -24.645 14.587 1.00 0.00 119 GLU A CA 17
ATOM 31802 C C . GLU A 1 119 ? 39.237 -25.797 15.459 1.00 0.00 119 GLU A C 17
ATOM 31803 O O . GLU A 1 119 ? 39.315 -26.937 15.005 1.00 0.00 119 GLU A O 17
ATOM 31815 N N . SER A 1 120 ? 39.566 -25.458 16.697 1.00 0.00 120 SER A N 17
ATOM 31816 C CA . SER A 1 120 ? 40.061 -26.449 17.638 1.00 0.00 120 SER A CA 17
ATOM 31817 C C . SER A 1 120 ? 38.892 -27.071 18.405 1.00 0.00 120 SER A C 17
ATOM 31818 O O . SER A 1 120 ? 37.960 -26.371 18.797 1.00 0.00 120 SER A O 17
ATOM 31826 N N . GLY A 1 121 ? 38.981 -28.379 18.598 1.00 0.00 121 GLY A N 17
ATOM 31827 C CA . GLY A 1 121 ? 37.943 -29.102 19.312 1.00 0.00 121 GLY A CA 17
ATOM 31828 C C . GLY A 1 121 ? 38.119 -28.962 20.825 1.00 0.00 121 GLY A C 17
ATOM 31829 O O . GLY A 1 121 ? 39.243 -28.888 21.319 1.00 0.00 121 GLY A O 17
ATOM 31833 N N . PRO A 1 122 ? 36.961 -28.930 21.538 1.00 0.00 122 PRO A N 17
ATOM 31834 C CA . PRO A 1 122 ? 36.977 -28.800 22.985 1.00 0.00 122 PRO A CA 17
ATOM 31835 C C . PRO A 1 122 ? 37.389 -30.115 23.649 1.00 0.00 122 PRO A C 17
ATOM 31836 O O . PRO A 1 122 ? 37.733 -31.079 22.966 1.00 0.00 122 PRO A O 17
ATOM 31847 N N . SER A 1 123 ? 37.341 -30.113 24.973 1.00 0.00 123 SER A N 17
ATOM 31848 C CA . SER A 1 123 ? 37.705 -31.295 25.737 1.00 0.00 123 SER A CA 17
ATOM 31849 C C . SER A 1 123 ? 36.775 -31.445 26.943 1.00 0.00 123 SER A C 17
ATOM 31850 O O . SER A 1 123 ? 36.589 -30.502 27.710 1.00 0.00 123 SER A O 17
ATOM 31858 N N . SER A 1 124 ? 36.215 -32.639 27.073 1.00 0.00 124 SER A N 17
ATOM 31859 C CA . SER A 1 124 ? 35.309 -32.925 28.172 1.00 0.00 124 SER A CA 17
ATOM 31860 C C . SER A 1 124 ? 35.432 -34.394 28.582 1.00 0.00 124 SER A C 17
ATOM 31861 O O . SER A 1 124 ? 34.994 -35.284 27.855 1.00 0.00 124 SER A O 17
ATOM 31869 N N . GLY A 1 125 ? 36.030 -34.602 29.746 1.00 0.00 125 GLY A N 17
ATOM 31870 C CA . GLY A 1 125 ? 36.216 -35.947 30.262 1.00 0.00 125 GLY A CA 17
ATOM 31871 C C . GLY A 1 125 ? 35.092 -36.324 31.230 1.00 0.00 125 GLY A C 17
ATOM 31872 O O . GLY A 1 125 ? 35.353 -36.774 32.345 1.00 0.00 125 GLY A O 17
ATOM 31876 N N . GLY A 1 1 ? -28.446 -21.150 9.660 1.00 0.00 1 GLY A N 18
ATOM 31877 C CA . GLY A 1 1 ? -27.651 -20.503 10.690 1.00 0.00 1 GLY A CA 18
ATOM 31878 C C . GLY A 1 1 ? -26.983 -19.235 10.152 1.00 0.00 1 GLY A C 18
ATOM 31879 O O . GLY A 1 1 ? -26.710 -19.133 8.957 1.00 0.00 1 GLY A O 18
ATOM 31883 N N . SER A 1 2 ? -26.740 -18.302 11.060 1.00 0.00 2 SER A N 18
ATOM 31884 C CA . SER A 1 2 ? -26.110 -17.046 10.692 1.00 0.00 2 SER A CA 18
ATOM 31885 C C . SER A 1 2 ? -25.812 -16.223 11.947 1.00 0.00 2 SER A C 18
ATOM 31886 O O . SER A 1 2 ? -26.653 -15.447 12.399 1.00 0.00 2 SER A O 18
ATOM 31894 N N . SER A 1 3 ? -24.612 -16.420 12.474 1.00 0.00 3 SER A N 18
ATOM 31895 C CA . SER A 1 3 ? -24.193 -15.705 13.668 1.00 0.00 3 SER A CA 18
ATOM 31896 C C . SER A 1 3 ? -22.675 -15.511 13.655 1.00 0.00 3 SER A C 18
ATOM 31897 O O . SER A 1 3 ? -21.937 -16.389 13.210 1.00 0.00 3 SER A O 18
ATOM 31905 N N . GLY A 1 4 ? -22.254 -14.356 14.149 1.00 0.00 4 GLY A N 18
ATOM 31906 C CA . GLY A 1 4 ? -20.838 -14.036 14.201 1.00 0.00 4 GLY A CA 18
ATOM 31907 C C . GLY A 1 4 ? -20.558 -12.951 15.242 1.00 0.00 4 GLY A C 18
ATOM 31908 O O . GLY A 1 4 ? -21.349 -12.023 15.405 1.00 0.00 4 GLY A O 18
ATOM 31912 N N . SER A 1 5 ? -19.430 -13.102 15.920 1.00 0.00 5 SER A N 18
ATOM 31913 C CA . SER A 1 5 ? -19.037 -12.147 16.941 1.00 0.00 5 SER A CA 18
ATOM 31914 C C . SER A 1 5 ? -17.524 -11.920 16.891 1.00 0.00 5 SER A C 18
ATOM 31915 O O . SER A 1 5 ? -16.749 -12.874 16.910 1.00 0.00 5 SER A O 18
ATOM 31923 N N . SER A 1 6 ? -17.150 -10.650 16.827 1.00 0.00 6 SER A N 18
ATOM 31924 C CA . SER A 1 6 ? -15.745 -10.286 16.773 1.00 0.00 6 SER A CA 18
ATOM 31925 C C . SER A 1 6 ? -15.598 -8.763 16.791 1.00 0.00 6 SER A C 18
ATOM 31926 O O . SER A 1 6 ? -15.931 -8.092 15.816 1.00 0.00 6 SER A O 18
ATOM 31934 N N . GLY A 1 7 ? -15.099 -8.262 17.912 1.00 0.00 7 GLY A N 18
ATOM 31935 C CA . GLY A 1 7 ? -14.904 -6.831 18.070 1.00 0.00 7 GLY A CA 18
ATOM 31936 C C . GLY A 1 7 ? -13.476 -6.519 18.523 1.00 0.00 7 GLY A C 18
ATOM 31937 O O . GLY A 1 7 ? -13.118 -6.766 19.673 1.00 0.00 7 GLY A O 18
ATOM 31941 N N . ALA A 1 8 ? -12.699 -5.980 17.594 1.00 0.00 8 ALA A N 18
ATOM 31942 C CA . ALA A 1 8 ? -11.318 -5.632 17.884 1.00 0.00 8 ALA A CA 18
ATOM 31943 C C . ALA A 1 8 ? -10.685 -5.002 16.641 1.00 0.00 8 ALA A C 18
ATOM 31944 O O . ALA A 1 8 ? -10.878 -5.488 15.528 1.00 0.00 8 ALA A O 18
ATOM 31951 N N . GLY A 1 9 ? -9.941 -3.931 16.874 1.00 0.00 9 GLY A N 18
ATOM 31952 C CA . GLY A 1 9 ? -9.278 -3.230 15.788 1.00 0.00 9 GLY A CA 18
ATOM 31953 C C . GLY A 1 9 ? -7.759 -3.387 15.881 1.00 0.00 9 GLY A C 18
ATOM 31954 O O . GLY A 1 9 ? -7.206 -4.390 15.431 1.00 0.00 9 GLY A O 18
ATOM 31958 N N . SER A 1 10 ? -7.127 -2.381 16.467 1.00 0.00 10 SER A N 18
ATOM 31959 C CA . SER A 1 10 ? -5.682 -2.395 16.624 1.00 0.00 10 SER A CA 18
ATOM 31960 C C . SER A 1 10 ? -5.006 -2.310 15.254 1.00 0.00 10 SER A C 18
ATOM 31961 O O . SER A 1 10 ? -5.668 -2.416 14.223 1.00 0.00 10 SER A O 18
ATOM 31969 N N . ALA A 1 11 ? -3.695 -2.118 15.288 1.00 0.00 11 ALA A N 18
ATOM 31970 C CA . ALA A 1 11 ? -2.922 -2.017 14.062 1.00 0.00 11 ALA A CA 18
ATOM 31971 C C . ALA A 1 11 ? -3.307 -3.164 13.125 1.00 0.00 11 ALA A C 18
ATOM 31972 O O . ALA A 1 11 ? -3.316 -4.325 13.531 1.00 0.00 11 ALA A O 18
ATOM 31979 N N . THR A 1 12 ? -3.617 -2.798 11.890 1.00 0.00 12 THR A N 18
ATOM 31980 C CA . THR A 1 12 ? -4.003 -3.782 10.893 1.00 0.00 12 THR A CA 18
ATOM 31981 C C . THR A 1 12 ? -2.843 -4.049 9.931 1.00 0.00 12 THR A C 18
ATOM 31982 O O . THR A 1 12 ? -2.724 -5.145 9.386 1.00 0.00 12 THR A O 18
ATOM 31993 N N . ILE A 1 13 ? -2.018 -3.028 9.752 1.00 0.00 13 ILE A N 18
ATOM 31994 C CA . ILE A 1 13 ? -0.872 -3.138 8.865 1.00 0.00 13 ILE A CA 18
ATOM 31995 C C . ILE A 1 13 ? 0.357 -2.538 9.551 1.00 0.00 13 ILE A C 18
ATOM 31996 O O . ILE A 1 13 ? 0.233 -1.628 10.369 1.00 0.00 13 ILE A O 18
ATOM 32012 N N . THR A 1 14 ? 1.515 -3.071 9.190 1.00 0.00 14 THR A N 18
ATOM 32013 C CA . THR A 1 14 ? 2.766 -2.599 9.760 1.00 0.00 14 THR A CA 18
ATOM 32014 C C . THR A 1 14 ? 3.824 -2.440 8.666 1.00 0.00 14 THR A C 18
ATOM 32015 O O . THR A 1 14 ? 4.201 -3.414 8.016 1.00 0.00 14 THR A O 18
ATOM 32026 N N . TYR A 1 15 ? 4.274 -1.206 8.497 1.00 0.00 15 TYR A N 18
ATOM 32027 C CA . TYR A 1 15 ? 5.281 -0.907 7.494 1.00 0.00 15 TYR A CA 18
ATOM 32028 C C . TYR A 1 15 ? 6.674 -0.825 8.122 1.00 0.00 15 TYR A C 18
ATOM 32029 O O . TYR A 1 15 ? 6.806 -0.790 9.344 1.00 0.00 15 TYR A O 18
ATOM 32047 N N . SER A 1 16 ? 7.677 -0.797 7.257 1.00 0.00 16 SER A N 18
ATOM 32048 C CA . SER A 1 16 ? 9.055 -0.720 7.712 1.00 0.00 16 SER A CA 18
ATOM 32049 C C . SER A 1 16 ? 9.801 0.369 6.938 1.00 0.00 16 SER A C 18
ATOM 32050 O O . SER A 1 16 ? 9.931 0.290 5.718 1.00 0.00 16 SER A O 18
ATOM 32058 N N . VAL A 1 17 ? 10.274 1.360 7.680 1.00 0.00 17 VAL A N 18
ATOM 32059 C CA . VAL A 1 17 ? 11.004 2.463 7.079 1.00 0.00 17 VAL A CA 18
ATOM 32060 C C . VAL A 1 17 ? 12.092 2.935 8.045 1.00 0.00 17 VAL A C 18
ATOM 32061 O O . VAL A 1 17 ? 11.840 3.096 9.239 1.00 0.00 17 VAL A O 18
ATOM 32074 N N . LEU A 1 18 ? 13.278 3.144 7.494 1.00 0.00 18 LEU A N 18
ATOM 32075 C CA . LEU A 1 18 ? 14.406 3.595 8.292 1.00 0.00 18 LEU A CA 18
ATOM 32076 C C . LEU A 1 18 ? 14.032 4.896 9.005 1.00 0.00 18 LEU A C 18
ATOM 32077 O O . LEU A 1 18 ? 12.859 5.262 9.062 1.00 0.00 18 LEU A O 18
ATOM 32093 N N . GLU A 1 19 ? 15.052 5.558 9.532 1.00 0.00 19 GLU A N 18
ATOM 32094 C CA . GLU A 1 19 ? 14.845 6.811 10.239 1.00 0.00 19 GLU A CA 18
ATOM 32095 C C . GLU A 1 19 ? 15.376 7.982 9.411 1.00 0.00 19 GLU A C 18
ATOM 32096 O O . GLU A 1 19 ? 14.970 9.125 9.614 1.00 0.00 19 GLU A O 18
ATOM 32108 N N . GLU A 1 20 ? 16.276 7.657 8.494 1.00 0.00 20 GLU A N 18
ATOM 32109 C CA . GLU A 1 20 ? 16.866 8.669 7.634 1.00 0.00 20 GLU A CA 18
ATOM 32110 C C . GLU A 1 20 ? 16.183 8.666 6.265 1.00 0.00 20 GLU A C 18
ATOM 32111 O O . GLU A 1 20 ? 16.850 8.599 5.234 1.00 0.00 20 GLU A O 18
ATOM 32123 N N . THR A 1 21 ? 14.860 8.741 6.299 1.00 0.00 21 THR A N 18
ATOM 32124 C CA . THR A 1 21 ? 14.079 8.749 5.074 1.00 0.00 21 THR A CA 18
ATOM 32125 C C . THR A 1 21 ? 14.363 10.018 4.268 1.00 0.00 21 THR A C 18
ATOM 32126 O O . THR A 1 21 ? 14.788 11.029 4.825 1.00 0.00 21 THR A O 18
ATOM 32137 N N . ASP A 1 22 ? 14.118 9.923 2.970 1.00 0.00 22 ASP A N 18
ATOM 32138 C CA . ASP A 1 22 ? 14.342 11.051 2.081 1.00 0.00 22 ASP A CA 18
ATOM 32139 C C . ASP A 1 22 ? 13.020 11.443 1.419 1.00 0.00 22 ASP A C 18
ATOM 32140 O O . ASP A 1 22 ? 11.973 10.877 1.730 1.00 0.00 22 ASP A O 18
ATOM 32149 N N . ARG A 1 23 ? 13.110 12.411 0.518 1.00 0.00 23 ARG A N 18
ATOM 32150 C CA . ARG A 1 23 ? 11.934 12.886 -0.190 1.00 0.00 23 ARG A CA 18
ATOM 32151 C C . ARG A 1 23 ? 11.560 11.913 -1.310 1.00 0.00 23 ARG A C 18
ATOM 32152 O O . ARG A 1 23 ? 12.003 12.069 -2.447 1.00 0.00 23 ARG A O 18
ATOM 32173 N N . GLY A 1 24 ? 10.748 10.930 -0.950 1.00 0.00 24 GLY A N 18
ATOM 32174 C CA . GLY A 1 24 ? 10.310 9.931 -1.910 1.00 0.00 24 GLY A CA 18
ATOM 32175 C C . GLY A 1 24 ? 10.862 8.549 -1.556 1.00 0.00 24 GLY A C 18
ATOM 32176 O O . GLY A 1 24 ? 11.171 7.754 -2.442 1.00 0.00 24 GLY A O 18
ATOM 32180 N N . SER A 1 25 ? 10.971 8.306 -0.258 1.00 0.00 25 SER A N 18
ATOM 32181 C CA . SER A 1 25 ? 11.481 7.034 0.225 1.00 0.00 25 SER A CA 18
ATOM 32182 C C . SER A 1 25 ? 10.353 6.001 0.269 1.00 0.00 25 SER A C 18
ATOM 32183 O O . SER A 1 25 ? 9.263 6.287 0.763 1.00 0.00 25 SER A O 18
ATOM 32191 N N . LEU A 1 26 ? 10.654 4.821 -0.253 1.00 0.00 26 LEU A N 18
ATOM 32192 C CA . LEU A 1 26 ? 9.679 3.744 -0.280 1.00 0.00 26 LEU A CA 18
ATOM 32193 C C . LEU A 1 26 ? 9.430 3.253 1.148 1.00 0.00 26 LEU A C 18
ATOM 32194 O O . LEU A 1 26 ? 10.310 2.657 1.766 1.00 0.00 26 LEU A O 18
ATOM 32210 N N . VAL A 1 27 ? 8.225 3.520 1.629 1.00 0.00 27 VAL A N 18
ATOM 32211 C CA . VAL A 1 27 ? 7.848 3.113 2.972 1.00 0.00 27 VAL A CA 18
ATOM 32212 C C . VAL A 1 27 ? 7.392 1.653 2.949 1.00 0.00 27 VAL A C 18
ATOM 32213 O O . VAL A 1 27 ? 7.657 0.901 3.885 1.00 0.00 27 VAL A O 18
ATOM 32226 N N . GLY A 1 28 ? 6.713 1.296 1.868 1.00 0.00 28 GLY A N 18
ATOM 32227 C CA . GLY A 1 28 ? 6.218 -0.061 1.710 1.00 0.00 28 GLY A CA 18
ATOM 32228 C C . GLY A 1 28 ? 5.093 -0.117 0.674 1.00 0.00 28 GLY A C 18
ATOM 32229 O O . GLY A 1 28 ? 4.778 0.889 0.040 1.00 0.00 28 GLY A O 18
ATOM 32233 N N . ASN A 1 29 ? 4.519 -1.303 0.535 1.00 0.00 29 ASN A N 18
ATOM 32234 C CA . ASN A 1 29 ? 3.436 -1.503 -0.413 1.00 0.00 29 ASN A CA 18
ATOM 32235 C C . ASN A 1 29 ? 2.099 -1.448 0.328 1.00 0.00 29 ASN A C 18
ATOM 32236 O O . ASN A 1 29 ? 1.985 -1.941 1.449 1.00 0.00 29 ASN A O 18
ATOM 32247 N N . LEU A 1 30 ? 1.119 -0.844 -0.329 1.00 0.00 30 LEU A N 18
ATOM 32248 C CA . LEU A 1 30 ? -0.206 -0.718 0.253 1.00 0.00 30 LEU A CA 18
ATOM 32249 C C . LEU A 1 30 ? -1.167 -1.667 -0.466 1.00 0.00 30 LEU A C 18
ATOM 32250 O O . LEU A 1 30 ? -1.801 -2.510 0.166 1.00 0.00 30 LEU A O 18
ATOM 32266 N N . ALA A 1 31 ? -1.244 -1.497 -1.778 1.00 0.00 31 ALA A N 18
ATOM 32267 C CA . ALA A 1 31 ? -2.117 -2.329 -2.589 1.00 0.00 31 ALA A CA 18
ATOM 32268 C C . ALA A 1 31 ? -1.703 -3.794 -2.440 1.00 0.00 31 ALA A C 18
ATOM 32269 O O . ALA A 1 31 ? -2.545 -4.660 -2.211 1.00 0.00 31 ALA A O 18
ATOM 32276 N N . LYS A 1 32 ? -0.405 -4.025 -2.574 1.00 0.00 32 LYS A N 18
ATOM 32277 C CA . LYS A 1 32 ? 0.131 -5.371 -2.457 1.00 0.00 32 LYS A CA 18
ATOM 32278 C C . LYS A 1 32 ? -0.027 -5.854 -1.013 1.00 0.00 32 LYS A C 18
ATOM 32279 O O . LYS A 1 32 ? -0.271 -7.035 -0.774 1.00 0.00 32 LYS A O 18
ATOM 32298 N N . ASP A 1 33 ? 0.120 -4.915 -0.090 1.00 0.00 33 ASP A N 18
ATOM 32299 C CA . ASP A 1 33 ? -0.003 -5.230 1.323 1.00 0.00 33 ASP A CA 18
ATOM 32300 C C . ASP A 1 33 ? -1.296 -6.014 1.556 1.00 0.00 33 ASP A C 18
ATOM 32301 O O . ASP A 1 33 ? -1.278 -7.079 2.172 1.00 0.00 33 ASP A O 18
ATOM 32310 N N . LEU A 1 34 ? -2.387 -5.458 1.051 1.00 0.00 34 LEU A N 18
ATOM 32311 C CA . LEU A 1 34 ? -3.686 -6.092 1.197 1.00 0.00 34 LEU A CA 18
ATOM 32312 C C . LEU A 1 34 ? -3.930 -7.024 0.008 1.00 0.00 34 LEU A C 18
ATOM 32313 O O . LEU A 1 34 ? -5.071 -7.378 -0.284 1.00 0.00 34 LEU A O 18
ATOM 32329 N N . GLY A 1 35 ? -2.838 -7.394 -0.646 1.00 0.00 35 GLY A N 18
ATOM 32330 C CA . GLY A 1 35 ? -2.919 -8.278 -1.796 1.00 0.00 35 GLY A CA 18
ATOM 32331 C C . GLY A 1 35 ? -3.957 -7.776 -2.802 1.00 0.00 35 GLY A C 18
ATOM 32332 O O . GLY A 1 35 ? -4.524 -8.562 -3.559 1.00 0.00 35 GLY A O 18
ATOM 32336 N N . LEU A 1 36 ? -4.173 -6.469 -2.778 1.00 0.00 36 LEU A N 18
ATOM 32337 C CA . LEU A 1 36 ? -5.132 -5.852 -3.678 1.00 0.00 36 LEU A CA 18
ATOM 32338 C C . LEU A 1 36 ? -4.446 -5.537 -5.009 1.00 0.00 36 LEU A C 18
ATOM 32339 O O . LEU A 1 36 ? -3.248 -5.769 -5.164 1.00 0.00 36 LEU A O 18
ATOM 32355 N N . SER A 1 37 ? -5.235 -5.013 -5.936 1.00 0.00 37 SER A N 18
ATOM 32356 C CA . SER A 1 37 ? -4.719 -4.664 -7.248 1.00 0.00 37 SER A CA 18
ATOM 32357 C C . SER A 1 37 ? -4.732 -3.144 -7.428 1.00 0.00 37 SER A C 18
ATOM 32358 O O . SER A 1 37 ? -5.630 -2.465 -6.935 1.00 0.00 37 SER A O 18
ATOM 32366 N N . LEU A 1 38 ? -3.723 -2.656 -8.135 1.00 0.00 38 LEU A N 18
ATOM 32367 C CA . LEU A 1 38 ? -3.607 -1.229 -8.386 1.00 0.00 38 LEU A CA 18
ATOM 32368 C C . LEU A 1 38 ? -4.985 -0.663 -8.735 1.00 0.00 38 LEU A C 18
ATOM 32369 O O . LEU A 1 38 ? -5.520 0.171 -8.007 1.00 0.00 38 LEU A O 18
ATOM 32385 N N . ARG A 1 39 ? -5.520 -1.140 -9.850 1.00 0.00 39 ARG A N 18
ATOM 32386 C CA . ARG A 1 39 ? -6.826 -0.692 -10.304 1.00 0.00 39 ARG A CA 18
ATOM 32387 C C . ARG A 1 39 ? -7.786 -0.568 -9.120 1.00 0.00 39 ARG A C 18
ATOM 32388 O O . ARG A 1 39 ? -8.371 0.491 -8.899 1.00 0.00 39 ARG A O 18
ATOM 32409 N N . GLU A 1 40 ? -7.919 -1.665 -8.389 1.00 0.00 40 GLU A N 18
ATOM 32410 C CA . GLU A 1 40 ? -8.798 -1.692 -7.232 1.00 0.00 40 GLU A CA 18
ATOM 32411 C C . GLU A 1 40 ? -8.493 -0.513 -6.306 1.00 0.00 40 GLU A C 18
ATOM 32412 O O . GLU A 1 40 ? -9.406 0.172 -5.846 1.00 0.00 40 GLU A O 18
ATOM 32424 N N . LEU A 1 41 ? -7.207 -0.313 -6.059 1.00 0.00 41 LEU A N 18
ATOM 32425 C CA . LEU A 1 41 ? -6.770 0.771 -5.196 1.00 0.00 41 LEU A CA 18
ATOM 32426 C C . LEU A 1 41 ? -7.103 2.110 -5.858 1.00 0.00 41 LEU A C 18
ATOM 32427 O O . LEU A 1 41 ? -7.216 3.131 -5.180 1.00 0.00 41 LEU A O 18
ATOM 32443 N N . ILE A 1 42 ? -7.252 2.063 -7.173 1.00 0.00 42 ILE A N 18
ATOM 32444 C CA . ILE A 1 42 ? -7.570 3.259 -7.934 1.00 0.00 42 ILE A CA 18
ATOM 32445 C C . ILE A 1 42 ? -9.085 3.475 -7.928 1.00 0.00 42 ILE A C 18
ATOM 32446 O O . ILE A 1 42 ? -9.559 4.563 -7.604 1.00 0.00 42 ILE A O 18
ATOM 32462 N N . THR A 1 43 ? -9.802 2.422 -8.290 1.00 0.00 43 THR A N 18
ATOM 32463 C CA . THR A 1 43 ? -11.253 2.482 -8.330 1.00 0.00 43 THR A CA 18
ATOM 32464 C C . THR A 1 43 ? -11.800 3.038 -7.013 1.00 0.00 43 THR A C 18
ATOM 32465 O O . THR A 1 43 ? -12.641 3.936 -7.016 1.00 0.00 43 THR A O 18
ATOM 32476 N N . ARG A 1 44 ? -11.301 2.481 -5.920 1.00 0.00 44 ARG A N 18
ATOM 32477 C CA . ARG A 1 44 ? -11.729 2.910 -4.599 1.00 0.00 44 ARG A CA 18
ATOM 32478 C C . ARG A 1 44 ? -10.915 4.123 -4.145 1.00 0.00 44 ARG A C 18
ATOM 32479 O O . ARG A 1 44 ? -10.978 4.517 -2.982 1.00 0.00 44 ARG A O 18
ATOM 32500 N N . GLY A 1 45 ? -10.170 4.682 -5.088 1.00 0.00 45 GLY A N 18
ATOM 32501 C CA . GLY A 1 45 ? -9.345 5.843 -4.799 1.00 0.00 45 GLY A CA 18
ATOM 32502 C C . GLY A 1 45 ? -8.748 5.755 -3.393 1.00 0.00 45 GLY A C 18
ATOM 32503 O O . GLY A 1 45 ? -9.281 6.339 -2.451 1.00 0.00 45 GLY A O 18
ATOM 32507 N N . ALA A 1 46 ? -7.649 5.021 -3.297 1.00 0.00 46 ALA A N 18
ATOM 32508 C CA . ALA A 1 46 ? -6.973 4.849 -2.022 1.00 0.00 46 ALA A CA 18
ATOM 32509 C C . ALA A 1 46 ? -5.886 5.916 -1.878 1.00 0.00 46 ALA A C 18
ATOM 32510 O O . ALA A 1 46 ? -5.033 6.060 -2.753 1.00 0.00 46 ALA A O 18
ATOM 32517 N N . GLN A 1 47 ? -5.952 6.637 -0.768 1.00 0.00 47 GLN A N 18
ATOM 32518 C CA . GLN A 1 47 ? -4.984 7.686 -0.499 1.00 0.00 47 GLN A CA 18
ATOM 32519 C C . GLN A 1 47 ? -4.422 7.540 0.917 1.00 0.00 47 GLN A C 18
ATOM 32520 O O . GLN A 1 47 ? -4.975 6.806 1.735 1.00 0.00 47 GLN A O 18
ATOM 32534 N N . ILE A 1 48 ? -3.330 8.249 1.162 1.00 0.00 48 ILE A N 18
ATOM 32535 C CA . ILE A 1 48 ? -2.688 8.207 2.465 1.00 0.00 48 ILE A CA 18
ATOM 32536 C C . ILE A 1 48 ? -3.132 9.418 3.287 1.00 0.00 48 ILE A C 18
ATOM 32537 O O . ILE A 1 48 ? -3.215 10.530 2.767 1.00 0.00 48 ILE A O 18
ATOM 32553 N N . LEU A 1 49 ? -3.406 9.162 4.558 1.00 0.00 49 LEU A N 18
ATOM 32554 C CA . LEU A 1 49 ? -3.840 10.217 5.457 1.00 0.00 49 LEU A CA 18
ATOM 32555 C C . LEU A 1 49 ? -2.879 10.297 6.645 1.00 0.00 49 LEU A C 18
ATOM 32556 O O . LEU A 1 49 ? -2.881 9.421 7.509 1.00 0.00 49 LEU A O 18
ATOM 32572 N N . SER A 1 50 ? -2.080 11.354 6.650 1.00 0.00 50 SER A N 18
ATOM 32573 C CA . SER A 1 50 ? -1.116 11.558 7.717 1.00 0.00 50 SER A CA 18
ATOM 32574 C C . SER A 1 50 ? -1.286 12.956 8.315 1.00 0.00 50 SER A C 18
ATOM 32575 O O . SER A 1 50 ? -1.194 13.955 7.604 1.00 0.00 50 SER A O 18
ATOM 32583 N N . LYS A 1 51 ? -1.532 12.982 9.617 1.00 0.00 51 LYS A N 18
ATOM 32584 C CA . LYS A 1 51 ? -1.716 14.241 10.319 1.00 0.00 51 LYS A CA 18
ATOM 32585 C C . LYS A 1 51 ? -3.105 14.799 10.001 1.00 0.00 51 LYS A C 18
ATOM 32586 O O . LYS A 1 51 ? -4.015 14.715 10.824 1.00 0.00 51 LYS A O 18
ATOM 32605 N N . GLY A 1 52 ? -3.224 15.356 8.805 1.00 0.00 52 GLY A N 18
ATOM 32606 C CA . GLY A 1 52 ? -4.486 15.928 8.368 1.00 0.00 52 GLY A CA 18
ATOM 32607 C C . GLY A 1 52 ? -4.326 16.651 7.029 1.00 0.00 52 GLY A C 18
ATOM 32608 O O . GLY A 1 52 ? -4.019 16.027 6.015 1.00 0.00 52 GLY A O 18
ATOM 32612 N N . ASN A 1 53 ? -4.543 17.958 7.069 1.00 0.00 53 ASN A N 18
ATOM 32613 C CA . ASN A 1 53 ? -4.427 18.773 5.872 1.00 0.00 53 ASN A CA 18
ATOM 32614 C C . ASN A 1 53 ? -3.091 18.477 5.187 1.00 0.00 53 ASN A C 18
ATOM 32615 O O . ASN A 1 53 ? -3.053 18.193 3.990 1.00 0.00 53 ASN A O 18
ATOM 32626 N N . LYS A 1 54 ? -2.029 18.553 5.974 1.00 0.00 54 LYS A N 18
ATOM 32627 C CA . LYS A 1 54 ? -0.695 18.297 5.458 1.00 0.00 54 LYS A CA 18
ATOM 32628 C C . LYS A 1 54 ? -0.313 16.843 5.743 1.00 0.00 54 LYS A C 18
ATOM 32629 O O . LYS A 1 54 ? -0.237 16.433 6.900 1.00 0.00 54 LYS A O 18
ATOM 32648 N N . GLN A 1 55 ? -0.082 16.104 4.668 1.00 0.00 55 GLN A N 18
ATOM 32649 C CA . GLN A 1 55 ? 0.290 14.705 4.788 1.00 0.00 55 GLN A CA 18
ATOM 32650 C C . GLN A 1 55 ? 1.768 14.517 4.437 1.00 0.00 55 GLN A C 18
ATOM 32651 O O . GLN A 1 55 ? 2.249 15.064 3.447 1.00 0.00 55 GLN A O 18
ATOM 32665 N N . LEU A 1 56 ? 2.446 13.741 5.270 1.00 0.00 56 LEU A N 18
ATOM 32666 C CA . LEU A 1 56 ? 3.859 13.474 5.061 1.00 0.00 56 LEU A CA 18
ATOM 32667 C C . LEU A 1 56 ? 4.018 12.149 4.313 1.00 0.00 56 LEU A C 18
ATOM 32668 O O . LEU A 1 56 ? 5.117 11.601 4.239 1.00 0.00 56 LEU A O 18
ATOM 32684 N N . LEU A 1 57 ? 2.904 11.671 3.776 1.00 0.00 57 LEU A N 18
ATOM 32685 C CA . LEU A 1 57 ? 2.906 10.421 3.036 1.00 0.00 57 LEU A CA 18
ATOM 32686 C C . LEU A 1 57 ? 2.126 10.603 1.733 1.00 0.00 57 LEU A C 18
ATOM 32687 O O . LEU A 1 57 ? 1.215 11.427 1.661 1.00 0.00 57 LEU A O 18
ATOM 32703 N N . GLN A 1 58 ? 2.512 9.821 0.735 1.00 0.00 58 GLN A N 18
ATOM 32704 C CA . GLN A 1 58 ? 1.860 9.886 -0.562 1.00 0.00 58 GLN A CA 18
ATOM 32705 C C . GLN A 1 58 ? 1.934 8.528 -1.261 1.00 0.00 58 GLN A C 18
ATOM 32706 O O . GLN A 1 58 ? 3.020 7.985 -1.459 1.00 0.00 58 GLN A O 18
ATOM 32720 N N . LEU A 1 59 ? 0.765 8.017 -1.617 1.00 0.00 59 LEU A N 18
ATOM 32721 C CA . LEU A 1 59 ? 0.683 6.732 -2.291 1.00 0.00 59 LEU A CA 18
ATOM 32722 C C . LEU A 1 59 ? 0.897 6.934 -3.792 1.00 0.00 59 LEU A C 18
ATOM 32723 O O . LEU A 1 59 ? 0.130 7.642 -4.443 1.00 0.00 59 LEU A O 18
ATOM 32739 N N . GLU A 1 60 ? 1.944 6.298 -4.298 1.00 0.00 60 GLU A N 18
ATOM 32740 C CA . GLU A 1 60 ? 2.269 6.399 -5.711 1.00 0.00 60 GLU A CA 18
ATOM 32741 C C . GLU A 1 60 ? 0.997 6.304 -6.556 1.00 0.00 60 GLU A C 18
ATOM 32742 O O . GLU A 1 60 ? 0.653 7.242 -7.274 1.00 0.00 60 GLU A O 18
ATOM 32754 N N . GLN A 1 61 ? 0.333 5.163 -6.444 1.00 0.00 61 GLN A N 18
ATOM 32755 C CA . GLN A 1 61 ? -0.893 4.934 -7.189 1.00 0.00 61 GLN A CA 18
ATOM 32756 C C . GLN A 1 61 ? -0.574 4.372 -8.576 1.00 0.00 61 GLN A C 18
ATOM 32757 O O . GLN A 1 61 ? -1.233 3.443 -9.040 1.00 0.00 61 GLN A O 18
ATOM 32771 N N . LYS A 1 62 ? 0.436 4.960 -9.199 1.00 0.00 62 LYS A N 18
ATOM 32772 C CA . LYS A 1 62 ? 0.851 4.530 -10.524 1.00 0.00 62 LYS A CA 18
ATOM 32773 C C . LYS A 1 62 ? 1.713 3.273 -10.401 1.00 0.00 62 LYS A C 18
ATOM 32774 O O . LYS A 1 62 ? 2.209 2.755 -11.401 1.00 0.00 62 LYS A O 18
ATOM 32793 N N . SER A 1 63 ? 1.866 2.817 -9.166 1.00 0.00 63 SER A N 18
ATOM 32794 C CA . SER A 1 63 ? 2.660 1.630 -8.900 1.00 0.00 63 SER A CA 18
ATOM 32795 C C . SER A 1 63 ? 2.055 0.847 -7.733 1.00 0.00 63 SER A C 18
ATOM 32796 O O . SER A 1 63 ? 1.911 -0.372 -7.807 1.00 0.00 63 SER A O 18
ATOM 32804 N N . GLY A 1 64 ? 1.716 1.580 -6.682 1.00 0.00 64 GLY A N 18
ATOM 32805 C CA . GLY A 1 64 ? 1.130 0.970 -5.501 1.00 0.00 64 GLY A CA 18
ATOM 32806 C C . GLY A 1 64 ? 2.156 0.867 -4.370 1.00 0.00 64 GLY A C 18
ATOM 32807 O O . GLY A 1 64 ? 2.380 -0.213 -3.827 1.00 0.00 64 GLY A O 18
ATOM 32811 N N . ASN A 1 65 ? 2.752 2.006 -4.050 1.00 0.00 65 ASN A N 18
ATOM 32812 C CA . ASN A 1 65 ? 3.748 2.059 -2.994 1.00 0.00 65 ASN A CA 18
ATOM 32813 C C . ASN A 1 65 ? 3.512 3.304 -2.136 1.00 0.00 65 ASN A C 18
ATOM 32814 O O . ASN A 1 65 ? 2.986 4.305 -2.621 1.00 0.00 65 ASN A O 18
ATOM 32825 N N . LEU A 1 66 ? 3.912 3.201 -0.878 1.00 0.00 66 LEU A N 18
ATOM 32826 C CA . LEU A 1 66 ? 3.750 4.306 0.052 1.00 0.00 66 LEU A CA 18
ATOM 32827 C C . LEU A 1 66 ? 5.023 5.156 0.053 1.00 0.00 66 LEU A C 18
ATOM 32828 O O . LEU A 1 66 ? 6.026 4.777 0.654 1.00 0.00 66 LEU A O 18
ATOM 32844 N N . LEU A 1 67 ? 4.939 6.290 -0.628 1.00 0.00 67 LEU A N 18
ATOM 32845 C CA . LEU A 1 67 ? 6.071 7.197 -0.713 1.00 0.00 67 LEU A CA 18
ATOM 32846 C C . LEU A 1 67 ? 5.878 8.342 0.282 1.00 0.00 67 LEU A C 18
ATOM 32847 O O . LEU A 1 67 ? 4.750 8.754 0.548 1.00 0.00 67 LEU A O 18
ATOM 32863 N N . LEU A 1 68 ? 6.996 8.823 0.806 1.00 0.00 68 LEU A N 18
ATOM 32864 C CA . LEU A 1 68 ? 6.963 9.913 1.767 1.00 0.00 68 LEU A CA 18
ATOM 32865 C C . LEU A 1 68 ? 6.780 11.238 1.023 1.00 0.00 68 LEU A C 18
ATOM 32866 O O . LEU A 1 68 ? 7.419 11.471 -0.002 1.00 0.00 68 LEU A O 18
ATOM 32882 N N . LYS A 1 69 ? 5.905 12.070 1.569 1.00 0.00 69 LYS A N 18
ATOM 32883 C CA . LYS A 1 69 ? 5.630 13.365 0.970 1.00 0.00 69 LYS A CA 18
ATOM 32884 C C . LYS A 1 69 ? 6.950 14.101 0.729 1.00 0.00 69 LYS A C 18
ATOM 32885 O O . LYS A 1 69 ? 7.152 14.689 -0.333 1.00 0.00 69 LYS A O 18
ATOM 32904 N N . GLU A 1 70 ? 7.814 14.044 1.731 1.00 0.00 70 GLU A N 18
ATOM 32905 C CA . GLU A 1 70 ? 9.108 14.698 1.641 1.00 0.00 70 GLU A CA 18
ATOM 32906 C C . GLU A 1 70 ? 9.944 14.395 2.887 1.00 0.00 70 GLU A C 18
ATOM 32907 O O . GLU A 1 70 ? 9.534 13.606 3.737 1.00 0.00 70 GLU A O 18
ATOM 32919 N N . LYS A 1 71 ? 11.101 15.038 2.955 1.00 0.00 71 LYS A N 18
ATOM 32920 C CA . LYS A 1 71 ? 11.997 14.846 4.082 1.00 0.00 71 LYS A CA 18
ATOM 32921 C C . LYS A 1 71 ? 11.212 15.003 5.386 1.00 0.00 71 LYS A C 18
ATOM 32922 O O . LYS A 1 71 ? 10.521 16.002 5.583 1.00 0.00 71 LYS A O 18
ATOM 32941 N N . LEU A 1 72 ? 11.343 14.001 6.243 1.00 0.00 72 LEU A N 18
ATOM 32942 C CA . LEU A 1 72 ? 10.654 14.015 7.522 1.00 0.00 72 LEU A CA 18
ATOM 32943 C C . LEU A 1 72 ? 11.495 14.785 8.541 1.00 0.00 72 LEU A C 18
ATOM 32944 O O . LEU A 1 72 ? 12.715 14.634 8.585 1.00 0.00 72 LEU A O 18
ATOM 32960 N N . ASP A 1 73 ? 10.810 15.594 9.336 1.00 0.00 73 ASP A N 18
ATOM 32961 C CA . ASP A 1 73 ? 11.479 16.389 10.352 1.00 0.00 73 ASP A CA 18
ATOM 32962 C C . ASP A 1 73 ? 11.746 15.517 11.580 1.00 0.00 73 ASP A C 18
ATOM 32963 O O . ASP A 1 73 ? 10.971 15.529 12.535 1.00 0.00 73 ASP A O 18
ATOM 32972 N N . ARG A 1 74 ? 12.846 14.781 11.516 1.00 0.00 74 ARG A N 18
ATOM 32973 C CA . ARG A 1 74 ? 13.226 13.905 12.611 1.00 0.00 74 ARG A CA 18
ATOM 32974 C C . ARG A 1 74 ? 12.937 14.579 13.954 1.00 0.00 74 ARG A C 18
ATOM 32975 O O . ARG A 1 74 ? 12.253 14.009 14.804 1.00 0.00 74 ARG A O 18
ATOM 32996 N N . GLU A 1 75 ? 13.471 15.782 14.104 1.00 0.00 75 GLU A N 18
ATOM 32997 C CA . GLU A 1 75 ? 13.279 16.539 15.329 1.00 0.00 75 GLU A CA 18
ATOM 32998 C C . GLU A 1 75 ? 11.786 16.717 15.615 1.00 0.00 75 GLU A C 18
ATOM 32999 O O . GLU A 1 75 ? 11.281 16.227 16.624 1.00 0.00 75 GLU A O 18
ATOM 33011 N N . GLU A 1 76 ? 11.123 17.419 14.708 1.00 0.00 76 GLU A N 18
ATOM 33012 C CA . GLU A 1 76 ? 9.698 17.668 14.849 1.00 0.00 76 GLU A CA 18
ATOM 33013 C C . GLU A 1 76 ? 8.980 16.396 15.307 1.00 0.00 76 GLU A C 18
ATOM 33014 O O . GLU A 1 76 ? 8.372 16.373 16.376 1.00 0.00 76 GLU A O 18
ATOM 33026 N N . LEU A 1 77 ? 9.075 15.370 14.475 1.00 0.00 77 LEU A N 18
ATOM 33027 C CA . LEU A 1 77 ? 8.442 14.098 14.781 1.00 0.00 77 LEU A CA 18
ATOM 33028 C C . LEU A 1 77 ? 9.055 13.523 16.059 1.00 0.00 77 LEU A C 18
ATOM 33029 O O . LEU A 1 77 ? 8.452 13.597 17.129 1.00 0.00 77 LEU A O 18
ATOM 33045 N N . CYS A 1 78 ? 10.245 12.962 15.906 1.00 0.00 78 CYS A N 18
ATOM 33046 C CA . CYS A 1 78 ? 10.946 12.374 17.035 1.00 0.00 78 CYS A CA 18
ATOM 33047 C C . CYS A 1 78 ? 12.358 11.996 16.580 1.00 0.00 78 CYS A C 18
ATOM 33048 O O . CYS A 1 78 ? 12.551 10.967 15.935 1.00 0.00 78 CYS A O 18
ATOM 33055 N N . GLY A 1 79 ? 13.307 12.849 16.934 1.00 0.00 79 GLY A N 18
ATOM 33056 C CA . GLY A 1 79 ? 14.695 12.618 16.570 1.00 0.00 79 GLY A CA 18
ATOM 33057 C C . GLY A 1 79 ? 15.184 11.270 17.104 1.00 0.00 79 GLY A C 18
ATOM 33058 O O . GLY A 1 79 ? 15.424 11.122 18.301 1.00 0.00 79 GLY A O 18
ATOM 33062 N N . SER A 1 80 ? 15.318 10.320 16.189 1.00 0.00 80 SER A N 18
ATOM 33063 C CA . SER A 1 80 ? 15.774 8.990 16.553 1.00 0.00 80 SER A CA 18
ATOM 33064 C C . SER A 1 80 ? 15.122 8.553 17.866 1.00 0.00 80 SER A C 18
ATOM 33065 O O . SER A 1 80 ? 15.688 8.751 18.940 1.00 0.00 80 SER A O 18
ATOM 33073 N N . THR A 1 81 ? 13.940 7.968 17.737 1.00 0.00 81 THR A N 18
ATOM 33074 C CA . THR A 1 81 ? 13.205 7.502 18.901 1.00 0.00 81 THR A CA 18
ATOM 33075 C C . THR A 1 81 ? 12.679 6.085 18.667 1.00 0.00 81 THR A C 18
ATOM 33076 O O . THR A 1 81 ? 12.746 5.570 17.552 1.00 0.00 81 THR A O 18
ATOM 33087 N N . ASN A 1 82 ? 12.167 5.494 19.737 1.00 0.00 82 ASN A N 18
ATOM 33088 C CA . ASN A 1 82 ? 11.630 4.146 19.662 1.00 0.00 82 ASN A CA 18
ATOM 33089 C C . ASN A 1 82 ? 10.374 4.053 20.531 1.00 0.00 82 ASN A C 18
ATOM 33090 O O . ASN A 1 82 ? 10.301 4.675 21.590 1.00 0.00 82 ASN A O 18
ATOM 33101 N N . PRO A 1 83 ? 9.393 3.250 20.040 1.00 0.00 83 PRO A N 18
ATOM 33102 C CA . PRO A 1 83 ? 9.561 2.550 18.778 1.00 0.00 83 PRO A CA 18
ATOM 33103 C C . PRO A 1 83 ? 9.417 3.509 17.595 1.00 0.00 83 PRO A C 18
ATOM 33104 O O . PRO A 1 83 ? 9.834 3.193 16.481 1.00 0.00 83 PRO A O 18
ATOM 33115 N N . CYS A 1 84 ? 8.827 4.661 17.876 1.00 0.00 84 CYS A N 18
ATOM 33116 C CA . CYS A 1 84 ? 8.623 5.668 16.849 1.00 0.00 84 CYS A CA 18
ATOM 33117 C C . CYS A 1 84 ? 7.833 5.033 15.703 1.00 0.00 84 CYS A C 18
ATOM 33118 O O . CYS A 1 84 ? 8.416 4.451 14.790 1.00 0.00 84 CYS A O 18
ATOM 33125 N N . ILE A 1 85 ? 6.518 5.166 15.789 1.00 0.00 85 ILE A N 18
ATOM 33126 C CA . ILE A 1 85 ? 5.642 4.612 14.770 1.00 0.00 85 ILE A CA 18
ATOM 33127 C C . ILE A 1 85 ? 4.794 5.734 14.167 1.00 0.00 85 ILE A C 18
ATOM 33128 O O . ILE A 1 85 ? 4.180 6.512 14.895 1.00 0.00 85 ILE A O 18
ATOM 33144 N N . LEU A 1 86 ? 4.789 5.782 12.843 1.00 0.00 86 LEU A N 18
ATOM 33145 C CA . LEU A 1 86 ? 4.028 6.796 12.134 1.00 0.00 86 LEU A CA 18
ATOM 33146 C C . LEU A 1 86 ? 2.535 6.477 12.244 1.00 0.00 86 LEU A C 18
ATOM 33147 O O . LEU A 1 86 ? 2.154 5.317 12.390 1.00 0.00 86 LEU A O 18
ATOM 33163 N N . HIS A 1 87 ? 1.731 7.527 12.169 1.00 0.00 87 HIS A N 18
ATOM 33164 C CA . HIS A 1 87 ? 0.289 7.373 12.259 1.00 0.00 87 HIS A CA 18
ATOM 33165 C C . HIS A 1 87 ? -0.354 7.781 10.932 1.00 0.00 87 HIS A C 18
ATOM 33166 O O . HIS A 1 87 ? -0.272 8.940 10.528 1.00 0.00 87 HIS A O 18
ATOM 33180 N N . PHE A 1 88 ? -0.979 6.805 10.289 1.00 0.00 88 PHE A N 18
ATOM 33181 C CA . PHE A 1 88 ? -1.636 7.048 9.016 1.00 0.00 88 PHE A CA 18
ATOM 33182 C C . PHE A 1 88 ? -2.871 6.158 8.858 1.00 0.00 88 PHE A C 18
ATOM 33183 O O . PHE A 1 88 ? -3.026 5.171 9.576 1.00 0.00 88 PHE A O 18
ATOM 33200 N N . GLN A 1 89 ? -3.718 6.539 7.913 1.00 0.00 89 GLN A N 18
ATOM 33201 C CA . GLN A 1 89 ? -4.934 5.789 7.651 1.00 0.00 89 GLN A CA 18
ATOM 33202 C C . GLN A 1 89 ? -5.218 5.746 6.149 1.00 0.00 89 GLN A C 18
ATOM 33203 O O . GLN A 1 89 ? -5.070 6.752 5.456 1.00 0.00 89 GLN A O 18
ATOM 33217 N N . VAL A 1 90 ? -5.622 4.571 5.688 1.00 0.00 90 VAL A N 18
ATOM 33218 C CA . VAL A 1 90 ? -5.928 4.384 4.280 1.00 0.00 90 VAL A CA 18
ATOM 33219 C C . VAL A 1 90 ? -7.382 4.784 4.022 1.00 0.00 90 VAL A C 18
ATOM 33220 O O . VAL A 1 90 ? -8.305 4.132 4.509 1.00 0.00 90 VAL A O 18
ATOM 33233 N N . LEU A 1 91 ? -7.541 5.853 3.255 1.00 0.00 91 LEU A N 18
ATOM 33234 C CA . LEU A 1 91 ? -8.867 6.347 2.926 1.00 0.00 91 LEU A CA 18
ATOM 33235 C C . LEU A 1 91 ? -9.368 5.648 1.661 1.00 0.00 91 LEU A C 18
ATOM 33236 O O . LEU A 1 91 ? -8.628 5.513 0.687 1.00 0.00 91 LEU A O 18
ATOM 33252 N N . LEU A 1 92 ? -10.621 5.220 1.716 1.00 0.00 92 LEU A N 18
ATOM 33253 C CA . LEU A 1 92 ? -11.229 4.538 0.586 1.00 0.00 92 LEU A CA 18
ATOM 33254 C C . LEU A 1 92 ? -12.529 5.250 0.205 1.00 0.00 92 LEU A C 18
ATOM 33255 O O . LEU A 1 92 ? -13.225 5.782 1.068 1.00 0.00 92 LEU A O 18
ATOM 33271 N N . LYS A 1 93 ? -12.816 5.238 -1.088 1.00 0.00 93 LYS A N 18
ATOM 33272 C CA . LYS A 1 93 ? -14.019 5.876 -1.594 1.00 0.00 93 LYS A CA 18
ATOM 33273 C C . LYS A 1 93 ? -15.113 4.821 -1.773 1.00 0.00 93 LYS A C 18
ATOM 33274 O O . LYS A 1 93 ? -14.870 3.631 -1.582 1.00 0.00 93 LYS A O 18
ATOM 33293 N N . SER A 1 94 ? -16.295 5.297 -2.139 1.00 0.00 94 SER A N 18
ATOM 33294 C CA . SER A 1 94 ? -17.427 4.410 -2.347 1.00 0.00 94 SER A CA 18
ATOM 33295 C C . SER A 1 94 ? -16.949 3.081 -2.936 1.00 0.00 94 SER A C 18
ATOM 33296 O O . SER A 1 94 ? -16.498 3.031 -4.080 1.00 0.00 94 SER A O 18
ATOM 33304 N N . PRO A 1 95 ? -17.068 2.009 -2.108 1.00 0.00 95 PRO A N 18
ATOM 33305 C CA . PRO A 1 95 ? -17.613 2.155 -0.769 1.00 0.00 95 PRO A CA 18
ATOM 33306 C C . PRO A 1 95 ? -16.596 2.810 0.168 1.00 0.00 95 PRO A C 18
ATOM 33307 O O . PRO A 1 95 ? -15.488 2.305 0.339 1.00 0.00 95 PRO A O 18
ATOM 33318 N N . VAL A 1 96 ? -17.011 3.926 0.751 1.00 0.00 96 VAL A N 18
ATOM 33319 C CA . VAL A 1 96 ? -16.150 4.655 1.667 1.00 0.00 96 VAL A CA 18
ATOM 33320 C C . VAL A 1 96 ? -15.734 3.733 2.814 1.00 0.00 96 VAL A C 18
ATOM 33321 O O . VAL A 1 96 ? -16.576 3.075 3.423 1.00 0.00 96 VAL A O 18
ATOM 33334 N N . GLN A 1 97 ? -14.435 3.714 3.075 1.00 0.00 97 GLN A N 18
ATOM 33335 C CA . GLN A 1 97 ? -13.897 2.882 4.138 1.00 0.00 97 GLN A CA 18
ATOM 33336 C C . GLN A 1 97 ? -12.525 3.400 4.574 1.00 0.00 97 GLN A C 18
ATOM 33337 O O . GLN A 1 97 ? -11.807 4.009 3.783 1.00 0.00 97 GLN A O 18
ATOM 33351 N N . PHE A 1 98 ? -12.203 3.140 5.833 1.00 0.00 98 PHE A N 18
ATOM 33352 C CA . PHE A 1 98 ? -10.930 3.572 6.384 1.00 0.00 98 PHE A CA 18
ATOM 33353 C C . PHE A 1 98 ? -10.209 2.413 7.075 1.00 0.00 98 PHE A C 18
ATOM 33354 O O . PHE A 1 98 ? -10.838 1.429 7.463 1.00 0.00 98 PHE A O 18
ATOM 33371 N N . ILE A 1 99 ? -8.900 2.567 7.209 1.00 0.00 99 ILE A N 18
ATOM 33372 C CA . ILE A 1 99 ? -8.088 1.546 7.847 1.00 0.00 99 ILE A CA 18
ATOM 33373 C C . ILE A 1 99 ? -7.132 2.208 8.842 1.00 0.00 99 ILE A C 18
ATOM 33374 O O . ILE A 1 99 ? -6.933 3.421 8.803 1.00 0.00 99 ILE A O 18
ATOM 33390 N N . GLN A 1 100 ? -6.565 1.381 9.708 1.00 0.00 100 GLN A N 18
ATOM 33391 C CA . GLN A 1 100 ? -5.634 1.871 10.711 1.00 0.00 100 GLN A CA 18
ATOM 33392 C C . GLN A 1 100 ? -4.334 1.067 10.667 1.00 0.00 100 GLN A C 18
ATOM 33393 O O . GLN A 1 100 ? -4.167 0.108 11.419 1.00 0.00 100 GLN A O 18
ATOM 33407 N N . GLY A 1 101 ? -3.445 1.487 9.778 1.00 0.00 101 GLY A N 18
ATOM 33408 C CA . GLY A 1 101 ? -2.165 0.817 9.626 1.00 0.00 101 GLY A CA 18
ATOM 33409 C C . GLY A 1 101 ? -1.128 1.391 10.593 1.00 0.00 101 GLY A C 18
ATOM 33410 O O . GLY A 1 101 ? -1.466 2.174 11.479 1.00 0.00 101 GLY A O 18
ATOM 33414 N N . GLU A 1 102 ? 0.115 0.980 10.390 1.00 0.00 102 GLU A N 18
ATOM 33415 C CA . GLU A 1 102 ? 1.204 1.443 11.233 1.00 0.00 102 GLU A CA 18
ATOM 33416 C C . GLU A 1 102 ? 2.504 1.515 10.429 1.00 0.00 102 GLU A C 18
ATOM 33417 O O . GLU A 1 102 ? 2.613 0.911 9.363 1.00 0.00 102 GLU A O 18
ATOM 33429 N N . ILE A 1 103 ? 3.457 2.259 10.971 1.00 0.00 103 ILE A N 18
ATOM 33430 C CA . ILE A 1 103 ? 4.745 2.417 10.317 1.00 0.00 103 ILE A CA 18
ATOM 33431 C C . ILE A 1 103 ? 5.862 2.173 11.334 1.00 0.00 103 ILE A C 18
ATOM 33432 O O . ILE A 1 103 ? 6.167 3.043 12.148 1.00 0.00 103 ILE A O 18
ATOM 33448 N N . GLN A 1 104 ? 6.441 0.984 11.255 1.00 0.00 104 GLN A N 18
ATOM 33449 C CA . GLN A 1 104 ? 7.517 0.614 12.158 1.00 0.00 104 GLN A CA 18
ATOM 33450 C C . GLN A 1 104 ? 8.869 1.019 11.568 1.00 0.00 104 GLN A C 18
ATOM 33451 O O . GLN A 1 104 ? 9.031 1.061 10.349 1.00 0.00 104 GLN A O 18
ATOM 33465 N N . LEU A 1 105 ? 9.806 1.308 12.460 1.00 0.00 105 LEU A N 18
ATOM 33466 C CA . LEU A 1 105 ? 11.138 1.708 12.042 1.00 0.00 105 LEU A CA 18
ATOM 33467 C C . LEU A 1 105 ? 12.003 0.462 11.847 1.00 0.00 105 LEU A C 18
ATOM 33468 O O . LEU A 1 105 ? 11.895 -0.499 12.608 1.00 0.00 105 LEU A O 18
ATOM 33484 N N . GLN A 1 106 ? 12.843 0.517 10.823 1.00 0.00 106 GLN A N 18
ATOM 33485 C CA . GLN A 1 106 ? 13.726 -0.596 10.519 1.00 0.00 106 GLN A CA 18
ATOM 33486 C C . GLN A 1 106 ? 14.467 -1.046 11.779 1.00 0.00 106 GLN A C 18
ATOM 33487 O O . GLN A 1 106 ? 14.810 -0.225 12.628 1.00 0.00 106 GLN A O 18
ATOM 33501 N N . ASP A 1 107 ? 14.691 -2.349 11.861 1.00 0.00 107 ASP A N 18
ATOM 33502 C CA . ASP A 1 107 ? 15.385 -2.919 13.004 1.00 0.00 107 ASP A CA 18
ATOM 33503 C C . ASP A 1 107 ? 16.885 -2.971 12.710 1.00 0.00 107 ASP A C 18
ATOM 33504 O O . ASP A 1 107 ? 17.292 -3.046 11.552 1.00 0.00 107 ASP A O 18
ATOM 33513 N N . VAL A 1 108 ? 17.667 -2.931 13.779 1.00 0.00 108 VAL A N 18
ATOM 33514 C CA . VAL A 1 108 ? 19.114 -2.973 13.651 1.00 0.00 108 VAL A CA 18
ATOM 33515 C C . VAL A 1 108 ? 19.590 -4.422 13.766 1.00 0.00 108 VAL A C 18
ATOM 33516 O O . VAL A 1 108 ? 19.412 -5.057 14.805 1.00 0.00 108 VAL A O 18
ATOM 33529 N N . ASN A 1 109 ? 20.186 -4.904 12.685 1.00 0.00 109 ASN A N 18
ATOM 33530 C CA . ASN A 1 109 ? 20.689 -6.266 12.653 1.00 0.00 109 ASN A CA 18
ATOM 33531 C C . ASN A 1 109 ? 21.363 -6.524 11.304 1.00 0.00 109 ASN A C 18
ATOM 33532 O O . ASN A 1 109 ? 22.541 -6.873 11.251 1.00 0.00 109 ASN A O 18
ATOM 33543 N N . ASP A 1 110 ? 20.586 -6.343 10.246 1.00 0.00 110 ASP A N 18
ATOM 33544 C CA . ASP A 1 110 ? 21.093 -6.552 8.900 1.00 0.00 110 ASP A CA 18
ATOM 33545 C C . ASP A 1 110 ? 21.433 -8.032 8.712 1.00 0.00 110 ASP A C 18
ATOM 33546 O O . ASP A 1 110 ? 22.430 -8.516 9.246 1.00 0.00 110 ASP A O 18
ATOM 33555 N N . HIS A 1 111 ? 20.586 -8.709 7.951 1.00 0.00 111 HIS A N 18
ATOM 33556 C CA . HIS A 1 111 ? 20.784 -10.124 7.686 1.00 0.00 111 HIS A CA 18
ATOM 33557 C C . HIS A 1 111 ? 19.821 -10.580 6.588 1.00 0.00 111 HIS A C 18
ATOM 33558 O O . HIS A 1 111 ? 18.929 -11.389 6.837 1.00 0.00 111 HIS A O 18
ATOM 33572 N N . ALA A 1 112 ? 20.035 -10.041 5.396 1.00 0.00 112 ALA A N 18
ATOM 33573 C CA . ALA A 1 112 ? 19.197 -10.383 4.259 1.00 0.00 112 ALA A CA 18
ATOM 33574 C C . ALA A 1 112 ? 20.023 -11.172 3.242 1.00 0.00 112 ALA A C 18
ATOM 33575 O O . ALA A 1 112 ? 21.006 -10.662 2.705 1.00 0.00 112 ALA A O 18
ATOM 33582 N N . PRO A 1 113 ? 19.583 -12.436 3.001 1.00 0.00 113 PRO A N 18
ATOM 33583 C CA . PRO A 1 113 ? 20.271 -13.301 2.057 1.00 0.00 113 PRO A CA 18
ATOM 33584 C C . PRO A 1 113 ? 19.973 -12.885 0.615 1.00 0.00 113 PRO A C 18
ATOM 33585 O O . PRO A 1 113 ? 19.244 -11.923 0.381 1.00 0.00 113 PRO A O 18
ATOM 33596 N N . GLU A 1 114 ? 20.551 -13.632 -0.314 1.00 0.00 114 GLU A N 18
ATOM 33597 C CA . GLU A 1 114 ? 20.357 -13.354 -1.726 1.00 0.00 114 GLU A CA 18
ATOM 33598 C C . GLU A 1 114 ? 20.108 -14.653 -2.495 1.00 0.00 114 GLU A C 18
ATOM 33599 O O . GLU A 1 114 ? 20.672 -15.694 -2.160 1.00 0.00 114 GLU A O 18
ATOM 33611 N N . PHE A 1 115 ? 19.264 -14.550 -3.510 1.00 0.00 115 PHE A N 18
ATOM 33612 C CA . PHE A 1 115 ? 18.934 -15.705 -4.329 1.00 0.00 115 PHE A CA 18
ATOM 33613 C C . PHE A 1 115 ? 18.376 -15.273 -5.686 1.00 0.00 115 PHE A C 18
ATOM 33614 O O . PHE A 1 115 ? 17.163 -15.151 -5.853 1.00 0.00 115 PHE A O 18
ATOM 33631 N N . MET A 1 116 ? 19.288 -15.053 -6.622 1.00 0.00 116 MET A N 18
ATOM 33632 C CA . MET A 1 116 ? 18.902 -14.637 -7.960 1.00 0.00 116 MET A CA 18
ATOM 33633 C C . MET A 1 116 ? 19.706 -15.390 -9.021 1.00 0.00 116 MET A C 18
ATOM 33634 O O . MET A 1 116 ? 19.738 -14.987 -10.183 1.00 0.00 116 MET A O 18
ATOM 33648 N N . GLU A 1 117 ? 20.337 -16.470 -8.584 1.00 0.00 117 GLU A N 18
ATOM 33649 C CA . GLU A 1 117 ? 21.139 -17.283 -9.482 1.00 0.00 117 GLU A CA 18
ATOM 33650 C C . GLU A 1 117 ? 20.303 -18.434 -10.046 1.00 0.00 117 GLU A C 18
ATOM 33651 O O . GLU A 1 117 ? 19.577 -19.098 -9.308 1.00 0.00 117 GLU A O 18
ATOM 33663 N N . ASP A 1 118 ? 20.433 -18.635 -11.349 1.00 0.00 118 ASP A N 18
ATOM 33664 C CA . ASP A 1 118 ? 19.699 -19.694 -12.020 1.00 0.00 118 ASP A CA 18
ATOM 33665 C C . ASP A 1 118 ? 20.171 -19.795 -13.472 1.00 0.00 118 ASP A C 18
ATOM 33666 O O . ASP A 1 118 ? 19.654 -19.101 -14.346 1.00 0.00 118 ASP A O 18
ATOM 33675 N N . GLU A 1 119 ? 21.146 -20.666 -13.684 1.00 0.00 119 GLU A N 18
ATOM 33676 C CA . GLU A 1 119 ? 21.694 -20.867 -15.015 1.00 0.00 119 GLU A CA 18
ATOM 33677 C C . GLU A 1 119 ? 22.627 -22.079 -15.027 1.00 0.00 119 GLU A C 18
ATOM 33678 O O . GLU A 1 119 ? 22.977 -22.608 -13.974 1.00 0.00 119 GLU A O 18
ATOM 33690 N N . SER A 1 120 ? 23.002 -22.485 -16.232 1.00 0.00 120 SER A N 18
ATOM 33691 C CA . SER A 1 120 ? 23.888 -23.625 -16.395 1.00 0.00 120 SER A CA 18
ATOM 33692 C C . SER A 1 120 ? 24.123 -23.895 -17.883 1.00 0.00 120 SER A C 18
ATOM 33693 O O . SER A 1 120 ? 23.301 -23.531 -18.721 1.00 0.00 120 SER A O 18
ATOM 33701 N N . GLY A 1 121 ? 25.250 -24.532 -18.165 1.00 0.00 121 GLY A N 18
ATOM 33702 C CA . GLY A 1 121 ? 25.604 -24.856 -19.536 1.00 0.00 121 GLY A CA 18
ATOM 33703 C C . GLY A 1 121 ? 26.519 -26.081 -19.592 1.00 0.00 121 GLY A C 18
ATOM 33704 O O . GLY A 1 121 ? 27.123 -26.456 -18.588 1.00 0.00 121 GLY A O 18
ATOM 33708 N N . PRO A 1 122 ? 26.595 -26.687 -20.807 1.00 0.00 122 PRO A N 18
ATOM 33709 C CA . PRO A 1 122 ? 27.426 -27.862 -21.007 1.00 0.00 122 PRO A CA 18
ATOM 33710 C C . PRO A 1 122 ? 28.907 -27.483 -21.066 1.00 0.00 122 PRO A C 18
ATOM 33711 O O . PRO A 1 122 ? 29.250 -26.302 -21.050 1.00 0.00 122 PRO A O 18
ATOM 33722 N N . SER A 1 123 ? 29.745 -28.507 -21.132 1.00 0.00 123 SER A N 18
ATOM 33723 C CA . SER A 1 123 ? 31.181 -28.296 -21.193 1.00 0.00 123 SER A CA 18
ATOM 33724 C C . SER A 1 123 ? 31.707 -28.673 -22.579 1.00 0.00 123 SER A C 18
ATOM 33725 O O . SER A 1 123 ? 31.019 -29.345 -23.346 1.00 0.00 123 SER A O 18
ATOM 33733 N N . SER A 1 124 ? 32.921 -28.223 -22.859 1.00 0.00 124 SER A N 18
ATOM 33734 C CA . SER A 1 124 ? 33.547 -28.505 -24.140 1.00 0.00 124 SER A CA 18
ATOM 33735 C C . SER A 1 124 ? 35.069 -28.527 -23.985 1.00 0.00 124 SER A C 18
ATOM 33736 O O . SER A 1 124 ? 35.600 -28.072 -22.973 1.00 0.00 124 SER A O 18
ATOM 33744 N N . GLY A 1 125 ? 35.728 -29.061 -25.003 1.00 0.00 125 GLY A N 18
ATOM 33745 C CA . GLY A 1 125 ? 37.178 -29.148 -24.992 1.00 0.00 125 GLY A CA 18
ATOM 33746 C C . GLY A 1 125 ? 37.695 -29.835 -26.258 1.00 0.00 125 GLY A C 18
ATOM 33747 O O . GLY A 1 125 ? 37.089 -29.722 -27.322 1.00 0.00 125 GLY A O 18
ATOM 33751 N N . GLY A 1 1 ? -12.900 -27.900 17.191 1.00 0.00 1 GLY A N 19
ATOM 33752 C CA . GLY A 1 1 ? -12.659 -26.521 17.577 1.00 0.00 1 GLY A CA 19
ATOM 33753 C C . GLY A 1 1 ? -13.434 -25.556 16.678 1.00 0.00 1 GLY A C 19
ATOM 33754 O O . GLY A 1 1 ? -14.372 -25.959 15.992 1.00 0.00 1 GLY A O 19
ATOM 33758 N N . SER A 1 2 ? -13.013 -24.300 16.710 1.00 0.00 2 SER A N 19
ATOM 33759 C CA . SER A 1 2 ? -13.657 -23.274 15.906 1.00 0.00 2 SER A CA 19
ATOM 33760 C C . SER A 1 2 ? -12.702 -22.097 15.698 1.00 0.00 2 SER A C 19
ATOM 33761 O O . SER A 1 2 ? -12.381 -21.747 14.563 1.00 0.00 2 SER A O 19
ATOM 33769 N N . SER A 1 3 ? -12.275 -21.519 16.811 1.00 0.00 3 SER A N 19
ATOM 33770 C CA . SER A 1 3 ? -11.363 -20.389 16.765 1.00 0.00 3 SER A CA 19
ATOM 33771 C C . SER A 1 3 ? -10.930 -20.007 18.182 1.00 0.00 3 SER A C 19
ATOM 33772 O O . SER A 1 3 ? -11.633 -20.296 19.149 1.00 0.00 3 SER A O 19
ATOM 33780 N N . GLY A 1 4 ? -9.774 -19.365 18.260 1.00 0.00 4 GLY A N 19
ATOM 33781 C CA . GLY A 1 4 ? -9.239 -18.941 19.543 1.00 0.00 4 GLY A CA 19
ATOM 33782 C C . GLY A 1 4 ? -8.814 -17.472 19.501 1.00 0.00 4 GLY A C 19
ATOM 33783 O O . GLY A 1 4 ? -7.904 -17.105 18.759 1.00 0.00 4 GLY A O 19
ATOM 33787 N N . SER A 1 5 ? -9.493 -16.670 20.308 1.00 0.00 5 SER A N 19
ATOM 33788 C CA . SER A 1 5 ? -9.198 -15.249 20.373 1.00 0.00 5 SER A CA 19
ATOM 33789 C C . SER A 1 5 ? -10.047 -14.587 21.460 1.00 0.00 5 SER A C 19
ATOM 33790 O O . SER A 1 5 ? -11.020 -15.172 21.935 1.00 0.00 5 SER A O 19
ATOM 33798 N N . SER A 1 6 ? -9.650 -13.376 21.822 1.00 0.00 6 SER A N 19
ATOM 33799 C CA . SER A 1 6 ? -10.362 -12.628 22.844 1.00 0.00 6 SER A CA 19
ATOM 33800 C C . SER A 1 6 ? -9.671 -11.286 23.088 1.00 0.00 6 SER A C 19
ATOM 33801 O O . SER A 1 6 ? -8.595 -11.237 23.683 1.00 0.00 6 SER A O 19
ATOM 33809 N N . GLY A 1 7 ? -10.316 -10.229 22.617 1.00 0.00 7 GLY A N 19
ATOM 33810 C CA . GLY A 1 7 ? -9.777 -8.890 22.777 1.00 0.00 7 GLY A CA 19
ATOM 33811 C C . GLY A 1 7 ? -8.517 -8.701 21.929 1.00 0.00 7 GLY A C 19
ATOM 33812 O O . GLY A 1 7 ? -7.406 -8.932 22.402 1.00 0.00 7 GLY A O 19
ATOM 33816 N N . ALA A 1 8 ? -8.733 -8.283 20.690 1.00 0.00 8 ALA A N 19
ATOM 33817 C CA . ALA A 1 8 ? -7.629 -8.061 19.772 1.00 0.00 8 ALA A CA 19
ATOM 33818 C C . ALA A 1 8 ? -8.044 -7.029 18.722 1.00 0.00 8 ALA A C 19
ATOM 33819 O O . ALA A 1 8 ? -9.166 -7.067 18.219 1.00 0.00 8 ALA A O 19
ATOM 33826 N N . GLY A 1 9 ? -7.117 -6.131 18.422 1.00 0.00 9 GLY A N 19
ATOM 33827 C CA . GLY A 1 9 ? -7.373 -5.090 17.441 1.00 0.00 9 GLY A CA 19
ATOM 33828 C C . GLY A 1 9 ? -6.607 -3.812 17.786 1.00 0.00 9 GLY A C 19
ATOM 33829 O O . GLY A 1 9 ? -6.635 -3.356 18.928 1.00 0.00 9 GLY A O 19
ATOM 33833 N N . SER A 1 10 ? -5.941 -3.268 16.777 1.00 0.00 10 SER A N 19
ATOM 33834 C CA . SER A 1 10 ? -5.169 -2.051 16.959 1.00 0.00 10 SER A CA 19
ATOM 33835 C C . SER A 1 10 ? -4.504 -1.652 15.641 1.00 0.00 10 SER A C 19
ATOM 33836 O O . SER A 1 10 ? -4.760 -0.570 15.115 1.00 0.00 10 SER A O 19
ATOM 33844 N N . ALA A 1 11 ? -3.662 -2.547 15.144 1.00 0.00 11 ALA A N 19
ATOM 33845 C CA . ALA A 1 11 ? -2.958 -2.301 13.898 1.00 0.00 11 ALA A CA 19
ATOM 33846 C C . ALA A 1 11 ? -3.363 -3.360 12.871 1.00 0.00 11 ALA A C 19
ATOM 33847 O O . ALA A 1 11 ? -3.343 -4.555 13.165 1.00 0.00 11 ALA A O 19
ATOM 33854 N N . THR A 1 12 ? -3.721 -2.885 11.687 1.00 0.00 12 THR A N 19
ATOM 33855 C CA . THR A 1 12 ? -4.130 -3.776 10.615 1.00 0.00 12 THR A CA 19
ATOM 33856 C C . THR A 1 12 ? -2.964 -4.030 9.658 1.00 0.00 12 THR A C 19
ATOM 33857 O O . THR A 1 12 ? -2.844 -5.117 9.095 1.00 0.00 12 THR A O 19
ATOM 33868 N N . ILE A 1 13 ? -2.135 -3.008 9.503 1.00 0.00 13 ILE A N 19
ATOM 33869 C CA . ILE A 1 13 ? -0.982 -3.107 8.624 1.00 0.00 13 ILE A CA 19
ATOM 33870 C C . ILE A 1 13 ? 0.247 -2.536 9.334 1.00 0.00 13 ILE A C 19
ATOM 33871 O O . ILE A 1 13 ? 0.123 -1.658 10.187 1.00 0.00 13 ILE A O 19
ATOM 33887 N N . THR A 1 14 ? 1.405 -3.058 8.957 1.00 0.00 14 THR A N 19
ATOM 33888 C CA . THR A 1 14 ? 2.655 -2.611 9.548 1.00 0.00 14 THR A CA 19
ATOM 33889 C C . THR A 1 14 ? 3.715 -2.409 8.463 1.00 0.00 14 THR A C 19
ATOM 33890 O O . THR A 1 14 ? 4.000 -3.324 7.692 1.00 0.00 14 THR A O 19
ATOM 33901 N N . TYR A 1 15 ? 4.270 -1.207 8.439 1.00 0.00 15 TYR A N 19
ATOM 33902 C CA . TYR A 1 15 ? 5.292 -0.874 7.462 1.00 0.00 15 TYR A CA 19
ATOM 33903 C C . TYR A 1 15 ? 6.671 -0.784 8.120 1.00 0.00 15 TYR A C 19
ATOM 33904 O O . TYR A 1 15 ? 6.776 -0.736 9.345 1.00 0.00 15 TYR A O 19
ATOM 33922 N N . SER A 1 16 ? 7.693 -0.764 7.277 1.00 0.00 16 SER A N 19
ATOM 33923 C CA . SER A 1 16 ? 9.061 -0.681 7.762 1.00 0.00 16 SER A CA 19
ATOM 33924 C C . SER A 1 16 ? 9.826 0.393 6.986 1.00 0.00 16 SER A C 19
ATOM 33925 O O . SER A 1 16 ? 10.067 0.246 5.789 1.00 0.00 16 SER A O 19
ATOM 33933 N N . VAL A 1 17 ? 10.188 1.448 7.700 1.00 0.00 17 VAL A N 19
ATOM 33934 C CA . VAL A 1 17 ? 10.921 2.546 7.094 1.00 0.00 17 VAL A CA 19
ATOM 33935 C C . VAL A 1 17 ? 12.062 2.967 8.023 1.00 0.00 17 VAL A C 19
ATOM 33936 O O . VAL A 1 17 ? 11.871 3.084 9.232 1.00 0.00 17 VAL A O 19
ATOM 33949 N N . LEU A 1 18 ? 13.223 3.182 7.422 1.00 0.00 18 LEU A N 19
ATOM 33950 C CA . LEU A 1 18 ? 14.395 3.586 8.180 1.00 0.00 18 LEU A CA 19
ATOM 33951 C C . LEU A 1 18 ? 14.092 4.891 8.921 1.00 0.00 18 LEU A C 19
ATOM 33952 O O . LEU A 1 18 ? 12.940 5.317 8.989 1.00 0.00 18 LEU A O 19
ATOM 33968 N N . GLU A 1 19 ? 15.146 5.487 9.458 1.00 0.00 19 GLU A N 19
ATOM 33969 C CA . GLU A 1 19 ? 15.007 6.734 10.191 1.00 0.00 19 GLU A CA 19
ATOM 33970 C C . GLU A 1 19 ? 15.515 7.905 9.348 1.00 0.00 19 GLU A C 19
ATOM 33971 O O . GLU A 1 19 ? 15.130 9.051 9.575 1.00 0.00 19 GLU A O 19
ATOM 33983 N N . GLU A 1 20 ? 16.371 7.577 8.391 1.00 0.00 20 GLU A N 19
ATOM 33984 C CA . GLU A 1 20 ? 16.935 8.587 7.513 1.00 0.00 20 GLU A CA 19
ATOM 33985 C C . GLU A 1 20 ? 16.224 8.570 6.158 1.00 0.00 20 GLU A C 19
ATOM 33986 O O . GLU A 1 20 ? 16.865 8.419 5.119 1.00 0.00 20 GLU A O 19
ATOM 33998 N N . THR A 1 21 ? 14.910 8.726 6.214 1.00 0.00 21 THR A N 19
ATOM 33999 C CA . THR A 1 21 ? 14.105 8.730 5.004 1.00 0.00 21 THR A CA 19
ATOM 34000 C C . THR A 1 21 ? 14.397 9.982 4.174 1.00 0.00 21 THR A C 19
ATOM 34001 O O . THR A 1 21 ? 14.858 10.991 4.705 1.00 0.00 21 THR A O 19
ATOM 34012 N N . ASP A 1 22 ? 14.116 9.876 2.883 1.00 0.00 22 ASP A N 19
ATOM 34013 C CA . ASP A 1 22 ? 14.342 10.986 1.974 1.00 0.00 22 ASP A CA 19
ATOM 34014 C C . ASP A 1 22 ? 13.036 11.322 1.250 1.00 0.00 22 ASP A C 19
ATOM 34015 O O . ASP A 1 22 ? 12.077 10.553 1.304 1.00 0.00 22 ASP A O 19
ATOM 34024 N N . ARG A 1 23 ? 13.041 12.470 0.590 1.00 0.00 23 ARG A N 19
ATOM 34025 C CA . ARG A 1 23 ? 11.869 12.917 -0.143 1.00 0.00 23 ARG A CA 19
ATOM 34026 C C . ARG A 1 23 ? 11.474 11.879 -1.196 1.00 0.00 23 ARG A C 19
ATOM 34027 O O . ARG A 1 23 ? 12.109 11.782 -2.245 1.00 0.00 23 ARG A O 19
ATOM 34048 N N . GLY A 1 24 ? 10.429 11.129 -0.879 1.00 0.00 24 GLY A N 19
ATOM 34049 C CA . GLY A 1 24 ? 9.942 10.102 -1.784 1.00 0.00 24 GLY A CA 19
ATOM 34050 C C . GLY A 1 24 ? 10.556 8.741 -1.450 1.00 0.00 24 GLY A C 19
ATOM 34051 O O . GLY A 1 24 ? 10.852 7.953 -2.347 1.00 0.00 24 GLY A O 19
ATOM 34055 N N . SER A 1 25 ? 10.729 8.507 -0.157 1.00 0.00 25 SER A N 19
ATOM 34056 C CA . SER A 1 25 ? 11.302 7.255 0.306 1.00 0.00 25 SER A CA 19
ATOM 34057 C C . SER A 1 25 ? 10.225 6.168 0.343 1.00 0.00 25 SER A C 19
ATOM 34058 O O . SER A 1 25 ? 9.116 6.404 0.821 1.00 0.00 25 SER A O 19
ATOM 34066 N N . LEU A 1 26 ? 10.589 5.001 -0.167 1.00 0.00 26 LEU A N 19
ATOM 34067 C CA . LEU A 1 26 ? 9.668 3.878 -0.199 1.00 0.00 26 LEU A CA 19
ATOM 34068 C C . LEU A 1 26 ? 9.421 3.387 1.229 1.00 0.00 26 LEU A C 19
ATOM 34069 O O . LEU A 1 26 ? 10.326 2.860 1.874 1.00 0.00 26 LEU A O 19
ATOM 34085 N N . VAL A 1 27 ? 8.190 3.576 1.681 1.00 0.00 27 VAL A N 19
ATOM 34086 C CA . VAL A 1 27 ? 7.812 3.159 3.020 1.00 0.00 27 VAL A CA 19
ATOM 34087 C C . VAL A 1 27 ? 7.388 1.689 2.992 1.00 0.00 27 VAL A C 19
ATOM 34088 O O . VAL A 1 27 ? 7.676 0.938 3.922 1.00 0.00 27 VAL A O 19
ATOM 34101 N N . GLY A 1 28 ? 6.711 1.322 1.913 1.00 0.00 28 GLY A N 19
ATOM 34102 C CA . GLY A 1 28 ? 6.245 -0.044 1.751 1.00 0.00 28 GLY A CA 19
ATOM 34103 C C . GLY A 1 28 ? 5.153 -0.128 0.682 1.00 0.00 28 GLY A C 19
ATOM 34104 O O . GLY A 1 28 ? 4.968 0.807 -0.095 1.00 0.00 28 GLY A O 19
ATOM 34108 N N . ASN A 1 29 ? 4.460 -1.257 0.677 1.00 0.00 29 ASN A N 19
ATOM 34109 C CA . ASN A 1 29 ? 3.392 -1.475 -0.284 1.00 0.00 29 ASN A CA 19
ATOM 34110 C C . ASN A 1 29 ? 2.044 -1.425 0.438 1.00 0.00 29 ASN A C 19
ATOM 34111 O O . ASN A 1 29 ? 1.929 -1.873 1.578 1.00 0.00 29 ASN A O 19
ATOM 34122 N N . LEU A 1 30 ? 1.058 -0.874 -0.255 1.00 0.00 30 LEU A N 19
ATOM 34123 C CA . LEU A 1 30 ? -0.278 -0.760 0.306 1.00 0.00 30 LEU A CA 19
ATOM 34124 C C . LEU A 1 30 ? -1.225 -1.695 -0.447 1.00 0.00 30 LEU A C 19
ATOM 34125 O O . LEU A 1 30 ? -2.048 -2.375 0.164 1.00 0.00 30 LEU A O 19
ATOM 34141 N N . ALA A 1 31 ? -1.077 -1.701 -1.764 1.00 0.00 31 ALA A N 19
ATOM 34142 C CA . ALA A 1 31 ? -1.909 -2.542 -2.607 1.00 0.00 31 ALA A CA 19
ATOM 34143 C C . ALA A 1 31 ? -1.328 -3.957 -2.640 1.00 0.00 31 ALA A C 19
ATOM 34144 O O . ALA A 1 31 ? -2.067 -4.937 -2.574 1.00 0.00 31 ALA A O 19
ATOM 34151 N N . LYS A 1 32 ? -0.008 -4.018 -2.743 1.00 0.00 32 LYS A N 19
ATOM 34152 C CA . LYS A 1 32 ? 0.681 -5.296 -2.786 1.00 0.00 32 LYS A CA 19
ATOM 34153 C C . LYS A 1 32 ? 0.676 -5.921 -1.390 1.00 0.00 32 LYS A C 19
ATOM 34154 O O . LYS A 1 32 ? 0.950 -7.110 -1.236 1.00 0.00 32 LYS A O 19
ATOM 34173 N N . ASP A 1 33 ? 0.362 -5.090 -0.406 1.00 0.00 33 ASP A N 19
ATOM 34174 C CA . ASP A 1 33 ? 0.318 -5.546 0.973 1.00 0.00 33 ASP A CA 19
ATOM 34175 C C . ASP A 1 33 ? -0.831 -6.542 1.139 1.00 0.00 33 ASP A C 19
ATOM 34176 O O . ASP A 1 33 ? -0.605 -7.749 1.215 1.00 0.00 33 ASP A O 19
ATOM 34185 N N . LEU A 1 34 ? -2.039 -6.001 1.191 1.00 0.00 34 LEU A N 19
ATOM 34186 C CA . LEU A 1 34 ? -3.224 -6.827 1.348 1.00 0.00 34 LEU A CA 19
ATOM 34187 C C . LEU A 1 34 ? -3.355 -7.758 0.140 1.00 0.00 34 LEU A C 19
ATOM 34188 O O . LEU A 1 34 ? -4.118 -8.722 0.175 1.00 0.00 34 LEU A O 19
ATOM 34204 N N . GLY A 1 35 ? -2.598 -7.436 -0.899 1.00 0.00 35 GLY A N 19
ATOM 34205 C CA . GLY A 1 35 ? -2.620 -8.231 -2.115 1.00 0.00 35 GLY A CA 19
ATOM 34206 C C . GLY A 1 35 ? -3.663 -7.699 -3.100 1.00 0.00 35 GLY A C 19
ATOM 34207 O O . GLY A 1 35 ? -4.045 -8.393 -4.040 1.00 0.00 35 GLY A O 19
ATOM 34211 N N . LEU A 1 36 ? -4.093 -6.471 -2.850 1.00 0.00 36 LEU A N 19
ATOM 34212 C CA . LEU A 1 36 ? -5.085 -5.838 -3.703 1.00 0.00 36 LEU A CA 19
ATOM 34213 C C . LEU A 1 36 ? -4.429 -5.428 -5.023 1.00 0.00 36 LEU A C 19
ATOM 34214 O O . LEU A 1 36 ? -3.204 -5.425 -5.137 1.00 0.00 36 LEU A O 19
ATOM 34230 N N . SER A 1 37 ? -5.273 -5.093 -5.987 1.00 0.00 37 SER A N 19
ATOM 34231 C CA . SER A 1 37 ? -4.791 -4.683 -7.295 1.00 0.00 37 SER A CA 19
ATOM 34232 C C . SER A 1 37 ? -4.890 -3.163 -7.437 1.00 0.00 37 SER A C 19
ATOM 34233 O O . SER A 1 37 ? -5.752 -2.534 -6.824 1.00 0.00 37 SER A O 19
ATOM 34241 N N . LEU A 1 38 ? -3.997 -2.617 -8.248 1.00 0.00 38 LEU A N 19
ATOM 34242 C CA . LEU A 1 38 ? -3.973 -1.182 -8.478 1.00 0.00 38 LEU A CA 19
ATOM 34243 C C . LEU A 1 38 ? -5.382 -0.704 -8.833 1.00 0.00 38 LEU A C 19
ATOM 34244 O O . LEU A 1 38 ? -5.935 0.165 -8.159 1.00 0.00 38 LEU A O 19
ATOM 34260 N N . ARG A 1 39 ? -5.924 -1.291 -9.889 1.00 0.00 39 ARG A N 19
ATOM 34261 C CA . ARG A 1 39 ? -7.258 -0.936 -10.341 1.00 0.00 39 ARG A CA 19
ATOM 34262 C C . ARG A 1 39 ? -8.167 -0.654 -9.143 1.00 0.00 39 ARG A C 19
ATOM 34263 O O . ARG A 1 39 ? -8.799 0.399 -9.073 1.00 0.00 39 ARG A O 19
ATOM 34284 N N . GLU A 1 40 ? -8.204 -1.613 -8.230 1.00 0.00 40 GLU A N 19
ATOM 34285 C CA . GLU A 1 40 ? -9.025 -1.481 -7.039 1.00 0.00 40 GLU A CA 19
ATOM 34286 C C . GLU A 1 40 ? -8.584 -0.265 -6.222 1.00 0.00 40 GLU A C 19
ATOM 34287 O O . GLU A 1 40 ? -9.403 0.587 -5.879 1.00 0.00 40 GLU A O 19
ATOM 34299 N N . LEU A 1 41 ? -7.291 -0.222 -5.935 1.00 0.00 41 LEU A N 19
ATOM 34300 C CA . LEU A 1 41 ? -6.732 0.876 -5.166 1.00 0.00 41 LEU A CA 19
ATOM 34301 C C . LEU A 1 41 ? -7.078 2.201 -5.849 1.00 0.00 41 LEU A C 19
ATOM 34302 O O . LEU A 1 41 ? -7.140 3.242 -5.197 1.00 0.00 41 LEU A O 19
ATOM 34318 N N . ILE A 1 42 ? -7.294 2.118 -7.154 1.00 0.00 42 ILE A N 19
ATOM 34319 C CA . ILE A 1 42 ? -7.632 3.297 -7.933 1.00 0.00 42 ILE A CA 19
ATOM 34320 C C . ILE A 1 42 ? -9.136 3.560 -7.825 1.00 0.00 42 ILE A C 19
ATOM 34321 O O . ILE A 1 42 ? -9.552 4.616 -7.351 1.00 0.00 42 ILE A O 19
ATOM 34337 N N . THR A 1 43 ? -9.909 2.582 -8.272 1.00 0.00 43 THR A N 19
ATOM 34338 C CA . THR A 1 43 ? -11.357 2.694 -8.232 1.00 0.00 43 THR A CA 19
ATOM 34339 C C . THR A 1 43 ? -11.830 2.983 -6.806 1.00 0.00 43 THR A C 19
ATOM 34340 O O . THR A 1 43 ? -12.754 3.768 -6.601 1.00 0.00 43 THR A O 19
ATOM 34351 N N . ARG A 1 44 ? -11.175 2.332 -5.856 1.00 0.00 44 ARG A N 19
ATOM 34352 C CA . ARG A 1 44 ? -11.516 2.509 -4.455 1.00 0.00 44 ARG A CA 19
ATOM 34353 C C . ARG A 1 44 ? -10.886 3.793 -3.913 1.00 0.00 44 ARG A C 19
ATOM 34354 O O . ARG A 1 44 ? -10.991 4.085 -2.723 1.00 0.00 44 ARG A O 19
ATOM 34375 N N . GLY A 1 45 ? -10.244 4.525 -4.812 1.00 0.00 45 GLY A N 19
ATOM 34376 C CA . GLY A 1 45 ? -9.597 5.771 -4.438 1.00 0.00 45 GLY A CA 19
ATOM 34377 C C . GLY A 1 45 ? -8.922 5.649 -3.071 1.00 0.00 45 GLY A C 19
ATOM 34378 O O . GLY A 1 45 ? -9.412 6.193 -2.082 1.00 0.00 45 GLY A O 19
ATOM 34382 N N . ALA A 1 46 ? -7.807 4.933 -3.058 1.00 0.00 46 ALA A N 19
ATOM 34383 C CA . ALA A 1 46 ? -7.060 4.734 -1.828 1.00 0.00 46 ALA A CA 19
ATOM 34384 C C . ALA A 1 46 ? -5.955 5.788 -1.731 1.00 0.00 46 ALA A C 19
ATOM 34385 O O . ALA A 1 46 ? -5.127 5.909 -2.633 1.00 0.00 46 ALA A O 19
ATOM 34392 N N . GLN A 1 47 ? -5.977 6.522 -0.629 1.00 0.00 47 GLN A N 19
ATOM 34393 C CA . GLN A 1 47 ? -4.988 7.562 -0.402 1.00 0.00 47 GLN A CA 19
ATOM 34394 C C . GLN A 1 47 ? -4.422 7.456 1.016 1.00 0.00 47 GLN A C 19
ATOM 34395 O O . GLN A 1 47 ? -4.946 6.712 1.843 1.00 0.00 47 GLN A O 19
ATOM 34409 N N . ILE A 1 48 ? -3.360 8.212 1.252 1.00 0.00 48 ILE A N 19
ATOM 34410 C CA . ILE A 1 48 ? -2.718 8.213 2.556 1.00 0.00 48 ILE A CA 19
ATOM 34411 C C . ILE A 1 48 ? -3.154 9.457 3.334 1.00 0.00 48 ILE A C 19
ATOM 34412 O O . ILE A 1 48 ? -3.230 10.549 2.773 1.00 0.00 48 ILE A O 19
ATOM 34428 N N . LEU A 1 49 ? -3.430 9.249 4.613 1.00 0.00 49 LEU A N 19
ATOM 34429 C CA . LEU A 1 49 ? -3.856 10.339 5.473 1.00 0.00 49 LEU A CA 19
ATOM 34430 C C . LEU A 1 49 ? -2.833 10.528 6.595 1.00 0.00 49 LEU A C 19
ATOM 34431 O O . LEU A 1 49 ? -2.762 9.718 7.518 1.00 0.00 49 LEU A O 19
ATOM 34447 N N . SER A 1 50 ? -2.067 11.603 6.478 1.00 0.00 50 SER A N 19
ATOM 34448 C CA . SER A 1 50 ? -1.051 11.909 7.470 1.00 0.00 50 SER A CA 19
ATOM 34449 C C . SER A 1 50 ? -1.078 13.401 7.804 1.00 0.00 50 SER A C 19
ATOM 34450 O O . SER A 1 50 ? -0.834 14.239 6.937 1.00 0.00 50 SER A O 19
ATOM 34458 N N . LYS A 1 51 ? -1.376 13.688 9.063 1.00 0.00 51 LYS A N 19
ATOM 34459 C CA . LYS A 1 51 ? -1.438 15.066 9.522 1.00 0.00 51 LYS A CA 19
ATOM 34460 C C . LYS A 1 51 ? -2.524 15.810 8.742 1.00 0.00 51 LYS A C 19
ATOM 34461 O O . LYS A 1 51 ? -2.855 15.434 7.619 1.00 0.00 51 LYS A O 19
ATOM 34480 N N . GLY A 1 52 ? -3.048 16.853 9.369 1.00 0.00 52 GLY A N 19
ATOM 34481 C CA . GLY A 1 52 ? -4.090 17.653 8.748 1.00 0.00 52 GLY A CA 19
ATOM 34482 C C . GLY A 1 52 ? -3.488 18.787 7.917 1.00 0.00 52 GLY A C 19
ATOM 34483 O O . GLY A 1 52 ? -2.470 19.367 8.295 1.00 0.00 52 GLY A O 19
ATOM 34487 N N . ASN A 1 53 ? -4.141 19.071 6.799 1.00 0.00 53 ASN A N 19
ATOM 34488 C CA . ASN A 1 53 ? -3.683 20.125 5.911 1.00 0.00 53 ASN A CA 19
ATOM 34489 C C . ASN A 1 53 ? -2.403 19.671 5.205 1.00 0.00 53 ASN A C 19
ATOM 34490 O O . ASN A 1 53 ? -2.369 19.569 3.980 1.00 0.00 53 ASN A O 19
ATOM 34501 N N . LYS A 1 54 ? -1.383 19.412 6.009 1.00 0.00 54 LYS A N 19
ATOM 34502 C CA . LYS A 1 54 ? -0.104 18.971 5.477 1.00 0.00 54 LYS A CA 19
ATOM 34503 C C . LYS A 1 54 ? -0.085 17.443 5.408 1.00 0.00 54 LYS A C 19
ATOM 34504 O O . LYS A 1 54 ? -0.820 16.776 6.135 1.00 0.00 54 LYS A O 19
ATOM 34523 N N . GLN A 1 55 ? 0.764 16.932 4.528 1.00 0.00 55 GLN A N 19
ATOM 34524 C CA . GLN A 1 55 ? 0.889 15.495 4.355 1.00 0.00 55 GLN A CA 19
ATOM 34525 C C . GLN A 1 55 ? 2.364 15.090 4.331 1.00 0.00 55 GLN A C 19
ATOM 34526 O O . GLN A 1 55 ? 3.190 15.775 3.730 1.00 0.00 55 GLN A O 19
ATOM 34540 N N . LEU A 1 56 ? 2.650 13.977 4.991 1.00 0.00 56 LEU A N 19
ATOM 34541 C CA . LEU A 1 56 ? 4.011 13.473 5.053 1.00 0.00 56 LEU A CA 19
ATOM 34542 C C . LEU A 1 56 ? 4.065 12.083 4.414 1.00 0.00 56 LEU A C 19
ATOM 34543 O O . LEU A 1 56 ? 5.003 11.324 4.650 1.00 0.00 56 LEU A O 19
ATOM 34559 N N . LEU A 1 57 ? 3.046 11.793 3.619 1.00 0.00 57 LEU A N 19
ATOM 34560 C CA . LEU A 1 57 ? 2.965 10.508 2.945 1.00 0.00 57 LEU A CA 19
ATOM 34561 C C . LEU A 1 57 ? 2.249 10.685 1.604 1.00 0.00 57 LEU A C 19
ATOM 34562 O O . LEU A 1 57 ? 1.345 11.510 1.483 1.00 0.00 57 LEU A O 19
ATOM 34578 N N . GLN A 1 58 ? 2.681 9.897 0.631 1.00 0.00 58 GLN A N 19
ATOM 34579 C CA . GLN A 1 58 ? 2.092 9.956 -0.697 1.00 0.00 58 GLN A CA 19
ATOM 34580 C C . GLN A 1 58 ? 2.284 8.622 -1.422 1.00 0.00 58 GLN A C 19
ATOM 34581 O O . GLN A 1 58 ? 3.402 8.268 -1.791 1.00 0.00 58 GLN A O 19
ATOM 34595 N N . LEU A 1 59 ? 1.175 7.919 -1.604 1.00 0.00 59 LEU A N 19
ATOM 34596 C CA . LEU A 1 59 ? 1.207 6.633 -2.278 1.00 0.00 59 LEU A CA 19
ATOM 34597 C C . LEU A 1 59 ? 1.044 6.847 -3.784 1.00 0.00 59 LEU A C 19
ATOM 34598 O O . LEU A 1 59 ? 0.223 7.656 -4.214 1.00 0.00 59 LEU A O 19
ATOM 34614 N N . GLU A 1 60 ? 1.838 6.108 -4.545 1.00 0.00 60 GLU A N 19
ATOM 34615 C CA . GLU A 1 60 ? 1.792 6.207 -5.994 1.00 0.00 60 GLU A CA 19
ATOM 34616 C C . GLU A 1 60 ? 0.935 5.081 -6.575 1.00 0.00 60 GLU A C 19
ATOM 34617 O O . GLU A 1 60 ? 1.313 3.913 -6.512 1.00 0.00 60 GLU A O 19
ATOM 34629 N N . GLN A 1 61 ? -0.204 5.473 -7.129 1.00 0.00 61 GLN A N 19
ATOM 34630 C CA . GLN A 1 61 ? -1.118 4.512 -7.721 1.00 0.00 61 GLN A CA 19
ATOM 34631 C C . GLN A 1 61 ? -0.595 4.052 -9.084 1.00 0.00 61 GLN A C 19
ATOM 34632 O O . GLN A 1 61 ? -1.226 3.234 -9.751 1.00 0.00 61 GLN A O 19
ATOM 34646 N N . LYS A 1 62 ? 0.553 4.599 -9.456 1.00 0.00 62 LYS A N 19
ATOM 34647 C CA . LYS A 1 62 ? 1.167 4.255 -10.727 1.00 0.00 62 LYS A CA 19
ATOM 34648 C C . LYS A 1 62 ? 1.933 2.939 -10.579 1.00 0.00 62 LYS A C 19
ATOM 34649 O O . LYS A 1 62 ? 2.324 2.329 -11.573 1.00 0.00 62 LYS A O 19
ATOM 34668 N N . SER A 1 63 ? 2.125 2.541 -9.330 1.00 0.00 63 SER A N 19
ATOM 34669 C CA . SER A 1 63 ? 2.838 1.308 -9.039 1.00 0.00 63 SER A CA 19
ATOM 34670 C C . SER A 1 63 ? 2.180 0.589 -7.860 1.00 0.00 63 SER A C 19
ATOM 34671 O O . SER A 1 63 ? 1.845 -0.590 -7.956 1.00 0.00 63 SER A O 19
ATOM 34679 N N . GLY A 1 64 ? 2.014 1.331 -6.774 1.00 0.00 64 GLY A N 19
ATOM 34680 C CA . GLY A 1 64 ? 1.402 0.779 -5.578 1.00 0.00 64 GLY A CA 19
ATOM 34681 C C . GLY A 1 64 ? 2.410 0.708 -4.429 1.00 0.00 64 GLY A C 19
ATOM 34682 O O . GLY A 1 64 ? 2.659 -0.365 -3.882 1.00 0.00 64 GLY A O 19
ATOM 34686 N N . ASN A 1 65 ? 2.962 1.866 -4.096 1.00 0.00 65 ASN A N 19
ATOM 34687 C CA . ASN A 1 65 ? 3.937 1.949 -3.023 1.00 0.00 65 ASN A CA 19
ATOM 34688 C C . ASN A 1 65 ? 3.653 3.192 -2.177 1.00 0.00 65 ASN A C 19
ATOM 34689 O O . ASN A 1 65 ? 3.106 4.174 -2.675 1.00 0.00 65 ASN A O 19
ATOM 34700 N N . LEU A 1 66 ? 4.038 3.108 -0.912 1.00 0.00 66 LEU A N 19
ATOM 34701 C CA . LEU A 1 66 ? 3.832 4.214 0.008 1.00 0.00 66 LEU A CA 19
ATOM 34702 C C . LEU A 1 66 ? 5.101 5.067 0.065 1.00 0.00 66 LEU A C 19
ATOM 34703 O O . LEU A 1 66 ? 6.105 4.655 0.645 1.00 0.00 66 LEU A O 19
ATOM 34719 N N . LEU A 1 67 ? 5.015 6.241 -0.543 1.00 0.00 67 LEU A N 19
ATOM 34720 C CA . LEU A 1 67 ? 6.144 7.155 -0.569 1.00 0.00 67 LEU A CA 19
ATOM 34721 C C . LEU A 1 67 ? 5.911 8.274 0.449 1.00 0.00 67 LEU A C 19
ATOM 34722 O O . LEU A 1 67 ? 4.771 8.569 0.803 1.00 0.00 67 LEU A O 19
ATOM 34738 N N . LEU A 1 68 ? 7.011 8.865 0.893 1.00 0.00 68 LEU A N 19
ATOM 34739 C CA . LEU A 1 68 ? 6.942 9.944 1.863 1.00 0.00 68 LEU A CA 19
ATOM 34740 C C . LEU A 1 68 ? 6.789 11.277 1.128 1.00 0.00 68 LEU A C 19
ATOM 34741 O O . LEU A 1 68 ? 7.383 11.477 0.069 1.00 0.00 68 LEU A O 19
ATOM 34757 N N . LYS A 1 69 ? 5.991 12.154 1.718 1.00 0.00 69 LYS A N 19
ATOM 34758 C CA . LYS A 1 69 ? 5.753 13.462 1.132 1.00 0.00 69 LYS A CA 19
ATOM 34759 C C . LYS A 1 69 ? 7.094 14.142 0.850 1.00 0.00 69 LYS A C 19
ATOM 34760 O O . LYS A 1 69 ? 7.423 14.421 -0.302 1.00 0.00 69 LYS A O 19
ATOM 34779 N N . GLU A 1 70 ? 7.833 14.388 1.922 1.00 0.00 70 GLU A N 19
ATOM 34780 C CA . GLU A 1 70 ? 9.131 15.029 1.805 1.00 0.00 70 GLU A CA 19
ATOM 34781 C C . GLU A 1 70 ? 9.998 14.701 3.023 1.00 0.00 70 GLU A C 19
ATOM 34782 O O . GLU A 1 70 ? 9.607 13.898 3.869 1.00 0.00 70 GLU A O 19
ATOM 34794 N N . LYS A 1 71 ? 11.158 15.339 3.074 1.00 0.00 71 LYS A N 19
ATOM 34795 C CA . LYS A 1 71 ? 12.083 15.124 4.174 1.00 0.00 71 LYS A CA 19
ATOM 34796 C C . LYS A 1 71 ? 11.327 15.240 5.499 1.00 0.00 71 LYS A C 19
ATOM 34797 O O . LYS A 1 71 ? 10.691 16.258 5.768 1.00 0.00 71 LYS A O 19
ATOM 34816 N N . LEU A 1 72 ? 11.422 14.182 6.292 1.00 0.00 72 LEU A N 19
ATOM 34817 C CA . LEU A 1 72 ? 10.755 14.152 7.582 1.00 0.00 72 LEU A CA 19
ATOM 34818 C C . LEU A 1 72 ? 11.554 14.990 8.583 1.00 0.00 72 LEU A C 19
ATOM 34819 O O . LEU A 1 72 ? 12.754 15.193 8.410 1.00 0.00 72 LEU A O 19
ATOM 34835 N N . ASP A 1 73 ? 10.855 15.453 9.609 1.00 0.00 73 ASP A N 19
ATOM 34836 C CA . ASP A 1 73 ? 11.484 16.264 10.638 1.00 0.00 73 ASP A CA 19
ATOM 34837 C C . ASP A 1 73 ? 11.872 15.371 11.818 1.00 0.00 73 ASP A C 19
ATOM 34838 O O . ASP A 1 73 ? 11.006 14.801 12.481 1.00 0.00 73 ASP A O 19
ATOM 34847 N N . ARG A 1 74 ? 13.174 15.278 12.045 1.00 0.00 74 ARG A N 19
ATOM 34848 C CA . ARG A 1 74 ? 13.687 14.464 13.134 1.00 0.00 74 ARG A CA 19
ATOM 34849 C C . ARG A 1 74 ? 13.133 14.958 14.472 1.00 0.00 74 ARG A C 19
ATOM 34850 O O . ARG A 1 74 ? 12.447 14.218 15.175 1.00 0.00 74 ARG A O 19
ATOM 34871 N N . GLU A 1 75 ? 13.452 16.205 14.784 1.00 0.00 75 GLU A N 19
ATOM 34872 C CA . GLU A 1 75 ? 12.995 16.807 16.026 1.00 0.00 75 GLU A CA 19
ATOM 34873 C C . GLU A 1 75 ? 11.471 16.723 16.126 1.00 0.00 75 GLU A C 19
ATOM 34874 O O . GLU A 1 75 ? 10.939 16.085 17.034 1.00 0.00 75 GLU A O 19
ATOM 34886 N N . GLU A 1 76 ? 10.810 17.376 15.182 1.00 0.00 76 GLU A N 19
ATOM 34887 C CA . GLU A 1 76 ? 9.358 17.383 15.153 1.00 0.00 76 GLU A CA 19
ATOM 34888 C C . GLU A 1 76 ? 8.812 16.009 15.548 1.00 0.00 76 GLU A C 19
ATOM 34889 O O . GLU A 1 76 ? 8.100 15.883 16.543 1.00 0.00 76 GLU A O 19
ATOM 34901 N N . LEU A 1 77 ? 9.167 15.015 14.747 1.00 0.00 77 LEU A N 19
ATOM 34902 C CA . LEU A 1 77 ? 8.721 13.655 15.001 1.00 0.00 77 LEU A CA 19
ATOM 34903 C C . LEU A 1 77 ? 9.369 13.143 16.289 1.00 0.00 77 LEU A C 19
ATOM 34904 O O . LEU A 1 77 ? 8.722 13.086 17.333 1.00 0.00 77 LEU A O 19
ATOM 34920 N N . CYS A 1 78 ? 10.639 12.783 16.172 1.00 0.00 78 CYS A N 19
ATOM 34921 C CA . CYS A 1 78 ? 11.381 12.277 17.314 1.00 0.00 78 CYS A CA 19
ATOM 34922 C C . CYS A 1 78 ? 12.874 12.341 16.983 1.00 0.00 78 CYS A C 19
ATOM 34923 O O . CYS A 1 78 ? 13.625 13.070 17.629 1.00 0.00 78 CYS A O 19
ATOM 34930 N N . GLY A 1 79 ? 13.258 11.568 15.978 1.00 0.00 79 GLY A N 19
ATOM 34931 C CA . GLY A 1 79 ? 14.647 11.528 15.554 1.00 0.00 79 GLY A CA 19
ATOM 34932 C C . GLY A 1 79 ? 15.185 10.096 15.572 1.00 0.00 79 GLY A C 19
ATOM 34933 O O . GLY A 1 79 ? 15.270 9.448 14.530 1.00 0.00 79 GLY A O 19
ATOM 34937 N N . SER A 1 80 ? 15.534 9.644 16.768 1.00 0.00 80 SER A N 19
ATOM 34938 C CA . SER A 1 80 ? 16.061 8.300 16.935 1.00 0.00 80 SER A CA 19
ATOM 34939 C C . SER A 1 80 ? 15.513 7.679 18.221 1.00 0.00 80 SER A C 19
ATOM 34940 O O . SER A 1 80 ? 16.278 7.244 19.080 1.00 0.00 80 SER A O 19
ATOM 34948 N N . THR A 1 81 ? 14.191 7.659 18.313 1.00 0.00 81 THR A N 19
ATOM 34949 C CA . THR A 1 81 ? 13.531 7.099 19.480 1.00 0.00 81 THR A CA 19
ATOM 34950 C C . THR A 1 81 ? 12.743 5.844 19.096 1.00 0.00 81 THR A C 19
ATOM 34951 O O . THR A 1 81 ? 12.598 5.536 17.914 1.00 0.00 81 THR A O 19
ATOM 34962 N N . ASN A 1 82 ? 12.255 5.155 20.117 1.00 0.00 82 ASN A N 19
ATOM 34963 C CA . ASN A 1 82 ? 11.486 3.942 19.902 1.00 0.00 82 ASN A CA 19
ATOM 34964 C C . ASN A 1 82 ? 10.208 3.997 20.742 1.00 0.00 82 ASN A C 19
ATOM 34965 O O . ASN A 1 82 ? 10.181 4.630 21.796 1.00 0.00 82 ASN A O 19
ATOM 34976 N N . PRO A 1 83 ? 9.153 3.308 20.230 1.00 0.00 83 PRO A N 19
ATOM 34977 C CA . PRO A 1 83 ? 9.270 2.585 18.975 1.00 0.00 83 PRO A CA 19
ATOM 34978 C C . PRO A 1 83 ? 9.263 3.547 17.785 1.00 0.00 83 PRO A C 19
ATOM 34979 O O . PRO A 1 83 ? 9.877 3.271 16.755 1.00 0.00 83 PRO A O 19
ATOM 34990 N N . CYS A 1 84 ? 8.563 4.657 17.967 1.00 0.00 84 CYS A N 19
ATOM 34991 C CA . CYS A 1 84 ? 8.468 5.662 16.921 1.00 0.00 84 CYS A CA 19
ATOM 34992 C C . CYS A 1 84 ? 7.693 5.061 15.747 1.00 0.00 84 CYS A C 19
ATOM 34993 O O . CYS A 1 84 ? 8.288 4.504 14.825 1.00 0.00 84 CYS A O 19
ATOM 35000 N N . ILE A 1 85 ? 6.376 5.195 15.818 1.00 0.00 85 ILE A N 19
ATOM 35001 C CA . ILE A 1 85 ? 5.513 4.673 14.772 1.00 0.00 85 ILE A CA 19
ATOM 35002 C C . ILE A 1 85 ? 4.722 5.824 14.148 1.00 0.00 85 ILE A C 19
ATOM 35003 O O . ILE A 1 85 ? 4.181 6.668 14.861 1.00 0.00 85 ILE A O 19
ATOM 35019 N N . LEU A 1 86 ? 4.678 5.820 12.824 1.00 0.00 86 LEU A N 19
ATOM 35020 C CA . LEU A 1 86 ? 3.961 6.853 12.096 1.00 0.00 86 LEU A CA 19
ATOM 35021 C C . LEU A 1 86 ? 2.456 6.613 12.227 1.00 0.00 86 LEU A C 19
ATOM 35022 O O . LEU A 1 86 ? 2.019 5.479 12.417 1.00 0.00 86 LEU A O 19
ATOM 35038 N N . HIS A 1 87 ? 1.704 7.698 12.121 1.00 0.00 87 HIS A N 19
ATOM 35039 C CA . HIS A 1 87 ? 0.257 7.620 12.225 1.00 0.00 87 HIS A CA 19
ATOM 35040 C C . HIS A 1 87 ? -0.375 7.983 10.880 1.00 0.00 87 HIS A C 19
ATOM 35041 O O . HIS A 1 87 ? -0.269 9.122 10.427 1.00 0.00 87 HIS A O 19
ATOM 35055 N N . PHE A 1 88 ? -1.019 6.993 10.279 1.00 0.00 88 PHE A N 19
ATOM 35056 C CA . PHE A 1 88 ? -1.668 7.194 8.994 1.00 0.00 88 PHE A CA 19
ATOM 35057 C C . PHE A 1 88 ? -2.931 6.339 8.879 1.00 0.00 88 PHE A C 19
ATOM 35058 O O . PHE A 1 88 ? -3.193 5.493 9.733 1.00 0.00 88 PHE A O 19
ATOM 35075 N N . GLN A 1 89 ? -3.682 6.588 7.816 1.00 0.00 89 GLN A N 19
ATOM 35076 C CA . GLN A 1 89 ? -4.911 5.852 7.578 1.00 0.00 89 GLN A CA 19
ATOM 35077 C C . GLN A 1 89 ? -5.246 5.846 6.085 1.00 0.00 89 GLN A C 19
ATOM 35078 O O . GLN A 1 89 ? -5.138 6.873 5.417 1.00 0.00 89 GLN A O 19
ATOM 35092 N N . VAL A 1 90 ? -5.645 4.677 5.605 1.00 0.00 90 VAL A N 19
ATOM 35093 C CA . VAL A 1 90 ? -5.996 4.524 4.204 1.00 0.00 90 VAL A CA 19
ATOM 35094 C C . VAL A 1 90 ? -7.460 4.921 4.002 1.00 0.00 90 VAL A C 19
ATOM 35095 O O . VAL A 1 90 ? -8.363 4.252 4.502 1.00 0.00 90 VAL A O 19
ATOM 35108 N N . LEU A 1 91 ? -7.649 6.009 3.270 1.00 0.00 91 LEU A N 19
ATOM 35109 C CA . LEU A 1 91 ? -8.988 6.504 2.997 1.00 0.00 91 LEU A CA 19
ATOM 35110 C C . LEU A 1 91 ? -9.528 5.830 1.734 1.00 0.00 91 LEU A C 19
ATOM 35111 O O . LEU A 1 91 ? -8.809 5.689 0.746 1.00 0.00 91 LEU A O 19
ATOM 35127 N N . LEU A 1 92 ? -10.789 5.431 1.807 1.00 0.00 92 LEU A N 19
ATOM 35128 C CA . LEU A 1 92 ? -11.434 4.776 0.682 1.00 0.00 92 LEU A CA 19
ATOM 35129 C C . LEU A 1 92 ? -12.722 5.523 0.331 1.00 0.00 92 LEU A C 19
ATOM 35130 O O . LEU A 1 92 ? -13.378 6.082 1.209 1.00 0.00 92 LEU A O 19
ATOM 35146 N N . LYS A 1 93 ? -13.044 5.510 -0.954 1.00 0.00 93 LYS A N 19
ATOM 35147 C CA . LYS A 1 93 ? -14.242 6.180 -1.431 1.00 0.00 93 LYS A CA 19
ATOM 35148 C C . LYS A 1 93 ? -15.347 5.145 -1.651 1.00 0.00 93 LYS A C 19
ATOM 35149 O O . LYS A 1 93 ? -15.107 3.943 -1.546 1.00 0.00 93 LYS A O 19
ATOM 35168 N N . SER A 1 94 ? -16.535 5.649 -1.951 1.00 0.00 94 SER A N 19
ATOM 35169 C CA . SER A 1 94 ? -17.678 4.783 -2.186 1.00 0.00 94 SER A CA 19
ATOM 35170 C C . SER A 1 94 ? -17.222 3.484 -2.853 1.00 0.00 94 SER A C 19
ATOM 35171 O O . SER A 1 94 ? -16.806 3.489 -4.011 1.00 0.00 94 SER A O 19
ATOM 35179 N N . PRO A 1 95 ? -17.316 2.374 -2.074 1.00 0.00 95 PRO A N 19
ATOM 35180 C CA . PRO A 1 95 ? -17.819 2.455 -0.713 1.00 0.00 95 PRO A CA 19
ATOM 35181 C C . PRO A 1 95 ? -16.773 3.064 0.222 1.00 0.00 95 PRO A C 19
ATOM 35182 O O . PRO A 1 95 ? -15.659 2.553 0.331 1.00 0.00 95 PRO A O 19
ATOM 35193 N N . VAL A 1 96 ? -17.167 4.149 0.874 1.00 0.00 96 VAL A N 19
ATOM 35194 C CA . VAL A 1 96 ? -16.277 4.833 1.796 1.00 0.00 96 VAL A CA 19
ATOM 35195 C C . VAL A 1 96 ? -15.819 3.852 2.878 1.00 0.00 96 VAL A C 19
ATOM 35196 O O . VAL A 1 96 ? -16.607 3.039 3.358 1.00 0.00 96 VAL A O 19
ATOM 35209 N N . GLN A 1 97 ? -14.546 3.962 3.229 1.00 0.00 97 GLN A N 19
ATOM 35210 C CA . GLN A 1 97 ? -13.974 3.095 4.245 1.00 0.00 97 GLN A CA 19
ATOM 35211 C C . GLN A 1 97 ? -12.594 3.607 4.664 1.00 0.00 97 GLN A C 19
ATOM 35212 O O . GLN A 1 97 ? -11.857 4.156 3.846 1.00 0.00 97 GLN A O 19
ATOM 35226 N N . PHE A 1 98 ? -12.286 3.411 5.938 1.00 0.00 98 PHE A N 19
ATOM 35227 C CA . PHE A 1 98 ? -11.008 3.846 6.475 1.00 0.00 98 PHE A CA 19
ATOM 35228 C C . PHE A 1 98 ? -10.277 2.688 7.157 1.00 0.00 98 PHE A C 19
ATOM 35229 O O . PHE A 1 98 ? -10.907 1.739 7.622 1.00 0.00 98 PHE A O 19
ATOM 35246 N N . ILE A 1 99 ? -8.958 2.803 7.194 1.00 0.00 99 ILE A N 19
ATOM 35247 C CA . ILE A 1 99 ? -8.134 1.778 7.812 1.00 0.00 99 ILE A CA 19
ATOM 35248 C C . ILE A 1 99 ? -7.176 2.431 8.809 1.00 0.00 99 ILE A C 19
ATOM 35249 O O . ILE A 1 99 ? -6.991 3.647 8.793 1.00 0.00 99 ILE A O 19
ATOM 35265 N N . GLN A 1 100 ? -6.591 1.595 9.654 1.00 0.00 100 GLN A N 19
ATOM 35266 C CA . GLN A 1 100 ? -5.656 2.076 10.657 1.00 0.00 100 GLN A CA 19
ATOM 35267 C C . GLN A 1 100 ? -4.393 1.213 10.664 1.00 0.00 100 GLN A C 19
ATOM 35268 O O . GLN A 1 100 ? -4.294 0.258 11.433 1.00 0.00 100 GLN A O 19
ATOM 35282 N N . GLY A 1 101 ? -3.460 1.579 9.797 1.00 0.00 101 GLY A N 19
ATOM 35283 C CA . GLY A 1 101 ? -2.208 0.849 9.694 1.00 0.00 101 GLY A CA 19
ATOM 35284 C C . GLY A 1 101 ? -1.156 1.428 10.642 1.00 0.00 101 GLY A C 19
ATOM 35285 O O . GLY A 1 101 ? -1.453 2.321 11.434 1.00 0.00 101 GLY A O 19
ATOM 35289 N N . GLU A 1 102 ? 0.052 0.896 10.530 1.00 0.00 102 GLU A N 19
ATOM 35290 C CA . GLU A 1 102 ? 1.150 1.349 11.367 1.00 0.00 102 GLU A CA 19
ATOM 35291 C C . GLU A 1 102 ? 2.446 1.409 10.557 1.00 0.00 102 GLU A C 19
ATOM 35292 O O . GLU A 1 102 ? 2.590 0.709 9.555 1.00 0.00 102 GLU A O 19
ATOM 35304 N N . ILE A 1 103 ? 3.357 2.253 11.019 1.00 0.00 103 ILE A N 19
ATOM 35305 C CA . ILE A 1 103 ? 4.637 2.414 10.350 1.00 0.00 103 ILE A CA 19
ATOM 35306 C C . ILE A 1 103 ? 5.766 2.190 11.357 1.00 0.00 103 ILE A C 19
ATOM 35307 O O . ILE A 1 103 ? 6.059 3.064 12.171 1.00 0.00 103 ILE A O 19
ATOM 35323 N N . GLN A 1 104 ? 6.370 1.014 11.269 1.00 0.00 104 GLN A N 19
ATOM 35324 C CA . GLN A 1 104 ? 7.461 0.664 12.162 1.00 0.00 104 GLN A CA 19
ATOM 35325 C C . GLN A 1 104 ? 8.801 1.091 11.557 1.00 0.00 104 GLN A C 19
ATOM 35326 O O . GLN A 1 104 ? 8.930 1.195 10.339 1.00 0.00 104 GLN A O 19
ATOM 35340 N N . LEU A 1 105 ? 9.763 1.326 12.437 1.00 0.00 105 LEU A N 19
ATOM 35341 C CA . LEU A 1 105 ? 11.087 1.739 12.005 1.00 0.00 105 LEU A CA 19
ATOM 35342 C C . LEU A 1 105 ? 11.964 0.500 11.810 1.00 0.00 105 LEU A C 19
ATOM 35343 O O . LEU A 1 105 ? 11.992 -0.386 12.662 1.00 0.00 105 LEU A O 19
ATOM 35359 N N . GLN A 1 106 ? 12.660 0.479 10.682 1.00 0.00 106 GLN A N 19
ATOM 35360 C CA . GLN A 1 106 ? 13.536 -0.635 10.364 1.00 0.00 106 GLN A CA 19
ATOM 35361 C C . GLN A 1 106 ? 14.265 -1.113 11.621 1.00 0.00 106 GLN A C 19
ATOM 35362 O O . GLN A 1 106 ? 14.833 -0.308 12.357 1.00 0.00 106 GLN A O 19
ATOM 35376 N N . ASP A 1 107 ? 14.227 -2.421 11.828 1.00 0.00 107 ASP A N 19
ATOM 35377 C CA . ASP A 1 107 ? 14.877 -3.016 12.983 1.00 0.00 107 ASP A CA 19
ATOM 35378 C C . ASP A 1 107 ? 16.387 -2.790 12.885 1.00 0.00 107 ASP A C 19
ATOM 35379 O O . ASP A 1 107 ? 16.903 -2.473 11.814 1.00 0.00 107 ASP A O 19
ATOM 35388 N N . VAL A 1 108 ? 17.054 -2.964 14.017 1.00 0.00 108 VAL A N 19
ATOM 35389 C CA . VAL A 1 108 ? 18.495 -2.783 14.071 1.00 0.00 108 VAL A CA 19
ATOM 35390 C C . VAL A 1 108 ? 19.181 -4.140 13.900 1.00 0.00 108 VAL A C 19
ATOM 35391 O O . VAL A 1 108 ? 19.018 -5.032 14.731 1.00 0.00 108 VAL A O 19
ATOM 35404 N N . ASN A 1 109 ? 19.935 -4.253 12.816 1.00 0.00 109 ASN A N 19
ATOM 35405 C CA . ASN A 1 109 ? 20.647 -5.486 12.525 1.00 0.00 109 ASN A CA 19
ATOM 35406 C C . ASN A 1 109 ? 19.640 -6.628 12.379 1.00 0.00 109 ASN A C 19
ATOM 35407 O O . ASN A 1 109 ? 19.185 -7.191 13.373 1.00 0.00 109 ASN A O 19
ATOM 35418 N N . ASP A 1 110 ? 19.322 -6.938 11.130 1.00 0.00 110 ASP A N 19
ATOM 35419 C CA . ASP A 1 110 ? 18.378 -8.004 10.841 1.00 0.00 110 ASP A CA 19
ATOM 35420 C C . ASP A 1 110 ? 19.021 -9.352 11.169 1.00 0.00 110 ASP A C 19
ATOM 35421 O O . ASP A 1 110 ? 20.156 -9.615 10.774 1.00 0.00 110 ASP A O 19
ATOM 35430 N N . HIS A 1 111 ? 18.268 -10.172 11.888 1.00 0.00 111 HIS A N 19
ATOM 35431 C CA . HIS A 1 111 ? 18.750 -11.487 12.273 1.00 0.00 111 HIS A CA 19
ATOM 35432 C C . HIS A 1 111 ? 19.406 -12.167 11.069 1.00 0.00 111 HIS A C 19
ATOM 35433 O O . HIS A 1 111 ? 18.728 -12.518 10.105 1.00 0.00 111 HIS A O 19
ATOM 35447 N N . ALA A 1 112 ? 20.717 -12.331 11.165 1.00 0.00 112 ALA A N 19
ATOM 35448 C CA . ALA A 1 112 ? 21.471 -12.963 10.095 1.00 0.00 112 ALA A CA 19
ATOM 35449 C C . ALA A 1 112 ? 20.676 -14.149 9.547 1.00 0.00 112 ALA A C 19
ATOM 35450 O O . ALA A 1 112 ? 20.072 -14.901 10.310 1.00 0.00 112 ALA A O 19
ATOM 35457 N N . PRO A 1 113 ? 20.702 -14.283 8.194 1.00 0.00 113 PRO A N 19
ATOM 35458 C CA . PRO A 1 113 ? 19.991 -15.365 7.535 1.00 0.00 113 PRO A CA 19
ATOM 35459 C C . PRO A 1 113 ? 20.726 -16.694 7.715 1.00 0.00 113 PRO A C 19
ATOM 35460 O O . PRO A 1 113 ? 21.933 -16.776 7.490 1.00 0.00 113 PRO A O 19
ATOM 35471 N N . GLU A 1 114 ? 19.969 -17.703 8.120 1.00 0.00 114 GLU A N 19
ATOM 35472 C CA . GLU A 1 114 ? 20.533 -19.025 8.333 1.00 0.00 114 GLU A CA 19
ATOM 35473 C C . GLU A 1 114 ? 20.955 -19.643 6.999 1.00 0.00 114 GLU A C 19
ATOM 35474 O O . GLU A 1 114 ? 20.242 -19.525 6.003 1.00 0.00 114 GLU A O 19
ATOM 35486 N N . PHE A 1 115 ? 22.111 -20.290 7.022 1.00 0.00 115 PHE A N 19
ATOM 35487 C CA . PHE A 1 115 ? 22.636 -20.927 5.826 1.00 0.00 115 PHE A CA 19
ATOM 35488 C C . PHE A 1 115 ? 21.511 -21.557 5.002 1.00 0.00 115 PHE A C 19
ATOM 35489 O O . PHE A 1 115 ? 20.451 -21.880 5.536 1.00 0.00 115 PHE A O 19
ATOM 35506 N N . MET A 1 116 ? 21.780 -21.711 3.714 1.00 0.00 116 MET A N 19
ATOM 35507 C CA . MET A 1 116 ? 20.804 -22.296 2.810 1.00 0.00 116 MET A CA 19
ATOM 35508 C C . MET A 1 116 ? 21.046 -23.797 2.639 1.00 0.00 116 MET A C 19
ATOM 35509 O O . MET A 1 116 ? 20.492 -24.420 1.734 1.00 0.00 116 MET A O 19
ATOM 35523 N N . GLU A 1 117 ? 21.873 -24.336 3.522 1.00 0.00 117 GLU A N 19
ATOM 35524 C CA . GLU A 1 117 ? 22.195 -25.752 3.480 1.00 0.00 117 GLU A CA 19
ATOM 35525 C C . GLU A 1 117 ? 22.936 -26.090 2.185 1.00 0.00 117 GLU A C 19
ATOM 35526 O O . GLU A 1 117 ? 22.677 -25.489 1.143 1.00 0.00 117 GLU A O 19
ATOM 35538 N N . ASP A 1 118 ? 23.842 -27.050 2.292 1.00 0.00 118 ASP A N 19
ATOM 35539 C CA . ASP A 1 118 ? 24.622 -27.475 1.142 1.00 0.00 118 ASP A CA 19
ATOM 35540 C C . ASP A 1 118 ? 24.720 -29.002 1.134 1.00 0.00 118 ASP A C 19
ATOM 35541 O O . ASP A 1 118 ? 24.834 -29.626 2.188 1.00 0.00 118 ASP A O 19
ATOM 35550 N N . GLU A 1 119 ? 24.672 -29.559 -0.067 1.00 0.00 119 GLU A N 19
ATOM 35551 C CA . GLU A 1 119 ? 24.753 -31.001 -0.227 1.00 0.00 119 GLU A CA 19
ATOM 35552 C C . GLU A 1 119 ? 26.181 -31.415 -0.588 1.00 0.00 119 GLU A C 19
ATOM 35553 O O . GLU A 1 119 ? 26.895 -30.674 -1.262 1.00 0.00 119 GLU A O 19
ATOM 35565 N N . SER A 1 120 ? 26.555 -32.599 -0.125 1.00 0.00 120 SER A N 19
ATOM 35566 C CA . SER A 1 120 ? 27.885 -33.121 -0.391 1.00 0.00 120 SER A CA 19
ATOM 35567 C C . SER A 1 120 ? 27.888 -34.644 -0.247 1.00 0.00 120 SER A C 19
ATOM 35568 O O . SER A 1 120 ? 26.940 -35.223 0.281 1.00 0.00 120 SER A O 19
ATOM 35576 N N . GLY A 1 121 ? 28.964 -35.249 -0.727 1.00 0.00 121 GLY A N 19
ATOM 35577 C CA . GLY A 1 121 ? 29.103 -36.694 -0.659 1.00 0.00 121 GLY A CA 19
ATOM 35578 C C . GLY A 1 121 ? 30.299 -37.090 0.209 1.00 0.00 121 GLY A C 19
ATOM 35579 O O . GLY A 1 121 ? 31.329 -36.418 0.196 1.00 0.00 121 GLY A O 19
ATOM 35583 N N . PRO A 1 122 ? 30.118 -38.208 0.962 1.00 0.00 122 PRO A N 19
ATOM 35584 C CA . PRO A 1 122 ? 31.170 -38.701 1.835 1.00 0.00 122 PRO A CA 19
ATOM 35585 C C . PRO A 1 122 ? 32.277 -39.382 1.028 1.00 0.00 122 PRO A C 19
ATOM 35586 O O . PRO A 1 122 ? 32.188 -39.481 -0.195 1.00 0.00 122 PRO A O 19
ATOM 35597 N N . SER A 1 123 ? 33.296 -39.833 1.745 1.00 0.00 123 SER A N 19
ATOM 35598 C CA . SER A 1 123 ? 34.419 -40.502 1.111 1.00 0.00 123 SER A CA 19
ATOM 35599 C C . SER A 1 123 ? 35.255 -41.233 2.163 1.00 0.00 123 SER A C 19
ATOM 35600 O O . SER A 1 123 ? 35.144 -40.950 3.355 1.00 0.00 123 SER A O 19
ATOM 35608 N N . SER A 1 124 ? 36.073 -42.159 1.685 1.00 0.00 124 SER A N 19
ATOM 35609 C CA . SER A 1 124 ? 36.927 -42.933 2.570 1.00 0.00 124 SER A CA 19
ATOM 35610 C C . SER A 1 124 ? 38.252 -42.202 2.789 1.00 0.00 124 SER A C 19
ATOM 35611 O O . SER A 1 124 ? 38.634 -41.348 1.990 1.00 0.00 124 SER A O 19
ATOM 35619 N N . GLY A 1 125 ? 38.918 -42.563 3.876 1.00 0.00 125 GLY A N 19
ATOM 35620 C CA . GLY A 1 125 ? 40.193 -41.952 4.211 1.00 0.00 125 GLY A CA 19
ATOM 35621 C C . GLY A 1 125 ? 40.540 -42.178 5.684 1.00 0.00 125 GLY A C 19
ATOM 35622 O O . GLY A 1 125 ? 40.053 -41.461 6.557 1.00 0.00 125 GLY A O 19
ATOM 35626 N N . GLY A 1 1 ? -26.375 -20.386 15.872 1.00 0.00 1 GLY A N 20
ATOM 35627 C CA . GLY A 1 1 ? -26.204 -19.147 15.133 1.00 0.00 1 GLY A CA 20
ATOM 35628 C C . GLY A 1 1 ? -25.125 -18.271 15.774 1.00 0.00 1 GLY A C 20
ATOM 35629 O O . GLY A 1 1 ? -23.935 -18.556 15.650 1.00 0.00 1 GLY A O 20
ATOM 35633 N N . SER A 1 2 ? -25.580 -17.223 16.444 1.00 0.00 2 SER A N 20
ATOM 35634 C CA . SER A 1 2 ? -24.669 -16.303 17.104 1.00 0.00 2 SER A CA 20
ATOM 35635 C C . SER A 1 2 ? -23.705 -15.698 16.082 1.00 0.00 2 SER A C 20
ATOM 35636 O O . SER A 1 2 ? -22.607 -16.213 15.878 1.00 0.00 2 SER A O 20
ATOM 35644 N N . SER A 1 3 ? -24.150 -14.612 15.467 1.00 0.00 3 SER A N 20
ATOM 35645 C CA . SER A 1 3 ? -23.341 -13.931 14.471 1.00 0.00 3 SER A CA 20
ATOM 35646 C C . SER A 1 3 ? -23.436 -12.416 14.666 1.00 0.00 3 SER A C 20
ATOM 35647 O O . SER A 1 3 ? -24.398 -11.922 15.251 1.00 0.00 3 SER A O 20
ATOM 35655 N N . GLY A 1 4 ? -22.426 -11.722 14.164 1.00 0.00 4 GLY A N 20
ATOM 35656 C CA . GLY A 1 4 ? -22.384 -10.274 14.275 1.00 0.00 4 GLY A CA 20
ATOM 35657 C C . GLY A 1 4 ? -21.005 -9.800 14.739 1.00 0.00 4 GLY A C 20
ATOM 35658 O O . GLY A 1 4 ? -20.323 -10.499 15.487 1.00 0.00 4 GLY A O 20
ATOM 35662 N N . SER A 1 5 ? -20.636 -8.615 14.277 1.00 0.00 5 SER A N 20
ATOM 35663 C CA . SER A 1 5 ? -19.351 -8.039 14.635 1.00 0.00 5 SER A CA 20
ATOM 35664 C C . SER A 1 5 ? -19.286 -6.579 14.180 1.00 0.00 5 SER A C 20
ATOM 35665 O O . SER A 1 5 ? -20.008 -6.177 13.269 1.00 0.00 5 SER A O 20
ATOM 35673 N N . SER A 1 6 ? -18.415 -5.826 14.835 1.00 0.00 6 SER A N 20
ATOM 35674 C CA . SER A 1 6 ? -18.246 -4.421 14.509 1.00 0.00 6 SER A CA 20
ATOM 35675 C C . SER A 1 6 ? -16.845 -3.955 14.908 1.00 0.00 6 SER A C 20
ATOM 35676 O O . SER A 1 6 ? -16.195 -4.577 15.747 1.00 0.00 6 SER A O 20
ATOM 35684 N N . GLY A 1 7 ? -16.420 -2.864 14.288 1.00 0.00 7 GLY A N 20
ATOM 35685 C CA . GLY A 1 7 ? -15.107 -2.307 14.569 1.00 0.00 7 GLY A CA 20
ATOM 35686 C C . GLY A 1 7 ? -14.010 -3.349 14.341 1.00 0.00 7 GLY A C 20
ATOM 35687 O O . GLY A 1 7 ? -14.297 -4.537 14.198 1.00 0.00 7 GLY A O 20
ATOM 35691 N N . ALA A 1 8 ? -12.776 -2.867 14.315 1.00 0.00 8 ALA A N 20
ATOM 35692 C CA . ALA A 1 8 ? -11.635 -3.742 14.107 1.00 0.00 8 ALA A CA 20
ATOM 35693 C C . ALA A 1 8 ? -10.545 -3.401 15.126 1.00 0.00 8 ALA A C 20
ATOM 35694 O O . ALA A 1 8 ? -10.123 -4.259 15.900 1.00 0.00 8 ALA A O 20
ATOM 35701 N N . GLY A 1 9 ? -10.120 -2.147 15.093 1.00 0.00 9 GLY A N 20
ATOM 35702 C CA . GLY A 1 9 ? -9.087 -1.682 16.003 1.00 0.00 9 GLY A CA 20
ATOM 35703 C C . GLY A 1 9 ? -7.765 -2.409 15.749 1.00 0.00 9 GLY A C 20
ATOM 35704 O O . GLY A 1 9 ? -7.676 -3.250 14.856 1.00 0.00 9 GLY A O 20
ATOM 35708 N N . SER A 1 10 ? -6.769 -2.057 16.550 1.00 0.00 10 SER A N 20
ATOM 35709 C CA . SER A 1 10 ? -5.456 -2.664 16.422 1.00 0.00 10 SER A CA 20
ATOM 35710 C C . SER A 1 10 ? -4.824 -2.270 15.086 1.00 0.00 10 SER A C 20
ATOM 35711 O O . SER A 1 10 ? -5.463 -1.619 14.261 1.00 0.00 10 SER A O 20
ATOM 35719 N N . ALA A 1 11 ? -3.576 -2.681 14.914 1.00 0.00 11 ALA A N 20
ATOM 35720 C CA . ALA A 1 11 ? -2.851 -2.378 13.692 1.00 0.00 11 ALA A CA 20
ATOM 35721 C C . ALA A 1 11 ? -3.158 -3.449 12.643 1.00 0.00 11 ALA A C 20
ATOM 35722 O O . ALA A 1 11 ? -3.075 -4.643 12.927 1.00 0.00 11 ALA A O 20
ATOM 35729 N N . THR A 1 12 ? -3.508 -2.983 11.453 1.00 0.00 12 THR A N 20
ATOM 35730 C CA . THR A 1 12 ? -3.828 -3.886 10.360 1.00 0.00 12 THR A CA 20
ATOM 35731 C C . THR A 1 12 ? -2.628 -4.039 9.425 1.00 0.00 12 THR A C 20
ATOM 35732 O O . THR A 1 12 ? -2.417 -5.105 8.849 1.00 0.00 12 THR A O 20
ATOM 35743 N N . ILE A 1 13 ? -1.872 -2.957 9.303 1.00 0.00 13 ILE A N 20
ATOM 35744 C CA . ILE A 1 13 ? -0.698 -2.958 8.447 1.00 0.00 13 ILE A CA 20
ATOM 35745 C C . ILE A 1 13 ? 0.478 -2.334 9.202 1.00 0.00 13 ILE A C 20
ATOM 35746 O O . ILE A 1 13 ? 0.297 -1.388 9.967 1.00 0.00 13 ILE A O 20
ATOM 35762 N N . THR A 1 14 ? 1.657 -2.888 8.959 1.00 0.00 14 THR A N 20
ATOM 35763 C CA . THR A 1 14 ? 2.862 -2.398 9.606 1.00 0.00 14 THR A CA 20
ATOM 35764 C C . THR A 1 14 ? 4.014 -2.323 8.602 1.00 0.00 14 THR A C 20
ATOM 35765 O O . THR A 1 14 ? 4.461 -3.347 8.088 1.00 0.00 14 THR A O 20
ATOM 35776 N N . TYR A 1 15 ? 4.461 -1.101 8.352 1.00 0.00 15 TYR A N 20
ATOM 35777 C CA . TYR A 1 15 ? 5.552 -0.880 7.419 1.00 0.00 15 TYR A CA 20
ATOM 35778 C C . TYR A 1 15 ? 6.883 -0.728 8.157 1.00 0.00 15 TYR A C 20
ATOM 35779 O O . TYR A 1 15 ? 6.907 -0.597 9.380 1.00 0.00 15 TYR A O 20
ATOM 35797 N N . SER A 1 16 ? 7.959 -0.750 7.384 1.00 0.00 16 SER A N 20
ATOM 35798 C CA . SER A 1 16 ? 9.290 -0.617 7.949 1.00 0.00 16 SER A CA 20
ATOM 35799 C C . SER A 1 16 ? 10.063 0.481 7.215 1.00 0.00 16 SER A C 20
ATOM 35800 O O . SER A 1 16 ? 10.342 0.357 6.023 1.00 0.00 16 SER A O 20
ATOM 35808 N N . VAL A 1 17 ? 10.388 1.529 7.956 1.00 0.00 17 VAL A N 20
ATOM 35809 C CA . VAL A 1 17 ? 11.123 2.648 7.390 1.00 0.00 17 VAL A CA 20
ATOM 35810 C C . VAL A 1 17 ? 11.948 3.319 8.490 1.00 0.00 17 VAL A C 20
ATOM 35811 O O . VAL A 1 17 ? 11.618 3.214 9.670 1.00 0.00 17 VAL A O 20
ATOM 35824 N N . LEU A 1 18 ? 13.006 3.993 8.064 1.00 0.00 18 LEU A N 20
ATOM 35825 C CA . LEU A 1 18 ? 13.881 4.682 8.997 1.00 0.00 18 LEU A CA 20
ATOM 35826 C C . LEU A 1 18 ? 13.162 5.914 9.549 1.00 0.00 18 LEU A C 20
ATOM 35827 O O . LEU A 1 18 ? 11.985 6.131 9.264 1.00 0.00 18 LEU A O 20
ATOM 35843 N N . GLU A 1 19 ? 13.900 6.690 10.330 1.00 0.00 19 GLU A N 20
ATOM 35844 C CA . GLU A 1 19 ? 13.348 7.895 10.924 1.00 0.00 19 GLU A CA 20
ATOM 35845 C C . GLU A 1 19 ? 13.791 9.128 10.133 1.00 0.00 19 GLU A C 20
ATOM 35846 O O . GLU A 1 19 ? 13.245 10.216 10.315 1.00 0.00 19 GLU A O 20
ATOM 35858 N N . GLU A 1 20 ? 14.775 8.917 9.273 1.00 0.00 20 GLU A N 20
ATOM 35859 C CA . GLU A 1 20 ? 15.298 9.998 8.454 1.00 0.00 20 GLU A CA 20
ATOM 35860 C C . GLU A 1 20 ? 15.181 9.644 6.970 1.00 0.00 20 GLU A C 20
ATOM 35861 O O . GLU A 1 20 ? 16.071 9.958 6.181 1.00 0.00 20 GLU A O 20
ATOM 35873 N N . THR A 1 21 ? 14.075 8.994 6.635 1.00 0.00 21 THR A N 20
ATOM 35874 C CA . THR A 1 21 ? 13.831 8.594 5.259 1.00 0.00 21 THR A CA 20
ATOM 35875 C C . THR A 1 21 ? 13.913 9.806 4.329 1.00 0.00 21 THR A C 20
ATOM 35876 O O . THR A 1 21 ? 13.273 10.827 4.574 1.00 0.00 21 THR A O 20
ATOM 35887 N N . ASP A 1 22 ? 14.707 9.652 3.279 1.00 0.00 22 ASP A N 20
ATOM 35888 C CA . ASP A 1 22 ? 14.882 10.721 2.310 1.00 0.00 22 ASP A CA 20
ATOM 35889 C C . ASP A 1 22 ? 13.528 11.063 1.685 1.00 0.00 22 ASP A C 20
ATOM 35890 O O . ASP A 1 22 ? 12.530 10.397 1.954 1.00 0.00 22 ASP A O 20
ATOM 35899 N N . ARG A 1 23 ? 13.538 12.101 0.862 1.00 0.00 23 ARG A N 20
ATOM 35900 C CA . ARG A 1 23 ? 12.323 12.540 0.196 1.00 0.00 23 ARG A CA 20
ATOM 35901 C C . ARG A 1 23 ? 12.039 11.661 -1.023 1.00 0.00 23 ARG A C 20
ATOM 35902 O O . ARG A 1 23 ? 12.893 11.509 -1.896 1.00 0.00 23 ARG A O 20
ATOM 35923 N N . GLY A 1 24 ? 10.836 11.105 -1.045 1.00 0.00 24 GLY A N 20
ATOM 35924 C CA . GLY A 1 24 ? 10.429 10.246 -2.143 1.00 0.00 24 GLY A CA 20
ATOM 35925 C C . GLY A 1 24 ? 11.009 8.839 -1.982 1.00 0.00 24 GLY A C 20
ATOM 35926 O O . GLY A 1 24 ? 11.575 8.285 -2.924 1.00 0.00 24 GLY A O 20
ATOM 35930 N N . SER A 1 25 ? 10.847 8.301 -0.782 1.00 0.00 25 SER A N 20
ATOM 35931 C CA . SER A 1 25 ? 11.347 6.969 -0.486 1.00 0.00 25 SER A CA 20
ATOM 35932 C C . SER A 1 25 ? 10.179 5.989 -0.355 1.00 0.00 25 SER A C 20
ATOM 35933 O O . SER A 1 25 ? 9.152 6.318 0.236 1.00 0.00 25 SER A O 20
ATOM 35941 N N . LEU A 1 26 ? 10.377 4.804 -0.915 1.00 0.00 26 LEU A N 20
ATOM 35942 C CA . LEU A 1 26 ? 9.353 3.774 -0.868 1.00 0.00 26 LEU A CA 20
ATOM 35943 C C . LEU A 1 26 ? 9.231 3.248 0.563 1.00 0.00 26 LEU A C 20
ATOM 35944 O O . LEU A 1 26 ? 10.141 2.589 1.066 1.00 0.00 26 LEU A O 20
ATOM 35960 N N . VAL A 1 27 ? 8.100 3.558 1.180 1.00 0.00 27 VAL A N 20
ATOM 35961 C CA . VAL A 1 27 ? 7.848 3.124 2.544 1.00 0.00 27 VAL A CA 20
ATOM 35962 C C . VAL A 1 27 ? 7.377 1.668 2.532 1.00 0.00 27 VAL A C 20
ATOM 35963 O O . VAL A 1 27 ? 7.670 0.910 3.455 1.00 0.00 27 VAL A O 20
ATOM 35976 N N . GLY A 1 28 ? 6.656 1.321 1.476 1.00 0.00 28 GLY A N 20
ATOM 35977 C CA . GLY A 1 28 ? 6.142 -0.030 1.332 1.00 0.00 28 GLY A CA 20
ATOM 35978 C C . GLY A 1 28 ? 4.937 -0.061 0.390 1.00 0.00 28 GLY A C 20
ATOM 35979 O O . GLY A 1 28 ? 4.394 0.985 0.036 1.00 0.00 28 GLY A O 20
ATOM 35983 N N . ASN A 1 29 ? 4.555 -1.271 0.009 1.00 0.00 29 ASN A N 20
ATOM 35984 C CA . ASN A 1 29 ? 3.424 -1.452 -0.886 1.00 0.00 29 ASN A CA 20
ATOM 35985 C C . ASN A 1 29 ? 2.155 -1.670 -0.060 1.00 0.00 29 ASN A C 20
ATOM 35986 O O . ASN A 1 29 ? 2.181 -2.368 0.953 1.00 0.00 29 ASN A O 20
ATOM 35997 N N . LEU A 1 30 ? 1.074 -1.060 -0.523 1.00 0.00 30 LEU A N 20
ATOM 35998 C CA . LEU A 1 30 ? -0.203 -1.179 0.161 1.00 0.00 30 LEU A CA 20
ATOM 35999 C C . LEU A 1 30 ? -1.106 -2.137 -0.618 1.00 0.00 30 LEU A C 20
ATOM 36000 O O . LEU A 1 30 ? -1.613 -3.110 -0.060 1.00 0.00 30 LEU A O 20
ATOM 36016 N N . ALA A 1 31 ? -1.281 -1.830 -1.895 1.00 0.00 31 ALA A N 20
ATOM 36017 C CA . ALA A 1 31 ? -2.114 -2.652 -2.755 1.00 0.00 31 ALA A CA 20
ATOM 36018 C C . ALA A 1 31 ? -1.540 -4.069 -2.811 1.00 0.00 31 ALA A C 20
ATOM 36019 O O . ALA A 1 31 ? -2.284 -5.039 -2.945 1.00 0.00 31 ALA A O 20
ATOM 36026 N N . LYS A 1 32 ? -0.221 -4.144 -2.705 1.00 0.00 32 LYS A N 20
ATOM 36027 C CA . LYS A 1 32 ? 0.461 -5.426 -2.742 1.00 0.00 32 LYS A CA 20
ATOM 36028 C C . LYS A 1 32 ? 0.389 -6.076 -1.359 1.00 0.00 32 LYS A C 20
ATOM 36029 O O . LYS A 1 32 ? 0.297 -7.298 -1.248 1.00 0.00 32 LYS A O 20
ATOM 36048 N N . ASP A 1 33 ? 0.435 -5.231 -0.340 1.00 0.00 33 ASP A N 20
ATOM 36049 C CA . ASP A 1 33 ? 0.376 -5.709 1.031 1.00 0.00 33 ASP A CA 20
ATOM 36050 C C . ASP A 1 33 ? -0.878 -6.564 1.216 1.00 0.00 33 ASP A C 20
ATOM 36051 O O . ASP A 1 33 ? -0.785 -7.775 1.410 1.00 0.00 33 ASP A O 20
ATOM 36060 N N . LEU A 1 34 ? -2.023 -5.901 1.148 1.00 0.00 34 LEU A N 20
ATOM 36061 C CA . LEU A 1 34 ? -3.295 -6.586 1.305 1.00 0.00 34 LEU A CA 20
ATOM 36062 C C . LEU A 1 34 ? -3.464 -7.604 0.176 1.00 0.00 34 LEU A C 20
ATOM 36063 O O . LEU A 1 34 ? -4.307 -8.496 0.261 1.00 0.00 34 LEU A O 20
ATOM 36079 N N . GLY A 1 35 ? -2.650 -7.437 -0.855 1.00 0.00 35 GLY A N 20
ATOM 36080 C CA . GLY A 1 35 ? -2.699 -8.330 -2.000 1.00 0.00 35 GLY A CA 20
ATOM 36081 C C . GLY A 1 35 ? -3.728 -7.851 -3.026 1.00 0.00 35 GLY A C 20
ATOM 36082 O O . GLY A 1 35 ? -4.055 -8.573 -3.966 1.00 0.00 35 GLY A O 20
ATOM 36086 N N . LEU A 1 36 ? -4.208 -6.635 -2.811 1.00 0.00 36 LEU A N 20
ATOM 36087 C CA . LEU A 1 36 ? -5.193 -6.051 -3.705 1.00 0.00 36 LEU A CA 20
ATOM 36088 C C . LEU A 1 36 ? -4.509 -5.638 -5.011 1.00 0.00 36 LEU A C 20
ATOM 36089 O O . LEU A 1 36 ? -3.285 -5.539 -5.069 1.00 0.00 36 LEU A O 20
ATOM 36105 N N . SER A 1 37 ? -5.331 -5.410 -6.025 1.00 0.00 37 SER A N 20
ATOM 36106 C CA . SER A 1 37 ? -4.820 -5.010 -7.325 1.00 0.00 37 SER A CA 20
ATOM 36107 C C . SER A 1 37 ? -4.945 -3.495 -7.494 1.00 0.00 37 SER A C 20
ATOM 36108 O O . SER A 1 37 ? -5.922 -2.895 -7.046 1.00 0.00 37 SER A O 20
ATOM 36116 N N . LEU A 1 38 ? -3.943 -2.919 -8.141 1.00 0.00 38 LEU A N 20
ATOM 36117 C CA . LEU A 1 38 ? -3.928 -1.484 -8.374 1.00 0.00 38 LEU A CA 20
ATOM 36118 C C . LEU A 1 38 ? -5.333 -1.021 -8.765 1.00 0.00 38 LEU A C 20
ATOM 36119 O O . LEU A 1 38 ? -5.919 -0.172 -8.096 1.00 0.00 38 LEU A O 20
ATOM 36135 N N . ARG A 1 39 ? -5.832 -1.600 -9.847 1.00 0.00 39 ARG A N 20
ATOM 36136 C CA . ARG A 1 39 ? -7.157 -1.258 -10.335 1.00 0.00 39 ARG A CA 20
ATOM 36137 C C . ARG A 1 39 ? -8.123 -1.073 -9.164 1.00 0.00 39 ARG A C 20
ATOM 36138 O O . ARG A 1 39 ? -8.764 -0.030 -9.042 1.00 0.00 39 ARG A O 20
ATOM 36159 N N . GLU A 1 40 ? -8.198 -2.101 -8.332 1.00 0.00 40 GLU A N 20
ATOM 36160 C CA . GLU A 1 40 ? -9.075 -2.065 -7.174 1.00 0.00 40 GLU A CA 20
ATOM 36161 C C . GLU A 1 40 ? -8.777 -0.831 -6.321 1.00 0.00 40 GLU A C 20
ATOM 36162 O O . GLU A 1 40 ? -9.679 -0.051 -6.014 1.00 0.00 40 GLU A O 20
ATOM 36174 N N . LEU A 1 41 ? -7.510 -0.691 -5.961 1.00 0.00 41 LEU A N 20
ATOM 36175 C CA . LEU A 1 41 ? -7.082 0.436 -5.149 1.00 0.00 41 LEU A CA 20
ATOM 36176 C C . LEU A 1 41 ? -7.457 1.740 -5.856 1.00 0.00 41 LEU A C 20
ATOM 36177 O O . LEU A 1 41 ? -8.010 2.649 -5.238 1.00 0.00 41 LEU A O 20
ATOM 36193 N N . ILE A 1 42 ? -7.142 1.790 -7.142 1.00 0.00 42 ILE A N 20
ATOM 36194 C CA . ILE A 1 42 ? -7.439 2.968 -7.940 1.00 0.00 42 ILE A CA 20
ATOM 36195 C C . ILE A 1 42 ? -8.933 3.284 -7.837 1.00 0.00 42 ILE A C 20
ATOM 36196 O O . ILE A 1 42 ? -9.312 4.373 -7.408 1.00 0.00 42 ILE A O 20
ATOM 36212 N N . THR A 1 43 ? -9.739 2.314 -8.239 1.00 0.00 43 THR A N 20
ATOM 36213 C CA . THR A 1 43 ? -11.183 2.475 -8.198 1.00 0.00 43 THR A CA 20
ATOM 36214 C C . THR A 1 43 ? -11.632 2.906 -6.800 1.00 0.00 43 THR A C 20
ATOM 36215 O O . THR A 1 43 ? -12.335 3.904 -6.650 1.00 0.00 43 THR A O 20
ATOM 36226 N N . ARG A 1 44 ? -11.207 2.132 -5.813 1.00 0.00 44 ARG A N 20
ATOM 36227 C CA . ARG A 1 44 ? -11.556 2.421 -4.432 1.00 0.00 44 ARG A CA 20
ATOM 36228 C C . ARG A 1 44 ? -10.948 3.756 -3.999 1.00 0.00 44 ARG A C 20
ATOM 36229 O O . ARG A 1 44 ? -11.347 4.324 -2.984 1.00 0.00 44 ARG A O 20
ATOM 36250 N N . GLY A 1 45 ? -9.992 4.219 -4.791 1.00 0.00 45 GLY A N 20
ATOM 36251 C CA . GLY A 1 45 ? -9.325 5.478 -4.502 1.00 0.00 45 GLY A CA 20
ATOM 36252 C C . GLY A 1 45 ? -8.732 5.473 -3.091 1.00 0.00 45 GLY A C 20
ATOM 36253 O O . GLY A 1 45 ? -9.286 6.085 -2.180 1.00 0.00 45 GLY A O 20
ATOM 36257 N N . ALA A 1 46 ? -7.614 4.775 -2.956 1.00 0.00 46 ALA A N 20
ATOM 36258 C CA . ALA A 1 46 ? -6.940 4.683 -1.672 1.00 0.00 46 ALA A CA 20
ATOM 36259 C C . ALA A 1 46 ? -5.863 5.765 -1.587 1.00 0.00 46 ALA A C 20
ATOM 36260 O O . ALA A 1 46 ? -4.998 5.855 -2.457 1.00 0.00 46 ALA A O 20
ATOM 36267 N N . GLN A 1 47 ? -5.950 6.561 -0.531 1.00 0.00 47 GLN A N 20
ATOM 36268 C CA . GLN A 1 47 ? -4.994 7.634 -0.321 1.00 0.00 47 GLN A CA 20
ATOM 36269 C C . GLN A 1 47 ? -4.423 7.566 1.097 1.00 0.00 47 GLN A C 20
ATOM 36270 O O . GLN A 1 47 ? -5.035 6.981 1.989 1.00 0.00 47 GLN A O 20
ATOM 36284 N N . ILE A 1 48 ? -3.257 8.174 1.261 1.00 0.00 48 ILE A N 20
ATOM 36285 C CA . ILE A 1 48 ? -2.597 8.190 2.555 1.00 0.00 48 ILE A CA 20
ATOM 36286 C C . ILE A 1 48 ? -3.000 9.457 3.313 1.00 0.00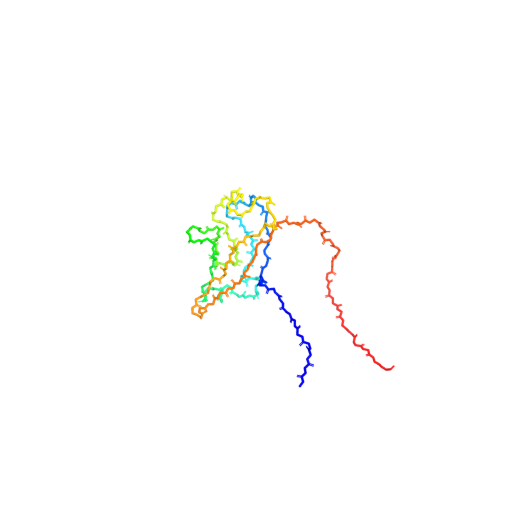 48 ILE A C 20
ATOM 36287 O O . ILE A 1 48 ? -2.938 10.557 2.766 1.00 0.00 48 ILE A O 20
ATOM 36303 N N . LEU A 1 49 ? -3.404 9.259 4.559 1.00 0.00 49 LEU A N 20
ATOM 36304 C CA . LEU A 1 49 ? -3.817 10.372 5.397 1.00 0.00 49 LEU A CA 20
ATOM 36305 C C . LEU A 1 49 ? -2.669 10.754 6.333 1.00 0.00 49 LEU A C 20
ATOM 36306 O O . LEU A 1 49 ? -2.397 10.051 7.305 1.00 0.00 49 LEU A O 20
ATOM 36322 N N . SER A 1 50 ? -2.027 11.866 6.008 1.00 0.00 50 SER A N 20
ATOM 36323 C CA . SER A 1 50 ? -0.914 12.349 6.808 1.00 0.00 50 SER A CA 20
ATOM 36324 C C . SER A 1 50 ? -1.019 13.864 6.988 1.00 0.00 50 SER A C 20
ATOM 36325 O O . SER A 1 50 ? -0.792 14.622 6.047 1.00 0.00 50 SER A O 20
ATOM 36333 N N . LYS A 1 51 ? -1.363 14.261 8.205 1.00 0.00 51 LYS A N 20
ATOM 36334 C CA . LYS A 1 51 ? -1.500 15.673 8.521 1.00 0.00 51 LYS A CA 20
ATOM 36335 C C . LYS A 1 51 ? -2.664 16.260 7.719 1.00 0.00 51 LYS A C 20
ATOM 36336 O O . LYS A 1 51 ? -3.236 15.585 6.864 1.00 0.00 51 LYS A O 20
ATOM 36355 N N . GLY A 1 52 ? -2.980 17.510 8.023 1.00 0.00 52 GLY A N 20
ATOM 36356 C CA . GLY A 1 52 ? -4.064 18.195 7.342 1.00 0.00 52 GLY A CA 20
ATOM 36357 C C . GLY A 1 52 ? -3.604 18.741 5.989 1.00 0.00 52 GLY A C 20
ATOM 36358 O O . GLY A 1 52 ? -3.692 18.052 4.974 1.00 0.00 52 GLY A O 20
ATOM 36362 N N . ASN A 1 53 ? -3.122 19.975 6.018 1.00 0.00 53 ASN A N 20
ATOM 36363 C CA . ASN A 1 53 ? -2.648 20.622 4.807 1.00 0.00 53 ASN A CA 20
ATOM 36364 C C . ASN A 1 53 ? -1.273 20.060 4.439 1.00 0.00 53 ASN A C 20
ATOM 36365 O O . ASN A 1 53 ? -0.942 19.943 3.260 1.00 0.00 53 ASN A O 20
ATOM 36376 N N . LYS A 1 54 ? -0.510 19.728 5.469 1.00 0.00 54 LYS A N 20
ATOM 36377 C CA . LYS A 1 54 ? 0.821 19.181 5.269 1.00 0.00 54 LYS A CA 20
ATOM 36378 C C . LYS A 1 54 ? 0.712 17.688 4.951 1.00 0.00 54 LYS A C 20
ATOM 36379 O O . LYS A 1 54 ? -0.094 16.979 5.551 1.00 0.00 54 LYS A O 20
ATOM 36398 N N . GLN A 1 55 ? 1.535 17.256 4.007 1.00 0.00 55 GLN A N 20
ATOM 36399 C CA . GLN A 1 55 ? 1.541 15.860 3.601 1.00 0.00 55 GLN A CA 20
ATOM 36400 C C . GLN A 1 55 ? 2.914 15.237 3.863 1.00 0.00 55 GLN A C 20
ATOM 36401 O O . GLN A 1 55 ? 3.942 15.847 3.572 1.00 0.00 55 GLN A O 20
ATOM 36415 N N . LEU A 1 56 ? 2.886 14.031 4.411 1.00 0.00 56 LEU A N 20
ATOM 36416 C CA . LEU A 1 56 ? 4.115 13.319 4.716 1.00 0.00 56 LEU A CA 20
ATOM 36417 C C . LEU A 1 56 ? 4.244 12.111 3.786 1.00 0.00 56 LEU A C 20
ATOM 36418 O O . LEU A 1 56 ? 5.349 11.747 3.385 1.00 0.00 56 LEU A O 20
ATOM 36434 N N . LEU A 1 57 ? 3.100 11.524 3.469 1.00 0.00 57 LEU A N 20
ATOM 36435 C CA . LEU A 1 57 ? 3.071 10.365 2.594 1.00 0.00 57 LEU A CA 20
ATOM 36436 C C . LEU A 1 57 ? 2.278 10.705 1.330 1.00 0.00 57 LEU A C 20
ATOM 36437 O O . LEU A 1 57 ? 1.493 11.652 1.321 1.00 0.00 57 LEU A O 20
ATOM 36453 N N . GLN A 1 58 ? 2.511 9.914 0.293 1.00 0.00 58 GLN A N 20
ATOM 36454 C CA . GLN A 1 58 ? 1.828 10.120 -0.973 1.00 0.00 58 GLN A CA 20
ATOM 36455 C C . GLN A 1 58 ? 1.774 8.812 -1.766 1.00 0.00 58 GLN A C 20
ATOM 36456 O O . GLN A 1 58 ? 2.771 8.398 -2.356 1.00 0.00 58 GLN A O 20
ATOM 36470 N N . LEU A 1 59 ? 0.600 8.198 -1.754 1.00 0.00 59 LEU A N 20
ATOM 36471 C CA . LEU A 1 59 ? 0.403 6.946 -2.464 1.00 0.00 59 LEU A CA 20
ATOM 36472 C C . LEU A 1 59 ? 0.217 7.234 -3.955 1.00 0.00 59 LEU A C 20
ATOM 36473 O O . LEU A 1 59 ? -0.873 7.604 -4.388 1.00 0.00 59 LEU A O 20
ATOM 36489 N N . GLU A 1 60 ? 1.299 7.054 -4.700 1.00 0.00 60 GLU A N 20
ATOM 36490 C CA . GLU A 1 60 ? 1.268 7.290 -6.133 1.00 0.00 60 GLU A CA 20
ATOM 36491 C C . GLU A 1 60 ? 0.058 6.595 -6.760 1.00 0.00 60 GLU A C 20
ATOM 36492 O O . GLU A 1 60 ? -0.571 7.136 -7.668 1.00 0.00 60 GLU A O 20
ATOM 36504 N N . GLN A 1 61 ? -0.231 5.407 -6.250 1.00 0.00 61 GLN A N 20
ATOM 36505 C CA . GLN A 1 61 ? -1.355 4.632 -6.749 1.00 0.00 61 GLN A CA 20
ATOM 36506 C C . GLN A 1 61 ? -1.019 4.029 -8.115 1.00 0.00 61 GLN A C 20
ATOM 36507 O O . GLN A 1 61 ? -1.863 3.386 -8.738 1.00 0.00 61 GLN A O 20
ATOM 36521 N N . LYS A 1 62 ? 0.214 4.258 -8.540 1.00 0.00 62 LYS A N 20
ATOM 36522 C CA . LYS A 1 62 ? 0.672 3.745 -9.820 1.00 0.00 62 LYS A CA 20
ATOM 36523 C C . LYS A 1 62 ? 1.088 2.282 -9.660 1.00 0.00 62 LYS A C 20
ATOM 36524 O O . LYS A 1 62 ? 0.729 1.437 -10.479 1.00 0.00 62 LYS A O 20
ATOM 36543 N N . SER A 1 63 ? 1.839 2.026 -8.599 1.00 0.00 63 SER A N 20
ATOM 36544 C CA . SER A 1 63 ? 2.307 0.679 -8.320 1.00 0.00 63 SER A CA 20
ATOM 36545 C C . SER A 1 63 ? 1.871 0.253 -6.917 1.00 0.00 63 SER A C 20
ATOM 36546 O O . SER A 1 63 ? 2.244 -0.820 -6.446 1.00 0.00 63 SER A O 20
ATOM 36554 N N . GLY A 1 64 ? 1.088 1.117 -6.288 1.00 0.00 64 GLY A N 20
ATOM 36555 C CA . GLY A 1 64 ? 0.597 0.843 -4.948 1.00 0.00 64 GLY A CA 20
ATOM 36556 C C . GLY A 1 64 ? 1.739 0.870 -3.930 1.00 0.00 64 GLY A C 20
ATOM 36557 O O . GLY A 1 64 ? 1.857 -0.031 -3.101 1.00 0.00 64 GLY A O 20
ATOM 36561 N N . ASN A 1 65 ? 2.550 1.913 -4.025 1.00 0.00 65 ASN A N 20
ATOM 36562 C CA . ASN A 1 65 ? 3.678 2.069 -3.123 1.00 0.00 65 ASN A CA 20
ATOM 36563 C C . ASN A 1 65 ? 3.517 3.369 -2.332 1.00 0.00 65 ASN A C 20
ATOM 36564 O O . ASN A 1 65 ? 2.928 4.331 -2.824 1.00 0.00 65 ASN A O 20
ATOM 36575 N N . LEU A 1 66 ? 4.051 3.357 -1.120 1.00 0.00 66 LEU A N 20
ATOM 36576 C CA . LEU A 1 66 ? 3.974 4.523 -0.256 1.00 0.00 66 LEU A CA 20
ATOM 36577 C C . LEU A 1 66 ? 5.221 5.385 -0.458 1.00 0.00 66 LEU A C 20
ATOM 36578 O O . LEU A 1 66 ? 6.339 4.932 -0.219 1.00 0.00 66 LEU A O 20
ATOM 36594 N N . LEU A 1 67 ? 4.987 6.613 -0.898 1.00 0.00 67 LEU A N 20
ATOM 36595 C CA . LEU A 1 67 ? 6.078 7.543 -1.135 1.00 0.00 67 LEU A CA 20
ATOM 36596 C C . LEU A 1 67 ? 6.012 8.673 -0.106 1.00 0.00 67 LEU A C 20
ATOM 36597 O O . LEU A 1 67 ? 4.929 9.152 0.227 1.00 0.00 67 LEU A O 20
ATOM 36613 N N . LEU A 1 68 ? 7.185 9.066 0.370 1.00 0.00 68 LEU A N 20
ATOM 36614 C CA . LEU A 1 68 ? 7.274 10.131 1.355 1.00 0.00 68 LEU A CA 20
ATOM 36615 C C . LEU A 1 68 ? 7.198 11.484 0.645 1.00 0.00 68 LEU A C 20
ATOM 36616 O O . LEU A 1 68 ? 7.726 11.643 -0.455 1.00 0.00 68 LEU A O 20
ATOM 36632 N N . LYS A 1 69 ? 6.538 12.425 1.303 1.00 0.00 69 LYS A N 20
ATOM 36633 C CA . LYS A 1 69 ? 6.386 13.760 0.749 1.00 0.00 69 LYS A CA 20
ATOM 36634 C C . LYS A 1 69 ? 7.711 14.514 0.876 1.00 0.00 69 LYS A C 20
ATOM 36635 O O . LYS A 1 69 ? 8.132 15.199 -0.055 1.00 0.00 69 LYS A O 20
ATOM 36654 N N . GLU A 1 70 ? 8.332 14.362 2.037 1.00 0.00 70 GLU A N 20
ATOM 36655 C CA . GLU A 1 70 ? 9.601 15.020 2.298 1.00 0.00 70 GLU A CA 20
ATOM 36656 C C . GLU A 1 70 ? 10.302 14.366 3.490 1.00 0.00 70 GLU A C 20
ATOM 36657 O O . GLU A 1 70 ? 9.821 13.370 4.028 1.00 0.00 70 GLU A O 20
ATOM 36669 N N . LYS A 1 71 ? 11.429 14.953 3.868 1.00 0.00 71 LYS A N 20
ATOM 36670 C CA . LYS A 1 71 ? 12.201 14.440 4.987 1.00 0.00 71 LYS A CA 20
ATOM 36671 C C . LYS A 1 71 ? 11.338 14.461 6.249 1.00 0.00 71 LYS A C 20
ATOM 36672 O O . LYS A 1 71 ? 10.935 15.526 6.713 1.00 0.00 71 LYS A O 20
ATOM 36691 N N . LEU A 1 72 ? 11.078 13.270 6.770 1.00 0.00 72 LEU A N 20
ATOM 36692 C CA . LEU A 1 72 ? 10.270 13.138 7.970 1.00 0.00 72 LEU A CA 20
ATOM 36693 C C . LEU A 1 72 ? 10.953 13.875 9.124 1.00 0.00 72 LEU A C 20
ATOM 36694 O O . LEU A 1 72 ? 12.180 13.935 9.186 1.00 0.00 72 LEU A O 20
ATOM 36710 N N . ASP A 1 73 ? 10.129 14.417 10.009 1.00 0.00 73 ASP A N 20
ATOM 36711 C CA . ASP A 1 73 ? 10.639 15.147 11.157 1.00 0.00 73 ASP A CA 20
ATOM 36712 C C . ASP A 1 73 ? 10.556 14.257 12.399 1.00 0.00 73 ASP A C 20
ATOM 36713 O O . ASP A 1 73 ? 9.572 13.544 12.592 1.00 0.00 73 ASP A O 20
ATOM 36722 N N . ARG A 1 74 ? 11.601 14.329 13.210 1.00 0.00 74 ARG A N 20
ATOM 36723 C CA . ARG A 1 74 ? 11.659 13.539 14.428 1.00 0.00 74 ARG A CA 20
ATOM 36724 C C . ARG A 1 74 ? 10.615 14.034 15.431 1.00 0.00 74 ARG A C 20
ATOM 36725 O O . ARG A 1 74 ? 9.596 13.379 15.646 1.00 0.00 74 ARG A O 20
ATOM 36746 N N . GLU A 1 75 ? 10.905 15.186 16.019 1.00 0.00 75 GLU A N 20
ATOM 36747 C CA . GLU A 1 75 ? 10.004 15.776 16.995 1.00 0.00 75 GLU A CA 20
ATOM 36748 C C . GLU A 1 75 ? 8.555 15.660 16.517 1.00 0.00 75 GLU A C 20
ATOM 36749 O O . GLU A 1 75 ? 7.716 15.078 17.203 1.00 0.00 75 GLU A O 20
ATOM 36761 N N . GLU A 1 76 ? 8.306 16.223 15.344 1.00 0.00 76 GLU A N 20
ATOM 36762 C CA . GLU A 1 76 ? 6.973 16.191 14.766 1.00 0.00 76 GLU A CA 20
ATOM 36763 C C . GLU A 1 76 ? 6.314 14.835 15.027 1.00 0.00 76 GLU A C 20
ATOM 36764 O O . GLU A 1 76 ? 5.347 14.745 15.782 1.00 0.00 76 GLU A O 20
ATOM 36776 N N . LEU A 1 77 ? 6.864 13.813 14.388 1.00 0.00 77 LEU A N 20
ATOM 36777 C CA . LEU A 1 77 ? 6.342 12.465 14.541 1.00 0.00 77 LEU A CA 20
ATOM 36778 C C . LEU A 1 77 ? 6.557 12.001 15.983 1.00 0.00 77 LEU A C 20
ATOM 36779 O O . LEU A 1 77 ? 5.611 11.939 16.767 1.00 0.00 77 LEU A O 20
ATOM 36795 N N . CYS A 1 78 ? 7.807 11.686 16.289 1.00 0.00 78 CYS A N 20
ATOM 36796 C CA . CYS A 1 78 ? 8.159 11.229 17.623 1.00 0.00 78 CYS A CA 20
ATOM 36797 C C . CYS A 1 78 ? 9.633 11.556 17.870 1.00 0.00 78 CYS A C 20
ATOM 36798 O O . CYS A 1 78 ? 10.511 10.754 17.556 1.00 0.00 78 CYS A O 20
ATOM 36805 N N . GLY A 1 79 ? 9.859 12.735 18.430 1.00 0.00 79 GLY A N 20
ATOM 36806 C CA . GLY A 1 79 ? 11.212 13.178 18.722 1.00 0.00 79 GLY A CA 20
ATOM 36807 C C . GLY A 1 79 ? 12.053 12.033 19.289 1.00 0.00 79 GLY A C 20
ATOM 36808 O O . GLY A 1 79 ? 13.196 11.835 18.880 1.00 0.00 79 GLY A O 20
ATOM 36812 N N . SER A 1 80 ? 11.455 11.308 20.224 1.00 0.00 80 SER A N 20
ATOM 36813 C CA . SER A 1 80 ? 12.134 10.188 20.852 1.00 0.00 80 SER A CA 20
ATOM 36814 C C . SER A 1 80 ? 11.171 9.446 21.781 1.00 0.00 80 SER A C 20
ATOM 36815 O O . SER A 1 80 ? 11.321 9.492 23.001 1.00 0.00 80 SER A O 20
ATOM 36823 N N . THR A 1 81 ? 10.204 8.779 21.168 1.00 0.00 81 THR A N 20
ATOM 36824 C CA . THR A 1 81 ? 9.217 8.029 21.925 1.00 0.00 81 THR A CA 20
ATOM 36825 C C . THR A 1 81 ? 9.120 6.594 21.401 1.00 0.00 81 THR A C 20
ATOM 36826 O O . THR A 1 81 ? 9.518 6.315 20.271 1.00 0.00 81 THR A O 20
ATOM 36837 N N . ASN A 1 82 ? 8.589 5.724 22.246 1.00 0.00 82 ASN A N 20
ATOM 36838 C CA . ASN A 1 82 ? 8.435 4.325 21.882 1.00 0.00 82 ASN A CA 20
ATOM 36839 C C . ASN A 1 82 ? 7.059 3.833 22.335 1.00 0.00 82 ASN A C 20
ATOM 36840 O O . ASN A 1 82 ? 6.590 4.196 23.413 1.00 0.00 82 ASN A O 20
ATOM 36851 N N . PRO A 1 83 ? 6.435 2.993 21.467 1.00 0.00 83 PRO A N 20
ATOM 36852 C CA . PRO A 1 83 ? 7.060 2.614 20.212 1.00 0.00 83 PRO A CA 20
ATOM 36853 C C . PRO A 1 83 ? 6.999 3.761 19.200 1.00 0.00 83 PRO A C 20
ATOM 36854 O O . PRO A 1 83 ? 6.008 4.486 19.138 1.00 0.00 83 PRO A O 20
ATOM 36865 N N . CYS A 1 84 ? 8.072 3.888 18.433 1.00 0.00 84 CYS A N 20
ATOM 36866 C CA . CYS A 1 84 ? 8.152 4.934 17.428 1.00 0.00 84 CYS A CA 20
ATOM 36867 C C . CYS A 1 84 ? 7.508 4.415 16.141 1.00 0.00 84 CYS A C 20
ATOM 36868 O O . CYS A 1 84 ? 8.145 3.701 15.368 1.00 0.00 84 CYS A O 20
ATOM 36875 N N . ILE A 1 85 ? 6.252 4.793 15.952 1.00 0.00 85 ILE A N 20
ATOM 36876 C CA . ILE A 1 85 ? 5.514 4.374 14.773 1.00 0.00 85 ILE A CA 20
ATOM 36877 C C . ILE A 1 85 ? 4.760 5.573 14.196 1.00 0.00 85 ILE A C 20
ATOM 36878 O O . ILE A 1 85 ? 4.188 6.368 14.940 1.00 0.00 85 ILE A O 20
ATOM 36894 N N . LEU A 1 86 ? 4.782 5.666 12.874 1.00 0.00 86 LEU A N 20
ATOM 36895 C CA . LEU A 1 86 ? 4.107 6.755 12.189 1.00 0.00 86 LEU A CA 20
ATOM 36896 C C . LEU A 1 86 ? 2.594 6.548 12.277 1.00 0.00 86 LEU A C 20
ATOM 36897 O O . LEU A 1 86 ? 2.121 5.413 12.325 1.00 0.00 86 LEU A O 20
ATOM 36913 N N . HIS A 1 87 ? 1.876 7.661 12.295 1.00 0.00 87 HIS A N 20
ATOM 36914 C CA . HIS A 1 87 ? 0.426 7.616 12.377 1.00 0.00 87 HIS A CA 20
ATOM 36915 C C . HIS A 1 87 ? -0.176 7.999 11.024 1.00 0.00 87 HIS A C 20
ATOM 36916 O O . HIS A 1 87 ? -0.092 9.153 10.607 1.00 0.00 87 HIS A O 20
ATOM 36930 N N . PHE A 1 88 ? -0.770 7.008 10.375 1.00 0.00 88 PHE A N 20
ATOM 36931 C CA . PHE A 1 88 ? -1.386 7.226 9.077 1.00 0.00 88 PHE A CA 20
ATOM 36932 C C . PHE A 1 88 ? -2.586 6.298 8.877 1.00 0.00 88 PHE A C 20
ATOM 36933 O O . PHE A 1 88 ? -2.798 5.373 9.660 1.00 0.00 88 PHE A O 20
ATOM 36950 N N . GLN A 1 89 ? -3.341 6.578 7.824 1.00 0.00 89 GLN A N 20
ATOM 36951 C CA . GLN A 1 89 ? -4.514 5.780 7.511 1.00 0.00 89 GLN A CA 20
ATOM 36952 C C . GLN A 1 89 ? -4.775 5.789 6.003 1.00 0.00 89 GLN A C 20
ATOM 36953 O O . GLN A 1 89 ? -4.243 6.632 5.283 1.00 0.00 89 GLN A O 20
ATOM 36967 N N . VAL A 1 90 ? -5.594 4.842 5.571 1.00 0.00 90 VAL A N 20
ATOM 36968 C CA . VAL A 1 90 ? -5.933 4.731 4.163 1.00 0.00 90 VAL A CA 20
ATOM 36969 C C . VAL A 1 90 ? -7.394 5.138 3.960 1.00 0.00 90 VAL A C 20
ATOM 36970 O O . VAL A 1 90 ? -8.302 4.471 4.454 1.00 0.00 90 VAL A O 20
ATOM 36983 N N . LEU A 1 91 ? -7.575 6.230 3.232 1.00 0.00 91 LEU A N 20
ATOM 36984 C CA . LEU A 1 91 ? -8.910 6.734 2.958 1.00 0.00 91 LEU A CA 20
ATOM 36985 C C . LEU A 1 91 ? -9.467 6.039 1.714 1.00 0.00 91 LEU A C 20
ATOM 36986 O O . LEU A 1 91 ? -8.769 5.902 0.710 1.00 0.00 91 LEU A O 20
ATOM 37002 N N . LEU A 1 92 ? -10.718 5.618 1.821 1.00 0.00 92 LEU A N 20
ATOM 37003 C CA . LEU A 1 92 ? -11.377 4.940 0.718 1.00 0.00 92 LEU A CA 20
ATOM 37004 C C . LEU A 1 92 ? -12.677 5.673 0.378 1.00 0.00 92 LEU A C 20
ATOM 37005 O O . LEU A 1 92 ? -13.331 6.225 1.260 1.00 0.00 92 LEU A O 20
ATOM 37021 N N . LYS A 1 93 ? -13.011 5.654 -0.904 1.00 0.00 93 LYS A N 20
ATOM 37022 C CA . LYS A 1 93 ? -14.220 6.309 -1.372 1.00 0.00 93 LYS A CA 20
ATOM 37023 C C . LYS A 1 93 ? -15.327 5.267 -1.544 1.00 0.00 93 LYS A C 20
ATOM 37024 O O . LYS A 1 93 ? -15.089 4.071 -1.380 1.00 0.00 93 LYS A O 20
ATOM 37043 N N . SER A 1 94 ? -16.513 5.758 -1.873 1.00 0.00 94 SER A N 20
ATOM 37044 C CA . SER A 1 94 ? -17.656 4.884 -2.069 1.00 0.00 94 SER A CA 20
ATOM 37045 C C . SER A 1 94 ? -17.203 3.561 -2.690 1.00 0.00 94 SER A C 20
ATOM 37046 O O . SER A 1 94 ? -16.784 3.524 -3.846 1.00 0.00 94 SER A O 20
ATOM 37054 N N . PRO A 1 95 ? -17.305 2.478 -1.873 1.00 0.00 95 PRO A N 20
ATOM 37055 C CA . PRO A 1 95 ? -17.812 2.608 -0.518 1.00 0.00 95 PRO A CA 20
ATOM 37056 C C . PRO A 1 95 ? -16.766 3.245 0.400 1.00 0.00 95 PRO A C 20
ATOM 37057 O O . PRO A 1 95 ? -15.655 2.733 0.530 1.00 0.00 95 PRO A O 20
ATOM 37068 N N . VAL A 1 96 ? -17.159 4.352 1.012 1.00 0.00 96 VAL A N 20
ATOM 37069 C CA . VAL A 1 96 ? -16.269 5.064 1.914 1.00 0.00 96 VAL A CA 20
ATOM 37070 C C . VAL A 1 96 ? -15.817 4.120 3.029 1.00 0.00 96 VAL A C 20
ATOM 37071 O O . VAL A 1 96 ? -16.636 3.424 3.628 1.00 0.00 96 VAL A O 20
ATOM 37084 N N . GLN A 1 97 ? -14.516 4.126 3.276 1.00 0.00 97 GLN A N 20
ATOM 37085 C CA . GLN A 1 97 ? -13.945 3.278 4.309 1.00 0.00 97 GLN A CA 20
ATOM 37086 C C . GLN A 1 97 ? -12.542 3.762 4.678 1.00 0.00 97 GLN A C 20
ATOM 37087 O O . GLN A 1 97 ? -11.902 4.471 3.903 1.00 0.00 97 GLN A O 20
ATOM 37101 N N . PHE A 1 98 ? -12.105 3.361 5.863 1.00 0.00 98 PHE A N 20
ATOM 37102 C CA . PHE A 1 98 ? -10.788 3.745 6.344 1.00 0.00 98 PHE A CA 20
ATOM 37103 C C . PHE A 1 98 ? -10.076 2.559 6.997 1.00 0.00 98 PHE A C 20
ATOM 37104 O O . PHE A 1 98 ? -10.722 1.624 7.467 1.00 0.00 98 PHE A O 20
ATOM 37121 N N . ILE A 1 99 ? -8.753 2.636 7.004 1.00 0.00 99 ILE A N 20
ATOM 37122 C CA . ILE A 1 99 ? -7.945 1.580 7.591 1.00 0.00 99 ILE A CA 20
ATOM 37123 C C . ILE A 1 99 ? -7.007 2.184 8.638 1.00 0.00 99 ILE A C 20
ATOM 37124 O O . ILE A 1 99 ? -6.811 3.398 8.674 1.00 0.00 99 ILE A O 20
ATOM 37140 N N . GLN A 1 100 ? -6.451 1.309 9.463 1.00 0.00 100 GLN A N 20
ATOM 37141 C CA . GLN A 1 100 ? -5.538 1.741 10.507 1.00 0.00 100 GLN A CA 20
ATOM 37142 C C . GLN A 1 100 ? -4.157 1.116 10.297 1.00 0.00 100 GLN A C 20
ATOM 37143 O O . GLN A 1 100 ? -3.805 0.142 10.960 1.00 0.00 100 GLN A O 20
ATOM 37157 N N . GLY A 1 101 ? -3.412 1.703 9.371 1.00 0.00 101 GLY A N 20
ATOM 37158 C CA . GLY A 1 101 ? -2.078 1.216 9.064 1.00 0.00 101 GLY A CA 20
ATOM 37159 C C . GLY A 1 101 ? -1.061 1.722 10.089 1.00 0.00 101 GLY A C 20
ATOM 37160 O O . GLY A 1 101 ? -1.344 2.651 10.844 1.00 0.00 101 GLY A O 20
ATOM 37164 N N . GLU A 1 102 ? 0.102 1.088 10.083 1.00 0.00 102 GLU A N 20
ATOM 37165 C CA . GLU A 1 102 ? 1.163 1.462 11.003 1.00 0.00 102 GLU A CA 20
ATOM 37166 C C . GLU A 1 102 ? 2.510 1.487 10.278 1.00 0.00 102 GLU A C 20
ATOM 37167 O O . GLU A 1 102 ? 2.695 0.791 9.281 1.00 0.00 102 GLU A O 20
ATOM 37179 N N . ILE A 1 103 ? 3.417 2.295 10.808 1.00 0.00 103 ILE A N 20
ATOM 37180 C CA . ILE A 1 103 ? 4.741 2.420 10.224 1.00 0.00 103 ILE A CA 20
ATOM 37181 C C . ILE A 1 103 ? 5.796 2.149 11.299 1.00 0.00 103 ILE A C 20
ATOM 37182 O O . ILE A 1 103 ? 6.084 3.016 12.122 1.00 0.00 103 ILE A O 20
ATOM 37198 N N . GLN A 1 104 ? 6.342 0.943 11.257 1.00 0.00 104 GLN A N 20
ATOM 37199 C CA . GLN A 1 104 ? 7.358 0.548 12.217 1.00 0.00 104 GLN A CA 20
ATOM 37200 C C . GLN A 1 104 ? 8.706 1.173 11.851 1.00 0.00 104 GLN A C 20
ATOM 37201 O O . GLN A 1 104 ? 9.229 0.936 10.764 1.00 0.00 104 GLN A O 20
ATOM 37215 N N . LEU A 1 105 ? 9.229 1.959 12.781 1.00 0.00 105 LEU A N 20
ATOM 37216 C CA . LEU A 1 105 ? 10.506 2.619 12.570 1.00 0.00 105 LEU A CA 20
ATOM 37217 C C . LEU A 1 105 ? 11.634 1.594 12.700 1.00 0.00 105 LEU A C 20
ATOM 37218 O O . LEU A 1 105 ? 11.607 0.745 13.590 1.00 0.00 105 LEU A O 20
ATOM 37234 N N . GLN A 1 106 ? 12.599 1.705 11.798 1.00 0.00 106 GLN A N 20
ATOM 37235 C CA . GLN A 1 106 ? 13.734 0.798 11.801 1.00 0.00 106 GLN A CA 20
ATOM 37236 C C . GLN A 1 106 ? 14.421 0.812 13.167 1.00 0.00 106 GLN A C 20
ATOM 37237 O O . GLN A 1 106 ? 14.931 1.844 13.599 1.00 0.00 106 GLN A O 20
ATOM 37251 N N . ASP A 1 107 ? 14.413 -0.347 13.810 1.00 0.00 107 ASP A N 20
ATOM 37252 C CA . ASP A 1 107 ? 15.030 -0.482 15.118 1.00 0.00 107 ASP A CA 20
ATOM 37253 C C . ASP A 1 107 ? 16.547 -0.600 14.953 1.00 0.00 107 ASP A C 20
ATOM 37254 O O . ASP A 1 107 ? 17.025 -1.168 13.973 1.00 0.00 107 ASP A O 20
ATOM 37263 N N . VAL A 1 108 ? 17.260 -0.054 15.927 1.00 0.00 108 VAL A N 20
ATOM 37264 C CA . VAL A 1 108 ? 18.712 -0.091 15.901 1.00 0.00 108 VAL A CA 20
ATOM 37265 C C . VAL A 1 108 ? 19.196 -1.397 16.534 1.00 0.00 108 VAL A C 20
ATOM 37266 O O . VAL A 1 108 ? 19.143 -1.558 17.752 1.00 0.00 108 VAL A O 20
ATOM 37279 N N . ASN A 1 109 ? 19.656 -2.297 15.677 1.00 0.00 109 ASN A N 20
ATOM 37280 C CA . ASN A 1 109 ? 20.149 -3.585 16.137 1.00 0.00 109 ASN A CA 20
ATOM 37281 C C . ASN A 1 109 ? 21.293 -4.041 15.230 1.00 0.00 109 ASN A C 20
ATOM 37282 O O . ASN A 1 109 ? 21.489 -3.491 14.147 1.00 0.00 109 ASN A O 20
ATOM 37293 N N . ASP A 1 110 ? 22.019 -5.042 15.706 1.00 0.00 110 ASP A N 20
ATOM 37294 C CA . ASP A 1 110 ? 23.139 -5.579 14.951 1.00 0.00 110 ASP A CA 20
ATOM 37295 C C . ASP A 1 110 ? 22.609 -6.386 13.764 1.00 0.00 110 ASP A C 20
ATOM 37296 O O . ASP A 1 110 ? 22.369 -7.586 13.882 1.00 0.00 110 ASP A O 20
ATOM 37305 N N . HIS A 1 111 ? 22.442 -5.693 12.647 1.00 0.00 111 HIS A N 20
ATOM 37306 C CA . HIS A 1 111 ? 21.945 -6.330 11.439 1.00 0.00 111 HIS A CA 20
ATOM 37307 C C . HIS A 1 111 ? 23.079 -7.102 10.762 1.00 0.00 111 HIS A C 20
ATOM 37308 O O . HIS A 1 111 ? 24.214 -6.631 10.717 1.00 0.00 111 HIS A O 20
ATOM 37322 N N . ALA A 1 112 ? 22.731 -8.274 10.251 1.00 0.00 112 ALA A N 20
ATOM 37323 C CA . ALA A 1 112 ? 23.706 -9.115 9.578 1.00 0.00 112 ALA A CA 20
ATOM 37324 C C . ALA A 1 112 ? 23.034 -9.825 8.400 1.00 0.00 112 ALA A C 20
ATOM 37325 O O . ALA A 1 112 ? 21.843 -10.129 8.452 1.00 0.00 112 ALA A O 20
ATOM 37332 N N . PRO A 1 113 ? 23.848 -10.075 7.340 1.00 0.00 113 PRO A N 20
ATOM 37333 C CA . PRO A 1 113 ? 23.345 -10.744 6.152 1.00 0.00 113 PRO A CA 20
ATOM 37334 C C . PRO A 1 113 ? 23.155 -12.241 6.404 1.00 0.00 113 PRO A C 20
ATOM 37335 O O . PRO A 1 113 ? 23.726 -12.793 7.343 1.00 0.00 113 PRO A O 20
ATOM 37346 N N . GLU A 1 114 ? 22.350 -12.855 5.549 1.00 0.00 114 GLU A N 20
ATOM 37347 C CA . GLU A 1 114 ? 22.078 -14.277 5.667 1.00 0.00 114 GLU A CA 20
ATOM 37348 C C . GLU A 1 114 ? 22.447 -14.998 4.369 1.00 0.00 114 GLU A C 20
ATOM 37349 O O . GLU A 1 114 ? 22.518 -14.378 3.309 1.00 0.00 114 GLU A O 20
ATOM 37361 N N . PHE A 1 115 ? 22.673 -16.298 4.495 1.00 0.00 115 PHE A N 20
ATOM 37362 C CA . PHE A 1 115 ? 23.034 -17.109 3.345 1.00 0.00 115 PHE A CA 20
ATOM 37363 C C . PHE A 1 115 ? 21.894 -18.057 2.964 1.00 0.00 115 PHE A C 20
ATOM 37364 O O . PHE A 1 115 ? 21.909 -18.650 1.887 1.00 0.00 115 PHE A O 20
ATOM 37381 N N . MET A 1 116 ? 20.934 -18.171 3.870 1.00 0.00 116 MET A N 20
ATOM 37382 C CA . MET A 1 116 ? 19.790 -19.036 3.643 1.00 0.00 116 MET A CA 20
ATOM 37383 C C . MET A 1 116 ? 20.230 -20.490 3.455 1.00 0.00 116 MET A C 20
ATOM 37384 O O . MET A 1 116 ? 21.322 -20.751 2.953 1.00 0.00 116 MET A O 20
ATOM 37398 N N . GLU A 1 117 ? 19.358 -21.397 3.868 1.00 0.00 117 GLU A N 20
ATOM 37399 C CA . GLU A 1 117 ? 19.643 -22.817 3.751 1.00 0.00 117 GLU A CA 20
ATOM 37400 C C . GLU A 1 117 ? 18.408 -23.567 3.247 1.00 0.00 117 GLU A C 20
ATOM 37401 O O . GLU A 1 117 ? 17.281 -23.216 3.592 1.00 0.00 117 GLU A O 20
ATOM 37413 N N . ASP A 1 118 ? 18.663 -24.585 2.438 1.00 0.00 118 ASP A N 20
ATOM 37414 C CA . ASP A 1 118 ? 17.586 -25.387 1.883 1.00 0.00 118 ASP A CA 20
ATOM 37415 C C . ASP A 1 118 ? 18.109 -26.791 1.574 1.00 0.00 118 ASP A C 20
ATOM 37416 O O . ASP A 1 118 ? 19.299 -26.973 1.323 1.00 0.00 118 ASP A O 20
ATOM 37425 N N . GLU A 1 119 ? 17.194 -27.749 1.603 1.00 0.00 119 GLU A N 20
ATOM 37426 C CA . GLU A 1 119 ? 17.548 -29.131 1.330 1.00 0.00 119 GLU A CA 20
ATOM 37427 C C . GLU A 1 119 ? 16.289 -29.958 1.061 1.00 0.00 119 GLU A C 20
ATOM 37428 O O . GLU A 1 119 ? 15.173 -29.482 1.266 1.00 0.00 119 GLU A O 20
ATOM 37440 N N . SER A 1 120 ? 16.510 -31.183 0.607 1.00 0.00 120 SER A N 20
ATOM 37441 C CA . SER A 1 120 ? 15.407 -32.081 0.308 1.00 0.00 120 SER A CA 20
ATOM 37442 C C . SER A 1 120 ? 15.825 -33.529 0.571 1.00 0.00 120 SER A C 20
ATOM 37443 O O . SER A 1 120 ? 17.014 -33.826 0.677 1.00 0.00 120 SER A O 20
ATOM 37451 N N . GLY A 1 121 ? 14.824 -34.391 0.670 1.00 0.00 121 GLY A N 20
ATOM 37452 C CA . GLY A 1 121 ? 15.073 -35.801 0.919 1.00 0.00 121 GLY A CA 20
ATOM 37453 C C . GLY A 1 121 ? 14.011 -36.673 0.246 1.00 0.00 121 GLY A C 20
ATOM 37454 O O . GLY A 1 121 ? 12.888 -36.225 0.019 1.00 0.00 121 GLY A O 20
ATOM 37458 N N . PRO A 1 122 ? 14.414 -37.935 -0.062 1.00 0.00 122 PRO A N 20
ATOM 37459 C CA . PRO A 1 122 ? 13.510 -38.873 -0.705 1.00 0.00 122 PRO A CA 20
ATOM 37460 C C . PRO A 1 122 ? 12.478 -39.409 0.289 1.00 0.00 122 PRO A C 20
ATOM 37461 O O . PRO A 1 122 ? 12.447 -38.988 1.445 1.00 0.00 122 PRO A O 20
ATOM 37472 N N . SER A 1 123 ? 11.658 -40.329 -0.196 1.00 0.00 123 SER A N 20
ATOM 37473 C CA . SER A 1 123 ? 10.627 -40.927 0.636 1.00 0.00 123 SER A CA 20
ATOM 37474 C C . SER A 1 123 ? 10.574 -42.437 0.398 1.00 0.00 123 SER A C 20
ATOM 37475 O O . SER A 1 123 ? 11.144 -42.937 -0.570 1.00 0.00 123 SER A O 20
ATOM 37483 N N . SER A 1 124 ? 9.883 -43.121 1.298 1.00 0.00 124 SER A N 20
ATOM 37484 C CA . SER A 1 124 ? 9.747 -44.565 1.199 1.00 0.00 124 SER A CA 20
ATOM 37485 C C . SER A 1 124 ? 8.421 -44.920 0.524 1.00 0.00 124 SER A C 20
ATOM 37486 O O . SER A 1 124 ? 7.530 -44.079 0.417 1.00 0.00 124 SER A O 20
ATOM 37494 N N . GLY A 1 125 ? 8.332 -46.168 0.086 1.00 0.00 125 GLY A N 20
ATOM 37495 C CA . GLY A 1 125 ? 7.130 -46.645 -0.575 1.00 0.00 125 GLY A CA 20
ATOM 37496 C C . GLY A 1 125 ? 5.890 -46.372 0.278 1.00 0.00 125 GLY A C 20
ATOM 37497 O O . GLY A 1 125 ? 5.981 -45.735 1.326 1.00 0.00 125 GLY A O 20
#